Protein 1PN5 (pdb70)

Nearest PDB structures (foldseek):
  1pn5-assembly1_A  TM=8.059E-01  e=1.600E-10  Homo sapiens
  3qf2-assembly1_A  TM=7.866E-01  e=9.512E-03  Homo sapiens
  8ert-assembly1_E  TM=7.889E-01  e=1.512E-02  Homo sapiens
  3qf2-assembly2_B  TM=7.478E-01  e=8.976E-03  Homo sapiens
  7e5b-assembly2_C  TM=7.403E-01  e=1.427E-02  Homo sapiens

GO terms:
  GO:0004175 endopeptidase activity (F, IDA)
  GO:0061702 canonical inflammasome complex (C, IDA)
  GO:0051260 protein homooligomerization (P, IDA)
  GO:0070269 pyroptotic inflammatory response (P, IDA)
  GO:0005515 protein binding (F, IPI)
  GO:0005829 cytosol (C, IDA)
  GO:0035591 signaling adaptor activity (F, IDA)
  GO:0038187 pattern recognition receptor activity (F, IDA)
  GO:1904784 NLRP1 inflammasome complex assembly (P, IDA)
  GO:0140608 cysteine-type endopeptidase activator activity (F, IDA)
  GO:0140693 molecular condensate scaffold activity (F, IDA)
  GO:0005524 ATP binding (F, IDA)
  GO:0051402 neuron apoptotic process (P, IDA)
  GO:0003690 double-stranded DNA binding (F, IDA)
  GO:0003725 double-stranded RNA binding (F, IDA)
  GO:0016887 ATP hydrolysis activity (F, IDA)
  GO:0072558 NLRP1 inflammasome complex (C, IDA)
  GO:0140374 antiviral innate immune response (P, IDA)
  GO:0032731 positive regulation of interleukin-1 beta production (P, IDA)
  GO:0051607 defense response to virus (P, IDA)

InterPro domains:
  IPR001315 CARD domain [PF00619] (1380-1461)
  IPR001315 CARD domain [PS50209] (1380-1463)
  IPR001611 Leucine-rich repeat [PF00560] (809-829)
  IPR001611 Leucine-rich repeat [PF13516] (863-886)
  IPR001611 Leucine-rich repeat [PF13516] (921-943)
  IPR001611 Leucine-rich repeat [PS51450] (809-830)
  IPR004020 DAPIN domain [PF02758] (9-83)
  IPR004020 DAPIN domain [PS50824] (1-92)
  IPR004020 DAPIN domain [SM01289] (5-88)
  IPR007111 NACHT nucleoside triphosphatase [PF05729] (328-497)
  IPR007111 NACHT nucleoside triphosphatase [PS50837] (328-637)
  IPR011029 Death-like domain superfamily [G3DSA:1.10.533.10] (1-96)
  IPR011029 Death-like domain superfamily [G3DSA:1.10.533.10] (1379-1467)
  IPR011029 Death-like domain superfamily [SSF47986] (1-91)
  IPR011029 Death-like domain superfamily [SSF47986] (1376-1462)
  IPR025307 FIIND domain [PF13553] (1092-1224)
  IPR025307 FIIND domain [PF23679] (1231-1350)
  IPR025307 FIIND domain [PS51830] (1079-1364)
  IPR027417 P-loop containing nucleoside triphosphate hydrolase [G3DSA:3.40.50.300] (259-471)
  IPR027417 P-loop containing nucleoside triphosphate hydrolase [SSF52540] (313-498)

Structure (mmCIF, N/CA/C/O backbone):
data_1PN5
#
_entry.id   1PN5
#
_cell.length_a   1.000
_cell.length_b   1.000
_cell.length_c   1.000
_cell.angle_alpha   90.00
_cell.angle_beta   90.00
_cell.angle_gamma   90.00
#
_symmetry.space_group_name_H-M   'P 1'
#
loop_
_atom_site.group_PDB
_atom_site.id
_atom_site.type_symbol
_atom_site.label_atom_id
_atom_site.label_alt_id
_atom_site.label_comp_id
_atom_site.label_asym_id
_atom_site.label_entity_id
_atom_site.label_seq_id
_atom_site.pdbx_PDB_ins_code
_atom_site.Cartn_x
_atom_site.Cartn_y
_atom_site.Cartn_z
_atom_site.occupancy
_atom_site.B_iso_or_equiv
_atom_site.auth_seq_id
_atom_site.auth_comp_id
_atom_site.auth_asym_id
_atom_site.auth_atom_id
_atom_site.pdbx_PDB_model_num
ATOM 1 N N . MET A 1 59 ? -2.129 13.846 -2.322 1.00 0.00 59 MET A N 1
ATOM 2 C CA . MET A 1 59 ? -2.852 13.017 -1.370 1.00 0.00 59 MET A CA 1
ATOM 3 C C . MET A 1 59 ? -1.908 12.291 -0.418 1.00 0.00 59 MET A C 1
ATOM 4 O O . MET A 1 59 ? -0.826 11.832 -0.790 1.00 0.00 59 MET A O 1
ATOM 18 N N . ALA A 1 60 ? -2.350 12.174 0.831 1.00 0.00 60 ALA A N 1
ATOM 19 C CA . ALA A 1 60 ? -1.790 11.268 1.820 1.00 0.00 60 ALA A CA 1
ATOM 20 C C . ALA A 1 60 ? -2.148 9.821 1.457 1.00 0.00 60 ALA A C 1
ATOM 21 O O . ALA A 1 60 ? -2.923 9.587 0.523 1.00 0.00 60 ALA A O 1
ATOM 28 N N . GLY A 1 61 ? -1.646 8.849 2.220 1.00 0.00 61 GLY A N 1
ATOM 29 C CA . GLY A 1 61 ? -1.886 7.438 1.967 1.00 0.00 61 GLY A CA 1
ATOM 30 C C . GLY A 1 61 ? -2.291 6.675 3.211 1.00 0.00 61 GLY A C 1
ATOM 31 O O . GLY A 1 61 ? -2.438 7.254 4.286 1.00 0.00 61 GLY A O 1
ATOM 35 N N . GLY A 1 62 ? -2.414 5.356 3.050 1.00 0.00 62 GLY A N 1
ATOM 36 C CA . GLY A 1 62 ? -2.567 4.394 4.129 1.00 0.00 62 GLY A CA 1
ATOM 37 C C . GLY A 1 62 ? -1.490 4.593 5.185 1.00 0.00 62 GLY A C 1
ATOM 38 O O . GLY A 1 62 ? -1.802 4.656 6.371 1.00 0.00 62 GLY A O 1
ATOM 42 N N . ALA A 1 63 ? -0.241 4.733 4.738 1.00 0.00 63 ALA A N 1
ATOM 43 C CA . ALA A 1 63 ? 0.890 5.265 5.482 1.00 0.00 63 ALA A CA 1
ATOM 44 C C . ALA A 1 63 ? 2.035 5.391 4.478 1.00 0.00 63 ALA A C 1
ATOM 45 O O . ALA A 1 63 ? 3.005 4.634 4.519 1.00 0.00 63 ALA A O 1
ATOM 52 N N . TRP A 1 64 ? 1.870 6.264 3.487 1.00 0.00 64 TRP A N 1
ATOM 53 C CA . TRP A 1 64 ? 2.834 6.396 2.410 1.00 0.00 64 TRP A CA 1
ATOM 54 C C . TRP A 1 64 ? 2.844 7.818 1.864 1.00 0.00 64 TRP A C 1
ATOM 55 O O . TRP A 1 64 ? 3.862 8.493 1.984 1.00 0.00 64 TRP A O 1
ATOM 76 N N . GLY A 1 65 ? 1.747 8.253 1.235 1.00 0.00 65 GLY A N 1
ATOM 77 C CA . GLY A 1 65 ? 1.703 9.474 0.437 1.00 0.00 65 GLY A CA 1
ATOM 78 C C . GLY A 1 65 ? 2.911 9.522 -0.503 1.00 0.00 65 GLY A C 1
ATOM 79 O O . GLY A 1 65 ? 3.061 8.632 -1.350 1.00 0.00 65 GLY A O 1
ATOM 83 N N . ARG A 1 66 ? 3.807 10.489 -0.262 1.00 0.00 66 ARG A N 1
ATOM 84 C CA . ARG A 1 66 ? 5.082 10.722 -0.952 1.00 0.00 66 ARG A CA 1
ATOM 85 C C . ARG A 1 66 ? 5.933 9.464 -1.113 1.00 0.00 66 ARG A C 1
ATOM 86 O O . ARG A 1 66 ? 6.756 9.431 -2.021 1.00 0.00 66 ARG A O 1
ATOM 107 N N . LEU A 1 67 ? 5.747 8.416 -0.305 1.00 0.00 67 LEU A N 1
ATOM 108 C CA . LEU A 1 67 ? 6.494 7.161 -0.393 1.00 0.00 67 LEU A CA 1
ATOM 109 C C . LEU A 1 67 ? 6.492 6.660 -1.842 1.00 0.00 67 LEU A C 1
ATOM 110 O O . LEU A 1 67 ? 7.550 6.425 -2.420 1.00 0.00 67 LEU A O 1
ATOM 126 N N . ALA A 1 68 ? 5.316 6.573 -2.472 1.00 0.00 68 ALA A N 1
ATOM 127 C CA . ALA A 1 68 ? 5.219 6.052 -3.832 1.00 0.00 68 ALA A CA 1
ATOM 128 C C . ALA A 1 68 ? 5.765 7.013 -4.903 1.00 0.00 68 ALA A C 1
ATOM 129 O O . ALA A 1 68 ? 5.922 6.579 -6.043 1.00 0.00 68 ALA A O 1
ATOM 136 N N . CYS A 1 69 ? 6.057 8.281 -4.577 1.00 0.00 69 CYS A N 1
ATOM 137 C CA . CYS A 1 69 ? 6.746 9.213 -5.470 1.00 0.00 69 CYS A CA 1
ATOM 138 C C . CYS A 1 69 ? 8.223 8.827 -5.572 1.00 0.00 69 CYS A C 1
ATOM 139 O O . CYS A 1 69 ? 8.774 8.807 -6.673 1.00 0.00 69 CYS A O 1
ATOM 147 N N . TYR A 1 70 ? 8.869 8.469 -4.451 1.00 0.00 70 TYR A N 1
ATOM 148 C CA . TYR A 1 70 ? 10.230 7.932 -4.513 1.00 0.00 70 TYR A CA 1
ATOM 149 C C . TYR A 1 70 ? 10.197 6.692 -5.412 1.00 0.00 70 TYR A C 1
ATOM 150 O O . TYR A 1 70 ? 10.996 6.549 -6.337 1.00 0.00 70 TYR A O 1
ATOM 168 N N . LEU A 1 71 ? 9.200 5.830 -5.185 1.00 0.00 71 LEU A N 1
ATOM 169 C CA . LEU A 1 71 ? 8.982 4.601 -5.939 1.00 0.00 71 LEU A CA 1
ATOM 170 C C . LEU A 1 71 ? 8.335 4.848 -7.312 1.00 0.00 71 LEU A C 1
ATOM 171 O O . LEU A 1 71 ? 7.761 3.923 -7.888 1.00 0.00 71 LEU A O 1
ATOM 187 N N . GLU A 1 72 ? 8.350 6.076 -7.835 1.00 0.00 72 GLU A N 1
ATOM 188 C CA . GLU A 1 72 ? 7.983 6.368 -9.220 1.00 0.00 72 GLU A CA 1
ATOM 189 C C . GLU A 1 72 ? 9.239 6.598 -10.064 1.00 0.00 72 GLU A C 1
ATOM 190 O O . GLU A 1 72 ? 9.195 6.406 -11.279 1.00 0.00 72 GLU A O 1
ATOM 202 N N . PHE A 1 73 ? 10.360 6.993 -9.449 1.00 0.00 73 PHE A N 1
ATOM 203 C CA . PHE A 1 73 ? 11.602 7.240 -10.172 1.00 0.00 73 PHE A CA 1
ATOM 204 C C . PHE A 1 73 ? 12.137 5.913 -10.737 1.00 0.00 73 PHE A C 1
ATOM 205 O O . PHE A 1 73 ? 12.417 5.831 -11.937 1.00 0.00 73 PHE A O 1
ATOM 222 N N . LEU A 1 74 ? 12.221 4.872 -9.898 1.00 0.00 74 LEU A N 1
ATOM 223 C CA . LEU A 1 74 ? 12.736 3.562 -10.284 1.00 0.00 74 LEU A CA 1
ATOM 224 C C . LEU A 1 74 ? 11.616 2.596 -10.646 1.00 0.00 74 LEU A C 1
ATOM 225 O O . LEU A 1 74 ? 10.498 2.666 -10.130 1.00 0.00 74 LEU A O 1
ATOM 241 N N . LYS A 1 75 ? 11.956 1.662 -11.524 1.00 0.00 75 LYS A N 1
ATOM 242 C CA . LYS A 1 75 ? 11.108 0.647 -12.153 1.00 0.00 75 LYS A CA 1
ATOM 243 C C . LYS A 1 75 ? 11.773 -0.706 -11.912 1.00 0.00 75 LYS A C 1
ATOM 244 O O . LYS A 1 75 ? 12.663 -0.790 -11.062 1.00 0.00 75 LYS A O 1
ATOM 263 N N . LYS A 1 76 ? 11.347 -1.801 -12.561 1.00 0.00 76 LYS A N 1
ATOM 264 C CA . LYS A 1 76 ? 11.839 -3.146 -12.207 1.00 0.00 76 LYS A CA 1
ATOM 265 C C . LYS A 1 76 ? 13.364 -3.243 -12.225 1.00 0.00 76 LYS A C 1
ATOM 266 O O . LYS A 1 76 ? 13.888 -4.054 -11.464 1.00 0.00 76 LYS A O 1
ATOM 285 N N . GLU A 1 77 ? 14.049 -2.430 -13.036 1.00 0.00 77 GLU A N 1
ATOM 286 C CA . GLU A 1 77 ? 15.504 -2.396 -13.192 1.00 0.00 77 GLU A CA 1
ATOM 287 C C . GLU A 1 77 ? 16.224 -2.411 -11.843 1.00 0.00 77 GLU A C 1
ATOM 288 O O . GLU A 1 77 ? 17.269 -3.054 -11.733 1.00 0.00 77 GLU A O 1
ATOM 300 N N . GLU A 1 78 ? 15.667 -1.774 -10.807 1.00 0.00 78 GLU A N 1
ATOM 301 C CA . GLU A 1 78 ? 16.173 -1.914 -9.452 1.00 0.00 78 GLU A CA 1
ATOM 302 C C . GLU A 1 78 ? 15.073 -1.923 -8.374 1.00 0.00 78 GLU A C 1
ATOM 303 O O . GLU A 1 78 ? 15.369 -2.287 -7.246 1.00 0.00 78 GLU A O 1
ATOM 315 N N . LEU A 1 79 ? 13.795 -1.633 -8.662 1.00 0.00 79 LEU A N 1
ATOM 316 C CA . LEU A 1 79 ? 12.685 -1.808 -7.703 1.00 0.00 79 LEU A CA 1
ATOM 317 C C . LEU A 1 79 ? 12.529 -3.276 -7.274 1.00 0.00 79 LEU A C 1
ATOM 318 O O . LEU A 1 79 ? 12.190 -3.581 -6.127 1.00 0.00 79 LEU A O 1
ATOM 334 N N . LYS A 1 80 ? 12.736 -4.200 -8.214 1.00 0.00 80 LYS A N 1
ATOM 335 C CA . LYS A 1 80 ? 12.844 -5.632 -7.914 1.00 0.00 80 LYS A CA 1
ATOM 336 C C . LYS A 1 80 ? 14.038 -5.876 -7.010 1.00 0.00 80 LYS A C 1
ATOM 337 O O . LYS A 1 80 ? 13.846 -6.472 -5.959 1.00 0.00 80 LYS A O 1
ATOM 356 N N . GLU A 1 81 ? 15.230 -5.414 -7.359 1.00 0.00 81 GLU A N 1
ATOM 357 C CA . GLU A 1 81 ? 16.386 -5.616 -6.494 1.00 0.00 81 GLU A CA 1
ATOM 358 C C . GLU A 1 81 ? 16.143 -5.025 -5.108 1.00 0.00 81 GLU A C 1
ATOM 359 O O . GLU A 1 81 ? 16.456 -5.673 -4.121 1.00 0.00 81 GLU A O 1
ATOM 371 N N . PHE A 1 82 ? 15.472 -3.883 -5.002 1.00 0.00 82 PHE A N 1
ATOM 372 C CA . PHE A 1 82 ? 15.121 -3.280 -3.734 1.00 0.00 82 PHE A CA 1
ATOM 373 C C . PHE A 1 82 ? 14.305 -4.245 -2.873 1.00 0.00 82 PHE A C 1
ATOM 374 O O . PHE A 1 82 ? 14.725 -4.588 -1.771 1.00 0.00 82 PHE A O 1
ATOM 391 N N . GLN A 1 83 ? 13.143 -4.705 -3.360 1.00 0.00 83 GLN A N 1
ATOM 392 C CA . GLN A 1 83 ? 12.281 -5.596 -2.577 1.00 0.00 83 GLN A CA 1
ATOM 393 C C . GLN A 1 83 ? 12.965 -6.942 -2.263 1.00 0.00 83 GLN A C 1
ATOM 394 O O . GLN A 1 83 ? 12.566 -7.610 -1.308 1.00 0.00 83 GLN A O 1
ATOM 408 N N . LEU A 1 84 ? 13.951 -7.347 -3.070 1.00 0.00 84 LEU A N 1
ATOM 409 C CA . LEU A 1 84 ? 14.768 -8.530 -2.939 1.00 0.00 84 LEU A CA 1
ATOM 410 C C . LEU A 1 84 ? 15.782 -8.342 -1.804 1.00 0.00 84 LEU A C 1
ATOM 411 O O . LEU A 1 84 ? 15.682 -9.022 -0.787 1.00 0.00 84 LEU A O 1
ATOM 427 N N . LEU A 1 85 ? 16.728 -7.410 -1.961 1.00 0.00 85 LEU A N 1
ATOM 428 C CA . LEU A 1 85 ? 17.818 -7.091 -1.034 1.00 0.00 85 LEU A CA 1
ATOM 429 C C . LEU A 1 85 ? 17.295 -6.879 0.388 1.00 0.00 85 LEU A C 1
ATOM 430 O O . LEU A 1 85 ? 17.835 -7.440 1.344 1.00 0.00 85 LEU A O 1
ATOM 446 N N . LEU A 1 86 ? 16.191 -6.135 0.510 1.00 0.00 86 LEU A N 1
ATOM 447 C CA . LEU A 1 86 ? 15.358 -5.976 1.686 1.00 0.00 86 LEU A CA 1
ATOM 448 C C . LEU A 1 86 ? 15.172 -7.308 2.406 1.00 0.00 86 LEU A C 1
ATOM 449 O O . LEU A 1 86 ? 15.508 -7.427 3.586 1.00 0.00 86 LEU A O 1
ATOM 465 N N . ALA A 1 87 ? 14.615 -8.303 1.720 1.00 0.00 87 ALA A N 1
ATOM 466 C CA . ALA A 1 87 ? 14.217 -9.559 2.330 1.00 0.00 87 ALA A CA 1
ATOM 467 C C . ALA A 1 87 ? 15.421 -10.389 2.781 1.00 0.00 87 ALA A C 1
ATOM 468 O O . ALA A 1 87 ? 15.272 -11.270 3.627 1.00 0.00 87 ALA A O 1
ATOM 475 N N . ASN A 1 88 ? 16.605 -10.113 2.227 1.00 0.00 88 ASN A N 1
ATOM 476 C CA . ASN A 1 88 ? 17.848 -10.743 2.651 1.00 0.00 88 ASN A CA 1
ATOM 477 C C . ASN A 1 88 ? 18.327 -10.097 3.951 1.00 0.00 88 ASN A C 1
ATOM 478 O O . ASN A 1 88 ? 18.588 -10.788 4.938 1.00 0.00 88 ASN A O 1
ATOM 489 N N . LYS A 1 89 ? 18.409 -8.759 3.968 1.00 0.00 89 LYS A N 1
ATOM 490 C CA . LYS A 1 89 ? 18.850 -7.967 5.099 1.00 0.00 89 LYS A CA 1
ATOM 491 C C . LYS A 1 89 ? 17.938 -8.236 6.293 1.00 0.00 89 LYS A C 1
ATOM 492 O O . LYS A 1 89 ? 18.443 -8.505 7.382 1.00 0.00 89 LYS A O 1
ATOM 511 N N . ALA A 1 90 ? 16.625 -8.068 6.094 1.00 0.00 90 ALA A N 1
ATOM 512 C CA . ALA A 1 90 ? 15.497 -8.475 6.925 1.00 0.00 90 ALA A CA 1
ATOM 513 C C . ALA A 1 90 ? 15.865 -8.646 8.400 1.00 0.00 90 ALA A C 1
ATOM 514 O O . ALA A 1 90 ? 16.288 -9.726 8.813 1.00 0.00 90 ALA A O 1
ATOM 521 N N . HIS A 1 91 ? 15.713 -7.565 9.176 1.00 0.00 91 HIS A N 1
ATOM 522 C CA . HIS A 1 91 ? 16.327 -7.306 10.482 1.00 0.00 91 HIS A CA 1
ATOM 523 C C . HIS A 1 91 ? 16.151 -8.389 11.558 1.00 0.00 91 HIS A C 1
ATOM 524 O O . HIS A 1 91 ? 16.778 -8.270 12.610 1.00 0.00 91 HIS A O 1
ATOM 538 N N . SER A 1 92 ? 15.331 -9.413 11.335 1.00 0.00 92 SER A N 1
ATOM 539 C CA . SER A 1 92 ? 15.283 -10.640 12.117 1.00 0.00 92 SER A CA 1
ATOM 540 C C . SER A 1 92 ? 16.688 -11.244 12.271 1.00 0.00 92 SER A C 1
ATOM 541 O O . SER A 1 92 ? 17.203 -11.298 13.389 1.00 0.00 92 SER A O 1
ATOM 549 N N . ARG A 1 93 ? 17.340 -11.587 11.149 1.00 0.00 93 ARG A N 1
ATOM 550 C CA . ARG A 1 93 ? 18.507 -12.464 11.039 1.00 0.00 93 ARG A CA 1
ATOM 551 C C . ARG A 1 93 ? 18.191 -13.853 11.584 1.00 0.00 93 ARG A C 1
ATOM 552 O O . ARG A 1 93 ? 18.098 -14.062 12.791 1.00 0.00 93 ARG A O 1
ATOM 573 N N . SER A 1 94 ? 17.989 -14.816 10.694 1.00 0.00 94 SER A N 1
ATOM 574 C CA . SER A 1 94 ? 17.843 -16.226 11.022 1.00 0.00 94 SER A CA 1
ATOM 575 C C . SER A 1 94 ? 18.347 -17.059 9.841 1.00 0.00 94 SER A C 1
ATOM 576 O O . SER A 1 94 ? 18.625 -16.517 8.765 1.00 0.00 94 SER A O 1
ATOM 584 N N . SER A 1 95 ? 18.474 -18.369 10.051 1.00 0.00 95 SER A N 1
ATOM 585 C CA . SER A 1 95 ? 19.077 -19.357 9.162 1.00 0.00 95 SER A CA 1
ATOM 586 C C . SER A 1 95 ? 18.210 -19.677 7.930 1.00 0.00 95 SER A C 1
ATOM 587 O O . SER A 1 95 ? 17.936 -20.842 7.643 1.00 0.00 95 SER A O 1
ATOM 595 N N . SER A 1 96 ? 17.736 -18.661 7.206 1.00 0.00 96 SER A N 1
ATOM 596 C CA . SER A 1 96 ? 17.122 -18.824 5.889 1.00 0.00 96 SER A CA 1
ATOM 597 C C . SER A 1 96 ? 17.357 -17.575 5.046 1.00 0.00 96 SER A C 1
ATOM 598 O O . SER A 1 96 ? 17.785 -17.674 3.901 1.00 0.00 96 SER A O 1
ATOM 606 N N . GLY A 1 97 ? 17.147 -16.399 5.637 1.00 0.00 97 GLY A N 1
ATOM 607 C CA . GLY A 1 97 ? 17.415 -15.117 4.990 1.00 0.00 97 GLY A CA 1
ATOM 608 C C . GLY A 1 97 ? 16.415 -14.803 3.878 1.00 0.00 97 GLY A C 1
ATOM 609 O O . GLY A 1 97 ? 16.790 -14.243 2.849 1.00 0.00 97 GLY A O 1
ATOM 613 N N . GLU A 1 98 ? 15.154 -15.174 4.091 1.00 0.00 98 GLU A N 1
ATOM 614 C CA . GLU A 1 98 ? 13.987 -14.797 3.314 1.00 0.00 98 GLU A CA 1
ATOM 615 C C . GLU A 1 98 ? 12.874 -14.462 4.314 1.00 0.00 98 GLU A C 1
ATOM 616 O O . GLU A 1 98 ? 13.019 -14.737 5.515 1.00 0.00 98 GLU A O 1
ATOM 628 N N . THR A 1 99 ? 11.738 -13.951 3.846 1.00 0.00 99 THR A N 1
ATOM 629 C CA . THR A 1 99 ? 10.498 -13.887 4.592 1.00 0.00 99 THR A CA 1
ATOM 630 C C . THR A 1 99 ? 9.492 -14.886 4.000 1.00 0.00 99 THR A C 1
ATOM 631 O O . THR A 1 99 ? 9.649 -15.270 2.837 1.00 0.00 99 THR A O 1
ATOM 642 N N . PRO A 1 100 ? 8.466 -15.304 4.758 1.00 0.00 100 PRO A N 1
ATOM 643 C CA . PRO A 1 100 ? 7.398 -16.144 4.234 1.00 0.00 100 PRO A CA 1
ATOM 644 C C . PRO A 1 100 ? 6.442 -15.340 3.339 1.00 0.00 100 PRO A C 1
ATOM 645 O O . PRO A 1 100 ? 6.425 -14.105 3.387 1.00 0.00 100 PRO A O 1
ATOM 656 N N . ALA A 1 101 ? 5.595 -16.065 2.601 1.00 0.00 101 ALA A N 1
ATOM 657 C CA . ALA A 1 101 ? 4.632 -15.619 1.597 1.00 0.00 101 ALA A CA 1
ATOM 658 C C . ALA A 1 101 ? 5.265 -14.771 0.484 1.00 0.00 101 ALA A C 1
ATOM 659 O O . ALA A 1 101 ? 5.752 -13.657 0.697 1.00 0.00 101 ALA A O 1
ATOM 666 N N . GLN A 1 102 ? 5.232 -15.302 -0.736 1.00 0.00 102 GLN A N 1
ATOM 667 C CA . GLN A 1 102 ? 5.850 -14.722 -1.913 1.00 0.00 102 GLN A CA 1
ATOM 668 C C . GLN A 1 102 ? 5.248 -13.347 -2.225 1.00 0.00 102 GLN A C 1
ATOM 669 O O . GLN A 1 102 ? 4.036 -13.163 -2.054 1.00 0.00 102 GLN A O 1
ATOM 683 N N . PRO A 1 103 ? 6.059 -12.379 -2.679 1.00 0.00 103 PRO A N 1
ATOM 684 C CA . PRO A 1 103 ? 5.558 -11.062 -3.017 1.00 0.00 103 PRO A CA 1
ATOM 685 C C . PRO A 1 103 ? 4.750 -11.064 -4.319 1.00 0.00 103 PRO A C 1
ATOM 686 O O . PRO A 1 103 ? 4.945 -11.916 -5.189 1.00 0.00 103 PRO A O 1
ATOM 697 N N . GLU A 1 104 ? 3.847 -10.086 -4.464 1.00 0.00 104 GLU A N 1
ATOM 698 C CA . GLU A 1 104 ? 2.915 -10.005 -5.596 1.00 0.00 104 GLU A CA 1
ATOM 699 C C . GLU A 1 104 ? 2.654 -8.583 -6.083 1.00 0.00 104 GLU A C 1
ATOM 700 O O . GLU A 1 104 ? 1.740 -8.326 -6.875 1.00 0.00 104 GLU A O 1
ATOM 712 N N . LYS A 1 105 ? 3.488 -7.649 -5.646 1.00 0.00 105 LYS A N 1
ATOM 713 C CA . LYS A 1 105 ? 3.226 -6.229 -5.813 1.00 0.00 105 LYS A CA 1
ATOM 714 C C . LYS A 1 105 ? 4.254 -5.624 -6.758 1.00 0.00 105 LYS A C 1
ATOM 715 O O . LYS A 1 105 ? 5.453 -5.719 -6.493 1.00 0.00 105 LYS A O 1
ATOM 734 N N . THR A 1 106 ? 3.807 -5.041 -7.876 1.00 0.00 106 THR A N 1
ATOM 735 C CA . THR A 1 106 ? 4.698 -4.653 -8.973 1.00 0.00 106 THR A CA 1
ATOM 736 C C . THR A 1 106 ? 4.874 -3.154 -9.141 1.00 0.00 106 THR A C 1
ATOM 737 O O . THR A 1 106 ? 6.011 -2.744 -9.394 1.00 0.00 106 THR A O 1
ATOM 748 N N . SER A 1 107 ? 3.862 -2.323 -8.905 1.00 0.00 107 SER A N 1
ATOM 749 C CA . SER A 1 107 ? 4.118 -0.897 -8.989 1.00 0.00 107 SER A CA 1
ATOM 750 C C . SER A 1 107 ? 4.801 -0.448 -7.698 1.00 0.00 107 SER A C 1
ATOM 751 O O . SER A 1 107 ? 4.722 -1.134 -6.674 1.00 0.00 107 SER A O 1
ATOM 759 N N . GLY A 1 108 ? 5.442 0.718 -7.725 1.00 0.00 108 GLY A N 1
ATOM 760 C CA . GLY A 1 108 ? 5.968 1.352 -6.529 1.00 0.00 108 GLY A CA 1
ATOM 761 C C . GLY A 1 108 ? 4.870 1.563 -5.491 1.00 0.00 108 GLY A C 1
ATOM 762 O O . GLY A 1 108 ? 5.065 1.247 -4.320 1.00 0.00 108 GLY A O 1
ATOM 766 N N . MET A 1 109 ? 3.685 2.010 -5.918 1.00 0.00 109 MET A N 1
ATOM 767 C CA . MET A 1 109 ? 2.524 2.187 -5.042 1.00 0.00 109 MET A CA 1
ATOM 768 C C . MET A 1 109 ? 2.196 0.902 -4.303 1.00 0.00 109 MET A C 1
ATOM 769 O O . MET A 1 109 ? 1.815 0.901 -3.137 1.00 0.00 109 MET A O 1
ATOM 783 N N . GLU A 1 110 ? 2.309 -0.208 -5.009 1.00 0.00 110 GLU A N 1
ATOM 784 C CA . GLU A 1 110 ? 1.941 -1.490 -4.467 1.00 0.00 110 GLU A CA 1
ATOM 785 C C . GLU A 1 110 ? 3.008 -1.947 -3.474 1.00 0.00 110 GLU A C 1
ATOM 786 O O . GLU A 1 110 ? 2.678 -2.423 -2.390 1.00 0.00 110 GLU A O 1
ATOM 798 N N . VAL A 1 111 ? 4.292 -1.758 -3.801 1.00 0.00 111 VAL A N 1
ATOM 799 C CA . VAL A 1 111 ? 5.401 -2.004 -2.881 1.00 0.00 111 VAL A CA 1
ATOM 800 C C . VAL A 1 111 ? 5.251 -1.118 -1.627 1.00 0.00 111 VAL A C 1
ATOM 801 O O . VAL A 1 111 ? 5.704 -1.510 -0.550 1.00 0.00 111 VAL A O 1
ATOM 814 N N . ALA A 1 112 ? 4.563 0.025 -1.710 1.00 0.00 112 ALA A N 1
ATOM 815 C CA . ALA A 1 112 ? 4.269 0.878 -0.569 1.00 0.00 112 ALA A CA 1
ATOM 816 C C . ALA A 1 112 ? 3.318 0.192 0.419 1.00 0.00 112 ALA A C 1
ATOM 817 O O . ALA A 1 112 ? 3.717 -0.098 1.548 1.00 0.00 112 ALA A O 1
ATOM 824 N N . SER A 1 113 ? 2.071 -0.077 0.014 1.00 0.00 113 SER A N 1
ATOM 825 C CA . SER A 1 113 ? 1.076 -0.711 0.885 1.00 0.00 113 SER A CA 1
ATOM 826 C C . SER A 1 113 ? 1.456 -2.149 1.256 1.00 0.00 113 SER A C 1
ATOM 827 O O . SER A 1 113 ? 0.902 -2.703 2.211 1.00 0.00 113 SER A O 1
ATOM 835 N N . TYR A 1 114 ? 2.385 -2.756 0.517 1.00 0.00 114 TYR A N 1
ATOM 836 C CA . TYR A 1 114 ? 3.012 -4.022 0.853 1.00 0.00 114 TYR A CA 1
ATOM 837 C C . TYR A 1 114 ? 3.935 -3.822 2.047 1.00 0.00 114 TYR A C 1
ATOM 838 O O . TYR A 1 114 ? 3.802 -4.516 3.050 1.00 0.00 114 TYR A O 1
ATOM 856 N N . LEU A 1 115 ? 4.879 -2.885 1.967 1.00 0.00 115 LEU A N 1
ATOM 857 C CA . LEU A 1 115 ? 5.942 -2.802 2.955 1.00 0.00 115 LEU A CA 1
ATOM 858 C C . LEU A 1 115 ? 5.414 -2.374 4.331 1.00 0.00 115 LEU A C 1
ATOM 859 O O . LEU A 1 115 ? 5.874 -2.887 5.351 1.00 0.00 115 LEU A O 1
ATOM 875 N N . VAL A 1 116 ? 4.399 -1.504 4.375 1.00 0.00 116 VAL A N 1
ATOM 876 C CA . VAL A 1 116 ? 3.714 -1.136 5.621 1.00 0.00 116 VAL A CA 1
ATOM 877 C C . VAL A 1 116 ? 2.952 -2.342 6.207 1.00 0.00 116 VAL A C 1
ATOM 878 O O . VAL A 1 116 ? 2.695 -2.399 7.410 1.00 0.00 116 VAL A O 1
ATOM 891 N N . ALA A 1 117 ? 2.597 -3.327 5.381 1.00 0.00 117 ALA A N 1
ATOM 892 C CA . ALA A 1 117 ? 1.966 -4.553 5.858 1.00 0.00 117 ALA A CA 1
ATOM 893 C C . ALA A 1 117 ? 3.025 -5.470 6.458 1.00 0.00 117 ALA A C 1
ATOM 894 O O . ALA A 1 117 ? 2.862 -5.961 7.577 1.00 0.00 117 ALA A O 1
ATOM 901 N N . GLN A 1 118 ? 4.136 -5.659 5.741 1.00 0.00 118 GLN A N 1
ATOM 902 C CA . GLN A 1 118 ? 5.273 -6.445 6.200 1.00 0.00 118 GLN A CA 1
ATOM 903 C C . GLN A 1 118 ? 5.721 -5.963 7.579 1.00 0.00 118 GLN A C 1
ATOM 904 O O . GLN A 1 118 ? 5.879 -6.786 8.478 1.00 0.00 118 GLN A O 1
ATOM 918 N N . TYR A 1 119 ? 5.848 -4.647 7.759 1.00 0.00 119 TYR A N 1
ATOM 919 C CA . TYR A 1 119 ? 6.324 -4.038 8.990 1.00 0.00 119 TYR A CA 1
ATOM 920 C C . TYR A 1 119 ? 5.273 -3.079 9.546 1.00 0.00 119 TYR A C 1
ATOM 921 O O . TYR A 1 119 ? 4.550 -3.419 10.480 1.00 0.00 119 TYR A O 1
ATOM 939 N N . GLY A 1 120 ? 5.178 -1.896 8.955 1.00 0.00 120 GLY A N 1
ATOM 940 C CA . GLY A 1 120 ? 4.549 -0.688 9.464 1.00 0.00 120 GLY A CA 1
ATOM 941 C C . GLY A 1 120 ? 5.312 0.465 8.815 1.00 0.00 120 GLY A C 1
ATOM 942 O O . GLY A 1 120 ? 6.160 0.203 7.967 1.00 0.00 120 GLY A O 1
ATOM 946 N N . GLU A 1 121 ? 5.076 1.723 9.184 1.00 0.00 121 GLU A N 1
ATOM 947 C CA . GLU A 1 121 ? 5.898 2.832 8.684 1.00 0.00 121 GLU A CA 1
ATOM 948 C C . GLU A 1 121 ? 7.366 2.604 9.042 1.00 0.00 121 GLU A C 1
ATOM 949 O O . GLU A 1 121 ? 8.249 2.835 8.221 1.00 0.00 121 GLU A O 1
ATOM 961 N N . GLN A 1 122 ? 7.603 2.159 10.280 1.00 0.00 122 GLN A N 1
ATOM 962 C CA . GLN A 1 122 ? 8.913 2.101 10.898 1.00 0.00 122 GLN A CA 1
ATOM 963 C C . GLN A 1 122 ? 9.827 1.146 10.160 1.00 0.00 122 GLN A C 1
ATOM 964 O O . GLN A 1 122 ? 10.666 1.591 9.384 1.00 0.00 122 GLN A O 1
ATOM 978 N N . ARG A 1 123 ? 9.703 -0.166 10.385 1.00 0.00 123 ARG A N 1
ATOM 979 C CA . ARG A 1 123 ? 10.631 -1.083 9.726 1.00 0.00 123 ARG A CA 1
ATOM 980 C C . ARG A 1 123 ? 10.376 -1.175 8.221 1.00 0.00 123 ARG A C 1
ATOM 981 O O . ARG A 1 123 ? 11.183 -1.810 7.551 1.00 0.00 123 ARG A O 1
ATOM 1002 N N . ALA A 1 124 ? 9.333 -0.541 7.669 1.00 0.00 124 ALA A N 1
ATOM 1003 C CA . ALA A 1 124 ? 9.338 -0.272 6.240 1.00 0.00 124 ALA A CA 1
ATOM 1004 C C . ALA A 1 124 ? 10.477 0.704 5.954 1.00 0.00 124 ALA A C 1
ATOM 1005 O O . ALA A 1 124 ? 11.490 0.319 5.376 1.00 0.00 124 ALA A O 1
ATOM 1012 N N . TRP A 1 125 ? 10.316 1.969 6.340 1.00 0.00 125 TRP A N 1
ATOM 1013 C CA . TRP A 1 125 ? 11.175 3.039 5.863 1.00 0.00 125 TRP A CA 1
ATOM 1014 C C . TRP A 1 125 ? 12.578 2.963 6.473 1.00 0.00 125 TRP A C 1
ATOM 1015 O O . TRP A 1 125 ? 13.565 3.115 5.764 1.00 0.00 125 TRP A O 1
ATOM 1036 N N . ASP A 1 126 ? 12.700 2.649 7.760 1.00 0.00 126 ASP A N 1
ATOM 1037 C CA . ASP A 1 126 ? 13.986 2.530 8.449 1.00 0.00 126 ASP A CA 1
ATOM 1038 C C . ASP A 1 126 ? 14.879 1.477 7.774 1.00 0.00 126 ASP A C 1
ATOM 1039 O O . ASP A 1 126 ? 16.080 1.691 7.604 1.00 0.00 126 ASP A O 1
ATOM 1048 N N . LEU A 1 127 ? 14.292 0.348 7.353 1.00 0.00 127 LEU A N 1
ATOM 1049 C CA . LEU A 1 127 ? 14.971 -0.730 6.634 1.00 0.00 127 LEU A CA 1
ATOM 1050 C C . LEU A 1 127 ? 15.166 -0.318 5.166 1.00 0.00 127 LEU A C 1
ATOM 1051 O O . LEU A 1 127 ? 16.201 -0.602 4.569 1.00 0.00 127 LEU A O 1
ATOM 1067 N N . ALA A 1 128 ? 14.212 0.395 4.564 1.00 0.00 128 ALA A N 1
ATOM 1068 C CA . ALA A 1 128 ? 14.311 0.932 3.209 1.00 0.00 128 ALA A CA 1
ATOM 1069 C C . ALA A 1 128 ? 15.553 1.814 3.042 1.00 0.00 128 ALA A C 1
ATOM 1070 O O . ALA A 1 128 ? 16.298 1.678 2.073 1.00 0.00 128 ALA A O 1
ATOM 1077 N N . LEU A 1 129 ? 15.796 2.689 4.016 1.00 0.00 129 LEU A N 1
ATOM 1078 C CA . LEU A 1 129 ? 16.933 3.601 4.075 1.00 0.00 129 LEU A CA 1
ATOM 1079 C C . LEU A 1 129 ? 18.267 2.866 4.258 1.00 0.00 129 LEU A C 1
ATOM 1080 O O . LEU A 1 129 ? 19.317 3.397 3.897 1.00 0.00 129 LEU A O 1
ATOM 1096 N N . HIS A 1 130 ? 18.238 1.628 4.754 1.00 0.00 130 HIS A N 1
ATOM 1097 C CA . HIS A 1 130 ? 19.348 0.688 4.608 1.00 0.00 130 HIS A CA 1
ATOM 1098 C C . HIS A 1 130 ? 19.394 0.115 3.191 1.00 0.00 130 HIS A C 1
ATOM 1099 O O . HIS A 1 130 ? 20.465 0.018 2.611 1.00 0.00 130 HIS A O 1
ATOM 1113 N N . THR A 1 131 ? 18.279 -0.341 2.629 1.00 0.00 131 THR A N 1
ATOM 1114 C CA . THR A 1 131 ? 18.276 -1.115 1.383 1.00 0.00 131 THR A CA 1
ATOM 1115 C C . THR A 1 131 ? 18.851 -0.290 0.207 1.00 0.00 131 THR A C 1
ATOM 1116 O O . THR A 1 131 ? 19.435 -0.825 -0.736 1.00 0.00 131 THR A O 1
ATOM 1127 N N . TRP A 1 132 ? 18.769 1.039 0.280 1.00 0.00 132 TRP A N 1
ATOM 1128 C CA . TRP A 1 132 ? 19.411 1.924 -0.695 1.00 0.00 132 TRP A CA 1
ATOM 1129 C C . TRP A 1 132 ? 20.927 2.038 -0.478 1.00 0.00 132 TRP A C 1
ATOM 1130 O O . TRP A 1 132 ? 21.643 2.375 -1.426 1.00 0.00 132 TRP A O 1
ATOM 1151 N N . GLU A 1 133 ? 21.432 1.738 0.720 1.00 0.00 133 GLU A N 1
ATOM 1152 C CA . GLU A 1 133 ? 22.848 1.555 1.007 1.00 0.00 133 GLU A CA 1
ATOM 1153 C C . GLU A 1 133 ? 23.364 0.327 0.247 1.00 0.00 133 GLU A C 1
ATOM 1154 O O . GLU A 1 133 ? 24.468 0.381 -0.289 1.00 0.00 133 GLU A O 1
ATOM 1166 N N . GLN A 1 134 ? 22.548 -0.727 0.120 1.00 0.00 134 GLN A N 1
ATOM 1167 C CA . GLN A 1 134 ? 22.889 -1.917 -0.652 1.00 0.00 134 GLN A CA 1
ATOM 1168 C C . GLN A 1 134 ? 22.994 -1.551 -2.138 1.00 0.00 134 GLN A C 1
ATOM 1169 O O . GLN A 1 134 ? 24.069 -1.696 -2.718 1.00 0.00 134 GLN A O 1
ATOM 1183 N N . MET A 1 135 ? 21.922 -1.040 -2.762 1.00 0.00 135 MET A N 1
ATOM 1184 C CA . MET A 1 135 ? 21.956 -0.696 -4.185 1.00 0.00 135 MET A CA 1
ATOM 1185 C C . MET A 1 135 ? 22.991 0.392 -4.498 1.00 0.00 135 MET A C 1
ATOM 1186 O O . MET A 1 135 ? 23.770 0.239 -5.438 1.00 0.00 135 MET A O 1
ATOM 1200 N N . GLY A 1 136 ? 23.021 1.486 -3.736 1.00 0.00 136 GLY A N 1
ATOM 1201 C CA . GLY A 1 136 ? 23.816 2.665 -4.066 1.00 0.00 136 GLY A CA 1
ATOM 1202 C C . GLY A 1 136 ? 22.948 3.810 -4.569 1.00 0.00 136 GLY A C 1
ATOM 1203 O O . GLY A 1 136 ? 23.321 4.475 -5.533 1.00 0.00 136 GLY A O 1
ATOM 1207 N N . LEU A 1 137 ? 21.791 4.055 -3.947 1.00 0.00 137 LEU A N 1
ATOM 1208 C CA . LEU A 1 137 ? 20.956 5.214 -4.253 1.00 0.00 137 LEU A CA 1
ATOM 1209 C C . LEU A 1 137 ? 21.130 6.232 -3.142 1.00 0.00 137 LEU A C 1
ATOM 1210 O O . LEU A 1 137 ? 20.215 6.500 -2.360 1.00 0.00 137 LEU A O 1
ATOM 1226 N N . ARG A 1 138 ? 22.312 6.848 -3.099 1.00 0.00 138 ARG A N 1
ATOM 1227 C CA . ARG A 1 138 ? 22.572 7.935 -2.164 1.00 0.00 138 ARG A CA 1
ATOM 1228 C C . ARG A 1 138 ? 21.616 9.093 -2.409 1.00 0.00 138 ARG A C 1
ATOM 1229 O O . ARG A 1 138 ? 21.230 9.754 -1.455 1.00 0.00 138 ARG A O 1
ATOM 1250 N N . SER A 1 139 ? 21.207 9.319 -3.662 1.00 0.00 139 SER A N 1
ATOM 1251 C CA . SER A 1 139 ? 20.223 10.336 -3.992 1.00 0.00 139 SER A CA 1
ATOM 1252 C C . SER A 1 139 ? 18.927 10.098 -3.221 1.00 0.00 139 SER A C 1
ATOM 1253 O O . SER A 1 139 ? 18.383 11.042 -2.667 1.00 0.00 139 SER A O 1
ATOM 1261 N N . LEU A 1 140 ? 18.467 8.850 -3.112 1.00 0.00 140 LEU A N 1
ATOM 1262 C CA . LEU A 1 140 ? 17.201 8.531 -2.463 1.00 0.00 140 LEU A CA 1
ATOM 1263 C C . LEU A 1 140 ? 17.343 8.722 -0.965 1.00 0.00 140 LEU A C 1
ATOM 1264 O O . LEU A 1 140 ? 16.526 9.392 -0.344 1.00 0.00 140 LEU A O 1
ATOM 1280 N N . CYS A 1 141 ? 18.404 8.160 -0.388 1.00 0.00 141 CYS A N 1
ATOM 1281 C CA . CYS A 1 141 ? 18.777 8.352 1.004 1.00 0.00 141 CYS A CA 1
ATOM 1282 C C . CYS A 1 141 ? 18.940 9.836 1.368 1.00 0.00 141 CYS A C 1
ATOM 1283 O O . CYS A 1 141 ? 18.772 10.197 2.537 1.00 0.00 141 CYS A O 1
ATOM 1291 N N . ALA A 1 142 ? 19.291 10.688 0.401 1.00 0.00 142 ALA A N 1
ATOM 1292 C CA . ALA A 1 142 ? 19.324 12.133 0.530 1.00 0.00 142 ALA A CA 1
ATOM 1293 C C . ALA A 1 142 ? 17.895 12.682 0.472 1.00 0.00 142 ALA A C 1
ATOM 1294 O O . ALA A 1 142 ? 17.434 13.243 1.457 1.00 0.00 142 ALA A O 1
ATOM 1301 N N . GLN A 1 143 ? 17.169 12.489 -0.633 1.00 0.00 143 GLN A N 1
ATOM 1302 C CA . GLN A 1 143 ? 15.801 12.957 -0.881 1.00 0.00 143 GLN A CA 1
ATOM 1303 C C . GLN A 1 143 ? 14.857 12.612 0.282 1.00 0.00 143 GLN A C 1
ATOM 1304 O O . GLN A 1 143 ? 14.062 13.451 0.715 1.00 0.00 143 GLN A O 1
ATOM 1318 N N . ALA A 1 144 ? 14.976 11.397 0.823 1.00 0.00 144 ALA A N 1
ATOM 1319 C CA . ALA A 1 144 ? 14.227 10.880 1.962 1.00 0.00 144 ALA A CA 1
ATOM 1320 C C . ALA A 1 144 ? 14.419 11.704 3.237 1.00 0.00 144 ALA A C 1
ATOM 1321 O O . ALA A 1 144 ? 13.581 11.615 4.130 1.00 0.00 144 ALA A O 1
ATOM 1328 N N . GLN A 1 145 ? 15.488 12.498 3.331 1.00 0.00 145 GLN A N 1
ATOM 1329 C CA . GLN A 1 145 ? 15.897 13.226 4.525 1.00 0.00 145 GLN A CA 1
ATOM 1330 C C . GLN A 1 145 ? 16.105 14.723 4.251 1.00 0.00 145 GLN A C 1
ATOM 1331 O O . GLN A 1 145 ? 16.281 15.495 5.187 1.00 0.00 145 GLN A O 1
ATOM 1345 N N . GLU A 1 146 ? 16.057 15.155 2.991 1.00 0.00 146 GLU A N 1
ATOM 1346 C CA . GLU A 1 146 ? 16.392 16.488 2.488 1.00 0.00 146 GLU A CA 1
ATOM 1347 C C . GLU A 1 146 ? 15.435 17.593 2.959 1.00 0.00 146 GLU A C 1
ATOM 1348 O O . GLU A 1 146 ? 15.580 18.744 2.549 1.00 0.00 146 GLU A O 1
ATOM 1360 N N . GLY A 1 147 ? 14.429 17.266 3.770 1.00 0.00 147 GLY A N 1
ATOM 1361 C CA . GLY A 1 147 ? 13.402 18.212 4.187 1.00 0.00 147 GLY A CA 1
ATOM 1362 C C . GLY A 1 147 ? 12.516 18.662 3.021 1.00 0.00 147 GLY A C 1
ATOM 1363 O O . GLY A 1 147 ? 11.801 19.654 3.154 1.00 0.00 147 GLY A O 1
ATOM 1367 N N . ALA A 1 148 ? 12.565 17.974 1.874 1.00 0.00 148 ALA A N 1
ATOM 1368 C CA . ALA A 1 148 ? 12.157 18.533 0.587 1.00 0.00 148 ALA A CA 1
ATOM 1369 C C . ALA A 1 148 ? 10.944 17.856 -0.047 1.00 0.00 148 ALA A C 1
ATOM 1370 O O . ALA A 1 148 ? 10.264 18.488 -0.852 1.00 0.00 148 ALA A O 1
ATOM 1377 N N . GLY A 1 149 ? 10.691 16.591 0.292 1.00 0.00 149 GLY A N 1
ATOM 1378 C CA . GLY A 1 149 ? 9.597 15.815 -0.279 1.00 0.00 149 GLY A CA 1
ATOM 1379 C C . GLY A 1 149 ? 9.805 15.505 -1.764 1.00 0.00 149 GLY A C 1
ATOM 1380 O O . GLY A 1 149 ? 8.841 15.555 -2.526 1.00 0.00 149 GLY A O 1
ATOM 1384 N N . HIS A 1 150 ? 11.037 15.144 -2.159 1.00 0.00 150 HIS A N 1
ATOM 1385 C CA . HIS A 1 150 ? 11.525 15.120 -3.542 1.00 0.00 150 HIS A CA 1
ATOM 1386 C C . HIS A 1 150 ? 11.619 16.553 -4.092 1.00 0.00 150 HIS A C 1
ATOM 1387 O O . HIS A 1 150 ? 11.572 17.507 -3.321 1.00 0.00 150 HIS A O 1
ATOM 1401 N N . SER A 1 151 ? 11.879 16.719 -5.392 1.00 0.00 151 SER A N 1
ATOM 1402 C CA . SER A 1 151 ? 11.959 18.028 -6.025 1.00 0.00 151 SER A CA 1
ATOM 1403 C C . SER A 1 151 ? 11.711 17.872 -7.529 1.00 0.00 151 SER A C 1
ATOM 1404 O O . SER A 1 151 ? 10.735 18.415 -8.047 1.00 0.00 151 SER A O 1
ATOM 1412 N N . MET A 1 59 ? -4.858 11.801 -1.417 1.00 0.00 59 MET A N 2
ATOM 1413 C CA . MET A 1 59 ? -4.205 10.505 -1.498 1.00 0.00 59 MET A CA 2
ATOM 1414 C C . MET A 1 59 ? -3.141 10.441 -0.395 1.00 0.00 59 MET A C 2
ATOM 1415 O O . MET A 1 59 ? -2.792 11.467 0.201 1.00 0.00 59 MET A O 2
ATOM 1429 N N . ALA A 1 60 ? -2.547 9.259 -0.253 1.00 0.00 60 ALA A N 2
ATOM 1430 C CA . ALA A 1 60 ? -1.619 8.754 0.761 1.00 0.00 60 ALA A CA 2
ATOM 1431 C C . ALA A 1 60 ? -2.363 7.946 1.825 1.00 0.00 60 ALA A C 2
ATOM 1432 O O . ALA A 1 60 ? -2.988 8.504 2.728 1.00 0.00 60 ALA A O 2
ATOM 1439 N N . GLY A 1 61 ? -2.208 6.622 1.761 1.00 0.00 61 GLY A N 2
ATOM 1440 C CA . GLY A 1 61 ? -2.828 5.615 2.623 1.00 0.00 61 GLY A CA 2
ATOM 1441 C C . GLY A 1 61 ? -2.550 5.722 4.132 1.00 0.00 61 GLY A C 2
ATOM 1442 O O . GLY A 1 61 ? -2.993 4.857 4.889 1.00 0.00 61 GLY A O 2
ATOM 1446 N N . GLY A 1 62 ? -1.772 6.699 4.602 1.00 0.00 62 GLY A N 2
ATOM 1447 C CA . GLY A 1 62 ? -1.141 6.649 5.924 1.00 0.00 62 GLY A CA 2
ATOM 1448 C C . GLY A 1 62 ? 0.013 5.668 5.971 1.00 0.00 62 GLY A C 2
ATOM 1449 O O . GLY A 1 62 ? 0.475 5.322 7.058 1.00 0.00 62 GLY A O 2
ATOM 1453 N N . ALA A 1 63 ? 0.418 5.172 4.807 1.00 0.00 63 ALA A N 2
ATOM 1454 C CA . ALA A 1 63 ? 1.373 4.107 4.635 1.00 0.00 63 ALA A CA 2
ATOM 1455 C C . ALA A 1 63 ? 2.392 4.456 3.550 1.00 0.00 63 ALA A C 2
ATOM 1456 O O . ALA A 1 63 ? 3.253 3.636 3.238 1.00 0.00 63 ALA A O 2
ATOM 1463 N N . TRP A 1 64 ? 2.277 5.612 2.888 1.00 0.00 64 TRP A N 2
ATOM 1464 C CA . TRP A 1 64 ? 3.193 5.923 1.812 1.00 0.00 64 TRP A CA 2
ATOM 1465 C C . TRP A 1 64 ? 3.210 7.422 1.567 1.00 0.00 64 TRP A C 2
ATOM 1466 O O . TRP A 1 64 ? 4.135 8.112 1.984 1.00 0.00 64 TRP A O 2
ATOM 1487 N N . GLY A 1 65 ? 2.195 7.932 0.875 1.00 0.00 65 GLY A N 2
ATOM 1488 C CA . GLY A 1 65 ? 2.173 9.303 0.397 1.00 0.00 65 GLY A CA 2
ATOM 1489 C C . GLY A 1 65 ? 3.449 9.630 -0.367 1.00 0.00 65 GLY A C 2
ATOM 1490 O O . GLY A 1 65 ? 3.709 9.027 -1.415 1.00 0.00 65 GLY A O 2
ATOM 1494 N N . ARG A 1 66 ? 4.273 10.541 0.164 1.00 0.00 66 ARG A N 2
ATOM 1495 C CA . ARG A 1 66 ? 5.556 10.908 -0.440 1.00 0.00 66 ARG A CA 2
ATOM 1496 C C . ARG A 1 66 ? 6.487 9.706 -0.598 1.00 0.00 66 ARG A C 2
ATOM 1497 O O . ARG A 1 66 ? 7.281 9.705 -1.534 1.00 0.00 66 ARG A O 2
ATOM 1518 N N . LEU A 1 67 ? 6.350 8.648 0.208 1.00 0.00 67 LEU A N 2
ATOM 1519 C CA . LEU A 1 67 ? 7.100 7.404 0.045 1.00 0.00 67 LEU A CA 2
ATOM 1520 C C . LEU A 1 67 ? 7.001 6.889 -1.390 1.00 0.00 67 LEU A C 2
ATOM 1521 O O . LEU A 1 67 ? 8.021 6.620 -2.023 1.00 0.00 67 LEU A O 2
ATOM 1537 N N . ALA A 1 68 ? 5.778 6.784 -1.922 1.00 0.00 68 ALA A N 2
ATOM 1538 C CA . ALA A 1 68 ? 5.565 6.279 -3.269 1.00 0.00 68 ALA A CA 2
ATOM 1539 C C . ALA A 1 68 ? 6.198 7.203 -4.325 1.00 0.00 68 ALA A C 2
ATOM 1540 O O . ALA A 1 68 ? 6.487 6.737 -5.420 1.00 0.00 68 ALA A O 2
ATOM 1547 N N . CYS A 1 69 ? 6.452 8.486 -4.028 1.00 0.00 69 CYS A N 2
ATOM 1548 C CA . CYS A 1 69 ? 7.095 9.409 -4.960 1.00 0.00 69 CYS A CA 2
ATOM 1549 C C . CYS A 1 69 ? 8.562 9.036 -5.188 1.00 0.00 69 CYS A C 2
ATOM 1550 O O . CYS A 1 69 ? 9.052 9.182 -6.308 1.00 0.00 69 CYS A O 2
ATOM 1558 N N . TYR A 1 70 ? 9.277 8.539 -4.173 1.00 0.00 70 TYR A N 2
ATOM 1559 C CA . TYR A 1 70 ? 10.623 8.018 -4.400 1.00 0.00 70 TYR A CA 2
ATOM 1560 C C . TYR A 1 70 ? 10.525 6.775 -5.291 1.00 0.00 70 TYR A C 2
ATOM 1561 O O . TYR A 1 70 ? 11.288 6.614 -6.242 1.00 0.00 70 TYR A O 2
ATOM 1579 N N . LEU A 1 71 ? 9.565 5.890 -4.998 1.00 0.00 71 LEU A N 2
ATOM 1580 C CA . LEU A 1 71 ? 9.379 4.634 -5.724 1.00 0.00 71 LEU A CA 2
ATOM 1581 C C . LEU A 1 71 ? 8.793 4.846 -7.131 1.00 0.00 71 LEU A C 2
ATOM 1582 O O . LEU A 1 71 ? 8.621 3.876 -7.869 1.00 0.00 71 LEU A O 2
ATOM 1598 N N . GLU A 1 72 ? 8.476 6.083 -7.514 1.00 0.00 72 GLU A N 2
ATOM 1599 C CA . GLU A 1 72 ? 7.999 6.458 -8.839 1.00 0.00 72 GLU A CA 2
ATOM 1600 C C . GLU A 1 72 ? 9.159 6.796 -9.784 1.00 0.00 72 GLU A C 2
ATOM 1601 O O . GLU A 1 72 ? 8.907 7.009 -10.971 1.00 0.00 72 GLU A O 2
ATOM 1613 N N . PHE A 1 73 ? 10.409 6.873 -9.311 1.00 0.00 73 PHE A N 2
ATOM 1614 C CA . PHE A 1 73 ? 11.542 7.213 -10.173 1.00 0.00 73 PHE A CA 2
ATOM 1615 C C . PHE A 1 73 ? 12.035 5.936 -10.879 1.00 0.00 73 PHE A C 2
ATOM 1616 O O . PHE A 1 73 ? 11.814 5.763 -12.078 1.00 0.00 73 PHE A O 2
ATOM 1633 N N . LEU A 1 74 ? 12.630 5.002 -10.135 1.00 0.00 74 LEU A N 2
ATOM 1634 C CA . LEU A 1 74 ? 13.124 3.716 -10.625 1.00 0.00 74 LEU A CA 2
ATOM 1635 C C . LEU A 1 74 ? 11.989 2.810 -11.097 1.00 0.00 74 LEU A C 2
ATOM 1636 O O . LEU A 1 74 ? 10.811 3.031 -10.793 1.00 0.00 74 LEU A O 2
ATOM 1652 N N . LYS A 1 75 ? 12.357 1.754 -11.819 1.00 0.00 75 LYS A N 2
ATOM 1653 C CA . LYS A 1 75 ? 11.506 0.640 -12.240 1.00 0.00 75 LYS A CA 2
ATOM 1654 C C . LYS A 1 75 ? 12.254 -0.655 -11.916 1.00 0.00 75 LYS A C 2
ATOM 1655 O O . LYS A 1 75 ? 13.195 -0.606 -11.123 1.00 0.00 75 LYS A O 2
ATOM 1674 N N . LYS A 1 76 ? 11.805 -1.812 -12.425 1.00 0.00 76 LYS A N 2
ATOM 1675 C CA . LYS A 1 76 ? 12.224 -3.153 -11.990 1.00 0.00 76 LYS A CA 2
ATOM 1676 C C . LYS A 1 76 ? 13.738 -3.301 -11.975 1.00 0.00 76 LYS A C 2
ATOM 1677 O O . LYS A 1 76 ? 14.239 -4.025 -11.122 1.00 0.00 76 LYS A O 2
ATOM 1696 N N . GLU A 1 77 ? 14.430 -2.570 -12.841 1.00 0.00 77 GLU A N 2
ATOM 1697 C CA . GLU A 1 77 ? 15.881 -2.481 -12.949 1.00 0.00 77 GLU A CA 2
ATOM 1698 C C . GLU A 1 77 ? 16.562 -2.387 -11.583 1.00 0.00 77 GLU A C 2
ATOM 1699 O O . GLU A 1 77 ? 17.541 -3.098 -11.346 1.00 0.00 77 GLU A O 2
ATOM 1711 N N . GLU A 1 78 ? 16.025 -1.576 -10.665 1.00 0.00 78 GLU A N 2
ATOM 1712 C CA . GLU A 1 78 ? 16.524 -1.454 -9.308 1.00 0.00 78 GLU A CA 2
ATOM 1713 C C . GLU A 1 78 ? 15.388 -1.702 -8.302 1.00 0.00 78 GLU A C 2
ATOM 1714 O O . GLU A 1 78 ? 15.636 -2.280 -7.257 1.00 0.00 78 GLU A O 2
ATOM 1726 N N . LEU A 1 79 ? 14.116 -1.421 -8.613 1.00 0.00 79 LEU A N 2
ATOM 1727 C CA . LEU A 1 79 ? 12.966 -1.813 -7.772 1.00 0.00 79 LEU A CA 2
ATOM 1728 C C . LEU A 1 79 ? 12.984 -3.304 -7.380 1.00 0.00 79 LEU A C 2
ATOM 1729 O O . LEU A 1 79 ? 12.532 -3.681 -6.292 1.00 0.00 79 LEU A O 2
ATOM 1745 N N . LYS A 1 80 ? 13.464 -4.180 -8.267 1.00 0.00 80 LYS A N 2
ATOM 1746 C CA . LYS A 1 80 ? 13.658 -5.600 -7.945 1.00 0.00 80 LYS A CA 2
ATOM 1747 C C . LYS A 1 80 ? 14.672 -5.747 -6.827 1.00 0.00 80 LYS A C 2
ATOM 1748 O O . LYS A 1 80 ? 14.334 -6.397 -5.839 1.00 0.00 80 LYS A O 2
ATOM 1767 N N . GLU A 1 81 ? 15.860 -5.154 -6.947 1.00 0.00 81 GLU A N 2
ATOM 1768 C CA . GLU A 1 81 ? 16.820 -5.149 -5.852 1.00 0.00 81 GLU A CA 2
ATOM 1769 C C . GLU A 1 81 ? 16.184 -4.545 -4.616 1.00 0.00 81 GLU A C 2
ATOM 1770 O O . GLU A 1 81 ? 16.281 -5.182 -3.585 1.00 0.00 81 GLU A O 2
ATOM 1782 N N . PHE A 1 82 ? 15.452 -3.432 -4.689 1.00 0.00 82 PHE A N 2
ATOM 1783 C CA . PHE A 1 82 ? 14.828 -2.834 -3.512 1.00 0.00 82 PHE A CA 2
ATOM 1784 C C . PHE A 1 82 ? 14.052 -3.897 -2.728 1.00 0.00 82 PHE A C 2
ATOM 1785 O O . PHE A 1 82 ? 14.394 -4.187 -1.590 1.00 0.00 82 PHE A O 2
ATOM 1802 N N . GLN A 1 83 ? 13.032 -4.534 -3.310 1.00 0.00 83 GLN A N 2
ATOM 1803 C CA . GLN A 1 83 ? 12.220 -5.483 -2.541 1.00 0.00 83 GLN A CA 2
ATOM 1804 C C . GLN A 1 83 ? 13.030 -6.725 -2.115 1.00 0.00 83 GLN A C 2
ATOM 1805 O O . GLN A 1 83 ? 12.698 -7.365 -1.112 1.00 0.00 83 GLN A O 2
ATOM 1819 N N . LEU A 1 84 ? 14.082 -7.092 -2.848 1.00 0.00 84 LEU A N 2
ATOM 1820 C CA . LEU A 1 84 ? 14.896 -8.263 -2.559 1.00 0.00 84 LEU A CA 2
ATOM 1821 C C . LEU A 1 84 ? 15.902 -7.962 -1.459 1.00 0.00 84 LEU A C 2
ATOM 1822 O O . LEU A 1 84 ? 15.867 -8.612 -0.416 1.00 0.00 84 LEU A O 2
ATOM 1838 N N . LEU A 1 85 ? 16.754 -6.959 -1.647 1.00 0.00 85 LEU A N 2
ATOM 1839 C CA . LEU A 1 85 ? 17.705 -6.476 -0.659 1.00 0.00 85 LEU A CA 2
ATOM 1840 C C . LEU A 1 85 ? 17.017 -6.048 0.642 1.00 0.00 85 LEU A C 2
ATOM 1841 O O . LEU A 1 85 ? 17.672 -6.006 1.688 1.00 0.00 85 LEU A O 2
ATOM 1857 N N . LEU A 1 86 ? 15.718 -5.734 0.596 1.00 0.00 86 LEU A N 2
ATOM 1858 C CA . LEU A 1 86 ? 14.890 -5.431 1.755 1.00 0.00 86 LEU A CA 2
ATOM 1859 C C . LEU A 1 86 ? 14.787 -6.727 2.541 1.00 0.00 86 LEU A C 2
ATOM 1860 O O . LEU A 1 86 ? 15.347 -6.849 3.627 1.00 0.00 86 LEU A O 2
ATOM 1876 N N . ALA A 1 87 ? 14.094 -7.707 1.966 1.00 0.00 87 ALA A N 2
ATOM 1877 C CA . ALA A 1 87 ? 13.780 -8.978 2.589 1.00 0.00 87 ALA A CA 2
ATOM 1878 C C . ALA A 1 87 ? 15.047 -9.702 3.057 1.00 0.00 87 ALA A C 2
ATOM 1879 O O . ALA A 1 87 ? 15.120 -10.139 4.205 1.00 0.00 87 ALA A O 2
ATOM 1886 N N . ASN A 1 88 ? 16.058 -9.777 2.190 1.00 0.00 88 ASN A N 2
ATOM 1887 C CA . ASN A 1 88 ? 17.322 -10.472 2.424 1.00 0.00 88 ASN A CA 2
ATOM 1888 C C . ASN A 1 88 ? 18.186 -9.823 3.520 1.00 0.00 88 ASN A C 2
ATOM 1889 O O . ASN A 1 88 ? 19.072 -10.478 4.075 1.00 0.00 88 ASN A O 2
ATOM 1900 N N . LYS A 1 89 ? 17.947 -8.553 3.871 1.00 0.00 89 LYS A N 2
ATOM 1901 C CA . LYS A 1 89 ? 18.484 -7.924 5.071 1.00 0.00 89 LYS A CA 2
ATOM 1902 C C . LYS A 1 89 ? 17.575 -8.299 6.233 1.00 0.00 89 LYS A C 2
ATOM 1903 O O . LYS A 1 89 ? 18.055 -8.771 7.259 1.00 0.00 89 LYS A O 2
ATOM 1922 N N . ALA A 1 90 ? 16.279 -8.023 6.060 1.00 0.00 90 ALA A N 2
ATOM 1923 C CA . ALA A 1 90 ? 15.252 -8.006 7.079 1.00 0.00 90 ALA A CA 2
ATOM 1924 C C . ALA A 1 90 ? 15.282 -9.284 7.905 1.00 0.00 90 ALA A C 2
ATOM 1925 O O . ALA A 1 90 ? 15.493 -9.228 9.118 1.00 0.00 90 ALA A O 2
ATOM 1932 N N . HIS A 1 91 ? 15.065 -10.414 7.236 1.00 0.00 91 HIS A N 2
ATOM 1933 C CA . HIS A 1 91 ? 15.149 -11.760 7.766 1.00 0.00 91 HIS A CA 2
ATOM 1934 C C . HIS A 1 91 ? 14.965 -12.731 6.604 1.00 0.00 91 HIS A C 2
ATOM 1935 O O . HIS A 1 91 ? 14.236 -12.438 5.650 1.00 0.00 91 HIS A O 2
ATOM 1949 N N . SER A 1 92 ? 15.554 -13.920 6.730 1.00 0.00 92 SER A N 2
ATOM 1950 C CA . SER A 1 92 ? 15.621 -14.918 5.675 1.00 0.00 92 SER A CA 2
ATOM 1951 C C . SER A 1 92 ? 16.369 -14.377 4.448 1.00 0.00 92 SER A C 2
ATOM 1952 O O . SER A 1 92 ? 17.143 -13.424 4.551 1.00 0.00 92 SER A O 2
ATOM 1960 N N . ARG A 1 93 ? 16.219 -15.064 3.314 1.00 0.00 93 ARG A N 2
ATOM 1961 C CA . ARG A 1 93 ? 16.842 -14.704 2.038 1.00 0.00 93 ARG A CA 2
ATOM 1962 C C . ARG A 1 93 ? 15.778 -14.624 0.952 1.00 0.00 93 ARG A C 2
ATOM 1963 O O . ARG A 1 93 ? 15.727 -13.636 0.222 1.00 0.00 93 ARG A O 2
ATOM 1984 N N . SER A 1 94 ? 14.919 -15.648 0.890 1.00 0.00 94 SER A N 2
ATOM 1985 C CA . SER A 1 94 ? 13.706 -15.722 0.090 1.00 0.00 94 SER A CA 2
ATOM 1986 C C . SER A 1 94 ? 13.943 -15.349 -1.374 1.00 0.00 94 SER A C 2
ATOM 1987 O O . SER A 1 94 ? 13.773 -14.201 -1.778 1.00 0.00 94 SER A O 2
ATOM 1995 N N . SER A 1 95 ? 14.319 -16.333 -2.176 1.00 0.00 95 SER A N 2
ATOM 1996 C CA . SER A 1 95 ? 14.206 -16.298 -3.619 1.00 0.00 95 SER A CA 2
ATOM 1997 C C . SER A 1 95 ? 13.916 -17.728 -4.067 1.00 0.00 95 SER A C 2
ATOM 1998 O O . SER A 1 95 ? 14.785 -18.598 -3.989 1.00 0.00 95 SER A O 2
ATOM 2006 N N . SER A 1 96 ? 12.668 -17.980 -4.445 1.00 0.00 96 SER A N 2
ATOM 2007 C CA . SER A 1 96 ? 12.176 -19.191 -5.081 1.00 0.00 96 SER A CA 2
ATOM 2008 C C . SER A 1 96 ? 10.928 -18.761 -5.862 1.00 0.00 96 SER A C 2
ATOM 2009 O O . SER A 1 96 ? 10.187 -17.885 -5.400 1.00 0.00 96 SER A O 2
ATOM 2017 N N . GLY A 1 97 ? 10.694 -19.326 -7.042 1.00 0.00 97 GLY A N 2
ATOM 2018 C CA . GLY A 1 97 ? 9.639 -18.908 -7.960 1.00 0.00 97 GLY A CA 2
ATOM 2019 C C . GLY A 1 97 ? 8.424 -19.829 -7.926 1.00 0.00 97 GLY A C 2
ATOM 2020 O O . GLY A 1 97 ? 7.498 -19.622 -8.708 1.00 0.00 97 GLY A O 2
ATOM 2024 N N . GLU A 1 98 ? 8.448 -20.853 -7.070 1.00 0.00 98 GLU A N 2
ATOM 2025 C CA . GLU A 1 98 ? 7.691 -22.084 -7.260 1.00 0.00 98 GLU A CA 2
ATOM 2026 C C . GLU A 1 98 ? 6.178 -21.858 -7.201 1.00 0.00 98 GLU A C 2
ATOM 2027 O O . GLU A 1 98 ? 5.704 -20.875 -6.629 1.00 0.00 98 GLU A O 2
ATOM 2039 N N . THR A 1 99 ? 5.436 -22.867 -7.667 1.00 0.00 99 THR A N 2
ATOM 2040 C CA . THR A 1 99 ? 3.989 -23.019 -7.686 1.00 0.00 99 THR A CA 2
ATOM 2041 C C . THR A 1 99 ? 3.315 -21.991 -8.630 1.00 0.00 99 THR A C 2
ATOM 2042 O O . THR A 1 99 ? 3.751 -20.846 -8.741 1.00 0.00 99 THR A O 2
ATOM 2053 N N . PRO A 1 100 ? 2.257 -22.398 -9.354 1.00 0.00 100 PRO A N 2
ATOM 2054 C CA . PRO A 1 100 ? 1.501 -21.520 -10.235 1.00 0.00 100 PRO A CA 2
ATOM 2055 C C . PRO A 1 100 ? 0.628 -20.578 -9.398 1.00 0.00 100 PRO A C 2
ATOM 2056 O O . PRO A 1 100 ? 0.641 -20.640 -8.166 1.00 0.00 100 PRO A O 2
ATOM 2067 N N . ALA A 1 101 ? -0.142 -19.710 -10.064 1.00 0.00 101 ALA A N 2
ATOM 2068 C CA . ALA A 1 101 ? -0.767 -18.538 -9.460 1.00 0.00 101 ALA A CA 2
ATOM 2069 C C . ALA A 1 101 ? 0.313 -17.689 -8.782 1.00 0.00 101 ALA A C 2
ATOM 2070 O O . ALA A 1 101 ? 0.240 -17.376 -7.592 1.00 0.00 101 ALA A O 2
ATOM 2077 N N . GLN A 1 102 ? 1.362 -17.373 -9.547 1.00 0.00 102 GLN A N 2
ATOM 2078 C CA . GLN A 1 102 ? 2.414 -16.479 -9.103 1.00 0.00 102 GLN A CA 2
ATOM 2079 C C . GLN A 1 102 ? 1.816 -15.065 -8.967 1.00 0.00 102 GLN A C 2
ATOM 2080 O O . GLN A 1 102 ? 1.012 -14.653 -9.817 1.00 0.00 102 GLN A O 2
ATOM 2094 N N . PRO A 1 103 ? 2.183 -14.318 -7.923 1.00 0.00 103 PRO A N 2
ATOM 2095 C CA . PRO A 1 103 ? 1.691 -12.978 -7.647 1.00 0.00 103 PRO A CA 2
ATOM 2096 C C . PRO A 1 103 ? 2.305 -11.950 -8.589 1.00 0.00 103 PRO A C 2
ATOM 2097 O O . PRO A 1 103 ? 3.456 -12.079 -9.008 1.00 0.00 103 PRO A O 2
ATOM 2108 N N . GLU A 1 104 ? 1.537 -10.898 -8.868 1.00 0.00 104 GLU A N 2
ATOM 2109 C CA . GLU A 1 104 ? 1.935 -9.769 -9.687 1.00 0.00 104 GLU A CA 2
ATOM 2110 C C . GLU A 1 104 ? 1.458 -8.503 -8.977 1.00 0.00 104 GLU A C 2
ATOM 2111 O O . GLU A 1 104 ? 0.321 -8.055 -9.169 1.00 0.00 104 GLU A O 2
ATOM 2123 N N . LYS A 1 105 ? 2.312 -7.937 -8.122 1.00 0.00 105 LYS A N 2
ATOM 2124 C CA . LYS A 1 105 ? 2.210 -6.557 -7.669 1.00 0.00 105 LYS A CA 2
ATOM 2125 C C . LYS A 1 105 ? 3.593 -5.939 -7.811 1.00 0.00 105 LYS A C 2
ATOM 2126 O O . LYS A 1 105 ? 4.489 -6.189 -7.005 1.00 0.00 105 LYS A O 2
ATOM 2145 N N . THR A 1 106 ? 3.802 -5.163 -8.867 1.00 0.00 106 THR A N 2
ATOM 2146 C CA . THR A 1 106 ? 5.059 -4.501 -9.171 1.00 0.00 106 THR A CA 2
ATOM 2147 C C . THR A 1 106 ? 4.752 -3.037 -9.508 1.00 0.00 106 THR A C 2
ATOM 2148 O O . THR A 1 106 ? 4.934 -2.562 -10.630 1.00 0.00 106 THR A O 2
ATOM 2159 N N . SER A 1 107 ? 4.274 -2.291 -8.513 1.00 0.00 107 SER A N 2
ATOM 2160 C CA . SER A 1 107 ? 4.186 -0.838 -8.555 1.00 0.00 107 SER A CA 2
ATOM 2161 C C . SER A 1 107 ? 4.719 -0.317 -7.232 1.00 0.00 107 SER A C 2
ATOM 2162 O O . SER A 1 107 ? 4.448 -0.924 -6.199 1.00 0.00 107 SER A O 2
ATOM 2170 N N . GLY A 1 108 ? 5.418 0.816 -7.244 1.00 0.00 108 GLY A N 2
ATOM 2171 C CA . GLY A 1 108 ? 5.983 1.437 -6.054 1.00 0.00 108 GLY A CA 2
ATOM 2172 C C . GLY A 1 108 ? 4.918 1.641 -4.980 1.00 0.00 108 GLY A C 2
ATOM 2173 O O . GLY A 1 108 ? 5.074 1.177 -3.855 1.00 0.00 108 GLY A O 2
ATOM 2177 N N . MET A 1 109 ? 3.798 2.267 -5.351 1.00 0.00 109 MET A N 2
ATOM 2178 C CA . MET A 1 109 ? 2.662 2.533 -4.460 1.00 0.00 109 MET A CA 2
ATOM 2179 C C . MET A 1 109 ? 2.147 1.267 -3.776 1.00 0.00 109 MET A C 2
ATOM 2180 O O . MET A 1 109 ? 1.658 1.300 -2.651 1.00 0.00 109 MET A O 2
ATOM 2194 N N . GLU A 1 110 ? 2.190 0.163 -4.511 1.00 0.00 110 GLU A N 2
ATOM 2195 C CA . GLU A 1 110 ? 1.516 -1.066 -4.128 1.00 0.00 110 GLU A CA 2
ATOM 2196 C C . GLU A 1 110 ? 2.432 -1.954 -3.296 1.00 0.00 110 GLU A C 2
ATOM 2197 O O . GLU A 1 110 ? 1.995 -2.481 -2.273 1.00 0.00 110 GLU A O 2
ATOM 2209 N N . VAL A 1 111 ? 3.711 -2.044 -3.669 1.00 0.00 111 VAL A N 2
ATOM 2210 C CA . VAL A 1 111 ? 4.753 -2.637 -2.842 1.00 0.00 111 VAL A CA 2
ATOM 2211 C C . VAL A 1 111 ? 4.808 -1.867 -1.518 1.00 0.00 111 VAL A C 2
ATOM 2212 O O . VAL A 1 111 ? 4.925 -2.500 -0.475 1.00 0.00 111 VAL A O 2
ATOM 2225 N N . ALA A 1 112 ? 4.617 -0.544 -1.521 1.00 0.00 112 ALA A N 2
ATOM 2226 C CA . ALA A 1 112 ? 4.519 0.244 -0.303 1.00 0.00 112 ALA A CA 2
ATOM 2227 C C . ALA A 1 112 ? 3.328 -0.159 0.560 1.00 0.00 112 ALA A C 2
ATOM 2228 O O . ALA A 1 112 ? 3.483 -0.419 1.757 1.00 0.00 112 ALA A O 2
ATOM 2235 N N . SER A 1 113 ? 2.130 -0.213 -0.028 1.00 0.00 113 SER A N 2
ATOM 2236 C CA . SER A 1 113 ? 0.928 -0.600 0.696 1.00 0.00 113 SER A CA 2
ATOM 2237 C C . SER A 1 113 ? 1.057 -2.022 1.267 1.00 0.00 113 SER A C 2
ATOM 2238 O O . SER A 1 113 ? 0.460 -2.312 2.305 1.00 0.00 113 SER A O 2
ATOM 2246 N N . TYR A 1 114 ? 1.832 -2.891 0.613 1.00 0.00 114 TYR A N 2
ATOM 2247 C CA . TYR A 1 114 ? 2.165 -4.235 1.069 1.00 0.00 114 TYR A CA 2
ATOM 2248 C C . TYR A 1 114 ? 3.184 -4.170 2.209 1.00 0.00 114 TYR A C 2
ATOM 2249 O O . TYR A 1 114 ? 3.056 -4.881 3.204 1.00 0.00 114 TYR A O 2
ATOM 2267 N N . LEU A 1 115 ? 4.202 -3.319 2.091 1.00 0.00 115 LEU A N 2
ATOM 2268 C CA . LEU A 1 115 ? 5.313 -3.275 3.025 1.00 0.00 115 LEU A CA 2
ATOM 2269 C C . LEU A 1 115 ? 4.855 -2.750 4.382 1.00 0.00 115 LEU A C 2
ATOM 2270 O O . LEU A 1 115 ? 5.213 -3.334 5.404 1.00 0.00 115 LEU A O 2
ATOM 2286 N N . VAL A 1 116 ? 4.021 -1.707 4.423 1.00 0.00 116 VAL A N 2
ATOM 2287 C CA . VAL A 1 116 ? 3.422 -1.236 5.674 1.00 0.00 116 VAL A CA 2
ATOM 2288 C C . VAL A 1 116 ? 2.526 -2.332 6.275 1.00 0.00 116 VAL A C 2
ATOM 2289 O O . VAL A 1 116 ? 2.493 -2.481 7.493 1.00 0.00 116 VAL A O 2
ATOM 2302 N N . ALA A 1 117 ? 1.906 -3.179 5.450 1.00 0.00 117 ALA A N 2
ATOM 2303 C CA . ALA A 1 117 ? 1.113 -4.321 5.902 1.00 0.00 117 ALA A CA 2
ATOM 2304 C C . ALA A 1 117 ? 1.958 -5.530 6.341 1.00 0.00 117 ALA A C 2
ATOM 2305 O O . ALA A 1 117 ? 1.398 -6.577 6.674 1.00 0.00 117 ALA A O 2
ATOM 2312 N N . GLN A 1 118 ? 3.288 -5.454 6.277 1.00 0.00 118 GLN A N 2
ATOM 2313 C CA . GLN A 1 118 ? 4.208 -6.521 6.650 1.00 0.00 118 GLN A CA 2
ATOM 2314 C C . GLN A 1 118 ? 5.081 -6.062 7.824 1.00 0.00 118 GLN A C 2
ATOM 2315 O O . GLN A 1 118 ? 5.325 -6.845 8.747 1.00 0.00 118 GLN A O 2
ATOM 2329 N N . TYR A 1 119 ? 5.523 -4.800 7.794 1.00 0.00 119 TYR A N 2
ATOM 2330 C CA . TYR A 1 119 ? 6.484 -4.203 8.727 1.00 0.00 119 TYR A CA 2
ATOM 2331 C C . TYR A 1 119 ? 5.924 -3.064 9.577 1.00 0.00 119 TYR A C 2
ATOM 2332 O O . TYR A 1 119 ? 6.569 -2.716 10.568 1.00 0.00 119 TYR A O 2
ATOM 2350 N N . GLY A 1 120 ? 4.794 -2.460 9.207 1.00 0.00 120 GLY A N 2
ATOM 2351 C CA . GLY A 1 120 ? 4.354 -1.192 9.767 1.00 0.00 120 GLY A CA 2
ATOM 2352 C C . GLY A 1 120 ? 5.265 -0.046 9.322 1.00 0.00 120 GLY A C 2
ATOM 2353 O O . GLY A 1 120 ? 6.429 -0.249 8.969 1.00 0.00 120 GLY A O 2
ATOM 2357 N N . GLU A 1 121 ? 4.753 1.186 9.325 1.00 0.00 121 GLU A N 2
ATOM 2358 C CA . GLU A 1 121 ? 5.413 2.347 8.744 1.00 0.00 121 GLU A CA 2
ATOM 2359 C C . GLU A 1 121 ? 6.738 2.754 9.407 1.00 0.00 121 GLU A C 2
ATOM 2360 O O . GLU A 1 121 ? 7.428 3.623 8.874 1.00 0.00 121 GLU A O 2
ATOM 2372 N N . GLN A 1 122 ? 7.098 2.149 10.544 1.00 0.00 122 GLN A N 2
ATOM 2373 C CA . GLN A 1 122 ? 8.435 2.233 11.118 1.00 0.00 122 GLN A CA 2
ATOM 2374 C C . GLN A 1 122 ? 9.416 1.482 10.215 1.00 0.00 122 GLN A C 2
ATOM 2375 O O . GLN A 1 122 ? 10.097 2.097 9.394 1.00 0.00 122 GLN A O 2
ATOM 2389 N N . ARG A 1 123 ? 9.498 0.148 10.335 1.00 0.00 123 ARG A N 2
ATOM 2390 C CA . ARG A 1 123 ? 10.485 -0.629 9.578 1.00 0.00 123 ARG A CA 2
ATOM 2391 C C . ARG A 1 123 ? 10.229 -0.512 8.084 1.00 0.00 123 ARG A C 2
ATOM 2392 O O . ARG A 1 123 ? 11.195 -0.569 7.330 1.00 0.00 123 ARG A O 2
ATOM 2413 N N . ALA A 1 124 ? 8.986 -0.300 7.641 1.00 0.00 124 ALA A N 2
ATOM 2414 C CA . ALA A 1 124 ? 8.730 -0.164 6.210 1.00 0.00 124 ALA A CA 2
ATOM 2415 C C . ALA A 1 124 ? 9.475 1.035 5.600 1.00 0.00 124 ALA A C 2
ATOM 2416 O O . ALA A 1 124 ? 9.648 1.060 4.380 1.00 0.00 124 ALA A O 2
ATOM 2423 N N . TRP A 1 125 ? 9.963 1.990 6.405 1.00 0.00 125 TRP A N 2
ATOM 2424 C CA . TRP A 1 125 ? 10.839 3.048 5.925 1.00 0.00 125 TRP A CA 2
ATOM 2425 C C . TRP A 1 125 ? 12.243 2.929 6.510 1.00 0.00 125 TRP A C 2
ATOM 2426 O O . TRP A 1 125 ? 13.204 2.942 5.753 1.00 0.00 125 TRP A O 2
ATOM 2447 N N . ASP A 1 126 ? 12.394 2.722 7.817 1.00 0.00 126 ASP A N 2
ATOM 2448 C CA . ASP A 1 126 ? 13.698 2.654 8.491 1.00 0.00 126 ASP A CA 2
ATOM 2449 C C . ASP A 1 126 ? 14.596 1.554 7.903 1.00 0.00 126 ASP A C 2
ATOM 2450 O O . ASP A 1 126 ? 15.815 1.689 7.826 1.00 0.00 126 ASP A O 2
ATOM 2459 N N . LEU A 1 127 ? 14.003 0.450 7.440 1.00 0.00 127 LEU A N 2
ATOM 2460 C CA . LEU A 1 127 ? 14.710 -0.655 6.800 1.00 0.00 127 LEU A CA 2
ATOM 2461 C C . LEU A 1 127 ? 14.977 -0.324 5.325 1.00 0.00 127 LEU A C 2
ATOM 2462 O O . LEU A 1 127 ? 16.041 -0.638 4.792 1.00 0.00 127 LEU A O 2
ATOM 2478 N N . ALA A 1 128 ? 14.033 0.349 4.663 1.00 0.00 128 ALA A N 2
ATOM 2479 C CA . ALA A 1 128 ? 14.197 0.842 3.302 1.00 0.00 128 ALA A CA 2
ATOM 2480 C C . ALA A 1 128 ? 15.359 1.844 3.217 1.00 0.00 128 ALA A C 2
ATOM 2481 O O . ALA A 1 128 ? 16.091 1.843 2.229 1.00 0.00 128 ALA A O 2
ATOM 2488 N N . LEU A 1 129 ? 15.579 2.666 4.248 1.00 0.00 129 LEU A N 2
ATOM 2489 C CA . LEU A 1 129 ? 16.721 3.576 4.328 1.00 0.00 129 LEU A CA 2
ATOM 2490 C C . LEU A 1 129 ? 18.045 2.796 4.202 1.00 0.00 129 LEU A C 2
ATOM 2491 O O . LEU A 1 129 ? 18.971 3.287 3.554 1.00 0.00 129 LEU A O 2
ATOM 2507 N N . HIS A 1 130 ? 18.135 1.561 4.716 1.00 0.00 130 HIS A N 2
ATOM 2508 C CA . HIS A 1 130 ? 19.263 0.688 4.398 1.00 0.00 130 HIS A CA 2
ATOM 2509 C C . HIS A 1 130 ? 19.193 0.224 2.943 1.00 0.00 130 HIS A C 2
ATOM 2510 O O . HIS A 1 130 ? 20.167 0.376 2.215 1.00 0.00 130 HIS A O 2
ATOM 2524 N N . THR A 1 131 ? 18.097 -0.423 2.541 1.00 0.00 131 THR A N 2
ATOM 2525 C CA . THR A 1 131 ? 17.958 -1.243 1.330 1.00 0.00 131 THR A CA 2
ATOM 2526 C C . THR A 1 131 ? 18.678 -0.661 0.101 1.00 0.00 131 THR A C 2
ATOM 2527 O O . THR A 1 131 ? 19.426 -1.362 -0.579 1.00 0.00 131 THR A O 2
ATOM 2538 N N . TRP A 1 132 ? 18.495 0.629 -0.174 1.00 0.00 132 TRP A N 2
ATOM 2539 C CA . TRP A 1 132 ? 19.010 1.266 -1.391 1.00 0.00 132 TRP A CA 2
ATOM 2540 C C . TRP A 1 132 ? 20.379 1.901 -1.279 1.00 0.00 132 TRP A C 2
ATOM 2541 O O . TRP A 1 132 ? 20.953 2.385 -2.254 1.00 0.00 132 TRP A O 2
ATOM 2562 N N . GLU A 1 133 ? 20.915 1.858 -0.082 1.00 0.00 133 GLU A N 2
ATOM 2563 C CA . GLU A 1 133 ? 22.340 2.005 0.149 1.00 0.00 133 GLU A CA 2
ATOM 2564 C C . GLU A 1 133 ? 23.083 0.955 -0.681 1.00 0.00 133 GLU A C 2
ATOM 2565 O O . GLU A 1 133 ? 23.921 1.316 -1.509 1.00 0.00 133 GLU A O 2
ATOM 2577 N N . GLN A 1 134 ? 22.710 -0.322 -0.528 1.00 0.00 134 GLN A N 2
ATOM 2578 C CA . GLN A 1 134 ? 23.303 -1.432 -1.266 1.00 0.00 134 GLN A CA 2
ATOM 2579 C C . GLN A 1 134 ? 22.983 -1.380 -2.770 1.00 0.00 134 GLN A C 2
ATOM 2580 O O . GLN A 1 134 ? 23.685 -2.037 -3.541 1.00 0.00 134 GLN A O 2
ATOM 2594 N N . MET A 1 135 ? 21.973 -0.620 -3.217 1.00 0.00 135 MET A N 2
ATOM 2595 C CA . MET A 1 135 ? 21.698 -0.447 -4.645 1.00 0.00 135 MET A CA 2
ATOM 2596 C C . MET A 1 135 ? 22.610 0.595 -5.303 1.00 0.00 135 MET A C 2
ATOM 2597 O O . MET A 1 135 ? 22.585 0.703 -6.526 1.00 0.00 135 MET A O 2
ATOM 2611 N N . GLY A 1 136 ? 23.407 1.358 -4.549 1.00 0.00 136 GLY A N 2
ATOM 2612 C CA . GLY A 1 136 ? 24.300 2.348 -5.138 1.00 0.00 136 GLY A CA 2
ATOM 2613 C C . GLY A 1 136 ? 23.541 3.511 -5.775 1.00 0.00 136 GLY A C 2
ATOM 2614 O O . GLY A 1 136 ? 23.899 3.964 -6.861 1.00 0.00 136 GLY A O 2
ATOM 2618 N N . LEU A 1 137 ? 22.502 4.023 -5.108 1.00 0.00 137 LEU A N 2
ATOM 2619 C CA . LEU A 1 137 ? 21.780 5.252 -5.469 1.00 0.00 137 LEU A CA 2
ATOM 2620 C C . LEU A 1 137 ? 21.704 6.226 -4.294 1.00 0.00 137 LEU A C 2
ATOM 2621 O O . LEU A 1 137 ? 20.625 6.614 -3.856 1.00 0.00 137 LEU A O 2
ATOM 2637 N N . ARG A 1 138 ? 22.857 6.651 -3.769 1.00 0.00 138 ARG A N 2
ATOM 2638 C CA . ARG A 1 138 ? 22.929 7.489 -2.574 1.00 0.00 138 ARG A CA 2
ATOM 2639 C C . ARG A 1 138 ? 22.167 8.810 -2.683 1.00 0.00 138 ARG A C 2
ATOM 2640 O O . ARG A 1 138 ? 21.752 9.342 -1.657 1.00 0.00 138 ARG A O 2
ATOM 2661 N N . SER A 1 139 ? 21.945 9.355 -3.876 1.00 0.00 139 SER A N 2
ATOM 2662 C CA . SER A 1 139 ? 21.126 10.554 -4.016 1.00 0.00 139 SER A CA 2
ATOM 2663 C C . SER A 1 139 ? 19.658 10.338 -3.592 1.00 0.00 139 SER A C 2
ATOM 2664 O O . SER A 1 139 ? 19.025 11.309 -3.167 1.00 0.00 139 SER A O 2
ATOM 2672 N N . LEU A 1 140 ? 19.152 9.092 -3.601 1.00 0.00 140 LEU A N 2
ATOM 2673 C CA . LEU A 1 140 ? 17.865 8.699 -3.014 1.00 0.00 140 LEU A CA 2
ATOM 2674 C C . LEU A 1 140 ? 17.937 8.914 -1.515 1.00 0.00 140 LEU A C 2
ATOM 2675 O O . LEU A 1 140 ? 17.119 9.631 -0.950 1.00 0.00 140 LEU A O 2
ATOM 2691 N N . CYS A 1 141 ? 18.917 8.267 -0.879 1.00 0.00 141 CYS A N 2
ATOM 2692 C CA . CYS A 1 141 ? 19.223 8.374 0.537 1.00 0.00 141 CYS A CA 2
ATOM 2693 C C . CYS A 1 141 ? 19.259 9.824 0.947 1.00 0.00 141 CYS A C 2
ATOM 2694 O O . CYS A 1 141 ? 18.664 10.186 1.961 1.00 0.00 141 CYS A O 2
ATOM 2702 N N . ALA A 1 142 ? 19.985 10.628 0.184 1.00 0.00 142 ALA A N 2
ATOM 2703 C CA . ALA A 1 142 ? 20.171 12.003 0.529 1.00 0.00 142 ALA A CA 2
ATOM 2704 C C . ALA A 1 142 ? 18.807 12.701 0.499 1.00 0.00 142 ALA A C 2
ATOM 2705 O O . ALA A 1 142 ? 18.367 13.205 1.527 1.00 0.00 142 ALA A O 2
ATOM 2712 N N . GLN A 1 143 ? 18.074 12.636 -0.618 1.00 0.00 143 GLN A N 2
ATOM 2713 C CA . GLN A 1 143 ? 16.735 13.221 -0.739 1.00 0.00 143 GLN A CA 2
ATOM 2714 C C . GLN A 1 143 ? 15.782 12.721 0.355 1.00 0.00 143 GLN A C 2
ATOM 2715 O O . GLN A 1 143 ? 15.024 13.526 0.904 1.00 0.00 143 GLN A O 2
ATOM 2729 N N . ALA A 1 144 ? 15.877 11.446 0.751 1.00 0.00 144 ALA A N 2
ATOM 2730 C CA . ALA A 1 144 ? 15.116 10.841 1.838 1.00 0.00 144 ALA A CA 2
ATOM 2731 C C . ALA A 1 144 ? 15.258 11.597 3.162 1.00 0.00 144 ALA A C 2
ATOM 2732 O O . ALA A 1 144 ? 14.361 11.471 4.000 1.00 0.00 144 ALA A O 2
ATOM 2739 N N . GLN A 1 145 ? 16.307 12.405 3.359 1.00 0.00 145 GLN A N 2
ATOM 2740 C CA . GLN A 1 145 ? 16.583 13.121 4.603 1.00 0.00 145 GLN A CA 2
ATOM 2741 C C . GLN A 1 145 ? 16.948 14.591 4.339 1.00 0.00 145 GLN A C 2
ATOM 2742 O O . GLN A 1 145 ? 17.479 15.272 5.215 1.00 0.00 145 GLN A O 2
ATOM 2756 N N . GLU A 1 146 ? 16.649 15.101 3.144 1.00 0.00 146 GLU A N 2
ATOM 2757 C CA . GLU A 1 146 ? 16.967 16.442 2.694 1.00 0.00 146 GLU A CA 2
ATOM 2758 C C . GLU A 1 146 ? 15.701 17.065 2.125 1.00 0.00 146 GLU A C 2
ATOM 2759 O O . GLU A 1 146 ? 15.520 17.148 0.907 1.00 0.00 146 GLU A O 2
ATOM 2771 N N . GLY A 1 147 ? 14.787 17.484 2.992 1.00 0.00 147 GLY A N 2
ATOM 2772 C CA . GLY A 1 147 ? 13.550 18.147 2.595 1.00 0.00 147 GLY A CA 2
ATOM 2773 C C . GLY A 1 147 ? 12.518 17.208 1.959 1.00 0.00 147 GLY A C 2
ATOM 2774 O O . GLY A 1 147 ? 11.342 17.557 1.969 1.00 0.00 147 GLY A O 2
ATOM 2778 N N . ALA A 1 148 ? 12.936 16.029 1.468 1.00 0.00 148 ALA A N 2
ATOM 2779 C CA . ALA A 1 148 ? 12.209 15.003 0.708 1.00 0.00 148 ALA A CA 2
ATOM 2780 C C . ALA A 1 148 ? 12.399 15.174 -0.808 1.00 0.00 148 ALA A C 2
ATOM 2781 O O . ALA A 1 148 ? 11.748 14.468 -1.583 1.00 0.00 148 ALA A O 2
ATOM 2788 N N . GLY A 1 149 ? 13.273 16.085 -1.245 1.00 0.00 149 GLY A N 2
ATOM 2789 C CA . GLY A 1 149 ? 13.397 16.494 -2.637 1.00 0.00 149 GLY A CA 2
ATOM 2790 C C . GLY A 1 149 ? 12.769 17.870 -2.833 1.00 0.00 149 GLY A C 2
ATOM 2791 O O . GLY A 1 149 ? 12.581 18.620 -1.867 1.00 0.00 149 GLY A O 2
ATOM 2795 N N . HIS A 1 150 ? 12.482 18.209 -4.090 1.00 0.00 150 HIS A N 2
ATOM 2796 C CA . HIS A 1 150 ? 11.686 19.371 -4.451 1.00 0.00 150 HIS A CA 2
ATOM 2797 C C . HIS A 1 150 ? 10.233 19.148 -4.016 1.00 0.00 150 HIS A C 2
ATOM 2798 O O . HIS A 1 150 ? 9.864 18.073 -3.528 1.00 0.00 150 HIS A O 2
ATOM 2812 N N . SER A 1 151 ? 9.400 20.174 -4.168 1.00 0.00 151 SER A N 2
ATOM 2813 C CA . SER A 1 151 ? 8.008 20.125 -3.763 1.00 0.00 151 SER A CA 2
ATOM 2814 C C . SER A 1 151 ? 7.104 19.881 -4.977 1.00 0.00 151 SER A C 2
ATOM 2815 O O . SER A 1 151 ? 7.542 19.338 -5.993 1.00 0.00 151 SER A O 2
ATOM 2823 N N . MET A 1 59 ? -1.566 11.572 3.005 1.00 0.00 59 MET A N 3
ATOM 2824 C CA . MET A 1 59 ? -2.293 11.251 1.782 1.00 0.00 59 MET A CA 3
ATOM 2825 C C . MET A 1 59 ? -3.275 10.118 2.082 1.00 0.00 59 MET A C 3
ATOM 2826 O O . MET A 1 59 ? -3.307 9.614 3.204 1.00 0.00 59 MET A O 3
ATOM 2840 N N . ALA A 1 60 ? -4.081 9.727 1.092 1.00 0.00 60 ALA A N 3
ATOM 2841 C CA . ALA A 1 60 ? -5.030 8.627 1.179 1.00 0.00 60 ALA A CA 3
ATOM 2842 C C . ALA A 1 60 ? -4.436 7.393 0.504 1.00 0.00 60 ALA A C 3
ATOM 2843 O O . ALA A 1 60 ? -4.401 7.316 -0.731 1.00 0.00 60 ALA A O 3
ATOM 2850 N N . GLY A 1 61 ? -3.941 6.458 1.312 1.00 0.00 61 GLY A N 3
ATOM 2851 C CA . GLY A 1 61 ? -3.296 5.228 0.889 1.00 0.00 61 GLY A CA 3
ATOM 2852 C C . GLY A 1 61 ? -3.350 4.207 2.017 1.00 0.00 61 GLY A C 3
ATOM 2853 O O . GLY A 1 61 ? -4.205 3.321 2.010 1.00 0.00 61 GLY A O 3
ATOM 2857 N N . GLY A 1 62 ? -2.447 4.324 2.991 1.00 0.00 62 GLY A N 3
ATOM 2858 C CA . GLY A 1 62 ? -2.373 3.401 4.113 1.00 0.00 62 GLY A CA 3
ATOM 2859 C C . GLY A 1 62 ? -1.135 3.645 4.959 1.00 0.00 62 GLY A C 3
ATOM 2860 O O . GLY A 1 62 ? -0.307 2.743 5.062 1.00 0.00 62 GLY A O 3
ATOM 2864 N N . ALA A 1 63 ? -0.992 4.845 5.533 1.00 0.00 63 ALA A N 3
ATOM 2865 C CA . ALA A 1 63 ? 0.213 5.302 6.235 1.00 0.00 63 ALA A CA 3
ATOM 2866 C C . ALA A 1 63 ? 1.473 5.215 5.360 1.00 0.00 63 ALA A C 3
ATOM 2867 O O . ALA A 1 63 ? 2.540 4.806 5.817 1.00 0.00 63 ALA A O 3
ATOM 2874 N N . TRP A 1 64 ? 1.341 5.571 4.084 1.00 0.00 64 TRP A N 3
ATOM 2875 C CA . TRP A 1 64 ? 2.437 5.705 3.140 1.00 0.00 64 TRP A CA 3
ATOM 2876 C C . TRP A 1 64 ? 2.228 7.016 2.385 1.00 0.00 64 TRP A C 3
ATOM 2877 O O . TRP A 1 64 ? 1.522 7.901 2.867 1.00 0.00 64 TRP A O 3
ATOM 2898 N N . GLY A 1 65 ? 2.885 7.181 1.238 1.00 0.00 65 GLY A N 3
ATOM 2899 C CA . GLY A 1 65 ? 2.738 8.333 0.367 1.00 0.00 65 GLY A CA 3
ATOM 2900 C C . GLY A 1 65 ? 4.110 8.744 -0.106 1.00 0.00 65 GLY A C 3
ATOM 2901 O O . GLY A 1 65 ? 4.524 8.323 -1.184 1.00 0.00 65 GLY A O 3
ATOM 2905 N N . ARG A 1 66 ? 4.850 9.454 0.753 1.00 0.00 66 ARG A N 3
ATOM 2906 C CA . ARG A 1 66 ? 6.213 9.938 0.496 1.00 0.00 66 ARG A CA 3
ATOM 2907 C C . ARG A 1 66 ? 7.063 8.883 -0.203 1.00 0.00 66 ARG A C 3
ATOM 2908 O O . ARG A 1 66 ? 7.641 9.164 -1.247 1.00 0.00 66 ARG A O 3
ATOM 2929 N N . LEU A 1 67 ? 7.126 7.664 0.343 1.00 0.00 67 LEU A N 3
ATOM 2930 C CA . LEU A 1 67 ? 7.906 6.586 -0.250 1.00 0.00 67 LEU A CA 3
ATOM 2931 C C . LEU A 1 67 ? 7.529 6.302 -1.702 1.00 0.00 67 LEU A C 3
ATOM 2932 O O . LEU A 1 67 ? 8.425 6.170 -2.534 1.00 0.00 67 LEU A O 3
ATOM 2948 N N . ALA A 1 68 ? 6.237 6.234 -2.031 1.00 0.00 68 ALA A N 3
ATOM 2949 C CA . ALA A 1 68 ? 5.772 5.868 -3.364 1.00 0.00 68 ALA A CA 3
ATOM 2950 C C . ALA A 1 68 ? 6.189 6.907 -4.423 1.00 0.00 68 ALA A C 3
ATOM 2951 O O . ALA A 1 68 ? 6.132 6.596 -5.610 1.00 0.00 68 ALA A O 3
ATOM 2958 N N . CYS A 1 69 ? 6.622 8.108 -4.013 1.00 0.00 69 CYS A N 3
ATOM 2959 C CA . CYS A 1 69 ? 7.251 9.114 -4.863 1.00 0.00 69 CYS A CA 3
ATOM 2960 C C . CYS A 1 69 ? 8.611 8.592 -5.352 1.00 0.00 69 CYS A C 3
ATOM 2961 O O . CYS A 1 69 ? 8.859 8.476 -6.545 1.00 0.00 69 CYS A O 3
ATOM 2969 N N . TYR A 1 70 ? 9.521 8.267 -4.432 1.00 0.00 70 TYR A N 3
ATOM 2970 C CA . TYR A 1 70 ? 10.877 7.834 -4.775 1.00 0.00 70 TYR A CA 3
ATOM 2971 C C . TYR A 1 70 ? 10.847 6.498 -5.517 1.00 0.00 70 TYR A C 3
ATOM 2972 O O . TYR A 1 70 ? 11.613 6.283 -6.456 1.00 0.00 70 TYR A O 3
ATOM 2990 N N . LEU A 1 71 ? 9.936 5.617 -5.102 1.00 0.00 71 LEU A N 3
ATOM 2991 C CA . LEU A 1 71 ? 9.705 4.295 -5.673 1.00 0.00 71 LEU A CA 3
ATOM 2992 C C . LEU A 1 71 ? 9.111 4.365 -7.087 1.00 0.00 71 LEU A C 3
ATOM 2993 O O . LEU A 1 71 ? 8.879 3.318 -7.686 1.00 0.00 71 LEU A O 3
ATOM 3009 N N . GLU A 1 72 ? 8.835 5.558 -7.624 1.00 0.00 72 GLU A N 3
ATOM 3010 C CA . GLU A 1 72 ? 8.341 5.753 -8.970 1.00 0.00 72 GLU A CA 3
ATOM 3011 C C . GLU A 1 72 ? 9.477 6.198 -9.906 1.00 0.00 72 GLU A C 3
ATOM 3012 O O . GLU A 1 72 ? 9.345 6.009 -11.120 1.00 0.00 72 GLU A O 3
ATOM 3024 N N . PHE A 1 73 ? 10.594 6.748 -9.392 1.00 0.00 73 PHE A N 3
ATOM 3025 C CA . PHE A 1 73 ? 11.704 7.146 -10.255 1.00 0.00 73 PHE A CA 3
ATOM 3026 C C . PHE A 1 73 ? 12.269 5.886 -10.918 1.00 0.00 73 PHE A C 3
ATOM 3027 O O . PHE A 1 73 ? 12.365 5.826 -12.145 1.00 0.00 73 PHE A O 3
ATOM 3044 N N . LEU A 1 74 ? 12.624 4.884 -10.111 1.00 0.00 74 LEU A N 3
ATOM 3045 C CA . LEU A 1 74 ? 13.150 3.619 -10.592 1.00 0.00 74 LEU A CA 3
ATOM 3046 C C . LEU A 1 74 ? 12.016 2.690 -10.990 1.00 0.00 74 LEU A C 3
ATOM 3047 O O . LEU A 1 74 ? 10.886 2.779 -10.511 1.00 0.00 74 LEU A O 3
ATOM 3063 N N . LYS A 1 75 ? 12.344 1.783 -11.899 1.00 0.00 75 LYS A N 3
ATOM 3064 C CA . LYS A 1 75 ? 11.467 0.752 -12.444 1.00 0.00 75 LYS A CA 3
ATOM 3065 C C . LYS A 1 75 ? 12.112 -0.591 -12.121 1.00 0.00 75 LYS A C 3
ATOM 3066 O O . LYS A 1 75 ? 13.143 -0.629 -11.447 1.00 0.00 75 LYS A O 3
ATOM 3085 N N . LYS A 1 76 ? 11.480 -1.704 -12.518 1.00 0.00 76 LYS A N 3
ATOM 3086 C CA . LYS A 1 76 ? 11.882 -3.081 -12.188 1.00 0.00 76 LYS A CA 3
ATOM 3087 C C . LYS A 1 76 ? 13.376 -3.346 -12.344 1.00 0.00 76 LYS A C 3
ATOM 3088 O O . LYS A 1 76 ? 13.895 -4.211 -11.645 1.00 0.00 76 LYS A O 3
ATOM 3107 N N . GLU A 1 77 ? 14.038 -2.614 -13.231 1.00 0.00 77 GLU A N 3
ATOM 3108 C CA . GLU A 1 77 ? 15.480 -2.437 -13.319 1.00 0.00 77 GLU A CA 3
ATOM 3109 C C . GLU A 1 77 ? 16.157 -2.516 -11.940 1.00 0.00 77 GLU A C 3
ATOM 3110 O O . GLU A 1 77 ? 16.934 -3.440 -11.706 1.00 0.00 77 GLU A O 3
ATOM 3122 N N . GLU A 1 78 ? 15.810 -1.612 -11.018 1.00 0.00 78 GLU A N 3
ATOM 3123 C CA . GLU A 1 78 ? 16.424 -1.450 -9.696 1.00 0.00 78 GLU A CA 3
ATOM 3124 C C . GLU A 1 78 ? 15.390 -1.696 -8.583 1.00 0.00 78 GLU A C 3
ATOM 3125 O O . GLU A 1 78 ? 15.702 -2.062 -7.452 1.00 0.00 78 GLU A O 3
ATOM 3137 N N . LEU A 1 79 ? 14.113 -1.479 -8.898 1.00 0.00 79 LEU A N 3
ATOM 3138 C CA . LEU A 1 79 ? 12.987 -1.639 -7.993 1.00 0.00 79 LEU A CA 3
ATOM 3139 C C . LEU A 1 79 ? 12.878 -3.085 -7.502 1.00 0.00 79 LEU A C 3
ATOM 3140 O O . LEU A 1 79 ? 12.408 -3.324 -6.389 1.00 0.00 79 LEU A O 3
ATOM 3156 N N . LYS A 1 80 ? 13.269 -4.058 -8.335 1.00 0.00 80 LYS A N 3
ATOM 3157 C CA . LYS A 1 80 ? 13.362 -5.467 -7.928 1.00 0.00 80 LYS A CA 3
ATOM 3158 C C . LYS A 1 80 ? 14.365 -5.619 -6.804 1.00 0.00 80 LYS A C 3
ATOM 3159 O O . LYS A 1 80 ? 13.893 -5.910 -5.710 1.00 0.00 80 LYS A O 3
ATOM 3178 N N . GLU A 1 81 ? 15.664 -5.408 -7.068 1.00 0.00 81 GLU A N 3
ATOM 3179 C CA . GLU A 1 81 ? 16.740 -5.235 -6.077 1.00 0.00 81 GLU A CA 3
ATOM 3180 C C . GLU A 1 81 ? 16.157 -4.632 -4.816 1.00 0.00 81 GLU A C 3
ATOM 3181 O O . GLU A 1 81 ? 16.115 -5.339 -3.819 1.00 0.00 81 GLU A O 3
ATOM 3193 N N . PHE A 1 82 ? 15.592 -3.429 -4.845 1.00 0.00 82 PHE A N 3
ATOM 3194 C CA . PHE A 1 82 ? 15.097 -2.831 -3.610 1.00 0.00 82 PHE A CA 3
ATOM 3195 C C . PHE A 1 82 ? 14.172 -3.752 -2.799 1.00 0.00 82 PHE A C 3
ATOM 3196 O O . PHE A 1 82 ? 14.515 -4.165 -1.695 1.00 0.00 82 PHE A O 3
ATOM 3213 N N . GLN A 1 83 ? 12.981 -4.086 -3.294 1.00 0.00 83 GLN A N 3
ATOM 3214 C CA . GLN A 1 83 ? 12.033 -4.860 -2.497 1.00 0.00 83 GLN A CA 3
ATOM 3215 C C . GLN A 1 83 ? 12.568 -6.260 -2.137 1.00 0.00 83 GLN A C 3
ATOM 3216 O O . GLN A 1 83 ? 12.203 -6.801 -1.089 1.00 0.00 83 GLN A O 3
ATOM 3230 N N . LEU A 1 84 ? 13.384 -6.861 -3.001 1.00 0.00 84 LEU A N 3
ATOM 3231 C CA . LEU A 1 84 ? 13.954 -8.179 -2.892 1.00 0.00 84 LEU A CA 3
ATOM 3232 C C . LEU A 1 84 ? 15.041 -8.182 -1.812 1.00 0.00 84 LEU A C 3
ATOM 3233 O O . LEU A 1 84 ? 14.880 -8.857 -0.796 1.00 0.00 84 LEU A O 3
ATOM 3249 N N . LEU A 1 85 ? 16.106 -7.401 -1.986 1.00 0.00 85 LEU A N 3
ATOM 3250 C CA . LEU A 1 85 ? 17.233 -7.194 -1.102 1.00 0.00 85 LEU A CA 3
ATOM 3251 C C . LEU A 1 85 ? 16.785 -6.661 0.269 1.00 0.00 85 LEU A C 3
ATOM 3252 O O . LEU A 1 85 ? 17.416 -6.984 1.272 1.00 0.00 85 LEU A O 3
ATOM 3268 N N . LEU A 1 86 ? 15.698 -5.881 0.356 1.00 0.00 86 LEU A N 3
ATOM 3269 C CA . LEU A 1 86 ? 15.092 -5.438 1.612 1.00 0.00 86 LEU A CA 3
ATOM 3270 C C . LEU A 1 86 ? 14.550 -6.654 2.359 1.00 0.00 86 LEU A C 3
ATOM 3271 O O . LEU A 1 86 ? 14.917 -6.898 3.509 1.00 0.00 86 LEU A O 3
ATOM 3287 N N . ALA A 1 87 ? 13.669 -7.426 1.709 1.00 0.00 87 ALA A N 3
ATOM 3288 C CA . ALA A 1 87 ? 13.064 -8.607 2.311 1.00 0.00 87 ALA A CA 3
ATOM 3289 C C . ALA A 1 87 ? 14.145 -9.600 2.747 1.00 0.00 87 ALA A C 3
ATOM 3290 O O . ALA A 1 87 ? 14.046 -10.163 3.838 1.00 0.00 87 ALA A O 3
ATOM 3297 N N . ASN A 1 88 ? 15.186 -9.776 1.925 1.00 0.00 88 ASN A N 3
ATOM 3298 C CA . ASN A 1 88 ? 16.376 -10.545 2.272 1.00 0.00 88 ASN A CA 3
ATOM 3299 C C . ASN A 1 88 ? 17.006 -10.006 3.552 1.00 0.00 88 ASN A C 3
ATOM 3300 O O . ASN A 1 88 ? 17.158 -10.764 4.510 1.00 0.00 88 ASN A O 3
ATOM 3311 N N . LYS A 1 89 ? 17.394 -8.725 3.567 1.00 0.00 89 LYS A N 3
ATOM 3312 C CA . LYS A 1 89 ? 18.140 -8.085 4.629 1.00 0.00 89 LYS A CA 3
ATOM 3313 C C . LYS A 1 89 ? 17.452 -8.332 5.961 1.00 0.00 89 LYS A C 3
ATOM 3314 O O . LYS A 1 89 ? 18.130 -8.701 6.918 1.00 0.00 89 LYS A O 3
ATOM 3333 N N . ALA A 1 90 ? 16.134 -8.146 6.037 1.00 0.00 90 ALA A N 3
ATOM 3334 C CA . ALA A 1 90 ? 15.404 -8.511 7.234 1.00 0.00 90 ALA A CA 3
ATOM 3335 C C . ALA A 1 90 ? 15.495 -10.031 7.438 1.00 0.00 90 ALA A C 3
ATOM 3336 O O . ALA A 1 90 ? 16.170 -10.497 8.361 1.00 0.00 90 ALA A O 3
ATOM 3343 N N . HIS A 1 91 ? 14.794 -10.797 6.596 1.00 0.00 91 HIS A N 3
ATOM 3344 C CA . HIS A 1 91 ? 14.665 -12.248 6.649 1.00 0.00 91 HIS A CA 3
ATOM 3345 C C . HIS A 1 91 ? 13.867 -12.746 5.441 1.00 0.00 91 HIS A C 3
ATOM 3346 O O . HIS A 1 91 ? 12.638 -12.600 5.409 1.00 0.00 91 HIS A O 3
ATOM 3360 N N . SER A 1 92 ? 14.538 -13.367 4.468 1.00 0.00 92 SER A N 3
ATOM 3361 C CA . SER A 1 92 ? 13.873 -14.177 3.460 1.00 0.00 92 SER A CA 3
ATOM 3362 C C . SER A 1 92 ? 14.807 -15.320 3.037 1.00 0.00 92 SER A C 3
ATOM 3363 O O . SER A 1 92 ? 14.605 -16.441 3.509 1.00 0.00 92 SER A O 3
ATOM 3371 N N . ARG A 1 93 ? 15.832 -15.077 2.206 1.00 0.00 93 ARG A N 3
ATOM 3372 C CA . ARG A 1 93 ? 16.951 -16.005 2.011 1.00 0.00 93 ARG A CA 3
ATOM 3373 C C . ARG A 1 93 ? 18.159 -15.273 1.429 1.00 0.00 93 ARG A C 3
ATOM 3374 O O . ARG A 1 93 ? 17.994 -14.366 0.617 1.00 0.00 93 ARG A O 3
ATOM 3395 N N . SER A 1 94 ? 19.377 -15.672 1.793 1.00 0.00 94 SER A N 3
ATOM 3396 C CA . SER A 1 94 ? 20.623 -15.048 1.350 1.00 0.00 94 SER A CA 3
ATOM 3397 C C . SER A 1 94 ? 21.047 -15.513 -0.060 1.00 0.00 94 SER A C 3
ATOM 3398 O O . SER A 1 94 ? 22.173 -15.985 -0.249 1.00 0.00 94 SER A O 3
ATOM 3406 N N . SER A 1 95 ? 20.144 -15.396 -1.036 1.00 0.00 95 SER A N 3
ATOM 3407 C CA . SER A 1 95 ? 20.297 -15.672 -2.464 1.00 0.00 95 SER A CA 3
ATOM 3408 C C . SER A 1 95 ? 19.198 -14.869 -3.197 1.00 0.00 95 SER A C 3
ATOM 3409 O O . SER A 1 95 ? 18.646 -13.917 -2.637 1.00 0.00 95 SER A O 3
ATOM 3417 N N . SER A 1 96 ? 18.890 -15.215 -4.447 1.00 0.00 96 SER A N 3
ATOM 3418 C CA . SER A 1 96 ? 17.627 -14.913 -5.109 1.00 0.00 96 SER A CA 3
ATOM 3419 C C . SER A 1 96 ? 16.959 -16.244 -5.463 1.00 0.00 96 SER A C 3
ATOM 3420 O O . SER A 1 96 ? 17.654 -17.221 -5.769 1.00 0.00 96 SER A O 3
ATOM 3428 N N . GLY A 1 97 ? 15.629 -16.281 -5.416 1.00 0.00 97 GLY A N 3
ATOM 3429 C CA . GLY A 1 97 ? 14.803 -17.458 -5.646 1.00 0.00 97 GLY A CA 3
ATOM 3430 C C . GLY A 1 97 ? 13.506 -17.095 -6.372 1.00 0.00 97 GLY A C 3
ATOM 3431 O O . GLY A 1 97 ? 12.508 -17.795 -6.203 1.00 0.00 97 GLY A O 3
ATOM 3435 N N . GLU A 1 98 ? 13.532 -16.026 -7.178 1.00 0.00 98 GLU A N 3
ATOM 3436 C CA . GLU A 1 98 ? 12.508 -15.537 -8.078 1.00 0.00 98 GLU A CA 3
ATOM 3437 C C . GLU A 1 98 ? 11.180 -15.219 -7.379 1.00 0.00 98 GLU A C 3
ATOM 3438 O O . GLU A 1 98 ? 10.335 -16.091 -7.168 1.00 0.00 98 GLU A O 3
ATOM 3450 N N . THR A 1 99 ? 10.982 -13.949 -6.998 1.00 0.00 99 THR A N 3
ATOM 3451 C CA . THR A 1 99 ? 9.836 -13.506 -6.209 1.00 0.00 99 THR A CA 3
ATOM 3452 C C . THR A 1 99 ? 8.532 -13.853 -6.954 1.00 0.00 99 THR A C 3
ATOM 3453 O O . THR A 1 99 ? 8.465 -13.585 -8.160 1.00 0.00 99 THR A O 3
ATOM 3464 N N . PRO A 1 100 ? 7.501 -14.425 -6.311 1.00 0.00 100 PRO A N 3
ATOM 3465 C CA . PRO A 1 100 ? 6.410 -15.074 -7.029 1.00 0.00 100 PRO A CA 3
ATOM 3466 C C . PRO A 1 100 ? 5.397 -14.078 -7.604 1.00 0.00 100 PRO A C 3
ATOM 3467 O O . PRO A 1 100 ? 5.440 -12.875 -7.324 1.00 0.00 100 PRO A O 3
ATOM 3478 N N . ALA A 1 101 ? 4.462 -14.593 -8.405 1.00 0.00 101 ALA A N 3
ATOM 3479 C CA . ALA A 1 101 ? 3.335 -13.857 -8.960 1.00 0.00 101 ALA A CA 3
ATOM 3480 C C . ALA A 1 101 ? 2.247 -13.647 -7.896 1.00 0.00 101 ALA A C 3
ATOM 3481 O O . ALA A 1 101 ? 1.143 -14.190 -8.000 1.00 0.00 101 ALA A O 3
ATOM 3488 N N . GLN A 1 102 ? 2.553 -12.885 -6.851 1.00 0.00 102 GLN A N 3
ATOM 3489 C CA . GLN A 1 102 ? 1.575 -12.232 -6.006 1.00 0.00 102 GLN A CA 3
ATOM 3490 C C . GLN A 1 102 ? 1.167 -10.907 -6.679 1.00 0.00 102 GLN A C 3
ATOM 3491 O O . GLN A 1 102 ? 1.920 -10.388 -7.507 1.00 0.00 102 GLN A O 3
ATOM 3505 N N . PRO A 1 103 ? 0.007 -10.345 -6.321 1.00 0.00 103 PRO A N 3
ATOM 3506 C CA . PRO A 1 103 ? -0.357 -8.952 -6.532 1.00 0.00 103 PRO A CA 3
ATOM 3507 C C . PRO A 1 103 ? 0.327 -8.075 -5.482 1.00 0.00 103 PRO A C 3
ATOM 3508 O O . PRO A 1 103 ? 1.247 -8.514 -4.785 1.00 0.00 103 PRO A O 3
ATOM 3519 N N . GLU A 1 104 ? -0.112 -6.820 -5.405 1.00 0.00 104 GLU A N 3
ATOM 3520 C CA . GLU A 1 104 ? 0.336 -5.798 -4.495 1.00 0.00 104 GLU A CA 3
ATOM 3521 C C . GLU A 1 104 ? 1.864 -5.697 -4.471 1.00 0.00 104 GLU A C 3
ATOM 3522 O O . GLU A 1 104 ? 2.536 -5.885 -3.454 1.00 0.00 104 GLU A O 3
ATOM 3534 N N . LYS A 1 105 ? 2.412 -5.469 -5.666 1.00 0.00 105 LYS A N 3
ATOM 3535 C CA . LYS A 1 105 ? 3.832 -5.413 -5.969 1.00 0.00 105 LYS A CA 3
ATOM 3536 C C . LYS A 1 105 ? 4.039 -4.646 -7.266 1.00 0.00 105 LYS A C 3
ATOM 3537 O O . LYS A 1 105 ? 3.095 -4.039 -7.762 1.00 0.00 105 LYS A O 3
ATOM 3556 N N . THR A 1 106 ? 5.263 -4.653 -7.805 1.00 0.00 106 THR A N 3
ATOM 3557 C CA . THR A 1 106 ? 5.686 -4.115 -9.107 1.00 0.00 106 THR A CA 3
ATOM 3558 C C . THR A 1 106 ? 5.479 -2.614 -9.315 1.00 0.00 106 THR A C 3
ATOM 3559 O O . THR A 1 106 ? 6.088 -2.072 -10.241 1.00 0.00 106 THR A O 3
ATOM 3570 N N . SER A 1 107 ? 4.744 -1.926 -8.452 1.00 0.00 107 SER A N 3
ATOM 3571 C CA . SER A 1 107 ? 4.492 -0.500 -8.610 1.00 0.00 107 SER A CA 3
ATOM 3572 C C . SER A 1 107 ? 4.688 0.196 -7.270 1.00 0.00 107 SER A C 3
ATOM 3573 O O . SER A 1 107 ? 4.394 -0.392 -6.230 1.00 0.00 107 SER A O 3
ATOM 3581 N N . GLY A 1 108 ? 5.192 1.431 -7.279 1.00 0.00 108 GLY A N 3
ATOM 3582 C CA . GLY A 1 108 ? 5.641 2.123 -6.080 1.00 0.00 108 GLY A CA 3
ATOM 3583 C C . GLY A 1 108 ? 4.538 2.227 -5.035 1.00 0.00 108 GLY A C 3
ATOM 3584 O O . GLY A 1 108 ? 4.757 1.861 -3.885 1.00 0.00 108 GLY A O 3
ATOM 3588 N N . MET A 1 109 ? 3.352 2.683 -5.437 1.00 0.00 109 MET A N 3
ATOM 3589 C CA . MET A 1 109 ? 2.189 2.822 -4.560 1.00 0.00 109 MET A CA 3
ATOM 3590 C C . MET A 1 109 ? 1.614 1.478 -4.082 1.00 0.00 109 MET A C 3
ATOM 3591 O O . MET A 1 109 ? 0.923 1.449 -3.065 1.00 0.00 109 MET A O 3
ATOM 3605 N N . GLU A 1 110 ? 1.886 0.369 -4.775 1.00 0.00 110 GLU A N 3
ATOM 3606 C CA . GLU A 1 110 ? 1.434 -0.942 -4.333 1.00 0.00 110 GLU A CA 3
ATOM 3607 C C . GLU A 1 110 ? 2.393 -1.436 -3.263 1.00 0.00 110 GLU A C 3
ATOM 3608 O O . GLU A 1 110 ? 1.991 -1.753 -2.146 1.00 0.00 110 GLU A O 3
ATOM 3620 N N . VAL A 1 111 ? 3.683 -1.453 -3.600 1.00 0.00 111 VAL A N 3
ATOM 3621 C CA . VAL A 1 111 ? 4.757 -1.860 -2.711 1.00 0.00 111 VAL A CA 3
ATOM 3622 C C . VAL A 1 111 ? 4.713 -1.008 -1.447 1.00 0.00 111 VAL A C 3
ATOM 3623 O O . VAL A 1 111 ? 4.978 -1.523 -0.370 1.00 0.00 111 VAL A O 3
ATOM 3636 N N . ALA A 1 112 ? 4.312 0.256 -1.553 1.00 0.00 112 ALA A N 3
ATOM 3637 C CA . ALA A 1 112 ? 4.097 1.137 -0.430 1.00 0.00 112 ALA A CA 3
ATOM 3638 C C . ALA A 1 112 ? 3.130 0.560 0.591 1.00 0.00 112 ALA A C 3
ATOM 3639 O O . ALA A 1 112 ? 3.497 0.418 1.757 1.00 0.00 112 ALA A O 3
ATOM 3646 N N . SER A 1 113 ? 1.920 0.217 0.160 1.00 0.00 113 SER A N 3
ATOM 3647 C CA . SER A 1 113 ? 0.925 -0.385 1.029 1.00 0.00 113 SER A CA 3
ATOM 3648 C C . SER A 1 113 ? 1.448 -1.705 1.608 1.00 0.00 113 SER A C 3
ATOM 3649 O O . SER A 1 113 ? 1.241 -1.997 2.787 1.00 0.00 113 SER A O 3
ATOM 3657 N N . TYR A 1 114 ? 2.220 -2.447 0.813 1.00 0.00 114 TYR A N 3
ATOM 3658 C CA . TYR A 1 114 ? 2.795 -3.720 1.229 1.00 0.00 114 TYR A CA 3
ATOM 3659 C C . TYR A 1 114 ? 3.841 -3.480 2.325 1.00 0.00 114 TYR A C 3
ATOM 3660 O O . TYR A 1 114 ? 3.974 -4.271 3.254 1.00 0.00 114 TYR A O 3
ATOM 3678 N N . LEU A 1 115 ? 4.588 -2.379 2.260 1.00 0.00 115 LEU A N 3
ATOM 3679 C CA . LEU A 1 115 ? 5.674 -2.063 3.174 1.00 0.00 115 LEU A CA 3
ATOM 3680 C C . LEU A 1 115 ? 5.122 -1.764 4.567 1.00 0.00 115 LEU A C 3
ATOM 3681 O O . LEU A 1 115 ? 5.624 -2.295 5.561 1.00 0.00 115 LEU A O 3
ATOM 3697 N N . VAL A 1 116 ? 4.058 -0.966 4.641 1.00 0.00 116 VAL A N 3
ATOM 3698 C CA . VAL A 1 116 ? 3.334 -0.682 5.881 1.00 0.00 116 VAL A CA 3
ATOM 3699 C C . VAL A 1 116 ? 2.607 -1.944 6.383 1.00 0.00 116 VAL A C 3
ATOM 3700 O O . VAL A 1 116 ? 2.378 -2.072 7.586 1.00 0.00 116 VAL A O 3
ATOM 3713 N N . ALA A 1 117 ? 2.297 -2.920 5.525 1.00 0.00 117 ALA A N 3
ATOM 3714 C CA . ALA A 1 117 ? 1.739 -4.204 5.964 1.00 0.00 117 ALA A CA 3
ATOM 3715 C C . ALA A 1 117 ? 2.836 -5.139 6.499 1.00 0.00 117 ALA A C 3
ATOM 3716 O O . ALA A 1 117 ? 2.588 -5.991 7.357 1.00 0.00 117 ALA A O 3
ATOM 3723 N N . GLN A 1 118 ? 4.061 -5.031 5.987 1.00 0.00 118 GLN A N 3
ATOM 3724 C CA . GLN A 1 118 ? 5.198 -5.842 6.405 1.00 0.00 118 GLN A CA 3
ATOM 3725 C C . GLN A 1 118 ? 5.777 -5.318 7.724 1.00 0.00 118 GLN A C 3
ATOM 3726 O O . GLN A 1 118 ? 5.990 -6.108 8.646 1.00 0.00 118 GLN A O 3
ATOM 3740 N N . TYR A 1 119 ? 6.014 -4.006 7.835 1.00 0.00 119 TYR A N 3
ATOM 3741 C CA . TYR A 1 119 ? 6.702 -3.400 8.974 1.00 0.00 119 TYR A CA 3
ATOM 3742 C C . TYR A 1 119 ? 5.940 -2.238 9.602 1.00 0.00 119 TYR A C 3
ATOM 3743 O O . TYR A 1 119 ? 6.049 -2.085 10.816 1.00 0.00 119 TYR A O 3
ATOM 3761 N N . GLY A 1 120 ? 5.248 -1.405 8.818 1.00 0.00 120 GLY A N 3
ATOM 3762 C CA . GLY A 1 120 ? 4.525 -0.234 9.310 1.00 0.00 120 GLY A CA 3
ATOM 3763 C C . GLY A 1 120 ? 5.089 1.061 8.723 1.00 0.00 120 GLY A C 3
ATOM 3764 O O . GLY A 1 120 ? 5.155 1.252 7.519 1.00 0.00 120 GLY A O 3
ATOM 3768 N N . GLU A 1 121 ? 5.528 1.967 9.571 1.00 0.00 121 GLU A N 3
ATOM 3769 C CA . GLU A 1 121 ? 6.092 3.271 9.200 1.00 0.00 121 GLU A CA 3
ATOM 3770 C C . GLU A 1 121 ? 7.545 3.425 9.670 1.00 0.00 121 GLU A C 3
ATOM 3771 O O . GLU A 1 121 ? 8.294 4.197 9.076 1.00 0.00 121 GLU A O 3
ATOM 3783 N N . GLN A 1 122 ? 7.975 2.686 10.700 1.00 0.00 122 GLN A N 3
ATOM 3784 C CA . GLN A 1 122 ? 9.358 2.633 11.150 1.00 0.00 122 GLN A CA 3
ATOM 3785 C C . GLN A 1 122 ? 10.162 1.811 10.141 1.00 0.00 122 GLN A C 3
ATOM 3786 O O . GLN A 1 122 ? 10.633 2.361 9.149 1.00 0.00 122 GLN A O 3
ATOM 3800 N N . ARG A 1 123 ? 10.289 0.489 10.324 1.00 0.00 123 ARG A N 3
ATOM 3801 C CA . ARG A 1 123 ? 11.168 -0.342 9.484 1.00 0.00 123 ARG A CA 3
ATOM 3802 C C . ARG A 1 123 ? 10.799 -0.308 8.010 1.00 0.00 123 ARG A C 3
ATOM 3803 O O . ARG A 1 123 ? 11.678 -0.498 7.171 1.00 0.00 123 ARG A O 3
ATOM 3824 N N . ALA A 1 124 ? 9.532 -0.040 7.691 1.00 0.00 124 ALA A N 3
ATOM 3825 C CA . ALA A 1 124 ? 9.105 0.033 6.301 1.00 0.00 124 ALA A CA 3
ATOM 3826 C C . ALA A 1 124 ? 9.846 1.127 5.547 1.00 0.00 124 ALA A C 3
ATOM 3827 O O . ALA A 1 124 ? 9.891 1.071 4.326 1.00 0.00 124 ALA A O 3
ATOM 3834 N N . TRP A 1 125 ? 10.446 2.088 6.249 1.00 0.00 125 TRP A N 3
ATOM 3835 C CA . TRP A 1 125 ? 11.303 3.083 5.654 1.00 0.00 125 TRP A CA 3
ATOM 3836 C C . TRP A 1 125 ? 12.703 2.951 6.242 1.00 0.00 125 TRP A C 3
ATOM 3837 O O . TRP A 1 125 ? 13.634 2.718 5.493 1.00 0.00 125 TRP A O 3
ATOM 3858 N N . ASP A 1 126 ? 12.870 2.938 7.562 1.00 0.00 126 ASP A N 3
ATOM 3859 C CA . ASP A 1 126 ? 14.148 2.802 8.272 1.00 0.00 126 ASP A CA 3
ATOM 3860 C C . ASP A 1 126 ? 15.066 1.685 7.730 1.00 0.00 126 ASP A C 3
ATOM 3861 O O . ASP A 1 126 ? 16.283 1.837 7.775 1.00 0.00 126 ASP A O 3
ATOM 3870 N N . LEU A 1 127 ? 14.551 0.542 7.249 1.00 0.00 127 LEU A N 3
ATOM 3871 C CA . LEU A 1 127 ? 15.367 -0.534 6.672 1.00 0.00 127 LEU A CA 3
ATOM 3872 C C . LEU A 1 127 ? 15.490 -0.339 5.156 1.00 0.00 127 LEU A C 3
ATOM 3873 O O . LEU A 1 127 ? 16.538 -0.535 4.538 1.00 0.00 127 LEU A O 3
ATOM 3889 N N . ALA A 1 128 ? 14.389 0.085 4.558 1.00 0.00 128 ALA A N 3
ATOM 3890 C CA . ALA A 1 128 ? 14.268 0.464 3.162 1.00 0.00 128 ALA A CA 3
ATOM 3891 C C . ALA A 1 128 ? 15.335 1.506 2.763 1.00 0.00 128 ALA A C 3
ATOM 3892 O O . ALA A 1 128 ? 16.021 1.306 1.768 1.00 0.00 128 ALA A O 3
ATOM 3899 N N . LEU A 1 129 ? 15.570 2.551 3.562 1.00 0.00 129 LEU A N 3
ATOM 3900 C CA . LEU A 1 129 ? 16.560 3.594 3.299 1.00 0.00 129 LEU A CA 3
ATOM 3901 C C . LEU A 1 129 ? 17.954 2.977 3.149 1.00 0.00 129 LEU A C 3
ATOM 3902 O O . LEU A 1 129 ? 18.626 3.212 2.142 1.00 0.00 129 LEU A O 3
ATOM 3918 N N . HIS A 1 130 ? 18.350 2.101 4.077 1.00 0.00 130 HIS A N 3
ATOM 3919 C CA . HIS A 1 130 ? 19.577 1.309 3.987 1.00 0.00 130 HIS A CA 3
ATOM 3920 C C . HIS A 1 130 ? 19.625 0.493 2.685 1.00 0.00 130 HIS A C 3
ATOM 3921 O O . HIS A 1 130 ? 20.699 0.277 2.132 1.00 0.00 130 HIS A O 3
ATOM 3935 N N . THR A 1 131 ? 18.493 0.001 2.179 1.00 0.00 131 THR A N 3
ATOM 3936 C CA . THR A 1 131 ? 18.472 -0.869 1.003 1.00 0.00 131 THR A CA 3
ATOM 3937 C C . THR A 1 131 ? 18.899 -0.086 -0.244 1.00 0.00 131 THR A C 3
ATOM 3938 O O . THR A 1 131 ? 19.512 -0.639 -1.156 1.00 0.00 131 THR A O 3
ATOM 3949 N N . TRP A 1 132 ? 18.667 1.224 -0.261 1.00 0.00 132 TRP A N 3
ATOM 3950 C CA . TRP A 1 132 ? 19.213 2.062 -1.331 1.00 0.00 132 TRP A CA 3
ATOM 3951 C C . TRP A 1 132 ? 20.733 2.167 -1.223 1.00 0.00 132 TRP A C 3
ATOM 3952 O O . TRP A 1 132 ? 21.418 2.337 -2.231 1.00 0.00 132 TRP A O 3
ATOM 3973 N N . GLU A 1 133 ? 21.280 2.038 -0.017 1.00 0.00 133 GLU A N 3
ATOM 3974 C CA . GLU A 1 133 ? 22.710 1.962 0.195 1.00 0.00 133 GLU A CA 3
ATOM 3975 C C . GLU A 1 133 ? 23.258 0.628 -0.336 1.00 0.00 133 GLU A C 3
ATOM 3976 O O . GLU A 1 133 ? 24.341 0.638 -0.926 1.00 0.00 133 GLU A O 3
ATOM 3988 N N . GLN A 1 134 ? 22.513 -0.487 -0.222 1.00 0.00 134 GLN A N 3
ATOM 3989 C CA . GLN A 1 134 ? 22.877 -1.751 -0.878 1.00 0.00 134 GLN A CA 3
ATOM 3990 C C . GLN A 1 134 ? 22.970 -1.553 -2.396 1.00 0.00 134 GLN A C 3
ATOM 3991 O O . GLN A 1 134 ? 23.904 -2.050 -3.023 1.00 0.00 134 GLN A O 3
ATOM 4005 N N . MET A 1 135 ? 22.011 -0.840 -2.999 1.00 0.00 135 MET A N 3
ATOM 4006 C CA . MET A 1 135 ? 21.972 -0.603 -4.437 1.00 0.00 135 MET A CA 3
ATOM 4007 C C . MET A 1 135 ? 23.003 0.427 -4.914 1.00 0.00 135 MET A C 3
ATOM 4008 O O . MET A 1 135 ? 23.170 0.577 -6.121 1.00 0.00 135 MET A O 3
ATOM 4022 N N . GLY A 1 136 ? 23.660 1.164 -4.009 1.00 0.00 136 GLY A N 3
ATOM 4023 C CA . GLY A 1 136 ? 24.666 2.155 -4.373 1.00 0.00 136 GLY A CA 3
ATOM 4024 C C . GLY A 1 136 ? 24.110 3.558 -4.640 1.00 0.00 136 GLY A C 3
ATOM 4025 O O . GLY A 1 136 ? 24.832 4.400 -5.170 1.00 0.00 136 GLY A O 3
ATOM 4029 N N . LEU A 1 137 ? 22.855 3.858 -4.281 1.00 0.00 137 LEU A N 3
ATOM 4030 C CA . LEU A 1 137 ? 22.201 5.161 -4.501 1.00 0.00 137 LEU A CA 3
ATOM 4031 C C . LEU A 1 137 ? 21.765 5.888 -3.219 1.00 0.00 137 LEU A C 3
ATOM 4032 O O . LEU A 1 137 ? 20.599 6.227 -3.007 1.00 0.00 137 LEU A O 3
ATOM 4048 N N . ARG A 1 138 ? 22.739 6.257 -2.369 1.00 0.00 138 ARG A N 3
ATOM 4049 C CA . ARG A 1 138 ? 22.471 7.062 -1.174 1.00 0.00 138 ARG A CA 3
ATOM 4050 C C . ARG A 1 138 ? 21.758 8.386 -1.470 1.00 0.00 138 ARG A C 3
ATOM 4051 O O . ARG A 1 138 ? 21.102 8.882 -0.570 1.00 0.00 138 ARG A O 3
ATOM 4072 N N . SER A 1 139 ? 21.780 8.905 -2.701 1.00 0.00 139 SER A N 3
ATOM 4073 C CA . SER A 1 139 ? 20.911 9.984 -3.167 1.00 0.00 139 SER A CA 3
ATOM 4074 C C . SER A 1 139 ? 19.456 9.837 -2.714 1.00 0.00 139 SER A C 3
ATOM 4075 O O . SER A 1 139 ? 18.846 10.804 -2.259 1.00 0.00 139 SER A O 3
ATOM 4083 N N . LEU A 1 140 ? 18.875 8.646 -2.856 1.00 0.00 140 LEU A N 3
ATOM 4084 C CA . LEU A 1 140 ? 17.474 8.447 -2.518 1.00 0.00 140 LEU A CA 3
ATOM 4085 C C . LEU A 1 140 ? 17.321 8.480 -0.995 1.00 0.00 140 LEU A C 3
ATOM 4086 O O . LEU A 1 140 ? 16.397 9.113 -0.491 1.00 0.00 140 LEU A O 3
ATOM 4102 N N . CYS A 1 141 ? 18.256 7.857 -0.263 1.00 0.00 141 CYS A N 3
ATOM 4103 C CA . CYS A 1 141 ? 18.333 7.869 1.200 1.00 0.00 141 CYS A CA 3
ATOM 4104 C C . CYS A 1 141 ? 18.436 9.308 1.731 1.00 0.00 141 CYS A C 3
ATOM 4105 O O . CYS A 1 141 ? 17.792 9.657 2.718 1.00 0.00 141 CYS A O 3
ATOM 4113 N N . ALA A 1 142 ? 19.248 10.127 1.064 1.00 0.00 142 ALA A N 3
ATOM 4114 C CA . ALA A 1 142 ? 19.473 11.533 1.319 1.00 0.00 142 ALA A CA 3
ATOM 4115 C C . ALA A 1 142 ? 18.178 12.298 1.103 1.00 0.00 142 ALA A C 3
ATOM 4116 O O . ALA A 1 142 ? 17.579 12.725 2.083 1.00 0.00 142 ALA A O 3
ATOM 4123 N N . GLN A 1 143 ? 17.695 12.445 -0.137 1.00 0.00 143 GLN A N 3
ATOM 4124 C CA . GLN A 1 143 ? 16.502 13.241 -0.433 1.00 0.00 143 GLN A CA 3
ATOM 4125 C C . GLN A 1 143 ? 15.299 12.802 0.419 1.00 0.00 143 GLN A C 3
ATOM 4126 O O . GLN A 1 143 ? 14.538 13.658 0.886 1.00 0.00 143 GLN A O 3
ATOM 4140 N N . ALA A 1 144 ? 15.172 11.498 0.702 1.00 0.00 144 ALA A N 3
ATOM 4141 C CA . ALA A 1 144 ? 14.155 10.948 1.588 1.00 0.00 144 ALA A CA 3
ATOM 4142 C C . ALA A 1 144 ? 14.215 11.502 3.016 1.00 0.00 144 ALA A C 3
ATOM 4143 O O . ALA A 1 144 ? 13.157 11.593 3.631 1.00 0.00 144 ALA A O 3
ATOM 4150 N N . GLN A 1 145 ? 15.373 11.895 3.547 1.00 0.00 145 GLN A N 3
ATOM 4151 C CA . GLN A 1 145 ? 15.519 12.459 4.894 1.00 0.00 145 GLN A CA 3
ATOM 4152 C C . GLN A 1 145 ? 15.631 13.981 4.846 1.00 0.00 145 GLN A C 3
ATOM 4153 O O . GLN A 1 145 ? 15.278 14.690 5.784 1.00 0.00 145 GLN A O 3
ATOM 4167 N N . GLU A 1 146 ? 16.084 14.508 3.719 1.00 0.00 146 GLU A N 3
ATOM 4168 C CA . GLU A 1 146 ? 16.448 15.901 3.515 1.00 0.00 146 GLU A CA 3
ATOM 4169 C C . GLU A 1 146 ? 15.200 16.784 3.295 1.00 0.00 146 GLU A C 3
ATOM 4170 O O . GLU A 1 146 ? 15.295 17.943 2.876 1.00 0.00 146 GLU A O 3
ATOM 4182 N N . GLY A 1 147 ? 14.005 16.237 3.512 1.00 0.00 147 GLY A N 3
ATOM 4183 C CA . GLY A 1 147 ? 12.720 16.906 3.373 1.00 0.00 147 GLY A CA 3
ATOM 4184 C C . GLY A 1 147 ? 11.580 15.915 3.195 1.00 0.00 147 GLY A C 3
ATOM 4185 O O . GLY A 1 147 ? 10.450 16.239 3.561 1.00 0.00 147 GLY A O 3
ATOM 4189 N N . ALA A 1 148 ? 11.881 14.701 2.721 1.00 0.00 148 ALA A N 3
ATOM 4190 C CA . ALA A 1 148 ? 10.955 13.592 2.554 1.00 0.00 148 ALA A CA 3
ATOM 4191 C C . ALA A 1 148 ? 9.889 13.886 1.503 1.00 0.00 148 ALA A C 3
ATOM 4192 O O . ALA A 1 148 ? 10.037 13.488 0.348 1.00 0.00 148 ALA A O 3
ATOM 4199 N N . GLY A 1 149 ? 8.826 14.555 1.909 1.00 0.00 149 GLY A N 3
ATOM 4200 C CA . GLY A 1 149 ? 7.733 15.039 1.088 1.00 0.00 149 GLY A CA 3
ATOM 4201 C C . GLY A 1 149 ? 6.665 15.620 2.002 1.00 0.00 149 GLY A C 3
ATOM 4202 O O . GLY A 1 149 ? 6.684 15.366 3.203 1.00 0.00 149 GLY A O 3
ATOM 4206 N N . HIS A 1 150 ? 5.722 16.371 1.437 1.00 0.00 150 HIS A N 3
ATOM 4207 C CA . HIS A 1 150 ? 4.566 16.906 2.143 1.00 0.00 150 HIS A CA 3
ATOM 4208 C C . HIS A 1 150 ? 3.339 16.499 1.326 1.00 0.00 150 HIS A C 3
ATOM 4209 O O . HIS A 1 150 ? 2.799 15.407 1.506 1.00 0.00 150 HIS A O 3
ATOM 4223 N N . SER A 1 151 ? 2.951 17.349 0.384 1.00 0.00 151 SER A N 3
ATOM 4224 C CA . SER A 1 151 ? 1.919 17.176 -0.616 1.00 0.00 151 SER A CA 3
ATOM 4225 C C . SER A 1 151 ? 2.283 18.142 -1.744 1.00 0.00 151 SER A C 3
ATOM 4226 O O . SER A 1 151 ? 3.165 18.995 -1.581 1.00 0.00 151 SER A O 3
ATOM 4234 N N . MET A 1 59 ? -7.212 3.262 3.946 1.00 0.00 59 MET A N 4
ATOM 4235 C CA . MET A 1 59 ? -7.021 2.539 2.696 1.00 0.00 59 MET A CA 4
ATOM 4236 C C . MET A 1 59 ? -5.570 2.125 2.494 1.00 0.00 59 MET A C 4
ATOM 4237 O O . MET A 1 59 ? -5.043 2.050 1.384 1.00 0.00 59 MET A O 4
ATOM 4251 N N . ALA A 1 60 ? -4.889 1.982 3.610 1.00 0.00 60 ALA A N 4
ATOM 4252 C CA . ALA A 1 60 ? -3.495 1.567 3.656 1.00 0.00 60 ALA A CA 4
ATOM 4253 C C . ALA A 1 60 ? -2.585 2.537 2.895 1.00 0.00 60 ALA A C 4
ATOM 4254 O O . ALA A 1 60 ? -1.519 2.162 2.402 1.00 0.00 60 ALA A O 4
ATOM 4261 N N . GLY A 1 61 ? -2.969 3.813 2.847 1.00 0.00 61 GLY A N 4
ATOM 4262 C CA . GLY A 1 61 ? -2.332 4.831 2.045 1.00 0.00 61 GLY A CA 4
ATOM 4263 C C . GLY A 1 61 ? -2.304 6.118 2.827 1.00 0.00 61 GLY A C 4
ATOM 4264 O O . GLY A 1 61 ? -2.843 7.133 2.376 1.00 0.00 61 GLY A O 4
ATOM 4268 N N . GLY A 1 62 ? -1.693 6.039 4.005 1.00 0.00 62 GLY A N 4
ATOM 4269 C CA . GLY A 1 62 ? -1.524 7.126 4.943 1.00 0.00 62 GLY A CA 4
ATOM 4270 C C . GLY A 1 62 ? -0.056 7.393 5.217 1.00 0.00 62 GLY A C 4
ATOM 4271 O O . GLY A 1 62 ? 0.367 8.547 5.239 1.00 0.00 62 GLY A O 4
ATOM 4275 N N . ALA A 1 63 ? 0.719 6.330 5.462 1.00 0.00 63 ALA A N 4
ATOM 4276 C CA . ALA A 1 63 ? 2.090 6.500 5.951 1.00 0.00 63 ALA A CA 4
ATOM 4277 C C . ALA A 1 63 ? 3.082 6.806 4.848 1.00 0.00 63 ALA A C 4
ATOM 4278 O O . ALA A 1 63 ? 4.167 7.295 5.150 1.00 0.00 63 ALA A O 4
ATOM 4285 N N . TRP A 1 64 ? 2.730 6.552 3.588 1.00 0.00 64 TRP A N 4
ATOM 4286 C CA . TRP A 1 64 ? 3.715 6.601 2.535 1.00 0.00 64 TRP A CA 4
ATOM 4287 C C . TRP A 1 64 ? 3.577 7.899 1.743 1.00 0.00 64 TRP A C 4
ATOM 4288 O O . TRP A 1 64 ? 4.460 8.756 1.822 1.00 0.00 64 TRP A O 4
ATOM 4309 N N . GLY A 1 65 ? 2.477 8.048 1.007 1.00 0.00 65 GLY A N 4
ATOM 4310 C CA . GLY A 1 65 ? 2.166 9.207 0.185 1.00 0.00 65 GLY A CA 4
ATOM 4311 C C . GLY A 1 65 ? 3.291 9.518 -0.802 1.00 0.00 65 GLY A C 4
ATOM 4312 O O . GLY A 1 65 ? 3.499 8.762 -1.753 1.00 0.00 65 GLY A O 4
ATOM 4316 N N . ARG A 1 66 ? 4.041 10.600 -0.557 1.00 0.00 66 ARG A N 4
ATOM 4317 C CA . ARG A 1 66 ? 5.188 11.063 -1.352 1.00 0.00 66 ARG A CA 4
ATOM 4318 C C . ARG A 1 66 ? 6.184 9.955 -1.672 1.00 0.00 66 ARG A C 4
ATOM 4319 O O . ARG A 1 66 ? 6.809 10.007 -2.729 1.00 0.00 66 ARG A O 4
ATOM 4340 N N . LEU A 1 67 ? 6.292 8.952 -0.795 1.00 0.00 67 LEU A N 4
ATOM 4341 C CA . LEU A 1 67 ? 7.084 7.737 -0.960 1.00 0.00 67 LEU A CA 4
ATOM 4342 C C . LEU A 1 67 ? 7.057 7.218 -2.390 1.00 0.00 67 LEU A C 4
ATOM 4343 O O . LEU A 1 67 ? 8.107 6.909 -2.945 1.00 0.00 67 LEU A O 4
ATOM 4359 N N . ALA A 1 68 ? 5.860 7.124 -2.978 1.00 0.00 68 ALA A N 4
ATOM 4360 C CA . ALA A 1 68 ? 5.673 6.469 -4.258 1.00 0.00 68 ALA A CA 4
ATOM 4361 C C . ALA A 1 68 ? 6.490 7.131 -5.372 1.00 0.00 68 ALA A C 4
ATOM 4362 O O . ALA A 1 68 ? 6.864 6.437 -6.310 1.00 0.00 68 ALA A O 4
ATOM 4369 N N . CYS A 1 69 ? 6.831 8.422 -5.263 1.00 0.00 69 CYS A N 4
ATOM 4370 C CA . CYS A 1 69 ? 7.634 9.102 -6.272 1.00 0.00 69 CYS A CA 4
ATOM 4371 C C . CYS A 1 69 ? 9.103 8.648 -6.206 1.00 0.00 69 CYS A C 4
ATOM 4372 O O . CYS A 1 69 ? 9.720 8.400 -7.245 1.00 0.00 69 CYS A O 4
ATOM 4380 N N . TYR A 1 70 ? 9.641 8.426 -4.997 1.00 0.00 70 TYR A N 4
ATOM 4381 C CA . TYR A 1 70 ? 10.967 7.828 -4.778 1.00 0.00 70 TYR A CA 4
ATOM 4382 C C . TYR A 1 70 ? 11.025 6.405 -5.349 1.00 0.00 70 TYR A C 4
ATOM 4383 O O . TYR A 1 70 ? 12.112 5.859 -5.522 1.00 0.00 70 TYR A O 4
ATOM 4401 N N . LEU A 1 71 ? 9.866 5.809 -5.646 1.00 0.00 71 LEU A N 4
ATOM 4402 C CA . LEU A 1 71 ? 9.684 4.446 -6.122 1.00 0.00 71 LEU A CA 4
ATOM 4403 C C . LEU A 1 71 ? 9.026 4.438 -7.509 1.00 0.00 71 LEU A C 4
ATOM 4404 O O . LEU A 1 71 ? 8.562 3.397 -7.972 1.00 0.00 71 LEU A O 4
ATOM 4420 N N . GLU A 1 72 ? 8.978 5.599 -8.168 1.00 0.00 72 GLU A N 4
ATOM 4421 C CA . GLU A 1 72 ? 8.536 5.785 -9.541 1.00 0.00 72 GLU A CA 4
ATOM 4422 C C . GLU A 1 72 ? 9.717 6.249 -10.396 1.00 0.00 72 GLU A C 4
ATOM 4423 O O . GLU A 1 72 ? 9.744 5.963 -11.596 1.00 0.00 72 GLU A O 4
ATOM 4435 N N . PHE A 1 73 ? 10.709 6.917 -9.788 1.00 0.00 73 PHE A N 4
ATOM 4436 C CA . PHE A 1 73 ? 11.901 7.376 -10.491 1.00 0.00 73 PHE A CA 4
ATOM 4437 C C . PHE A 1 73 ? 12.626 6.194 -11.158 1.00 0.00 73 PHE A C 4
ATOM 4438 O O . PHE A 1 73 ? 13.246 6.370 -12.209 1.00 0.00 73 PHE A O 4
ATOM 4455 N N . LEU A 1 74 ? 12.537 5.005 -10.554 1.00 0.00 74 LEU A N 4
ATOM 4456 C CA . LEU A 1 74 ? 13.123 3.758 -11.014 1.00 0.00 74 LEU A CA 4
ATOM 4457 C C . LEU A 1 74 ? 12.016 2.764 -11.350 1.00 0.00 74 LEU A C 4
ATOM 4458 O O . LEU A 1 74 ? 10.877 2.875 -10.896 1.00 0.00 74 LEU A O 4
ATOM 4474 N N . LYS A 1 75 ? 12.376 1.774 -12.156 1.00 0.00 75 LYS A N 4
ATOM 4475 C CA . LYS A 1 75 ? 11.531 0.676 -12.613 1.00 0.00 75 LYS A CA 4
ATOM 4476 C C . LYS A 1 75 ? 12.232 -0.617 -12.237 1.00 0.00 75 LYS A C 4
ATOM 4477 O O . LYS A 1 75 ? 13.218 -0.596 -11.502 1.00 0.00 75 LYS A O 4
ATOM 4496 N N . LYS A 1 76 ? 11.718 -1.752 -12.715 1.00 0.00 76 LYS A N 4
ATOM 4497 C CA . LYS A 1 76 ? 12.223 -3.105 -12.474 1.00 0.00 76 LYS A CA 4
ATOM 4498 C C . LYS A 1 76 ? 13.709 -3.321 -12.749 1.00 0.00 76 LYS A C 4
ATOM 4499 O O . LYS A 1 76 ? 14.264 -4.357 -12.403 1.00 0.00 76 LYS A O 4
ATOM 4518 N N . GLU A 1 77 ? 14.332 -2.351 -13.392 1.00 0.00 77 GLU A N 4
ATOM 4519 C CA . GLU A 1 77 ? 15.767 -2.082 -13.344 1.00 0.00 77 GLU A CA 4
ATOM 4520 C C . GLU A 1 77 ? 16.355 -2.322 -11.950 1.00 0.00 77 GLU A C 4
ATOM 4521 O O . GLU A 1 77 ? 17.296 -3.098 -11.832 1.00 0.00 77 GLU A O 4
ATOM 4533 N N . GLU A 1 78 ? 15.815 -1.664 -10.917 1.00 0.00 78 GLU A N 4
ATOM 4534 C CA . GLU A 1 78 ? 16.347 -1.670 -9.557 1.00 0.00 78 GLU A CA 4
ATOM 4535 C C . GLU A 1 78 ? 15.211 -1.641 -8.523 1.00 0.00 78 GLU A C 4
ATOM 4536 O O . GLU A 1 78 ? 15.399 -2.023 -7.379 1.00 0.00 78 GLU A O 4
ATOM 4548 N N . LEU A 1 79 ? 13.985 -1.250 -8.894 1.00 0.00 79 LEU A N 4
ATOM 4549 C CA . LEU A 1 79 ? 12.800 -1.389 -8.037 1.00 0.00 79 LEU A CA 4
ATOM 4550 C C . LEU A 1 79 ? 12.603 -2.852 -7.586 1.00 0.00 79 LEU A C 4
ATOM 4551 O O . LEU A 1 79 ? 12.139 -3.129 -6.478 1.00 0.00 79 LEU A O 4
ATOM 4567 N N . LYS A 1 80 ? 12.944 -3.790 -8.469 1.00 0.00 80 LYS A N 4
ATOM 4568 C CA . LYS A 1 80 ? 13.146 -5.218 -8.191 1.00 0.00 80 LYS A CA 4
ATOM 4569 C C . LYS A 1 80 ? 14.226 -5.418 -7.150 1.00 0.00 80 LYS A C 4
ATOM 4570 O O . LYS A 1 80 ? 13.898 -5.964 -6.101 1.00 0.00 80 LYS A O 4
ATOM 4589 N N . GLU A 1 81 ? 15.467 -5.024 -7.408 1.00 0.00 81 GLU A N 4
ATOM 4590 C CA . GLU A 1 81 ? 16.557 -5.200 -6.459 1.00 0.00 81 GLU A CA 4
ATOM 4591 C C . GLU A 1 81 ? 16.171 -4.635 -5.103 1.00 0.00 81 GLU A C 4
ATOM 4592 O O . GLU A 1 81 ? 16.472 -5.267 -4.105 1.00 0.00 81 GLU A O 4
ATOM 4604 N N . PHE A 1 82 ? 15.396 -3.553 -5.043 1.00 0.00 82 PHE A N 4
ATOM 4605 C CA . PHE A 1 82 ? 14.916 -3.022 -3.788 1.00 0.00 82 PHE A CA 4
ATOM 4606 C C . PHE A 1 82 ? 14.104 -4.067 -3.029 1.00 0.00 82 PHE A C 4
ATOM 4607 O O . PHE A 1 82 ? 14.481 -4.433 -1.925 1.00 0.00 82 PHE A O 4
ATOM 4624 N N . GLN A 1 83 ? 13.003 -4.572 -3.598 1.00 0.00 83 GLN A N 4
ATOM 4625 C CA . GLN A 1 83 ? 12.161 -5.556 -2.911 1.00 0.00 83 GLN A CA 4
ATOM 4626 C C . GLN A 1 83 ? 12.888 -6.886 -2.647 1.00 0.00 83 GLN A C 4
ATOM 4627 O O . GLN A 1 83 ? 12.401 -7.722 -1.885 1.00 0.00 83 GLN A O 4
ATOM 4641 N N . LEU A 1 84 ? 14.027 -7.114 -3.296 1.00 0.00 84 LEU A N 4
ATOM 4642 C CA . LEU A 1 84 ? 14.842 -8.300 -3.143 1.00 0.00 84 LEU A CA 4
ATOM 4643 C C . LEU A 1 84 ? 15.799 -8.094 -1.982 1.00 0.00 84 LEU A C 4
ATOM 4644 O O . LEU A 1 84 ? 15.698 -8.780 -0.966 1.00 0.00 84 LEU A O 4
ATOM 4660 N N . LEU A 1 85 ? 16.672 -7.097 -2.095 1.00 0.00 85 LEU A N 4
ATOM 4661 C CA . LEU A 1 85 ? 17.665 -6.746 -1.099 1.00 0.00 85 LEU A CA 4
ATOM 4662 C C . LEU A 1 85 ? 16.980 -6.359 0.218 1.00 0.00 85 LEU A C 4
ATOM 4663 O O . LEU A 1 85 ? 17.567 -6.447 1.295 1.00 0.00 85 LEU A O 4
ATOM 4679 N N . LEU A 1 86 ? 15.706 -5.984 0.152 1.00 0.00 86 LEU A N 4
ATOM 4680 C CA . LEU A 1 86 ? 14.852 -5.711 1.296 1.00 0.00 86 LEU A CA 4
ATOM 4681 C C . LEU A 1 86 ? 14.789 -6.953 2.175 1.00 0.00 86 LEU A C 4
ATOM 4682 O O . LEU A 1 86 ? 15.226 -6.949 3.330 1.00 0.00 86 LEU A O 4
ATOM 4698 N N . ALA A 1 87 ? 14.279 -8.046 1.608 1.00 0.00 87 ALA A N 4
ATOM 4699 C CA . ALA A 1 87 ? 14.168 -9.308 2.313 1.00 0.00 87 ALA A CA 4
ATOM 4700 C C . ALA A 1 87 ? 15.552 -9.851 2.692 1.00 0.00 87 ALA A C 4
ATOM 4701 O O . ALA A 1 87 ? 15.665 -10.664 3.606 1.00 0.00 87 ALA A O 4
ATOM 4708 N N . ASN A 1 88 ? 16.608 -9.406 2.004 1.00 0.00 88 ASN A N 4
ATOM 4709 C CA . ASN A 1 88 ? 17.987 -9.831 2.244 1.00 0.00 88 ASN A CA 4
ATOM 4710 C C . ASN A 1 88 ? 18.558 -9.246 3.542 1.00 0.00 88 ASN A C 4
ATOM 4711 O O . ASN A 1 88 ? 19.445 -9.857 4.138 1.00 0.00 88 ASN A O 4
ATOM 4722 N N . LYS A 1 89 ? 18.051 -8.097 4.011 1.00 0.00 89 LYS A N 4
ATOM 4723 C CA . LYS A 1 89 ? 18.309 -7.593 5.359 1.00 0.00 89 LYS A CA 4
ATOM 4724 C C . LYS A 1 89 ? 17.294 -8.204 6.329 1.00 0.00 89 LYS A C 4
ATOM 4725 O O . LYS A 1 89 ? 17.679 -8.530 7.448 1.00 0.00 89 LYS A O 4
ATOM 4744 N N . ALA A 1 90 ? 16.016 -8.308 5.940 1.00 0.00 90 ALA A N 4
ATOM 4745 C CA . ALA A 1 90 ? 14.933 -8.723 6.832 1.00 0.00 90 ALA A CA 4
ATOM 4746 C C . ALA A 1 90 ? 15.114 -10.155 7.363 1.00 0.00 90 ALA A C 4
ATOM 4747 O O . ALA A 1 90 ? 15.926 -10.937 6.863 1.00 0.00 90 ALA A O 4
ATOM 4754 N N . HIS A 1 91 ? 14.310 -10.522 8.366 1.00 0.00 91 HIS A N 4
ATOM 4755 C CA . HIS A 1 91 ? 14.520 -11.705 9.198 1.00 0.00 91 HIS A CA 4
ATOM 4756 C C . HIS A 1 91 ? 13.233 -12.512 9.380 1.00 0.00 91 HIS A C 4
ATOM 4757 O O . HIS A 1 91 ? 13.220 -13.725 9.156 1.00 0.00 91 HIS A O 4
ATOM 4771 N N . SER A 1 92 ? 12.157 -11.854 9.810 1.00 0.00 92 SER A N 4
ATOM 4772 C CA . SER A 1 92 ? 10.915 -12.485 10.250 1.00 0.00 92 SER A CA 4
ATOM 4773 C C . SER A 1 92 ? 9.699 -11.653 9.838 1.00 0.00 92 SER A C 4
ATOM 4774 O O . SER A 1 92 ? 9.784 -10.418 9.805 1.00 0.00 92 SER A O 4
ATOM 4782 N N . ARG A 1 93 ? 8.572 -12.320 9.557 1.00 0.00 93 ARG A N 4
ATOM 4783 C CA . ARG A 1 93 ? 7.330 -11.716 9.057 1.00 0.00 93 ARG A CA 4
ATOM 4784 C C . ARG A 1 93 ? 6.173 -12.142 9.966 1.00 0.00 93 ARG A C 4
ATOM 4785 O O . ARG A 1 93 ? 6.120 -11.652 11.091 1.00 0.00 93 ARG A O 4
ATOM 4806 N N . SER A 1 94 ? 5.312 -13.082 9.574 1.00 0.00 94 SER A N 4
ATOM 4807 C CA . SER A 1 94 ? 4.267 -13.637 10.434 1.00 0.00 94 SER A CA 4
ATOM 4808 C C . SER A 1 94 ? 4.372 -15.149 10.265 1.00 0.00 94 SER A C 4
ATOM 4809 O O . SER A 1 94 ? 3.595 -15.772 9.538 1.00 0.00 94 SER A O 4
ATOM 4817 N N . SER A 1 95 ? 5.404 -15.729 10.886 1.00 0.00 95 SER A N 4
ATOM 4818 C CA . SER A 1 95 ? 5.924 -17.046 10.540 1.00 0.00 95 SER A CA 4
ATOM 4819 C C . SER A 1 95 ? 6.284 -17.145 9.045 1.00 0.00 95 SER A C 4
ATOM 4820 O O . SER A 1 95 ? 6.242 -16.161 8.299 1.00 0.00 95 SER A O 4
ATOM 4828 N N . SER A 1 96 ? 6.682 -18.335 8.596 1.00 0.00 96 SER A N 4
ATOM 4829 C CA . SER A 1 96 ? 6.691 -18.701 7.190 1.00 0.00 96 SER A CA 4
ATOM 4830 C C . SER A 1 96 ? 5.227 -18.829 6.755 1.00 0.00 96 SER A C 4
ATOM 4831 O O . SER A 1 96 ? 4.595 -19.857 7.006 1.00 0.00 96 SER A O 4
ATOM 4839 N N . GLY A 1 97 ? 4.659 -17.764 6.186 1.00 0.00 97 GLY A N 4
ATOM 4840 C CA . GLY A 1 97 ? 3.232 -17.644 5.914 1.00 0.00 97 GLY A CA 4
ATOM 4841 C C . GLY A 1 97 ? 2.901 -17.406 4.446 1.00 0.00 97 GLY A C 4
ATOM 4842 O O . GLY A 1 97 ? 1.738 -17.131 4.144 1.00 0.00 97 GLY A O 4
ATOM 4846 N N . GLU A 1 98 ? 3.882 -17.482 3.543 1.00 0.00 98 GLU A N 4
ATOM 4847 C CA . GLU A 1 98 ? 3.722 -17.158 2.127 1.00 0.00 98 GLU A CA 4
ATOM 4848 C C . GLU A 1 98 ? 2.629 -18.018 1.481 1.00 0.00 98 GLU A C 4
ATOM 4849 O O . GLU A 1 98 ? 2.588 -19.239 1.678 1.00 0.00 98 GLU A O 4
ATOM 4861 N N . THR A 1 99 ? 1.754 -17.409 0.683 1.00 0.00 99 THR A N 4
ATOM 4862 C CA . THR A 1 99 ? 1.034 -18.161 -0.324 1.00 0.00 99 THR A CA 4
ATOM 4863 C C . THR A 1 99 ? 2.030 -18.475 -1.455 1.00 0.00 99 THR A C 4
ATOM 4864 O O . THR A 1 99 ? 2.951 -17.675 -1.675 1.00 0.00 99 THR A O 4
ATOM 4875 N N . PRO A 1 100 ? 1.891 -19.608 -2.162 1.00 0.00 100 PRO A N 4
ATOM 4876 C CA . PRO A 1 100 ? 2.780 -19.972 -3.262 1.00 0.00 100 PRO A CA 4
ATOM 4877 C C . PRO A 1 100 ? 2.622 -19.025 -4.464 1.00 0.00 100 PRO A C 4
ATOM 4878 O O . PRO A 1 100 ? 1.630 -18.302 -4.578 1.00 0.00 100 PRO A O 4
ATOM 4889 N N . ALA A 1 101 ? 3.579 -19.112 -5.392 1.00 0.00 101 ALA A N 4
ATOM 4890 C CA . ALA A 1 101 ? 3.829 -18.250 -6.541 1.00 0.00 101 ALA A CA 4
ATOM 4891 C C . ALA A 1 101 ? 4.267 -16.842 -6.135 1.00 0.00 101 ALA A C 4
ATOM 4892 O O . ALA A 1 101 ? 3.948 -16.339 -5.054 1.00 0.00 101 ALA A O 4
ATOM 4899 N N . GLN A 1 102 ? 5.033 -16.209 -7.019 1.00 0.00 102 GLN A N 4
ATOM 4900 C CA . GLN A 1 102 ? 5.562 -14.875 -6.804 1.00 0.00 102 GLN A CA 4
ATOM 4901 C C . GLN A 1 102 ? 4.441 -13.843 -6.995 1.00 0.00 102 GLN A C 4
ATOM 4902 O O . GLN A 1 102 ? 3.650 -13.956 -7.934 1.00 0.00 102 GLN A O 4
ATOM 4916 N N . PRO A 1 103 ? 4.369 -12.821 -6.129 1.00 0.00 103 PRO A N 4
ATOM 4917 C CA . PRO A 1 103 ? 3.449 -11.712 -6.277 1.00 0.00 103 PRO A CA 4
ATOM 4918 C C . PRO A 1 103 ? 3.903 -10.791 -7.404 1.00 0.00 103 PRO A C 4
ATOM 4919 O O . PRO A 1 103 ? 5.037 -10.304 -7.432 1.00 0.00 103 PRO A O 4
ATOM 4930 N N . GLU A 1 104 ? 2.973 -10.473 -8.291 1.00 0.00 104 GLU A N 4
ATOM 4931 C CA . GLU A 1 104 ? 3.178 -9.570 -9.409 1.00 0.00 104 GLU A CA 4
ATOM 4932 C C . GLU A 1 104 ? 2.771 -8.175 -8.967 1.00 0.00 104 GLU A C 4
ATOM 4933 O O . GLU A 1 104 ? 1.711 -7.657 -9.315 1.00 0.00 104 GLU A O 4
ATOM 4945 N N . LYS A 1 105 ? 3.607 -7.575 -8.126 1.00 0.00 105 LYS A N 4
ATOM 4946 C CA . LYS A 1 105 ? 3.522 -6.180 -7.752 1.00 0.00 105 LYS A CA 4
ATOM 4947 C C . LYS A 1 105 ? 4.937 -5.642 -7.857 1.00 0.00 105 LYS A C 4
ATOM 4948 O O . LYS A 1 105 ? 5.818 -6.091 -7.123 1.00 0.00 105 LYS A O 4
ATOM 4967 N N . THR A 1 106 ? 5.176 -4.726 -8.790 1.00 0.00 106 THR A N 4
ATOM 4968 C CA . THR A 1 106 ? 6.378 -3.909 -8.815 1.00 0.00 106 THR A CA 4
ATOM 4969 C C . THR A 1 106 ? 5.920 -2.506 -9.228 1.00 0.00 106 THR A C 4
ATOM 4970 O O . THR A 1 106 ? 6.073 -2.041 -10.360 1.00 0.00 106 THR A O 4
ATOM 4981 N N . SER A 1 107 ? 5.266 -1.840 -8.274 1.00 0.00 107 SER A N 4
ATOM 4982 C CA . SER A 1 107 ? 4.743 -0.496 -8.406 1.00 0.00 107 SER A CA 4
ATOM 4983 C C . SER A 1 107 ? 5.000 0.212 -7.085 1.00 0.00 107 SER A C 4
ATOM 4984 O O . SER A 1 107 ? 4.744 -0.372 -6.028 1.00 0.00 107 SER A O 4
ATOM 4992 N N . GLY A 1 108 ? 5.452 1.463 -7.147 1.00 0.00 108 GLY A N 4
ATOM 4993 C CA . GLY A 1 108 ? 5.865 2.229 -5.980 1.00 0.00 108 GLY A CA 4
ATOM 4994 C C . GLY A 1 108 ? 4.772 2.284 -4.920 1.00 0.00 108 GLY A C 4
ATOM 4995 O O . GLY A 1 108 ? 4.990 1.872 -3.789 1.00 0.00 108 GLY A O 4
ATOM 4999 N N . MET A 1 109 ? 3.574 2.733 -5.293 1.00 0.00 109 MET A N 4
ATOM 5000 C CA . MET A 1 109 ? 2.427 2.898 -4.405 1.00 0.00 109 MET A CA 4
ATOM 5001 C C . MET A 1 109 ? 1.885 1.576 -3.850 1.00 0.00 109 MET A C 4
ATOM 5002 O O . MET A 1 109 ? 1.128 1.577 -2.877 1.00 0.00 109 MET A O 4
ATOM 5016 N N . GLU A 1 110 ? 2.245 0.454 -4.471 1.00 0.00 110 GLU A N 4
ATOM 5017 C CA . GLU A 1 110 ? 1.796 -0.860 -4.041 1.00 0.00 110 GLU A CA 4
ATOM 5018 C C . GLU A 1 110 ? 2.761 -1.384 -2.991 1.00 0.00 110 GLU A C 4
ATOM 5019 O O . GLU A 1 110 ? 2.362 -1.552 -1.841 1.00 0.00 110 GLU A O 4
ATOM 5031 N N . VAL A 1 111 ? 4.039 -1.541 -3.354 1.00 0.00 111 VAL A N 4
ATOM 5032 C CA . VAL A 1 111 ? 5.100 -1.952 -2.439 1.00 0.00 111 VAL A CA 4
ATOM 5033 C C . VAL A 1 111 ? 5.122 -1.000 -1.224 1.00 0.00 111 VAL A C 4
ATOM 5034 O O . VAL A 1 111 ? 5.448 -1.422 -0.115 1.00 0.00 111 VAL A O 4
ATOM 5047 N N . ALA A 1 112 ? 4.683 0.252 -1.392 1.00 0.00 112 ALA A N 4
ATOM 5048 C CA . ALA A 1 112 ? 4.449 1.200 -0.321 1.00 0.00 112 ALA A CA 4
ATOM 5049 C C . ALA A 1 112 ? 3.362 0.776 0.665 1.00 0.00 112 ALA A C 4
ATOM 5050 O O . ALA A 1 112 ? 3.631 0.683 1.868 1.00 0.00 112 ALA A O 4
ATOM 5057 N N . SER A 1 113 ? 2.142 0.525 0.178 1.00 0.00 113 SER A N 4
ATOM 5058 C CA . SER A 1 113 ? 1.051 -0.003 0.989 1.00 0.00 113 SER A CA 4
ATOM 5059 C C . SER A 1 113 ? 1.490 -1.300 1.665 1.00 0.00 113 SER A C 4
ATOM 5060 O O . SER A 1 113 ? 1.113 -1.555 2.808 1.00 0.00 113 SER A O 4
ATOM 5068 N N . TYR A 1 114 ? 2.256 -2.116 0.945 1.00 0.00 114 TYR A N 4
ATOM 5069 C CA . TYR A 1 114 ? 2.629 -3.460 1.342 1.00 0.00 114 TYR A CA 4
ATOM 5070 C C . TYR A 1 114 ? 3.630 -3.398 2.496 1.00 0.00 114 TYR A C 4
ATOM 5071 O O . TYR A 1 114 ? 3.437 -4.082 3.495 1.00 0.00 114 TYR A O 4
ATOM 5089 N N . LEU A 1 115 ? 4.674 -2.566 2.410 1.00 0.00 115 LEU A N 4
ATOM 5090 C CA . LEU A 1 115 ? 5.668 -2.444 3.476 1.00 0.00 115 LEU A CA 4
ATOM 5091 C C . LEU A 1 115 ? 5.009 -1.974 4.767 1.00 0.00 115 LEU A C 4
ATOM 5092 O O . LEU A 1 115 ? 5.234 -2.568 5.821 1.00 0.00 115 LEU A O 4
ATOM 5108 N N . VAL A 1 116 ? 4.204 -0.915 4.676 1.00 0.00 116 VAL A N 4
ATOM 5109 C CA . VAL A 1 116 ? 3.497 -0.354 5.824 1.00 0.00 116 VAL A CA 4
ATOM 5110 C C . VAL A 1 116 ? 2.539 -1.402 6.409 1.00 0.00 116 VAL A C 4
ATOM 5111 O O . VAL A 1 116 ? 2.407 -1.473 7.633 1.00 0.00 116 VAL A O 4
ATOM 5124 N N . ALA A 1 117 ? 1.877 -2.210 5.573 1.00 0.00 117 ALA A N 4
ATOM 5125 C CA . ALA A 1 117 ? 1.019 -3.296 6.026 1.00 0.00 117 ALA A CA 4
ATOM 5126 C C . ALA A 1 117 ? 1.833 -4.369 6.755 1.00 0.00 117 ALA A C 4
ATOM 5127 O O . ALA A 1 117 ? 1.427 -4.812 7.826 1.00 0.00 117 ALA A O 4
ATOM 5134 N N . GLN A 1 118 ? 2.937 -4.822 6.162 1.00 0.00 118 GLN A N 4
ATOM 5135 C CA . GLN A 1 118 ? 3.736 -5.936 6.649 1.00 0.00 118 GLN A CA 4
ATOM 5136 C C . GLN A 1 118 ? 4.439 -5.593 7.953 1.00 0.00 118 GLN A C 4
ATOM 5137 O O . GLN A 1 118 ? 4.255 -6.283 8.951 1.00 0.00 118 GLN A O 4
ATOM 5151 N N . TYR A 1 119 ? 5.297 -4.574 7.929 1.00 0.00 119 TYR A N 4
ATOM 5152 C CA . TYR A 1 119 ? 6.222 -4.342 9.025 1.00 0.00 119 TYR A CA 4
ATOM 5153 C C . TYR A 1 119 ? 5.647 -3.350 10.034 1.00 0.00 119 TYR A C 4
ATOM 5154 O O . TYR A 1 119 ? 6.139 -3.304 11.165 1.00 0.00 119 TYR A O 4
ATOM 5172 N N . GLY A 1 120 ? 4.647 -2.549 9.656 1.00 0.00 120 GLY A N 4
ATOM 5173 C CA . GLY A 1 120 ? 4.281 -1.337 10.356 1.00 0.00 120 GLY A CA 4
ATOM 5174 C C . GLY A 1 120 ? 5.168 -0.193 9.869 1.00 0.00 120 GLY A C 4
ATOM 5175 O O . GLY A 1 120 ? 6.178 -0.400 9.189 1.00 0.00 120 GLY A O 4
ATOM 5179 N N . GLU A 1 121 ? 4.804 1.026 10.238 1.00 0.00 121 GLU A N 4
ATOM 5180 C CA . GLU A 1 121 ? 5.243 2.250 9.568 1.00 0.00 121 GLU A CA 4
ATOM 5181 C C . GLU A 1 121 ? 6.740 2.549 9.741 1.00 0.00 121 GLU A C 4
ATOM 5182 O O . GLU A 1 121 ? 7.309 3.176 8.853 1.00 0.00 121 GLU A O 4
ATOM 5194 N N . GLN A 1 122 ? 7.389 2.135 10.842 1.00 0.00 122 GLN A N 4
ATOM 5195 C CA . GLN A 1 122 ? 8.793 2.444 11.079 1.00 0.00 122 GLN A CA 4
ATOM 5196 C C . GLN A 1 122 ? 9.670 1.788 10.021 1.00 0.00 122 GLN A C 4
ATOM 5197 O O . GLN A 1 122 ? 10.236 2.486 9.190 1.00 0.00 122 GLN A O 4
ATOM 5211 N N . ARG A 1 123 ? 9.808 0.457 10.065 1.00 0.00 123 ARG A N 4
ATOM 5212 C CA . ARG A 1 123 ? 10.703 -0.329 9.204 1.00 0.00 123 ARG A CA 4
ATOM 5213 C C . ARG A 1 123 ? 10.351 -0.117 7.742 1.00 0.00 123 ARG A C 4
ATOM 5214 O O . ARG A 1 123 ? 11.228 -0.226 6.885 1.00 0.00 123 ARG A O 4
ATOM 5235 N N . ALA A 1 124 ? 9.098 0.242 7.469 1.00 0.00 124 ALA A N 4
ATOM 5236 C CA . ALA A 1 124 ? 8.668 0.555 6.120 1.00 0.00 124 ALA A CA 4
ATOM 5237 C C . ALA A 1 124 ? 9.417 1.753 5.522 1.00 0.00 124 ALA A C 4
ATOM 5238 O O . ALA A 1 124 ? 9.331 1.974 4.317 1.00 0.00 124 ALA A O 4
ATOM 5245 N N . TRP A 1 125 ? 10.150 2.531 6.322 1.00 0.00 125 TRP A N 4
ATOM 5246 C CA . TRP A 1 125 ? 11.197 3.428 5.854 1.00 0.00 125 TRP A CA 4
ATOM 5247 C C . TRP A 1 125 ? 12.540 3.062 6.505 1.00 0.00 125 TRP A C 4
ATOM 5248 O O . TRP A 1 125 ? 13.508 2.800 5.816 1.00 0.00 125 TRP A O 4
ATOM 5269 N N . ASP A 1 126 ? 12.581 2.921 7.825 1.00 0.00 126 ASP A N 4
ATOM 5270 C CA . ASP A 1 126 ? 13.734 2.677 8.709 1.00 0.00 126 ASP A CA 4
ATOM 5271 C C . ASP A 1 126 ? 14.578 1.433 8.372 1.00 0.00 126 ASP A C 4
ATOM 5272 O O . ASP A 1 126 ? 15.746 1.357 8.771 1.00 0.00 126 ASP A O 4
ATOM 5281 N N . LEU A 1 127 ? 14.009 0.458 7.651 1.00 0.00 127 LEU A N 4
ATOM 5282 C CA . LEU A 1 127 ? 14.722 -0.674 7.057 1.00 0.00 127 LEU A CA 4
ATOM 5283 C C . LEU A 1 127 ? 14.952 -0.371 5.574 1.00 0.00 127 LEU A C 4
ATOM 5284 O O . LEU A 1 127 ? 16.074 -0.471 5.088 1.00 0.00 127 LEU A O 4
ATOM 5300 N N . ALA A 1 128 ? 13.904 0.061 4.875 1.00 0.00 128 ALA A N 4
ATOM 5301 C CA . ALA A 1 128 ? 13.926 0.437 3.464 1.00 0.00 128 ALA A CA 4
ATOM 5302 C C . ALA A 1 128 ? 15.129 1.335 3.090 1.00 0.00 128 ALA A C 4
ATOM 5303 O O . ALA A 1 128 ? 15.803 1.099 2.089 1.00 0.00 128 ALA A O 4
ATOM 5310 N N . LEU A 1 129 ? 15.410 2.369 3.882 1.00 0.00 129 LEU A N 4
ATOM 5311 C CA . LEU A 1 129 ? 16.504 3.311 3.682 1.00 0.00 129 LEU A CA 4
ATOM 5312 C C . LEU A 1 129 ? 17.854 2.600 3.632 1.00 0.00 129 LEU A C 4
ATOM 5313 O O . LEU A 1 129 ? 18.698 2.935 2.798 1.00 0.00 129 LEU A O 4
ATOM 5329 N N . HIS A 1 130 ? 18.083 1.633 4.520 1.00 0.00 130 HIS A N 4
ATOM 5330 C CA . HIS A 1 130 ? 19.305 0.844 4.531 1.00 0.00 130 HIS A CA 4
ATOM 5331 C C . HIS A 1 130 ? 19.435 0.087 3.212 1.00 0.00 130 HIS A C 4
ATOM 5332 O O . HIS A 1 130 ? 20.506 0.090 2.611 1.00 0.00 130 HIS A O 4
ATOM 5346 N N . THR A 1 131 ? 18.357 -0.529 2.724 1.00 0.00 131 THR A N 4
ATOM 5347 C CA . THR A 1 131 ? 18.371 -1.282 1.475 1.00 0.00 131 THR A CA 4
ATOM 5348 C C . THR A 1 131 ? 18.794 -0.410 0.283 1.00 0.00 131 THR A C 4
ATOM 5349 O O . THR A 1 131 ? 19.339 -0.924 -0.693 1.00 0.00 131 THR A O 4
ATOM 5360 N N . TRP A 1 132 ? 18.656 0.914 0.370 1.00 0.00 132 TRP A N 4
ATOM 5361 C CA . TRP A 1 132 ? 19.172 1.795 -0.683 1.00 0.00 132 TRP A CA 4
ATOM 5362 C C . TRP A 1 132 ? 20.695 1.893 -0.664 1.00 0.00 132 TRP A C 4
ATOM 5363 O O . TRP A 1 132 ? 21.296 2.054 -1.727 1.00 0.00 132 TRP A O 4
ATOM 5384 N N . GLU A 1 133 ? 21.332 1.753 0.499 1.00 0.00 133 GLU A N 4
ATOM 5385 C CA . GLU A 1 133 ? 22.783 1.697 0.600 1.00 0.00 133 GLU A CA 4
ATOM 5386 C C . GLU A 1 133 ? 23.318 0.453 -0.117 1.00 0.00 133 GLU A C 4
ATOM 5387 O O . GLU A 1 133 ? 24.412 0.502 -0.683 1.00 0.00 133 GLU A O 4
ATOM 5399 N N . GLN A 1 134 ? 22.529 -0.624 -0.143 1.00 0.00 134 GLN A N 4
ATOM 5400 C CA . GLN A 1 134 ? 22.812 -1.864 -0.850 1.00 0.00 134 GLN A CA 4
ATOM 5401 C C . GLN A 1 134 ? 22.410 -1.792 -2.330 1.00 0.00 134 GLN A C 4
ATOM 5402 O O . GLN A 1 134 ? 23.066 -2.435 -3.149 1.00 0.00 134 GLN A O 4
ATOM 5416 N N . MET A 1 135 ? 21.391 -1.009 -2.709 1.00 0.00 135 MET A N 4
ATOM 5417 C CA . MET A 1 135 ? 21.089 -0.734 -4.103 1.00 0.00 135 MET A CA 4
ATOM 5418 C C . MET A 1 135 ? 22.178 0.092 -4.773 1.00 0.00 135 MET A C 4
ATOM 5419 O O . MET A 1 135 ? 22.391 -0.048 -5.977 1.00 0.00 135 MET A O 4
ATOM 5433 N N . GLY A 1 136 ? 22.819 0.989 -4.018 1.00 0.00 136 GLY A N 4
ATOM 5434 C CA . GLY A 1 136 ? 23.800 1.918 -4.546 1.00 0.00 136 GLY A CA 4
ATOM 5435 C C . GLY A 1 136 ? 23.376 3.376 -4.476 1.00 0.00 136 GLY A C 4
ATOM 5436 O O . GLY A 1 136 ? 24.122 4.216 -4.981 1.00 0.00 136 GLY A O 4
ATOM 5440 N N . LEU A 1 137 ? 22.170 3.685 -3.991 1.00 0.00 137 LEU A N 4
ATOM 5441 C CA . LEU A 1 137 ? 21.499 4.920 -4.375 1.00 0.00 137 LEU A CA 4
ATOM 5442 C C . LEU A 1 137 ? 21.646 5.931 -3.254 1.00 0.00 137 LEU A C 4
ATOM 5443 O O . LEU A 1 137 ? 20.774 6.046 -2.387 1.00 0.00 137 LEU A O 4
ATOM 5459 N N . ARG A 1 138 ? 22.757 6.672 -3.261 1.00 0.00 138 ARG A N 4
ATOM 5460 C CA . ARG A 1 138 ? 23.043 7.653 -2.247 1.00 0.00 138 ARG A CA 4
ATOM 5461 C C . ARG A 1 138 ? 21.933 8.688 -2.257 1.00 0.00 138 ARG A C 4
ATOM 5462 O O . ARG A 1 138 ? 21.420 9.007 -1.191 1.00 0.00 138 ARG A O 4
ATOM 5483 N N . SER A 1 139 ? 21.557 9.181 -3.440 1.00 0.00 139 SER A N 4
ATOM 5484 C CA . SER A 1 139 ? 20.604 10.269 -3.591 1.00 0.00 139 SER A CA 4
ATOM 5485 C C . SER A 1 139 ? 19.258 9.899 -2.974 1.00 0.00 139 SER A C 4
ATOM 5486 O O . SER A 1 139 ? 18.626 10.734 -2.338 1.00 0.00 139 SER A O 4
ATOM 5494 N N . LEU A 1 140 ? 18.845 8.637 -3.099 1.00 0.00 140 LEU A N 4
ATOM 5495 C CA . LEU A 1 140 ? 17.564 8.155 -2.603 1.00 0.00 140 LEU A CA 4
ATOM 5496 C C . LEU A 1 140 ? 17.531 8.273 -1.079 1.00 0.00 140 LEU A C 4
ATOM 5497 O O . LEU A 1 140 ? 16.605 8.857 -0.514 1.00 0.00 140 LEU A O 4
ATOM 5513 N N . CYS A 1 141 ? 18.566 7.744 -0.416 1.00 0.00 141 CYS A N 4
ATOM 5514 C CA . CYS A 1 141 ? 18.725 7.854 1.029 1.00 0.00 141 CYS A CA 4
ATOM 5515 C C . CYS A 1 141 ? 18.854 9.318 1.449 1.00 0.00 141 CYS A C 4
ATOM 5516 O O . CYS A 1 141 ? 18.227 9.741 2.418 1.00 0.00 141 CYS A O 4
ATOM 5524 N N . ALA A 1 142 ? 19.682 10.078 0.735 1.00 0.00 142 ALA A N 4
ATOM 5525 C CA . ALA A 1 142 ? 19.970 11.468 1.017 1.00 0.00 142 ALA A CA 4
ATOM 5526 C C . ALA A 1 142 ? 18.665 12.266 1.001 1.00 0.00 142 ALA A C 4
ATOM 5527 O O . ALA A 1 142 ? 18.317 12.893 1.991 1.00 0.00 142 ALA A O 4
ATOM 5534 N N . GLN A 1 143 ? 17.867 12.174 -0.060 1.00 0.00 143 GLN A N 4
ATOM 5535 C CA . GLN A 1 143 ? 16.582 12.852 -0.169 1.00 0.00 143 GLN A CA 4
ATOM 5536 C C . GLN A 1 143 ? 15.564 12.378 0.894 1.00 0.00 143 GLN A C 4
ATOM 5537 O O . GLN A 1 143 ? 14.519 13.003 1.080 1.00 0.00 143 GLN A O 4
ATOM 5551 N N . ALA A 1 144 ? 15.845 11.295 1.622 1.00 0.00 144 ALA A N 4
ATOM 5552 C CA . ALA A 1 144 ? 15.074 10.839 2.772 1.00 0.00 144 ALA A CA 4
ATOM 5553 C C . ALA A 1 144 ? 15.661 11.300 4.126 1.00 0.00 144 ALA A C 4
ATOM 5554 O O . ALA A 1 144 ? 15.020 11.110 5.163 1.00 0.00 144 ALA A O 4
ATOM 5561 N N . GLN A 1 145 ? 16.833 11.947 4.149 1.00 0.00 145 GLN A N 4
ATOM 5562 C CA . GLN A 1 145 ? 17.562 12.372 5.343 1.00 0.00 145 GLN A CA 4
ATOM 5563 C C . GLN A 1 145 ? 18.348 13.657 5.047 1.00 0.00 145 GLN A C 4
ATOM 5564 O O . GLN A 1 145 ? 19.551 13.731 5.299 1.00 0.00 145 GLN A O 4
ATOM 5578 N N . GLU A 1 146 ? 17.686 14.663 4.473 1.00 0.00 146 GLU A N 4
ATOM 5579 C CA . GLU A 1 146 ? 18.221 15.979 4.138 1.00 0.00 146 GLU A CA 4
ATOM 5580 C C . GLU A 1 146 ? 17.210 17.107 4.393 1.00 0.00 146 GLU A C 4
ATOM 5581 O O . GLU A 1 146 ? 17.369 18.219 3.888 1.00 0.00 146 GLU A O 4
ATOM 5593 N N . GLY A 1 147 ? 16.202 16.879 5.236 1.00 0.00 147 GLY A N 4
ATOM 5594 C CA . GLY A 1 147 ? 15.228 17.895 5.639 1.00 0.00 147 GLY A CA 4
ATOM 5595 C C . GLY A 1 147 ? 13.903 17.758 4.901 1.00 0.00 147 GLY A C 4
ATOM 5596 O O . GLY A 1 147 ? 13.067 18.662 4.963 1.00 0.00 147 GLY A O 4
ATOM 5600 N N . ALA A 1 148 ? 13.711 16.643 4.192 1.00 0.00 148 ALA A N 4
ATOM 5601 C CA . ALA A 1 148 ? 12.511 16.327 3.446 1.00 0.00 148 ALA A CA 4
ATOM 5602 C C . ALA A 1 148 ? 11.403 15.947 4.431 1.00 0.00 148 ALA A C 4
ATOM 5603 O O . ALA A 1 148 ? 11.133 14.769 4.675 1.00 0.00 148 ALA A O 4
ATOM 5610 N N . GLY A 1 149 ? 10.783 16.962 5.024 1.00 0.00 149 GLY A N 4
ATOM 5611 C CA . GLY A 1 149 ? 9.707 16.844 5.984 1.00 0.00 149 GLY A CA 4
ATOM 5612 C C . GLY A 1 149 ? 10.170 17.358 7.328 1.00 0.00 149 GLY A C 4
ATOM 5613 O O . GLY A 1 149 ? 10.108 18.573 7.536 1.00 0.00 149 GLY A O 4
ATOM 5617 N N . HIS A 1 150 ? 10.629 16.446 8.192 1.00 0.00 150 HIS A N 4
ATOM 5618 C CA . HIS A 1 150 ? 10.920 16.679 9.608 1.00 0.00 150 HIS A CA 4
ATOM 5619 C C . HIS A 1 150 ? 9.706 17.268 10.364 1.00 0.00 150 HIS A C 4
ATOM 5620 O O . HIS A 1 150 ? 8.617 17.442 9.793 1.00 0.00 150 HIS A O 4
ATOM 5634 N N . SER A 1 151 ? 9.902 17.531 11.661 1.00 0.00 151 SER A N 4
ATOM 5635 C CA . SER A 1 151 ? 9.049 18.303 12.558 1.00 0.00 151 SER A CA 4
ATOM 5636 C C . SER A 1 151 ? 9.967 19.034 13.542 1.00 0.00 151 SER A C 4
ATOM 5637 O O . SER A 1 151 ? 10.711 18.373 14.273 1.00 0.00 151 SER A O 4
ATOM 5645 N N . MET A 1 59 ? 1.416 10.461 4.683 1.00 0.00 59 MET A N 5
ATOM 5646 C CA . MET A 1 59 ? -0.016 10.685 4.443 1.00 0.00 59 MET A CA 5
ATOM 5647 C C . MET A 1 59 ? -0.820 9.380 4.561 1.00 0.00 59 MET A C 5
ATOM 5648 O O . MET A 1 59 ? -0.357 8.404 5.156 1.00 0.00 59 MET A O 5
ATOM 5662 N N . ALA A 1 60 ? -2.077 9.419 4.105 1.00 0.00 60 ALA A N 5
ATOM 5663 C CA . ALA A 1 60 ? -2.996 8.292 4.015 1.00 0.00 60 ALA A CA 5
ATOM 5664 C C . ALA A 1 60 ? -2.592 7.309 2.908 1.00 0.00 60 ALA A C 5
ATOM 5665 O O . ALA A 1 60 ? -1.597 7.509 2.216 1.00 0.00 60 ALA A O 5
ATOM 5672 N N . GLY A 1 61 ? -3.369 6.238 2.741 1.00 0.00 61 GLY A N 5
ATOM 5673 C CA . GLY A 1 61 ? -2.994 5.060 1.970 1.00 0.00 61 GLY A CA 5
ATOM 5674 C C . GLY A 1 61 ? -2.524 3.917 2.876 1.00 0.00 61 GLY A C 5
ATOM 5675 O O . GLY A 1 61 ? -2.063 2.883 2.394 1.00 0.00 61 GLY A O 5
ATOM 5679 N N . GLY A 1 62 ? -2.569 4.105 4.196 1.00 0.00 62 GLY A N 5
ATOM 5680 C CA . GLY A 1 62 ? -1.774 3.337 5.133 1.00 0.00 62 GLY A CA 5
ATOM 5681 C C . GLY A 1 62 ? -0.358 3.901 5.160 1.00 0.00 62 GLY A C 5
ATOM 5682 O O . GLY A 1 62 ? 0.573 3.218 4.751 1.00 0.00 62 GLY A O 5
ATOM 5686 N N . ALA A 1 63 ? -0.215 5.132 5.667 1.00 0.00 63 ALA A N 5
ATOM 5687 C CA . ALA A 1 63 ? 1.019 5.668 6.236 1.00 0.00 63 ALA A CA 5
ATOM 5688 C C . ALA A 1 63 ? 2.243 5.771 5.314 1.00 0.00 63 ALA A C 5
ATOM 5689 O O . ALA A 1 63 ? 3.373 5.772 5.808 1.00 0.00 63 ALA A O 5
ATOM 5696 N N . TRP A 1 64 ? 2.065 5.927 4.003 1.00 0.00 64 TRP A N 5
ATOM 5697 C CA . TRP A 1 64 ? 3.143 6.283 3.084 1.00 0.00 64 TRP A CA 5
ATOM 5698 C C . TRP A 1 64 ? 2.803 7.638 2.462 1.00 0.00 64 TRP A C 5
ATOM 5699 O O . TRP A 1 64 ? 1.792 8.256 2.796 1.00 0.00 64 TRP A O 5
ATOM 5720 N N . GLY A 1 65 ? 3.647 8.135 1.560 1.00 0.00 65 GLY A N 5
ATOM 5721 C CA . GLY A 1 65 ? 3.347 9.337 0.804 1.00 0.00 65 GLY A CA 5
ATOM 5722 C C . GLY A 1 65 ? 4.263 9.424 -0.403 1.00 0.00 65 GLY A C 5
ATOM 5723 O O . GLY A 1 65 ? 4.150 8.625 -1.332 1.00 0.00 65 GLY A O 5
ATOM 5727 N N . ARG A 1 66 ? 5.235 10.341 -0.369 1.00 0.00 66 ARG A N 5
ATOM 5728 C CA . ARG A 1 66 ? 6.219 10.524 -1.439 1.00 0.00 66 ARG A CA 5
ATOM 5729 C C . ARG A 1 66 ? 7.086 9.282 -1.660 1.00 0.00 66 ARG A C 5
ATOM 5730 O O . ARG A 1 66 ? 7.757 9.216 -2.688 1.00 0.00 66 ARG A O 5
ATOM 5751 N N . LEU A 1 67 ? 7.007 8.267 -0.786 1.00 0.00 67 LEU A N 5
ATOM 5752 C CA . LEU A 1 67 ? 7.550 6.926 -1.018 1.00 0.00 67 LEU A CA 5
ATOM 5753 C C . LEU A 1 67 ? 7.255 6.484 -2.452 1.00 0.00 67 LEU A C 5
ATOM 5754 O O . LEU A 1 67 ? 8.172 6.201 -3.217 1.00 0.00 67 LEU A O 5
ATOM 5770 N N . ALA A 1 68 ? 5.981 6.492 -2.850 1.00 0.00 68 ALA A N 5
ATOM 5771 C CA . ALA A 1 68 ? 5.527 6.048 -4.162 1.00 0.00 68 ALA A CA 5
ATOM 5772 C C . ALA A 1 68 ? 5.921 6.990 -5.312 1.00 0.00 68 ALA A C 5
ATOM 5773 O O . ALA A 1 68 ? 5.533 6.724 -6.448 1.00 0.00 68 ALA A O 5
ATOM 5780 N N . CYS A 1 69 ? 6.627 8.092 -5.038 1.00 0.00 69 CYS A N 5
ATOM 5781 C CA . CYS A 1 69 ? 7.282 8.938 -6.029 1.00 0.00 69 CYS A CA 5
ATOM 5782 C C . CYS A 1 69 ? 8.737 8.486 -6.200 1.00 0.00 69 CYS A C 5
ATOM 5783 O O . CYS A 1 69 ? 9.218 8.332 -7.324 1.00 0.00 69 CYS A O 5
ATOM 5791 N N . TYR A 1 70 ? 9.451 8.260 -5.092 1.00 0.00 70 TYR A N 5
ATOM 5792 C CA . TYR A 1 70 ? 10.824 7.759 -5.098 1.00 0.00 70 TYR A CA 5
ATOM 5793 C C . TYR A 1 70 ? 10.867 6.380 -5.753 1.00 0.00 70 TYR A C 5
ATOM 5794 O O . TYR A 1 70 ? 11.676 6.133 -6.647 1.00 0.00 70 TYR A O 5
ATOM 5812 N N . LEU A 1 71 ? 9.942 5.505 -5.361 1.00 0.00 71 LEU A N 5
ATOM 5813 C CA . LEU A 1 71 ? 9.788 4.162 -5.903 1.00 0.00 71 LEU A CA 5
ATOM 5814 C C . LEU A 1 71 ? 9.188 4.177 -7.326 1.00 0.00 71 LEU A C 5
ATOM 5815 O O . LEU A 1 71 ? 8.876 3.124 -7.879 1.00 0.00 71 LEU A O 5
ATOM 5831 N N . GLU A 1 72 ? 9.015 5.353 -7.939 1.00 0.00 72 GLU A N 5
ATOM 5832 C CA . GLU A 1 72 ? 8.526 5.610 -9.284 1.00 0.00 72 GLU A CA 5
ATOM 5833 C C . GLU A 1 72 ? 9.528 6.544 -10.006 1.00 0.00 72 GLU A C 5
ATOM 5834 O O . GLU A 1 72 ? 9.213 7.159 -11.027 1.00 0.00 72 GLU A O 5
ATOM 5846 N N . PHE A 1 73 ? 10.761 6.667 -9.490 1.00 0.00 73 PHE A N 5
ATOM 5847 C CA . PHE A 1 73 ? 11.920 6.975 -10.322 1.00 0.00 73 PHE A CA 5
ATOM 5848 C C . PHE A 1 73 ? 12.344 5.663 -10.989 1.00 0.00 73 PHE A C 5
ATOM 5849 O O . PHE A 1 73 ? 12.347 5.570 -12.214 1.00 0.00 73 PHE A O 5
ATOM 5866 N N . LEU A 1 74 ? 12.699 4.657 -10.188 1.00 0.00 74 LEU A N 5
ATOM 5867 C CA . LEU A 1 74 ? 13.322 3.426 -10.655 1.00 0.00 74 LEU A CA 5
ATOM 5868 C C . LEU A 1 74 ? 12.304 2.440 -11.228 1.00 0.00 74 LEU A C 5
ATOM 5869 O O . LEU A 1 74 ? 11.088 2.575 -11.052 1.00 0.00 74 LEU A O 5
ATOM 5885 N N . LYS A 1 75 ? 12.825 1.420 -11.915 1.00 0.00 75 LYS A N 5
ATOM 5886 C CA . LYS A 1 75 ? 12.062 0.390 -12.624 1.00 0.00 75 LYS A CA 5
ATOM 5887 C C . LYS A 1 75 ? 12.598 -0.992 -12.258 1.00 0.00 75 LYS A C 5
ATOM 5888 O O . LYS A 1 75 ? 13.217 -1.132 -11.205 1.00 0.00 75 LYS A O 5
ATOM 5907 N N . LYS A 1 76 ? 12.326 -2.041 -13.042 1.00 0.00 76 LYS A N 5
ATOM 5908 C CA . LYS A 1 76 ? 12.659 -3.431 -12.709 1.00 0.00 76 LYS A CA 5
ATOM 5909 C C . LYS A 1 76 ? 14.159 -3.623 -12.501 1.00 0.00 76 LYS A C 5
ATOM 5910 O O . LYS A 1 76 ? 14.522 -4.573 -11.813 1.00 0.00 76 LYS A O 5
ATOM 5929 N N . GLU A 1 77 ? 15.001 -2.733 -13.031 1.00 0.00 77 GLU A N 5
ATOM 5930 C CA . GLU A 1 77 ? 16.421 -2.646 -12.710 1.00 0.00 77 GLU A CA 5
ATOM 5931 C C . GLU A 1 77 ? 16.609 -2.733 -11.194 1.00 0.00 77 GLU A C 5
ATOM 5932 O O . GLU A 1 77 ? 17.252 -3.648 -10.690 1.00 0.00 77 GLU A O 5
ATOM 5944 N N . GLU A 1 78 ? 15.986 -1.809 -10.463 1.00 0.00 78 GLU A N 5
ATOM 5945 C CA . GLU A 1 78 ? 16.411 -1.430 -9.126 1.00 0.00 78 GLU A CA 5
ATOM 5946 C C . GLU A 1 78 ? 15.258 -1.591 -8.139 1.00 0.00 78 GLU A C 5
ATOM 5947 O O . GLU A 1 78 ? 15.486 -1.939 -6.987 1.00 0.00 78 GLU A O 5
ATOM 5959 N N . LEU A 1 79 ? 14.005 -1.395 -8.569 1.00 0.00 79 LEU A N 5
ATOM 5960 C CA . LEU A 1 79 ? 12.821 -1.632 -7.748 1.00 0.00 79 LEU A CA 5
ATOM 5961 C C . LEU A 1 79 ? 12.807 -3.074 -7.264 1.00 0.00 79 LEU A C 5
ATOM 5962 O O . LEU A 1 79 ? 12.430 -3.363 -6.133 1.00 0.00 79 LEU A O 5
ATOM 5978 N N . LYS A 1 80 ? 13.157 -3.982 -8.170 1.00 0.00 80 LYS A N 5
ATOM 5979 C CA . LYS A 1 80 ? 13.171 -5.422 -7.946 1.00 0.00 80 LYS A CA 5
ATOM 5980 C C . LYS A 1 80 ? 14.307 -5.768 -7.008 1.00 0.00 80 LYS A C 5
ATOM 5981 O O . LYS A 1 80 ? 14.028 -6.456 -6.030 1.00 0.00 80 LYS A O 5
ATOM 6000 N N . GLU A 1 81 ? 15.522 -5.262 -7.222 1.00 0.00 81 GLU A N 5
ATOM 6001 C CA . GLU A 1 81 ? 16.599 -5.385 -6.245 1.00 0.00 81 GLU A CA 5
ATOM 6002 C C . GLU A 1 81 ? 16.109 -4.901 -4.891 1.00 0.00 81 GLU A C 5
ATOM 6003 O O . GLU A 1 81 ? 16.097 -5.670 -3.945 1.00 0.00 81 GLU A O 5
ATOM 6015 N N . PHE A 1 82 ? 15.586 -3.687 -4.799 1.00 0.00 82 PHE A N 5
ATOM 6016 C CA . PHE A 1 82 ? 15.117 -3.102 -3.553 1.00 0.00 82 PHE A CA 5
ATOM 6017 C C . PHE A 1 82 ? 13.898 -3.811 -2.950 1.00 0.00 82 PHE A C 5
ATOM 6018 O O . PHE A 1 82 ? 13.544 -3.527 -1.811 1.00 0.00 82 PHE A O 5
ATOM 6035 N N . GLN A 1 83 ? 13.224 -4.703 -3.683 1.00 0.00 83 GLN A N 5
ATOM 6036 C CA . GLN A 1 83 ? 12.190 -5.582 -3.141 1.00 0.00 83 GLN A CA 5
ATOM 6037 C C . GLN A 1 83 ? 12.874 -6.805 -2.524 1.00 0.00 83 GLN A C 5
ATOM 6038 O O . GLN A 1 83 ? 12.505 -7.288 -1.457 1.00 0.00 83 GLN A O 5
ATOM 6052 N N . LEU A 1 84 ? 13.846 -7.350 -3.246 1.00 0.00 84 LEU A N 5
ATOM 6053 C CA . LEU A 1 84 ? 14.508 -8.610 -2.976 1.00 0.00 84 LEU A CA 5
ATOM 6054 C C . LEU A 1 84 ? 15.520 -8.443 -1.856 1.00 0.00 84 LEU A C 5
ATOM 6055 O O . LEU A 1 84 ? 15.432 -9.130 -0.844 1.00 0.00 84 LEU A O 5
ATOM 6071 N N . LEU A 1 85 ? 16.444 -7.498 -1.993 1.00 0.00 85 LEU A N 5
ATOM 6072 C CA . LEU A 1 85 ? 17.432 -7.170 -0.984 1.00 0.00 85 LEU A CA 5
ATOM 6073 C C . LEU A 1 85 ? 16.748 -6.719 0.309 1.00 0.00 85 LEU A C 5
ATOM 6074 O O . LEU A 1 85 ? 17.328 -6.847 1.383 1.00 0.00 85 LEU A O 5
ATOM 6090 N N . LEU A 1 86 ? 15.500 -6.248 0.225 1.00 0.00 86 LEU A N 5
ATOM 6091 C CA . LEU A 1 86 ? 14.652 -5.899 1.347 1.00 0.00 86 LEU A CA 5
ATOM 6092 C C . LEU A 1 86 ? 14.333 -7.184 2.108 1.00 0.00 86 LEU A C 5
ATOM 6093 O O . LEU A 1 86 ? 14.651 -7.284 3.293 1.00 0.00 86 LEU A O 5
ATOM 6109 N N . ALA A 1 87 ? 13.708 -8.165 1.449 1.00 0.00 87 ALA A N 5
ATOM 6110 C CA . ALA A 1 87 ? 13.333 -9.419 2.091 1.00 0.00 87 ALA A CA 5
ATOM 6111 C C . ALA A 1 87 ? 14.580 -10.160 2.585 1.00 0.00 87 ALA A C 5
ATOM 6112 O O . ALA A 1 87 ? 14.538 -10.798 3.634 1.00 0.00 87 ALA A O 5
ATOM 6119 N N . ASN A 1 88 ? 15.692 -10.003 1.861 1.00 0.00 88 ASN A N 5
ATOM 6120 C CA . ASN A 1 88 ? 16.990 -10.575 2.211 1.00 0.00 88 ASN A CA 5
ATOM 6121 C C . ASN A 1 88 ? 17.467 -9.998 3.540 1.00 0.00 88 ASN A C 5
ATOM 6122 O O . ASN A 1 88 ? 17.956 -10.744 4.389 1.00 0.00 88 ASN A O 5
ATOM 6133 N N . LYS A 1 89 ? 17.296 -8.683 3.742 1.00 0.00 89 LYS A N 5
ATOM 6134 C CA . LYS A 1 89 ? 17.559 -7.997 4.999 1.00 0.00 89 LYS A CA 5
ATOM 6135 C C . LYS A 1 89 ? 16.624 -8.556 6.069 1.00 0.00 89 LYS A C 5
ATOM 6136 O O . LYS A 1 89 ? 17.069 -9.355 6.896 1.00 0.00 89 LYS A O 5
ATOM 6155 N N . ALA A 1 90 ? 15.351 -8.148 6.034 1.00 0.00 90 ALA A N 5
ATOM 6156 C CA . ALA A 1 90 ? 14.331 -8.304 7.070 1.00 0.00 90 ALA A CA 5
ATOM 6157 C C . ALA A 1 90 ? 14.878 -8.098 8.499 1.00 0.00 90 ALA A C 5
ATOM 6158 O O . ALA A 1 90 ? 15.945 -7.511 8.688 1.00 0.00 90 ALA A O 5
ATOM 6165 N N . HIS A 1 91 ? 14.099 -8.438 9.530 1.00 0.00 91 HIS A N 5
ATOM 6166 C CA . HIS A 1 91 ? 14.548 -8.345 10.925 1.00 0.00 91 HIS A CA 5
ATOM 6167 C C . HIS A 1 91 ? 13.853 -9.383 11.806 1.00 0.00 91 HIS A C 5
ATOM 6168 O O . HIS A 1 91 ? 14.469 -9.924 12.724 1.00 0.00 91 HIS A O 5
ATOM 6182 N N . SER A 1 92 ? 12.588 -9.665 11.517 1.00 0.00 92 SER A N 5
ATOM 6183 C CA . SER A 1 92 ? 11.734 -10.637 12.166 1.00 0.00 92 SER A CA 5
ATOM 6184 C C . SER A 1 92 ? 10.726 -11.086 11.114 1.00 0.00 92 SER A C 5
ATOM 6185 O O . SER A 1 92 ? 10.327 -10.277 10.272 1.00 0.00 92 SER A O 5
ATOM 6193 N N . ARG A 1 93 ? 10.295 -12.345 11.183 1.00 0.00 93 ARG A N 5
ATOM 6194 C CA . ARG A 1 93 ? 9.048 -12.812 10.593 1.00 0.00 93 ARG A CA 5
ATOM 6195 C C . ARG A 1 93 ? 8.409 -13.715 11.633 1.00 0.00 93 ARG A C 5
ATOM 6196 O O . ARG A 1 93 ? 7.675 -13.202 12.479 1.00 0.00 93 ARG A O 5
ATOM 6217 N N . SER A 1 94 ? 8.755 -14.997 11.637 1.00 0.00 94 SER A N 5
ATOM 6218 C CA . SER A 1 94 ? 8.416 -15.996 12.642 1.00 0.00 94 SER A CA 5
ATOM 6219 C C . SER A 1 94 ? 9.640 -16.906 12.823 1.00 0.00 94 SER A C 5
ATOM 6220 O O . SER A 1 94 ? 10.717 -16.578 12.316 1.00 0.00 94 SER A O 5
ATOM 6228 N N . SER A 1 95 ? 9.506 -18.007 13.566 1.00 0.00 95 SER A N 5
ATOM 6229 C CA . SER A 1 95 ? 10.555 -18.993 13.811 1.00 0.00 95 SER A CA 5
ATOM 6230 C C . SER A 1 95 ? 11.076 -19.614 12.507 1.00 0.00 95 SER A C 5
ATOM 6231 O O . SER A 1 95 ? 10.626 -19.242 11.421 1.00 0.00 95 SER A O 5
ATOM 6239 N N . SER A 1 96 ? 12.034 -20.537 12.605 1.00 0.00 96 SER A N 5
ATOM 6240 C CA . SER A 1 96 ? 12.739 -21.220 11.520 1.00 0.00 96 SER A CA 5
ATOM 6241 C C . SER A 1 96 ? 11.863 -21.582 10.312 1.00 0.00 96 SER A C 5
ATOM 6242 O O . SER A 1 96 ? 11.281 -22.663 10.261 1.00 0.00 96 SER A O 5
ATOM 6250 N N . GLY A 1 97 ? 11.766 -20.689 9.326 1.00 0.00 97 GLY A N 5
ATOM 6251 C CA . GLY A 1 97 ? 10.754 -20.762 8.280 1.00 0.00 97 GLY A CA 5
ATOM 6252 C C . GLY A 1 97 ? 11.373 -20.709 6.899 1.00 0.00 97 GLY A C 5
ATOM 6253 O O . GLY A 1 97 ? 10.864 -19.983 6.042 1.00 0.00 97 GLY A O 5
ATOM 6257 N N . GLU A 1 98 ? 12.472 -21.432 6.678 1.00 0.00 98 GLU A N 5
ATOM 6258 C CA . GLU A 1 98 ? 13.063 -21.526 5.350 1.00 0.00 98 GLU A CA 5
ATOM 6259 C C . GLU A 1 98 ? 12.072 -22.188 4.387 1.00 0.00 98 GLU A C 5
ATOM 6260 O O . GLU A 1 98 ? 11.595 -23.296 4.635 1.00 0.00 98 GLU A O 5
ATOM 6272 N N . THR A 1 99 ? 11.724 -21.469 3.322 1.00 0.00 99 THR A N 5
ATOM 6273 C CA . THR A 1 99 ? 10.916 -21.903 2.195 1.00 0.00 99 THR A CA 5
ATOM 6274 C C . THR A 1 99 ? 11.071 -20.864 1.078 1.00 0.00 99 THR A C 5
ATOM 6275 O O . THR A 1 99 ? 11.428 -19.710 1.354 1.00 0.00 99 THR A O 5
ATOM 6286 N N . PRO A 1 100 ? 10.824 -21.244 -0.182 1.00 0.00 100 PRO A N 5
ATOM 6287 C CA . PRO A 1 100 ? 10.819 -20.312 -1.298 1.00 0.00 100 PRO A CA 5
ATOM 6288 C C . PRO A 1 100 ? 9.525 -19.485 -1.305 1.00 0.00 100 PRO A C 5
ATOM 6289 O O . PRO A 1 100 ? 8.490 -19.943 -0.816 1.00 0.00 100 PRO A O 5
ATOM 6300 N N . ALA A 1 101 ? 9.547 -18.279 -1.877 1.00 0.00 101 ALA A N 5
ATOM 6301 C CA . ALA A 1 101 ? 8.358 -17.431 -2.014 1.00 0.00 101 ALA A CA 5
ATOM 6302 C C . ALA A 1 101 ? 8.619 -16.257 -2.952 1.00 0.00 101 ALA A C 5
ATOM 6303 O O . ALA A 1 101 ? 9.768 -15.855 -3.139 1.00 0.00 101 ALA A O 5
ATOM 6310 N N . GLN A 1 102 ? 7.548 -15.648 -3.472 1.00 0.00 102 GLN A N 5
ATOM 6311 C CA . GLN A 1 102 ? 7.594 -14.635 -4.520 1.00 0.00 102 GLN A CA 5
ATOM 6312 C C . GLN A 1 102 ? 6.633 -13.477 -4.207 1.00 0.00 102 GLN A C 5
ATOM 6313 O O . GLN A 1 102 ? 5.603 -13.708 -3.562 1.00 0.00 102 GLN A O 5
ATOM 6327 N N . PRO A 1 103 ? 6.949 -12.244 -4.637 1.00 0.00 103 PRO A N 5
ATOM 6328 C CA . PRO A 1 103 ? 6.142 -11.058 -4.371 1.00 0.00 103 PRO A CA 5
ATOM 6329 C C . PRO A 1 103 ? 4.945 -10.943 -5.314 1.00 0.00 103 PRO A C 5
ATOM 6330 O O . PRO A 1 103 ? 4.969 -11.463 -6.428 1.00 0.00 103 PRO A O 5
ATOM 6341 N N . GLU A 1 104 ? 3.945 -10.153 -4.918 1.00 0.00 104 GLU A N 5
ATOM 6342 C CA . GLU A 1 104 ? 2.758 -9.869 -5.725 1.00 0.00 104 GLU A CA 5
ATOM 6343 C C . GLU A 1 104 ? 2.680 -8.417 -6.165 1.00 0.00 104 GLU A C 5
ATOM 6344 O O . GLU A 1 104 ? 1.669 -7.971 -6.711 1.00 0.00 104 GLU A O 5
ATOM 6356 N N . LYS A 1 105 ? 3.787 -7.701 -6.022 1.00 0.00 105 LYS A N 5
ATOM 6357 C CA . LYS A 1 105 ? 3.897 -6.320 -6.460 1.00 0.00 105 LYS A CA 5
ATOM 6358 C C . LYS A 1 105 ? 4.363 -6.247 -7.902 1.00 0.00 105 LYS A C 5
ATOM 6359 O O . LYS A 1 105 ? 5.087 -7.132 -8.368 1.00 0.00 105 LYS A O 5
ATOM 6378 N N . THR A 1 106 ? 4.123 -5.103 -8.535 1.00 0.00 106 THR A N 5
ATOM 6379 C CA . THR A 1 106 ? 4.822 -4.715 -9.746 1.00 0.00 106 THR A CA 5
ATOM 6380 C C . THR A 1 106 ? 5.201 -3.240 -9.771 1.00 0.00 106 THR A C 5
ATOM 6381 O O . THR A 1 106 ? 6.199 -2.915 -10.423 1.00 0.00 106 THR A O 5
ATOM 6392 N N . SER A 1 107 ? 4.553 -2.373 -8.992 1.00 0.00 107 SER A N 5
ATOM 6393 C CA . SER A 1 107 ? 4.875 -0.954 -8.994 1.00 0.00 107 SER A CA 5
ATOM 6394 C C . SER A 1 107 ? 5.202 -0.465 -7.587 1.00 0.00 107 SER A C 5
ATOM 6395 O O . SER A 1 107 ? 4.683 -0.977 -6.595 1.00 0.00 107 SER A O 5
ATOM 6403 N N . GLY A 1 108 ? 6.062 0.547 -7.504 1.00 0.00 108 GLY A N 5
ATOM 6404 C CA . GLY A 1 108 ? 6.543 1.131 -6.263 1.00 0.00 108 GLY A CA 5
ATOM 6405 C C . GLY A 1 108 ? 5.454 1.823 -5.449 1.00 0.00 108 GLY A C 5
ATOM 6406 O O . GLY A 1 108 ? 5.595 1.992 -4.240 1.00 0.00 108 GLY A O 5
ATOM 6410 N N . MET A 1 109 ? 4.353 2.205 -6.091 1.00 0.00 109 MET A N 5
ATOM 6411 C CA . MET A 1 109 ? 3.159 2.651 -5.390 1.00 0.00 109 MET A CA 5
ATOM 6412 C C . MET A 1 109 ? 2.553 1.563 -4.506 1.00 0.00 109 MET A C 5
ATOM 6413 O O . MET A 1 109 ? 1.985 1.896 -3.468 1.00 0.00 109 MET A O 5
ATOM 6427 N N . GLU A 1 110 ? 2.695 0.290 -4.874 1.00 0.00 110 GLU A N 5
ATOM 6428 C CA . GLU A 1 110 ? 1.956 -0.788 -4.243 1.00 0.00 110 GLU A CA 5
ATOM 6429 C C . GLU A 1 110 ? 2.833 -1.540 -3.243 1.00 0.00 110 GLU A C 5
ATOM 6430 O O . GLU A 1 110 ? 2.308 -2.155 -2.316 1.00 0.00 110 GLU A O 5
ATOM 6442 N N . VAL A 1 111 ? 4.167 -1.481 -3.364 1.00 0.00 111 VAL A N 5
ATOM 6443 C CA . VAL A 1 111 ? 5.044 -1.964 -2.331 1.00 0.00 111 VAL A CA 5
ATOM 6444 C C . VAL A 1 111 ? 4.898 -1.105 -1.072 1.00 0.00 111 VAL A C 5
ATOM 6445 O O . VAL A 1 111 ? 4.968 -1.610 0.038 1.00 0.00 111 VAL A O 5
ATOM 6458 N N . ALA A 1 112 ? 4.678 0.194 -1.242 1.00 0.00 112 ALA A N 5
ATOM 6459 C CA . ALA A 1 112 ? 4.530 1.130 -0.135 1.00 0.00 112 ALA A CA 5
ATOM 6460 C C . ALA A 1 112 ? 3.397 0.738 0.822 1.00 0.00 112 ALA A C 5
ATOM 6461 O O . ALA A 1 112 ? 3.605 0.679 2.040 1.00 0.00 112 ALA A O 5
ATOM 6468 N N . SER A 1 113 ? 2.213 0.439 0.287 1.00 0.00 113 SER A N 5
ATOM 6469 C CA . SER A 1 113 ? 1.096 -0.090 1.063 1.00 0.00 113 SER A CA 5
ATOM 6470 C C . SER A 1 113 ? 1.431 -1.467 1.645 1.00 0.00 113 SER A C 5
ATOM 6471 O O . SER A 1 113 ? 1.035 -1.768 2.773 1.00 0.00 113 SER A O 5
ATOM 6479 N N . TYR A 1 114 ? 2.188 -2.284 0.908 1.00 0.00 114 TYR A N 5
ATOM 6480 C CA . TYR A 1 114 ? 2.558 -3.638 1.322 1.00 0.00 114 TYR A CA 5
ATOM 6481 C C . TYR A 1 114 ? 3.452 -3.558 2.552 1.00 0.00 114 TYR A C 5
ATOM 6482 O O . TYR A 1 114 ? 3.266 -4.278 3.523 1.00 0.00 114 TYR A O 5
ATOM 6500 N N . LEU A 1 115 ? 4.423 -2.657 2.553 1.00 0.00 115 LEU A N 5
ATOM 6501 C CA . LEU A 1 115 ? 5.429 -2.551 3.589 1.00 0.00 115 LEU A CA 5
ATOM 6502 C C . LEU A 1 115 ? 4.841 -2.073 4.910 1.00 0.00 115 LEU A C 5
ATOM 6503 O O . LEU A 1 115 ? 5.253 -2.575 5.959 1.00 0.00 115 LEU A O 5
ATOM 6519 N N . VAL A 1 116 ? 3.892 -1.134 4.883 1.00 0.00 116 VAL A N 5
ATOM 6520 C CA . VAL A 1 116 ? 3.198 -0.729 6.108 1.00 0.00 116 VAL A CA 5
ATOM 6521 C C . VAL A 1 116 ? 2.362 -1.907 6.644 1.00 0.00 116 VAL A C 5
ATOM 6522 O O . VAL A 1 116 ? 2.226 -2.041 7.861 1.00 0.00 116 VAL A O 5
ATOM 6535 N N . ALA A 1 117 ? 1.887 -2.826 5.793 1.00 0.00 117 ALA A N 5
ATOM 6536 C CA . ALA A 1 117 ? 1.281 -4.070 6.257 1.00 0.00 117 ALA A CA 5
ATOM 6537 C C . ALA A 1 117 ? 2.345 -4.996 6.871 1.00 0.00 117 ALA A C 5
ATOM 6538 O O . ALA A 1 117 ? 2.167 -5.497 7.981 1.00 0.00 117 ALA A O 5
ATOM 6545 N N . GLN A 1 118 ? 3.473 -5.200 6.182 1.00 0.00 118 GLN A N 5
ATOM 6546 C CA . GLN A 1 118 ? 4.543 -6.097 6.613 1.00 0.00 118 GLN A CA 5
ATOM 6547 C C . GLN A 1 118 ? 5.136 -5.697 7.969 1.00 0.00 118 GLN A C 5
ATOM 6548 O O . GLN A 1 118 ? 5.447 -6.582 8.772 1.00 0.00 118 GLN A O 5
ATOM 6562 N N . TYR A 1 119 ? 5.379 -4.402 8.213 1.00 0.00 119 TYR A N 5
ATOM 6563 C CA . TYR A 1 119 ? 6.105 -3.955 9.406 1.00 0.00 119 TYR A CA 5
ATOM 6564 C C . TYR A 1 119 ? 5.551 -2.713 10.111 1.00 0.00 119 TYR A C 5
ATOM 6565 O O . TYR A 1 119 ? 6.074 -2.371 11.172 1.00 0.00 119 TYR A O 5
ATOM 6583 N N . GLY A 1 120 ? 4.571 -2.000 9.563 1.00 0.00 120 GLY A N 5
ATOM 6584 C CA . GLY A 1 120 ? 4.247 -0.656 10.011 1.00 0.00 120 GLY A CA 5
ATOM 6585 C C . GLY A 1 120 ? 5.270 0.356 9.483 1.00 0.00 120 GLY A C 5
ATOM 6586 O O . GLY A 1 120 ? 6.383 0.014 9.066 1.00 0.00 120 GLY A O 5
ATOM 6590 N N . GLU A 1 121 ? 4.866 1.623 9.494 1.00 0.00 121 GLU A N 5
ATOM 6591 C CA . GLU A 1 121 ? 5.529 2.733 8.807 1.00 0.00 121 GLU A CA 5
ATOM 6592 C C . GLU A 1 121 ? 6.969 2.991 9.261 1.00 0.00 121 GLU A C 5
ATOM 6593 O O . GLU A 1 121 ? 7.745 3.517 8.463 1.00 0.00 121 GLU A O 5
ATOM 6605 N N . GLN A 1 122 ? 7.363 2.584 10.474 1.00 0.00 122 GLN A N 5
ATOM 6606 C CA . GLN A 1 122 ? 8.737 2.615 10.949 1.00 0.00 122 GLN A CA 5
ATOM 6607 C C . GLN A 1 122 ? 9.622 1.800 10.021 1.00 0.00 122 GLN A C 5
ATOM 6608 O O . GLN A 1 122 ? 10.381 2.350 9.219 1.00 0.00 122 GLN A O 5
ATOM 6622 N N . ARG A 1 123 ? 9.522 0.478 10.145 1.00 0.00 123 ARG A N 5
ATOM 6623 C CA . ARG A 1 123 ? 10.388 -0.460 9.444 1.00 0.00 123 ARG A CA 5
ATOM 6624 C C . ARG A 1 123 ? 10.144 -0.430 7.952 1.00 0.00 123 ARG A C 5
ATOM 6625 O O . ARG A 1 123 ? 11.074 -0.699 7.194 1.00 0.00 123 ARG A O 5
ATOM 6646 N N . ALA A 1 124 ? 8.926 -0.089 7.537 1.00 0.00 124 ALA A N 5
ATOM 6647 C CA . ALA A 1 124 ? 8.590 0.036 6.138 1.00 0.00 124 ALA A CA 5
ATOM 6648 C C . ALA A 1 124 ? 9.489 1.022 5.407 1.00 0.00 124 ALA A C 5
ATOM 6649 O O . ALA A 1 124 ? 9.689 0.855 4.206 1.00 0.00 124 ALA A O 5
ATOM 6656 N N . TRP A 1 125 ? 10.078 1.986 6.119 1.00 0.00 125 TRP A N 5
ATOM 6657 C CA . TRP A 1 125 ? 11.000 2.927 5.519 1.00 0.00 125 TRP A CA 5
ATOM 6658 C C . TRP A 1 125 ? 12.403 2.775 6.104 1.00 0.00 125 TRP A C 5
ATOM 6659 O O . TRP A 1 125 ? 13.358 2.725 5.348 1.00 0.00 125 TRP A O 5
ATOM 6680 N N . ASP A 1 126 ? 12.576 2.605 7.414 1.00 0.00 126 ASP A N 5
ATOM 6681 C CA . ASP A 1 126 ? 13.894 2.383 8.035 1.00 0.00 126 ASP A CA 5
ATOM 6682 C C . ASP A 1 126 ? 14.696 1.287 7.323 1.00 0.00 126 ASP A C 5
ATOM 6683 O O . ASP A 1 126 ? 15.894 1.445 7.084 1.00 0.00 126 ASP A O 5
ATOM 6692 N N . LEU A 1 127 ? 14.046 0.172 6.957 1.00 0.00 127 LEU A N 5
ATOM 6693 C CA . LEU A 1 127 ? 14.737 -0.925 6.286 1.00 0.00 127 LEU A CA 5
ATOM 6694 C C . LEU A 1 127 ? 14.956 -0.607 4.801 1.00 0.00 127 LEU A C 5
ATOM 6695 O O . LEU A 1 127 ? 16.008 -0.895 4.230 1.00 0.00 127 LEU A O 5
ATOM 6711 N N . ALA A 1 128 ? 13.973 0.056 4.204 1.00 0.00 128 ALA A N 5
ATOM 6712 C CA . ALA A 1 128 ? 13.991 0.606 2.850 1.00 0.00 128 ALA A CA 5
ATOM 6713 C C . ALA A 1 128 ? 15.207 1.510 2.619 1.00 0.00 128 ALA A C 5
ATOM 6714 O O . ALA A 1 128 ? 16.018 1.265 1.737 1.00 0.00 128 ALA A O 5
ATOM 6721 N N . LEU A 1 129 ? 15.346 2.563 3.416 1.00 0.00 129 LEU A N 5
ATOM 6722 C CA . LEU A 1 129 ? 16.370 3.594 3.305 1.00 0.00 129 LEU A CA 5
ATOM 6723 C C . LEU A 1 129 ? 17.758 2.955 3.339 1.00 0.00 129 LEU A C 5
ATOM 6724 O O . LEU A 1 129 ? 18.614 3.267 2.509 1.00 0.00 129 LEU A O 5
ATOM 6740 N N . HIS A 1 130 ? 17.959 2.003 4.252 1.00 0.00 130 HIS A N 5
ATOM 6741 C CA . HIS A 1 130 ? 19.175 1.210 4.322 1.00 0.00 130 HIS A CA 5
ATOM 6742 C C . HIS A 1 130 ? 19.376 0.389 3.044 1.00 0.00 130 HIS A C 5
ATOM 6743 O O . HIS A 1 130 ? 20.511 0.297 2.586 1.00 0.00 130 HIS A O 5
ATOM 6757 N N . THR A 1 131 ? 18.333 -0.221 2.467 1.00 0.00 131 THR A N 5
ATOM 6758 C CA . THR A 1 131 ? 18.410 -1.068 1.264 1.00 0.00 131 THR A CA 5
ATOM 6759 C C . THR A 1 131 ? 19.023 -0.294 0.074 1.00 0.00 131 THR A C 5
ATOM 6760 O O . THR A 1 131 ? 19.632 -0.889 -0.810 1.00 0.00 131 THR A O 5
ATOM 6771 N N . TRP A 1 132 ? 18.974 1.040 0.079 1.00 0.00 132 TRP A N 5
ATOM 6772 C CA . TRP A 1 132 ? 19.608 1.854 -0.965 1.00 0.00 132 TRP A CA 5
ATOM 6773 C C . TRP A 1 132 ? 21.133 1.938 -0.813 1.00 0.00 132 TRP A C 5
ATOM 6774 O O . TRP A 1 132 ? 21.809 2.338 -1.766 1.00 0.00 132 TRP A O 5
ATOM 6795 N N . GLU A 1 133 ? 21.707 1.557 0.333 1.00 0.00 133 GLU A N 5
ATOM 6796 C CA . GLU A 1 133 ? 23.158 1.535 0.523 1.00 0.00 133 GLU A CA 5
ATOM 6797 C C . GLU A 1 133 ? 23.812 0.379 -0.262 1.00 0.00 133 GLU A C 5
ATOM 6798 O O . GLU A 1 133 ? 24.992 0.470 -0.612 1.00 0.00 133 GLU A O 5
ATOM 6810 N N . GLN A 1 134 ? 23.053 -0.677 -0.594 1.00 0.00 134 GLN A N 5
ATOM 6811 C CA . GLN A 1 134 ? 23.484 -1.687 -1.559 1.00 0.00 134 GLN A CA 5
ATOM 6812 C C . GLN A 1 134 ? 23.618 -1.037 -2.942 1.00 0.00 134 GLN A C 5
ATOM 6813 O O . GLN A 1 134 ? 24.678 -1.074 -3.566 1.00 0.00 134 GLN A O 5
ATOM 6827 N N . MET A 1 135 ? 22.514 -0.462 -3.420 1.00 0.00 135 MET A N 5
ATOM 6828 C CA . MET A 1 135 ? 22.317 -0.127 -4.827 1.00 0.00 135 MET A CA 5
ATOM 6829 C C . MET A 1 135 ? 22.986 1.186 -5.258 1.00 0.00 135 MET A C 5
ATOM 6830 O O . MET A 1 135 ? 23.134 1.385 -6.462 1.00 0.00 135 MET A O 5
ATOM 6844 N N . GLY A 1 136 ? 23.365 2.079 -4.335 1.00 0.00 136 GLY A N 5
ATOM 6845 C CA . GLY A 1 136 ? 24.108 3.301 -4.661 1.00 0.00 136 GLY A CA 5
ATOM 6846 C C . GLY A 1 136 ? 23.268 4.579 -4.660 1.00 0.00 136 GLY A C 5
ATOM 6847 O O . GLY A 1 136 ? 23.699 5.611 -5.182 1.00 0.00 136 GLY A O 5
ATOM 6851 N N . LEU A 1 137 ? 22.046 4.539 -4.124 1.00 0.00 137 LEU A N 5
ATOM 6852 C CA . LEU A 1 137 ? 21.068 5.610 -4.290 1.00 0.00 137 LEU A CA 5
ATOM 6853 C C . LEU A 1 137 ? 21.067 6.537 -3.084 1.00 0.00 137 LEU A C 5
ATOM 6854 O O . LEU A 1 137 ? 20.060 6.683 -2.384 1.00 0.00 137 LEU A O 5
ATOM 6870 N N . ARG A 1 138 ? 22.191 7.226 -2.870 1.00 0.00 138 ARG A N 5
ATOM 6871 C CA . ARG A 1 138 ? 22.276 8.199 -1.794 1.00 0.00 138 ARG A CA 5
ATOM 6872 C C . ARG A 1 138 ? 21.235 9.289 -1.960 1.00 0.00 138 ARG A C 5
ATOM 6873 O O . ARG A 1 138 ? 20.492 9.563 -1.024 1.00 0.00 138 ARG A O 5
ATOM 6894 N N . SER A 1 139 ? 21.128 9.859 -3.160 1.00 0.00 139 SER A N 5
ATOM 6895 C CA . SER A 1 139 ? 20.225 10.966 -3.429 1.00 0.00 139 SER A CA 5
ATOM 6896 C C . SER A 1 139 ? 18.748 10.584 -3.256 1.00 0.00 139 SER A C 5
ATOM 6897 O O . SER A 1 139 ? 17.903 11.474 -3.160 1.00 0.00 139 SER A O 5
ATOM 6905 N N . LEU A 1 140 ? 18.394 9.291 -3.201 1.00 0.00 140 LEU A N 5
ATOM 6906 C CA . LEU A 1 140 ? 17.051 8.854 -2.822 1.00 0.00 140 LEU A CA 5
ATOM 6907 C C . LEU A 1 140 ? 16.900 8.939 -1.305 1.00 0.00 140 LEU A C 5
ATOM 6908 O O . LEU A 1 140 ? 15.918 9.499 -0.820 1.00 0.00 140 LEU A O 5
ATOM 6924 N N . CYS A 1 141 ? 17.857 8.371 -0.563 1.00 0.00 141 CYS A N 5
ATOM 6925 C CA . CYS A 1 141 ? 17.878 8.402 0.898 1.00 0.00 141 CYS A CA 5
ATOM 6926 C C . CYS A 1 141 ? 17.925 9.840 1.426 1.00 0.00 141 CYS A C 5
ATOM 6927 O O . CYS A 1 141 ? 17.385 10.118 2.498 1.00 0.00 141 CYS A O 5
ATOM 6935 N N . ALA A 1 142 ? 18.577 10.723 0.668 1.00 0.00 142 ALA A N 5
ATOM 6936 C CA . ALA A 1 142 ? 18.574 12.162 0.815 1.00 0.00 142 ALA A CA 5
ATOM 6937 C C . ALA A 1 142 ? 17.141 12.669 0.606 1.00 0.00 142 ALA A C 5
ATOM 6938 O O . ALA A 1 142 ? 16.484 12.992 1.587 1.00 0.00 142 ALA A O 5
ATOM 6945 N N . GLN A 1 143 ? 16.610 12.663 -0.627 1.00 0.00 143 GLN A N 5
ATOM 6946 C CA . GLN A 1 143 ? 15.287 13.206 -0.978 1.00 0.00 143 GLN A CA 5
ATOM 6947 C C . GLN A 1 143 ? 14.181 12.791 -0.001 1.00 0.00 143 GLN A C 5
ATOM 6948 O O . GLN A 1 143 ? 13.396 13.627 0.448 1.00 0.00 143 GLN A O 5
ATOM 6962 N N . ALA A 1 144 ? 14.152 11.505 0.365 1.00 0.00 144 ALA A N 5
ATOM 6963 C CA . ALA A 1 144 ? 13.202 10.914 1.302 1.00 0.00 144 ALA A CA 5
ATOM 6964 C C . ALA A 1 144 ? 13.111 11.648 2.649 1.00 0.00 144 ALA A C 5
ATOM 6965 O O . ALA A 1 144 ? 12.114 11.512 3.368 1.00 0.00 144 ALA A O 5
ATOM 6972 N N . GLN A 1 145 ? 14.156 12.392 2.999 1.00 0.00 145 GLN A N 5
ATOM 6973 C CA . GLN A 1 145 ? 14.436 12.986 4.289 1.00 0.00 145 GLN A CA 5
ATOM 6974 C C . GLN A 1 145 ? 14.750 14.488 4.134 1.00 0.00 145 GLN A C 5
ATOM 6975 O O . GLN A 1 145 ? 15.068 15.154 5.120 1.00 0.00 145 GLN A O 5
ATOM 6989 N N . GLU A 1 146 ? 14.658 15.041 2.919 1.00 0.00 146 GLU A N 5
ATOM 6990 C CA . GLU A 1 146 ? 15.155 16.369 2.565 1.00 0.00 146 GLU A CA 5
ATOM 6991 C C . GLU A 1 146 ? 14.086 17.144 1.793 1.00 0.00 146 GLU A C 5
ATOM 6992 O O . GLU A 1 146 ? 14.217 17.505 0.615 1.00 0.00 146 GLU A O 5
ATOM 7004 N N . GLY A 1 147 ? 12.990 17.410 2.491 1.00 0.00 147 GLY A N 5
ATOM 7005 C CA . GLY A 1 147 ? 11.908 18.267 2.039 1.00 0.00 147 GLY A CA 5
ATOM 7006 C C . GLY A 1 147 ? 10.661 17.493 1.620 1.00 0.00 147 GLY A C 5
ATOM 7007 O O . GLY A 1 147 ? 9.680 18.124 1.218 1.00 0.00 147 GLY A O 5
ATOM 7011 N N . ALA A 1 148 ? 10.722 16.157 1.674 1.00 0.00 148 ALA A N 5
ATOM 7012 C CA . ALA A 1 148 ? 9.699 15.159 1.386 1.00 0.00 148 ALA A CA 5
ATOM 7013 C C . ALA A 1 148 ? 8.626 15.654 0.409 1.00 0.00 148 ALA A C 5
ATOM 7014 O O . ALA A 1 148 ? 8.820 15.616 -0.806 1.00 0.00 148 ALA A O 5
ATOM 7021 N N . GLY A 1 149 ? 7.505 16.159 0.934 1.00 0.00 149 GLY A N 5
ATOM 7022 C CA . GLY A 1 149 ? 6.480 16.802 0.126 1.00 0.00 149 GLY A CA 5
ATOM 7023 C C . GLY A 1 149 ? 5.112 16.756 0.789 1.00 0.00 149 GLY A C 5
ATOM 7024 O O . GLY A 1 149 ? 4.360 15.802 0.581 1.00 0.00 149 GLY A O 5
ATOM 7028 N N . HIS A 1 150 ? 4.785 17.825 1.513 1.00 0.00 150 HIS A N 5
ATOM 7029 C CA . HIS A 1 150 ? 3.563 18.093 2.264 1.00 0.00 150 HIS A CA 5
ATOM 7030 C C . HIS A 1 150 ? 3.362 17.135 3.447 1.00 0.00 150 HIS A C 5
ATOM 7031 O O . HIS A 1 150 ? 3.977 16.072 3.516 1.00 0.00 150 HIS A O 5
ATOM 7045 N N . SER A 1 151 ? 2.495 17.542 4.382 1.00 0.00 151 SER A N 5
ATOM 7046 C CA . SER A 1 151 ? 2.217 16.895 5.664 1.00 0.00 151 SER A CA 5
ATOM 7047 C C . SER A 1 151 ? 0.704 16.761 5.878 1.00 0.00 151 SER A C 5
ATOM 7048 O O . SER A 1 151 ? 0.220 15.744 6.379 1.00 0.00 151 SER A O 5
ATOM 7056 N N . MET A 1 59 ? -0.965 11.570 0.987 1.00 0.00 59 MET A N 6
ATOM 7057 C CA . MET A 1 59 ? -1.854 10.886 0.046 1.00 0.00 59 MET A CA 6
ATOM 7058 C C . MET A 1 59 ? -2.716 9.882 0.804 1.00 0.00 59 MET A C 6
ATOM 7059 O O . MET A 1 59 ? -2.407 9.538 1.948 1.00 0.00 59 MET A O 6
ATOM 7073 N N . ALA A 1 60 ? -3.759 9.385 0.138 1.00 0.00 60 ALA A N 6
ATOM 7074 C CA . ALA A 1 60 ? -4.611 8.326 0.646 1.00 0.00 60 ALA A CA 6
ATOM 7075 C C . ALA A 1 60 ? -3.978 6.957 0.425 1.00 0.00 60 ALA A C 6
ATOM 7076 O O . ALA A 1 60 ? -3.208 6.752 -0.518 1.00 0.00 60 ALA A O 6
ATOM 7083 N N . GLY A 1 61 ? -4.422 5.988 1.214 1.00 0.00 61 GLY A N 6
ATOM 7084 C CA . GLY A 1 61 ? -3.957 4.621 1.250 1.00 0.00 61 GLY A CA 6
ATOM 7085 C C . GLY A 1 61 ? -3.813 4.246 2.722 1.00 0.00 61 GLY A C 6
ATOM 7086 O O . GLY A 1 61 ? -4.327 4.940 3.608 1.00 0.00 61 GLY A O 6
ATOM 7090 N N . GLY A 1 62 ? -3.135 3.136 2.991 1.00 0.00 62 GLY A N 6
ATOM 7091 C CA . GLY A 1 62 ? -3.040 2.586 4.329 1.00 0.00 62 GLY A CA 6
ATOM 7092 C C . GLY A 1 62 ? -2.332 3.482 5.344 1.00 0.00 62 GLY A C 6
ATOM 7093 O O . GLY A 1 62 ? -2.727 3.426 6.510 1.00 0.00 62 GLY A O 6
ATOM 7097 N N . ALA A 1 63 ? -1.328 4.274 4.924 1.00 0.00 63 ALA A N 6
ATOM 7098 C CA . ALA A 1 63 ? -0.344 5.007 5.752 1.00 0.00 63 ALA A CA 6
ATOM 7099 C C . ALA A 1 63 ? 0.957 5.264 4.964 1.00 0.00 63 ALA A C 6
ATOM 7100 O O . ALA A 1 63 ? 2.054 4.938 5.424 1.00 0.00 63 ALA A O 6
ATOM 7107 N N . TRP A 1 64 ? 0.851 5.797 3.750 1.00 0.00 64 TRP A N 6
ATOM 7108 C CA . TRP A 1 64 ? 1.954 6.150 2.875 1.00 0.00 64 TRP A CA 6
ATOM 7109 C C . TRP A 1 64 ? 1.511 7.273 1.949 1.00 0.00 64 TRP A C 6
ATOM 7110 O O . TRP A 1 64 ? 0.386 7.278 1.446 1.00 0.00 64 TRP A O 6
ATOM 7131 N N . GLY A 1 65 ? 2.418 8.195 1.655 1.00 0.00 65 GLY A N 6
ATOM 7132 C CA . GLY A 1 65 ? 2.261 9.100 0.538 1.00 0.00 65 GLY A CA 6
ATOM 7133 C C . GLY A 1 65 ? 3.582 9.199 -0.186 1.00 0.00 65 GLY A C 6
ATOM 7134 O O . GLY A 1 65 ? 3.873 8.365 -1.047 1.00 0.00 65 GLY A O 6
ATOM 7138 N N . ARG A 1 66 ? 4.423 10.161 0.201 1.00 0.00 66 ARG A N 6
ATOM 7139 C CA . ARG A 1 66 ? 5.705 10.374 -0.464 1.00 0.00 66 ARG A CA 6
ATOM 7140 C C . ARG A 1 66 ? 6.662 9.197 -0.312 1.00 0.00 66 ARG A C 6
ATOM 7141 O O . ARG A 1 66 ? 7.610 9.132 -1.084 1.00 0.00 66 ARG A O 6
ATOM 7162 N N . LEU A 1 67 ? 6.384 8.210 0.549 1.00 0.00 67 LEU A N 6
ATOM 7163 C CA . LEU A 1 67 ? 7.061 6.916 0.489 1.00 0.00 67 LEU A CA 6
ATOM 7164 C C . LEU A 1 67 ? 7.011 6.361 -0.944 1.00 0.00 67 LEU A C 6
ATOM 7165 O O . LEU A 1 67 ? 8.048 6.001 -1.493 1.00 0.00 67 LEU A O 6
ATOM 7181 N N . ALA A 1 68 ? 5.839 6.335 -1.589 1.00 0.00 68 ALA A N 6
ATOM 7182 C CA . ALA A 1 68 ? 5.710 5.866 -2.970 1.00 0.00 68 ALA A CA 6
ATOM 7183 C C . ALA A 1 68 ? 6.428 6.790 -3.966 1.00 0.00 68 ALA A C 6
ATOM 7184 O O . ALA A 1 68 ? 6.805 6.348 -5.046 1.00 0.00 68 ALA A O 6
ATOM 7191 N N . CYS A 1 69 ? 6.617 8.071 -3.632 1.00 0.00 69 CYS A N 6
ATOM 7192 C CA . CYS A 1 69 ? 7.184 9.064 -4.536 1.00 0.00 69 CYS A CA 6
ATOM 7193 C C . CYS A 1 69 ? 8.609 8.696 -4.937 1.00 0.00 69 CYS A C 6
ATOM 7194 O O . CYS A 1 69 ? 8.941 8.855 -6.106 1.00 0.00 69 CYS A O 6
ATOM 7202 N N . TYR A 1 70 ? 9.439 8.176 -4.023 1.00 0.00 70 TYR A N 6
ATOM 7203 C CA . TYR A 1 70 ? 10.823 7.748 -4.290 1.00 0.00 70 TYR A CA 6
ATOM 7204 C C . TYR A 1 70 ? 10.911 6.448 -5.107 1.00 0.00 70 TYR A C 6
ATOM 7205 O O . TYR A 1 70 ? 12.022 5.968 -5.349 1.00 0.00 70 TYR A O 6
ATOM 7223 N N . LEU A 1 71 ? 9.781 5.848 -5.497 1.00 0.00 71 LEU A N 6
ATOM 7224 C CA . LEU A 1 71 ? 9.741 4.524 -6.112 1.00 0.00 71 LEU A CA 6
ATOM 7225 C C . LEU A 1 71 ? 9.187 4.579 -7.537 1.00 0.00 71 LEU A C 6
ATOM 7226 O O . LEU A 1 71 ? 8.807 3.546 -8.082 1.00 0.00 71 LEU A O 6
ATOM 7242 N N . GLU A 1 72 ? 9.131 5.766 -8.146 1.00 0.00 72 GLU A N 6
ATOM 7243 C CA . GLU A 1 72 ? 8.601 5.965 -9.493 1.00 0.00 72 GLU A CA 6
ATOM 7244 C C . GLU A 1 72 ? 9.666 6.483 -10.464 1.00 0.00 72 GLU A C 6
ATOM 7245 O O . GLU A 1 72 ? 9.477 6.336 -11.673 1.00 0.00 72 GLU A O 6
ATOM 7257 N N . PHE A 1 73 ? 10.783 7.044 -9.982 1.00 0.00 73 PHE A N 6
ATOM 7258 C CA . PHE A 1 73 ? 11.927 7.381 -10.824 1.00 0.00 73 PHE A CA 6
ATOM 7259 C C . PHE A 1 73 ? 12.560 6.070 -11.314 1.00 0.00 73 PHE A C 6
ATOM 7260 O O . PHE A 1 73 ? 12.868 5.927 -12.500 1.00 0.00 73 PHE A O 6
ATOM 7277 N N . LEU A 1 74 ? 12.733 5.106 -10.401 1.00 0.00 74 LEU A N 6
ATOM 7278 C CA . LEU A 1 74 ? 13.281 3.807 -10.730 1.00 0.00 74 LEU A CA 6
ATOM 7279 C C . LEU A 1 74 ? 12.206 2.910 -11.327 1.00 0.00 74 LEU A C 6
ATOM 7280 O O . LEU A 1 74 ? 11.001 3.072 -11.116 1.00 0.00 74 LEU A O 6
ATOM 7296 N N . LYS A 1 75 ? 12.680 1.936 -12.089 1.00 0.00 75 LYS A N 6
ATOM 7297 C CA . LYS A 1 75 ? 11.894 0.961 -12.821 1.00 0.00 75 LYS A CA 6
ATOM 7298 C C . LYS A 1 75 ? 12.388 -0.420 -12.424 1.00 0.00 75 LYS A C 6
ATOM 7299 O O . LYS A 1 75 ? 13.210 -0.540 -11.518 1.00 0.00 75 LYS A O 6
ATOM 7318 N N . LYS A 1 76 ? 11.840 -1.483 -13.016 1.00 0.00 76 LYS A N 6
ATOM 7319 C CA . LYS A 1 76 ? 12.002 -2.853 -12.515 1.00 0.00 76 LYS A CA 6
ATOM 7320 C C . LYS A 1 76 ? 13.458 -3.317 -12.433 1.00 0.00 76 LYS A C 6
ATOM 7321 O O . LYS A 1 76 ? 13.707 -4.265 -11.693 1.00 0.00 76 LYS A O 6
ATOM 7340 N N . GLU A 1 77 ? 14.403 -2.642 -13.091 1.00 0.00 77 GLU A N 6
ATOM 7341 C CA . GLU A 1 77 ? 15.833 -2.803 -12.859 1.00 0.00 77 GLU A CA 6
ATOM 7342 C C . GLU A 1 77 ? 16.123 -2.727 -11.357 1.00 0.00 77 GLU A C 6
ATOM 7343 O O . GLU A 1 77 ? 16.558 -3.726 -10.777 1.00 0.00 77 GLU A O 6
ATOM 7355 N N . GLU A 1 78 ? 15.818 -1.602 -10.705 1.00 0.00 78 GLU A N 6
ATOM 7356 C CA . GLU A 1 78 ? 16.160 -1.360 -9.324 1.00 0.00 78 GLU A CA 6
ATOM 7357 C C . GLU A 1 78 ? 14.945 -1.579 -8.426 1.00 0.00 78 GLU A C 6
ATOM 7358 O O . GLU A 1 78 ? 15.097 -2.015 -7.297 1.00 0.00 78 GLU A O 6
ATOM 7370 N N . LEU A 1 79 ? 13.722 -1.315 -8.900 1.00 0.00 79 LEU A N 6
ATOM 7371 C CA . LEU A 1 79 ? 12.491 -1.476 -8.131 1.00 0.00 79 LEU A CA 6
ATOM 7372 C C . LEU A 1 79 ? 12.378 -2.922 -7.661 1.00 0.00 79 LEU A C 6
ATOM 7373 O O . LEU A 1 79 ? 11.995 -3.193 -6.525 1.00 0.00 79 LEU A O 6
ATOM 7389 N N . LYS A 1 80 ? 12.730 -3.871 -8.538 1.00 0.00 80 LYS A N 6
ATOM 7390 C CA . LYS A 1 80 ? 12.719 -5.271 -8.135 1.00 0.00 80 LYS A CA 6
ATOM 7391 C C . LYS A 1 80 ? 13.854 -5.481 -7.144 1.00 0.00 80 LYS A C 6
ATOM 7392 O O . LYS A 1 80 ? 13.600 -6.028 -6.077 1.00 0.00 80 LYS A O 6
ATOM 7411 N N . GLU A 1 81 ? 15.080 -5.067 -7.469 1.00 0.00 81 GLU A N 6
ATOM 7412 C CA . GLU A 1 81 ? 16.221 -5.295 -6.589 1.00 0.00 81 GLU A CA 6
ATOM 7413 C C . GLU A 1 81 ? 15.940 -4.776 -5.192 1.00 0.00 81 GLU A C 6
ATOM 7414 O O . GLU A 1 81 ? 16.104 -5.527 -4.249 1.00 0.00 81 GLU A O 6
ATOM 7426 N N . PHE A 1 82 ? 15.404 -3.574 -5.036 1.00 0.00 82 PHE A N 6
ATOM 7427 C CA . PHE A 1 82 ? 15.082 -3.021 -3.738 1.00 0.00 82 PHE A CA 6
ATOM 7428 C C . PHE A 1 82 ? 14.185 -3.968 -2.930 1.00 0.00 82 PHE A C 6
ATOM 7429 O O . PHE A 1 82 ? 14.554 -4.368 -1.830 1.00 0.00 82 PHE A O 6
ATOM 7446 N N . GLN A 1 83 ? 13.029 -4.364 -3.467 1.00 0.00 83 GLN A N 6
ATOM 7447 C CA . GLN A 1 83 ? 12.104 -5.282 -2.801 1.00 0.00 83 GLN A CA 6
ATOM 7448 C C . GLN A 1 83 ? 12.728 -6.673 -2.573 1.00 0.00 83 GLN A C 6
ATOM 7449 O O . GLN A 1 83 ? 12.402 -7.365 -1.606 1.00 0.00 83 GLN A O 6
ATOM 7463 N N . LEU A 1 84 ? 13.587 -7.145 -3.472 1.00 0.00 84 LEU A N 6
ATOM 7464 C CA . LEU A 1 84 ? 14.249 -8.420 -3.393 1.00 0.00 84 LEU A CA 6
ATOM 7465 C C . LEU A 1 84 ? 15.266 -8.374 -2.252 1.00 0.00 84 LEU A C 6
ATOM 7466 O O . LEU A 1 84 ? 15.147 -9.133 -1.288 1.00 0.00 84 LEU A O 6
ATOM 7482 N N . LEU A 1 85 ? 16.242 -7.480 -2.357 1.00 0.00 85 LEU A N 6
ATOM 7483 C CA . LEU A 1 85 ? 17.337 -7.269 -1.428 1.00 0.00 85 LEU A CA 6
ATOM 7484 C C . LEU A 1 85 ? 16.788 -6.964 -0.039 1.00 0.00 85 LEU A C 6
ATOM 7485 O O . LEU A 1 85 ? 17.174 -7.653 0.895 1.00 0.00 85 LEU A O 6
ATOM 7501 N N . LEU A 1 86 ? 15.834 -6.039 0.116 1.00 0.00 86 LEU A N 6
ATOM 7502 C CA . LEU A 1 86 ? 15.291 -5.645 1.415 1.00 0.00 86 LEU A CA 6
ATOM 7503 C C . LEU A 1 86 ? 14.670 -6.856 2.108 1.00 0.00 86 LEU A C 6
ATOM 7504 O O . LEU A 1 86 ? 14.975 -7.137 3.269 1.00 0.00 86 LEU A O 6
ATOM 7520 N N . ALA A 1 87 ? 13.794 -7.595 1.420 1.00 0.00 87 ALA A N 6
ATOM 7521 C CA . ALA A 1 87 ? 13.179 -8.771 2.022 1.00 0.00 87 ALA A CA 6
ATOM 7522 C C . ALA A 1 87 ? 14.213 -9.868 2.316 1.00 0.00 87 ALA A C 6
ATOM 7523 O O . ALA A 1 87 ? 14.016 -10.622 3.270 1.00 0.00 87 ALA A O 6
ATOM 7530 N N . ASN A 1 88 ? 15.309 -9.961 1.553 1.00 0.00 88 ASN A N 6
ATOM 7531 C CA . ASN A 1 88 ? 16.432 -10.840 1.887 1.00 0.00 88 ASN A CA 6
ATOM 7532 C C . ASN A 1 88 ? 17.118 -10.346 3.169 1.00 0.00 88 ASN A C 6
ATOM 7533 O O . ASN A 1 88 ? 17.325 -11.122 4.098 1.00 0.00 88 ASN A O 6
ATOM 7544 N N . LYS A 1 89 ? 17.409 -9.045 3.260 1.00 0.00 89 LYS A N 6
ATOM 7545 C CA . LYS A 1 89 ? 18.024 -8.360 4.394 1.00 0.00 89 LYS A CA 6
ATOM 7546 C C . LYS A 1 89 ? 17.286 -8.705 5.678 1.00 0.00 89 LYS A C 6
ATOM 7547 O O . LYS A 1 89 ? 17.888 -9.224 6.620 1.00 0.00 89 LYS A O 6
ATOM 7566 N N . ALA A 1 90 ? 15.983 -8.424 5.698 1.00 0.00 90 ALA A N 6
ATOM 7567 C CA . ALA A 1 90 ? 15.108 -8.656 6.835 1.00 0.00 90 ALA A CA 6
ATOM 7568 C C . ALA A 1 90 ? 14.852 -10.145 7.086 1.00 0.00 90 ALA A C 6
ATOM 7569 O O . ALA A 1 90 ? 14.456 -10.496 8.200 1.00 0.00 90 ALA A O 6
ATOM 7576 N N . HIS A 1 91 ? 15.065 -10.994 6.071 1.00 0.00 91 HIS A N 6
ATOM 7577 C CA . HIS A 1 91 ? 14.665 -12.394 5.969 1.00 0.00 91 HIS A CA 6
ATOM 7578 C C . HIS A 1 91 ? 13.406 -12.680 6.803 1.00 0.00 91 HIS A C 6
ATOM 7579 O O . HIS A 1 91 ? 12.392 -12.006 6.626 1.00 0.00 91 HIS A O 6
ATOM 7593 N N . SER A 1 92 ? 13.476 -13.681 7.678 1.00 0.00 92 SER A N 6
ATOM 7594 C CA . SER A 1 92 ? 12.651 -13.953 8.841 1.00 0.00 92 SER A CA 6
ATOM 7595 C C . SER A 1 92 ? 11.246 -13.345 8.791 1.00 0.00 92 SER A C 6
ATOM 7596 O O . SER A 1 92 ? 10.944 -12.354 9.471 1.00 0.00 92 SER A O 6
ATOM 7604 N N . ARG A 1 93 ? 10.353 -13.982 8.034 1.00 0.00 93 ARG A N 6
ATOM 7605 C CA . ARG A 1 93 ? 8.918 -13.851 8.252 1.00 0.00 93 ARG A CA 6
ATOM 7606 C C . ARG A 1 93 ? 8.302 -15.241 8.160 1.00 0.00 93 ARG A C 6
ATOM 7607 O O . ARG A 1 93 ? 7.443 -15.464 7.302 1.00 0.00 93 ARG A O 6
ATOM 7628 N N . SER A 1 94 ? 8.747 -16.146 9.035 1.00 0.00 94 SER A N 6
ATOM 7629 C CA . SER A 1 94 ? 8.146 -17.453 9.280 1.00 0.00 94 SER A CA 6
ATOM 7630 C C . SER A 1 94 ? 7.869 -18.242 7.981 1.00 0.00 94 SER A C 6
ATOM 7631 O O . SER A 1 94 ? 8.530 -18.044 6.952 1.00 0.00 94 SER A O 6
ATOM 7639 N N . SER A 1 95 ? 6.936 -19.192 8.037 1.00 0.00 95 SER A N 6
ATOM 7640 C CA . SER A 1 95 ? 6.400 -19.883 6.876 1.00 0.00 95 SER A CA 6
ATOM 7641 C C . SER A 1 95 ? 5.847 -18.872 5.869 1.00 0.00 95 SER A C 6
ATOM 7642 O O . SER A 1 95 ? 5.377 -17.798 6.254 1.00 0.00 95 SER A O 6
ATOM 7650 N N . SER A 1 96 ? 5.888 -19.222 4.589 1.00 0.00 96 SER A N 6
ATOM 7651 C CA . SER A 1 96 ? 5.299 -18.462 3.498 1.00 0.00 96 SER A CA 6
ATOM 7652 C C . SER A 1 96 ? 3.766 -18.549 3.541 1.00 0.00 96 SER A C 6
ATOM 7653 O O . SER A 1 96 ? 3.193 -19.138 4.465 1.00 0.00 96 SER A O 6
ATOM 7661 N N . GLY A 1 97 ? 3.084 -17.886 2.607 1.00 0.00 97 GLY A N 6
ATOM 7662 C CA . GLY A 1 97 ? 1.631 -17.893 2.566 1.00 0.00 97 GLY A CA 6
ATOM 7663 C C . GLY A 1 97 ? 1.049 -17.180 1.351 1.00 0.00 97 GLY A C 6
ATOM 7664 O O . GLY A 1 97 ? -0.025 -17.592 0.922 1.00 0.00 97 GLY A O 6
ATOM 7668 N N . GLU A 1 98 ? 1.736 -16.173 0.798 1.00 0.00 98 GLU A N 6
ATOM 7669 C CA . GLU A 1 98 ? 1.489 -15.513 -0.485 1.00 0.00 98 GLU A CA 6
ATOM 7670 C C . GLU A 1 98 ? 0.009 -15.201 -0.776 1.00 0.00 98 GLU A C 6
ATOM 7671 O O . GLU A 1 98 ? -0.738 -16.027 -1.296 1.00 0.00 98 GLU A O 6
ATOM 7683 N N . THR A 1 99 ? -0.437 -13.984 -0.452 1.00 0.00 99 THR A N 6
ATOM 7684 C CA . THR A 1 99 ? -1.852 -13.644 -0.432 1.00 0.00 99 THR A CA 6
ATOM 7685 C C . THR A 1 99 ? -2.497 -13.613 -1.834 1.00 0.00 99 THR A C 6
ATOM 7686 O O . THR A 1 99 ? -1.777 -13.526 -2.834 1.00 0.00 99 THR A O 6
ATOM 7697 N N . PRO A 1 100 ? -3.840 -13.676 -1.936 1.00 0.00 100 PRO A N 6
ATOM 7698 C CA . PRO A 1 100 ? -4.560 -13.627 -3.208 1.00 0.00 100 PRO A CA 6
ATOM 7699 C C . PRO A 1 100 ? -4.592 -12.198 -3.764 1.00 0.00 100 PRO A C 6
ATOM 7700 O O . PRO A 1 100 ? -3.888 -11.318 -3.266 1.00 0.00 100 PRO A O 6
ATOM 7711 N N . ALA A 1 101 ? -5.385 -11.994 -4.819 1.00 0.00 101 ALA A N 6
ATOM 7712 C CA . ALA A 1 101 ? -5.421 -10.826 -5.699 1.00 0.00 101 ALA A CA 6
ATOM 7713 C C . ALA A 1 101 ? -4.122 -10.683 -6.498 1.00 0.00 101 ALA A C 6
ATOM 7714 O O . ALA A 1 101 ? -3.185 -11.469 -6.309 1.00 0.00 101 ALA A O 6
ATOM 7721 N N . GLN A 1 102 ? -4.079 -9.736 -7.440 1.00 0.00 102 GLN A N 6
ATOM 7722 C CA . GLN A 1 102 ? -2.862 -9.451 -8.187 1.00 0.00 102 GLN A CA 6
ATOM 7723 C C . GLN A 1 102 ? -1.856 -8.834 -7.201 1.00 0.00 102 GLN A C 6
ATOM 7724 O O . GLN A 1 102 ? -2.240 -7.949 -6.429 1.00 0.00 102 GLN A O 6
ATOM 7738 N N . PRO A 1 103 ? -0.620 -9.354 -7.129 1.00 0.00 103 PRO A N 6
ATOM 7739 C CA . PRO A 1 103 ? 0.282 -9.067 -6.023 1.00 0.00 103 PRO A CA 6
ATOM 7740 C C . PRO A 1 103 ? 0.804 -7.634 -6.107 1.00 0.00 103 PRO A C 6
ATOM 7741 O O . PRO A 1 103 ? 1.122 -7.131 -7.187 1.00 0.00 103 PRO A O 6
ATOM 7752 N N . GLU A 1 104 ? 0.920 -6.989 -4.952 1.00 0.00 104 GLU A N 6
ATOM 7753 C CA . GLU A 1 104 ? 1.330 -5.609 -4.739 1.00 0.00 104 GLU A CA 6
ATOM 7754 C C . GLU A 1 104 ? 2.852 -5.444 -4.919 1.00 0.00 104 GLU A C 6
ATOM 7755 O O . GLU A 1 104 ? 3.591 -5.004 -4.034 1.00 0.00 104 GLU A O 6
ATOM 7767 N N . LYS A 1 105 ? 3.340 -5.783 -6.109 1.00 0.00 105 LYS A N 6
ATOM 7768 C CA . LYS A 1 105 ? 4.731 -5.647 -6.527 1.00 0.00 105 LYS A CA 6
ATOM 7769 C C . LYS A 1 105 ? 4.815 -5.031 -7.910 1.00 0.00 105 LYS A C 6
ATOM 7770 O O . LYS A 1 105 ? 3.810 -4.879 -8.602 1.00 0.00 105 LYS A O 6
ATOM 7789 N N . THR A 1 106 ? 6.048 -4.753 -8.322 1.00 0.00 106 THR A N 6
ATOM 7790 C CA . THR A 1 106 ? 6.512 -4.222 -9.599 1.00 0.00 106 THR A CA 6
ATOM 7791 C C . THR A 1 106 ? 6.054 -2.803 -9.885 1.00 0.00 106 THR A C 6
ATOM 7792 O O . THR A 1 106 ? 6.807 -2.069 -10.523 1.00 0.00 106 THR A O 6
ATOM 7803 N N . SER A 1 107 ? 4.925 -2.370 -9.331 1.00 0.00 107 SER A N 6
ATOM 7804 C CA . SER A 1 107 ? 4.557 -0.968 -9.381 1.00 0.00 107 SER A CA 6
ATOM 7805 C C . SER A 1 107 ? 5.104 -0.277 -8.131 1.00 0.00 107 SER A C 6
ATOM 7806 O O . SER A 1 107 ? 4.994 -0.826 -7.034 1.00 0.00 107 SER A O 6
ATOM 7814 N N . GLY A 1 108 ? 5.667 0.923 -8.288 1.00 0.00 108 GLY A N 6
ATOM 7815 C CA . GLY A 1 108 ? 6.350 1.665 -7.231 1.00 0.00 108 GLY A CA 6
ATOM 7816 C C . GLY A 1 108 ? 5.499 1.810 -5.976 1.00 0.00 108 GLY A C 6
ATOM 7817 O O . GLY A 1 108 ? 5.890 1.397 -4.885 1.00 0.00 108 GLY A O 6
ATOM 7821 N N . MET A 1 109 ? 4.310 2.391 -6.144 1.00 0.00 109 MET A N 6
ATOM 7822 C CA . MET A 1 109 ? 3.385 2.647 -5.045 1.00 0.00 109 MET A CA 6
ATOM 7823 C C . MET A 1 109 ? 2.946 1.370 -4.326 1.00 0.00 109 MET A C 6
ATOM 7824 O O . MET A 1 109 ? 2.708 1.413 -3.124 1.00 0.00 109 MET A O 6
ATOM 7838 N N . GLU A 1 110 ? 2.866 0.232 -5.015 1.00 0.00 110 GLU A N 6
ATOM 7839 C CA . GLU A 1 110 ? 2.308 -0.965 -4.407 1.00 0.00 110 GLU A CA 6
ATOM 7840 C C . GLU A 1 110 ? 3.266 -1.544 -3.363 1.00 0.00 110 GLU A C 6
ATOM 7841 O O . GLU A 1 110 ? 2.821 -2.109 -2.362 1.00 0.00 110 GLU A O 6
ATOM 7853 N N . VAL A 1 111 ? 4.578 -1.349 -3.531 1.00 0.00 111 VAL A N 6
ATOM 7854 C CA . VAL A 1 111 ? 5.541 -1.791 -2.531 1.00 0.00 111 VAL A CA 6
ATOM 7855 C C . VAL A 1 111 ? 5.350 -0.986 -1.231 1.00 0.00 111 VAL A C 6
ATOM 7856 O O . VAL A 1 111 ? 5.631 -1.514 -0.156 1.00 0.00 111 VAL A O 6
ATOM 7869 N N . ALA A 1 112 ? 4.799 0.238 -1.279 1.00 0.00 112 ALA A N 6
ATOM 7870 C CA . ALA A 1 112 ? 4.434 0.983 -0.076 1.00 0.00 112 ALA A CA 6
ATOM 7871 C C . ALA A 1 112 ? 3.307 0.261 0.669 1.00 0.00 112 ALA A C 6
ATOM 7872 O O . ALA A 1 112 ? 3.411 0.021 1.878 1.00 0.00 112 ALA A O 6
ATOM 7879 N N . SER A 1 113 ? 2.248 -0.125 -0.053 1.00 0.00 113 SER A N 6
ATOM 7880 C CA . SER A 1 113 ? 1.144 -0.908 0.489 1.00 0.00 113 SER A CA 6
ATOM 7881 C C . SER A 1 113 ? 1.633 -2.215 1.125 1.00 0.00 113 SER A C 6
ATOM 7882 O O . SER A 1 113 ? 1.032 -2.668 2.100 1.00 0.00 113 SER A O 6
ATOM 7890 N N . TYR A 1 114 ? 2.717 -2.814 0.633 1.00 0.00 114 TYR A N 6
ATOM 7891 C CA . TYR A 1 114 ? 3.279 -4.026 1.216 1.00 0.00 114 TYR A CA 6
ATOM 7892 C C . TYR A 1 114 ? 4.173 -3.714 2.426 1.00 0.00 114 TYR A C 6
ATOM 7893 O O . TYR A 1 114 ? 4.036 -4.368 3.459 1.00 0.00 114 TYR A O 6
ATOM 7911 N N . LEU A 1 115 ? 5.081 -2.737 2.344 1.00 0.00 115 LEU A N 6
ATOM 7912 C CA . LEU A 1 115 ? 6.081 -2.502 3.385 1.00 0.00 115 LEU A CA 6
ATOM 7913 C C . LEU A 1 115 ? 5.439 -1.989 4.666 1.00 0.00 115 LEU A C 6
ATOM 7914 O O . LEU A 1 115 ? 5.773 -2.483 5.743 1.00 0.00 115 LEU A O 6
ATOM 7930 N N . VAL A 1 116 ? 4.503 -1.042 4.579 1.00 0.00 116 VAL A N 6
ATOM 7931 C CA . VAL A 1 116 ? 3.795 -0.556 5.767 1.00 0.00 116 VAL A CA 6
ATOM 7932 C C . VAL A 1 116 ? 2.952 -1.698 6.376 1.00 0.00 116 VAL A C 6
ATOM 7933 O O . VAL A 1 116 ? 2.794 -1.743 7.598 1.00 0.00 116 VAL A O 6
ATOM 7946 N N . ALA A 1 117 ? 2.490 -2.671 5.575 1.00 0.00 117 ALA A N 6
ATOM 7947 C CA . ALA A 1 117 ? 1.774 -3.853 6.060 1.00 0.00 117 ALA A CA 6
ATOM 7948 C C . ALA A 1 117 ? 2.694 -4.922 6.671 1.00 0.00 117 ALA A C 6
ATOM 7949 O O . ALA A 1 117 ? 2.191 -5.861 7.291 1.00 0.00 117 ALA A O 6
ATOM 7956 N N . GLN A 1 118 ? 4.015 -4.834 6.492 1.00 0.00 118 GLN A N 6
ATOM 7957 C CA . GLN A 1 118 ? 4.982 -5.638 7.230 1.00 0.00 118 GLN A CA 6
ATOM 7958 C C . GLN A 1 118 ? 5.411 -4.916 8.508 1.00 0.00 118 GLN A C 6
ATOM 7959 O O . GLN A 1 118 ? 5.517 -5.537 9.567 1.00 0.00 118 GLN A O 6
ATOM 7973 N N . TYR A 1 119 ? 5.727 -3.624 8.406 1.00 0.00 119 TYR A N 6
ATOM 7974 C CA . TYR A 1 119 ? 6.594 -2.953 9.371 1.00 0.00 119 TYR A CA 6
ATOM 7975 C C . TYR A 1 119 ? 5.972 -1.775 10.108 1.00 0.00 119 TYR A C 6
ATOM 7976 O O . TYR A 1 119 ? 6.533 -1.339 11.117 1.00 0.00 119 TYR A O 6
ATOM 7994 N N . GLY A 1 120 ? 4.863 -1.231 9.612 1.00 0.00 120 GLY A N 6
ATOM 7995 C CA . GLY A 1 120 ? 4.381 0.058 10.039 1.00 0.00 120 GLY A CA 6
ATOM 7996 C C . GLY A 1 120 ? 5.365 1.166 9.660 1.00 0.00 120 GLY A C 6
ATOM 7997 O O . GLY A 1 120 ? 6.487 0.946 9.201 1.00 0.00 120 GLY A O 6
ATOM 8001 N N . GLU A 1 121 ? 4.909 2.387 9.889 1.00 0.00 121 GLU A N 6
ATOM 8002 C CA . GLU A 1 121 ? 5.582 3.660 9.613 1.00 0.00 121 GLU A CA 6
ATOM 8003 C C . GLU A 1 121 ? 6.979 3.796 10.260 1.00 0.00 121 GLU A C 6
ATOM 8004 O O . GLU A 1 121 ? 7.737 4.682 9.862 1.00 0.00 121 GLU A O 6
ATOM 8016 N N . GLN A 1 122 ? 7.376 2.930 11.200 1.00 0.00 122 GLN A N 6
ATOM 8017 C CA . GLN A 1 122 ? 8.756 2.842 11.655 1.00 0.00 122 GLN A CA 6
ATOM 8018 C C . GLN A 1 122 ? 9.614 2.131 10.603 1.00 0.00 122 GLN A C 6
ATOM 8019 O O . GLN A 1 122 ? 10.227 2.790 9.758 1.00 0.00 122 GLN A O 6
ATOM 8033 N N . ARG A 1 123 ? 9.702 0.794 10.653 1.00 0.00 123 ARG A N 6
ATOM 8034 C CA . ARG A 1 123 ? 10.667 0.056 9.835 1.00 0.00 123 ARG A CA 6
ATOM 8035 C C . ARG A 1 123 ? 10.347 0.135 8.344 1.00 0.00 123 ARG A C 6
ATOM 8036 O O . ARG A 1 123 ? 11.245 -0.151 7.552 1.00 0.00 123 ARG A O 6
ATOM 8057 N N . ALA A 1 124 ? 9.144 0.537 7.916 1.00 0.00 124 ALA A N 6
ATOM 8058 C CA . ALA A 1 124 ? 8.876 0.723 6.488 1.00 0.00 124 ALA A CA 6
ATOM 8059 C C . ALA A 1 124 ? 9.751 1.821 5.862 1.00 0.00 124 ALA A C 6
ATOM 8060 O O . ALA A 1 124 ? 9.827 1.896 4.635 1.00 0.00 124 ALA A O 6
ATOM 8067 N N . TRP A 1 125 ? 10.458 2.614 6.680 1.00 0.00 125 TRP A N 6
ATOM 8068 C CA . TRP A 1 125 ? 11.557 3.450 6.229 1.00 0.00 125 TRP A CA 6
ATOM 8069 C C . TRP A 1 125 ? 12.864 2.987 6.837 1.00 0.00 125 TRP A C 6
ATOM 8070 O O . TRP A 1 125 ? 13.800 2.717 6.098 1.00 0.00 125 TRP A O 6
ATOM 8091 N N . ASP A 1 126 ? 12.919 2.830 8.156 1.00 0.00 126 ASP A N 6
ATOM 8092 C CA . ASP A 1 126 ? 14.162 2.609 8.895 1.00 0.00 126 ASP A CA 6
ATOM 8093 C C . ASP A 1 126 ? 14.984 1.424 8.373 1.00 0.00 126 ASP A C 6
ATOM 8094 O O . ASP A 1 126 ? 16.211 1.480 8.355 1.00 0.00 126 ASP A O 6
ATOM 8103 N N . LEU A 1 127 ? 14.333 0.345 7.920 1.00 0.00 127 LEU A N 6
ATOM 8104 C CA . LEU A 1 127 ? 14.986 -0.817 7.330 1.00 0.00 127 LEU A CA 6
ATOM 8105 C C . LEU A 1 127 ? 15.306 -0.498 5.870 1.00 0.00 127 LEU A C 6
ATOM 8106 O O . LEU A 1 127 ? 16.433 -0.688 5.414 1.00 0.00 127 LEU A O 6
ATOM 8122 N N . ALA A 1 128 ? 14.313 0.013 5.146 1.00 0.00 128 ALA A N 6
ATOM 8123 C CA . ALA A 1 128 ? 14.402 0.359 3.740 1.00 0.00 128 ALA A CA 6
ATOM 8124 C C . ALA A 1 128 ? 15.596 1.280 3.439 1.00 0.00 128 ALA A C 6
ATOM 8125 O O . ALA A 1 128 ? 16.272 1.041 2.441 1.00 0.00 128 ALA A O 6
ATOM 8132 N N . LEU A 1 129 ? 15.916 2.238 4.318 1.00 0.00 129 LEU A N 6
ATOM 8133 C CA . LEU A 1 129 ? 17.037 3.171 4.225 1.00 0.00 129 LEU A CA 6
ATOM 8134 C C . LEU A 1 129 ? 18.344 2.460 3.859 1.00 0.00 129 LEU A C 6
ATOM 8135 O O . LEU A 1 129 ? 19.033 2.870 2.924 1.00 0.00 129 LEU A O 6
ATOM 8151 N N . HIS A 1 130 ? 18.678 1.368 4.559 1.00 0.00 130 HIS A N 6
ATOM 8152 C CA . HIS A 1 130 ? 19.900 0.603 4.297 1.00 0.00 130 HIS A CA 6
ATOM 8153 C C . HIS A 1 130 ? 19.942 0.122 2.839 1.00 0.00 130 HIS A C 6
ATOM 8154 O O . HIS A 1 130 ? 21.017 0.046 2.249 1.00 0.00 130 HIS A O 6
ATOM 8168 N N . THR A 1 131 ? 18.800 -0.243 2.248 1.00 0.00 131 THR A N 6
ATOM 8169 C CA . THR A 1 131 ? 18.779 -0.946 0.966 1.00 0.00 131 THR A CA 6
ATOM 8170 C C . THR A 1 131 ? 19.260 -0.024 -0.156 1.00 0.00 131 THR A C 6
ATOM 8171 O O . THR A 1 131 ? 19.769 -0.495 -1.170 1.00 0.00 131 THR A O 6
ATOM 8182 N N . TRP A 1 132 ? 19.195 1.290 0.050 1.00 0.00 132 TRP A N 6
ATOM 8183 C CA . TRP A 1 132 ? 19.807 2.232 -0.879 1.00 0.00 132 TRP A CA 6
ATOM 8184 C C . TRP A 1 132 ? 21.327 2.116 -0.862 1.00 0.00 132 TRP A C 6
ATOM 8185 O O . TRP A 1 132 ? 21.949 2.257 -1.909 1.00 0.00 132 TRP A O 6
ATOM 8206 N N . GLU A 1 133 ? 21.930 1.845 0.302 1.00 0.00 133 GLU A N 6
ATOM 8207 C CA . GLU A 1 133 ? 23.364 1.607 0.415 1.00 0.00 133 GLU A CA 6
ATOM 8208 C C . GLU A 1 133 ? 23.715 0.356 -0.392 1.00 0.00 133 GLU A C 6
ATOM 8209 O O . GLU A 1 133 ? 24.671 0.380 -1.166 1.00 0.00 133 GLU A O 6
ATOM 8221 N N . GLN A 1 134 ? 22.897 -0.695 -0.265 1.00 0.00 134 GLN A N 6
ATOM 8222 C CA . GLN A 1 134 ? 23.021 -1.954 -0.990 1.00 0.00 134 GLN A CA 6
ATOM 8223 C C . GLN A 1 134 ? 22.921 -1.744 -2.510 1.00 0.00 134 GLN A C 6
ATOM 8224 O O . GLN A 1 134 ? 23.775 -2.253 -3.232 1.00 0.00 134 GLN A O 6
ATOM 8238 N N . MET A 1 135 ? 21.922 -0.994 -3.001 1.00 0.00 135 MET A N 6
ATOM 8239 C CA . MET A 1 135 ? 21.779 -0.695 -4.431 1.00 0.00 135 MET A CA 6
ATOM 8240 C C . MET A 1 135 ? 22.771 0.374 -4.924 1.00 0.00 135 MET A C 6
ATOM 8241 O O . MET A 1 135 ? 22.845 0.631 -6.125 1.00 0.00 135 MET A O 6
ATOM 8255 N N . GLY A 1 136 ? 23.489 1.061 -4.033 1.00 0.00 136 GLY A N 6
ATOM 8256 C CA . GLY A 1 136 ? 24.425 2.118 -4.391 1.00 0.00 136 GLY A CA 6
ATOM 8257 C C . GLY A 1 136 ? 23.788 3.503 -4.581 1.00 0.00 136 GLY A C 6
ATOM 8258 O O . GLY A 1 136 ? 24.530 4.462 -4.830 1.00 0.00 136 GLY A O 6
ATOM 8262 N N . LEU A 1 137 ? 22.463 3.653 -4.443 1.00 0.00 137 LEU A N 6
ATOM 8263 C CA . LEU A 1 137 ? 21.700 4.857 -4.790 1.00 0.00 137 LEU A CA 6
ATOM 8264 C C . LEU A 1 137 ? 21.856 5.900 -3.687 1.00 0.00 137 LEU A C 6
ATOM 8265 O O . LEU A 1 137 ? 21.014 6.041 -2.794 1.00 0.00 137 LEU A O 6
ATOM 8281 N N . ARG A 1 138 ? 22.953 6.651 -3.752 1.00 0.00 138 ARG A N 6
ATOM 8282 C CA . ARG A 1 138 ? 23.296 7.608 -2.712 1.00 0.00 138 ARG A CA 6
ATOM 8283 C C . ARG A 1 138 ? 22.245 8.695 -2.622 1.00 0.00 138 ARG A C 6
ATOM 8284 O O . ARG A 1 138 ? 21.799 9.004 -1.515 1.00 0.00 138 ARG A O 6
ATOM 8305 N N . SER A 1 139 ? 21.860 9.278 -3.756 1.00 0.00 139 SER A N 6
ATOM 8306 C CA . SER A 1 139 ? 21.020 10.458 -3.748 1.00 0.00 139 SER A CA 6
ATOM 8307 C C . SER A 1 139 ? 19.605 10.135 -3.258 1.00 0.00 139 SER A C 6
ATOM 8308 O O . SER A 1 139 ? 19.031 10.966 -2.568 1.00 0.00 139 SER A O 6
ATOM 8316 N N . LEU A 1 140 ? 19.053 8.939 -3.503 1.00 0.00 140 LEU A N 6
ATOM 8317 C CA . LEU A 1 140 ? 17.762 8.552 -2.925 1.00 0.00 140 LEU A CA 6
ATOM 8318 C C . LEU A 1 140 ? 17.848 8.523 -1.402 1.00 0.00 140 LEU A C 6
ATOM 8319 O O . LEU A 1 140 ? 17.006 9.102 -0.715 1.00 0.00 140 LEU A O 6
ATOM 8335 N N . CYS A 1 141 ? 18.882 7.870 -0.866 1.00 0.00 141 CYS A N 6
ATOM 8336 C CA . CYS A 1 141 ? 19.103 7.797 0.571 1.00 0.00 141 CYS A CA 6
ATOM 8337 C C . CYS A 1 141 ? 19.315 9.197 1.159 1.00 0.00 141 CYS A C 6
ATOM 8338 O O . CYS A 1 141 ? 18.894 9.464 2.285 1.00 0.00 141 CYS A O 6
ATOM 8346 N N . ALA A 1 142 ? 19.954 10.089 0.397 1.00 0.00 142 ALA A N 6
ATOM 8347 C CA . ALA A 1 142 ? 20.150 11.483 0.751 1.00 0.00 142 ALA A CA 6
ATOM 8348 C C . ALA A 1 142 ? 18.787 12.172 0.825 1.00 0.00 142 ALA A C 6
ATOM 8349 O O . ALA A 1 142 ? 18.436 12.727 1.862 1.00 0.00 142 ALA A O 6
ATOM 8356 N N . GLN A 1 143 ? 17.971 12.077 -0.224 1.00 0.00 143 GLN A N 6
ATOM 8357 C CA . GLN A 1 143 ? 16.637 12.669 -0.307 1.00 0.00 143 GLN A CA 6
ATOM 8358 C C . GLN A 1 143 ? 15.705 12.137 0.789 1.00 0.00 143 GLN A C 6
ATOM 8359 O O . GLN A 1 143 ? 14.776 12.838 1.192 1.00 0.00 143 GLN A O 6
ATOM 8373 N N . ALA A 1 144 ? 15.956 10.932 1.306 1.00 0.00 144 ALA A N 6
ATOM 8374 C CA . ALA A 1 144 ? 15.257 10.364 2.449 1.00 0.00 144 ALA A CA 6
ATOM 8375 C C . ALA A 1 144 ? 15.646 11.010 3.791 1.00 0.00 144 ALA A C 6
ATOM 8376 O O . ALA A 1 144 ? 14.954 10.750 4.776 1.00 0.00 144 ALA A O 6
ATOM 8383 N N . GLN A 1 145 ? 16.705 11.827 3.873 1.00 0.00 145 GLN A N 6
ATOM 8384 C CA . GLN A 1 145 ? 17.306 12.317 5.120 1.00 0.00 145 GLN A CA 6
ATOM 8385 C C . GLN A 1 145 ? 17.666 13.812 5.047 1.00 0.00 145 GLN A C 6
ATOM 8386 O O . GLN A 1 145 ? 18.255 14.353 5.984 1.00 0.00 145 GLN A O 6
ATOM 8400 N N . GLU A 1 146 ? 17.354 14.503 3.946 1.00 0.00 146 GLU A N 6
ATOM 8401 C CA . GLU A 1 146 ? 17.888 15.843 3.679 1.00 0.00 146 GLU A CA 6
ATOM 8402 C C . GLU A 1 146 ? 16.827 16.853 3.232 1.00 0.00 146 GLU A C 6
ATOM 8403 O O . GLU A 1 146 ? 17.144 18.009 2.931 1.00 0.00 146 GLU A O 6
ATOM 8415 N N . GLY A 1 147 ? 15.575 16.414 3.133 1.00 0.00 147 GLY A N 6
ATOM 8416 C CA . GLY A 1 147 ? 14.459 17.235 2.684 1.00 0.00 147 GLY A CA 6
ATOM 8417 C C . GLY A 1 147 ? 14.682 17.813 1.289 1.00 0.00 147 GLY A C 6
ATOM 8418 O O . GLY A 1 147 ? 14.268 18.944 1.021 1.00 0.00 147 GLY A O 6
ATOM 8422 N N . ALA A 1 148 ? 15.378 17.085 0.409 1.00 0.00 148 ALA A N 6
ATOM 8423 C CA . ALA A 1 148 ? 15.476 17.421 -1.005 1.00 0.00 148 ALA A CA 6
ATOM 8424 C C . ALA A 1 148 ? 14.156 17.028 -1.675 1.00 0.00 148 ALA A C 6
ATOM 8425 O O . ALA A 1 148 ? 14.056 16.018 -2.375 1.00 0.00 148 ALA A O 6
ATOM 8432 N N . GLY A 1 149 ? 13.125 17.823 -1.402 1.00 0.00 149 GLY A N 6
ATOM 8433 C CA . GLY A 1 149 ? 11.847 17.814 -2.088 1.00 0.00 149 GLY A CA 6
ATOM 8434 C C . GLY A 1 149 ? 11.771 19.022 -3.014 1.00 0.00 149 GLY A C 6
ATOM 8435 O O . GLY A 1 149 ? 12.696 19.843 -3.060 1.00 0.00 149 GLY A O 6
ATOM 8439 N N . HIS A 1 150 ? 10.677 19.136 -3.759 1.00 0.00 150 HIS A N 6
ATOM 8440 C CA . HIS A 1 150 ? 10.330 20.355 -4.480 1.00 0.00 150 HIS A CA 6
ATOM 8441 C C . HIS A 1 150 ? 9.472 21.241 -3.568 1.00 0.00 150 HIS A C 6
ATOM 8442 O O . HIS A 1 150 ? 9.242 20.920 -2.395 1.00 0.00 150 HIS A O 6
ATOM 8456 N N . SER A 1 151 ? 9.001 22.356 -4.108 1.00 0.00 151 SER A N 6
ATOM 8457 C CA . SER A 1 151 ? 7.835 23.075 -3.641 1.00 0.00 151 SER A CA 6
ATOM 8458 C C . SER A 1 151 ? 6.967 23.280 -4.873 1.00 0.00 151 SER A C 6
ATOM 8459 O O . SER A 1 151 ? 7.478 23.628 -5.942 1.00 0.00 151 SER A O 6
ATOM 8467 N N . MET A 1 59 ? -2.254 11.421 -3.892 1.00 0.00 59 MET A N 7
ATOM 8468 C CA . MET A 1 59 ? -3.080 11.214 -2.716 1.00 0.00 59 MET A CA 7
ATOM 8469 C C . MET A 1 59 ? -2.292 10.949 -1.423 1.00 0.00 59 MET A C 7
ATOM 8470 O O . MET A 1 59 ? -1.077 11.117 -1.334 1.00 0.00 59 MET A O 7
ATOM 8484 N N . ALA A 1 60 ? -3.038 10.602 -0.385 1.00 0.00 60 ALA A N 7
ATOM 8485 C CA . ALA A 1 60 ? -2.563 10.057 0.878 1.00 0.00 60 ALA A CA 7
ATOM 8486 C C . ALA A 1 60 ? -3.036 8.607 0.955 1.00 0.00 60 ALA A C 7
ATOM 8487 O O . ALA A 1 60 ? -4.236 8.343 1.106 1.00 0.00 60 ALA A O 7
ATOM 8494 N N . GLY A 1 61 ? -2.107 7.665 0.796 1.00 0.00 61 GLY A N 7
ATOM 8495 C CA . GLY A 1 61 ? -2.338 6.240 0.922 1.00 0.00 61 GLY A CA 7
ATOM 8496 C C . GLY A 1 61 ? -2.715 5.849 2.344 1.00 0.00 61 GLY A C 7
ATOM 8497 O O . GLY A 1 61 ? -2.983 6.709 3.187 1.00 0.00 61 GLY A O 7
ATOM 8501 N N . GLY A 1 62 ? -2.742 4.546 2.628 1.00 0.00 62 GLY A N 7
ATOM 8502 C CA . GLY A 1 62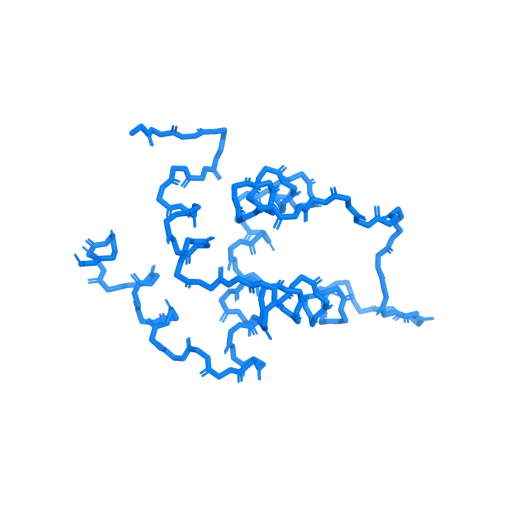 ? -3.069 4.049 3.958 1.00 0.00 62 GLY A CA 7
ATOM 8503 C C . GLY A 1 62 ? -2.209 4.697 5.042 1.00 0.00 62 GLY A C 7
ATOM 8504 O O . GLY A 1 62 ? -2.741 5.103 6.074 1.00 0.00 62 GLY A O 7
ATOM 8508 N N . ALA A 1 63 ? -0.902 4.831 4.801 1.00 0.00 63 ALA A N 7
ATOM 8509 C CA . ALA A 1 63 ? 0.090 5.335 5.752 1.00 0.00 63 ALA A CA 7
ATOM 8510 C C . ALA A 1 63 ? 1.451 5.407 5.060 1.00 0.00 63 ALA A C 7
ATOM 8511 O O . ALA A 1 63 ? 2.460 4.941 5.591 1.00 0.00 63 ALA A O 7
ATOM 8518 N N . TRP A 1 64 ? 1.465 5.928 3.838 1.00 0.00 64 TRP A N 7
ATOM 8519 C CA . TRP A 1 64 ? 2.645 5.969 3.000 1.00 0.00 64 TRP A CA 7
ATOM 8520 C C . TRP A 1 64 ? 2.719 7.326 2.304 1.00 0.00 64 TRP A C 7
ATOM 8521 O O . TRP A 1 64 ? 3.634 8.104 2.578 1.00 0.00 64 TRP A O 7
ATOM 8542 N N . GLY A 1 65 ? 1.749 7.662 1.457 1.00 0.00 65 GLY A N 7
ATOM 8543 C CA . GLY A 1 65 ? 1.648 9.000 0.895 1.00 0.00 65 GLY A CA 7
ATOM 8544 C C . GLY A 1 65 ? 2.749 9.201 -0.135 1.00 0.00 65 GLY A C 7
ATOM 8545 O O . GLY A 1 65 ? 2.681 8.626 -1.220 1.00 0.00 65 GLY A O 7
ATOM 8549 N N . ARG A 1 66 ? 3.764 10.003 0.197 1.00 0.00 66 ARG A N 7
ATOM 8550 C CA . ARG A 1 66 ? 4.874 10.320 -0.697 1.00 0.00 66 ARG A CA 7
ATOM 8551 C C . ARG A 1 66 ? 5.743 9.101 -0.990 1.00 0.00 66 ARG A C 7
ATOM 8552 O O . ARG A 1 66 ? 6.482 9.165 -1.964 1.00 0.00 66 ARG A O 7
ATOM 8573 N N . LEU A 1 67 ? 5.702 8.017 -0.196 1.00 0.00 67 LEU A N 7
ATOM 8574 C CA . LEU A 1 67 ? 6.697 6.942 -0.325 1.00 0.00 67 LEU A CA 7
ATOM 8575 C C . LEU A 1 67 ? 6.801 6.474 -1.782 1.00 0.00 67 LEU A C 7
ATOM 8576 O O . LEU A 1 67 ? 7.911 6.386 -2.295 1.00 0.00 67 LEU A O 7
ATOM 8592 N N . ALA A 1 68 ? 5.663 6.289 -2.462 1.00 0.00 68 ALA A N 7
ATOM 8593 C CA . ALA A 1 68 ? 5.566 5.884 -3.860 1.00 0.00 68 ALA A CA 7
ATOM 8594 C C . ALA A 1 68 ? 6.429 6.735 -4.799 1.00 0.00 68 ALA A C 7
ATOM 8595 O O . ALA A 1 68 ? 7.020 6.174 -5.713 1.00 0.00 68 ALA A O 7
ATOM 8602 N N . CYS A 1 69 ? 6.525 8.049 -4.572 1.00 0.00 69 CYS A N 7
ATOM 8603 C CA . CYS A 1 69 ? 7.251 8.989 -5.421 1.00 0.00 69 CYS A CA 7
ATOM 8604 C C . CYS A 1 69 ? 8.730 8.610 -5.516 1.00 0.00 69 CYS A C 7
ATOM 8605 O O . CYS A 1 69 ? 9.330 8.593 -6.595 1.00 0.00 69 CYS A O 7
ATOM 8613 N N . TYR A 1 70 ? 9.337 8.255 -4.382 1.00 0.00 70 TYR A N 7
ATOM 8614 C CA . TYR A 1 70 ? 10.721 7.807 -4.376 1.00 0.00 70 TYR A CA 7
ATOM 8615 C C . TYR A 1 70 ? 10.863 6.471 -5.128 1.00 0.00 70 TYR A C 7
ATOM 8616 O O . TYR A 1 70 ? 11.940 6.162 -5.646 1.00 0.00 70 TYR A O 7
ATOM 8634 N N . LEU A 1 71 ? 9.793 5.671 -5.186 1.00 0.00 71 LEU A N 7
ATOM 8635 C CA . LEU A 1 71 ? 9.727 4.342 -5.796 1.00 0.00 71 LEU A CA 7
ATOM 8636 C C . LEU A 1 71 ? 9.241 4.409 -7.251 1.00 0.00 71 LEU A C 7
ATOM 8637 O O . LEU A 1 71 ? 8.948 3.364 -7.840 1.00 0.00 71 LEU A O 7
ATOM 8653 N N . GLU A 1 72 ? 9.128 5.615 -7.812 1.00 0.00 72 GLU A N 7
ATOM 8654 C CA . GLU A 1 72 ? 8.646 5.869 -9.160 1.00 0.00 72 GLU A CA 7
ATOM 8655 C C . GLU A 1 72 ? 9.754 6.394 -10.068 1.00 0.00 72 GLU A C 7
ATOM 8656 O O . GLU A 1 72 ? 9.621 6.289 -11.288 1.00 0.00 72 GLU A O 7
ATOM 8668 N N . PHE A 1 73 ? 10.849 6.932 -9.516 1.00 0.00 73 PHE A N 7
ATOM 8669 C CA . PHE A 1 73 ? 11.980 7.345 -10.342 1.00 0.00 73 PHE A CA 7
ATOM 8670 C C . PHE A 1 73 ? 12.582 6.093 -10.999 1.00 0.00 73 PHE A C 7
ATOM 8671 O O . PHE A 1 73 ? 12.716 6.043 -12.225 1.00 0.00 73 PHE A O 7
ATOM 8688 N N . LEU A 1 74 ? 12.928 5.087 -10.186 1.00 0.00 74 LEU A N 7
ATOM 8689 C CA . LEU A 1 74 ? 13.423 3.794 -10.637 1.00 0.00 74 LEU A CA 7
ATOM 8690 C C . LEU A 1 74 ? 12.254 2.900 -11.022 1.00 0.00 74 LEU A C 7
ATOM 8691 O O . LEU A 1 74 ? 11.159 3.005 -10.469 1.00 0.00 74 LEU A O 7
ATOM 8707 N N . LYS A 1 75 ? 12.521 1.991 -11.952 1.00 0.00 75 LYS A N 7
ATOM 8708 C CA . LYS A 1 75 ? 11.587 0.994 -12.464 1.00 0.00 75 LYS A CA 7
ATOM 8709 C C . LYS A 1 75 ? 12.154 -0.384 -12.178 1.00 0.00 75 LYS A C 7
ATOM 8710 O O . LYS A 1 75 ? 13.195 -0.491 -11.526 1.00 0.00 75 LYS A O 7
ATOM 8729 N N . LYS A 1 76 ? 11.464 -1.440 -12.633 1.00 0.00 76 LYS A N 7
ATOM 8730 C CA . LYS A 1 76 ? 11.778 -2.846 -12.361 1.00 0.00 76 LYS A CA 7
ATOM 8731 C C . LYS A 1 76 ? 13.264 -3.185 -12.398 1.00 0.00 76 LYS A C 7
ATOM 8732 O O . LYS A 1 76 ? 13.702 -3.944 -11.541 1.00 0.00 76 LYS A O 7
ATOM 8751 N N . GLU A 1 77 ? 13.997 -2.561 -13.315 1.00 0.00 77 GLU A N 7
ATOM 8752 C CA . GLU A 1 77 ? 15.453 -2.452 -13.390 1.00 0.00 77 GLU A CA 7
ATOM 8753 C C . GLU A 1 77 ? 16.116 -2.594 -12.012 1.00 0.00 77 GLU A C 7
ATOM 8754 O O . GLU A 1 77 ? 16.806 -3.591 -11.790 1.00 0.00 77 GLU A O 7
ATOM 8766 N N . GLU A 1 78 ? 15.866 -1.685 -11.062 1.00 0.00 78 GLU A N 7
ATOM 8767 C CA . GLU A 1 78 ? 16.402 -1.751 -9.707 1.00 0.00 78 GLU A CA 7
ATOM 8768 C C . GLU A 1 78 ? 15.282 -1.812 -8.662 1.00 0.00 78 GLU A C 7
ATOM 8769 O O . GLU A 1 78 ? 15.513 -2.254 -7.539 1.00 0.00 78 GLU A O 7
ATOM 8781 N N . LEU A 1 79 ? 14.043 -1.445 -9.010 1.00 0.00 79 LEU A N 7
ATOM 8782 C CA . LEU A 1 79 ? 12.865 -1.624 -8.162 1.00 0.00 79 LEU A CA 7
ATOM 8783 C C . LEU A 1 79 ? 12.618 -3.112 -7.846 1.00 0.00 79 LEU A C 7
ATOM 8784 O O . LEU A 1 79 ? 11.955 -3.439 -6.863 1.00 0.00 79 LEU A O 7
ATOM 8800 N N . LYS A 1 80 ? 13.159 -4.034 -8.650 1.00 0.00 80 LYS A N 7
ATOM 8801 C CA . LYS A 1 80 ? 13.287 -5.457 -8.320 1.00 0.00 80 LYS A CA 7
ATOM 8802 C C . LYS A 1 80 ? 14.389 -5.697 -7.313 1.00 0.00 80 LYS A C 7
ATOM 8803 O O . LYS A 1 80 ? 14.094 -6.329 -6.303 1.00 0.00 80 LYS A O 7
ATOM 8822 N N . GLU A 1 81 ? 15.620 -5.265 -7.583 1.00 0.00 81 GLU A N 7
ATOM 8823 C CA . GLU A 1 81 ? 16.715 -5.522 -6.660 1.00 0.00 81 GLU A CA 7
ATOM 8824 C C . GLU A 1 81 ? 16.329 -5.047 -5.274 1.00 0.00 81 GLU A C 7
ATOM 8825 O O . GLU A 1 81 ? 16.393 -5.841 -4.345 1.00 0.00 81 GLU A O 7
ATOM 8837 N N . PHE A 1 82 ? 15.806 -3.830 -5.151 1.00 0.00 82 PHE A N 7
ATOM 8838 C CA . PHE A 1 82 ? 15.415 -3.283 -3.869 1.00 0.00 82 PHE A CA 7
ATOM 8839 C C . PHE A 1 82 ? 14.503 -4.236 -3.088 1.00 0.00 82 PHE A C 7
ATOM 8840 O O . PHE A 1 82 ? 14.869 -4.661 -1.997 1.00 0.00 82 PHE A O 7
ATOM 8857 N N . GLN A 1 83 ? 13.327 -4.590 -3.624 1.00 0.00 83 GLN A N 7
ATOM 8858 C CA . GLN A 1 83 ? 12.355 -5.408 -2.889 1.00 0.00 83 GLN A CA 7
ATOM 8859 C C . GLN A 1 83 ? 12.929 -6.777 -2.484 1.00 0.00 83 GLN A C 7
ATOM 8860 O O . GLN A 1 83 ? 12.482 -7.373 -1.500 1.00 0.00 83 GLN A O 7
ATOM 8874 N N . LEU A 1 84 ? 13.914 -7.278 -3.231 1.00 0.00 84 LEU A N 7
ATOM 8875 C CA . LEU A 1 84 ? 14.527 -8.571 -3.026 1.00 0.00 84 LEU A CA 7
ATOM 8876 C C . LEU A 1 84 ? 15.617 -8.469 -1.977 1.00 0.00 84 LEU A C 7
ATOM 8877 O O . LEU A 1 84 ? 15.554 -9.164 -0.964 1.00 0.00 84 LEU A O 7
ATOM 8893 N N . LEU A 1 85 ? 16.579 -7.568 -2.173 1.00 0.00 85 LEU A N 7
ATOM 8894 C CA . LEU A 1 85 ? 17.664 -7.342 -1.236 1.00 0.00 85 LEU A CA 7
ATOM 8895 C C . LEU A 1 85 ? 17.085 -6.985 0.131 1.00 0.00 85 LEU A C 7
ATOM 8896 O O . LEU A 1 85 ? 17.693 -7.302 1.157 1.00 0.00 85 LEU A O 7
ATOM 8912 N N . LEU A 1 86 ? 15.893 -6.378 0.142 1.00 0.00 86 LEU A N 7
ATOM 8913 C CA . LEU A 1 86 ? 15.220 -5.971 1.356 1.00 0.00 86 LEU A CA 7
ATOM 8914 C C . LEU A 1 86 ? 14.766 -7.207 2.110 1.00 0.00 86 LEU A C 7
ATOM 8915 O O . LEU A 1 86 ? 15.035 -7.358 3.300 1.00 0.00 86 LEU A O 7
ATOM 8931 N N . ALA A 1 87 ? 14.031 -8.084 1.427 1.00 0.00 87 ALA A N 7
ATOM 8932 C CA . ALA A 1 87 ? 13.479 -9.281 2.028 1.00 0.00 87 ALA A CA 7
ATOM 8933 C C . ALA A 1 87 ? 14.595 -10.205 2.509 1.00 0.00 87 ALA A C 7
ATOM 8934 O O . ALA A 1 87 ? 14.499 -10.748 3.607 1.00 0.00 87 ALA A O 7
ATOM 8941 N N . ASN A 1 88 ? 15.677 -10.330 1.738 1.00 0.00 88 ASN A N 7
ATOM 8942 C CA . ASN A 1 88 ? 16.812 -11.168 2.128 1.00 0.00 88 ASN A CA 7
ATOM 8943 C C . ASN A 1 88 ? 17.444 -10.650 3.425 1.00 0.00 88 ASN A C 7
ATOM 8944 O O . ASN A 1 88 ? 17.865 -11.452 4.256 1.00 0.00 88 ASN A O 7
ATOM 8955 N N . LYS A 1 89 ? 17.512 -9.324 3.621 1.00 0.00 89 LYS A N 7
ATOM 8956 C CA . LYS A 1 89 ? 17.992 -8.684 4.838 1.00 0.00 89 LYS A CA 7
ATOM 8957 C C . LYS A 1 89 ? 17.002 -8.930 5.982 1.00 0.00 89 LYS A C 7
ATOM 8958 O O . LYS A 1 89 ? 17.402 -9.261 7.097 1.00 0.00 89 LYS A O 7
ATOM 8977 N N . ALA A 1 90 ? 15.708 -8.748 5.718 1.00 0.00 90 ALA A N 7
ATOM 8978 C CA . ALA A 1 90 ? 14.658 -8.860 6.716 1.00 0.00 90 ALA A CA 7
ATOM 8979 C C . ALA A 1 90 ? 14.500 -10.274 7.262 1.00 0.00 90 ALA A C 7
ATOM 8980 O O . ALA A 1 90 ? 14.223 -10.424 8.448 1.00 0.00 90 ALA A O 7
ATOM 8987 N N . HIS A 1 91 ? 14.568 -11.261 6.366 1.00 0.00 91 HIS A N 7
ATOM 8988 C CA . HIS A 1 91 ? 14.093 -12.635 6.472 1.00 0.00 91 HIS A CA 7
ATOM 8989 C C . HIS A 1 91 ? 12.848 -12.809 7.363 1.00 0.00 91 HIS A C 7
ATOM 8990 O O . HIS A 1 91 ? 12.023 -11.901 7.526 1.00 0.00 91 HIS A O 7
ATOM 9004 N N . SER A 1 92 ? 12.656 -14.032 7.835 1.00 0.00 92 SER A N 7
ATOM 9005 C CA . SER A 1 92 ? 11.718 -14.452 8.854 1.00 0.00 92 SER A CA 7
ATOM 9006 C C . SER A 1 92 ? 11.829 -13.619 10.133 1.00 0.00 92 SER A C 7
ATOM 9007 O O . SER A 1 92 ? 12.819 -12.926 10.364 1.00 0.00 92 SER A O 7
ATOM 9015 N N . ARG A 1 93 ? 10.820 -13.704 11.009 1.00 0.00 93 ARG A N 7
ATOM 9016 C CA . ARG A 1 93 ? 10.868 -12.986 12.282 1.00 0.00 93 ARG A CA 7
ATOM 9017 C C . ARG A 1 93 ? 11.825 -13.624 13.292 1.00 0.00 93 ARG A C 7
ATOM 9018 O O . ARG A 1 93 ? 12.153 -12.979 14.287 1.00 0.00 93 ARG A O 7
ATOM 9039 N N . SER A 1 94 ? 12.247 -14.865 13.071 1.00 0.00 94 SER A N 7
ATOM 9040 C CA . SER A 1 94 ? 13.184 -15.614 13.890 1.00 0.00 94 SER A CA 7
ATOM 9041 C C . SER A 1 94 ? 14.023 -16.469 12.937 1.00 0.00 94 SER A C 7
ATOM 9042 O O . SER A 1 94 ? 13.681 -16.572 11.757 1.00 0.00 94 SER A O 7
ATOM 9050 N N . SER A 1 95 ? 15.097 -17.074 13.452 1.00 0.00 95 SER A N 7
ATOM 9051 C CA . SER A 1 95 ? 16.135 -17.778 12.711 1.00 0.00 95 SER A CA 7
ATOM 9052 C C . SER A 1 95 ? 15.540 -18.696 11.634 1.00 0.00 95 SER A C 7
ATOM 9053 O O . SER A 1 95 ? 15.607 -18.354 10.446 1.00 0.00 95 SER A O 7
ATOM 9061 N N . SER A 1 96 ? 14.919 -19.813 12.032 1.00 0.00 96 SER A N 7
ATOM 9062 C CA . SER A 1 96 ? 14.320 -20.808 11.140 1.00 0.00 96 SER A CA 7
ATOM 9063 C C . SER A 1 96 ? 15.278 -21.177 9.980 1.00 0.00 96 SER A C 7
ATOM 9064 O O . SER A 1 96 ? 16.496 -21.043 10.121 1.00 0.00 96 SER A O 7
ATOM 9072 N N . GLY A 1 97 ? 14.785 -21.708 8.856 1.00 0.00 97 GLY A N 7
ATOM 9073 C CA . GLY A 1 97 ? 15.666 -22.115 7.759 1.00 0.00 97 GLY A CA 7
ATOM 9074 C C . GLY A 1 97 ? 14.948 -22.388 6.442 1.00 0.00 97 GLY A C 7
ATOM 9075 O O . GLY A 1 97 ? 15.551 -22.955 5.532 1.00 0.00 97 GLY A O 7
ATOM 9079 N N . GLU A 1 98 ? 13.668 -22.030 6.329 1.00 0.00 98 GLU A N 7
ATOM 9080 C CA . GLU A 1 98 ? 12.905 -22.320 5.123 1.00 0.00 98 GLU A CA 7
ATOM 9081 C C . GLU A 1 98 ? 13.341 -21.380 3.991 1.00 0.00 98 GLU A C 7
ATOM 9082 O O . GLU A 1 98 ? 13.997 -20.357 4.225 1.00 0.00 98 GLU A O 7
ATOM 9094 N N . THR A 1 99 ? 13.004 -21.733 2.751 1.00 0.00 99 THR A N 7
ATOM 9095 C CA . THR A 1 99 ? 13.556 -21.070 1.571 1.00 0.00 99 THR A CA 7
ATOM 9096 C C . THR A 1 99 ? 12.826 -19.721 1.380 1.00 0.00 99 THR A C 7
ATOM 9097 O O . THR A 1 99 ? 11.613 -19.657 1.617 1.00 0.00 99 THR A O 7
ATOM 9108 N N . PRO A 1 100 ? 13.513 -18.646 0.961 1.00 0.00 100 PRO A N 7
ATOM 9109 C CA . PRO A 1 100 ? 12.937 -17.307 0.883 1.00 0.00 100 PRO A CA 7
ATOM 9110 C C . PRO A 1 100 ? 11.948 -17.206 -0.282 1.00 0.00 100 PRO A C 7
ATOM 9111 O O . PRO A 1 100 ? 11.918 -18.081 -1.157 1.00 0.00 100 PRO A O 7
ATOM 9122 N N . ALA A 1 101 ? 11.141 -16.144 -0.316 1.00 0.00 101 ALA A N 7
ATOM 9123 C CA . ALA A 1 101 ? 10.049 -15.986 -1.270 1.00 0.00 101 ALA A CA 7
ATOM 9124 C C . ALA A 1 101 ? 9.781 -14.507 -1.557 1.00 0.00 101 ALA A C 7
ATOM 9125 O O . ALA A 1 101 ? 10.221 -13.624 -0.812 1.00 0.00 101 ALA A O 7
ATOM 9132 N N . GLN A 1 102 ? 9.013 -14.219 -2.609 1.00 0.00 102 GLN A N 7
ATOM 9133 C CA . GLN A 1 102 ? 8.502 -12.904 -2.911 1.00 0.00 102 GLN A CA 7
ATOM 9134 C C . GLN A 1 102 ? 7.053 -12.999 -3.418 1.00 0.00 102 GLN A C 7
ATOM 9135 O O . GLN A 1 102 ? 6.699 -14.004 -4.045 1.00 0.00 102 GLN A O 7
ATOM 9149 N N . PRO A 1 103 ? 6.214 -11.977 -3.176 1.00 0.00 103 PRO A N 7
ATOM 9150 C CA . PRO A 1 103 ? 4.832 -11.891 -3.642 1.00 0.00 103 PRO A CA 7
ATOM 9151 C C . PRO A 1 103 ? 4.760 -11.436 -5.105 1.00 0.00 103 PRO A C 7
ATOM 9152 O O . PRO A 1 103 ? 5.769 -11.443 -5.818 1.00 0.00 103 PRO A O 7
ATOM 9163 N N . GLU A 1 104 ? 3.567 -11.052 -5.559 1.00 0.00 104 GLU A N 7
ATOM 9164 C CA . GLU A 1 104 ? 3.255 -10.643 -6.924 1.00 0.00 104 GLU A CA 7
ATOM 9165 C C . GLU A 1 104 ? 2.957 -9.142 -6.945 1.00 0.00 104 GLU A C 7
ATOM 9166 O O . GLU A 1 104 ? 1.814 -8.717 -7.135 1.00 0.00 104 GLU A O 7
ATOM 9178 N N . LYS A 1 105 ? 3.974 -8.330 -6.650 1.00 0.00 105 LYS A N 7
ATOM 9179 C CA . LYS A 1 105 ? 3.846 -6.898 -6.388 1.00 0.00 105 LYS A CA 7
ATOM 9180 C C . LYS A 1 105 ? 5.104 -6.185 -6.904 1.00 0.00 105 LYS A C 7
ATOM 9181 O O . LYS A 1 105 ? 6.201 -6.473 -6.423 1.00 0.00 105 LYS A O 7
ATOM 9200 N N . THR A 1 106 ? 4.999 -5.293 -7.895 1.00 0.00 106 THR A N 7
ATOM 9201 C CA . THR A 1 106 ? 6.158 -4.644 -8.514 1.00 0.00 106 THR A CA 7
ATOM 9202 C C . THR A 1 106 ? 5.913 -3.180 -8.951 1.00 0.00 106 THR A C 7
ATOM 9203 O O . THR A 1 106 ? 6.716 -2.617 -9.695 1.00 0.00 106 THR A O 7
ATOM 9214 N N . SER A 1 107 ? 4.878 -2.501 -8.446 1.00 0.00 107 SER A N 7
ATOM 9215 C CA . SER A 1 107 ? 4.751 -1.043 -8.578 1.00 0.00 107 SER A CA 7
ATOM 9216 C C . SER A 1 107 ? 4.785 -0.369 -7.213 1.00 0.00 107 SER A C 7
ATOM 9217 O O . SER A 1 107 ? 4.183 -0.865 -6.256 1.00 0.00 107 SER A O 7
ATOM 9225 N N . GLY A 1 108 ? 5.483 0.764 -7.141 1.00 0.00 108 GLY A N 7
ATOM 9226 C CA . GLY A 1 108 ? 5.895 1.460 -5.930 1.00 0.00 108 GLY A CA 7
ATOM 9227 C C . GLY A 1 108 ? 4.799 1.573 -4.879 1.00 0.00 108 GLY A C 7
ATOM 9228 O O . GLY A 1 108 ? 4.992 1.145 -3.742 1.00 0.00 108 GLY A O 7
ATOM 9232 N N . MET A 1 109 ? 3.636 2.114 -5.251 1.00 0.00 109 MET A N 7
ATOM 9233 C CA . MET A 1 109 ? 2.556 2.378 -4.306 1.00 0.00 109 MET A CA 7
ATOM 9234 C C . MET A 1 109 ? 1.992 1.084 -3.712 1.00 0.00 109 MET A C 7
ATOM 9235 O O . MET A 1 109 ? 1.513 1.092 -2.581 1.00 0.00 109 MET A O 7
ATOM 9249 N N . GLU A 1 110 ? 2.074 -0.029 -4.440 1.00 0.00 110 GLU A N 7
ATOM 9250 C CA . GLU A 1 110 ? 1.616 -1.333 -3.970 1.00 0.00 110 GLU A CA 7
ATOM 9251 C C . GLU A 1 110 ? 2.694 -2.081 -3.178 1.00 0.00 110 GLU A C 7
ATOM 9252 O O . GLU A 1 110 ? 2.341 -2.875 -2.309 1.00 0.00 110 GLU A O 7
ATOM 9264 N N . VAL A 1 111 ? 3.995 -1.864 -3.431 1.00 0.00 111 VAL A N 7
ATOM 9265 C CA . VAL A 1 111 ? 5.017 -2.410 -2.529 1.00 0.00 111 VAL A CA 7
ATOM 9266 C C . VAL A 1 111 ? 4.894 -1.659 -1.196 1.00 0.00 111 VAL A C 7
ATOM 9267 O O . VAL A 1 111 ? 5.005 -2.265 -0.137 1.00 0.00 111 VAL A O 7
ATOM 9280 N N . ALA A 1 112 ? 4.588 -0.359 -1.231 1.00 0.00 112 ALA A N 7
ATOM 9281 C CA . ALA A 1 112 ? 4.472 0.479 -0.051 1.00 0.00 112 ALA A CA 7
ATOM 9282 C C . ALA A 1 112 ? 3.401 -0.016 0.922 1.00 0.00 112 ALA A C 7
ATOM 9283 O O . ALA A 1 112 ? 3.685 -0.243 2.099 1.00 0.00 112 ALA A O 7
ATOM 9290 N N . SER A 1 113 ? 2.162 -0.194 0.459 1.00 0.00 113 SER A N 7
ATOM 9291 C CA . SER A 1 113 ? 1.076 -0.685 1.302 1.00 0.00 113 SER A CA 7
ATOM 9292 C C . SER A 1 113 ? 1.350 -2.093 1.844 1.00 0.00 113 SER A C 7
ATOM 9293 O O . SER A 1 113 ? 0.813 -2.457 2.894 1.00 0.00 113 SER A O 7
ATOM 9301 N N . TYR A 1 114 ? 2.178 -2.879 1.157 1.00 0.00 114 TYR A N 7
ATOM 9302 C CA . TYR A 1 114 ? 2.641 -4.188 1.598 1.00 0.00 114 TYR A CA 7
ATOM 9303 C C . TYR A 1 114 ? 3.751 -4.044 2.653 1.00 0.00 114 TYR A C 7
ATOM 9304 O O . TYR A 1 114 ? 3.794 -4.781 3.633 1.00 0.00 114 TYR A O 7
ATOM 9322 N N . LEU A 1 115 ? 4.640 -3.064 2.520 1.00 0.00 115 LEU A N 7
ATOM 9323 C CA . LEU A 1 115 ? 5.767 -2.877 3.423 1.00 0.00 115 LEU A CA 7
ATOM 9324 C C . LEU A 1 115 ? 5.306 -2.309 4.767 1.00 0.00 115 LEU A C 7
ATOM 9325 O O . LEU A 1 115 ? 5.753 -2.757 5.826 1.00 0.00 115 LEU A O 7
ATOM 9341 N N . VAL A 1 116 ? 4.357 -1.369 4.743 1.00 0.00 116 VAL A N 7
ATOM 9342 C CA . VAL A 1 116 ? 3.690 -0.892 5.952 1.00 0.00 116 VAL A CA 7
ATOM 9343 C C . VAL A 1 116 ? 2.842 -2.021 6.574 1.00 0.00 116 VAL A C 7
ATOM 9344 O O . VAL A 1 116 ? 2.639 -2.034 7.787 1.00 0.00 116 VAL A O 7
ATOM 9357 N N . ALA A 1 117 ? 2.376 -2.992 5.781 1.00 0.00 117 ALA A N 7
ATOM 9358 C CA . ALA A 1 117 ? 1.658 -4.149 6.314 1.00 0.00 117 ALA A CA 7
ATOM 9359 C C . ALA A 1 117 ? 2.620 -5.073 7.059 1.00 0.00 117 ALA A C 7
ATOM 9360 O O . ALA A 1 117 ? 2.291 -5.582 8.134 1.00 0.00 117 ALA A O 7
ATOM 9367 N N . GLN A 1 118 ? 3.811 -5.289 6.497 1.00 0.00 118 GLN A N 7
ATOM 9368 C CA . GLN A 1 118 ? 4.860 -6.083 7.114 1.00 0.00 118 GLN A CA 7
ATOM 9369 C C . GLN A 1 118 ? 5.292 -5.469 8.447 1.00 0.00 118 GLN A C 7
ATOM 9370 O O . GLN A 1 118 ? 5.383 -6.198 9.439 1.00 0.00 118 GLN A O 7
ATOM 9384 N N . TYR A 1 119 ? 5.527 -4.152 8.506 1.00 0.00 119 TYR A N 7
ATOM 9385 C CA . TYR A 1 119 ? 6.046 -3.500 9.710 1.00 0.00 119 TYR A CA 7
ATOM 9386 C C . TYR A 1 119 ? 5.163 -2.375 10.222 1.00 0.00 119 TYR A C 7
ATOM 9387 O O . TYR A 1 119 ? 4.698 -2.435 11.365 1.00 0.00 119 TYR A O 7
ATOM 9405 N N . GLY A 1 120 ? 5.019 -1.324 9.424 1.00 0.00 120 GLY A N 7
ATOM 9406 C CA . GLY A 1 120 ? 4.584 -0.013 9.867 1.00 0.00 120 GLY A CA 7
ATOM 9407 C C . GLY A 1 120 ? 5.661 1.007 9.503 1.00 0.00 120 GLY A C 7
ATOM 9408 O O . GLY A 1 120 ? 6.744 0.621 9.055 1.00 0.00 120 GLY A O 7
ATOM 9412 N N . GLU A 1 121 ? 5.365 2.292 9.711 1.00 0.00 121 GLU A N 7
ATOM 9413 C CA . GLU A 1 121 ? 6.117 3.449 9.212 1.00 0.00 121 GLU A CA 7
ATOM 9414 C C . GLU A 1 121 ? 7.620 3.278 9.437 1.00 0.00 121 GLU A C 7
ATOM 9415 O O . GLU A 1 121 ? 8.400 3.429 8.500 1.00 0.00 121 GLU A O 7
ATOM 9427 N N . GLN A 1 122 ? 8.010 2.941 10.672 1.00 0.00 122 GLN A N 7
ATOM 9428 C CA . GLN A 1 122 ? 9.392 2.890 11.112 1.00 0.00 122 GLN A CA 7
ATOM 9429 C C . GLN A 1 122 ? 10.218 1.963 10.235 1.00 0.00 122 GLN A C 7
ATOM 9430 O O . GLN A 1 122 ? 11.058 2.430 9.477 1.00 0.00 122 GLN A O 7
ATOM 9444 N N . ARG A 1 123 ? 10.029 0.645 10.343 1.00 0.00 123 ARG A N 7
ATOM 9445 C CA . ARG A 1 123 ? 10.860 -0.299 9.591 1.00 0.00 123 ARG A CA 7
ATOM 9446 C C . ARG A 1 123 ? 10.503 -0.248 8.112 1.00 0.00 123 ARG A C 7
ATOM 9447 O O . ARG A 1 123 ? 11.355 -0.602 7.297 1.00 0.00 123 ARG A O 7
ATOM 9468 N N . ALA A 1 124 ? 9.305 0.206 7.726 1.00 0.00 124 ALA A N 7
ATOM 9469 C CA . ALA A 1 124 ? 9.030 0.405 6.308 1.00 0.00 124 ALA A CA 7
ATOM 9470 C C . ALA A 1 124 ? 9.945 1.493 5.715 1.00 0.00 124 ALA A C 7
ATOM 9471 O O . ALA A 1 124 ? 10.123 1.501 4.495 1.00 0.00 124 ALA A O 7
ATOM 9478 N N . TRP A 1 125 ? 10.578 2.344 6.539 1.00 0.00 125 TRP A N 7
ATOM 9479 C CA . TRP A 1 125 ? 11.534 3.351 6.097 1.00 0.00 125 TRP A CA 7
ATOM 9480 C C . TRP A 1 125 ? 12.962 3.050 6.556 1.00 0.00 125 TRP A C 7
ATOM 9481 O O . TRP A 1 125 ? 13.844 2.990 5.712 1.00 0.00 125 TRP A O 7
ATOM 9502 N N . ASP A 1 126 ? 13.223 2.772 7.833 1.00 0.00 126 ASP A N 7
ATOM 9503 C CA . ASP A 1 126 ? 14.558 2.428 8.354 1.00 0.00 126 ASP A CA 7
ATOM 9504 C C . ASP A 1 126 ? 15.220 1.315 7.538 1.00 0.00 126 ASP A C 7
ATOM 9505 O O . ASP A 1 126 ? 16.368 1.412 7.107 1.00 0.00 126 ASP A O 7
ATOM 9514 N N . LEU A 1 127 ? 14.459 0.251 7.280 1.00 0.00 127 LEU A N 7
ATOM 9515 C CA . LEU A 1 127 ? 14.976 -0.926 6.596 1.00 0.00 127 LEU A CA 7
ATOM 9516 C C . LEU A 1 127 ? 15.223 -0.554 5.127 1.00 0.00 127 LEU A C 7
ATOM 9517 O O . LEU A 1 127 ? 16.163 -1.029 4.482 1.00 0.00 127 LEU A O 7
ATOM 9533 N N . ALA A 1 128 ? 14.376 0.326 4.593 1.00 0.00 128 ALA A N 7
ATOM 9534 C CA . ALA A 1 128 ? 14.486 0.812 3.240 1.00 0.00 128 ALA A CA 7
ATOM 9535 C C . ALA A 1 128 ? 15.745 1.654 3.062 1.00 0.00 128 ALA A C 7
ATOM 9536 O O . ALA A 1 128 ? 16.471 1.431 2.100 1.00 0.00 128 ALA A O 7
ATOM 9543 N N . LEU A 1 129 ? 16.024 2.578 3.984 1.00 0.00 129 LEU A N 7
ATOM 9544 C CA . LEU A 1 129 ? 17.234 3.391 4.002 1.00 0.00 129 LEU A CA 7
ATOM 9545 C C . LEU A 1 129 ? 18.467 2.504 3.952 1.00 0.00 129 LEU A C 7
ATOM 9546 O O . LEU A 1 129 ? 19.335 2.736 3.109 1.00 0.00 129 LEU A O 7
ATOM 9562 N N . HIS A 1 130 ? 18.545 1.462 4.783 1.00 0.00 130 HIS A N 7
ATOM 9563 C CA . HIS A 1 130 ? 19.611 0.475 4.641 1.00 0.00 130 HIS A CA 7
ATOM 9564 C C . HIS A 1 130 ? 19.652 -0.071 3.207 1.00 0.00 130 HIS A C 7
ATOM 9565 O O . HIS A 1 130 ? 20.713 -0.114 2.592 1.00 0.00 130 HIS A O 7
ATOM 9579 N N . THR A 1 131 ? 18.520 -0.536 2.678 1.00 0.00 131 THR A N 7
ATOM 9580 C CA . THR A 1 131 ? 18.501 -1.272 1.417 1.00 0.00 131 THR A CA 7
ATOM 9581 C C . THR A 1 131 ? 18.935 -0.370 0.247 1.00 0.00 131 THR A C 7
ATOM 9582 O O . THR A 1 131 ? 19.511 -0.846 -0.728 1.00 0.00 131 THR A O 7
ATOM 9593 N N . TRP A 1 132 ? 18.743 0.942 0.359 1.00 0.00 132 TRP A N 7
ATOM 9594 C CA . TRP A 1 132 ? 19.221 1.884 -0.664 1.00 0.00 132 TRP A CA 7
ATOM 9595 C C . TRP A 1 132 ? 20.741 1.920 -0.713 1.00 0.00 132 TRP A C 7
ATOM 9596 O O . TRP A 1 132 ? 21.330 2.035 -1.791 1.00 0.00 132 TRP A O 7
ATOM 9617 N N . GLU A 1 133 ? 21.374 1.746 0.444 1.00 0.00 133 GLU A N 7
ATOM 9618 C CA . GLU A 1 133 ? 22.812 1.689 0.587 1.00 0.00 133 GLU A CA 7
ATOM 9619 C C . GLU A 1 133 ? 23.392 0.447 -0.101 1.00 0.00 133 GLU A C 7
ATOM 9620 O O . GLU A 1 133 ? 24.586 0.429 -0.402 1.00 0.00 133 GLU A O 7
ATOM 9632 N N . GLN A 1 134 ? 22.564 -0.570 -0.371 1.00 0.00 134 GLN A N 7
ATOM 9633 C CA . GLN A 1 134 ? 22.940 -1.775 -1.101 1.00 0.00 134 GLN A CA 7
ATOM 9634 C C . GLN A 1 134 ? 22.946 -1.538 -2.618 1.00 0.00 134 GLN A C 7
ATOM 9635 O O . GLN A 1 134 ? 23.523 -2.352 -3.338 1.00 0.00 134 GLN A O 7
ATOM 9649 N N . MET A 1 135 ? 22.301 -0.476 -3.124 1.00 0.00 135 MET A N 7
ATOM 9650 C CA . MET A 1 135 ? 22.258 -0.136 -4.545 1.00 0.00 135 MET A CA 7
ATOM 9651 C C . MET A 1 135 ? 23.038 1.150 -4.857 1.00 0.00 135 MET A C 7
ATOM 9652 O O . MET A 1 135 ? 23.266 1.471 -6.026 1.00 0.00 135 MET A O 7
ATOM 9666 N N . GLY A 1 136 ? 23.448 1.906 -3.835 1.00 0.00 136 GLY A N 7
ATOM 9667 C CA . GLY A 1 136 ? 24.257 3.098 -4.016 1.00 0.00 136 GLY A CA 7
ATOM 9668 C C . GLY A 1 136 ? 23.450 4.3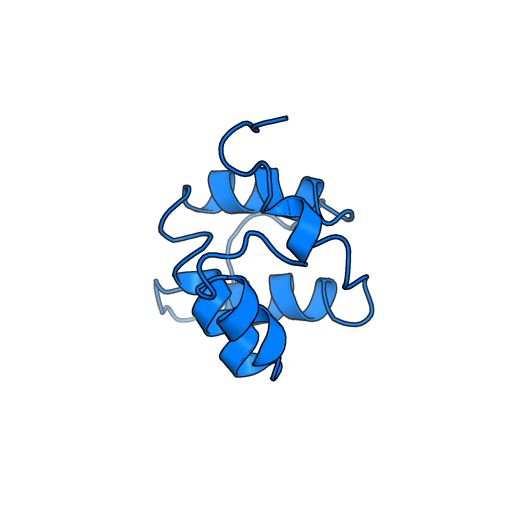08 -4.487 1.00 0.00 136 GLY A C 7
ATOM 9669 O O . GLY A 1 136 ? 24.012 5.161 -5.178 1.00 0.00 136 GLY A O 7
ATOM 9673 N N . LEU A 1 137 ? 22.153 4.417 -4.174 1.00 0.00 137 LEU A N 7
ATOM 9674 C CA . LEU A 1 137 ? 21.343 5.577 -4.559 1.00 0.00 137 LEU A CA 7
ATOM 9675 C C . LEU A 1 137 ? 21.386 6.631 -3.454 1.00 0.00 137 LEU A C 7
ATOM 9676 O O . LEU A 1 137 ? 20.458 6.747 -2.648 1.00 0.00 137 LEU A O 7
ATOM 9692 N N . ARG A 1 138 ? 22.453 7.435 -3.434 1.00 0.00 138 ARG A N 7
ATOM 9693 C CA . ARG A 1 138 ? 22.645 8.459 -2.414 1.00 0.00 138 ARG A CA 7
ATOM 9694 C C . ARG A 1 138 ? 21.463 9.405 -2.308 1.00 0.00 138 ARG A C 7
ATOM 9695 O O . ARG A 1 138 ? 21.057 9.680 -1.186 1.00 0.00 138 ARG A O 7
ATOM 9716 N N . SER A 1 139 ? 20.908 9.906 -3.415 1.00 0.00 139 SER A N 7
ATOM 9717 C CA . SER A 1 139 ? 19.830 10.890 -3.328 1.00 0.00 139 SER A CA 7
ATOM 9718 C C . SER A 1 139 ? 18.591 10.316 -2.635 1.00 0.00 139 SER A C 7
ATOM 9719 O O . SER A 1 139 ? 17.855 11.074 -2.006 1.00 0.00 139 SER A O 7
ATOM 9727 N N . LEU A 1 140 ? 18.365 8.997 -2.708 1.00 0.00 140 LEU A N 7
ATOM 9728 C CA . LEU A 1 140 ? 17.253 8.362 -2.018 1.00 0.00 140 LEU A CA 7
ATOM 9729 C C . LEU A 1 140 ? 17.495 8.416 -0.513 1.00 0.00 140 LEU A C 7
ATOM 9730 O O . LEU A 1 140 ? 16.654 8.949 0.209 1.00 0.00 140 LEU A O 7
ATOM 9746 N N . CYS A 1 141 ? 18.636 7.904 -0.038 1.00 0.00 141 CYS A N 7
ATOM 9747 C CA . CYS A 1 141 ? 18.998 7.968 1.377 1.00 0.00 141 CYS A CA 7
ATOM 9748 C C . CYS A 1 141 ? 19.016 9.406 1.888 1.00 0.00 141 CYS A C 7
ATOM 9749 O O . CYS A 1 141 ? 18.542 9.667 2.993 1.00 0.00 141 CYS A O 7
ATOM 9757 N N . ALA A 1 142 ? 19.610 10.309 1.111 1.00 0.00 142 ALA A N 7
ATOM 9758 C CA . ALA A 1 142 ? 19.795 11.703 1.448 1.00 0.00 142 ALA A CA 7
ATOM 9759 C C . ALA A 1 142 ? 18.431 12.368 1.613 1.00 0.00 142 ALA A C 7
ATOM 9760 O O . ALA A 1 142 ? 18.116 12.783 2.724 1.00 0.00 142 ALA A O 7
ATOM 9767 N N . GLN A 1 143 ? 17.575 12.411 0.582 1.00 0.00 143 GLN A N 7
ATOM 9768 C CA . GLN A 1 143 ? 16.258 13.036 0.724 1.00 0.00 143 GLN A CA 7
ATOM 9769 C C . GLN A 1 143 ? 15.469 12.406 1.873 1.00 0.00 143 GLN A C 7
ATOM 9770 O O . GLN A 1 143 ? 14.823 13.132 2.632 1.00 0.00 143 GLN A O 7
ATOM 9784 N N . ALA A 1 144 ? 15.573 11.086 2.055 1.00 0.00 144 ALA A N 7
ATOM 9785 C CA . ALA A 1 144 ? 14.946 10.351 3.145 1.00 0.00 144 ALA A CA 7
ATOM 9786 C C . ALA A 1 144 ? 15.517 10.688 4.542 1.00 0.00 144 ALA A C 7
ATOM 9787 O O . ALA A 1 144 ? 15.120 10.031 5.502 1.00 0.00 144 ALA A O 7
ATOM 9794 N N . GLN A 1 145 ? 16.418 11.670 4.688 1.00 0.00 145 GLN A N 7
ATOM 9795 C CA . GLN A 1 145 ? 16.985 12.154 5.954 1.00 0.00 145 GLN A CA 7
ATOM 9796 C C . GLN A 1 145 ? 17.102 13.685 5.991 1.00 0.00 145 GLN A C 7
ATOM 9797 O O . GLN A 1 145 ? 17.229 14.260 7.069 1.00 0.00 145 GLN A O 7
ATOM 9811 N N . GLU A 1 146 ? 17.027 14.366 4.851 1.00 0.00 146 GLU A N 7
ATOM 9812 C CA . GLU A 1 146 ? 17.311 15.771 4.632 1.00 0.00 146 GLU A CA 7
ATOM 9813 C C . GLU A 1 146 ? 16.070 16.551 5.016 1.00 0.00 146 GLU A C 7
ATOM 9814 O O . GLU A 1 146 ? 15.240 16.939 4.194 1.00 0.00 146 GLU A O 7
ATOM 9826 N N . GLY A 1 147 ? 15.928 16.700 6.318 1.00 0.00 147 GLY A N 7
ATOM 9827 C CA . GLY A 1 147 ? 15.049 17.678 6.944 1.00 0.00 147 GLY A CA 7
ATOM 9828 C C . GLY A 1 147 ? 13.610 17.199 7.089 1.00 0.00 147 GLY A C 7
ATOM 9829 O O . GLY A 1 147 ? 12.741 17.990 7.469 1.00 0.00 147 GLY A O 7
ATOM 9833 N N . ALA A 1 148 ? 13.351 15.927 6.793 1.00 0.00 148 ALA A N 7
ATOM 9834 C CA . ALA A 1 148 ? 12.129 15.233 7.159 1.00 0.00 148 ALA A CA 7
ATOM 9835 C C . ALA A 1 148 ? 12.561 13.865 7.686 1.00 0.00 148 ALA A C 7
ATOM 9836 O O . ALA A 1 148 ? 13.026 13.780 8.822 1.00 0.00 148 ALA A O 7
ATOM 9843 N N . GLY A 1 149 ? 12.527 12.845 6.832 1.00 0.00 149 GLY A N 7
ATOM 9844 C CA . GLY A 1 149 ? 13.123 11.541 7.044 1.00 0.00 149 GLY A CA 7
ATOM 9845 C C . GLY A 1 149 ? 12.439 10.735 8.137 1.00 0.00 149 GLY A C 7
ATOM 9846 O O . GLY A 1 149 ? 11.553 9.922 7.854 1.00 0.00 149 GLY A O 7
ATOM 9850 N N . HIS A 1 150 ? 12.889 10.936 9.371 1.00 0.00 150 HIS A N 7
ATOM 9851 C CA . HIS A 1 150 ? 12.345 10.331 10.574 1.00 0.00 150 HIS A CA 7
ATOM 9852 C C . HIS A 1 150 ? 12.489 11.377 11.672 1.00 0.00 150 HIS A C 7
ATOM 9853 O O . HIS A 1 150 ? 11.495 11.975 12.063 1.00 0.00 150 HIS A O 7
ATOM 9867 N N . SER A 1 151 ? 13.737 11.661 12.064 1.00 0.00 151 SER A N 7
ATOM 9868 C CA . SER A 1 151 ? 14.136 12.668 13.034 1.00 0.00 151 SER A CA 7
ATOM 9869 C C . SER A 1 151 ? 13.544 12.375 14.420 1.00 0.00 151 SER A C 7
ATOM 9870 O O . SER A 1 151 ? 12.343 12.494 14.664 1.00 0.00 151 SER A O 7
ATOM 9878 N N . MET A 1 59 ? -7.807 8.244 -3.997 1.00 0.00 59 MET A N 8
ATOM 9879 C CA . MET A 1 59 ? -7.546 7.080 -3.166 1.00 0.00 59 MET A CA 8
ATOM 9880 C C . MET A 1 59 ? -6.976 7.545 -1.823 1.00 0.00 59 MET A C 8
ATOM 9881 O O . MET A 1 59 ? -7.151 8.700 -1.428 1.00 0.00 59 MET A O 8
ATOM 9895 N N . ALA A 1 60 ? -6.301 6.649 -1.111 1.00 0.00 60 ALA A N 8
ATOM 9896 C CA . ALA A 1 60 ? -5.450 6.942 0.022 1.00 0.00 60 ALA A CA 8
ATOM 9897 C C . ALA A 1 60 ? -4.194 6.089 -0.097 1.00 0.00 60 ALA A C 8
ATOM 9898 O O . ALA A 1 60 ? -4.124 5.176 -0.927 1.00 0.00 60 ALA A O 8
ATOM 9905 N N . GLY A 1 61 ? -3.217 6.366 0.759 1.00 0.00 61 GLY A N 8
ATOM 9906 C CA . GLY A 1 61 ? -2.034 5.556 0.945 1.00 0.00 61 GLY A CA 8
ATOM 9907 C C . GLY A 1 61 ? -2.075 5.137 2.399 1.00 0.00 61 GLY A C 8
ATOM 9908 O O . GLY A 1 61 ? -2.050 6.014 3.263 1.00 0.00 61 GLY A O 8
ATOM 9912 N N . GLY A 1 62 ? -2.263 3.847 2.674 1.00 0.00 62 GLY A N 8
ATOM 9913 C CA . GLY A 1 62 ? -2.505 3.326 4.000 1.00 0.00 62 GLY A CA 8
ATOM 9914 C C . GLY A 1 62 ? -1.241 3.483 4.801 1.00 0.00 62 GLY A C 8
ATOM 9915 O O . GLY A 1 62 ? -0.373 2.614 4.721 1.00 0.00 62 GLY A O 8
ATOM 9919 N N . ALA A 1 63 ? -1.136 4.603 5.516 1.00 0.00 63 ALA A N 8
ATOM 9920 C CA . ALA A 1 63 ? 0.050 4.988 6.256 1.00 0.00 63 ALA A CA 8
ATOM 9921 C C . ALA A 1 63 ? 1.296 5.034 5.352 1.00 0.00 63 ALA A C 8
ATOM 9922 O O . ALA A 1 63 ? 2.404 4.703 5.781 1.00 0.00 63 ALA A O 8
ATOM 9929 N N . TRP A 1 64 ? 1.114 5.443 4.091 1.00 0.00 64 TRP A N 8
ATOM 9930 C CA . TRP A 1 64 ? 2.186 5.789 3.181 1.00 0.00 64 TRP A CA 8
ATOM 9931 C C . TRP A 1 64 ? 1.739 7.029 2.416 1.00 0.00 64 TRP A C 8
ATOM 9932 O O . TRP A 1 64 ? 0.563 7.406 2.457 1.00 0.00 64 TRP A O 8
ATOM 9953 N N . GLY A 1 65 ? 2.674 7.660 1.709 1.00 0.00 65 GLY A N 8
ATOM 9954 C CA . GLY A 1 65 ? 2.375 8.851 0.939 1.00 0.00 65 GLY A CA 8
ATOM 9955 C C . GLY A 1 65 ? 3.595 9.248 0.126 1.00 0.00 65 GLY A C 8
ATOM 9956 O O . GLY A 1 65 ? 3.842 8.676 -0.930 1.00 0.00 65 GLY A O 8
ATOM 9960 N N . ARG A 1 66 ? 4.418 10.163 0.653 1.00 0.00 66 ARG A N 8
ATOM 9961 C CA . ARG A 1 66 ? 5.621 10.666 -0.026 1.00 0.00 66 ARG A CA 8
ATOM 9962 C C . ARG A 1 66 ? 6.618 9.552 -0.331 1.00 0.00 66 ARG A C 8
ATOM 9963 O O . ARG A 1 66 ? 7.419 9.711 -1.246 1.00 0.00 66 ARG A O 8
ATOM 9984 N N . LEU A 1 67 ? 6.550 8.430 0.393 1.00 0.00 67 LEU A N 8
ATOM 9985 C CA . LEU A 1 67 ? 7.312 7.210 0.140 1.00 0.00 67 LEU A CA 8
ATOM 9986 C C . LEU A 1 67 ? 7.312 6.883 -1.353 1.00 0.00 67 LEU A C 8
ATOM 9987 O O . LEU A 1 67 ? 8.384 6.686 -1.924 1.00 0.00 67 LEU A O 8
ATOM 10003 N N . ALA A 1 68 ? 6.131 6.883 -1.987 1.00 0.00 68 ALA A N 8
ATOM 10004 C CA . ALA A 1 68 ? 5.967 6.518 -3.383 1.00 0.00 68 ALA A CA 8
ATOM 10005 C C . ALA A 1 68 ? 6.784 7.431 -4.301 1.00 0.00 68 ALA A C 8
ATOM 10006 O O . ALA A 1 68 ? 7.206 6.950 -5.337 1.00 0.00 68 ALA A O 8
ATOM 10013 N N . CYS A 1 69 ? 7.056 8.695 -3.962 1.00 0.00 69 CYS A N 8
ATOM 10014 C CA . CYS A 1 69 ? 7.821 9.619 -4.802 1.00 0.00 69 CYS A CA 8
ATOM 10015 C C . CYS A 1 69 ? 9.219 9.046 -5.074 1.00 0.00 69 CYS A C 8
ATOM 10016 O O . CYS A 1 69 ? 9.591 8.795 -6.223 1.00 0.00 69 CYS A O 8
ATOM 10024 N N . TYR A 1 70 ? 9.970 8.755 -4.008 1.00 0.00 70 TYR A N 8
ATOM 10025 C CA . TYR A 1 70 ? 11.299 8.139 -4.078 1.00 0.00 70 TYR A CA 8
ATOM 10026 C C . TYR A 1 70 ? 11.256 6.750 -4.739 1.00 0.00 70 TYR A C 8
ATOM 10027 O O . TYR A 1 70 ? 12.279 6.210 -5.156 1.00 0.00 70 TYR A O 8
ATOM 10045 N N . LEU A 1 71 ? 10.060 6.171 -4.848 1.00 0.00 71 LEU A N 8
ATOM 10046 C CA . LEU A 1 71 ? 9.765 4.835 -5.339 1.00 0.00 71 LEU A CA 8
ATOM 10047 C C . LEU A 1 71 ? 9.098 4.875 -6.724 1.00 0.00 71 LEU A C 8
ATOM 10048 O O . LEU A 1 71 ? 8.782 3.823 -7.286 1.00 0.00 71 LEU A O 8
ATOM 10064 N N . GLU A 1 72 ? 8.904 6.060 -7.306 1.00 0.00 72 GLU A N 8
ATOM 10065 C CA . GLU A 1 72 ? 8.235 6.291 -8.583 1.00 0.00 72 GLU A CA 8
ATOM 10066 C C . GLU A 1 72 ? 9.252 6.678 -9.654 1.00 0.00 72 GLU A C 8
ATOM 10067 O O . GLU A 1 72 ? 8.924 6.594 -10.837 1.00 0.00 72 GLU A O 8
ATOM 10079 N N . PHE A 1 73 ? 10.467 7.101 -9.286 1.00 0.00 73 PHE A N 8
ATOM 10080 C CA . PHE A 1 73 ? 11.492 7.473 -10.260 1.00 0.00 73 PHE A CA 8
ATOM 10081 C C . PHE A 1 73 ? 12.043 6.241 -11.000 1.00 0.00 73 PHE A C 8
ATOM 10082 O O . PHE A 1 73 ? 12.397 6.342 -12.177 1.00 0.00 73 PHE A O 8
ATOM 10099 N N . LEU A 1 74 ? 12.099 5.087 -10.321 1.00 0.00 74 LEU A N 8
ATOM 10100 C CA . LEU A 1 74 ? 12.678 3.839 -10.812 1.00 0.00 74 LEU A CA 8
ATOM 10101 C C . LEU A 1 74 ? 11.598 2.865 -11.246 1.00 0.00 74 LEU A C 8
ATOM 10102 O O . LEU A 1 74 ? 10.426 2.981 -10.869 1.00 0.00 74 LEU A O 8
ATOM 10118 N N . LYS A 1 75 ? 12.009 1.902 -12.063 1.00 0.00 75 LYS A N 8
ATOM 10119 C CA . LYS A 1 75 ? 11.195 0.785 -12.540 1.00 0.00 75 LYS A CA 8
ATOM 10120 C C . LYS A 1 75 ? 11.938 -0.481 -12.159 1.00 0.00 75 LYS A C 8
ATOM 10121 O O . LYS A 1 75 ? 12.855 -0.415 -11.339 1.00 0.00 75 LYS A O 8
ATOM 10140 N N . LYS A 1 76 ? 11.495 -1.641 -12.652 1.00 0.00 76 LYS A N 8
ATOM 10141 C CA . LYS A 1 76 ? 11.929 -2.941 -12.135 1.00 0.00 76 LYS A CA 8
ATOM 10142 C C . LYS A 1 76 ? 13.445 -3.090 -12.105 1.00 0.00 76 LYS A C 8
ATOM 10143 O O . LYS A 1 76 ? 13.921 -3.713 -11.166 1.00 0.00 76 LYS A O 8
ATOM 10162 N N . GLU A 1 77 ? 14.149 -2.437 -13.034 1.00 0.00 77 GLU A N 8
ATOM 10163 C CA . GLU A 1 77 ? 15.595 -2.211 -13.074 1.00 0.00 77 GLU A CA 8
ATOM 10164 C C . GLU A 1 77 ? 16.201 -2.202 -11.667 1.00 0.00 77 GLU A C 8
ATOM 10165 O O . GLU A 1 77 ? 17.107 -2.980 -11.378 1.00 0.00 77 GLU A O 8
ATOM 10177 N N . GLU A 1 78 ? 15.655 -1.352 -10.793 1.00 0.00 78 GLU A N 8
ATOM 10178 C CA . GLU A 1 78 ? 16.131 -1.118 -9.444 1.00 0.00 78 GLU A CA 8
ATOM 10179 C C . GLU A 1 78 ? 15.003 -1.382 -8.441 1.00 0.00 78 GLU A C 8
ATOM 10180 O O . GLU A 1 78 ? 15.264 -1.853 -7.345 1.00 0.00 78 GLU A O 8
ATOM 10192 N N . LEU A 1 79 ? 13.725 -1.158 -8.780 1.00 0.00 79 LEU A N 8
ATOM 10193 C CA . LEU A 1 79 ? 12.604 -1.412 -7.871 1.00 0.00 79 LEU A CA 8
ATOM 10194 C C . LEU A 1 79 ? 12.525 -2.883 -7.437 1.00 0.00 79 LEU A C 8
ATOM 10195 O O . LEU A 1 79 ? 12.180 -3.182 -6.292 1.00 0.00 79 LEU A O 8
ATOM 10211 N N . LYS A 1 80 ? 12.843 -3.819 -8.336 1.00 0.00 80 LYS A N 8
ATOM 10212 C CA . LYS A 1 80 ? 12.890 -5.245 -7.990 1.00 0.00 80 LYS A CA 8
ATOM 10213 C C . LYS A 1 80 ? 13.981 -5.468 -6.970 1.00 0.00 80 LYS A C 8
ATOM 10214 O O . LYS A 1 80 ? 13.738 -6.149 -5.977 1.00 0.00 80 LYS A O 8
ATOM 10233 N N . GLU A 1 81 ? 15.158 -4.911 -7.212 1.00 0.00 81 GLU A N 8
ATOM 10234 C CA . GLU A 1 81 ? 16.256 -5.004 -6.278 1.00 0.00 81 GLU A CA 8
ATOM 10235 C C . GLU A 1 81 ? 15.843 -4.407 -4.946 1.00 0.00 81 GLU A C 8
ATOM 10236 O O . GLU A 1 81 ? 15.916 -5.117 -3.955 1.00 0.00 81 GLU A O 8
ATOM 10248 N N . PHE A 1 82 ? 15.256 -3.214 -4.923 1.00 0.00 82 PHE A N 8
ATOM 10249 C CA . PHE A 1 82 ? 14.755 -2.568 -3.721 1.00 0.00 82 PHE A CA 8
ATOM 10250 C C . PHE A 1 82 ? 13.925 -3.546 -2.889 1.00 0.00 82 PHE A C 8
ATOM 10251 O O . PHE A 1 82 ? 14.282 -3.832 -1.750 1.00 0.00 82 PHE A O 8
ATOM 10268 N N . GLN A 1 83 ? 12.828 -4.081 -3.441 1.00 0.00 83 GLN A N 8
ATOM 10269 C CA . GLN A 1 83 ? 11.911 -4.902 -2.646 1.00 0.00 83 GLN A CA 8
ATOM 10270 C C . GLN A 1 83 ? 12.536 -6.242 -2.210 1.00 0.00 83 GLN A C 8
ATOM 10271 O O . GLN A 1 83 ? 12.057 -6.849 -1.248 1.00 0.00 83 GLN A O 8
ATOM 10285 N N . LEU A 1 84 ? 13.592 -6.714 -2.890 1.00 0.00 84 LEU A N 8
ATOM 10286 C CA . LEU A 1 84 ? 14.222 -8.007 -2.640 1.00 0.00 84 LEU A CA 8
ATOM 10287 C C . LEU A 1 84 ? 15.377 -7.872 -1.661 1.00 0.00 84 LEU A C 8
ATOM 10288 O O . LEU A 1 84 ? 15.419 -8.576 -0.651 1.00 0.00 84 LEU A O 8
ATOM 10304 N N . LEU A 1 85 ? 16.292 -6.950 -1.936 1.00 0.00 85 LEU A N 8
ATOM 10305 C CA . LEU A 1 85 ? 17.427 -6.623 -1.097 1.00 0.00 85 LEU A CA 8
ATOM 10306 C C . LEU A 1 85 ? 16.933 -6.211 0.283 1.00 0.00 85 LEU A C 8
ATOM 10307 O O . LEU A 1 85 ? 17.589 -6.483 1.279 1.00 0.00 85 LEU A O 8
ATOM 10323 N N . LEU A 1 86 ? 15.715 -5.675 0.354 1.00 0.00 86 LEU A N 8
ATOM 10324 C CA . LEU A 1 86 ? 15.043 -5.282 1.578 1.00 0.00 86 LEU A CA 8
ATOM 10325 C C . LEU A 1 86 ? 14.716 -6.515 2.410 1.00 0.00 86 LEU A C 8
ATOM 10326 O O . LEU A 1 86 ? 15.126 -6.625 3.566 1.00 0.00 86 LEU A O 8
ATOM 10342 N N . ALA A 1 87 ? 14.006 -7.479 1.819 1.00 0.00 87 ALA A N 8
ATOM 10343 C CA . ALA A 1 87 ? 13.679 -8.720 2.507 1.00 0.00 87 ALA A CA 8
ATOM 10344 C C . ALA A 1 87 ? 14.938 -9.491 2.934 1.00 0.00 87 ALA A C 8
ATOM 10345 O O . ALA A 1 87 ? 14.867 -10.258 3.893 1.00 0.00 87 ALA A O 8
ATOM 10352 N N . ASN A 1 88 ? 16.077 -9.272 2.264 1.00 0.00 88 ASN A N 8
ATOM 10353 C CA . ASN A 1 88 ? 17.374 -9.852 2.626 1.00 0.00 88 ASN A CA 8
ATOM 10354 C C . ASN A 1 88 ? 18.011 -9.074 3.780 1.00 0.00 88 ASN A C 8
ATOM 10355 O O . ASN A 1 88 ? 18.522 -9.685 4.713 1.00 0.00 88 ASN A O 8
ATOM 10366 N N . LYS A 1 89 ? 17.961 -7.738 3.765 1.00 0.00 89 LYS A N 8
ATOM 10367 C CA . LYS A 1 89 ? 18.435 -6.865 4.838 1.00 0.00 89 LYS A CA 8
ATOM 10368 C C . LYS A 1 89 ? 17.807 -7.272 6.162 1.00 0.00 89 LYS A C 8
ATOM 10369 O O . LYS A 1 89 ? 18.504 -7.413 7.164 1.00 0.00 89 LYS A O 8
ATOM 10388 N N . ALA A 1 90 ? 16.486 -7.447 6.146 1.00 0.00 90 ALA A N 8
ATOM 10389 C CA . ALA A 1 90 ? 15.744 -8.073 7.226 1.00 0.00 90 ALA A CA 8
ATOM 10390 C C . ALA A 1 90 ? 16.302 -9.468 7.469 1.00 0.00 90 ALA A C 8
ATOM 10391 O O . ALA A 1 90 ? 16.891 -9.719 8.524 1.00 0.00 90 ALA A O 8
ATOM 10398 N N . HIS A 1 91 ? 16.115 -10.346 6.483 1.00 0.00 91 HIS A N 8
ATOM 10399 C CA . HIS A 1 91 ? 16.147 -11.794 6.593 1.00 0.00 91 HIS A CA 8
ATOM 10400 C C . HIS A 1 91 ? 15.014 -12.292 7.503 1.00 0.00 91 HIS A C 8
ATOM 10401 O O . HIS A 1 91 ? 14.405 -11.517 8.244 1.00 0.00 91 HIS A O 8
ATOM 10415 N N . SER A 1 92 ? 14.723 -13.588 7.461 1.00 0.00 92 SER A N 8
ATOM 10416 C CA . SER A 1 92 ? 13.896 -14.258 8.455 1.00 0.00 92 SER A CA 8
ATOM 10417 C C . SER A 1 92 ? 14.155 -15.760 8.345 1.00 0.00 92 SER A C 8
ATOM 10418 O O . SER A 1 92 ? 14.618 -16.375 9.307 1.00 0.00 92 SER A O 8
ATOM 10426 N N . ARG A 1 93 ? 13.928 -16.326 7.153 1.00 0.00 93 ARG A N 8
ATOM 10427 C CA . ARG A 1 93 ? 13.596 -17.723 6.885 1.00 0.00 93 ARG A CA 8
ATOM 10428 C C . ARG A 1 93 ? 12.342 -18.131 7.652 1.00 0.00 93 ARG A C 8
ATOM 10429 O O . ARG A 1 93 ? 12.260 -17.973 8.870 1.00 0.00 93 ARG A O 8
ATOM 10450 N N . SER A 1 94 ? 11.366 -18.684 6.947 1.00 0.00 94 SER A N 8
ATOM 10451 C CA . SER A 1 94 ? 10.288 -19.475 7.520 1.00 0.00 94 SER A CA 8
ATOM 10452 C C . SER A 1 94 ? 10.559 -20.925 7.113 1.00 0.00 94 SER A C 8
ATOM 10453 O O . SER A 1 94 ? 10.780 -21.771 7.981 1.00 0.00 94 SER A O 8
ATOM 10461 N N . SER A 1 95 ? 10.643 -21.194 5.809 1.00 0.00 95 SER A N 8
ATOM 10462 C CA . SER A 1 95 ? 11.109 -22.440 5.209 1.00 0.00 95 SER A CA 8
ATOM 10463 C C . SER A 1 95 ? 11.698 -22.114 3.823 1.00 0.00 95 SER A C 8
ATOM 10464 O O . SER A 1 95 ? 11.693 -20.943 3.429 1.00 0.00 95 SER A O 8
ATOM 10472 N N . SER A 1 96 ? 12.190 -23.103 3.066 1.00 0.00 96 SER A N 8
ATOM 10473 C CA . SER A 1 96 ? 12.866 -22.911 1.777 1.00 0.00 96 SER A CA 8
ATOM 10474 C C . SER A 1 96 ? 14.107 -22.006 1.883 1.00 0.00 96 SER A C 8
ATOM 10475 O O . SER A 1 96 ? 14.504 -21.571 2.973 1.00 0.00 96 SER A O 8
ATOM 10483 N N . GLY A 1 97 ? 14.730 -21.731 0.734 1.00 0.00 97 GLY A N 8
ATOM 10484 C CA . GLY A 1 97 ? 15.532 -20.539 0.529 1.00 0.00 97 GLY A CA 8
ATOM 10485 C C . GLY A 1 97 ? 14.584 -19.464 0.011 1.00 0.00 97 GLY A C 8
ATOM 10486 O O . GLY A 1 97 ? 13.947 -18.771 0.804 1.00 0.00 97 GLY A O 8
ATOM 10490 N N . GLU A 1 98 ? 14.434 -19.370 -1.308 1.00 0.00 98 GLU A N 8
ATOM 10491 C CA . GLU A 1 98 ? 13.576 -18.379 -1.944 1.00 0.00 98 GLU A CA 8
ATOM 10492 C C . GLU A 1 98 ? 12.088 -18.651 -1.714 1.00 0.00 98 GLU A C 8
ATOM 10493 O O . GLU A 1 98 ? 11.674 -19.772 -1.389 1.00 0.00 98 GLU A O 8
ATOM 10505 N N . THR A 1 99 ? 11.285 -17.610 -1.922 1.00 0.00 99 THR A N 8
ATOM 10506 C CA . THR A 1 99 ? 9.847 -17.644 -1.746 1.00 0.00 99 THR A CA 8
ATOM 10507 C C . THR A 1 99 ? 9.169 -18.604 -2.742 1.00 0.00 99 THR A C 8
ATOM 10508 O O . THR A 1 99 ? 9.669 -18.813 -3.857 1.00 0.00 99 THR A O 8
ATOM 10519 N N . PRO A 1 100 ? 8.022 -19.191 -2.357 1.00 0.00 100 PRO A N 8
ATOM 10520 C CA . PRO A 1 100 ? 7.183 -19.946 -3.271 1.00 0.00 100 PRO A CA 8
ATOM 10521 C C . PRO A 1 100 ? 6.408 -18.985 -4.179 1.00 0.00 100 PRO A C 8
ATOM 10522 O O . PRO A 1 100 ? 6.312 -17.787 -3.890 1.00 0.00 100 PRO A O 8
ATOM 10533 N N . ALA A 1 101 ? 5.735 -19.546 -5.189 1.00 0.00 101 ALA A N 8
ATOM 10534 C CA . ALA A 1 101 ? 4.801 -18.838 -6.050 1.00 0.00 101 ALA A CA 8
ATOM 10535 C C . ALA A 1 101 ? 5.449 -17.617 -6.707 1.00 0.00 101 ALA A C 8
ATOM 10536 O O . ALA A 1 101 ? 6.673 -17.501 -6.828 1.00 0.00 101 ALA A O 8
ATOM 10543 N N . GLN A 1 102 ? 4.588 -16.764 -7.241 1.00 0.00 102 GLN A N 8
ATOM 10544 C CA . GLN A 1 102 ? 4.934 -15.425 -7.666 1.00 0.00 102 GLN A CA 8
ATOM 10545 C C . GLN A 1 102 ? 4.487 -14.433 -6.585 1.00 0.00 102 GLN A C 8
ATOM 10546 O O . GLN A 1 102 ? 3.410 -14.615 -6.015 1.00 0.00 102 GLN A O 8
ATOM 10560 N N . PRO A 1 103 ? 5.252 -13.362 -6.343 1.00 0.00 103 PRO A N 8
ATOM 10561 C CA . PRO A 1 103 ? 4.878 -12.256 -5.471 1.00 0.00 103 PRO A CA 8
ATOM 10562 C C . PRO A 1 103 ? 3.737 -11.438 -6.080 1.00 0.00 103 PRO A C 8
ATOM 10563 O O . PRO A 1 103 ? 3.298 -11.691 -7.205 1.00 0.00 103 PRO A O 8
ATOM 10574 N N . GLU A 1 104 ? 3.286 -10.411 -5.355 1.00 0.00 104 GLU A N 8
ATOM 10575 C CA . GLU A 1 104 ? 2.279 -9.472 -5.839 1.00 0.00 104 GLU A CA 8
ATOM 10576 C C . GLU A 1 104 ? 2.855 -8.112 -6.162 1.00 0.00 104 GLU A C 8
ATOM 10577 O O . GLU A 1 104 ? 2.116 -7.174 -6.448 1.00 0.00 104 GLU A O 8
ATOM 10589 N N . LYS A 1 105 ? 4.177 -8.033 -6.268 1.00 0.00 105 LYS A N 8
ATOM 10590 C CA . LYS A 1 105 ? 4.820 -6.744 -6.449 1.00 0.00 105 LYS A CA 8
ATOM 10591 C C . LYS A 1 105 ? 4.731 -6.290 -7.891 1.00 0.00 105 LYS A C 8
ATOM 10592 O O . LYS A 1 105 ? 4.900 -7.091 -8.814 1.00 0.00 105 LYS A O 8
ATOM 10611 N N . THR A 1 106 ? 4.661 -4.976 -8.086 1.00 0.00 106 THR A N 8
ATOM 10612 C CA . THR A 1 106 ? 4.987 -4.408 -9.371 1.00 0.00 106 THR A CA 8
ATOM 10613 C C . THR A 1 106 ? 5.678 -3.065 -9.311 1.00 0.00 106 THR A C 8
ATOM 10614 O O . THR A 1 106 ? 6.768 -2.957 -9.884 1.00 0.00 106 THR A O 8
ATOM 10625 N N . SER A 1 107 ? 5.109 -2.087 -8.610 1.00 0.00 107 SER A N 8
ATOM 10626 C CA . SER A 1 107 ? 5.604 -0.723 -8.673 1.00 0.00 107 SER A CA 8
ATOM 10627 C C . SER A 1 107 ? 5.802 -0.195 -7.262 1.00 0.00 107 SER A C 8
ATOM 10628 O O . SER A 1 107 ? 5.099 -0.620 -6.346 1.00 0.00 107 SER A O 8
ATOM 10636 N N . GLY A 1 108 ? 6.688 0.781 -7.085 1.00 0.00 108 GLY A N 8
ATOM 10637 C CA . GLY A 1 108 ? 7.051 1.254 -5.761 1.00 0.00 108 GLY A CA 8
ATOM 10638 C C . GLY A 1 108 ? 5.887 1.820 -4.947 1.00 0.00 108 GLY A C 8
ATOM 10639 O O . GLY A 1 108 ? 5.834 1.585 -3.743 1.00 0.00 108 GLY A O 8
ATOM 10643 N N . MET A 1 109 ? 4.924 2.498 -5.581 1.00 0.00 109 MET A N 8
ATOM 10644 C CA . MET A 1 109 ? 3.734 2.994 -4.887 1.00 0.00 109 MET A CA 8
ATOM 10645 C C . MET A 1 109 ? 2.910 1.857 -4.252 1.00 0.00 109 MET A C 8
ATOM 10646 O O . MET A 1 109 ? 2.388 2.014 -3.154 1.00 0.00 109 MET A O 8
ATOM 10660 N N . GLU A 1 110 ? 2.836 0.702 -4.919 1.00 0.00 110 GLU A N 8
ATOM 10661 C CA . GLU A 1 110 ? 2.043 -0.448 -4.490 1.00 0.00 110 GLU A CA 8
ATOM 10662 C C . GLU A 1 110 ? 2.846 -1.295 -3.490 1.00 0.00 110 GLU A C 8
ATOM 10663 O O . GLU A 1 110 ? 2.327 -1.726 -2.459 1.00 0.00 110 GLU A O 8
ATOM 10675 N N . VAL A 1 111 ? 4.150 -1.446 -3.737 1.00 0.00 111 VAL A N 8
ATOM 10676 C CA . VAL A 1 111 ? 5.129 -1.989 -2.797 1.00 0.00 111 VAL A CA 8
ATOM 10677 C C . VAL A 1 111 ? 5.087 -1.214 -1.472 1.00 0.00 111 VAL A C 8
ATOM 10678 O O . VAL A 1 111 ? 5.362 -1.804 -0.423 1.00 0.00 111 VAL A O 8
ATOM 10691 N N . ALA A 1 112 ? 4.701 0.068 -1.483 1.00 0.00 112 ALA A N 8
ATOM 10692 C CA . ALA A 1 112 ? 4.517 0.818 -0.252 1.00 0.00 112 ALA A CA 8
ATOM 10693 C C . ALA A 1 112 ? 3.426 0.215 0.619 1.00 0.00 112 ALA A C 8
ATOM 10694 O O . ALA A 1 112 ? 3.664 -0.070 1.794 1.00 0.00 112 ALA A O 8
ATOM 10701 N N . SER A 1 113 ? 2.257 -0.011 0.028 1.00 0.00 113 SER A N 8
ATOM 10702 C CA . SER A 1 113 ? 1.146 -0.688 0.668 1.00 0.00 113 SER A CA 8
ATOM 10703 C C . SER A 1 113 ? 1.579 -2.047 1.212 1.00 0.00 113 SER A C 8
ATOM 10704 O O . SER A 1 113 ? 1.182 -2.421 2.317 1.00 0.00 113 SER A O 8
ATOM 10712 N N . TYR A 1 114 ? 2.370 -2.788 0.440 1.00 0.00 114 TYR A N 8
ATOM 10713 C CA . TYR A 1 114 ? 2.746 -4.148 0.803 1.00 0.00 114 TYR A CA 8
ATOM 10714 C C . TYR A 1 114 ? 3.622 -4.136 2.061 1.00 0.00 114 TYR A C 8
ATOM 10715 O O . TYR A 1 114 ? 3.497 -5.010 2.918 1.00 0.00 114 TYR A O 8
ATOM 10733 N N . LEU A 1 115 ? 4.509 -3.149 2.175 1.00 0.00 115 LEU A N 8
ATOM 10734 C CA . LEU A 1 115 ? 5.537 -3.123 3.199 1.00 0.00 115 LEU A CA 8
ATOM 10735 C C . LEU A 1 115 ? 5.067 -2.437 4.477 1.00 0.00 115 LEU A C 8
ATOM 10736 O O . LEU A 1 115 ? 5.457 -2.871 5.561 1.00 0.00 115 LEU A O 8
ATOM 10752 N N . VAL A 1 116 ? 4.233 -1.393 4.389 1.00 0.00 116 VAL A N 8
ATOM 10753 C CA . VAL A 1 116 ? 3.642 -0.816 5.596 1.00 0.00 116 VAL A CA 8
ATOM 10754 C C . VAL A 1 116 ? 2.719 -1.854 6.253 1.00 0.00 116 VAL A C 8
ATOM 10755 O O . VAL A 1 116 ? 2.583 -1.846 7.473 1.00 0.00 116 VAL A O 8
ATOM 10768 N N . ALA A 1 117 ? 2.156 -2.802 5.495 1.00 0.00 117 ALA A N 8
ATOM 10769 C CA . ALA A 1 117 ? 1.469 -3.956 6.063 1.00 0.00 117 ALA A CA 8
ATOM 10770 C C . ALA A 1 117 ? 2.445 -4.886 6.796 1.00 0.00 117 ALA A C 8
ATOM 10771 O O . ALA A 1 117 ? 2.157 -5.313 7.911 1.00 0.00 117 ALA A O 8
ATOM 10778 N N . GLN A 1 118 ? 3.592 -5.209 6.186 1.00 0.00 118 GLN A N 8
ATOM 10779 C CA . GLN A 1 118 ? 4.598 -6.098 6.768 1.00 0.00 118 GLN A CA 8
ATOM 10780 C C . GLN A 1 118 ? 5.142 -5.540 8.092 1.00 0.00 118 GLN A C 8
ATOM 10781 O O . GLN A 1 118 ? 5.196 -6.279 9.076 1.00 0.00 118 GLN A O 8
ATOM 10795 N N . TYR A 1 119 ? 5.528 -4.261 8.134 1.00 0.00 119 TYR A N 8
ATOM 10796 C CA . TYR A 1 119 ? 6.118 -3.623 9.311 1.00 0.00 119 TYR A CA 8
ATOM 10797 C C . TYR A 1 119 ? 5.183 -2.551 9.873 1.00 0.00 119 TYR A C 8
ATOM 10798 O O . TYR A 1 119 ? 4.605 -2.719 10.943 1.00 0.00 119 TYR A O 8
ATOM 10816 N N . GLY A 1 120 ? 5.085 -1.425 9.176 1.00 0.00 120 GLY A N 8
ATOM 10817 C CA . GLY A 1 120 ? 4.603 -0.149 9.685 1.00 0.00 120 GLY A CA 8
ATOM 10818 C C . GLY A 1 120 ? 5.617 0.904 9.249 1.00 0.00 120 GLY A C 8
ATOM 10819 O O . GLY A 1 120 ? 6.770 0.552 9.001 1.00 0.00 120 GLY A O 8
ATOM 10823 N N . GLU A 1 121 ? 5.234 2.175 9.116 1.00 0.00 121 GLU A N 8
ATOM 10824 C CA . GLU A 1 121 ? 6.032 3.194 8.427 1.00 0.00 121 GLU A CA 8
ATOM 10825 C C . GLU A 1 121 ? 7.373 3.481 9.089 1.00 0.00 121 GLU A C 8
ATOM 10826 O O . GLU A 1 121 ? 8.245 4.069 8.455 1.00 0.00 121 GLU A O 8
ATOM 10838 N N . GLN A 1 122 ? 7.531 3.056 10.340 1.00 0.00 122 GLN A N 8
ATOM 10839 C CA . GLN A 1 122 ? 8.793 2.967 11.047 1.00 0.00 122 GLN A CA 8
ATOM 10840 C C . GLN A 1 122 ? 9.770 2.115 10.224 1.00 0.00 122 GLN A C 8
ATOM 10841 O O . GLN A 1 122 ? 10.581 2.622 9.453 1.00 0.00 122 GLN A O 8
ATOM 10855 N N . ARG A 1 123 ? 9.681 0.790 10.370 1.00 0.00 123 ARG A N 8
ATOM 10856 C CA . ARG A 1 123 ? 10.621 -0.145 9.760 1.00 0.00 123 ARG A CA 8
ATOM 10857 C C . ARG A 1 123 ? 10.403 -0.270 8.261 1.00 0.00 123 ARG A C 8
ATOM 10858 O O . ARG A 1 123 ? 11.332 -0.660 7.560 1.00 0.00 123 ARG A O 8
ATOM 10879 N N . ALA A 1 124 ? 9.217 0.047 7.741 1.00 0.00 124 ALA A N 8
ATOM 10880 C CA . ALA A 1 124 ? 8.998 0.064 6.303 1.00 0.00 124 ALA A CA 8
ATOM 10881 C C . ALA A 1 124 ? 9.832 1.161 5.629 1.00 0.00 124 ALA A C 8
ATOM 10882 O O . ALA A 1 124 ? 10.073 1.071 4.424 1.00 0.00 124 ALA A O 8
ATOM 10889 N N . TRP A 1 125 ? 10.317 2.157 6.384 1.00 0.00 125 TRP A N 8
ATOM 10890 C CA . TRP A 1 125 ? 11.256 3.135 5.871 1.00 0.00 125 TRP A CA 8
ATOM 10891 C C . TRP A 1 125 ? 12.645 2.871 6.423 1.00 0.00 125 TRP A C 8
ATOM 10892 O O . TRP A 1 125 ? 13.510 2.559 5.620 1.00 0.00 125 TRP A O 8
ATOM 10913 N N . ASP A 1 126 ? 12.877 2.876 7.738 1.00 0.00 126 ASP A N 8
ATOM 10914 C CA . ASP A 1 126 ? 14.222 2.711 8.333 1.00 0.00 126 ASP A CA 8
ATOM 10915 C C . ASP A 1 126 ? 15.049 1.588 7.693 1.00 0.00 126 ASP A C 8
ATOM 10916 O O . ASP A 1 126 ? 16.230 1.741 7.383 1.00 0.00 126 ASP A O 8
ATOM 10925 N N . LEU A 1 127 ? 14.403 0.439 7.490 1.00 0.00 127 LEU A N 8
ATOM 10926 C CA . LEU A 1 127 ? 15.052 -0.779 7.020 1.00 0.00 127 LEU A CA 8
ATOM 10927 C C . LEU A 1 127 ? 15.331 -0.662 5.507 1.00 0.00 127 LEU A C 8
ATOM 10928 O O . LEU A 1 127 ? 16.340 -1.130 4.970 1.00 0.00 127 LEU A O 8
ATOM 10944 N N . ALA A 1 128 ? 14.409 -0.009 4.805 1.00 0.00 128 ALA A N 8
ATOM 10945 C CA . ALA A 1 128 ? 14.438 0.268 3.384 1.00 0.00 128 ALA A CA 8
ATOM 10946 C C . ALA A 1 128 ? 15.403 1.408 3.035 1.00 0.00 128 ALA A C 8
ATOM 10947 O O . ALA A 1 128 ? 15.936 1.418 1.931 1.00 0.00 128 ALA A O 8
ATOM 10954 N N . LEU A 1 129 ? 15.674 2.339 3.957 1.00 0.00 129 LEU A N 8
ATOM 10955 C CA . LEU A 1 129 ? 16.698 3.359 3.808 1.00 0.00 129 LEU A CA 8
ATOM 10956 C C . LEU A 1 129 ? 18.034 2.662 3.646 1.00 0.00 129 LEU A C 8
ATOM 10957 O O . LEU A 1 129 ? 18.635 2.763 2.578 1.00 0.00 129 LEU A O 8
ATOM 10973 N N . HIS A 1 130 ? 18.447 1.910 4.674 1.00 0.00 130 HIS A N 8
ATOM 10974 C CA . HIS A 1 130 ? 19.694 1.152 4.672 1.00 0.00 130 HIS A CA 8
ATOM 10975 C C . HIS A 1 130 ? 19.862 0.372 3.365 1.00 0.00 130 HIS A C 8
ATOM 10976 O O . HIS A 1 130 ? 20.956 0.307 2.817 1.00 0.00 130 HIS A O 8
ATOM 10990 N N . THR A 1 131 ? 18.795 -0.246 2.862 1.00 0.00 131 THR A N 8
ATOM 10991 C CA . THR A 1 131 ? 18.805 -1.079 1.663 1.00 0.00 131 THR A CA 8
ATOM 10992 C C . THR A 1 131 ? 19.335 -0.345 0.407 1.00 0.00 131 THR A C 8
ATOM 10993 O O . THR A 1 131 ? 19.743 -1.015 -0.546 1.00 0.00 131 THR A O 8
ATOM 11004 N N . TRP A 1 132 ? 19.454 0.994 0.416 1.00 0.00 132 TRP A N 8
ATOM 11005 C CA . TRP A 1 132 ? 20.138 1.733 -0.648 1.00 0.00 132 TRP A CA 8
ATOM 11006 C C . TRP A 1 132 ? 21.536 1.174 -0.901 1.00 0.00 132 TRP A C 8
ATOM 11007 O O . TRP A 1 132 ? 22.023 1.213 -2.030 1.00 0.00 132 TRP A O 8
ATOM 11028 N N . GLU A 1 133 ? 22.197 0.719 0.164 1.00 0.00 133 GLU A N 8
ATOM 11029 C CA . GLU A 1 133 ? 23.599 0.321 0.197 1.00 0.00 133 GLU A CA 8
ATOM 11030 C C . GLU A 1 133 ? 23.825 -0.880 -0.718 1.00 0.00 133 GLU A C 8
ATOM 11031 O O . GLU A 1 133 ? 24.878 -0.990 -1.344 1.00 0.00 133 GLU A O 8
ATOM 11043 N N . GLN A 1 134 ? 22.803 -1.729 -0.835 1.00 0.00 134 GLN A N 8
ATOM 11044 C CA . GLN A 1 134 ? 22.808 -2.907 -1.686 1.00 0.00 134 GLN A CA 8
ATOM 11045 C C . GLN A 1 134 ? 22.551 -2.540 -3.164 1.00 0.00 134 GLN A C 8
ATOM 11046 O O . GLN A 1 134 ? 23.056 -3.213 -4.064 1.00 0.00 134 GLN A O 8
ATOM 11060 N N . MET A 1 135 ? 21.748 -1.504 -3.450 1.00 0.00 135 MET A N 8
ATOM 11061 C CA . MET A 1 135 ? 21.417 -1.094 -4.807 1.00 0.00 135 MET A CA 8
ATOM 11062 C C . MET A 1 135 ? 22.456 -0.138 -5.413 1.00 0.00 135 MET A C 8
ATOM 11063 O O . MET A 1 135 ? 22.645 -0.131 -6.627 1.00 0.00 135 MET A O 8
ATOM 11077 N N . GLY A 1 136 ? 23.083 0.709 -4.591 1.00 0.00 136 GLY A N 8
ATOM 11078 C CA . GLY A 1 136 ? 24.059 1.721 -4.987 1.00 0.00 136 GLY A CA 8
ATOM 11079 C C . GLY A 1 136 ? 23.498 3.149 -4.979 1.00 0.00 136 GLY A C 8
ATOM 11080 O O . GLY A 1 136 ? 24.262 4.110 -4.825 1.00 0.00 136 GLY A O 8
ATOM 11084 N N . LEU A 1 137 ? 22.174 3.331 -5.064 1.00 0.00 137 LEU A N 8
ATOM 11085 C CA . LEU A 1 137 ? 21.493 4.640 -5.093 1.00 0.00 137 LEU A CA 8
ATOM 11086 C C . LEU A 1 137 ? 21.341 5.314 -3.713 1.00 0.00 137 LEU A C 8
ATOM 11087 O O . LEU A 1 137 ? 20.242 5.594 -3.236 1.00 0.00 137 LEU A O 8
ATOM 11103 N N . ARG A 1 138 ? 22.473 5.657 -3.079 1.00 0.00 138 ARG A N 8
ATOM 11104 C CA . ARG A 1 138 ? 22.496 6.355 -1.805 1.00 0.00 138 ARG A CA 8
ATOM 11105 C C . ARG A 1 138 ? 21.705 7.649 -1.851 1.00 0.00 138 ARG A C 8
ATOM 11106 O O . ARG A 1 138 ? 20.805 7.789 -1.039 1.00 0.00 138 ARG A O 8
ATOM 11127 N N . SER A 1 139 ? 22.035 8.594 -2.734 1.00 0.00 139 SER A N 8
ATOM 11128 C CA . SER A 1 139 ? 21.482 9.953 -2.746 1.00 0.00 139 SER A CA 8
ATOM 11129 C C . SER A 1 139 ? 19.952 9.927 -2.726 1.00 0.00 139 SER A C 8
ATOM 11130 O O . SER A 1 139 ? 19.330 10.658 -1.961 1.00 0.00 139 SER A O 8
ATOM 11138 N N . LEU A 1 140 ? 19.379 9.001 -3.502 1.00 0.00 140 LEU A N 8
ATOM 11139 C CA . LEU A 1 140 ? 17.959 8.664 -3.614 1.00 0.00 140 LEU A CA 8
ATOM 11140 C C . LEU A 1 140 ? 17.274 8.649 -2.258 1.00 0.00 140 LEU A C 8
ATOM 11141 O O . LEU A 1 140 ? 16.312 9.361 -1.973 1.00 0.00 140 LEU A O 8
ATOM 11157 N N . CYS A 1 141 ? 17.784 7.742 -1.448 1.00 0.00 141 CYS A N 8
ATOM 11158 C CA . CYS A 1 141 ? 17.178 7.244 -0.259 1.00 0.00 141 CYS A CA 8
ATOM 11159 C C . CYS A 1 141 ? 17.652 8.111 0.888 1.00 0.00 141 CYS A C 8
ATOM 11160 O O . CYS A 1 141 ? 16.854 8.469 1.738 1.00 0.00 141 CYS A O 8
ATOM 11168 N N . ALA A 1 142 ? 18.923 8.513 0.881 1.00 0.00 142 ALA A N 8
ATOM 11169 C CA . ALA A 1 142 ? 19.450 9.538 1.749 1.00 0.00 142 ALA A CA 8
ATOM 11170 C C . ALA A 1 142 ? 18.485 10.726 1.752 1.00 0.00 142 ALA A C 8
ATOM 11171 O O . ALA A 1 142 ? 17.988 11.067 2.815 1.00 0.00 142 ALA A O 8
ATOM 11178 N N . GLN A 1 143 ? 18.133 11.310 0.598 1.00 0.00 143 GLN A N 8
ATOM 11179 C CA . GLN A 1 143 ? 17.162 12.411 0.504 1.00 0.00 143 GLN A CA 8
ATOM 11180 C C . GLN A 1 143 ? 15.786 12.128 1.133 1.00 0.00 143 GLN A C 8
ATOM 11181 O O . GLN A 1 143 ? 15.047 13.061 1.464 1.00 0.00 143 GLN A O 8
ATOM 11195 N N . ALA A 1 144 ? 15.417 10.865 1.340 1.00 0.00 144 ALA A N 8
ATOM 11196 C CA . ALA A 1 144 ? 14.218 10.503 2.078 1.00 0.00 144 ALA A CA 8
ATOM 11197 C C . ALA A 1 144 ? 14.288 10.861 3.575 1.00 0.00 144 ALA A C 8
ATOM 11198 O O . ALA A 1 144 ? 13.246 10.841 4.238 1.00 0.00 144 ALA A O 8
ATOM 11205 N N . GLN A 1 145 ? 15.482 11.202 4.090 1.00 0.00 145 GLN A N 8
ATOM 11206 C CA . GLN A 1 145 ? 15.768 11.589 5.466 1.00 0.00 145 GLN A CA 8
ATOM 11207 C C . GLN A 1 145 ? 17.171 12.211 5.597 1.00 0.00 145 GLN A C 8
ATOM 11208 O O . GLN A 1 145 ? 17.995 11.763 6.390 1.00 0.00 145 GLN A O 8
ATOM 11222 N N . GLU A 1 146 ? 17.459 13.229 4.780 1.00 0.00 146 GLU A N 8
ATOM 11223 C CA . GLU A 1 146 ? 18.668 14.026 4.769 1.00 0.00 146 GLU A CA 8
ATOM 11224 C C . GLU A 1 146 ? 18.344 15.419 4.236 1.00 0.00 146 GLU A C 8
ATOM 11225 O O . GLU A 1 146 ? 18.252 15.619 3.023 1.00 0.00 146 GLU A O 8
ATOM 11237 N N . GLY A 1 147 ? 18.166 16.393 5.122 1.00 0.00 147 GLY A N 8
ATOM 11238 C CA . GLY A 1 147 ? 18.187 17.820 4.792 1.00 0.00 147 GLY A CA 8
ATOM 11239 C C . GLY A 1 147 ? 16.904 18.322 4.135 1.00 0.00 147 GLY A C 8
ATOM 11240 O O . GLY A 1 147 ? 16.566 19.502 4.241 1.00 0.00 147 GLY A O 8
ATOM 11244 N N . ALA A 1 148 ? 16.203 17.431 3.443 1.00 0.00 148 ALA A N 8
ATOM 11245 C CA . ALA A 1 148 ? 14.826 17.528 3.032 1.00 0.00 148 ALA A CA 8
ATOM 11246 C C . ALA A 1 148 ? 13.946 17.270 4.267 1.00 0.00 148 ALA A C 8
ATOM 11247 O O . ALA A 1 148 ? 14.252 17.741 5.360 1.00 0.00 148 ALA A O 8
ATOM 11254 N N . GLY A 1 149 ? 12.822 16.577 4.115 1.00 0.00 149 GLY A N 8
ATOM 11255 C CA . GLY A 1 149 ? 12.005 16.157 5.239 1.00 0.00 149 GLY A CA 8
ATOM 11256 C C . GLY A 1 149 ? 12.686 15.005 5.969 1.00 0.00 149 GLY A C 8
ATOM 11257 O O . GLY A 1 149 ? 13.565 14.346 5.410 1.00 0.00 149 GLY A O 8
ATOM 11261 N N . HIS A 1 150 ? 12.218 14.722 7.182 1.00 0.00 150 HIS A N 8
ATOM 11262 C CA . HIS A 1 150 ? 12.842 13.911 8.218 1.00 0.00 150 HIS A CA 8
ATOM 11263 C C . HIS A 1 150 ? 14.138 14.541 8.729 1.00 0.00 150 HIS A C 8
ATOM 11264 O O . HIS A 1 150 ? 14.455 15.690 8.398 1.00 0.00 150 HIS A O 8
ATOM 11278 N N . SER A 1 151 ? 14.784 13.875 9.690 1.00 0.00 151 SER A N 8
ATOM 11279 C CA . SER A 1 151 ? 15.955 14.406 10.371 1.00 0.00 151 SER A CA 8
ATOM 11280 C C . SER A 1 151 ? 17.187 14.324 9.454 1.00 0.00 151 SER A C 8
ATOM 11281 O O . SER A 1 151 ? 17.070 14.051 8.256 1.00 0.00 151 SER A O 8
ATOM 11289 N N . MET A 1 59 ? -1.797 11.795 2.419 1.00 0.00 59 MET A N 9
ATOM 11290 C CA . MET A 1 59 ? -2.636 11.067 1.464 1.00 0.00 59 MET A CA 9
ATOM 11291 C C . MET A 1 59 ? -3.408 9.966 2.199 1.00 0.00 59 MET A C 9
ATOM 11292 O O . MET A 1 59 ? -3.570 10.063 3.418 1.00 0.00 59 MET A O 9
ATOM 11306 N N . ALA A 1 60 ? -3.975 8.995 1.482 1.00 0.00 60 ALA A N 9
ATOM 11307 C CA . ALA A 1 60 ? -4.772 7.911 2.033 1.00 0.00 60 ALA A CA 9
ATOM 11308 C C . ALA A 1 60 ? -4.321 6.583 1.432 1.00 0.00 60 ALA A C 9
ATOM 11309 O O . ALA A 1 60 ? -4.339 6.410 0.213 1.00 0.00 60 ALA A O 9
ATOM 11316 N N . GLY A 1 61 ? -3.930 5.642 2.283 1.00 0.00 61 GLY A N 9
ATOM 11317 C CA . GLY A 1 61 ? -3.582 4.272 1.951 1.00 0.00 61 GLY A CA 9
ATOM 11318 C C . GLY A 1 61 ? -3.289 3.533 3.251 1.00 0.00 61 GLY A C 9
ATOM 11319 O O . GLY A 1 61 ? -3.727 2.401 3.448 1.00 0.00 61 GLY A O 9
ATOM 11323 N N . GLY A 1 62 ? -2.619 4.234 4.163 1.00 0.00 62 GLY A N 9
ATOM 11324 C CA . GLY A 1 62 ? -2.564 3.941 5.577 1.00 0.00 62 GLY A CA 9
ATOM 11325 C C . GLY A 1 62 ? -1.521 4.852 6.192 1.00 0.00 62 GLY A C 9
ATOM 11326 O O . GLY A 1 62 ? -1.836 5.729 6.994 1.00 0.00 62 GLY A O 9
ATOM 11330 N N . ALA A 1 63 ? -0.278 4.672 5.754 1.00 0.00 63 ALA A N 9
ATOM 11331 C CA . ALA A 1 63 ? 0.900 5.316 6.329 1.00 0.00 63 ALA A CA 9
ATOM 11332 C C . ALA A 1 63 ? 2.029 5.467 5.307 1.00 0.00 63 ALA A C 9
ATOM 11333 O O . ALA A 1 63 ? 3.206 5.409 5.675 1.00 0.00 63 ALA A O 9
ATOM 11340 N N . TRP A 1 64 ? 1.683 5.643 4.035 1.00 0.00 64 TRP A N 9
ATOM 11341 C CA . TRP A 1 64 ? 2.614 5.830 2.940 1.00 0.00 64 TRP A CA 9
ATOM 11342 C C . TRP A 1 64 ? 2.153 7.040 2.129 1.00 0.00 64 TRP A C 9
ATOM 11343 O O . TRP A 1 64 ? 1.343 7.828 2.615 1.00 0.00 64 TRP A O 9
ATOM 11364 N N . GLY A 1 65 ? 2.685 7.212 0.920 1.00 0.00 65 GLY A N 9
ATOM 11365 C CA . GLY A 1 65 ? 2.246 8.242 0.000 1.00 0.00 65 GLY A CA 9
ATOM 11366 C C . GLY A 1 65 ? 3.432 8.710 -0.809 1.00 0.00 65 GLY A C 9
ATOM 11367 O O . GLY A 1 65 ? 3.852 8.046 -1.757 1.00 0.00 65 GLY A O 9
ATOM 11371 N N . ARG A 1 66 ? 4.058 9.778 -0.328 1.00 0.00 66 ARG A N 9
ATOM 11372 C CA . ARG A 1 66 ? 5.274 10.396 -0.850 1.00 0.00 66 ARG A CA 9
ATOM 11373 C C . ARG A 1 66 ? 6.406 9.416 -1.152 1.00 0.00 66 ARG A C 9
ATOM 11374 O O . ARG A 1 66 ? 7.166 9.647 -2.092 1.00 0.00 66 ARG A O 9
ATOM 11395 N N . LEU A 1 67 ? 6.496 8.300 -0.418 1.00 0.00 67 LEU A N 9
ATOM 11396 C CA . LEU A 1 67 ? 7.489 7.251 -0.649 1.00 0.00 67 LEU A CA 9
ATOM 11397 C C . LEU A 1 67 ? 7.427 6.723 -2.087 1.00 0.00 67 LEU A C 9
ATOM 11398 O O . LEU A 1 67 ? 8.447 6.288 -2.626 1.00 0.00 67 LEU A O 9
ATOM 11414 N N . ALA A 1 68 ? 6.256 6.774 -2.730 1.00 0.00 68 ALA A N 9
ATOM 11415 C CA . ALA A 1 68 ? 6.073 6.259 -4.074 1.00 0.00 68 ALA A CA 9
ATOM 11416 C C . ALA A 1 68 ? 6.919 7.040 -5.080 1.00 0.00 68 ALA A C 9
ATOM 11417 O O . ALA A 1 68 ? 7.447 6.429 -6.000 1.00 0.00 68 ALA A O 9
ATOM 11424 N N . CYS A 1 69 ? 7.083 8.358 -4.897 1.00 0.00 69 CYS A N 9
ATOM 11425 C CA . CYS A 1 69 ? 7.878 9.190 -5.797 1.00 0.00 69 CYS A CA 9
ATOM 11426 C C . CYS A 1 69 ? 9.335 8.708 -5.831 1.00 0.00 69 CYS A C 9
ATOM 11427 O O . CYS A 1 69 ? 9.970 8.701 -6.888 1.00 0.00 69 CYS A O 9
ATOM 11435 N N . TYR A 1 70 ? 9.873 8.283 -4.684 1.00 0.00 70 TYR A N 9
ATOM 11436 C CA . TYR A 1 70 ? 11.224 7.744 -4.590 1.00 0.00 70 TYR A CA 9
ATOM 11437 C C . TYR A 1 70 ? 11.278 6.456 -5.409 1.00 0.00 70 TYR A C 9
ATOM 11438 O O . TYR A 1 70 ? 12.158 6.278 -6.252 1.00 0.00 70 TYR A O 9
ATOM 11456 N N . LEU A 1 71 ? 10.294 5.581 -5.202 1.00 0.00 71 LEU A N 9
ATOM 11457 C CA . LEU A 1 71 ? 10.164 4.297 -5.876 1.00 0.00 71 LEU A CA 9
ATOM 11458 C C . LEU A 1 71 ? 9.595 4.410 -7.303 1.00 0.00 71 LEU A C 9
ATOM 11459 O O . LEU A 1 71 ? 9.170 3.396 -7.857 1.00 0.00 71 LEU A O 9
ATOM 11475 N N . GLU A 1 72 ? 9.572 5.603 -7.905 1.00 0.00 72 GLU A N 9
ATOM 11476 C CA . GLU A 1 72 ? 9.119 5.839 -9.269 1.00 0.00 72 GLU A CA 9
ATOM 11477 C C . GLU A 1 72 ? 10.259 6.402 -10.137 1.00 0.00 72 GLU A C 9
ATOM 11478 O O . GLU A 1 72 ? 10.164 6.359 -11.366 1.00 0.00 72 GLU A O 9
ATOM 11490 N N . PHE A 1 73 ? 11.357 6.902 -9.545 1.00 0.00 73 PHE A N 9
ATOM 11491 C CA . PHE A 1 73 ? 12.515 7.338 -10.329 1.00 0.00 73 PHE A CA 9
ATOM 11492 C C . PHE A 1 73 ? 13.056 6.136 -11.126 1.00 0.00 73 PHE A C 9
ATOM 11493 O O . PHE A 1 73 ? 13.228 6.219 -12.349 1.00 0.00 73 PHE A O 9
ATOM 11510 N N . LEU A 1 74 ? 13.262 5.028 -10.403 1.00 0.00 74 LEU A N 9
ATOM 11511 C CA . LEU A 1 74 ? 13.588 3.692 -10.883 1.00 0.00 74 LEU A CA 9
ATOM 11512 C C . LEU A 1 74 ? 12.314 2.971 -11.324 1.00 0.00 74 LEU A C 9
ATOM 11513 O O . LEU A 1 74 ? 11.187 3.379 -11.033 1.00 0.00 74 LEU A O 9
ATOM 11529 N N . LYS A 1 75 ? 12.519 1.872 -12.041 1.00 0.00 75 LYS A N 9
ATOM 11530 C CA . LYS A 1 75 ? 11.496 0.949 -12.518 1.00 0.00 75 LYS A CA 9
ATOM 11531 C C . LYS A 1 75 ? 11.992 -0.447 -12.175 1.00 0.00 75 LYS A C 9
ATOM 11532 O O . LYS A 1 75 ? 12.889 -0.608 -11.344 1.00 0.00 75 LYS A O 9
ATOM 11551 N N . LYS A 1 76 ? 11.417 -1.476 -12.792 1.00 0.00 76 LYS A N 9
ATOM 11552 C CA . LYS A 1 76 ? 11.769 -2.874 -12.564 1.00 0.00 76 LYS A CA 9
ATOM 11553 C C . LYS A 1 76 ? 13.210 -3.234 -12.935 1.00 0.00 76 LYS A C 9
ATOM 11554 O O . LYS A 1 76 ? 13.601 -4.381 -12.730 1.00 0.00 76 LYS A O 9
ATOM 11573 N N . GLU A 1 77 ? 13.999 -2.308 -13.462 1.00 0.00 77 GLU A N 9
ATOM 11574 C CA . GLU A 1 77 ? 15.460 -2.354 -13.416 1.00 0.00 77 GLU A CA 9
ATOM 11575 C C . GLU A 1 77 ? 15.943 -2.650 -11.998 1.00 0.00 77 GLU A C 9
ATOM 11576 O O . GLU A 1 77 ? 16.793 -3.517 -11.847 1.00 0.00 77 GLU A O 9
ATOM 11588 N N . GLU A 1 78 ? 15.437 -1.961 -10.965 1.00 0.00 78 GLU A N 9
ATOM 11589 C CA . GLU A 1 78 ? 16.025 -2.015 -9.621 1.00 0.00 78 GLU A CA 9
ATOM 11590 C C . GLU A 1 78 ? 14.966 -1.891 -8.522 1.00 0.00 78 GLU A C 9
ATOM 11591 O O . GLU A 1 78 ? 15.256 -2.272 -7.395 1.00 0.00 78 GLU A O 9
ATOM 11603 N N . LEU A 1 79 ? 13.735 -1.432 -8.805 1.00 0.00 79 LEU A N 9
ATOM 11604 C CA . LEU A 1 79 ? 12.618 -1.508 -7.854 1.00 0.00 79 LEU A CA 9
ATOM 11605 C C . LEU A 1 79 ? 12.496 -2.917 -7.274 1.00 0.00 79 LEU A C 9
ATOM 11606 O O . LEU A 1 79 ? 12.280 -3.108 -6.078 1.00 0.00 79 LEU A O 9
ATOM 11622 N N . LYS A 1 80 ? 12.625 -3.896 -8.167 1.00 0.00 80 LYS A N 9
ATOM 11623 C CA . LYS A 1 80 ? 12.563 -5.317 -7.862 1.00 0.00 80 LYS A CA 9
ATOM 11624 C C . LYS A 1 80 ? 13.694 -5.659 -6.909 1.00 0.00 80 LYS A C 9
ATOM 11625 O O . LYS A 1 80 ? 13.421 -6.194 -5.840 1.00 0.00 80 LYS A O 9
ATOM 11644 N N . GLU A 1 81 ? 14.937 -5.338 -7.260 1.00 0.00 81 GLU A N 9
ATOM 11645 C CA . GLU A 1 81 ? 16.077 -5.577 -6.385 1.00 0.00 81 GLU A CA 9
ATOM 11646 C C . GLU A 1 81 ? 15.859 -4.942 -5.027 1.00 0.00 81 GLU A C 9
ATOM 11647 O O . GLU A 1 81 ? 15.966 -5.647 -4.036 1.00 0.00 81 GLU A O 9
ATOM 11659 N N . PHE A 1 82 ? 15.457 -3.679 -4.958 1.00 0.00 82 PHE A N 9
ATOM 11660 C CA . PHE A 1 82 ? 15.285 -3.005 -3.685 1.00 0.00 82 PHE A CA 9
ATOM 11661 C C . PHE A 1 82 ? 14.249 -3.734 -2.833 1.00 0.00 82 PHE A C 9
ATOM 11662 O O . PHE A 1 82 ? 14.511 -4.040 -1.677 1.00 0.00 82 PHE A O 9
ATOM 11679 N N . GLN A 1 83 ? 13.084 -4.070 -3.385 1.00 0.00 83 GLN A N 9
ATOM 11680 C CA . GLN A 1 83 ? 12.063 -4.811 -2.652 1.00 0.00 83 GLN A CA 9
ATOM 11681 C C . GLN A 1 83 ? 12.592 -6.181 -2.183 1.00 0.00 83 GLN A C 9
ATOM 11682 O O . GLN A 1 83 ? 12.294 -6.601 -1.061 1.00 0.00 83 GLN A O 9
ATOM 11696 N N . LEU A 1 84 ? 13.409 -6.862 -2.984 1.00 0.00 84 LEU A N 9
ATOM 11697 C CA . LEU A 1 84 ? 13.842 -8.232 -2.729 1.00 0.00 84 LEU A CA 9
ATOM 11698 C C . LEU A 1 84 ? 15.027 -8.300 -1.787 1.00 0.00 84 LEU A C 9
ATOM 11699 O O . LEU A 1 84 ? 15.004 -9.059 -0.815 1.00 0.00 84 LEU A O 9
ATOM 11715 N N . LEU A 1 85 ? 16.045 -7.483 -2.024 1.00 0.00 85 LEU A N 9
ATOM 11716 C CA . LEU A 1 85 ? 17.176 -7.373 -1.137 1.00 0.00 85 LEU A CA 9
ATOM 11717 C C . LEU A 1 85 ? 16.678 -6.860 0.201 1.00 0.00 85 LEU A C 9
ATOM 11718 O O . LEU A 1 85 ? 17.298 -7.222 1.193 1.00 0.00 85 LEU A O 9
ATOM 11734 N N . LEU A 1 86 ? 15.564 -6.112 0.266 1.00 0.00 86 LEU A N 9
ATOM 11735 C CA . LEU A 1 86 ? 14.971 -5.659 1.519 1.00 0.00 86 LEU A CA 9
ATOM 11736 C C . LEU A 1 86 ? 14.326 -6.856 2.194 1.00 0.00 86 LEU A C 9
ATOM 11737 O O . LEU A 1 86 ? 14.623 -7.117 3.354 1.00 0.00 86 LEU A O 9
ATOM 11753 N N . ALA A 1 87 ? 13.489 -7.617 1.482 1.00 0.00 87 ALA A N 9
ATOM 11754 C CA . ALA A 1 87 ? 12.860 -8.813 2.029 1.00 0.00 87 ALA A CA 9
ATOM 11755 C C . ALA A 1 87 ? 13.912 -9.779 2.589 1.00 0.00 87 ALA A C 9
ATOM 11756 O O . ALA A 1 87 ? 13.681 -10.410 3.624 1.00 0.00 87 ALA A O 9
ATOM 11763 N N . ASN A 1 88 ? 15.083 -9.886 1.951 1.00 0.00 88 ASN A N 9
ATOM 11764 C CA . ASN A 1 88 ? 16.205 -10.647 2.500 1.00 0.00 88 ASN A CA 9
ATOM 11765 C C . ASN A 1 88 ? 16.824 -9.928 3.704 1.00 0.00 88 ASN A C 9
ATOM 11766 O O . ASN A 1 88 ? 17.026 -10.547 4.747 1.00 0.00 88 ASN A O 9
ATOM 11777 N N . LYS A 1 89 ? 17.085 -8.616 3.609 1.00 0.00 89 LYS A N 9
ATOM 11778 C CA . LYS A 1 89 ? 17.608 -7.775 4.688 1.00 0.00 89 LYS A CA 9
ATOM 11779 C C . LYS A 1 89 ? 16.819 -8.007 5.968 1.00 0.00 89 LYS A C 9
ATOM 11780 O O . LYS A 1 89 ? 17.435 -8.310 6.986 1.00 0.00 89 LYS A O 9
ATOM 11799 N N . ALA A 1 90 ? 15.489 -7.901 5.890 1.00 0.00 90 ALA A N 9
ATOM 11800 C CA . ALA A 1 90 ? 14.500 -7.973 6.958 1.00 0.00 90 ALA A CA 9
ATOM 11801 C C . ALA A 1 90 ? 14.977 -7.233 8.217 1.00 0.00 90 ALA A C 9
ATOM 11802 O O . ALA A 1 90 ? 15.702 -6.241 8.124 1.00 0.00 90 ALA A O 9
ATOM 11809 N N . HIS A 1 91 ? 14.524 -7.650 9.401 1.00 0.00 91 HIS A N 9
ATOM 11810 C CA . HIS A 1 91 ? 14.948 -7.075 10.677 1.00 0.00 91 HIS A CA 9
ATOM 11811 C C . HIS A 1 91 ? 15.010 -8.121 11.803 1.00 0.00 91 HIS A C 9
ATOM 11812 O O . HIS A 1 91 ? 15.038 -7.748 12.975 1.00 0.00 91 HIS A O 9
ATOM 11826 N N . SER A 1 92 ? 14.990 -9.421 11.491 1.00 0.00 92 SER A N 9
ATOM 11827 C CA . SER A 1 92 ? 14.904 -10.489 12.486 1.00 0.00 92 SER A CA 9
ATOM 11828 C C . SER A 1 92 ? 15.715 -11.699 12.026 1.00 0.00 92 SER A C 9
ATOM 11829 O O . SER A 1 92 ? 16.288 -11.692 10.935 1.00 0.00 92 SER A O 9
ATOM 11837 N N . ARG A 1 93 ? 15.793 -12.755 12.837 1.00 0.00 93 ARG A N 9
ATOM 11838 C CA . ARG A 1 93 ? 16.251 -14.053 12.360 1.00 0.00 93 ARG A CA 9
ATOM 11839 C C . ARG A 1 93 ? 15.213 -14.562 11.371 1.00 0.00 93 ARG A C 9
ATOM 11840 O O . ARG A 1 93 ? 14.174 -15.078 11.781 1.00 0.00 93 ARG A O 9
ATOM 11861 N N . SER A 1 94 ? 15.450 -14.360 10.079 1.00 0.00 94 SER A N 9
ATOM 11862 C CA . SER A 1 94 ? 14.608 -14.945 9.052 1.00 0.00 94 SER A CA 9
ATOM 11863 C C . SER A 1 94 ? 14.837 -16.458 9.020 1.00 0.00 94 SER A C 9
ATOM 11864 O O . SER A 1 94 ? 15.786 -16.975 9.628 1.00 0.00 94 SER A O 9
ATOM 11872 N N . SER A 1 95 ? 13.963 -17.160 8.311 1.00 0.00 95 SER A N 9
ATOM 11873 C CA . SER A 1 95 ? 14.034 -18.586 8.037 1.00 0.00 95 SER A CA 9
ATOM 11874 C C . SER A 1 95 ? 15.068 -18.874 6.933 1.00 0.00 95 SER A C 9
ATOM 11875 O O . SER A 1 95 ? 15.733 -17.959 6.420 1.00 0.00 95 SER A O 9
ATOM 11883 N N . SER A 1 96 ? 15.206 -20.142 6.542 1.00 0.00 96 SER A N 9
ATOM 11884 C CA . SER A 1 96 ? 15.884 -20.533 5.310 1.00 0.00 96 SER A CA 9
ATOM 11885 C C . SER A 1 96 ? 15.257 -19.820 4.099 1.00 0.00 96 SER A C 9
ATOM 11886 O O . SER A 1 96 ? 14.121 -19.343 4.176 1.00 0.00 96 SER A O 9
ATOM 11894 N N . GLY A 1 97 ? 15.999 -19.725 2.991 1.00 0.00 97 GLY A N 9
ATOM 11895 C CA . GLY A 1 97 ? 15.553 -18.975 1.819 1.00 0.00 97 GLY A CA 9
ATOM 11896 C C . GLY A 1 97 ? 14.445 -19.703 1.063 1.00 0.00 97 GLY A C 9
ATOM 11897 O O . GLY A 1 97 ? 13.448 -19.080 0.708 1.00 0.00 97 GLY A O 9
ATOM 11901 N N . GLU A 1 98 ? 14.670 -21.003 0.822 1.00 0.00 98 GLU A N 9
ATOM 11902 C CA . GLU A 1 98 ? 13.742 -22.039 0.364 1.00 0.00 98 GLU A CA 9
ATOM 11903 C C . GLU A 1 98 ? 12.794 -21.622 -0.779 1.00 0.00 98 GLU A C 9
ATOM 11904 O O . GLU A 1 98 ? 11.676 -21.177 -0.551 1.00 0.00 98 GLU A O 9
ATOM 11916 N N . THR A 1 99 ? 13.206 -21.898 -2.024 1.00 0.00 99 THR A N 9
ATOM 11917 C CA . THR A 1 99 ? 12.518 -21.495 -3.262 1.00 0.00 99 THR A CA 9
ATOM 11918 C C . THR A 1 99 ? 12.335 -19.958 -3.319 1.00 0.00 99 THR A C 9
ATOM 11919 O O . THR A 1 99 ? 12.839 -19.250 -2.442 1.00 0.00 99 THR A O 9
ATOM 11930 N N . PRO A 1 100 ? 11.805 -19.369 -4.406 1.00 0.00 100 PRO A N 9
ATOM 11931 C CA . PRO A 1 100 ? 11.440 -17.960 -4.380 1.00 0.00 100 PRO A CA 9
ATOM 11932 C C . PRO A 1 100 ? 10.065 -17.807 -3.728 1.00 0.00 100 PRO A C 9
ATOM 11933 O O . PRO A 1 100 ? 9.178 -18.646 -3.905 1.00 0.00 100 PRO A O 9
ATOM 11944 N N . ALA A 1 101 ? 9.813 -16.652 -3.119 1.00 0.00 101 ALA A N 9
ATOM 11945 C CA . ALA A 1 101 ? 8.599 -16.395 -2.360 1.00 0.00 101 ALA A CA 9
ATOM 11946 C C . ALA A 1 101 ? 8.351 -14.889 -2.356 1.00 0.00 101 ALA A C 9
ATOM 11947 O O . ALA A 1 101 ? 8.600 -14.226 -1.349 1.00 0.00 101 ALA A O 9
ATOM 11954 N N . GLN A 1 102 ? 7.900 -14.340 -3.485 1.00 0.00 102 GLN A N 9
ATOM 11955 C CA . GLN A 1 102 ? 7.759 -12.909 -3.699 1.00 0.00 102 GLN A CA 9
ATOM 11956 C C . GLN A 1 102 ? 6.318 -12.546 -4.105 1.00 0.00 102 GLN A C 9
ATOM 11957 O O . GLN A 1 102 ? 5.593 -13.398 -4.626 1.00 0.00 102 GLN A O 9
ATOM 11971 N N . PRO A 1 103 ? 5.867 -11.306 -3.859 1.00 0.00 103 PRO A N 9
ATOM 11972 C CA . PRO A 1 103 ? 4.476 -10.893 -4.011 1.00 0.00 103 PRO A CA 9
ATOM 11973 C C . PRO A 1 103 ? 4.157 -10.359 -5.416 1.00 0.00 103 PRO A C 9
ATOM 11974 O O . PRO A 1 103 ? 5.042 -10.065 -6.225 1.00 0.00 103 PRO A O 9
ATOM 11985 N N . GLU A 1 104 ? 2.868 -10.149 -5.677 1.00 0.00 104 GLU A N 9
ATOM 11986 C CA . GLU A 1 104 ? 2.323 -9.619 -6.923 1.00 0.00 104 GLU A CA 9
ATOM 11987 C C . GLU A 1 104 ? 2.182 -8.100 -6.803 1.00 0.00 104 GLU A C 9
ATOM 11988 O O . GLU A 1 104 ? 1.077 -7.555 -6.755 1.00 0.00 104 GLU A O 9
ATOM 12000 N N . LYS A 1 105 ? 3.311 -7.405 -6.675 1.00 0.00 105 LYS A N 9
ATOM 12001 C CA . LYS A 1 105 ? 3.381 -5.952 -6.528 1.00 0.00 105 LYS A CA 9
ATOM 12002 C C . LYS A 1 105 ? 4.499 -5.418 -7.412 1.00 0.00 105 LYS A C 9
ATOM 12003 O O . LYS A 1 105 ? 5.640 -5.848 -7.276 1.00 0.00 105 LYS A O 9
ATOM 12022 N N . THR A 1 106 ? 4.190 -4.473 -8.305 1.00 0.00 106 THR A N 9
ATOM 12023 C CA . THR A 1 106 ? 5.172 -3.906 -9.230 1.00 0.00 106 THR A CA 9
ATOM 12024 C C . THR A 1 106 ? 4.879 -2.422 -9.541 1.00 0.00 106 THR A C 9
ATOM 12025 O O . THR A 1 106 ? 5.229 -1.915 -10.612 1.00 0.00 106 THR A O 9
ATOM 12036 N N . SER A 1 107 ? 4.262 -1.693 -8.603 1.00 0.00 107 SER A N 9
ATOM 12037 C CA . SER A 1 107 ? 4.271 -0.231 -8.581 1.00 0.00 107 SER A CA 9
ATOM 12038 C C . SER A 1 107 ? 4.989 0.176 -7.302 1.00 0.00 107 SER A C 9
ATOM 12039 O O . SER A 1 107 ? 4.706 -0.422 -6.262 1.00 0.00 107 SER A O 9
ATOM 12047 N N . GLY A 1 108 ? 5.840 1.201 -7.335 1.00 0.00 108 GLY A N 9
ATOM 12048 C CA . GLY A 1 108 ? 6.455 1.777 -6.144 1.00 0.00 108 GLY A CA 9
ATOM 12049 C C . GLY A 1 108 ? 5.420 2.085 -5.058 1.00 0.00 108 GLY A C 9
ATOM 12050 O O . GLY A 1 108 ? 5.610 1.711 -3.902 1.00 0.00 108 GLY A O 9
ATOM 12054 N N . MET A 1 109 ? 4.295 2.709 -5.421 1.00 0.00 109 MET A N 9
ATOM 12055 C CA . MET A 1 109 ? 3.211 3.018 -4.486 1.00 0.00 109 MET A CA 9
ATOM 12056 C C . MET A 1 109 ? 2.629 1.769 -3.810 1.00 0.00 109 MET A C 9
ATOM 12057 O O . MET A 1 109 ? 2.322 1.806 -2.621 1.00 0.00 109 MET A O 9
ATOM 12071 N N . GLU A 1 110 ? 2.492 0.651 -4.530 1.00 0.00 110 GLU A N 9
ATOM 12072 C CA . GLU A 1 110 ? 1.844 -0.536 -3.979 1.00 0.00 110 GLU A CA 9
ATOM 12073 C C . GLU A 1 110 ? 2.852 -1.413 -3.234 1.00 0.00 110 GLU A C 9
ATOM 12074 O O . GLU A 1 110 ? 2.488 -2.095 -2.274 1.00 0.00 110 GLU A O 9
ATOM 12086 N N . VAL A 1 111 ? 4.129 -1.350 -3.618 1.00 0.00 111 VAL A N 9
ATOM 12087 C CA . VAL A 1 111 ? 5.234 -1.841 -2.812 1.00 0.00 111 VAL A CA 9
ATOM 12088 C C . VAL A 1 111 ? 5.204 -1.105 -1.465 1.00 0.00 111 VAL A C 9
ATOM 12089 O O . VAL A 1 111 ? 5.265 -1.768 -0.436 1.00 0.00 111 VAL A O 9
ATOM 12102 N N . ALA A 1 112 ? 5.019 0.219 -1.431 1.00 0.00 112 ALA A N 9
ATOM 12103 C CA . ALA A 1 112 ? 4.912 0.951 -0.171 1.00 0.00 112 ALA A CA 9
ATOM 12104 C C . ALA A 1 112 ? 3.773 0.421 0.708 1.00 0.00 112 ALA A C 9
ATOM 12105 O O . ALA A 1 112 ? 3.970 0.132 1.890 1.00 0.00 112 ALA A O 9
ATOM 12112 N N . SER A 1 113 ? 2.591 0.236 0.118 1.00 0.00 113 SER A N 9
ATOM 12113 C CA . SER A 1 113 ? 1.438 -0.321 0.808 1.00 0.00 113 SER A CA 9
ATOM 12114 C C . SER A 1 113 ? 1.731 -1.710 1.390 1.00 0.00 113 SER A C 9
ATOM 12115 O O . SER A 1 113 ? 1.259 -2.022 2.486 1.00 0.00 113 SER A O 9
ATOM 12123 N N . TYR A 1 114 ? 2.526 -2.521 0.689 1.00 0.00 114 TYR A N 9
ATOM 12124 C CA . TYR A 1 114 ? 2.938 -3.844 1.142 1.00 0.00 114 TYR A CA 9
ATOM 12125 C C . TYR A 1 114 ? 3.910 -3.684 2.308 1.00 0.00 114 TYR A C 9
ATOM 12126 O O . TYR A 1 114 ? 3.818 -4.416 3.291 1.00 0.00 114 TYR A O 9
ATOM 12144 N N . LEU A 1 115 ? 4.833 -2.728 2.221 1.00 0.00 115 LEU A N 9
ATOM 12145 C CA . LEU A 1 115 ? 5.932 -2.631 3.160 1.00 0.00 115 LEU A CA 9
ATOM 12146 C C . LEU A 1 115 ? 5.442 -2.150 4.526 1.00 0.00 115 LEU A C 9
ATOM 12147 O O . LEU A 1 115 ? 5.882 -2.696 5.538 1.00 0.00 115 LEU A O 9
ATOM 12163 N N . VAL A 1 116 ? 4.502 -1.199 4.584 1.00 0.00 116 VAL A N 9
ATOM 12164 C CA . VAL A 1 116 ? 3.860 -0.850 5.852 1.00 0.00 116 VAL A CA 9
ATOM 12165 C C . VAL A 1 116 ? 3.087 -2.060 6.390 1.00 0.00 116 VAL A C 9
ATOM 12166 O O . VAL A 1 116 ? 3.203 -2.348 7.585 1.00 0.00 116 VAL A O 9
ATOM 12179 N N . ALA A 1 117 ? 2.347 -2.793 5.547 1.00 0.00 117 ALA A N 9
ATOM 12180 C CA . ALA A 1 117 ? 1.594 -3.957 6.007 1.00 0.00 117 ALA A CA 9
ATOM 12181 C C . ALA A 1 117 ? 2.527 -4.997 6.648 1.00 0.00 117 ALA A C 9
ATOM 12182 O O . ALA A 1 117 ? 2.185 -5.576 7.683 1.00 0.00 117 ALA A O 9
ATOM 12189 N N . GLN A 1 118 ? 3.713 -5.208 6.072 1.00 0.00 118 GLN A N 9
ATOM 12190 C CA . GLN A 1 118 ? 4.747 -6.105 6.575 1.00 0.00 118 GLN A CA 9
ATOM 12191 C C . GLN A 1 118 ? 5.333 -5.592 7.899 1.00 0.00 118 GLN A C 9
ATOM 12192 O O . GLN A 1 118 ? 5.282 -6.302 8.907 1.00 0.00 118 GLN A O 9
ATOM 12206 N N . TYR A 1 119 ? 5.920 -4.390 7.885 1.00 0.00 119 TYR A N 9
ATOM 12207 C CA . TYR A 1 119 ? 6.887 -3.920 8.881 1.00 0.00 119 TYR A CA 9
ATOM 12208 C C . TYR A 1 119 ? 6.398 -2.776 9.769 1.00 0.00 119 TYR A C 9
ATOM 12209 O O . TYR A 1 119 ? 7.049 -2.469 10.771 1.00 0.00 119 TYR A O 9
ATOM 12227 N N . GLY A 1 120 ? 5.297 -2.125 9.414 1.00 0.00 120 GLY A N 9
ATOM 12228 C CA . GLY A 1 120 ? 4.838 -0.890 10.021 1.00 0.00 120 GLY A CA 9
ATOM 12229 C C . GLY A 1 120 ? 5.697 0.291 9.572 1.00 0.00 120 GLY A C 9
ATOM 12230 O O . GLY A 1 120 ? 6.851 0.137 9.176 1.00 0.00 120 GLY A O 9
ATOM 12234 N N . GLU A 1 121 ? 5.129 1.491 9.658 1.00 0.00 121 GLU A N 9
ATOM 12235 C CA . GLU A 1 121 ? 5.660 2.753 9.119 1.00 0.00 121 GLU A CA 9
ATOM 12236 C C . GLU A 1 121 ? 7.033 3.168 9.666 1.00 0.00 121 GLU A C 9
ATOM 12237 O O . GLU A 1 121 ? 7.698 4.022 9.081 1.00 0.00 121 GLU A O 9
ATOM 12249 N N . GLN A 1 122 ? 7.469 2.552 10.763 1.00 0.00 122 GLN A N 9
ATOM 12250 C CA . GLN A 1 122 ? 8.839 2.598 11.236 1.00 0.00 122 GLN A CA 9
ATOM 12251 C C . GLN A 1 122 ? 9.730 1.888 10.209 1.00 0.00 122 GLN A C 9
ATOM 12252 O O . GLN A 1 122 ? 10.316 2.543 9.351 1.00 0.00 122 GLN A O 9
ATOM 12266 N N . ARG A 1 123 ? 9.837 0.554 10.263 1.00 0.00 123 ARG A N 9
ATOM 12267 C CA . ARG A 1 123 ? 10.791 -0.188 9.430 1.00 0.00 123 ARG A CA 9
ATOM 12268 C C . ARG A 1 123 ? 10.445 -0.080 7.942 1.00 0.00 123 ARG A C 9
ATOM 12269 O O . ARG A 1 123 ? 11.351 -0.199 7.119 1.00 0.00 123 ARG A O 9
ATOM 12290 N N . ALA A 1 124 ? 9.190 0.210 7.583 1.00 0.00 124 ALA A N 9
ATOM 12291 C CA . ALA A 1 124 ? 8.788 0.459 6.205 1.00 0.00 124 ALA A CA 9
ATOM 12292 C C . ALA A 1 124 ? 9.431 1.717 5.604 1.00 0.00 124 ALA A C 9
ATOM 12293 O O . ALA A 1 124 ? 9.279 1.964 4.406 1.00 0.00 124 ALA A O 9
ATOM 12300 N N . TRP A 1 125 ? 10.167 2.504 6.386 1.00 0.00 125 TRP A N 9
ATOM 12301 C CA . TRP A 1 125 ? 11.206 3.357 5.834 1.00 0.00 125 TRP A CA 9
ATOM 12302 C C . TRP A 1 125 ? 12.553 2.998 6.449 1.00 0.00 125 TRP A C 9
ATOM 12303 O O . TRP A 1 125 ? 13.496 2.732 5.722 1.00 0.00 125 TRP A O 9
ATOM 12324 N N . ASP A 1 126 ? 12.646 2.866 7.771 1.00 0.00 126 ASP A N 9
ATOM 12325 C CA . ASP A 1 126 ? 13.897 2.700 8.522 1.00 0.00 126 ASP A CA 9
ATOM 12326 C C . ASP A 1 126 ? 14.815 1.576 8.012 1.00 0.00 126 ASP A C 9
ATOM 12327 O O . ASP A 1 126 ? 16.033 1.726 8.044 1.00 0.00 126 ASP A O 9
ATOM 12336 N N . LEU A 1 127 ? 14.252 0.467 7.518 1.00 0.00 127 LEU A N 9
ATOM 12337 C CA . LEU A 1 127 ? 14.965 -0.687 6.970 1.00 0.00 127 LEU A CA 9
ATOM 12338 C C . LEU A 1 127 ? 15.155 -0.513 5.461 1.00 0.00 127 LEU A C 9
ATOM 12339 O O . LEU A 1 127 ? 16.207 -0.817 4.894 1.00 0.00 127 LEU A O 9
ATOM 12355 N N . ALA A 1 128 ? 14.135 0.016 4.800 1.00 0.00 128 ALA A N 9
ATOM 12356 C CA . ALA A 1 128 ? 14.223 0.417 3.402 1.00 0.00 128 ALA A CA 9
ATOM 12357 C C . ALA A 1 128 ? 15.418 1.354 3.161 1.00 0.00 128 ALA A C 9
ATOM 12358 O O . ALA A 1 128 ? 16.131 1.177 2.179 1.00 0.00 128 ALA A O 9
ATOM 12365 N N . LEU A 1 129 ? 15.684 2.300 4.066 1.00 0.00 129 LEU A N 9
ATOM 12366 C CA . LEU A 1 129 ? 16.849 3.168 4.013 1.00 0.00 129 LEU A CA 9
ATOM 12367 C C . LEU A 1 129 ? 18.136 2.355 4.039 1.00 0.00 129 LEU A C 9
ATOM 12368 O O . LEU A 1 129 ? 18.958 2.582 3.165 1.00 0.00 129 LEU A O 9
ATOM 12384 N N . HIS A 1 130 ? 18.309 1.371 4.929 1.00 0.00 130 HIS A N 9
ATOM 12385 C CA . HIS A 1 130 ? 19.491 0.502 4.876 1.00 0.00 130 HIS A CA 9
ATOM 12386 C C . HIS A 1 130 ? 19.670 -0.082 3.466 1.00 0.00 130 HIS A C 9
ATOM 12387 O O . HIS A 1 130 ? 20.786 -0.136 2.953 1.00 0.00 130 HIS A O 9
ATOM 12401 N N . THR A 1 131 ? 18.579 -0.540 2.848 1.00 0.00 131 THR A N 9
ATOM 12402 C CA . THR A 1 131 ? 18.604 -1.251 1.570 1.00 0.00 131 THR A CA 9
ATOM 12403 C C . THR A 1 131 ? 19.154 -0.367 0.438 1.00 0.00 131 THR A C 9
ATOM 12404 O O . THR A 1 131 ? 19.681 -0.885 -0.546 1.00 0.00 131 THR A O 9
ATOM 12415 N N . TRP A 1 132 ? 19.105 0.959 0.587 1.00 0.00 132 TRP A N 9
ATOM 12416 C CA . TRP A 1 132 ? 19.660 1.885 -0.397 1.00 0.00 132 TRP A CA 9
ATOM 12417 C C . TRP A 1 132 ? 21.142 1.600 -0.589 1.00 0.00 132 TRP A C 9
ATOM 12418 O O . TRP A 1 132 ? 21.630 1.582 -1.720 1.00 0.00 132 TRP A O 9
ATOM 12439 N N . GLU A 1 133 ? 21.839 1.415 0.533 1.00 0.00 133 GLU A N 9
ATOM 12440 C CA . GLU A 1 133 ? 23.290 1.401 0.600 1.00 0.00 133 GLU A CA 9
ATOM 12441 C C . GLU A 1 133 ? 23.837 0.284 -0.284 1.00 0.00 133 GLU A C 9
ATOM 12442 O O . GLU A 1 133 ? 24.861 0.460 -0.948 1.00 0.00 133 GLU A O 9
ATOM 12454 N N . GLN A 1 134 ? 23.078 -0.815 -0.355 1.00 0.00 134 GLN A N 9
ATOM 12455 C CA . GLN A 1 134 ? 23.307 -1.974 -1.195 1.00 0.00 134 GLN A CA 9
ATOM 12456 C C . GLN A 1 134 ? 23.362 -1.571 -2.672 1.00 0.00 134 GLN A C 9
ATOM 12457 O O . GLN A 1 134 ? 24.293 -2.003 -3.351 1.00 0.00 134 GLN A O 9
ATOM 12471 N N . MET A 1 135 ? 22.402 -0.776 -3.176 1.00 0.00 135 MET A N 9
ATOM 12472 C CA . MET A 1 135 ? 22.391 -0.380 -4.589 1.00 0.00 135 MET A CA 9
ATOM 12473 C C . MET A 1 135 ? 23.301 0.821 -4.867 1.00 0.00 135 MET A C 9
ATOM 12474 O O . MET A 1 135 ? 23.877 0.909 -5.948 1.00 0.00 135 MET A O 9
ATOM 12488 N N . GLY A 1 136 ? 23.478 1.735 -3.907 1.00 0.00 136 GLY A N 9
ATOM 12489 C CA . GLY A 1 136 ? 24.341 2.904 -4.074 1.00 0.00 136 GLY A CA 9
ATOM 12490 C C . GLY A 1 136 ? 23.637 4.140 -4.644 1.00 0.00 136 GLY A C 9
ATOM 12491 O O . GLY A 1 136 ? 24.309 5.047 -5.140 1.00 0.00 136 GLY A O 9
ATOM 12495 N N . LEU A 1 137 ? 22.300 4.209 -4.600 1.00 0.00 137 LEU A N 9
ATOM 12496 C CA . LEU A 1 137 ? 21.556 5.369 -5.099 1.00 0.00 137 LEU A CA 9
ATOM 12497 C C . LEU A 1 137 ? 21.584 6.485 -4.061 1.00 0.00 137 LEU A C 9
ATOM 12498 O O . LEU A 1 137 ? 20.624 6.655 -3.307 1.00 0.00 137 LEU A O 9
ATOM 12514 N N . ARG A 1 138 ? 22.673 7.254 -4.018 1.00 0.00 138 ARG A N 9
ATOM 12515 C CA . ARG A 1 138 ? 22.913 8.285 -3.019 1.00 0.00 138 ARG A CA 9
ATOM 12516 C C . ARG A 1 138 ? 21.686 9.160 -2.790 1.00 0.00 138 ARG A C 9
ATOM 12517 O O . ARG A 1 138 ? 21.272 9.347 -1.645 1.00 0.00 138 ARG A O 9
ATOM 12538 N N . SER A 1 139 ? 21.084 9.665 -3.868 1.00 0.00 139 SER A N 9
ATOM 12539 C CA . SER A 1 139 ? 19.967 10.589 -3.796 1.00 0.00 139 SER A CA 9
ATOM 12540 C C . SER A 1 139 ? 18.754 10.031 -3.067 1.00 0.00 139 SER A C 9
ATOM 12541 O O . SER A 1 139 ? 17.987 10.818 -2.528 1.00 0.00 139 SER A O 9
ATOM 12549 N N . LEU A 1 140 ? 18.563 8.714 -3.006 1.00 0.00 140 LEU A N 9
ATOM 12550 C CA . LEU A 1 140 ? 17.379 8.130 -2.385 1.00 0.00 140 LEU A CA 9
ATOM 12551 C C . LEU A 1 140 ? 17.475 8.289 -0.877 1.00 0.00 140 LEU A C 9
ATOM 12552 O O . LEU A 1 140 ? 16.518 8.715 -0.228 1.00 0.00 140 LEU A O 9
ATOM 12568 N N . CYS A 1 141 ? 18.634 7.952 -0.318 1.00 0.00 141 CYS A N 9
ATOM 12569 C CA . CYS A 1 141 ? 18.916 8.136 1.097 1.00 0.00 141 CYS A CA 9
ATOM 12570 C C . CYS A 1 141 ? 19.038 9.614 1.446 1.00 0.00 141 CYS A C 9
ATOM 12571 O O . CYS A 1 141 ? 18.535 10.041 2.487 1.00 0.00 141 CYS A O 9
ATOM 12579 N N . ALA A 1 142 ? 19.700 10.379 0.573 1.00 0.00 142 ALA A N 9
ATOM 12580 C CA . ALA A 1 142 ? 19.900 11.804 0.743 1.00 0.00 142 ALA A CA 9
ATOM 12581 C C . ALA A 1 142 ? 18.538 12.504 0.785 1.00 0.00 142 ALA A C 9
ATOM 12582 O O . ALA A 1 142 ? 18.177 13.037 1.826 1.00 0.00 142 ALA A O 9
ATOM 12589 N N . GLN A 1 143 ? 17.725 12.443 -0.275 1.00 0.00 143 GLN A N 9
ATOM 12590 C CA . GLN A 1 143 ? 16.388 13.034 -0.284 1.00 0.00 143 GLN A CA 9
ATOM 12591 C C . GLN A 1 143 ? 15.475 12.441 0.788 1.00 0.00 143 GLN A C 9
ATOM 12592 O O . GLN A 1 143 ? 14.525 13.104 1.189 1.00 0.00 143 GLN A O 9
ATOM 12606 N N . ALA A 1 144 ? 15.708 11.224 1.285 1.00 0.00 144 ALA A N 9
ATOM 12607 C CA . ALA A 1 144 ? 14.939 10.702 2.411 1.00 0.00 144 ALA A CA 9
ATOM 12608 C C . ALA A 1 144 ? 15.277 11.421 3.723 1.00 0.00 144 ALA A C 9
ATOM 12609 O O . ALA A 1 144 ? 14.595 11.166 4.713 1.00 0.00 144 ALA A O 9
ATOM 12616 N N . GLN A 1 145 ? 16.323 12.256 3.773 1.00 0.00 145 GLN A N 9
ATOM 12617 C CA . GLN A 1 145 ? 16.913 12.791 4.997 1.00 0.00 145 GLN A CA 9
ATOM 12618 C C . GLN A 1 145 ? 17.417 14.229 4.783 1.00 0.00 145 GLN A C 9
ATOM 12619 O O . GLN A 1 145 ? 18.294 14.708 5.504 1.00 0.00 145 GLN A O 9
ATOM 12633 N N . GLU A 1 146 ? 16.900 14.906 3.756 1.00 0.00 146 GLU A N 9
ATOM 12634 C CA . GLU A 1 146 ? 17.231 16.251 3.336 1.00 0.00 146 GLU A CA 9
ATOM 12635 C C . GLU A 1 146 ? 15.927 16.888 2.858 1.00 0.00 146 GLU A C 9
ATOM 12636 O O . GLU A 1 146 ? 15.601 16.823 1.672 1.00 0.00 146 GLU A O 9
ATOM 12648 N N . GLY A 1 147 ? 15.134 17.450 3.772 1.00 0.00 147 GLY A N 9
ATOM 12649 C CA . GLY A 1 147 ? 13.876 18.134 3.464 1.00 0.00 147 GLY A CA 9
ATOM 12650 C C . GLY A 1 147 ? 12.711 17.182 3.170 1.00 0.00 147 GLY A C 9
ATOM 12651 O O . GLY A 1 147 ? 11.588 17.449 3.601 1.00 0.00 147 GLY A O 9
ATOM 12655 N N . ALA A 1 148 ? 12.979 16.060 2.491 1.00 0.00 148 ALA A N 9
ATOM 12656 C CA . ALA A 1 148 ? 12.060 14.964 2.200 1.00 0.00 148 ALA A CA 9
ATOM 12657 C C . ALA A 1 148 ? 10.790 15.377 1.448 1.00 0.00 148 ALA A C 9
ATOM 12658 O O . ALA A 1 148 ? 9.733 14.751 1.598 1.00 0.00 148 ALA A O 9
ATOM 12665 N N . GLY A 1 149 ? 10.885 16.389 0.592 1.00 0.00 149 GLY A N 9
ATOM 12666 C CA . GLY A 1 149 ? 9.780 16.935 -0.172 1.00 0.00 149 GLY A CA 9
ATOM 12667 C C . GLY A 1 149 ? 9.345 18.244 0.461 1.00 0.00 149 GLY A C 9
ATOM 12668 O O . GLY A 1 149 ? 10.071 18.808 1.283 1.00 0.00 149 GLY A O 9
ATOM 12672 N N . HIS A 1 150 ? 8.173 18.730 0.057 1.00 0.00 150 HIS A N 9
ATOM 12673 C CA . HIS A 1 150 ? 7.399 19.758 0.735 1.00 0.00 150 HIS A CA 9
ATOM 12674 C C . HIS A 1 150 ? 5.976 19.660 0.177 1.00 0.00 150 HIS A C 9
ATOM 12675 O O . HIS A 1 150 ? 5.706 20.114 -0.940 1.00 0.00 150 HIS A O 9
ATOM 12689 N N . SER A 1 151 ? 5.096 19.008 0.944 1.00 0.00 151 SER A N 9
ATOM 12690 C CA . SER A 1 151 ? 3.733 18.592 0.620 1.00 0.00 151 SER A CA 9
ATOM 12691 C C . SER A 1 151 ? 3.664 17.633 -0.575 1.00 0.00 151 SER A C 9
ATOM 12692 O O . SER A 1 151 ? 3.409 16.445 -0.371 1.00 0.00 151 SER A O 9
ATOM 12700 N N . MET A 1 59 ? -7.458 6.168 1.350 1.00 0.00 59 MET A N 10
ATOM 12701 C CA . MET A 1 59 ? -7.657 4.976 0.531 1.00 0.00 59 MET A CA 10
ATOM 12702 C C . MET A 1 59 ? -7.060 3.704 1.132 1.00 0.00 59 MET A C 10
ATOM 12703 O O . MET A 1 59 ? -6.859 2.724 0.406 1.00 0.00 59 MET A O 10
ATOM 12717 N N . ALA A 1 60 ? -6.687 3.761 2.408 1.00 0.00 60 ALA A N 10
ATOM 12718 C CA . ALA A 1 60 ? -5.939 2.758 3.157 1.00 0.00 60 ALA A CA 10
ATOM 12719 C C . ALA A 1 60 ? -4.444 2.896 2.876 1.00 0.00 60 ALA A C 10
ATOM 12720 O O . ALA A 1 60 ? -3.958 2.515 1.808 1.00 0.00 60 ALA A O 10
ATOM 12727 N N . GLY A 1 61 ? -3.700 3.457 3.822 1.00 0.00 61 GLY A N 10
ATOM 12728 C CA . GLY A 1 61 ? -2.278 3.656 3.723 1.00 0.00 61 GLY A CA 10
ATOM 12729 C C . GLY A 1 61 ? -1.916 4.760 4.685 1.00 0.00 61 GLY A C 10
ATOM 12730 O O . GLY A 1 61 ? -1.509 4.476 5.810 1.00 0.00 61 GLY A O 10
ATOM 12734 N N . GLY A 1 62 ? -2.110 6.014 4.280 1.00 0.00 62 GLY A N 10
ATOM 12735 C CA . GLY A 1 62 ? -1.868 7.187 5.112 1.00 0.00 62 GLY A CA 10
ATOM 12736 C C . GLY A 1 62 ? -0.389 7.553 5.140 1.00 0.00 62 GLY A C 10
ATOM 12737 O O . GLY A 1 62 ? 0.010 8.661 4.777 1.00 0.00 62 GLY A O 10
ATOM 12741 N N . ALA A 1 63 ? 0.403 6.564 5.540 1.00 0.00 63 ALA A N 10
ATOM 12742 C CA . ALA A 1 63 ? 1.849 6.574 5.685 1.00 0.00 63 ALA A CA 10
ATOM 12743 C C . ALA A 1 63 ? 2.598 6.894 4.411 1.00 0.00 63 ALA A C 10
ATOM 12744 O O . ALA A 1 63 ? 3.656 7.523 4.454 1.00 0.00 63 ALA A O 10
ATOM 12751 N N . TRP A 1 64 ? 2.143 6.343 3.282 1.00 0.00 64 TRP A N 10
ATOM 12752 C CA . TRP A 1 64 ? 3.046 6.267 2.163 1.00 0.00 64 TRP A CA 10
ATOM 12753 C C . TRP A 1 64 ? 3.081 7.639 1.522 1.00 0.00 64 TRP A C 10
ATOM 12754 O O . TRP A 1 64 ? 4.122 8.283 1.510 1.00 0.00 64 TRP A O 10
ATOM 12775 N N . GLY A 1 65 ? 1.928 8.117 1.067 1.00 0.00 65 GLY A N 10
ATOM 12776 C CA . GLY A 1 65 ? 1.767 9.469 0.584 1.00 0.00 65 GLY A CA 10
ATOM 12777 C C . GLY A 1 65 ? 2.747 9.759 -0.559 1.00 0.00 65 GLY A C 10
ATOM 12778 O O . GLY A 1 65 ? 2.532 9.309 -1.683 1.00 0.00 65 GLY A O 10
ATOM 12782 N N . ARG A 1 66 ? 3.828 10.492 -0.278 1.00 0.00 66 ARG A N 10
ATOM 12783 C CA . ARG A 1 66 ? 4.901 10.801 -1.229 1.00 0.00 66 ARG A CA 10
ATOM 12784 C C . ARG A 1 66 ? 5.850 9.627 -1.490 1.00 0.00 66 ARG A C 10
ATOM 12785 O O . ARG A 1 66 ? 6.615 9.713 -2.445 1.00 0.00 66 ARG A O 10
ATOM 12806 N N . LEU A 1 67 ? 5.814 8.551 -0.693 1.00 0.00 67 LEU A N 10
ATOM 12807 C CA . LEU A 1 67 ? 6.684 7.374 -0.791 1.00 0.00 67 LEU A CA 10
ATOM 12808 C C . LEU A 1 67 ? 6.808 6.901 -2.237 1.00 0.00 67 LEU A C 10
ATOM 12809 O O . LEU A 1 67 ? 7.923 6.730 -2.707 1.00 0.00 67 LEU A O 10
ATOM 12825 N N . ALA A 1 68 ? 5.705 6.744 -2.976 1.00 0.00 68 ALA A N 10
ATOM 12826 C CA . ALA A 1 68 ? 5.772 6.248 -4.351 1.00 0.00 68 ALA A CA 10
ATOM 12827 C C . ALA A 1 68 ? 6.672 7.104 -5.264 1.00 0.00 68 ALA A C 10
ATOM 12828 O O . ALA A 1 68 ? 7.219 6.564 -6.222 1.00 0.00 68 ALA A O 10
ATOM 12835 N N . CYS A 1 69 ? 6.890 8.389 -4.955 1.00 0.00 69 CYS A N 10
ATOM 12836 C CA . CYS A 1 69 ? 7.758 9.277 -5.716 1.00 0.00 69 CYS A CA 10
ATOM 12837 C C . CYS A 1 69 ? 9.228 8.875 -5.516 1.00 0.00 69 CYS A C 10
ATOM 12838 O O . CYS A 1 69 ? 10.011 8.854 -6.468 1.00 0.00 69 CYS A O 10
ATOM 12846 N N . TYR A 1 70 ? 9.594 8.473 -4.295 1.00 0.00 70 TYR A N 10
ATOM 12847 C CA . TYR A 1 70 ? 10.900 7.897 -3.980 1.00 0.00 70 TYR A CA 10
ATOM 12848 C C . TYR A 1 70 ? 11.082 6.518 -4.614 1.00 0.00 70 TYR A C 10
ATOM 12849 O O . TYR A 1 70 ? 12.174 5.972 -4.527 1.00 0.00 70 TYR A O 10
ATOM 12867 N N . LEU A 1 71 ? 10.046 5.913 -5.203 1.00 0.00 71 LEU A N 10
ATOM 12868 C CA . LEU A 1 71 ? 10.096 4.541 -5.700 1.00 0.00 71 LEU A CA 10
ATOM 12869 C C . LEU A 1 71 ? 9.804 4.462 -7.198 1.00 0.00 71 LEU A C 10
ATOM 12870 O O . LEU A 1 71 ? 9.598 3.359 -7.705 1.00 0.00 71 LEU A O 10
ATOM 12886 N N . GLU A 1 72 ? 9.732 5.588 -7.915 1.00 0.00 72 GLU A N 10
ATOM 12887 C CA . GLU A 1 72 ? 9.415 5.618 -9.349 1.00 0.00 72 GLU A CA 10
ATOM 12888 C C . GLU A 1 72 ? 10.537 6.214 -10.199 1.00 0.00 72 GLU A C 10
ATOM 12889 O O . GLU A 1 72 ? 10.519 6.079 -11.423 1.00 0.00 72 GLU A O 10
ATOM 12901 N N . PHE A 1 73 ? 11.569 6.772 -9.560 1.00 0.00 73 PHE A N 10
ATOM 12902 C CA . PHE A 1 73 ? 12.781 7.213 -10.243 1.00 0.00 73 PHE A CA 10
ATOM 12903 C C . PHE A 1 73 ? 13.492 6.041 -10.942 1.00 0.00 73 PHE A C 10
ATOM 12904 O O . PHE A 1 73 ? 14.267 6.259 -11.875 1.00 0.00 73 PHE A O 10
ATOM 12921 N N . LEU A 1 74 ? 13.258 4.817 -10.463 1.00 0.00 74 LEU A N 10
ATOM 12922 C CA . LEU A 1 74 ? 13.735 3.540 -10.954 1.00 0.00 74 LEU A CA 10
ATOM 12923 C C . LEU A 1 74 ? 12.568 2.724 -11.484 1.00 0.00 74 LEU A C 10
ATOM 12924 O O . LEU A 1 74 ? 11.397 3.037 -11.261 1.00 0.00 74 LEU A O 10
ATOM 12940 N N . LYS A 1 75 ? 12.904 1.649 -12.182 1.00 0.00 75 LYS A N 10
ATOM 12941 C CA . LYS A 1 75 ? 11.987 0.679 -12.771 1.00 0.00 75 LYS A CA 10
ATOM 12942 C C . LYS A 1 75 ? 12.464 -0.699 -12.357 1.00 0.00 75 LYS A C 10
ATOM 12943 O O . LYS A 1 75 ? 13.443 -0.788 -11.617 1.00 0.00 75 LYS A O 10
ATOM 12962 N N . LYS A 1 76 ? 11.760 -1.753 -12.779 1.00 0.00 76 LYS A N 10
ATOM 12963 C CA . LYS A 1 76 ? 11.930 -3.130 -12.304 1.00 0.00 76 LYS A CA 10
ATOM 12964 C C . LYS A 1 76 ? 13.380 -3.553 -12.109 1.00 0.00 76 LYS A C 10
ATOM 12965 O O . LYS A 1 76 ? 13.669 -4.167 -11.091 1.00 0.00 76 LYS A O 10
ATOM 12984 N N . GLU A 1 77 ? 14.253 -3.113 -13.011 1.00 0.00 77 GLU A N 10
ATOM 12985 C CA . GLU A 1 77 ? 15.711 -3.096 -12.920 1.00 0.00 77 GLU A CA 10
ATOM 12986 C C . GLU A 1 77 ? 16.204 -3.053 -11.466 1.00 0.00 77 GLU A C 10
ATOM 12987 O O . GLU A 1 77 ? 16.751 -4.037 -10.963 1.00 0.00 77 GLU A O 10
ATOM 12999 N N . GLU A 1 78 ? 15.975 -1.924 -10.792 1.00 0.00 78 GLU A N 10
ATOM 13000 C CA . GLU A 1 78 ? 16.423 -1.633 -9.449 1.00 0.00 78 GLU A CA 10
ATOM 13001 C C . GLU A 1 78 ? 15.221 -1.696 -8.496 1.00 0.00 78 GLU A C 10
ATOM 13002 O O . GLU A 1 78 ? 15.406 -2.007 -7.334 1.00 0.00 78 GLU A O 10
ATOM 13014 N N . LEU A 1 79 ? 13.980 -1.455 -8.945 1.00 0.00 79 LEU A N 10
ATOM 13015 C CA . LEU A 1 79 ? 12.766 -1.535 -8.120 1.00 0.00 79 LEU A CA 10
ATOM 13016 C C . LEU A 1 79 ? 12.547 -2.939 -7.548 1.00 0.00 79 LEU A C 10
ATOM 13017 O O . LEU A 1 79 ? 12.090 -3.092 -6.416 1.00 0.00 79 LEU A O 10
ATOM 13033 N N . LYS A 1 80 ? 12.849 -3.980 -8.324 1.00 0.00 80 LYS A N 10
ATOM 13034 C CA . LYS A 1 80 ? 12.666 -5.363 -7.869 1.00 0.00 80 LYS A CA 10
ATOM 13035 C C . LYS A 1 80 ? 13.862 -5.789 -7.054 1.00 0.00 80 LYS A C 10
ATOM 13036 O O . LYS A 1 80 ? 13.642 -6.451 -6.044 1.00 0.00 80 LYS A O 10
ATOM 13055 N N . GLU A 1 81 ? 15.074 -5.341 -7.369 1.00 0.00 81 GLU A N 10
ATOM 13056 C CA . GLU A 1 81 ? 16.179 -5.435 -6.425 1.00 0.00 81 GLU A CA 10
ATOM 13057 C C . GLU A 1 81 ? 15.769 -4.776 -5.103 1.00 0.00 81 GLU A C 10
ATOM 13058 O O . GLU A 1 81 ? 15.854 -5.404 -4.057 1.00 0.00 81 GLU A O 10
ATOM 13070 N N . PHE A 1 82 ? 15.178 -3.589 -5.116 1.00 0.00 82 PHE A N 10
ATOM 13071 C CA . PHE A 1 82 ? 14.803 -2.872 -3.910 1.00 0.00 82 PHE A CA 10
ATOM 13072 C C . PHE A 1 82 ? 13.652 -3.518 -3.128 1.00 0.00 82 PHE A C 10
ATOM 13073 O O . PHE A 1 82 ? 13.480 -3.181 -1.955 1.00 0.00 82 PHE A O 10
ATOM 13090 N N . GLN A 1 83 ? 12.871 -4.452 -3.694 1.00 0.00 83 GLN A N 10
ATOM 13091 C CA . GLN A 1 83 ? 12.044 -5.325 -2.863 1.00 0.00 83 GLN A CA 10
ATOM 13092 C C . GLN A 1 83 ? 12.879 -6.516 -2.392 1.00 0.00 83 GLN A C 10
ATOM 13093 O O . GLN A 1 83 ? 12.853 -6.876 -1.217 1.00 0.00 83 GLN A O 10
ATOM 13107 N N . LEU A 1 84 ? 13.590 -7.171 -3.301 1.00 0.00 84 LEU A N 10
ATOM 13108 C CA . LEU A 1 84 ? 14.198 -8.467 -3.064 1.00 0.00 84 LEU A CA 10
ATOM 13109 C C . LEU A 1 84 ? 15.314 -8.378 -2.037 1.00 0.00 84 LEU A C 10
ATOM 13110 O O . LEU A 1 84 ? 15.371 -9.203 -1.127 1.00 0.00 84 LEU A O 10
ATOM 13126 N N . LEU A 1 85 ? 16.153 -7.361 -2.152 1.00 0.00 85 LEU A N 10
ATOM 13127 C CA . LEU A 1 85 ? 17.238 -7.058 -1.244 1.00 0.00 85 LEU A CA 10
ATOM 13128 C C . LEU A 1 85 ? 16.672 -6.555 0.076 1.00 0.00 85 LEU A C 10
ATOM 13129 O O . LEU A 1 85 ? 17.339 -6.684 1.102 1.00 0.00 85 LEU A O 10
ATOM 13145 N N . LEU A 1 86 ? 15.428 -6.055 0.094 1.00 0.00 86 LEU A N 10
ATOM 13146 C CA . LEU A 1 86 ? 14.746 -5.733 1.326 1.00 0.00 86 LEU A CA 10
ATOM 13147 C C . LEU A 1 86 ? 14.458 -7.066 1.995 1.00 0.00 86 LEU A C 10
ATOM 13148 O O . LEU A 1 86 ? 14.840 -7.274 3.141 1.00 0.00 86 LEU A O 10
ATOM 13164 N N . ALA A 1 87 ? 13.839 -7.999 1.271 1.00 0.00 87 ALA A N 10
ATOM 13165 C CA . ALA A 1 87 ? 13.489 -9.306 1.790 1.00 0.00 87 ALA A CA 10
ATOM 13166 C C . ALA A 1 87 ? 14.729 -10.154 2.129 1.00 0.00 87 ALA A C 10
ATOM 13167 O O . ALA A 1 87 ? 14.597 -11.146 2.841 1.00 0.00 87 ALA A O 10
ATOM 13174 N N . ASN A 1 88 ? 15.917 -9.795 1.632 1.00 0.00 88 ASN A N 10
ATOM 13175 C CA . ASN A 1 88 ? 17.188 -10.406 2.016 1.00 0.00 88 ASN A CA 10
ATOM 13176 C C . ASN A 1 88 ? 17.610 -9.906 3.403 1.00 0.00 88 ASN A C 10
ATOM 13177 O O . ASN A 1 88 ? 17.968 -10.702 4.271 1.00 0.00 88 ASN A O 10
ATOM 13188 N N . LYS A 1 89 ? 17.540 -8.589 3.655 1.00 0.00 89 LYS A N 10
ATOM 13189 C CA . LYS A 1 89 ? 17.800 -8.019 4.963 1.00 0.00 89 LYS A CA 10
ATOM 13190 C C . LYS A 1 89 ? 16.722 -8.474 5.951 1.00 0.00 89 LYS A C 10
ATOM 13191 O O . LYS A 1 89 ? 17.019 -8.658 7.135 1.00 0.00 89 LYS A O 10
ATOM 13210 N N . ALA A 1 90 ? 15.477 -8.593 5.491 1.00 0.00 90 ALA A N 10
ATOM 13211 C CA . ALA A 1 90 ? 14.340 -8.981 6.301 1.00 0.00 90 ALA A CA 10
ATOM 13212 C C . ALA A 1 90 ? 14.634 -10.308 6.993 1.00 0.00 90 ALA A C 10
ATOM 13213 O O . ALA A 1 90 ? 15.346 -11.169 6.466 1.00 0.00 90 ALA A O 10
ATOM 13220 N N . HIS A 1 91 ? 14.078 -10.454 8.189 1.00 0.00 91 HIS A N 10
ATOM 13221 C CA . HIS A 1 91 ? 14.327 -11.595 9.045 1.00 0.00 91 HIS A CA 10
ATOM 13222 C C . HIS A 1 91 ? 13.020 -12.063 9.660 1.00 0.00 91 HIS A C 10
ATOM 13223 O O . HIS A 1 91 ? 12.152 -11.261 10.024 1.00 0.00 91 HIS A O 10
ATOM 13237 N N . SER A 1 92 ? 12.855 -13.362 9.835 1.00 0.00 92 SER A N 10
ATOM 13238 C CA . SER A 1 92 ? 11.608 -13.876 10.368 1.00 0.00 92 SER A CA 10
ATOM 13239 C C . SER A 1 92 ? 11.839 -15.238 10.984 1.00 0.00 92 SER A C 10
ATOM 13240 O O . SER A 1 92 ? 12.813 -15.913 10.640 1.00 0.00 92 SER A O 10
ATOM 13248 N N . ARG A 1 93 ? 10.927 -15.663 11.852 1.00 0.00 93 ARG A N 10
ATOM 13249 C CA . ARG A 1 93 ? 10.807 -17.051 12.239 1.00 0.00 93 ARG A CA 10
ATOM 13250 C C . ARG A 1 93 ? 9.340 -17.428 12.267 1.00 0.00 93 ARG A C 10
ATOM 13251 O O . ARG A 1 93 ? 8.465 -16.577 12.439 1.00 0.00 93 ARG A O 10
ATOM 13272 N N . SER A 1 94 ? 9.086 -18.705 12.040 1.00 0.00 94 SER A N 10
ATOM 13273 C CA . SER A 1 94 ? 7.791 -19.322 11.889 1.00 0.00 94 SER A CA 10
ATOM 13274 C C . SER A 1 94 ? 8.020 -20.828 11.850 1.00 0.00 94 SER A C 10
ATOM 13275 O O . SER A 1 94 ? 9.164 -21.264 11.980 1.00 0.00 94 SER A O 10
ATOM 13283 N N . SER A 1 95 ? 6.956 -21.608 11.661 1.00 0.00 95 SER A N 10
ATOM 13284 C CA . SER A 1 95 ? 6.941 -23.068 11.671 1.00 0.00 95 SER A CA 10
ATOM 13285 C C . SER A 1 95 ? 8.150 -23.660 10.926 1.00 0.00 95 SER A C 10
ATOM 13286 O O . SER A 1 95 ? 9.080 -24.131 11.584 1.00 0.00 95 SER A O 10
ATOM 13294 N N . SER A 1 96 ? 8.194 -23.575 9.593 1.00 0.00 96 SER A N 10
ATOM 13295 C CA . SER A 1 96 ? 9.333 -24.039 8.793 1.00 0.00 96 SER A CA 10
ATOM 13296 C C . SER A 1 96 ? 10.581 -23.148 8.924 1.00 0.00 96 SER A C 10
ATOM 13297 O O . SER A 1 96 ? 11.668 -23.541 8.503 1.00 0.00 96 SER A O 10
ATOM 13305 N N . GLY A 1 97 ? 10.447 -21.947 9.484 1.00 0.00 97 GLY A N 10
ATOM 13306 C CA . GLY A 1 97 ? 11.469 -20.916 9.556 1.00 0.00 97 GLY A CA 10
ATOM 13307 C C . GLY A 1 97 ? 10.905 -19.667 8.902 1.00 0.00 97 GLY A C 10
ATOM 13308 O O . GLY A 1 97 ? 10.603 -18.686 9.570 1.00 0.00 97 GLY A O 10
ATOM 13312 N N . GLU A 1 98 ? 10.673 -19.725 7.602 1.00 0.00 98 GLU A N 10
ATOM 13313 C CA . GLU A 1 98 ? 10.091 -18.646 6.813 1.00 0.00 98 GLU A CA 10
ATOM 13314 C C . GLU A 1 98 ? 8.682 -19.046 6.394 1.00 0.00 98 GLU A C 10
ATOM 13315 O O . GLU A 1 98 ? 8.388 -20.240 6.276 1.00 0.00 98 GLU A O 10
ATOM 13327 N N . THR A 1 99 ? 7.810 -18.060 6.173 1.00 0.00 99 THR A N 10
ATOM 13328 C CA . THR A 1 99 ? 6.442 -18.299 5.774 1.00 0.00 99 THR A CA 10
ATOM 13329 C C . THR A 1 99 ? 6.330 -18.278 4.245 1.00 0.00 99 THR A C 10
ATOM 13330 O O . THR A 1 99 ? 7.084 -17.543 3.588 1.00 0.00 99 THR A O 10
ATOM 13341 N N . PRO A 1 100 ? 5.354 -19.000 3.669 1.00 0.00 100 PRO A N 10
ATOM 13342 C CA . PRO A 1 100 ? 4.988 -18.835 2.272 1.00 0.00 100 PRO A CA 10
ATOM 13343 C C . PRO A 1 100 ? 4.395 -17.442 2.046 1.00 0.00 100 PRO A C 10
ATOM 13344 O O . PRO A 1 100 ? 3.786 -16.858 2.952 1.00 0.00 100 PRO A O 10
ATOM 13355 N N . ALA A 1 101 ? 4.500 -16.965 0.809 1.00 0.00 101 ALA A N 10
ATOM 13356 C CA . ALA A 1 101 ? 3.695 -15.927 0.183 1.00 0.00 101 ALA A CA 10
ATOM 13357 C C . ALA A 1 101 ? 4.054 -15.937 -1.304 1.00 0.00 101 ALA A C 10
ATOM 13358 O O . ALA A 1 101 ? 5.220 -16.179 -1.649 1.00 0.00 101 ALA A O 10
ATOM 13365 N N . GLN A 1 102 ? 3.111 -15.603 -2.185 1.00 0.00 102 GLN A N 10
ATOM 13366 C CA . GLN A 1 102 ? 3.371 -15.415 -3.602 1.00 0.00 102 GLN A CA 10
ATOM 13367 C C . GLN A 1 102 ? 3.564 -13.918 -3.890 1.00 0.00 102 GLN A C 10
ATOM 13368 O O . GLN A 1 102 ? 2.937 -13.069 -3.247 1.00 0.00 102 GLN A O 10
ATOM 13382 N N . PRO A 1 103 ? 4.417 -13.576 -4.865 1.00 0.00 103 PRO A N 10
ATOM 13383 C CA . PRO A 1 103 ? 4.695 -12.203 -5.242 1.00 0.00 103 PRO A CA 10
ATOM 13384 C C . PRO A 1 103 ? 3.598 -11.657 -6.134 1.00 0.00 103 PRO A C 10
ATOM 13385 O O . PRO A 1 103 ? 3.181 -12.314 -7.093 1.00 0.00 103 PRO A O 10
ATOM 13396 N N . GLU A 1 104 ? 3.199 -10.426 -5.840 1.00 0.00 104 GLU A N 10
ATOM 13397 C CA . GLU A 1 104 ? 2.190 -9.657 -6.566 1.00 0.00 104 GLU A CA 10
ATOM 13398 C C . GLU A 1 104 ? 2.565 -8.178 -6.577 1.00 0.00 104 GLU A C 10
ATOM 13399 O O . GLU A 1 104 ? 1.731 -7.298 -6.373 1.00 0.00 104 GLU A O 10
ATOM 13411 N N . LYS A 1 105 ? 3.856 -7.895 -6.749 1.00 0.00 105 LYS A N 10
ATOM 13412 C CA . LYS A 1 105 ? 4.416 -6.574 -6.566 1.00 0.00 105 LYS A CA 10
ATOM 13413 C C . LYS A 1 105 ? 5.316 -6.241 -7.754 1.00 0.00 105 LYS A C 10
ATOM 13414 O O . LYS A 1 105 ? 6.346 -6.895 -7.942 1.00 0.00 105 LYS A O 10
ATOM 13433 N N . THR A 1 106 ? 4.951 -5.230 -8.534 1.00 0.00 106 THR A N 10
ATOM 13434 C CA . THR A 1 106 ? 5.704 -4.731 -9.683 1.00 0.00 106 THR A CA 10
ATOM 13435 C C . THR A 1 106 ? 5.703 -3.194 -9.735 1.00 0.00 106 THR A C 10
ATOM 13436 O O . THR A 1 106 ? 6.378 -2.613 -10.591 1.00 0.00 106 THR A O 10
ATOM 13447 N N . SER A 1 107 ? 5.012 -2.492 -8.824 1.00 0.00 107 SER A N 10
ATOM 13448 C CA . SER A 1 107 ? 5.088 -1.039 -8.739 1.00 0.00 107 SER A CA 10
ATOM 13449 C C . SER A 1 107 ? 5.477 -0.575 -7.351 1.00 0.00 107 SER A C 10
ATOM 13450 O O . SER A 1 107 ? 5.146 -1.201 -6.346 1.00 0.00 107 SER A O 10
ATOM 13458 N N . GLY A 1 108 ? 6.124 0.584 -7.318 1.00 0.00 108 GLY A N 10
ATOM 13459 C CA . GLY A 1 108 ? 6.636 1.205 -6.107 1.00 0.00 108 GLY A CA 10
ATOM 13460 C C . GLY A 1 108 ? 5.485 1.579 -5.191 1.00 0.00 108 GLY A C 10
ATOM 13461 O O . GLY A 1 108 ? 5.536 1.289 -4.001 1.00 0.00 108 GLY A O 10
ATOM 13465 N N . MET A 1 109 ? 4.406 2.130 -5.754 1.00 0.00 109 MET A N 10
ATOM 13466 C CA . MET A 1 109 ? 3.191 2.455 -5.020 1.00 0.00 109 MET A CA 10
ATOM 13467 C C . MET A 1 109 ? 2.552 1.244 -4.324 1.00 0.00 109 MET A C 10
ATOM 13468 O O . MET A 1 109 ? 1.775 1.430 -3.386 1.00 0.00 109 MET A O 10
ATOM 13482 N N . GLU A 1 110 ? 2.851 0.020 -4.764 1.00 0.00 110 GLU A N 10
ATOM 13483 C CA . GLU A 1 110 ? 2.216 -1.207 -4.313 1.00 0.00 110 GLU A CA 10
ATOM 13484 C C . GLU A 1 110 ? 3.171 -2.028 -3.446 1.00 0.00 110 GLU A C 10
ATOM 13485 O O . GLU A 1 110 ? 2.710 -2.742 -2.557 1.00 0.00 110 GLU A O 10
ATOM 13497 N N . VAL A 1 111 ? 4.491 -1.913 -3.631 1.00 0.00 111 VAL A N 10
ATOM 13498 C CA . VAL A 1 111 ? 5.459 -2.351 -2.627 1.00 0.00 111 VAL A CA 10
ATOM 13499 C C . VAL A 1 111 ? 5.306 -1.441 -1.396 1.00 0.00 111 VAL A C 10
ATOM 13500 O O . VAL A 1 111 ? 5.291 -1.937 -0.274 1.00 0.00 111 VAL A O 10
ATOM 13513 N N . ALA A 1 112 ? 5.083 -0.138 -1.578 1.00 0.00 112 ALA A N 10
ATOM 13514 C CA . ALA A 1 112 ? 4.849 0.812 -0.499 1.00 0.00 112 ALA A CA 10
ATOM 13515 C C . ALA A 1 112 ? 3.691 0.388 0.406 1.00 0.00 112 ALA A C 10
ATOM 13516 O O . ALA A 1 112 ? 3.875 0.222 1.614 1.00 0.00 112 ALA A O 10
ATOM 13523 N N . SER A 1 113 ? 2.494 0.206 -0.154 1.00 0.00 113 SER A N 10
ATOM 13524 C CA . SER A 1 113 ? 1.324 -0.199 0.609 1.00 0.00 113 SER A CA 10
ATOM 13525 C C . SER A 1 113 ? 1.459 -1.598 1.218 1.00 0.00 113 SER A C 10
ATOM 13526 O O . SER A 1 113 ? 0.748 -1.891 2.183 1.00 0.00 113 SER A O 10
ATOM 13534 N N . TYR A 1 114 ? 2.348 -2.442 0.689 1.00 0.00 114 TYR A N 10
ATOM 13535 C CA . TYR A 1 114 ? 2.707 -3.739 1.255 1.00 0.00 114 TYR A CA 10
ATOM 13536 C C . TYR A 1 114 ? 3.591 -3.525 2.481 1.00 0.00 114 TYR A C 10
ATOM 13537 O O . TYR A 1 114 ? 3.360 -4.120 3.528 1.00 0.00 114 TYR A O 10
ATOM 13555 N N . LEU A 1 115 ? 4.596 -2.656 2.385 1.00 0.00 115 LEU A N 10
ATOM 13556 C CA . LEU A 1 115 ? 5.612 -2.510 3.413 1.00 0.00 115 LEU A CA 10
ATOM 13557 C C . LEU A 1 115 ? 5.011 -1.929 4.694 1.00 0.00 115 LEU A C 10
ATOM 13558 O O . LEU A 1 115 ? 5.259 -2.439 5.788 1.00 0.00 115 LEU A O 10
ATOM 13574 N N . VAL A 1 116 ? 4.154 -0.912 4.564 1.00 0.00 116 VAL A N 10
ATOM 13575 C CA . VAL A 1 116 ? 3.405 -0.327 5.682 1.00 0.00 116 VAL A CA 10
ATOM 13576 C C . VAL A 1 116 ? 2.386 -1.344 6.254 1.00 0.00 116 VAL A C 10
ATOM 13577 O O . VAL A 1 116 ? 1.839 -1.106 7.329 1.00 0.00 116 VAL A O 10
ATOM 13590 N N . ALA A 1 117 ? 2.111 -2.464 5.572 1.00 0.00 117 ALA A N 10
ATOM 13591 C CA . ALA A 1 117 ? 1.205 -3.522 6.017 1.00 0.00 117 ALA A CA 10
ATOM 13592 C C . ALA A 1 117 ? 1.954 -4.754 6.543 1.00 0.00 117 ALA A C 10
ATOM 13593 O O . ALA A 1 117 ? 1.313 -5.723 6.955 1.00 0.00 117 ALA A O 10
ATOM 13600 N N . GLN A 1 118 ? 3.288 -4.753 6.495 1.00 0.00 118 GLN A N 10
ATOM 13601 C CA . GLN A 1 118 ? 4.150 -5.784 7.060 1.00 0.00 118 GLN A CA 10
ATOM 13602 C C . GLN A 1 118 ? 4.857 -5.259 8.312 1.00 0.00 118 GLN A C 10
ATOM 13603 O O . GLN A 1 118 ? 5.071 -6.009 9.267 1.00 0.00 118 GLN A O 10
ATOM 13617 N N . TYR A 1 119 ? 5.199 -3.965 8.344 1.00 0.00 119 TYR A N 10
ATOM 13618 C CA . TYR A 1 119 ? 5.950 -3.370 9.454 1.00 0.00 119 TYR A CA 10
ATOM 13619 C C . TYR A 1 119 ? 5.303 -2.174 10.147 1.00 0.00 119 TYR A C 10
ATOM 13620 O O . TYR A 1 119 ? 5.662 -1.878 11.292 1.00 0.00 119 TYR A O 10
ATOM 13638 N N . GLY A 1 120 ? 4.448 -1.420 9.460 1.00 0.00 120 GLY A N 10
ATOM 13639 C CA . GLY A 1 120 ? 4.246 -0.038 9.812 1.00 0.00 120 GLY A CA 10
ATOM 13640 C C . GLY A 1 120 ? 5.522 0.761 9.557 1.00 0.00 120 GLY A C 10
ATOM 13641 O O . GLY A 1 120 ? 6.555 0.254 9.109 1.00 0.00 120 GLY A O 10
ATOM 13645 N N . GLU A 1 121 ? 5.398 2.053 9.800 1.00 0.00 121 GLU A N 10
ATOM 13646 C CA . GLU A 1 121 ? 6.304 3.073 9.293 1.00 0.00 121 GLU A CA 10
ATOM 13647 C C . GLU A 1 121 ? 7.744 2.990 9.791 1.00 0.00 121 GLU A C 10
ATOM 13648 O O . GLU A 1 121 ? 8.610 3.534 9.105 1.00 0.00 121 GLU A O 10
ATOM 13660 N N . GLN A 1 122 ? 8.033 2.309 10.907 1.00 0.00 122 GLN A N 10
ATOM 13661 C CA . GLN A 1 122 ? 9.397 2.154 11.389 1.00 0.00 122 GLN A CA 10
ATOM 13662 C C . GLN A 1 122 ? 10.235 1.420 10.358 1.00 0.00 122 GLN A C 10
ATOM 13663 O O . GLN A 1 122 ? 10.989 2.052 9.626 1.00 0.00 122 GLN A O 10
ATOM 13677 N N . ARG A 1 123 ? 10.118 0.093 10.265 1.00 0.00 123 ARG A N 10
ATOM 13678 C CA . ARG A 1 123 ? 10.948 -0.625 9.293 1.00 0.00 123 ARG A CA 10
ATOM 13679 C C . ARG A 1 123 ? 10.554 -0.224 7.877 1.00 0.00 123 ARG A C 10
ATOM 13680 O O . ARG A 1 123 ? 11.416 -0.233 7.009 1.00 0.00 123 ARG A O 10
ATOM 13701 N N . ALA A 1 124 ? 9.300 0.167 7.630 1.00 0.00 124 ALA A N 10
ATOM 13702 C CA . ALA A 1 124 ? 8.912 0.561 6.282 1.00 0.00 124 ALA A CA 10
ATOM 13703 C C . ALA A 1 124 ? 9.662 1.800 5.767 1.00 0.00 124 ALA A C 10
ATOM 13704 O O . ALA A 1 124 ? 9.659 2.004 4.554 1.00 0.00 124 ALA A O 10
ATOM 13711 N N . TRP A 1 125 ? 10.359 2.567 6.619 1.00 0.00 125 TRP A N 10
ATOM 13712 C CA . TRP A 1 125 ? 11.338 3.540 6.153 1.00 0.00 125 TRP A CA 10
ATOM 13713 C C . TRP A 1 125 ? 12.745 3.145 6.579 1.00 0.00 125 TRP A C 10
ATOM 13714 O O . TRP A 1 125 ? 13.586 3.022 5.704 1.00 0.00 125 TRP A O 10
ATOM 13735 N N . ASP A 1 126 ? 13.010 2.827 7.845 1.00 0.00 126 ASP A N 10
ATOM 13736 C CA . ASP A 1 126 ? 14.326 2.402 8.350 1.00 0.00 126 ASP A CA 10
ATOM 13737 C C . ASP A 1 126 ? 14.966 1.305 7.470 1.00 0.00 126 ASP A C 10
ATOM 13738 O O . ASP A 1 126 ? 16.150 1.364 7.137 1.00 0.00 126 ASP A O 10
ATOM 13747 N N . LEU A 1 127 ? 14.201 0.272 7.092 1.00 0.00 127 LEU A N 10
ATOM 13748 C CA . LEU A 1 127 ? 14.680 -0.866 6.307 1.00 0.00 127 LEU A CA 10
ATOM 13749 C C . LEU A 1 127 ? 14.824 -0.429 4.844 1.00 0.00 127 LEU A C 10
ATOM 13750 O O . LEU A 1 127 ? 15.761 -0.842 4.167 1.00 0.00 127 LEU A O 10
ATOM 13766 N N . ALA A 1 128 ? 13.931 0.429 4.342 1.00 0.00 128 ALA A N 10
ATOM 13767 C CA . ALA A 1 128 ? 14.037 1.000 3.003 1.00 0.00 128 ALA A CA 10
ATOM 13768 C C . ALA A 1 128 ? 15.312 1.848 2.881 1.00 0.00 128 ALA A C 10
ATOM 13769 O O . ALA A 1 128 ? 16.037 1.729 1.893 1.00 0.00 128 ALA A O 10
ATOM 13776 N N . LEU A 1 129 ? 15.622 2.664 3.894 1.00 0.00 129 LEU A N 10
ATOM 13777 C CA . LEU A 1 129 ? 16.866 3.407 4.032 1.00 0.00 129 LEU A CA 10
ATOM 13778 C C . LEU A 1 129 ? 18.028 2.424 3.997 1.00 0.00 129 LEU A C 10
ATOM 13779 O O . LEU A 1 129 ? 18.918 2.583 3.173 1.00 0.00 129 LEU A O 10
ATOM 13795 N N . HIS A 1 130 ? 18.015 1.368 4.812 1.00 0.00 130 HIS A N 10
ATOM 13796 C CA . HIS A 1 130 ? 19.049 0.340 4.735 1.00 0.00 130 HIS A CA 10
ATOM 13797 C C . HIS A 1 130 ? 19.174 -0.247 3.318 1.00 0.00 130 HIS A C 10
ATOM 13798 O O . HIS A 1 130 ? 20.293 -0.479 2.861 1.00 0.00 130 HIS A O 10
ATOM 13812 N N . THR A 1 131 ? 18.068 -0.518 2.615 1.00 0.00 131 THR A N 10
ATOM 13813 C CA . THR A 1 131 ? 18.091 -1.192 1.308 1.00 0.00 131 THR A CA 10
ATOM 13814 C C . THR A 1 131 ? 18.846 -0.350 0.265 1.00 0.00 131 THR A C 10
ATOM 13815 O O . THR A 1 131 ? 19.383 -0.872 -0.713 1.00 0.00 131 THR A O 10
ATOM 13826 N N . TRP A 1 132 ? 18.943 0.959 0.501 1.00 0.00 132 TRP A N 10
ATOM 13827 C CA . TRP A 1 132 ? 19.744 1.840 -0.346 1.00 0.00 132 TRP A CA 10
ATOM 13828 C C . TRP A 1 132 ? 21.216 1.473 -0.251 1.00 0.00 132 TRP A C 10
ATOM 13829 O O . TRP A 1 132 ? 21.925 1.544 -1.249 1.00 0.00 132 TRP A O 10
ATOM 13850 N N . GLU A 1 133 ? 21.683 1.174 0.958 1.00 0.00 133 GLU A N 10
ATOM 13851 C CA . GLU A 1 133 ? 23.107 1.059 1.257 1.00 0.00 133 GLU A CA 10
ATOM 13852 C C . GLU A 1 133 ? 23.750 -0.014 0.376 1.00 0.00 133 GLU A C 10
ATOM 13853 O O . GLU A 1 133 ? 24.902 0.138 -0.028 1.00 0.00 133 GLU A O 10
ATOM 13865 N N . GLN A 1 134 ? 22.985 -1.037 -0.005 1.00 0.00 134 GLN A N 10
ATOM 13866 C CA . GLN A 1 134 ? 23.279 -2.011 -1.015 1.00 0.00 134 GLN A CA 10
ATOM 13867 C C . GLN A 1 134 ? 23.249 -1.356 -2.411 1.00 0.00 134 GLN A C 10
ATOM 13868 O O . GLN A 1 134 ? 24.287 -1.325 -3.073 1.00 0.00 134 GLN A O 10
ATOM 13882 N N . MET A 1 135 ? 22.103 -0.828 -2.874 1.00 0.00 135 MET A N 10
ATOM 13883 C CA . MET A 1 135 ? 21.949 -0.387 -4.264 1.00 0.00 135 MET A CA 10
ATOM 13884 C C . MET A 1 135 ? 22.793 0.839 -4.654 1.00 0.00 135 MET A C 10
ATOM 13885 O O . MET A 1 135 ? 23.059 1.019 -5.840 1.00 0.00 135 MET A O 10
ATOM 13899 N N . GLY A 1 136 ? 23.214 1.688 -3.712 1.00 0.00 136 GLY A N 10
ATOM 13900 C CA . GLY A 1 136 ? 24.142 2.790 -3.964 1.00 0.00 136 GLY A CA 10
ATOM 13901 C C . GLY A 1 136 ? 23.486 4.131 -4.321 1.00 0.00 136 GLY A C 10
ATOM 13902 O O . GLY A 1 136 ? 24.194 5.093 -4.623 1.00 0.00 136 GLY A O 10
ATOM 13906 N N . LEU A 1 137 ? 22.163 4.272 -4.224 1.00 0.00 137 LEU A N 10
ATOM 13907 C CA . LEU A 1 137 ? 21.412 5.429 -4.733 1.00 0.00 137 LEU A CA 10
ATOM 13908 C C . LEU A 1 137 ? 21.525 6.630 -3.783 1.00 0.00 137 LEU A C 10
ATOM 13909 O O . LEU A 1 137 ? 20.649 6.870 -2.952 1.00 0.00 137 LEU A O 10
ATOM 13925 N N . ARG A 1 138 ? 22.615 7.401 -3.876 1.00 0.00 138 ARG A N 10
ATOM 13926 C CA . ARG A 1 138 ? 22.885 8.471 -2.905 1.00 0.00 138 ARG A CA 10
ATOM 13927 C C . ARG A 1 138 ? 21.784 9.521 -2.897 1.00 0.00 138 ARG A C 10
ATOM 13928 O O . ARG A 1 138 ? 21.339 9.913 -1.821 1.00 0.00 138 ARG A O 10
ATOM 13949 N N . SER A 1 139 ? 21.307 9.893 -4.089 1.00 0.00 139 SER A N 10
ATOM 13950 C CA . SER A 1 139 ? 20.217 10.836 -4.294 1.00 0.00 139 SER A CA 10
ATOM 13951 C C . SER A 1 139 ? 19.053 10.526 -3.353 1.00 0.00 139 SER A C 10
ATOM 13952 O O . SER A 1 139 ? 18.535 11.420 -2.679 1.00 0.00 139 SER A O 10
ATOM 13960 N N . LEU A 1 140 ? 18.684 9.245 -3.295 1.00 0.00 140 LEU A N 10
ATOM 13961 C CA . LEU A 1 140 ? 17.568 8.746 -2.521 1.00 0.00 140 LEU A CA 10
ATOM 13962 C C . LEU A 1 140 ? 17.862 8.894 -1.043 1.00 0.00 140 LEU A C 10
ATOM 13963 O O . LEU A 1 140 ? 17.061 9.480 -0.327 1.00 0.00 140 LEU A O 10
ATOM 13979 N N . CYS A 1 141 ? 18.973 8.333 -0.569 1.00 0.00 141 CYS A N 10
ATOM 13980 C CA . CYS A 1 141 ? 19.285 8.298 0.855 1.00 0.00 141 CYS A CA 10
ATOM 13981 C C . CYS A 1 141 ? 19.404 9.683 1.461 1.00 0.00 141 CYS A C 10
ATOM 13982 O O . CYS A 1 141 ? 18.962 9.883 2.591 1.00 0.00 141 CYS A O 10
ATOM 13990 N N . ALA A 1 142 ? 19.985 10.613 0.711 1.00 0.00 142 ALA A N 10
ATOM 13991 C CA . ALA A 1 142 ? 20.006 12.009 1.064 1.00 0.00 142 ALA A CA 10
ATOM 13992 C C . ALA A 1 142 ? 18.561 12.501 1.200 1.00 0.00 142 ALA A C 10
ATOM 13993 O O . ALA A 1 142 ? 18.121 12.786 2.312 1.00 0.00 142 ALA A O 10
ATOM 14000 N N . GLN A 1 143 ? 17.804 12.564 0.096 1.00 0.00 143 GLN A N 10
ATOM 14001 C CA . GLN A 1 143 ? 16.485 13.191 0.043 1.00 0.00 143 GLN A CA 10
ATOM 14002 C C . GLN A 1 143 ? 15.493 12.547 1.027 1.00 0.00 143 GLN A C 10
ATOM 14003 O O . GLN A 1 143 ? 14.645 13.248 1.578 1.00 0.00 143 GLN A O 10
ATOM 14017 N N . ALA A 1 144 ? 15.632 11.243 1.299 1.00 0.00 144 ALA A N 10
ATOM 14018 C CA . ALA A 1 144 ? 14.861 10.456 2.262 1.00 0.00 144 ALA A CA 10
ATOM 14019 C C . ALA A 1 144 ? 15.040 10.895 3.720 1.00 0.00 144 ALA A C 10
ATOM 14020 O O . ALA A 1 144 ? 14.347 10.363 4.593 1.00 0.00 144 ALA A O 10
ATOM 14027 N N . GLN A 1 145 ? 15.976 11.806 3.999 1.00 0.00 145 GLN A N 10
ATOM 14028 C CA . GLN A 1 145 ? 16.351 12.245 5.332 1.00 0.00 145 GLN A CA 10
ATOM 14029 C C . GLN A 1 145 ? 16.449 13.764 5.316 1.00 0.00 145 GLN A C 10
ATOM 14030 O O . GLN A 1 145 ? 15.557 14.410 5.866 1.00 0.00 145 GLN A O 10
ATOM 14044 N N . GLU A 1 146 ? 17.486 14.294 4.659 1.00 0.00 146 GLU A N 10
ATOM 14045 C CA . GLU A 1 146 ? 17.881 15.692 4.495 1.00 0.00 146 GLU A CA 10
ATOM 14046 C C . GLU A 1 146 ? 17.431 16.558 5.670 1.00 0.00 146 GLU A C 10
ATOM 14047 O O . GLU A 1 146 ? 16.347 17.146 5.671 1.00 0.00 146 GLU A O 10
ATOM 14059 N N . GLY A 1 147 ? 18.271 16.577 6.703 1.00 0.00 147 GLY A N 10
ATOM 14060 C CA . GLY A 1 147 ? 18.068 17.339 7.925 1.00 0.00 147 GLY A CA 10
ATOM 14061 C C . GLY A 1 147 ? 17.346 16.531 9.002 1.00 0.00 147 GLY A C 10
ATOM 14062 O O . GLY A 1 147 ? 17.206 17.009 10.131 1.00 0.00 147 GLY A O 10
ATOM 14066 N N . ALA A 1 148 ? 16.906 15.307 8.700 1.00 0.00 148 ALA A N 10
ATOM 14067 C CA . ALA A 1 148 ? 16.525 14.328 9.708 1.00 0.00 148 ALA A CA 10
ATOM 14068 C C . ALA A 1 148 ? 17.800 13.877 10.422 1.00 0.00 148 ALA A C 10
ATOM 14069 O O . ALA A 1 148 ? 18.552 13.070 9.873 1.00 0.00 148 ALA A O 10
ATOM 14076 N N . GLY A 1 149 ? 18.084 14.464 11.586 1.00 0.00 149 GLY A N 10
ATOM 14077 C CA . GLY A 1 149 ? 19.362 14.331 12.285 1.00 0.00 149 GLY A CA 10
ATOM 14078 C C . GLY A 1 149 ? 19.272 13.822 13.725 1.00 0.00 149 GLY A C 10
ATOM 14079 O O . GLY A 1 149 ? 20.321 13.7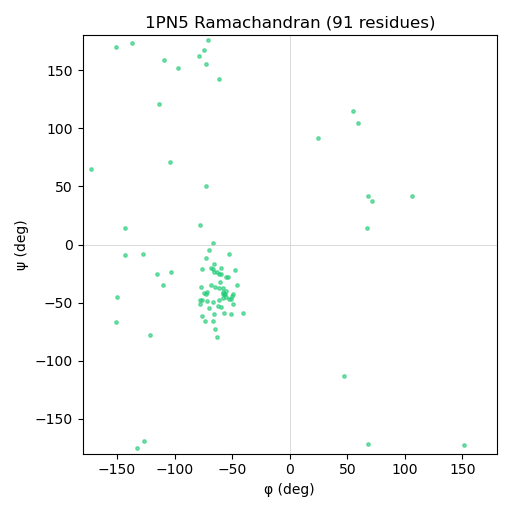35 14.366 1.00 0.00 149 GLY A O 10
ATOM 14083 N N . HIS A 1 150 ? 18.071 13.450 14.201 1.00 0.00 150 HIS A N 10
ATOM 14084 C CA . HIS A 1 150 ? 17.646 13.146 15.582 1.00 0.00 150 HIS A CA 10
ATOM 14085 C C . HIS A 1 150 ? 17.025 14.408 16.156 1.00 0.00 150 HIS A C 10
ATOM 14086 O O . HIS A 1 150 ? 17.686 15.442 16.270 1.00 0.00 150 HIS A O 10
ATOM 14100 N N . SER A 1 151 ? 15.740 14.346 16.485 1.00 0.00 151 SER A N 10
ATOM 14101 C CA . SER A 1 151 ? 14.964 15.535 16.749 1.00 0.00 151 SER A CA 10
ATOM 14102 C C . SER A 1 151 ? 13.682 15.119 17.467 1.00 0.00 151 SER A C 10
ATOM 14103 O O . SER A 1 151 ? 12.914 14.296 16.957 1.00 0.00 151 SER A O 10
ATOM 14111 N N . MET A 1 59 ? 0.344 12.587 2.176 1.00 0.00 59 MET A N 11
ATOM 14112 C CA . MET A 1 59 ? -0.947 12.357 1.537 1.00 0.00 59 MET A CA 11
ATOM 14113 C C . MET A 1 59 ? -1.818 11.376 2.316 1.00 0.00 59 MET A C 11
ATOM 14114 O O . MET A 1 59 ? -1.465 10.864 3.383 1.00 0.00 59 MET A O 11
ATOM 14128 N N . ALA A 1 60 ? -3.044 11.193 1.846 1.00 0.00 60 ALA A N 11
ATOM 14129 C CA . ALA A 1 60 ? -3.839 10.049 2.256 1.00 0.00 60 ALA A CA 11
ATOM 14130 C C . ALA A 1 60 ? -3.174 8.777 1.754 1.00 0.00 60 ALA A C 11
ATOM 14131 O O . ALA A 1 60 ? -2.685 8.722 0.632 1.00 0.00 60 ALA A O 11
ATOM 14138 N N . GLY A 1 61 ? -3.209 7.735 2.566 1.00 0.00 61 GLY A N 11
ATOM 14139 C CA . GLY A 1 61 ? -2.602 6.447 2.299 1.00 0.00 61 GLY A CA 11
ATOM 14140 C C . GLY A 1 61 ? -2.794 5.591 3.535 1.00 0.00 61 GLY A C 11
ATOM 14141 O O . GLY A 1 61 ? -3.378 6.044 4.525 1.00 0.00 61 GLY A O 11
ATOM 14145 N N . GLY A 1 62 ? -2.313 4.355 3.503 1.00 0.00 62 GLY A N 11
ATOM 14146 C CA . GLY A 1 62 ? -2.268 3.500 4.679 1.00 0.00 62 GLY A CA 11
ATOM 14147 C C . GLY A 1 62 ? -0.949 3.754 5.391 1.00 0.00 62 GLY A C 11
ATOM 14148 O O . GLY A 1 62 ? -0.146 2.838 5.466 1.00 0.00 62 GLY A O 11
ATOM 14152 N N . ALA A 1 63 ? -0.706 4.986 5.857 1.00 0.00 63 ALA A N 11
ATOM 14153 C CA . ALA A 1 63 ? 0.545 5.421 6.486 1.00 0.00 63 ALA A CA 11
ATOM 14154 C C . ALA A 1 63 ? 1.738 5.531 5.521 1.00 0.00 63 ALA A C 11
ATOM 14155 O O . ALA A 1 63 ? 2.894 5.442 5.942 1.00 0.00 63 ALA A O 11
ATOM 14162 N N . TRP A 1 64 ? 1.489 5.746 4.228 1.00 0.00 64 TRP A N 11
ATOM 14163 C CA . TRP A 1 64 ? 2.500 5.888 3.199 1.00 0.00 64 TRP A CA 11
ATOM 14164 C C . TRP A 1 64 ? 2.015 6.950 2.220 1.00 0.00 64 TRP A C 11
ATOM 14165 O O . TRP A 1 64 ? 0.869 7.397 2.301 1.00 0.00 64 TRP A O 11
ATOM 14186 N N . GLY A 1 65 ? 2.854 7.290 1.247 1.00 0.00 65 GLY A N 11
ATOM 14187 C CA . GLY A 1 65 ? 2.486 8.178 0.166 1.00 0.00 65 GLY A CA 11
ATOM 14188 C C . GLY A 1 65 ? 3.731 8.566 -0.604 1.00 0.00 65 GLY A C 11
ATOM 14189 O O . GLY A 1 65 ? 4.151 7.816 -1.476 1.00 0.00 65 GLY A O 11
ATOM 14193 N N . ARG A 1 66 ? 4.396 9.661 -0.231 1.00 0.00 66 ARG A N 11
ATOM 14194 C CA . ARG A 1 66 ? 5.609 10.152 -0.903 1.00 0.00 66 ARG A CA 11
ATOM 14195 C C . ARG A 1 66 ? 6.684 9.088 -1.061 1.00 0.00 66 ARG A C 11
ATOM 14196 O O . ARG A 1 66 ? 7.404 9.080 -2.057 1.00 0.00 66 ARG A O 11
ATOM 14217 N N . LEU A 1 67 ? 6.796 8.175 -0.096 1.00 0.00 67 LEU A N 11
ATOM 14218 C CA . LEU A 1 67 ? 7.709 7.045 -0.182 1.00 0.00 67 LEU A CA 11
ATOM 14219 C C . LEU A 1 67 ? 7.558 6.236 -1.477 1.00 0.00 67 LEU A C 11
ATOM 14220 O O . LEU A 1 67 ? 8.548 5.707 -1.970 1.00 0.00 67 LEU A O 11
ATOM 14236 N N . ALA A 1 68 ? 6.376 6.197 -2.093 1.00 0.00 68 ALA A N 11
ATOM 14237 C CA . ALA A 1 68 ? 6.158 5.468 -3.330 1.00 0.00 68 ALA A CA 11
ATOM 14238 C C . ALA A 1 68 ? 6.789 6.168 -4.546 1.00 0.00 68 ALA A C 11
ATOM 14239 O O . ALA A 1 68 ? 6.928 5.537 -5.594 1.00 0.00 68 ALA A O 11
ATOM 14246 N N . CYS A 1 69 ? 7.164 7.447 -4.443 1.00 0.00 69 CYS A N 11
ATOM 14247 C CA . CYS A 1 69 ? 7.712 8.215 -5.559 1.00 0.00 69 CYS A CA 11
ATOM 14248 C C . CYS A 1 69 ? 9.168 7.832 -5.827 1.00 0.00 69 CYS A C 11
ATOM 14249 O O . CYS A 1 69 ? 9.572 7.670 -6.975 1.00 0.00 69 CYS A O 11
ATOM 14257 N N . TYR A 1 70 ? 9.960 7.620 -4.771 1.00 0.00 70 TYR A N 11
ATOM 14258 C CA . TYR A 1 70 ? 11.317 7.080 -4.889 1.00 0.00 70 TYR A CA 11
ATOM 14259 C C . TYR A 1 70 ? 11.252 5.723 -5.615 1.00 0.00 70 TYR A C 11
ATOM 14260 O O . TYR A 1 70 ? 12.115 5.379 -6.420 1.00 0.00 70 TYR A O 11
ATOM 14278 N N . LEU A 1 71 ? 10.179 4.965 -5.360 1.00 0.00 71 LEU A N 11
ATOM 14279 C CA . LEU A 1 71 ? 9.881 3.645 -5.917 1.00 0.00 71 LEU A CA 11
ATOM 14280 C C . LEU A 1 71 ? 9.275 3.751 -7.337 1.00 0.00 71 LEU A C 11
ATOM 14281 O O . LEU A 1 71 ? 8.721 2.775 -7.844 1.00 0.00 71 LEU A O 11
ATOM 14297 N N . GLU A 1 72 ? 9.346 4.925 -7.972 1.00 0.00 72 GLU A N 11
ATOM 14298 C CA . GLU A 1 72 ? 8.844 5.235 -9.309 1.00 0.00 72 GLU A CA 11
ATOM 14299 C C . GLU A 1 72 ? 9.865 6.110 -10.080 1.00 0.00 72 GLU A C 11
ATOM 14300 O O . GLU A 1 72 ? 9.697 6.359 -11.281 1.00 0.00 72 GLU A O 11
ATOM 14312 N N . PHE A 1 73 ? 10.977 6.531 -9.446 1.00 0.00 73 PHE A N 11
ATOM 14313 C CA . PHE A 1 73 ? 12.121 7.067 -10.188 1.00 0.00 73 PHE A CA 11
ATOM 14314 C C . PHE A 1 73 ? 12.694 5.942 -11.064 1.00 0.00 73 PHE A C 11
ATOM 14315 O O . PHE A 1 73 ? 13.006 6.137 -12.245 1.00 0.00 73 PHE A O 11
ATOM 14332 N N . LEU A 1 74 ? 12.845 4.771 -10.446 1.00 0.00 74 LEU A N 11
ATOM 14333 C CA . LEU A 1 74 ? 13.357 3.539 -11.011 1.00 0.00 74 LEU A CA 11
ATOM 14334 C C . LEU A 1 74 ? 12.191 2.641 -11.413 1.00 0.00 74 LEU A C 11
ATOM 14335 O O . LEU A 1 74 ? 11.047 2.813 -10.993 1.00 0.00 74 LEU A O 11
ATOM 14351 N N . LYS A 1 75 ? 12.516 1.645 -12.226 1.00 0.00 75 LYS A N 11
ATOM 14352 C CA . LYS A 1 75 ? 11.611 0.623 -12.743 1.00 0.00 75 LYS A CA 11
ATOM 14353 C C . LYS A 1 75 ? 12.214 -0.734 -12.395 1.00 0.00 75 LYS A C 11
ATOM 14354 O O . LYS A 1 75 ? 13.169 -0.785 -11.618 1.00 0.00 75 LYS A O 11
ATOM 14373 N N . LYS A 1 76 ? 11.673 -1.843 -12.914 1.00 0.00 76 LYS A N 11
ATOM 14374 C CA . LYS A 1 76 ? 12.047 -3.193 -12.474 1.00 0.00 76 LYS A CA 11
ATOM 14375 C C . LYS A 1 76 ? 13.525 -3.539 -12.670 1.00 0.00 76 LYS A C 11
ATOM 14376 O O . LYS A 1 76 ? 13.968 -4.516 -12.074 1.00 0.00 76 LYS A O 11
ATOM 14395 N N . GLU A 1 77 ? 14.279 -2.735 -13.417 1.00 0.00 77 GLU A N 11
ATOM 14396 C CA . GLU A 1 77 ? 15.736 -2.610 -13.345 1.00 0.00 77 GLU A CA 11
ATOM 14397 C C . GLU A 1 77 ? 16.211 -2.694 -11.892 1.00 0.00 77 GLU A C 11
ATOM 14398 O O . GLU A 1 77 ? 16.717 -3.742 -11.507 1.00 0.00 77 GLU A O 11
ATOM 14410 N N . GLU A 1 78 ? 15.997 -1.670 -11.059 1.00 0.00 78 GLU A N 11
ATOM 14411 C CA . GLU A 1 78 ? 16.542 -1.642 -9.712 1.00 0.00 78 GLU A CA 11
ATOM 14412 C C . GLU A 1 78 ? 15.409 -1.732 -8.690 1.00 0.00 78 GLU A C 11
ATOM 14413 O O . GLU A 1 78 ? 15.667 -2.117 -7.558 1.00 0.00 78 GLU A O 11
ATOM 14425 N N . LEU A 1 79 ? 14.142 -1.461 -9.052 1.00 0.00 79 LEU A N 11
ATOM 14426 C CA . LEU A 1 79 ? 13.014 -1.626 -8.134 1.00 0.00 79 LEU A CA 11
ATOM 14427 C C . LEU A 1 79 ? 12.961 -3.050 -7.585 1.00 0.00 79 LEU A C 11
ATOM 14428 O O . LEU A 1 79 ? 12.698 -3.257 -6.398 1.00 0.00 79 LEU A O 11
ATOM 14444 N N . LYS A 1 80 ? 13.156 -4.030 -8.477 1.00 0.00 80 LYS A N 11
ATOM 14445 C CA . LYS A 1 80 ? 13.160 -5.432 -8.079 1.00 0.00 80 LYS A CA 11
ATOM 14446 C C . LYS A 1 80 ? 14.371 -5.708 -7.207 1.00 0.00 80 LYS A C 11
ATOM 14447 O O . LYS A 1 80 ? 14.149 -6.288 -6.150 1.00 0.00 80 LYS A O 11
ATOM 14466 N N . GLU A 1 81 ? 15.592 -5.288 -7.578 1.00 0.00 81 GLU A N 11
ATOM 14467 C CA . GLU A 1 81 ? 16.748 -5.453 -6.690 1.00 0.00 81 GLU A CA 11
ATOM 14468 C C . GLU A 1 81 ? 16.431 -4.902 -5.323 1.00 0.00 81 GLU A C 11
ATOM 14469 O O . GLU A 1 81 ? 16.495 -5.655 -4.364 1.00 0.00 81 GLU A O 11
ATOM 14481 N N . PHE A 1 82 ? 16.015 -3.643 -5.237 1.00 0.00 82 PHE A N 11
ATOM 14482 C CA . PHE A 1 82 ? 15.677 -2.998 -3.985 1.00 0.00 82 PHE A CA 11
ATOM 14483 C C . PHE A 1 82 ? 14.809 -3.911 -3.126 1.00 0.00 82 PHE A C 11
ATOM 14484 O O . PHE A 1 82 ? 15.175 -4.263 -2.011 1.00 0.00 82 PHE A O 11
ATOM 14501 N N . GLN A 1 83 ? 13.657 -4.331 -3.634 1.00 0.00 83 GLN A N 11
ATOM 14502 C CA . GLN A 1 83 ? 12.706 -5.064 -2.817 1.00 0.00 83 GLN A CA 11
ATOM 14503 C C . GLN A 1 83 ? 13.190 -6.491 -2.522 1.00 0.00 83 GLN A C 11
ATOM 14504 O O . GLN A 1 83 ? 12.789 -7.088 -1.523 1.00 0.00 83 GLN A O 11
ATOM 14518 N N . LEU A 1 84 ? 14.020 -7.074 -3.389 1.00 0.00 84 LEU A N 11
ATOM 14519 C CA . LEU A 1 84 ? 14.676 -8.345 -3.196 1.00 0.00 84 LEU A CA 11
ATOM 14520 C C . LEU A 1 84 ? 15.656 -8.211 -2.034 1.00 0.00 84 LEU A C 11
ATOM 14521 O O . LEU A 1 84 ? 15.510 -8.905 -1.034 1.00 0.00 84 LEU A O 11
ATOM 14537 N N . LEU A 1 85 ? 16.619 -7.300 -2.152 1.00 0.00 85 LEU A N 11
ATOM 14538 C CA . LEU A 1 85 ? 17.671 -7.032 -1.187 1.00 0.00 85 LEU A CA 11
ATOM 14539 C C . LEU A 1 85 ? 17.074 -6.661 0.176 1.00 0.00 85 LEU A C 11
ATOM 14540 O O . LEU A 1 85 ? 17.502 -7.209 1.189 1.00 0.00 85 LEU A O 11
ATOM 14556 N N . LEU A 1 86 ? 16.030 -5.821 0.225 1.00 0.00 86 LEU A N 11
ATOM 14557 C CA . LEU A 1 86 ? 15.371 -5.443 1.470 1.00 0.00 86 LEU A CA 11
ATOM 14558 C C . LEU A 1 86 ? 14.845 -6.690 2.184 1.00 0.00 86 LEU A C 11
ATOM 14559 O O . LEU A 1 86 ? 15.005 -6.854 3.394 1.00 0.00 86 LEU A O 11
ATOM 14575 N N . ALA A 1 87 ? 14.228 -7.612 1.442 1.00 0.00 87 ALA A N 11
ATOM 14576 C CA . ALA A 1 87 ? 13.702 -8.827 2.034 1.00 0.00 87 ALA A CA 11
ATOM 14577 C C . ALA A 1 87 ? 14.836 -9.780 2.418 1.00 0.00 87 ALA A C 11
ATOM 14578 O O . ALA A 1 87 ? 14.728 -10.453 3.441 1.00 0.00 87 ALA A O 11
ATOM 14585 N N . ASN A 1 88 ? 15.904 -9.841 1.618 1.00 0.00 88 ASN A N 11
ATOM 14586 C CA . ASN A 1 88 ? 17.121 -10.607 1.887 1.00 0.00 88 ASN A CA 11
ATOM 14587 C C . ASN A 1 88 ? 17.666 -10.209 3.266 1.00 0.00 88 ASN A C 11
ATOM 14588 O O . ASN A 1 88 ? 17.815 -11.055 4.147 1.00 0.00 88 ASN A O 11
ATOM 14599 N N . LYS A 1 89 ? 17.849 -8.905 3.507 1.00 0.00 89 LYS A N 11
ATOM 14600 C CA . LYS A 1 89 ? 18.227 -8.317 4.778 1.00 0.00 89 LYS A CA 11
ATOM 14601 C C . LYS A 1 89 ? 17.236 -8.711 5.876 1.00 0.00 89 LYS A C 11
ATOM 14602 O O . LYS A 1 89 ? 17.661 -9.087 6.972 1.00 0.00 89 LYS A O 11
ATOM 14621 N N . ALA A 1 90 ? 15.927 -8.596 5.629 1.00 0.00 90 ALA A N 11
ATOM 14622 C CA . ALA A 1 90 ? 14.903 -8.851 6.641 1.00 0.00 90 ALA A CA 11
ATOM 14623 C C . ALA A 1 90 ? 14.788 -10.325 7.057 1.00 0.00 90 ALA A C 11
ATOM 14624 O O . ALA A 1 90 ? 14.196 -10.585 8.104 1.00 0.00 90 ALA A O 11
ATOM 14631 N N . HIS A 1 91 ? 15.306 -11.246 6.236 1.00 0.00 91 HIS A N 11
ATOM 14632 C CA . HIS A 1 91 ? 15.237 -12.710 6.253 1.00 0.00 91 HIS A CA 11
ATOM 14633 C C . HIS A 1 91 ? 13.950 -13.326 6.841 1.00 0.00 91 HIS A C 11
ATOM 14634 O O . HIS A 1 91 ? 13.735 -13.395 8.049 1.00 0.00 91 HIS A O 11
ATOM 14648 N N . SER A 1 92 ? 13.052 -13.816 5.999 1.00 0.00 92 SER A N 11
ATOM 14649 C CA . SER A 1 92 ? 11.847 -14.501 6.436 1.00 0.00 92 SER A CA 11
ATOM 14650 C C . SER A 1 92 ? 11.443 -15.524 5.365 1.00 0.00 92 SER A C 11
ATOM 14651 O O . SER A 1 92 ? 12.193 -15.759 4.409 1.00 0.00 92 SER A O 11
ATOM 14659 N N . ARG A 1 93 ? 10.315 -16.208 5.573 1.00 0.00 93 ARG A N 11
ATOM 14660 C CA . ARG A 1 93 ? 9.822 -17.288 4.718 1.00 0.00 93 ARG A CA 11
ATOM 14661 C C . ARG A 1 93 ? 8.327 -17.113 4.480 1.00 0.00 93 ARG A C 11
ATOM 14662 O O . ARG A 1 93 ? 7.520 -17.570 5.299 1.00 0.00 93 ARG A O 11
ATOM 14683 N N . SER A 1 94 ? 7.971 -16.475 3.374 1.00 0.00 94 SER A N 11
ATOM 14684 C CA . SER A 1 94 ? 6.641 -16.432 2.795 1.00 0.00 94 SER A CA 11
ATOM 14685 C C . SER A 1 94 ? 6.854 -15.968 1.351 1.00 0.00 94 SER A C 11
ATOM 14686 O O . SER A 1 94 ? 7.034 -14.770 1.119 1.00 0.00 94 SER A O 11
ATOM 14694 N N . SER A 1 95 ? 6.962 -16.894 0.397 1.00 0.00 95 SER A N 11
ATOM 14695 C CA . SER A 1 95 ? 7.186 -16.681 -1.035 1.00 0.00 95 SER A CA 11
ATOM 14696 C C . SER A 1 95 ? 7.318 -18.053 -1.713 1.00 0.00 95 SER A C 11
ATOM 14697 O O . SER A 1 95 ? 7.232 -19.089 -1.053 1.00 0.00 95 SER A O 11
ATOM 14705 N N . SER A 1 96 ? 7.597 -18.081 -3.021 1.00 0.00 96 SER A N 11
ATOM 14706 C CA . SER A 1 96 ? 8.353 -19.197 -3.575 1.00 0.00 96 SER A CA 11
ATOM 14707 C C . SER A 1 96 ? 9.707 -19.287 -2.851 1.00 0.00 96 SER A C 11
ATOM 14708 O O . SER A 1 96 ? 10.146 -18.323 -2.215 1.00 0.00 96 SER A O 11
ATOM 14716 N N . GLY A 1 97 ? 10.384 -20.431 -2.976 1.00 0.00 97 GLY A N 11
ATOM 14717 C CA . GLY A 1 97 ? 11.742 -20.568 -2.477 1.00 0.00 97 GLY A CA 11
ATOM 14718 C C . GLY A 1 97 ? 12.690 -19.691 -3.290 1.00 0.00 97 GLY A C 11
ATOM 14719 O O . GLY A 1 97 ? 13.553 -19.031 -2.715 1.00 0.00 97 GLY A O 11
ATOM 14723 N N . GLU A 1 98 ? 12.528 -19.686 -4.614 1.00 0.00 98 GLU A N 11
ATOM 14724 C CA . GLU A 1 98 ? 13.417 -18.990 -5.529 1.00 0.00 98 GLU A CA 11
ATOM 14725 C C . GLU A 1 98 ? 13.191 -17.482 -5.490 1.00 0.00 98 GLU A C 11
ATOM 14726 O O . GLU A 1 98 ? 12.369 -16.942 -6.236 1.00 0.00 98 GLU A O 11
ATOM 14738 N N . THR A 1 99 ? 13.981 -16.798 -4.671 1.00 0.00 99 THR A N 11
ATOM 14739 C CA . THR A 1 99 ? 13.905 -15.368 -4.417 1.00 0.00 99 THR A CA 11
ATOM 14740 C C . THR A 1 99 ? 12.491 -14.940 -3.944 1.00 0.00 99 THR A C 11
ATOM 14741 O O . THR A 1 99 ? 11.539 -15.726 -3.917 1.00 0.00 99 THR A O 11
ATOM 14752 N N . PRO A 1 100 ? 12.337 -13.712 -3.430 1.00 0.00 100 PRO A N 11
ATOM 14753 C CA . PRO A 1 100 ? 11.056 -13.286 -2.894 1.00 0.00 100 PRO A CA 11
ATOM 14754 C C . PRO A 1 100 ? 10.127 -12.757 -4.001 1.00 0.00 100 PRO A C 11
ATOM 14755 O O . PRO A 1 100 ? 10.551 -12.086 -4.956 1.00 0.00 100 PRO A O 11
ATOM 14766 N N . ALA A 1 101 ? 8.822 -12.892 -3.742 1.00 0.00 101 ALA A N 11
ATOM 14767 C CA . ALA A 1 101 ? 7.698 -12.483 -4.574 1.00 0.00 101 ALA A CA 11
ATOM 14768 C C . ALA A 1 101 ? 6.473 -12.381 -3.666 1.00 0.00 101 ALA A C 11
ATOM 14769 O O . ALA A 1 101 ? 6.306 -13.210 -2.767 1.00 0.00 101 ALA A O 11
ATOM 14776 N N . GLN A 1 102 ? 5.585 -11.419 -3.916 1.00 0.00 102 GLN A N 11
ATOM 14777 C CA . GLN A 1 102 ? 4.337 -11.208 -3.201 1.00 0.00 102 GLN A CA 11
ATOM 14778 C C . GLN A 1 102 ? 3.258 -10.848 -4.222 1.00 0.00 102 GLN A C 11
ATOM 14779 O O . GLN A 1 102 ? 3.587 -10.312 -5.285 1.00 0.00 102 GLN A O 11
ATOM 14793 N N . PRO A 1 103 ? 1.982 -11.132 -3.930 1.00 0.00 103 PRO A N 11
ATOM 14794 C CA . PRO A 1 103 ? 0.892 -10.792 -4.823 1.00 0.00 103 PRO A CA 11
ATOM 14795 C C . PRO A 1 103 ? 0.766 -9.270 -4.923 1.00 0.00 103 PRO A C 11
ATOM 14796 O O . PRO A 1 103 ? 0.836 -8.560 -3.918 1.00 0.00 103 PRO A O 11
ATOM 14807 N N . GLU A 1 104 ? 0.544 -8.797 -6.146 1.00 0.00 104 GLU A N 11
ATOM 14808 C CA . GLU A 1 104 ? 0.254 -7.448 -6.546 1.00 0.00 104 GLU A CA 11
ATOM 14809 C C . GLU A 1 104 ? 1.270 -6.428 -6.021 1.00 0.00 104 GLU A C 11
ATOM 14810 O O . GLU A 1 104 ? 0.959 -5.580 -5.181 1.00 0.00 104 GLU A O 11
ATOM 14822 N N . LYS A 1 105 ? 2.505 -6.523 -6.534 1.00 0.00 105 LYS A N 11
ATOM 14823 C CA . LYS A 1 105 ? 3.592 -5.598 -6.248 1.00 0.00 105 LYS A CA 11
ATOM 14824 C C . LYS A 1 105 ? 4.232 -5.110 -7.545 1.00 0.00 105 LYS A C 11
ATOM 14825 O O . LYS A 1 105 ? 5.221 -5.632 -8.070 1.00 0.00 105 LYS A O 11
ATOM 14844 N N . THR A 1 106 ? 3.614 -4.106 -8.114 1.00 0.00 106 THR A N 11
ATOM 14845 C CA . THR A 1 106 ? 3.810 -3.700 -9.492 1.00 0.00 106 THR A CA 11
ATOM 14846 C C . THR A 1 106 ? 3.580 -2.207 -9.671 1.00 0.00 106 THR A C 11
ATOM 14847 O O . THR A 1 106 ? 3.729 -1.696 -10.785 1.00 0.00 106 THR A O 11
ATOM 14858 N N . SER A 1 107 ? 3.398 -1.503 -8.562 1.00 0.00 107 SER A N 11
ATOM 14859 C CA . SER A 1 107 ? 3.499 -0.063 -8.483 1.00 0.00 107 SER A CA 11
ATOM 14860 C C . SER A 1 107 ? 4.402 0.249 -7.297 1.00 0.00 107 SER A C 11
ATOM 14861 O O . SER A 1 107 ? 4.593 -0.607 -6.424 1.00 0.00 107 SER A O 11
ATOM 14869 N N . GLY A 1 108 ? 4.944 1.459 -7.228 1.00 0.00 108 GLY A N 11
ATOM 14870 C CA . GLY A 1 108 ? 5.612 1.931 -6.028 1.00 0.00 108 GLY A CA 11
ATOM 14871 C C . GLY A 1 108 ? 4.600 2.001 -4.888 1.00 0.00 108 GLY A C 11
ATOM 14872 O O . GLY A 1 108 ? 4.856 1.526 -3.785 1.00 0.00 108 GLY A O 11
ATOM 14876 N N . MET A 1 109 ? 3.422 2.547 -5.196 1.00 0.00 109 MET A N 11
ATOM 14877 C CA . MET A 1 109 ? 2.277 2.702 -4.305 1.00 0.00 109 MET A CA 11
ATOM 14878 C C . MET A 1 109 ? 1.718 1.360 -3.806 1.00 0.00 109 MET A C 11
ATOM 14879 O O . MET A 1 109 ? 1.119 1.319 -2.737 1.00 0.00 109 MET A O 11
ATOM 14893 N N . GLU A 1 110 ? 1.937 0.251 -4.520 1.00 0.00 110 GLU A N 11
ATOM 14894 C CA . GLU A 1 110 ? 1.498 -1.054 -4.034 1.00 0.00 110 GLU A CA 11
ATOM 14895 C C . GLU A 1 110 ? 2.453 -1.546 -2.964 1.00 0.00 110 GLU A C 11
ATOM 14896 O O . GLU A 1 110 ? 2.031 -1.884 -1.858 1.00 0.00 110 GLU A O 11
ATOM 14908 N N . VAL A 1 111 ? 3.750 -1.542 -3.279 1.00 0.00 111 VAL A N 11
ATOM 14909 C CA . VAL A 1 111 ? 4.788 -1.935 -2.338 1.00 0.00 111 VAL A CA 11
ATOM 14910 C C . VAL A 1 111 ? 4.674 -1.070 -1.080 1.00 0.00 111 VAL A C 11
ATOM 14911 O O . VAL A 1 111 ? 4.840 -1.578 0.022 1.00 0.00 111 VAL A O 11
ATOM 14924 N N . ALA A 1 112 ? 4.309 0.201 -1.224 1.00 0.00 112 ALA A N 11
ATOM 14925 C CA . ALA A 1 112 ? 4.083 1.118 -0.128 1.00 0.00 112 ALA A CA 11
ATOM 14926 C C . ALA A 1 112 ? 3.084 0.597 0.903 1.00 0.00 112 ALA A C 11
ATOM 14927 O O . ALA A 1 112 ? 3.458 0.399 2.061 1.00 0.00 112 ALA A O 11
ATOM 14934 N N . SER A 1 113 ? 1.834 0.363 0.498 1.00 0.00 113 SER A N 11
ATOM 14935 C CA . SER A 1 113 ? 0.803 -0.152 1.396 1.00 0.00 113 SER A CA 11
ATOM 14936 C C . SER A 1 113 ? 1.199 -1.509 1.978 1.00 0.00 113 SER A C 11
ATOM 14937 O O . SER A 1 113 ? 0.847 -1.841 3.111 1.00 0.00 113 SER A O 11
ATOM 14945 N N . TYR A 1 114 ? 1.963 -2.288 1.219 1.00 0.00 114 TYR A N 11
ATOM 14946 C CA . TYR A 1 114 ? 2.397 -3.610 1.636 1.00 0.00 114 TYR A CA 11
ATOM 14947 C C . TYR A 1 114 ? 3.465 -3.505 2.728 1.00 0.00 114 TYR A C 11
ATOM 14948 O O . TYR A 1 114 ? 3.518 -4.323 3.645 1.00 0.00 114 TYR A O 11
ATOM 14966 N N . LEU A 1 115 ? 4.340 -2.507 2.644 1.00 0.00 115 LEU A N 11
ATOM 14967 C CA . LEU A 1 115 ? 5.446 -2.335 3.566 1.00 0.00 115 LEU A CA 11
ATOM 14968 C C . LEU A 1 115 ? 4.924 -1.921 4.941 1.00 0.00 115 LEU A C 11
ATOM 14969 O O . LEU A 1 115 ? 5.395 -2.462 5.942 1.00 0.00 115 LEU A O 11
ATOM 14985 N N . VAL A 1 116 ? 3.961 -0.999 5.012 1.00 0.00 116 VAL A N 11
ATOM 14986 C CA . VAL A 1 116 ? 3.267 -0.673 6.267 1.00 0.00 116 VAL A CA 11
ATOM 14987 C C . VAL A 1 116 ? 2.555 -1.930 6.777 1.00 0.00 116 VAL A C 11
ATOM 14988 O O . VAL A 1 116 ? 2.689 -2.244 7.957 1.00 0.00 116 VAL A O 11
ATOM 15001 N N . ALA A 1 117 ? 1.880 -2.705 5.919 1.00 0.00 117 ALA A N 11
ATOM 15002 C CA . ALA A 1 117 ? 1.245 -3.941 6.367 1.00 0.00 117 ALA A CA 11
ATOM 15003 C C . ALA A 1 117 ? 2.258 -4.908 7.004 1.00 0.00 117 ALA A C 11
ATOM 15004 O O . ALA A 1 117 ? 1.978 -5.522 8.040 1.00 0.00 117 ALA A O 11
ATOM 15011 N N . GLN A 1 118 ? 3.439 -5.048 6.405 1.00 0.00 118 GLN A N 11
ATOM 15012 C CA . GLN A 1 118 ? 4.494 -5.935 6.878 1.00 0.00 118 GLN A CA 11
ATOM 15013 C C . GLN A 1 118 ? 5.174 -5.430 8.154 1.00 0.00 118 GLN A C 11
ATOM 15014 O O . GLN A 1 118 ? 5.424 -6.241 9.047 1.00 0.00 118 GLN A O 11
ATOM 15028 N N . TYR A 1 119 ? 5.490 -4.139 8.244 1.00 0.00 119 TYR A N 11
ATOM 15029 C CA . TYR A 1 119 ? 6.328 -3.584 9.310 1.00 0.00 119 TYR A CA 11
ATOM 15030 C C . TYR A 1 119 ? 5.680 -2.404 10.038 1.00 0.00 119 TYR A C 11
ATOM 15031 O O . TYR A 1 119 ? 5.823 -2.325 11.259 1.00 0.00 119 TYR A O 11
ATOM 15049 N N . GLY A 1 120 ? 5.068 -1.454 9.323 1.00 0.00 120 GLY A N 11
ATOM 15050 C CA . GLY A 1 120 ? 4.398 -0.277 9.876 1.00 0.00 120 GLY A CA 11
ATOM 15051 C C . GLY A 1 120 ? 4.885 1.050 9.280 1.00 0.00 120 GLY A C 11
ATOM 15052 O O . GLY A 1 120 ? 4.769 1.318 8.102 1.00 0.00 120 GLY A O 11
ATOM 15056 N N . GLU A 1 121 ? 5.457 1.912 10.091 1.00 0.00 121 GLU A N 11
ATOM 15057 C CA . GLU A 1 121 ? 6.082 3.179 9.666 1.00 0.00 121 GLU A CA 11
ATOM 15058 C C . GLU A 1 121 ? 7.572 3.279 10.024 1.00 0.00 121 GLU A C 11
ATOM 15059 O O . GLU A 1 121 ? 8.300 4.056 9.403 1.00 0.00 121 GLU A O 11
ATOM 15071 N N . GLN A 1 122 ? 8.061 2.503 10.997 1.00 0.00 122 GLN A N 11
ATOM 15072 C CA . GLN A 1 122 ? 9.480 2.383 11.281 1.00 0.00 122 GLN A CA 11
ATOM 15073 C C . GLN A 1 122 ? 10.053 1.429 10.254 1.00 0.00 122 GLN A C 11
ATOM 15074 O O . GLN A 1 122 ? 10.455 1.876 9.182 1.00 0.00 122 GLN A O 11
ATOM 15088 N N . ARG A 1 123 ? 10.069 0.121 10.531 1.00 0.00 123 ARG A N 11
ATOM 15089 C CA . ARG A 1 123 ? 10.752 -0.818 9.634 1.00 0.00 123 ARG A CA 11
ATOM 15090 C C . ARG A 1 123 ? 10.122 -0.917 8.257 1.00 0.00 123 ARG A C 11
ATOM 15091 O O . ARG A 1 123 ? 10.728 -1.519 7.377 1.00 0.00 123 ARG A O 11
ATOM 15112 N N . ALA A 1 124 ? 8.964 -0.313 8.017 1.00 0.00 124 ALA A N 11
ATOM 15113 C CA . ALA A 1 124 ? 8.429 -0.332 6.679 1.00 0.00 124 ALA A CA 11
ATOM 15114 C C . ALA A 1 124 ? 9.240 0.536 5.757 1.00 0.00 124 ALA A C 11
ATOM 15115 O O . ALA A 1 124 ? 9.378 0.143 4.606 1.00 0.00 124 ALA A O 11
ATOM 15122 N N . TRP A 1 125 ? 9.638 1.733 6.191 1.00 0.00 125 TRP A N 11
ATOM 15123 C CA . TRP A 1 125 ? 10.358 2.667 5.353 1.00 0.00 125 TRP A CA 11
ATOM 15124 C C . TRP A 1 125 ? 11.817 2.638 5.742 1.00 0.00 125 TRP A C 11
ATOM 15125 O O . TRP A 1 125 ? 12.659 2.519 4.886 1.00 0.00 125 TRP A O 11
ATOM 15146 N N . ASP A 1 126 ? 12.176 2.667 7.011 1.00 0.00 126 ASP A N 11
ATOM 15147 C CA . ASP A 1 126 ? 13.563 2.673 7.461 1.00 0.00 126 ASP A CA 11
ATOM 15148 C C . ASP A 1 126 ? 14.374 1.496 6.928 1.00 0.00 126 ASP A C 11
ATOM 15149 O O . ASP A 1 126 ? 15.540 1.650 6.574 1.00 0.00 126 ASP A O 11
ATOM 15158 N N . LEU A 1 127 ? 13.753 0.314 6.834 1.00 0.00 127 LEU A N 11
ATOM 15159 C CA . LEU A 1 127 ? 14.421 -0.863 6.270 1.00 0.00 127 LEU A CA 11
ATOM 15160 C C . LEU A 1 127 ? 14.455 -0.730 4.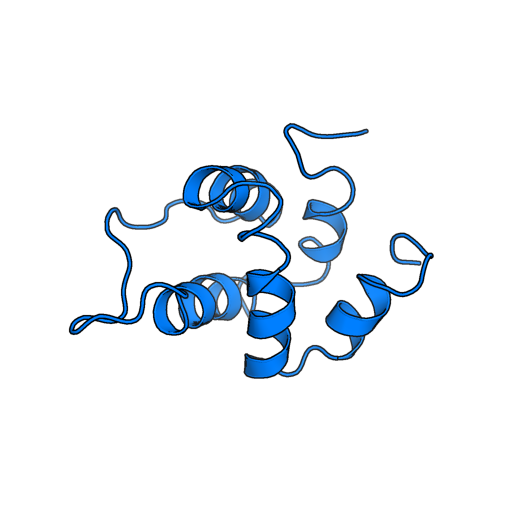737 1.00 0.00 127 LEU A C 11
ATOM 15161 O O . LEU A 1 127 ? 15.437 -1.073 4.092 1.00 0.00 127 LEU A O 11
ATOM 15177 N N . ALA A 1 128 ? 13.395 -0.182 4.143 1.00 0.00 128 ALA A N 11
ATOM 15178 C CA . ALA A 1 128 ? 13.315 0.179 2.742 1.00 0.00 128 ALA A CA 11
ATOM 15179 C C . ALA A 1 128 ? 14.520 1.007 2.374 1.00 0.00 128 ALA A C 11
ATOM 15180 O O . ALA A 1 128 ? 15.331 0.600 1.557 1.00 0.00 128 ALA A O 11
ATOM 15187 N N . LEU A 1 129 ? 14.629 2.154 3.026 1.00 0.00 129 LEU A N 11
ATOM 15188 C CA . LEU A 1 129 ? 15.421 3.283 2.592 1.00 0.00 129 LEU A CA 11
ATOM 15189 C C . LEU A 1 129 ? 16.903 3.077 2.891 1.00 0.00 129 LEU A C 11
ATOM 15190 O O . LEU A 1 129 ? 17.766 3.551 2.153 1.00 0.00 129 LEU A O 11
ATOM 15206 N N . HIS A 1 130 ? 17.188 2.247 3.890 1.00 0.00 130 HIS A N 11
ATOM 15207 C CA . HIS A 1 130 ? 18.503 1.654 4.094 1.00 0.00 130 HIS A CA 11
ATOM 15208 C C . HIS A 1 130 ? 19.006 0.998 2.790 1.00 0.00 130 HIS A C 11
ATOM 15209 O O . HIS A 1 130 ? 20.188 1.097 2.469 1.00 0.00 130 HIS A O 11
ATOM 15223 N N . THR A 1 131 ? 18.143 0.342 2.001 1.00 0.00 131 THR A N 11
ATOM 15224 C CA . THR A 1 131 ? 18.538 -0.384 0.784 1.00 0.00 131 THR A CA 11
ATOM 15225 C C . THR A 1 131 ? 19.173 0.545 -0.259 1.00 0.00 131 THR A C 11
ATOM 15226 O O . THR A 1 131 ? 19.948 0.096 -1.100 1.00 0.00 131 THR A O 11
ATOM 15237 N N . TRP A 1 132 ? 18.925 1.850 -0.179 1.00 0.00 132 TRP A N 11
ATOM 15238 C CA . TRP A 1 132 ? 19.574 2.823 -1.049 1.00 0.00 132 TRP A CA 11
ATOM 15239 C C . TRP A 1 132 ? 21.075 2.910 -0.763 1.00 0.00 132 TRP A C 11
ATOM 15240 O O . TRP A 1 132 ? 21.866 3.133 -1.688 1.00 0.00 132 TRP A O 11
ATOM 15261 N N . GLU A 1 133 ? 21.476 2.724 0.499 1.00 0.00 133 GLU A N 11
ATOM 15262 C CA . GLU A 1 133 ? 22.869 2.620 0.902 1.00 0.00 133 GLU A CA 11
ATOM 15263 C C . GLU A 1 133 ? 23.484 1.389 0.231 1.00 0.00 133 GLU A C 11
ATOM 15264 O O . GLU A 1 133 ? 24.562 1.510 -0.349 1.00 0.00 133 GLU A O 11
ATOM 15276 N N . GLN A 1 134 ? 22.783 0.248 0.226 1.00 0.00 134 GLN A N 11
ATOM 15277 C CA . GLN A 1 134 ? 23.290 -0.995 -0.339 1.00 0.00 134 GLN A CA 11
ATOM 15278 C C . GLN A 1 134 ? 23.317 -1.023 -1.872 1.00 0.00 134 GLN A C 11
ATOM 15279 O O . GLN A 1 134 ? 24.331 -1.493 -2.393 1.00 0.00 134 GLN A O 11
ATOM 15293 N N . MET A 1 135 ? 22.292 -0.541 -2.602 1.00 0.00 135 MET A N 11
ATOM 15294 C CA . MET A 1 135 ? 22.331 -0.557 -4.069 1.00 0.00 135 MET A CA 11
ATOM 15295 C C . MET A 1 135 ? 23.521 0.272 -4.557 1.00 0.00 135 MET A C 11
ATOM 15296 O O . MET A 1 135 ? 24.442 -0.271 -5.165 1.00 0.00 135 MET A O 11
ATOM 15310 N N . GLY A 1 136 ? 23.538 1.569 -4.242 1.00 0.00 136 GLY A N 11
ATOM 15311 C CA . GLY A 1 136 ? 24.556 2.490 -4.744 1.00 0.00 136 GLY A CA 11
ATOM 15312 C C . GLY A 1 136 ? 24.064 3.925 -4.924 1.00 0.00 136 GLY A C 11
ATOM 15313 O O . GLY A 1 136 ? 24.821 4.761 -5.423 1.00 0.00 136 GLY A O 11
ATOM 15317 N N . LEU A 1 137 ? 22.832 4.235 -4.511 1.00 0.00 137 LEU A N 11
ATOM 15318 C CA . LEU A 1 137 ? 22.108 5.482 -4.770 1.00 0.00 137 LEU A CA 11
ATOM 15319 C C . LEU A 1 137 ? 21.599 6.218 -3.529 1.00 0.00 137 LEU A C 11
ATOM 15320 O O . LEU A 1 137 ? 20.434 6.587 -3.387 1.00 0.00 137 LEU A O 11
ATOM 15336 N N . ARG A 1 138 ? 22.530 6.538 -2.625 1.00 0.00 138 ARG A N 11
ATOM 15337 C CA . ARG A 1 138 ? 22.227 7.282 -1.404 1.00 0.00 138 ARG A CA 11
ATOM 15338 C C . ARG A 1 138 ? 21.620 8.673 -1.605 1.00 0.00 138 ARG A C 11
ATOM 15339 O O . ARG A 1 138 ? 21.104 9.203 -0.629 1.00 0.00 138 ARG A O 11
ATOM 15360 N N . SER A 1 139 ? 21.605 9.235 -2.816 1.00 0.00 139 SER A N 11
ATOM 15361 C CA . SER A 1 139 ? 20.775 10.390 -3.153 1.00 0.00 139 SER A CA 11
ATOM 15362 C C . SER A 1 139 ? 19.340 10.167 -2.648 1.00 0.00 139 SER A C 11
ATOM 15363 O O . SER A 1 139 ? 18.762 11.041 -1.990 1.00 0.00 139 SER A O 11
ATOM 15371 N N . LEU A 1 140 ? 18.795 8.971 -2.911 1.00 0.00 140 LEU A N 11
ATOM 15372 C CA . LEU A 1 140 ? 17.454 8.574 -2.506 1.00 0.00 140 LEU A CA 11
ATOM 15373 C C . LEU A 1 140 ? 17.374 8.465 -0.981 1.00 0.00 140 LEU A C 11
ATOM 15374 O O . LEU A 1 140 ? 16.391 8.911 -0.401 1.00 0.00 140 LEU A O 11
ATOM 15390 N N . CYS A 1 141 ? 18.406 7.906 -0.330 1.00 0.00 141 CYS A N 11
ATOM 15391 C CA . CYS A 1 141 ? 18.497 7.793 1.129 1.00 0.00 141 CYS A CA 11
ATOM 15392 C C . CYS A 1 141 ? 18.412 9.170 1.767 1.00 0.00 141 CYS A C 11
ATOM 15393 O O . CYS A 1 141 ? 17.640 9.366 2.701 1.00 0.00 141 CYS A O 11
ATOM 15401 N N . ALA A 1 142 ? 19.210 10.111 1.270 1.00 0.00 142 ALA A N 11
ATOM 15402 C CA . ALA A 1 142 ? 19.289 11.451 1.805 1.00 0.00 142 ALA A CA 11
ATOM 15403 C C . ALA A 1 142 ? 17.920 12.124 1.677 1.00 0.00 142 ALA A C 11
ATOM 15404 O O . ALA A 1 142 ? 17.358 12.486 2.704 1.00 0.00 142 ALA A O 11
ATOM 15411 N N . GLN A 1 143 ? 17.324 12.208 0.477 1.00 0.00 143 GLN A N 11
ATOM 15412 C CA . GLN A 1 143 ? 15.970 12.767 0.344 1.00 0.00 143 GLN A CA 11
ATOM 15413 C C . GLN A 1 143 ? 14.895 11.938 1.073 1.00 0.00 143 GLN A C 11
ATOM 15414 O O . GLN A 1 143 ? 13.766 12.407 1.203 1.00 0.00 143 GLN A O 11
ATOM 15428 N N . ALA A 1 144 ? 15.181 10.715 1.531 1.00 0.00 144 ALA A N 11
ATOM 15429 C CA . ALA A 1 144 ? 14.302 9.917 2.386 1.00 0.00 144 ALA A CA 11
ATOM 15430 C C . ALA A 1 144 ? 14.579 10.117 3.892 1.00 0.00 144 ALA A C 11
ATOM 15431 O O . ALA A 1 144 ? 13.860 9.525 4.697 1.00 0.00 144 ALA A O 11
ATOM 15438 N N . GLN A 1 145 ? 15.572 10.924 4.283 1.00 0.00 145 GLN A N 11
ATOM 15439 C CA . GLN A 1 145 ? 15.960 11.181 5.670 1.00 0.00 145 GLN A CA 11
ATOM 15440 C C . GLN A 1 145 ? 16.237 12.675 5.882 1.00 0.00 145 GLN A C 11
ATOM 15441 O O . GLN A 1 145 ? 16.736 13.073 6.931 1.00 0.00 145 GLN A O 11
ATOM 15455 N N . GLU A 1 146 ? 15.884 13.539 4.939 1.00 0.00 146 GLU A N 11
ATOM 15456 C CA . GLU A 1 146 ? 16.011 14.987 4.994 1.00 0.00 146 GLU A CA 11
ATOM 15457 C C . GLU A 1 146 ? 14.605 15.582 5.141 1.00 0.00 146 GLU A C 11
ATOM 15458 O O . GLU A 1 146 ? 14.177 16.437 4.369 1.00 0.00 146 GLU A O 11
ATOM 15470 N N . GLY A 1 147 ? 13.882 15.100 6.155 1.00 0.00 147 GLY A N 11
ATOM 15471 C CA . GLY A 1 147 ? 12.716 15.703 6.807 1.00 0.00 147 GLY A CA 11
ATOM 15472 C C . GLY A 1 147 ? 11.475 15.936 5.942 1.00 0.00 147 GLY A C 11
ATOM 15473 O O . GLY A 1 147 ? 10.531 16.561 6.433 1.00 0.00 147 GLY A O 11
ATOM 15477 N N . ALA A 1 148 ? 11.482 15.516 4.677 1.00 0.00 148 ALA A N 11
ATOM 15478 C CA . ALA A 1 148 ? 10.483 15.824 3.687 1.00 0.00 148 ALA A CA 11
ATOM 15479 C C . ALA A 1 148 ? 9.384 14.753 3.684 1.00 0.00 148 ALA A C 11
ATOM 15480 O O . ALA A 1 148 ? 9.241 13.943 4.600 1.00 0.00 148 ALA A O 11
ATOM 15487 N N . GLY A 1 149 ? 8.591 14.788 2.621 1.00 0.00 149 GLY A N 11
ATOM 15488 C CA . GLY A 1 149 ? 7.252 14.221 2.560 1.00 0.00 149 GLY A CA 11
ATOM 15489 C C . GLY A 1 149 ? 6.427 14.910 1.476 1.00 0.00 149 GLY A C 11
ATOM 15490 O O . GLY A 1 149 ? 5.784 14.220 0.700 1.00 0.00 149 GLY A O 11
ATOM 15494 N N . HIS A 1 150 ? 6.525 16.237 1.330 1.00 0.00 150 HIS A N 11
ATOM 15495 C CA . HIS A 1 150 ? 6.092 17.019 0.164 1.00 0.00 150 HIS A CA 11
ATOM 15496 C C . HIS A 1 150 ? 4.758 16.545 -0.439 1.00 0.00 150 HIS A C 11
ATOM 15497 O O . HIS A 1 150 ? 4.639 16.370 -1.657 1.00 0.00 150 HIS A O 11
ATOM 15511 N N . SER A 1 151 ? 3.766 16.250 0.400 1.00 0.00 151 SER A N 11
ATOM 15512 C CA . SER A 1 151 ? 2.448 15.827 -0.027 1.00 0.00 151 SER A CA 11
ATOM 15513 C C . SER A 1 151 ? 1.462 16.064 1.110 1.00 0.00 151 SER A C 11
ATOM 15514 O O . SER A 1 151 ? 1.232 15.181 1.934 1.00 0.00 151 SER A O 11
ATOM 15522 N N . MET A 1 59 ? -1.930 10.265 0.026 1.00 0.00 59 MET A N 12
ATOM 15523 C CA . MET A 1 59 ? -2.832 9.267 -0.488 1.00 0.00 59 MET A CA 12
ATOM 15524 C C . MET A 1 59 ? -3.386 8.411 0.637 1.00 0.00 59 MET A C 12
ATOM 15525 O O . MET A 1 59 ? -2.888 8.351 1.765 1.00 0.00 59 MET A O 12
ATOM 15539 N N . ALA A 1 60 ? -4.479 7.757 0.306 1.00 0.00 60 ALA A N 12
ATOM 15540 C CA . ALA A 1 60 ? -5.040 6.690 1.108 1.00 0.00 60 ALA A CA 12
ATOM 15541 C C . ALA A 1 60 ? -4.108 5.496 0.997 1.00 0.00 60 ALA A C 12
ATOM 15542 O O . ALA A 1 60 ? -3.637 5.191 -0.098 1.00 0.00 60 ALA A O 12
ATOM 15549 N N . GLY A 1 61 ? -3.852 4.823 2.110 1.00 0.00 61 GLY A N 12
ATOM 15550 C CA . GLY A 1 61 ? -3.403 3.450 2.084 1.00 0.00 61 GLY A CA 12
ATOM 15551 C C . GLY A 1 61 ? -2.916 3.044 3.460 1.00 0.00 61 GLY A C 12
ATOM 15552 O O . GLY A 1 61 ? -3.262 1.972 3.951 1.00 0.00 61 GLY A O 12
ATOM 15556 N N . GLY A 1 62 ? -2.195 3.938 4.129 1.00 0.00 62 GLY A N 12
ATOM 15557 C CA . GLY A 1 62 ? -1.315 3.584 5.220 1.00 0.00 62 GLY A CA 12
ATOM 15558 C C . GLY A 1 62 ? 0.054 4.030 4.771 1.00 0.00 62 GLY A C 12
ATOM 15559 O O . GLY A 1 62 ? 0.728 3.285 4.076 1.00 0.00 62 GLY A O 12
ATOM 15563 N N . ALA A 1 63 ? 0.386 5.278 5.088 1.00 0.00 63 ALA A N 12
ATOM 15564 C CA . ALA A 1 63 ? 1.659 5.933 4.803 1.00 0.00 63 ALA A CA 12
ATOM 15565 C C . ALA A 1 63 ? 2.093 5.738 3.357 1.00 0.00 63 ALA A C 12
ATOM 15566 O O . ALA A 1 63 ? 3.006 4.989 3.018 1.00 0.00 63 ALA A O 12
ATOM 15573 N N . TRP A 1 64 ? 1.396 6.446 2.482 1.00 0.00 64 TRP A N 12
ATOM 15574 C CA . TRP A 1 64 ? 1.574 6.346 1.063 1.00 0.00 64 TRP A CA 12
ATOM 15575 C C . TRP A 1 64 ? 2.215 7.630 0.566 1.00 0.00 64 TRP A C 12
ATOM 15576 O O . TRP A 1 64 ? 2.301 8.618 1.299 1.00 0.00 64 TRP A O 12
ATOM 15597 N N . GLY A 1 65 ? 2.566 7.643 -0.715 1.00 0.00 65 GLY A N 12
ATOM 15598 C CA . GLY A 1 65 ? 2.742 8.876 -1.447 1.00 0.00 65 GLY A CA 12
ATOM 15599 C C . GLY A 1 65 ? 4.119 9.458 -1.184 1.00 0.00 65 GLY A C 12
ATOM 15600 O O . GLY A 1 65 ? 5.029 9.235 -1.981 1.00 0.00 65 GLY A O 12
ATOM 15604 N N . ARG A 1 66 ? 4.328 10.098 -0.030 1.00 0.00 66 ARG A N 12
ATOM 15605 C CA . ARG A 1 66 ? 5.653 10.537 0.418 1.00 0.00 66 ARG A CA 12
ATOM 15606 C C . ARG A 1 66 ? 6.651 9.382 0.421 1.00 0.00 66 ARG A C 12
ATOM 15607 O O . ARG A 1 66 ? 7.844 9.595 0.218 1.00 0.00 66 ARG A O 12
ATOM 15628 N N . LEU A 1 67 ? 6.171 8.165 0.680 1.00 0.00 67 LEU A N 12
ATOM 15629 C CA . LEU A 1 67 ? 6.945 6.940 0.574 1.00 0.00 67 LEU A CA 12
ATOM 15630 C C . LEU A 1 67 ? 7.228 6.667 -0.908 1.00 0.00 67 LEU A C 12
ATOM 15631 O O . LEU A 1 67 ? 8.383 6.655 -1.336 1.00 0.00 67 LEU A O 12
ATOM 15647 N N . ALA A 1 68 ? 6.168 6.458 -1.698 1.00 0.00 68 ALA A N 12
ATOM 15648 C CA . ALA A 1 68 ? 6.262 5.997 -3.076 1.00 0.00 68 ALA A CA 12
ATOM 15649 C C . ALA A 1 68 ? 6.990 6.970 -4.002 1.00 0.00 68 ALA A C 12
ATOM 15650 O O . ALA A 1 68 ? 7.503 6.504 -5.008 1.00 0.00 68 ALA A O 12
ATOM 15657 N N . CYS A 1 69 ? 7.114 8.263 -3.685 1.00 0.00 69 CYS A N 12
ATOM 15658 C CA . CYS A 1 69 ? 7.887 9.225 -4.478 1.00 0.00 69 CYS A CA 12
ATOM 15659 C C . CYS A 1 69 ? 9.297 8.701 -4.780 1.00 0.00 69 CYS A C 12
ATOM 15660 O O . CYS A 1 69 ? 9.805 8.821 -5.897 1.00 0.00 69 CYS A O 12
ATOM 15668 N N . TYR A 1 70 ? 9.938 8.105 -3.777 1.00 0.00 70 TYR A N 12
ATOM 15669 C CA . TYR A 1 70 ? 11.284 7.563 -3.881 1.00 0.00 70 TYR A CA 12
ATOM 15670 C C . TYR A 1 70 ? 11.270 6.287 -4.725 1.00 0.00 70 TYR A C 12
ATOM 15671 O O . TYR A 1 70 ? 12.235 5.990 -5.429 1.00 0.00 70 TYR A O 12
ATOM 15689 N N . LEU A 1 71 ? 10.170 5.531 -4.650 1.00 0.00 71 LEU A N 12
ATOM 15690 C CA . LEU A 1 71 ? 10.023 4.224 -5.273 1.00 0.00 71 LEU A CA 12
ATOM 15691 C C . LEU A 1 71 ? 9.446 4.336 -6.688 1.00 0.00 71 LEU A C 12
ATOM 15692 O O . LEU A 1 71 ? 9.318 3.332 -7.386 1.00 0.00 71 LEU A O 12
ATOM 15708 N N . GLU A 1 72 ? 9.038 5.528 -7.112 1.00 0.00 72 GLU A N 12
ATOM 15709 C CA . GLU A 1 72 ? 8.353 5.791 -8.362 1.00 0.00 72 GLU A CA 12
ATOM 15710 C C . GLU A 1 72 ? 9.361 6.103 -9.467 1.00 0.00 72 GLU A C 12
ATOM 15711 O O . GLU A 1 72 ? 9.063 5.829 -10.628 1.00 0.00 72 GLU A O 12
ATOM 15723 N N . PHE A 1 73 ? 10.534 6.656 -9.124 1.00 0.00 73 PHE A N 12
ATOM 15724 C CA . PHE A 1 73 ? 11.494 7.097 -10.137 1.00 0.00 73 PHE A CA 12
ATOM 15725 C C . PHE A 1 73 ? 11.995 5.878 -10.918 1.00 0.00 73 PHE A C 12
ATOM 15726 O O . PHE A 1 73 ? 11.981 5.855 -12.151 1.00 0.00 73 PHE A O 12
ATOM 15743 N N . LEU A 1 74 ? 12.468 4.889 -10.162 1.00 0.00 74 LEU A N 12
ATOM 15744 C CA . LEU A 1 74 ? 13.048 3.657 -10.655 1.00 0.00 74 LEU A CA 12
ATOM 15745 C C . LEU A 1 74 ? 11.949 2.679 -11.062 1.00 0.00 74 LEU A C 12
ATOM 15746 O O . LEU A 1 74 ? 10.769 2.829 -10.721 1.00 0.00 74 LEU A O 12
ATOM 15762 N N . LYS A 1 75 ? 12.345 1.654 -11.808 1.00 0.00 75 LYS A N 12
ATOM 15763 C CA . LYS A 1 75 ? 11.452 0.701 -12.455 1.00 0.00 75 LYS A CA 12
ATOM 15764 C C . LYS A 1 75 ? 11.975 -0.699 -12.205 1.00 0.00 75 LYS A C 12
ATOM 15765 O O . LYS A 1 75 ? 12.821 -0.895 -11.344 1.00 0.00 75 LYS A O 12
ATOM 15784 N N . LYS A 1 76 ? 11.417 -1.715 -12.859 1.00 0.00 76 LYS A N 12
ATOM 15785 C CA . LYS A 1 76 ? 11.606 -3.116 -12.486 1.00 0.00 76 LYS A CA 12
ATOM 15786 C C . LYS A 1 76 ? 13.042 -3.617 -12.654 1.00 0.00 76 LYS A C 12
ATOM 15787 O O . LYS A 1 76 ? 13.341 -4.723 -12.210 1.00 0.00 76 LYS A O 12
ATOM 15806 N N . GLU A 1 77 ? 13.923 -2.805 -13.222 1.00 0.00 77 GLU A N 12
ATOM 15807 C CA . GLU A 1 77 ? 15.358 -2.866 -12.985 1.00 0.00 77 GLU A CA 12
ATOM 15808 C C . GLU A 1 77 ? 15.626 -2.820 -11.470 1.00 0.00 77 GLU A C 12
ATOM 15809 O O . GLU A 1 77 ? 15.946 -3.846 -10.866 1.00 0.00 77 GLU A O 12
ATOM 15821 N N . GLU A 1 78 ? 15.521 -1.649 -10.835 1.00 0.00 78 GLU A N 12
ATOM 15822 C CA . GLU A 1 78 ? 16.117 -1.396 -9.528 1.00 0.00 78 GLU A CA 12
ATOM 15823 C C . GLU A 1 78 ? 15.054 -1.443 -8.429 1.00 0.00 78 GLU A C 12
ATOM 15824 O O . GLU A 1 78 ? 15.355 -1.767 -7.287 1.00 0.00 78 GLU A O 12
ATOM 15836 N N . LEU A 1 79 ? 13.788 -1.187 -8.770 1.00 0.00 79 LEU A N 12
ATOM 15837 C CA . LEU A 1 79 ? 12.617 -1.349 -7.911 1.00 0.00 79 LEU A CA 12
ATOM 15838 C C . LEU A 1 79 ? 12.523 -2.791 -7.421 1.00 0.00 79 LEU A C 12
ATOM 15839 O O . LEU A 1 79 ? 12.112 -3.073 -6.292 1.00 0.00 79 LEU A O 12
ATOM 15855 N N . LYS A 1 80 ? 12.864 -3.721 -8.309 1.00 0.00 80 LYS A N 12
ATOM 15856 C CA . LYS A 1 80 ? 12.753 -5.145 -8.051 1.00 0.00 80 LYS A CA 12
ATOM 15857 C C . LYS A 1 80 ? 13.978 -5.649 -7.324 1.00 0.00 80 LYS A C 12
ATOM 15858 O O . LYS A 1 80 ? 13.783 -6.466 -6.428 1.00 0.00 80 LYS A O 12
ATOM 15877 N N . GLU A 1 81 ? 15.182 -5.158 -7.643 1.00 0.00 81 GLU A N 12
ATOM 15878 C CA . GLU A 1 81 ? 16.328 -5.398 -6.775 1.00 0.00 81 GLU A CA 12
ATOM 15879 C C . GLU A 1 81 ? 15.965 -4.923 -5.388 1.00 0.00 81 GLU A C 12
ATOM 15880 O O . GLU A 1 81 ? 15.918 -5.755 -4.500 1.00 0.00 81 GLU A O 12
ATOM 15892 N N . PHE A 1 82 ? 15.591 -3.656 -5.213 1.00 0.00 82 PHE A N 12
ATOM 15893 C CA . PHE A 1 82 ? 15.198 -3.111 -3.926 1.00 0.00 82 PHE A CA 12
ATOM 15894 C C . PHE A 1 82 ? 14.224 -4.032 -3.199 1.00 0.00 82 PHE A C 12
ATOM 15895 O O . PHE A 1 82 ? 14.528 -4.470 -2.102 1.00 0.00 82 PHE A O 12
ATOM 15912 N N . GLN A 1 83 ? 13.076 -4.377 -3.791 1.00 0.00 83 GLN A N 12
ATOM 15913 C CA . GLN A 1 83 ? 12.075 -5.211 -3.123 1.00 0.00 83 GLN A CA 12
ATOM 15914 C C . GLN A 1 83 ? 12.654 -6.534 -2.629 1.00 0.00 83 GLN A C 12
ATOM 15915 O O . GLN A 1 83 ? 12.273 -7.028 -1.563 1.00 0.00 83 GLN A O 12
ATOM 15929 N N . LEU A 1 84 ? 13.521 -7.139 -3.430 1.00 0.00 84 LEU A N 12
ATOM 15930 C CA . LEU A 1 84 ? 14.086 -8.446 -3.177 1.00 0.00 84 LEU A CA 12
ATOM 15931 C C . LEU A 1 84 ? 15.220 -8.338 -2.167 1.00 0.00 84 LEU A C 12
ATOM 15932 O O . LEU A 1 84 ? 15.160 -8.956 -1.104 1.00 0.00 84 LEU A O 12
ATOM 15948 N N . LEU A 1 85 ? 16.201 -7.482 -2.434 1.00 0.00 85 LEU A N 12
ATOM 15949 C CA . LEU A 1 85 ? 17.306 -7.184 -1.547 1.00 0.00 85 LEU A CA 12
ATOM 15950 C C . LEU A 1 85 ? 16.825 -6.597 -0.215 1.00 0.00 85 LEU A C 12
ATOM 15951 O O . LEU A 1 85 ? 17.590 -6.635 0.742 1.00 0.00 85 LEU A O 12
ATOM 15967 N N . LEU A 1 86 ? 15.578 -6.119 -0.110 1.00 0.00 86 LEU A N 12
ATOM 15968 C CA . LEU A 1 86 ? 14.988 -5.613 1.130 1.00 0.00 86 LEU A CA 12
ATOM 15969 C C . LEU A 1 86 ? 14.521 -6.796 1.955 1.00 0.00 86 LEU A C 12
ATOM 15970 O O . LEU A 1 86 ? 14.926 -6.960 3.106 1.00 0.00 86 LEU A O 12
ATOM 15986 N N . ALA A 1 87 ? 13.671 -7.642 1.362 1.00 0.00 87 ALA A N 12
ATOM 15987 C CA . ALA A 1 87 ? 13.164 -8.839 2.017 1.00 0.00 87 ALA A CA 12
ATOM 15988 C C . ALA A 1 87 ? 14.299 -9.793 2.400 1.00 0.00 87 ALA A C 12
ATOM 15989 O O . ALA A 1 87 ? 14.141 -10.576 3.339 1.00 0.00 87 ALA A O 12
ATOM 15996 N N . ASN A 1 88 ? 15.441 -9.700 1.708 1.00 0.00 88 ASN A N 12
ATOM 15997 C CA . ASN A 1 88 ? 16.696 -10.350 2.062 1.00 0.00 88 ASN A CA 12
ATOM 15998 C C . ASN A 1 88 ? 17.077 -10.028 3.513 1.00 0.00 88 ASN A C 12
ATOM 15999 O O . ASN A 1 88 ? 17.391 -10.954 4.260 1.00 0.00 88 ASN A O 12
ATOM 16010 N N . LYS A 1 89 ? 17.029 -8.748 3.923 1.00 0.00 89 LYS A N 12
ATOM 16011 C CA . LYS A 1 89 ? 17.259 -8.338 5.312 1.00 0.00 89 LYS A CA 12
ATOM 16012 C C . LYS A 1 89 ? 16.113 -8.883 6.167 1.00 0.00 89 LYS A C 12
ATOM 16013 O O . LYS A 1 89 ? 16.236 -9.932 6.802 1.00 0.00 89 LYS A O 12
ATOM 16032 N N . ALA A 1 90 ? 15.002 -8.137 6.191 1.00 0.00 90 ALA A N 12
ATOM 16033 C CA . ALA A 1 90 ? 14.069 -8.045 7.309 1.00 0.00 90 ALA A CA 12
ATOM 16034 C C . ALA A 1 90 ? 14.784 -8.131 8.675 1.00 0.00 90 ALA A C 12
ATOM 16035 O O . ALA A 1 90 ? 15.982 -7.860 8.800 1.00 0.00 90 ALA A O 12
ATOM 16042 N N . HIS A 1 91 ? 14.022 -8.433 9.725 1.00 0.00 91 HIS A N 12
ATOM 16043 C CA . HIS A 1 91 ? 14.535 -8.716 11.062 1.00 0.00 91 HIS A CA 12
ATOM 16044 C C . HIS A 1 91 ? 13.610 -9.781 11.641 1.00 0.00 91 HIS A C 12
ATOM 16045 O O . HIS A 1 91 ? 13.976 -10.944 11.789 1.00 0.00 91 HIS A O 12
ATOM 16059 N N . SER A 1 92 ? 12.357 -9.393 11.853 1.00 0.00 92 SER A N 12
ATOM 16060 C CA . SER A 1 92 ? 11.301 -10.192 12.441 1.00 0.00 92 SER A CA 12
ATOM 16061 C C . SER A 1 92 ? 10.128 -10.101 11.477 1.00 0.00 92 SER A C 12
ATOM 16062 O O . SER A 1 92 ? 9.654 -8.995 11.215 1.00 0.00 92 SER A O 12
ATOM 16070 N N . ARG A 1 93 ? 9.736 -11.214 10.855 1.00 0.00 93 ARG A N 12
ATOM 16071 C CA . ARG A 1 93 ? 8.853 -11.212 9.688 1.00 0.00 93 ARG A CA 12
ATOM 16072 C C . ARG A 1 93 ? 7.848 -12.366 9.743 1.00 0.00 93 ARG A C 12
ATOM 16073 O O . ARG A 1 93 ? 7.268 -12.714 8.714 1.00 0.00 93 ARG A O 12
ATOM 16094 N N . SER A 1 94 ? 7.679 -12.994 10.909 1.00 0.00 94 SER A N 12
ATOM 16095 C CA . SER A 1 94 ? 7.581 -14.440 11.036 1.00 0.00 94 SER A CA 12
ATOM 16096 C C . SER A 1 94 ? 8.941 -15.074 10.700 1.00 0.00 94 SER A C 12
ATOM 16097 O O . SER A 1 94 ? 9.945 -14.367 10.516 1.00 0.00 94 SER A O 12
ATOM 16105 N N . SER A 1 95 ? 8.985 -16.404 10.689 1.00 0.00 95 SER A N 12
ATOM 16106 C CA . SER A 1 95 ? 10.196 -17.209 10.742 1.00 0.00 95 SER A CA 12
ATOM 16107 C C . SER A 1 95 ? 10.097 -18.276 9.656 1.00 0.00 95 SER A C 12
ATOM 16108 O O . SER A 1 95 ? 9.543 -19.356 9.858 1.00 0.00 95 SER A O 12
ATOM 16116 N N . SER A 1 96 ? 10.517 -17.918 8.444 1.00 0.00 96 SER A N 12
ATOM 16117 C CA . SER A 1 96 ? 10.365 -18.690 7.217 1.00 0.00 96 SER A CA 12
ATOM 16118 C C . SER A 1 96 ? 11.360 -18.161 6.177 1.00 0.00 96 SER A C 12
ATOM 16119 O O . SER A 1 96 ? 12.182 -17.290 6.486 1.00 0.00 96 SER A O 12
ATOM 16127 N N . GLY A 1 97 ? 11.290 -18.668 4.942 1.00 0.00 97 GLY A N 12
ATOM 16128 C CA . GLY A 1 97 ? 11.559 -17.811 3.802 1.00 0.00 97 GLY A CA 12
ATOM 16129 C C . GLY A 1 97 ? 10.209 -17.231 3.409 1.00 0.00 97 GLY A C 12
ATOM 16130 O O . GLY A 1 97 ? 9.647 -16.455 4.181 1.00 0.00 97 GLY A O 12
ATOM 16134 N N . GLU A 1 98 ? 9.643 -17.713 2.303 1.00 0.00 98 GLU A N 12
ATOM 16135 C CA . GLU A 1 98 ? 8.299 -17.478 1.799 1.00 0.00 98 GLU A CA 12
ATOM 16136 C C . GLU A 1 98 ? 7.938 -18.618 0.842 1.00 0.00 98 GLU A C 12
ATOM 16137 O O . GLU A 1 98 ? 8.820 -19.363 0.400 1.00 0.00 98 GLU A O 12
ATOM 16149 N N . THR A 1 99 ? 6.676 -18.670 0.409 1.00 0.00 99 THR A N 12
ATOM 16150 C CA . THR A 1 99 ? 6.253 -19.447 -0.753 1.00 0.00 99 THR A CA 12
ATOM 16151 C C . THR A 1 99 ? 6.984 -18.958 -2.028 1.00 0.00 99 THR A C 12
ATOM 16152 O O . THR A 1 99 ? 7.525 -17.843 -2.062 1.00 0.00 99 THR A O 12
ATOM 16163 N N . PRO A 1 100 ? 7.035 -19.790 -3.079 1.00 0.00 100 PRO A N 12
ATOM 16164 C CA . PRO A 1 100 ? 7.665 -19.460 -4.350 1.00 0.00 100 PRO A CA 12
ATOM 16165 C C . PRO A 1 100 ? 6.767 -18.544 -5.202 1.00 0.00 100 PRO A C 12
ATOM 16166 O O . PRO A 1 100 ? 5.592 -18.349 -4.892 1.00 0.00 100 PRO A O 12
ATOM 16177 N N . ALA A 1 101 ? 7.320 -18.069 -6.325 1.00 0.00 101 ALA A N 12
ATOM 16178 C CA . ALA A 1 101 ? 6.701 -17.178 -7.306 1.00 0.00 101 ALA A CA 12
ATOM 16179 C C . ALA A 1 101 ? 6.297 -15.817 -6.711 1.00 0.00 101 ALA A C 12
ATOM 16180 O O . ALA A 1 101 ? 6.439 -15.573 -5.510 1.00 0.00 101 ALA A O 12
ATOM 16187 N N . GLN A 1 102 ? 5.895 -14.877 -7.572 1.00 0.00 102 GLN A N 12
ATOM 16188 C CA . GLN A 1 102 ? 6.131 -13.455 -7.329 1.00 0.00 102 GLN A CA 12
ATOM 16189 C C . GLN A 1 102 ? 4.798 -12.683 -7.338 1.00 0.00 102 GLN A C 12
ATOM 16190 O O . GLN A 1 102 ? 3.910 -12.997 -8.134 1.00 0.00 102 GLN A O 12
ATOM 16204 N N . PRO A 1 103 ? 4.624 -11.699 -6.440 1.00 0.00 103 PRO A N 12
ATOM 16205 C CA . PRO A 1 103 ? 3.324 -11.134 -6.089 1.00 0.00 103 PRO A CA 12
ATOM 16206 C C . PRO A 1 103 ? 2.836 -10.069 -7.069 1.00 0.00 103 PRO A C 12
ATOM 16207 O O . PRO A 1 103 ? 3.619 -9.461 -7.799 1.00 0.00 103 PRO A O 12
ATOM 16218 N N . GLU A 1 104 ? 1.550 -9.735 -6.955 1.00 0.00 104 GLU A N 12
ATOM 16219 C CA . GLU A 1 104 ? 0.842 -8.639 -7.626 1.00 0.00 104 GLU A CA 12
ATOM 16220 C C . GLU A 1 104 ? 1.244 -7.248 -7.102 1.00 0.00 104 GLU A C 12
ATOM 16221 O O . GLU A 1 104 ? 0.467 -6.295 -7.155 1.00 0.00 104 GLU A O 12
ATOM 16233 N N . LYS A 1 105 ? 2.442 -7.126 -6.534 1.00 0.00 105 LYS A N 12
ATOM 16234 C CA . LYS A 1 105 ? 3.054 -5.880 -6.111 1.00 0.00 105 LYS A CA 12
ATOM 16235 C C . LYS A 1 105 ? 4.349 -5.749 -6.902 1.00 0.00 105 LYS A C 12
ATOM 16236 O O . LYS A 1 105 ? 5.359 -6.363 -6.529 1.00 0.00 105 LYS A O 12
ATOM 16255 N N . THR A 1 106 ? 4.335 -4.992 -7.996 1.00 0.00 106 THR A N 12
ATOM 16256 C CA . THR A 1 106 ? 5.502 -4.750 -8.841 1.00 0.00 106 THR A CA 12
ATOM 16257 C C . THR A 1 106 ? 5.665 -3.287 -9.259 1.00 0.00 106 THR A C 12
ATOM 16258 O O . THR A 1 106 ? 6.657 -2.990 -9.930 1.00 0.00 106 THR A O 12
ATOM 16269 N N . SER A 1 107 ? 4.802 -2.375 -8.807 1.00 0.00 107 SER A N 12
ATOM 16270 C CA . SER A 1 107 ? 5.079 -0.946 -8.895 1.00 0.00 107 SER A CA 12
ATOM 16271 C C . SER A 1 107 ? 5.583 -0.414 -7.548 1.00 0.00 107 SER A C 12
ATOM 16272 O O . SER A 1 107 ? 5.183 -0.924 -6.498 1.00 0.00 107 SER A O 12
ATOM 16280 N N . GLY A 1 108 ? 6.369 0.667 -7.543 1.00 0.00 108 GLY A N 12
ATOM 16281 C CA . GLY A 1 108 ? 6.769 1.345 -6.309 1.00 0.00 108 GLY A CA 12
ATOM 16282 C C . GLY A 1 108 ? 5.585 1.909 -5.527 1.00 0.00 108 GLY A C 12
ATOM 16283 O O . GLY A 1 108 ? 5.618 1.988 -4.300 1.00 0.00 108 GLY A O 12
ATOM 16287 N N . MET A 1 109 ? 4.506 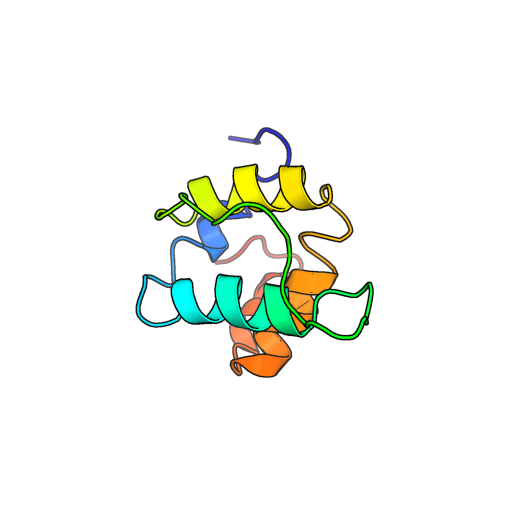2.261 -6.225 1.00 0.00 109 MET A N 12
ATOM 16288 C CA . MET A 1 109 ? 3.274 2.719 -5.598 1.00 0.00 109 MET A CA 12
ATOM 16289 C C . MET A 1 109 ? 2.637 1.584 -4.784 1.00 0.00 109 MET A C 12
ATOM 16290 O O . MET A 1 109 ? 2.074 1.821 -3.720 1.00 0.00 109 MET A O 12
ATOM 16304 N N . GLU A 1 110 ? 2.733 0.347 -5.268 1.00 0.00 110 GLU A N 12
ATOM 16305 C CA . GLU A 1 110 ? 2.051 -0.799 -4.705 1.00 0.00 110 GLU A CA 12
ATOM 16306 C C . GLU A 1 110 ? 2.829 -1.369 -3.527 1.00 0.00 110 GLU A C 12
ATOM 16307 O O . GLU A 1 110 ? 2.242 -1.687 -2.495 1.00 0.00 110 GLU A O 12
ATOM 16319 N N . VAL A 1 111 ? 4.147 -1.539 -3.661 1.00 0.00 111 VAL A N 12
ATOM 16320 C CA . VAL A 1 111 ? 4.983 -2.156 -2.657 1.00 0.00 111 VAL A CA 12
ATOM 16321 C C . VAL A 1 111 ? 4.936 -1.383 -1.342 1.00 0.00 111 VAL A C 12
ATOM 16322 O O . VAL A 1 111 ? 5.020 -1.988 -0.282 1.00 0.00 111 VAL A O 12
ATOM 16335 N N . ALA A 1 112 ? 4.704 -0.075 -1.394 1.00 0.00 112 ALA A N 12
ATOM 16336 C CA . ALA A 1 112 ? 4.422 0.734 -0.220 1.00 0.00 112 ALA A CA 12
ATOM 16337 C C . ALA A 1 112 ? 3.357 0.083 0.670 1.00 0.00 112 ALA A C 12
ATOM 16338 O O . ALA A 1 112 ? 3.587 -0.074 1.865 1.00 0.00 112 ALA A O 12
ATOM 16345 N N . SER A 1 113 ? 2.229 -0.360 0.102 1.00 0.00 113 SER A N 12
ATOM 16346 C CA . SER A 1 113 ? 1.191 -1.040 0.876 1.00 0.00 113 SER A CA 12
ATOM 16347 C C . SER A 1 113 ? 1.696 -2.343 1.500 1.00 0.00 113 SER A C 12
ATOM 16348 O O . SER A 1 113 ? 1.268 -2.719 2.585 1.00 0.00 113 SER A O 12
ATOM 16356 N N . TYR A 1 114 ? 2.606 -3.037 0.816 1.00 0.00 114 TYR A N 12
ATOM 16357 C CA . TYR A 1 114 ? 3.191 -4.291 1.267 1.00 0.00 114 TYR A CA 12
ATOM 16358 C C . TYR A 1 114 ? 4.127 -4.011 2.446 1.00 0.00 114 TYR A C 12
ATOM 16359 O O . TYR A 1 114 ? 4.113 -4.742 3.434 1.00 0.00 114 TYR A O 12
ATOM 16377 N N . LEU A 1 115 ? 4.918 -2.943 2.360 1.00 0.00 115 LEU A N 12
ATOM 16378 C CA . LEU A 1 115 ? 5.904 -2.534 3.346 1.00 0.00 115 LEU A CA 12
ATOM 16379 C C . LEU A 1 115 ? 5.230 -1.978 4.601 1.00 0.00 115 LEU A C 12
ATOM 16380 O O . LEU A 1 115 ? 5.523 -2.451 5.699 1.00 0.00 115 LEU A O 12
ATOM 16396 N N . VAL A 1 116 ? 4.322 -1.005 4.482 1.00 0.00 116 VAL A N 12
ATOM 16397 C CA . VAL A 1 116 ? 3.643 -0.426 5.643 1.00 0.00 116 VAL A CA 12
ATOM 16398 C C . VAL A 1 116 ? 2.740 -1.492 6.310 1.00 0.00 116 VAL A C 12
ATOM 16399 O O . VAL A 1 116 ? 2.578 -1.478 7.535 1.00 0.00 116 VAL A O 12
ATOM 16412 N N . ALA A 1 117 ? 2.229 -2.482 5.561 1.00 0.00 117 ALA A N 12
ATOM 16413 C CA . ALA A 1 117 ? 1.525 -3.620 6.146 1.00 0.00 117 ALA A CA 12
ATOM 16414 C C . ALA A 1 117 ? 2.480 -4.581 6.862 1.00 0.00 117 ALA A C 12
ATOM 16415 O O . ALA A 1 117 ? 2.128 -5.084 7.934 1.00 0.00 117 ALA A O 12
ATOM 16422 N N . GLN A 1 118 ? 3.650 -4.886 6.281 1.00 0.00 118 GLN A N 12
ATOM 16423 C CA . GLN A 1 118 ? 4.663 -5.753 6.890 1.00 0.00 118 GLN A CA 12
ATOM 16424 C C . GLN A 1 118 ? 5.160 -5.143 8.201 1.00 0.00 118 GLN A C 12
ATOM 16425 O O . GLN A 1 118 ? 5.363 -5.867 9.175 1.00 0.00 118 GLN A O 12
ATOM 16439 N N . TYR A 1 119 ? 5.342 -3.822 8.236 1.00 0.00 119 TYR A N 12
ATOM 16440 C CA . TYR A 1 119 ? 5.918 -3.118 9.372 1.00 0.00 119 TYR A CA 12
ATOM 16441 C C . TYR A 1 119 ? 5.008 -1.968 9.806 1.00 0.00 119 TYR A C 12
ATOM 16442 O O . TYR A 1 119 ? 4.271 -2.090 10.786 1.00 0.00 119 TYR A O 12
ATOM 16460 N N . GLY A 1 120 ? 5.071 -0.836 9.112 1.00 0.00 120 GLY A N 12
ATOM 16461 C CA . GLY A 1 120 ? 4.646 0.476 9.583 1.00 0.00 120 GLY A CA 12
ATOM 16462 C C . GLY A 1 120 ? 5.830 1.428 9.419 1.00 0.00 120 GLY A C 12
ATOM 16463 O O . GLY A 1 120 ? 6.955 0.948 9.243 1.00 0.00 120 GLY A O 12
ATOM 16467 N N . GLU A 1 121 ? 5.592 2.741 9.456 1.00 0.00 121 GLU A N 12
ATOM 16468 C CA . GLU A 1 121 ? 6.515 3.772 8.964 1.00 0.00 121 GLU A CA 12
ATOM 16469 C C . GLU A 1 121 ? 7.922 3.718 9.569 1.00 0.00 121 GLU A C 12
ATOM 16470 O O . GLU A 1 121 ? 8.863 4.208 8.945 1.00 0.00 121 GLU A O 12
ATOM 16482 N N . GLN A 1 122 ? 8.084 3.132 10.757 1.00 0.00 122 GLN A N 12
ATOM 16483 C CA . GLN A 1 122 ? 9.357 2.780 11.349 1.00 0.00 122 GLN A CA 12
ATOM 16484 C C . GLN A 1 122 ? 10.135 1.867 10.408 1.00 0.00 122 GLN A C 12
ATOM 16485 O O . GLN A 1 122 ? 10.987 2.345 9.665 1.00 0.00 122 GLN A O 12
ATOM 16499 N N . ARG A 1 123 ? 9.872 0.560 10.389 1.00 0.00 123 ARG A N 12
ATOM 16500 C CA . ARG A 1 123 ? 10.683 -0.328 9.560 1.00 0.00 123 ARG A CA 12
ATOM 16501 C C . ARG A 1 123 ? 10.398 -0.173 8.078 1.00 0.00 123 ARG A C 12
ATOM 16502 O O . ARG A 1 123 ? 11.294 -0.416 7.271 1.00 0.00 123 ARG A O 12
ATOM 16523 N N . ALA A 1 124 ? 9.193 0.239 7.698 1.00 0.00 124 ALA A N 12
ATOM 16524 C CA . ALA A 1 124 ? 8.865 0.500 6.304 1.00 0.00 124 ALA A CA 12
ATOM 16525 C C . ALA A 1 124 ? 9.687 1.662 5.734 1.00 0.00 124 ALA A C 12
ATOM 16526 O O . ALA A 1 124 ? 9.680 1.848 4.517 1.00 0.00 124 ALA A O 12
ATOM 16533 N N . TRP A 1 125 ? 10.440 2.403 6.560 1.00 0.00 125 TRP A N 12
ATOM 16534 C CA . TRP A 1 125 ? 11.408 3.380 6.094 1.00 0.00 125 TRP A CA 12
ATOM 16535 C C . TRP A 1 125 ? 12.817 3.019 6.535 1.00 0.00 125 TRP A C 12
ATOM 16536 O O . TRP A 1 125 ? 13.679 2.906 5.681 1.00 0.00 125 TRP A O 12
ATOM 16557 N N . ASP A 1 126 ? 13.064 2.748 7.813 1.00 0.00 126 ASP A N 12
ATOM 16558 C CA . ASP A 1 126 ? 14.373 2.384 8.373 1.00 0.00 126 ASP A CA 12
ATOM 16559 C C . ASP A 1 126 ? 15.131 1.330 7.557 1.00 0.00 126 ASP A C 12
ATOM 16560 O O . ASP A 1 126 ? 16.335 1.468 7.320 1.00 0.00 126 ASP A O 12
ATOM 16569 N N . LEU A 1 127 ? 14.442 0.269 7.130 1.00 0.00 127 LEU A N 12
ATOM 16570 C CA . LEU A 1 127 ? 15.064 -0.879 6.478 1.00 0.00 127 LEU A CA 12
ATOM 16571 C C . LEU A 1 127 ? 15.214 -0.565 4.989 1.00 0.00 127 LEU A C 12
ATOM 16572 O O . LEU A 1 127 ? 16.246 -0.810 4.362 1.00 0.00 127 LEU A O 12
ATOM 16588 N N . ALA A 1 128 ? 14.188 0.054 4.425 1.00 0.00 128 ALA A N 12
ATOM 16589 C CA . ALA A 1 128 ? 14.199 0.655 3.104 1.00 0.00 128 ALA A CA 12
ATOM 16590 C C . ALA A 1 128 ? 15.368 1.641 2.913 1.00 0.00 128 ALA A C 12
ATOM 16591 O O . ALA A 1 128 ? 16.017 1.591 1.874 1.00 0.00 128 ALA A O 12
ATOM 16598 N N . LEU A 1 129 ? 15.693 2.479 3.906 1.00 0.00 129 LEU A N 12
ATOM 16599 C CA . LEU A 1 129 ? 16.837 3.386 3.915 1.00 0.00 129 LEU A CA 12
ATOM 16600 C C . LEU A 1 129 ? 18.126 2.600 3.714 1.00 0.00 129 LEU A C 12
ATOM 16601 O O . LEU A 1 129 ? 18.912 2.924 2.824 1.00 0.00 129 LEU A O 12
ATOM 16617 N N . HIS A 1 130 ? 18.338 1.568 4.537 1.00 0.00 130 HIS A N 12
ATOM 16618 C CA . HIS A 1 130 ? 19.499 0.694 4.441 1.00 0.00 130 HIS A CA 12
ATOM 16619 C C . HIS A 1 130 ? 19.577 0.058 3.050 1.00 0.00 130 HIS A C 12
ATOM 16620 O O . HIS A 1 130 ? 20.663 -0.068 2.491 1.00 0.00 130 HIS A O 12
ATOM 16634 N N . THR A 1 131 ? 18.449 -0.334 2.458 1.00 0.00 131 THR A N 12
ATOM 16635 C CA . THR A 1 131 ? 18.420 -1.033 1.174 1.00 0.00 131 THR A CA 12
ATOM 16636 C C . THR A 1 131 ? 18.937 -0.140 0.024 1.00 0.00 131 THR A C 12
ATOM 16637 O O . THR A 1 131 ? 19.291 -0.641 -1.047 1.00 0.00 131 THR A O 12
ATOM 16648 N N . TRP A 1 132 ? 19.072 1.169 0.241 1.00 0.00 132 TRP A N 12
ATOM 16649 C CA . TRP A 1 132 ? 19.706 2.049 -0.736 1.00 0.00 132 TRP A CA 12
ATOM 16650 C C . TRP A 1 132 ? 21.216 1.830 -0.799 1.00 0.00 132 TRP A C 12
ATOM 16651 O O . TRP A 1 132 ? 21.775 2.012 -1.874 1.00 0.00 132 TRP A O 12
ATOM 16672 N N . GLU A 1 133 ? 21.862 1.404 0.293 1.00 0.00 133 GLU A N 12
ATOM 16673 C CA . GLU A 1 133 ? 23.304 1.159 0.382 1.00 0.00 133 GLU A CA 12
ATOM 16674 C C . GLU A 1 133 ? 23.722 0.104 -0.649 1.00 0.00 133 GLU A C 12
ATOM 16675 O O . GLU A 1 133 ? 24.684 0.292 -1.400 1.00 0.00 133 GLU A O 12
ATOM 16687 N N . GLN A 1 134 ? 22.935 -0.974 -0.728 1.00 0.00 134 GLN A N 12
ATOM 16688 C CA . GLN A 1 134 ? 23.072 -2.058 -1.691 1.00 0.00 134 GLN A CA 12
ATOM 16689 C C . GLN A 1 134 ? 23.204 -1.502 -3.109 1.00 0.00 134 GLN A C 12
ATOM 16690 O O . GLN A 1 134 ? 24.202 -1.776 -3.777 1.00 0.00 134 GLN A O 12
ATOM 16704 N N . MET A 1 135 ? 22.229 -0.708 -3.558 1.00 0.00 135 MET A N 12
ATOM 16705 C CA . MET A 1 135 ? 22.207 -0.161 -4.912 1.00 0.00 135 MET A CA 12
ATOM 16706 C C . MET A 1 135 ? 23.103 1.081 -5.055 1.00 0.00 135 MET A C 12
ATOM 16707 O O . MET A 1 135 ? 23.419 1.507 -6.169 1.00 0.00 135 MET A O 12
ATOM 16721 N N . GLY A 1 136 ? 23.546 1.671 -3.947 1.00 0.00 136 GLY A N 12
ATOM 16722 C CA . GLY A 1 136 ? 24.355 2.875 -3.911 1.00 0.00 136 GLY A CA 12
ATOM 16723 C C . GLY A 1 136 ? 23.560 4.141 -4.226 1.00 0.00 136 GLY A C 12
ATOM 16724 O O . GLY A 1 136 ? 24.159 5.094 -4.722 1.00 0.00 136 GLY A O 12
ATOM 16728 N N . LEU A 1 137 ? 22.237 4.184 -3.990 1.00 0.00 137 LEU A N 12
ATOM 16729 C CA . LEU A 1 137 ? 21.420 5.379 -4.235 1.00 0.00 137 LEU A CA 12
ATOM 16730 C C . LEU A 1 137 ? 21.601 6.364 -3.083 1.00 0.00 137 LEU A C 12
ATOM 16731 O O . LEU A 1 137 ? 20.721 6.543 -2.233 1.00 0.00 137 LEU A O 12
ATOM 16747 N N . ARG A 1 138 ? 22.737 7.058 -3.111 1.00 0.00 138 ARG A N 12
ATOM 16748 C CA . ARG A 1 138 ? 23.113 8.064 -2.133 1.00 0.00 138 ARG A CA 12
ATOM 16749 C C . ARG A 1 138 ? 22.025 9.124 -2.046 1.00 0.00 138 ARG A C 12
ATOM 16750 O O . ARG A 1 138 ? 21.570 9.402 -0.943 1.00 0.00 138 ARG A O 12
ATOM 16771 N N . SER A 1 139 ? 21.525 9.637 -3.179 1.00 0.00 139 SER A N 12
ATOM 16772 C CA . SER A 1 139 ? 20.452 10.627 -3.170 1.00 0.00 139 SER A CA 12
ATOM 16773 C C . SER A 1 139 ? 19.193 10.141 -2.461 1.00 0.00 139 SER A C 12
ATOM 16774 O O . SER A 1 139 ? 18.568 10.941 -1.782 1.00 0.00 139 SER A O 12
ATOM 16782 N N . LEU A 1 140 ? 18.765 8.883 -2.627 1.00 0.00 140 LEU A N 12
ATOM 16783 C CA . LEU A 1 140 ? 17.513 8.449 -2.016 1.00 0.00 140 LEU A CA 12
ATOM 16784 C C . LEU A 1 140 ? 17.700 8.332 -0.503 1.00 0.00 140 LEU A C 12
ATOM 16785 O O . LEU A 1 140 ? 16.832 8.770 0.253 1.00 0.00 140 LEU A O 12
ATOM 16801 N N . CYS A 1 141 ? 18.839 7.787 -0.060 1.00 0.00 141 CYS A N 12
ATOM 16802 C CA . CYS A 1 141 ? 19.199 7.694 1.352 1.00 0.00 141 CYS A CA 12
ATOM 16803 C C . CYS A 1 141 ? 19.293 9.096 1.977 1.00 0.00 141 CYS A C 12
ATOM 16804 O O . CYS A 1 141 ? 18.765 9.321 3.071 1.00 0.00 141 CYS A O 12
ATOM 16812 N N . ALA A 1 142 ? 19.932 10.025 1.259 1.00 0.00 142 ALA A N 12
ATOM 16813 C CA . ALA A 1 142 ? 20.118 11.418 1.623 1.00 0.00 142 ALA A CA 12
ATOM 16814 C C . ALA A 1 142 ? 18.774 12.134 1.695 1.00 0.00 142 ALA A C 12
ATOM 16815 O O . ALA A 1 142 ? 18.359 12.512 2.782 1.00 0.00 142 ALA A O 12
ATOM 16822 N N . GLN A 1 143 ? 18.064 12.301 0.576 1.00 0.00 143 GLN A N 12
ATOM 16823 C CA . GLN A 1 143 ? 16.798 13.015 0.444 1.00 0.00 143 GLN A CA 12
ATOM 16824 C C . GLN A 1 143 ? 15.789 12.562 1.500 1.00 0.00 143 GLN A C 12
ATOM 16825 O O . GLN A 1 143 ? 15.093 13.392 2.090 1.00 0.00 143 GLN A O 12
ATOM 16839 N N . ALA A 1 144 ? 15.742 11.256 1.792 1.00 0.00 144 ALA A N 12
ATOM 16840 C CA . ALA A 1 144 ? 14.872 10.698 2.815 1.00 0.00 144 ALA A CA 12
ATOM 16841 C C . ALA A 1 144 ? 15.092 11.354 4.185 1.00 0.00 144 ALA A C 12
ATOM 16842 O O . ALA A 1 144 ? 14.144 11.408 4.967 1.00 0.00 144 ALA A O 12
ATOM 16849 N N . GLN A 1 145 ? 16.280 11.902 4.449 1.00 0.00 145 GLN A N 12
ATOM 16850 C CA . GLN A 1 145 ? 16.785 12.334 5.742 1.00 0.00 145 GLN A CA 12
ATOM 16851 C C . GLN A 1 145 ? 17.312 13.783 5.703 1.00 0.00 145 GLN A C 12
ATOM 16852 O O . GLN A 1 145 ? 17.871 14.253 6.691 1.00 0.00 145 GLN A O 12
ATOM 16866 N N . GLU A 1 146 ? 17.173 14.510 4.588 1.00 0.00 146 GLU A N 12
ATOM 16867 C CA . GLU A 1 146 ? 17.858 15.787 4.344 1.00 0.00 146 GLU A CA 12
ATOM 16868 C C . GLU A 1 146 ? 16.899 16.977 4.197 1.00 0.00 146 GLU A C 12
ATOM 16869 O O . GLU A 1 146 ? 17.317 18.052 3.766 1.00 0.00 146 GLU A O 12
ATOM 16881 N N . GLY A 1 147 ? 15.621 16.838 4.557 1.00 0.00 147 GLY A N 12
ATOM 16882 C CA . GLY A 1 147 ? 14.685 17.959 4.476 1.00 0.00 147 GLY A CA 12
ATOM 16883 C C . GLY A 1 147 ? 14.477 18.369 3.017 1.00 0.00 147 GLY A C 12
ATOM 16884 O O . GLY A 1 147 ? 14.713 19.521 2.657 1.00 0.00 147 GLY A O 12
ATOM 16888 N N . ALA A 1 148 ? 14.083 17.384 2.198 1.00 0.00 148 ALA A N 12
ATOM 16889 C CA . ALA A 1 148 ? 13.766 17.470 0.779 1.00 0.00 148 ALA A CA 12
ATOM 16890 C C . ALA A 1 148 ? 13.086 18.789 0.410 1.00 0.00 148 ALA A C 12
ATOM 16891 O O . ALA A 1 148 ? 13.740 19.673 -0.139 1.00 0.00 148 ALA A O 12
ATOM 16898 N N . GLY A 1 149 ? 11.766 18.838 0.615 1.00 0.00 149 GLY A N 12
ATOM 16899 C CA . GLY A 1 149 ? 10.880 19.986 0.452 1.00 0.00 149 GLY A CA 12
ATOM 16900 C C . GLY A 1 149 ? 11.300 20.907 -0.684 1.00 0.00 149 GLY A C 12
ATOM 16901 O O . GLY A 1 149 ? 11.766 22.014 -0.425 1.00 0.00 149 GLY A O 12
ATOM 16905 N N . HIS A 1 150 ? 11.164 20.435 -1.924 1.00 0.00 150 HIS A N 12
ATOM 16906 C CA . HIS A 1 150 ? 11.593 21.175 -3.101 1.00 0.00 150 HIS A CA 12
ATOM 16907 C C . HIS A 1 150 ? 10.794 22.477 -3.223 1.00 0.00 150 HIS A C 12
ATOM 16908 O O . HIS A 1 150 ? 9.652 22.544 -2.763 1.00 0.00 150 HIS A O 12
ATOM 16922 N N . SER A 1 151 ? 11.373 23.466 -3.904 1.00 0.00 151 SER A N 12
ATOM 16923 C CA . SER A 1 151 ? 11.005 24.879 -3.872 1.00 0.00 151 SER A CA 12
ATOM 16924 C C . SER A 1 151 ? 11.374 25.503 -2.527 1.00 0.00 151 SER A C 12
ATOM 16925 O O . SER A 1 151 ? 11.400 24.853 -1.485 1.00 0.00 151 SER A O 12
ATOM 16933 N N . MET A 1 59 ? -1.997 10.430 -4.132 1.00 0.00 59 MET A N 13
ATOM 16934 C CA . MET A 1 59 ? -3.080 10.045 -3.240 1.00 0.00 59 MET A CA 13
ATOM 16935 C C . MET A 1 59 ? -2.646 10.164 -1.776 1.00 0.00 59 MET A C 13
ATOM 16936 O O . MET A 1 59 ? -1.533 10.600 -1.449 1.00 0.00 59 MET A O 13
ATOM 16950 N N . ALA A 1 60 ? -3.558 9.797 -0.875 1.00 0.00 60 ALA A N 13
ATOM 16951 C CA . ALA A 1 60 ? -3.210 9.350 0.457 1.00 0.00 60 ALA A CA 13
ATOM 16952 C C . ALA A 1 60 ? -2.980 7.844 0.438 1.00 0.00 60 ALA A C 13
ATOM 16953 O O . ALA A 1 60 ? -3.643 7.122 -0.309 1.00 0.00 60 ALA A O 13
ATOM 16960 N N . GLY A 1 61 ? -2.146 7.373 1.359 1.00 0.00 61 GLY A N 13
ATOM 16961 C CA . GLY A 1 61 ? -1.953 5.981 1.712 1.00 0.00 61 GLY A CA 13
ATOM 16962 C C . GLY A 1 61 ? -1.955 5.844 3.230 1.00 0.00 61 GLY A C 13
ATOM 16963 O O . GLY A 1 61 ? -1.757 6.827 3.955 1.00 0.00 61 GLY A O 13
ATOM 16967 N N . GLY A 1 62 ? -2.143 4.621 3.722 1.00 0.00 62 GLY A N 13
ATOM 16968 C CA . GLY A 1 62 ? -2.192 4.318 5.139 1.00 0.00 62 GLY A CA 13
ATOM 16969 C C . GLY A 1 62 ? -0.783 4.320 5.681 1.00 0.00 62 GLY A C 13
ATOM 16970 O O . GLY A 1 62 ? -0.119 3.289 5.625 1.00 0.00 62 GLY A O 13
ATOM 16974 N N . ALA A 1 63 ? -0.334 5.476 6.171 1.00 0.00 63 ALA A N 13
ATOM 16975 C CA . ALA A 1 63 ? 1.044 5.723 6.582 1.00 0.00 63 ALA A CA 13
ATOM 16976 C C . ALA A 1 63 ? 2.029 5.596 5.412 1.00 0.00 63 ALA A C 13
ATOM 16977 O O . ALA A 1 63 ? 3.216 5.328 5.609 1.00 0.00 63 ALA A O 13
ATOM 16984 N N . TRP A 1 64 ? 1.546 5.780 4.184 1.00 0.00 64 TRP A N 13
ATOM 16985 C CA . TRP A 1 64 ? 2.358 5.948 2.996 1.00 0.00 64 TRP A CA 13
ATOM 16986 C C . TRP A 1 64 ? 1.736 7.076 2.176 1.00 0.00 64 TRP A C 13
ATOM 16987 O O . TRP A 1 64 ? 0.769 7.705 2.616 1.00 0.00 64 TRP A O 13
ATOM 17008 N N . GLY A 1 65 ? 2.308 7.368 1.013 1.00 0.00 65 GLY A N 13
ATOM 17009 C CA . GLY A 1 65 ? 1.866 8.454 0.162 1.00 0.00 65 GLY A CA 13
ATOM 17010 C C . GLY A 1 65 ? 3.057 8.884 -0.670 1.00 0.00 65 GLY A C 13
ATOM 17011 O O . GLY A 1 65 ? 3.382 8.229 -1.661 1.00 0.00 65 GLY A O 13
ATOM 17015 N N . ARG A 1 66 ? 3.775 9.909 -0.203 1.00 0.00 66 ARG A N 13
ATOM 17016 C CA . ARG A 1 66 ? 4.945 10.463 -0.889 1.00 0.00 66 ARG A CA 13
ATOM 17017 C C . ARG A 1 66 ? 6.041 9.430 -1.155 1.00 0.00 66 ARG A C 13
ATOM 17018 O O . ARG A 1 66 ? 6.788 9.565 -2.122 1.00 0.00 66 ARG A O 13
ATOM 17039 N N . LEU A 1 67 ? 6.096 8.359 -0.352 1.00 0.00 67 LEU A N 13
ATOM 17040 C CA . LEU A 1 67 ? 7.015 7.234 -0.514 1.00 0.00 67 LEU A CA 13
ATOM 17041 C C . LEU A 1 67 ? 6.981 6.711 -1.952 1.00 0.00 67 LEU A C 13
ATOM 17042 O O . LEU A 1 67 ? 8.039 6.434 -2.511 1.00 0.00 67 LEU A O 13
ATOM 17058 N N . ALA A 1 68 ? 5.796 6.584 -2.563 1.00 0.00 68 ALA A N 13
ATOM 17059 C CA . ALA A 1 68 ? 5.630 5.975 -3.879 1.00 0.00 68 ALA A CA 13
ATOM 17060 C C . ALA A 1 68 ? 6.447 6.698 -4.962 1.00 0.00 68 ALA A C 13
ATOM 17061 O O . ALA A 1 68 ? 6.893 6.050 -5.906 1.00 0.00 68 ALA A O 13
ATOM 17068 N N . CYS A 1 69 ? 6.674 8.011 -4.822 1.00 0.00 69 CYS A N 13
ATOM 17069 C CA . CYS A 1 69 ? 7.460 8.812 -5.758 1.00 0.00 69 CYS A CA 13
ATOM 17070 C C . CYS A 1 69 ? 8.938 8.394 -5.748 1.00 0.00 69 CYS A C 13
ATOM 17071 O O . CYS A 1 69 ? 9.595 8.370 -6.793 1.00 0.00 69 CYS A O 13
ATOM 17079 N N . TYR A 1 70 ? 9.487 8.036 -4.583 1.00 0.00 70 TYR A N 13
ATOM 17080 C CA . TYR A 1 70 ? 10.850 7.507 -4.486 1.00 0.00 70 TYR A CA 13
ATOM 17081 C C . TYR A 1 70 ? 10.952 6.143 -5.177 1.00 0.00 70 TYR A C 13
ATOM 17082 O O . TYR A 1 70 ? 12.036 5.724 -5.572 1.00 0.00 70 TYR A O 13
ATOM 17100 N N . LEU A 1 71 ? 9.817 5.464 -5.344 1.00 0.00 71 LEU A N 13
ATOM 17101 C CA . LEU A 1 71 ? 9.688 4.121 -5.882 1.00 0.00 71 LEU A CA 13
ATOM 17102 C C . LEU A 1 71 ? 9.078 4.197 -7.285 1.00 0.00 71 LEU A C 13
ATOM 17103 O O . LEU A 1 71 ? 8.280 3.338 -7.663 1.00 0.00 71 LEU A O 13
ATOM 17119 N N . GLU A 1 72 ? 9.366 5.269 -8.028 1.00 0.00 72 GLU A N 13
ATOM 17120 C CA . GLU A 1 72 ? 8.895 5.501 -9.377 1.00 0.00 72 GLU A CA 13
ATOM 17121 C C . GLU A 1 72 ? 10.061 5.934 -10.287 1.00 0.00 72 GLU A C 13
ATOM 17122 O O . GLU A 1 72 ? 10.011 5.691 -11.496 1.00 0.00 72 GLU A O 13
ATOM 17134 N N . PHE A 1 73 ? 11.113 6.554 -9.727 1.00 0.00 73 PHE A N 13
ATOM 17135 C CA . PHE A 1 73 ? 12.229 7.089 -10.512 1.00 0.00 73 PHE A CA 13
ATOM 17136 C C . PHE A 1 73 ? 13.013 5.934 -11.157 1.00 0.00 73 PHE A C 13
ATOM 17137 O O . PHE A 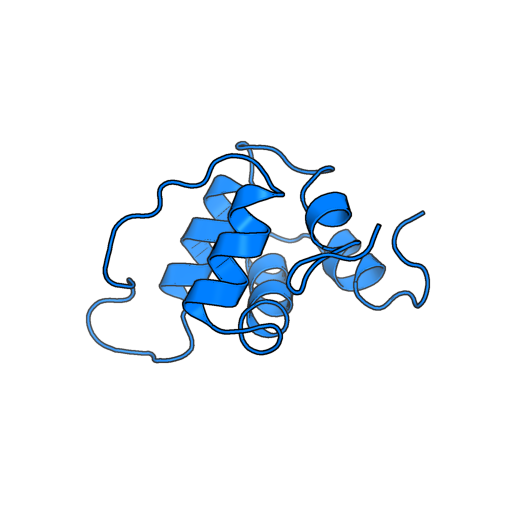1 73 ? 13.272 5.932 -12.366 1.00 0.00 73 PHE A O 13
ATOM 17154 N N . LEU A 1 74 ? 13.391 4.949 -10.341 1.00 0.00 74 LEU A N 13
ATOM 17155 C CA . LEU A 1 74 ? 13.934 3.686 -10.796 1.00 0.00 74 LEU A CA 13
ATOM 17156 C C . LEU A 1 74 ? 12.809 2.862 -11.396 1.00 0.00 74 LEU A C 13
ATOM 17157 O O . LEU A 1 74 ? 11.625 3.107 -11.156 1.00 0.00 74 LEU A O 13
ATOM 17173 N N . LYS A 1 75 ? 13.187 1.869 -12.184 1.00 0.00 75 LYS A N 13
ATOM 17174 C CA . LYS A 1 75 ? 12.295 0.909 -12.817 1.00 0.00 75 LYS A CA 13
ATOM 17175 C C . LYS A 1 75 ? 12.755 -0.472 -12.374 1.00 0.00 75 LYS A C 13
ATOM 17176 O O . LYS A 1 75 ? 13.667 -0.578 -11.558 1.00 0.00 75 LYS A O 13
ATOM 17195 N N . LYS A 1 76 ? 12.118 -1.527 -12.892 1.00 0.00 76 LYS A N 13
ATOM 17196 C CA . LYS A 1 76 ? 12.326 -2.933 -12.531 1.00 0.00 76 LYS A CA 13
ATOM 17197 C C . LYS A 1 76 ? 13.776 -3.297 -12.210 1.00 0.00 76 LYS A C 13
ATOM 17198 O O . LYS A 1 76 ? 14.015 -4.040 -11.261 1.00 0.00 76 LYS A O 13
ATOM 17217 N N . GLU A 1 77 ? 14.706 -2.773 -13.006 1.00 0.00 77 GLU A N 13
ATOM 17218 C CA . GLU A 1 77 ? 16.152 -2.909 -12.928 1.00 0.00 77 GLU A CA 13
ATOM 17219 C C . GLU A 1 77 ? 16.618 -2.808 -11.481 1.00 0.00 77 GLU A C 13
ATOM 17220 O O . GLU A 1 77 ? 17.241 -3.730 -10.961 1.00 0.00 77 GLU A O 13
ATOM 17232 N N . GLU A 1 78 ? 16.266 -1.714 -10.816 1.00 0.00 78 GLU A N 13
ATOM 17233 C CA . GLU A 1 78 ? 16.751 -1.391 -9.484 1.00 0.00 78 GLU A CA 13
ATOM 17234 C C . GLU A 1 78 ? 15.597 -1.452 -8.489 1.00 0.00 78 GLU A C 13
ATOM 17235 O O . GLU A 1 78 ? 15.820 -1.701 -7.314 1.00 0.00 78 GLU A O 13
ATOM 17247 N N . LEU A 1 79 ? 14.345 -1.316 -8.942 1.00 0.00 79 LEU A N 13
ATOM 17248 C CA . LEU A 1 79 ? 13.168 -1.525 -8.111 1.00 0.00 79 LEU A CA 13
ATOM 17249 C C . LEU A 1 79 ? 13.194 -2.906 -7.457 1.00 0.00 79 LEU A C 13
ATOM 17250 O O . LEU A 1 79 ? 12.794 -3.032 -6.306 1.00 0.00 79 LEU A O 13
ATOM 17266 N N . LYS A 1 80 ? 13.638 -3.946 -8.168 1.00 0.00 80 LYS A N 13
ATOM 17267 C CA . LYS A 1 80 ? 13.739 -5.296 -7.592 1.00 0.00 80 LYS A CA 13
ATOM 17268 C C . LYS A 1 80 ? 14.955 -5.410 -6.669 1.00 0.00 80 LYS A C 13
ATOM 17269 O O . LYS A 1 80 ? 14.815 -5.960 -5.582 1.00 0.00 80 LYS A O 13
ATOM 17288 N N . GLU A 1 81 ? 16.101 -4.817 -7.016 1.00 0.00 81 GLU A N 13
ATOM 17289 C CA . GLU A 1 81 ? 17.227 -4.570 -6.092 1.00 0.00 81 GLU A CA 13
ATOM 17290 C C . GLU A 1 81 ? 16.849 -3.646 -4.944 1.00 0.00 81 GLU A C 13
ATOM 17291 O O . GLU A 1 81 ? 17.644 -3.445 -4.042 1.00 0.00 81 GLU A O 13
ATOM 17303 N N . PHE A 1 82 ? 15.604 -3.192 -4.881 1.00 0.00 82 PHE A N 13
ATOM 17304 C CA . PHE A 1 82 ? 15.009 -2.727 -3.660 1.00 0.00 82 PHE A CA 13
ATOM 17305 C C . PHE A 1 82 ? 14.047 -3.769 -3.108 1.00 0.00 82 PHE A C 13
ATOM 17306 O O . PHE A 1 82 ? 14.374 -4.458 -2.153 1.00 0.00 82 PHE A O 13
ATOM 17323 N N . GLN A 1 83 ? 12.870 -3.921 -3.707 1.00 0.00 83 GLN A N 13
ATOM 17324 C CA . GLN A 1 83 ? 11.746 -4.694 -3.199 1.00 0.00 83 GLN A CA 13
ATOM 17325 C C . GLN A 1 83 ? 12.127 -6.129 -2.808 1.00 0.00 83 GLN A C 13
ATOM 17326 O O . GLN A 1 83 ? 11.592 -6.651 -1.830 1.00 0.00 83 GLN A O 13
ATOM 17340 N N . LEU A 1 84 ? 13.041 -6.770 -3.535 1.00 0.00 84 LEU A N 13
ATOM 17341 C CA . LEU A 1 84 ? 13.401 -8.156 -3.318 1.00 0.00 84 LEU A CA 13
ATOM 17342 C C . LEU A 1 84 ? 14.501 -8.237 -2.272 1.00 0.00 84 LEU A C 13
ATOM 17343 O O . LEU A 1 84 ? 14.361 -8.966 -1.288 1.00 0.00 84 LEU A O 13
ATOM 17359 N N . LEU A 1 85 ? 15.546 -7.428 -2.426 1.00 0.00 85 LEU A N 13
ATOM 17360 C CA . LEU A 1 85 ? 16.642 -7.264 -1.523 1.00 0.00 85 LEU A CA 13
ATOM 17361 C C . LEU A 1 85 ? 16.155 -6.850 -0.129 1.00 0.00 85 LEU A C 13
ATOM 17362 O O . LEU A 1 85 ? 16.838 -7.118 0.856 1.00 0.00 85 LEU A O 13
ATOM 17378 N N . LEU A 1 86 ? 14.958 -6.264 -0.013 1.00 0.00 86 LEU A N 13
ATOM 17379 C CA . LEU A 1 86 ? 14.399 -5.839 1.252 1.00 0.00 86 LEU A CA 13
ATOM 17380 C C . LEU A 1 86 ? 14.136 -7.091 2.087 1.00 0.00 86 LEU A C 13
ATOM 17381 O O . LEU A 1 86 ? 14.522 -7.145 3.249 1.00 0.00 86 LEU A O 13
ATOM 17397 N N . ALA A 1 87 ? 13.555 -8.142 1.497 1.00 0.00 87 ALA A N 13
ATOM 17398 C CA . ALA A 1 87 ? 13.328 -9.399 2.201 1.00 0.00 87 ALA A CA 13
ATOM 17399 C C . ALA A 1 87 ? 14.653 -10.091 2.527 1.00 0.00 87 ALA A C 13
ATOM 17400 O O . ALA A 1 87 ? 14.746 -10.814 3.517 1.00 0.00 87 ALA A O 13
ATOM 17407 N N . ASN A 1 88 ? 15.690 -9.855 1.718 1.00 0.00 88 ASN A N 13
ATOM 17408 C CA . ASN A 1 88 ? 17.035 -10.345 1.999 1.00 0.00 88 ASN A CA 13
ATOM 17409 C C . ASN A 1 88 ? 17.565 -9.705 3.289 1.00 0.00 88 ASN A C 13
ATOM 17410 O O . ASN A 1 88 ? 18.082 -10.411 4.155 1.00 0.00 88 ASN A O 13
ATOM 17421 N N . LYS A 1 89 ? 17.382 -8.390 3.470 1.00 0.00 89 LYS A N 13
ATOM 17422 C CA . LYS A 1 89 ? 17.653 -7.721 4.747 1.00 0.00 89 LYS A CA 13
ATOM 17423 C C . LYS A 1 89 ? 16.737 -8.325 5.815 1.00 0.00 89 LYS A C 13
ATOM 17424 O O . LYS A 1 89 ? 17.188 -9.101 6.664 1.00 0.00 89 LYS A O 13
ATOM 17443 N N . ALA A 1 90 ? 15.446 -7.993 5.752 1.00 0.00 90 ALA A N 13
ATOM 17444 C CA . ALA A 1 90 ? 14.454 -8.233 6.789 1.00 0.00 90 ALA A CA 13
ATOM 17445 C C . ALA A 1 90 ? 14.994 -7.821 8.171 1.00 0.00 90 ALA A C 13
ATOM 17446 O O . ALA A 1 90 ? 15.805 -6.890 8.283 1.00 0.00 90 ALA A O 13
ATOM 17453 N N . HIS A 1 91 ? 14.518 -8.481 9.225 1.00 0.00 91 HIS A N 13
ATOM 17454 C CA . HIS A 1 91 ? 15.114 -8.444 10.550 1.00 0.00 91 HIS A CA 13
ATOM 17455 C C . HIS A 1 91 ? 15.591 -9.864 10.868 1.00 0.00 91 HIS A C 13
ATOM 17456 O O . HIS A 1 91 ? 14.870 -10.830 10.597 1.00 0.00 91 HIS A O 13
ATOM 17470 N N . SER A 1 92 ? 16.821 -9.987 11.379 1.00 0.00 92 SER A N 13
ATOM 17471 C CA . SER A 1 92 ? 17.520 -11.255 11.573 1.00 0.00 92 SER A CA 13
ATOM 17472 C C . SER A 1 92 ? 17.656 -12.089 10.287 1.00 0.00 92 SER A C 13
ATOM 17473 O O . SER A 1 92 ? 17.416 -11.613 9.172 1.00 0.00 92 SER A O 13
ATOM 17481 N N . ARG A 1 93 ? 18.160 -13.317 10.436 1.00 0.00 93 ARG A N 13
ATOM 17482 C CA . ARG A 1 93 ? 18.202 -14.368 9.430 1.00 0.00 93 ARG A CA 13
ATOM 17483 C C . ARG A 1 93 ? 17.559 -15.583 10.086 1.00 0.00 93 ARG A C 13
ATOM 17484 O O . ARG A 1 93 ? 18.031 -16.016 11.138 1.00 0.00 93 ARG A O 13
ATOM 17505 N N . SER A 1 94 ? 16.539 -16.139 9.454 1.00 0.00 94 SER A N 13
ATOM 17506 C CA . SER A 1 94 ? 15.982 -17.446 9.741 1.00 0.00 94 SER A CA 13
ATOM 17507 C C . SER A 1 94 ? 15.563 -18.010 8.391 1.00 0.00 94 SER A C 13
ATOM 17508 O O . SER A 1 94 ? 14.511 -17.630 7.870 1.00 0.00 94 SER A O 13
ATOM 17516 N N . SER A 1 95 ? 16.426 -18.821 7.778 1.00 0.00 95 SER A N 13
ATOM 17517 C CA . SER A 1 95 ? 16.083 -19.600 6.600 1.00 0.00 95 SER A CA 13
ATOM 17518 C C . SER A 1 95 ? 15.078 -20.676 7.005 1.00 0.00 95 SER A C 13
ATOM 17519 O O . SER A 1 95 ? 15.407 -21.538 7.824 1.00 0.00 95 SER A O 13
ATOM 17527 N N . SER A 1 96 ? 13.876 -20.599 6.435 1.00 0.00 96 SER A N 13
ATOM 17528 C CA . SER A 1 96 ? 12.840 -21.618 6.516 1.00 0.00 96 SER A CA 13
ATOM 17529 C C . SER A 1 96 ? 11.978 -21.589 5.255 1.00 0.00 96 SER A C 13
ATOM 17530 O O . SER A 1 96 ? 11.776 -22.624 4.625 1.00 0.00 96 SER A O 13
ATOM 17538 N N . GLY A 1 97 ? 11.489 -20.403 4.894 1.00 0.00 97 GLY A N 13
ATOM 17539 C CA . GLY A 1 97 ? 10.392 -20.222 3.949 1.00 0.00 97 GLY A CA 13
ATOM 17540 C C . GLY A 1 97 ? 9.091 -19.856 4.670 1.00 0.00 97 GLY A C 13
ATOM 17541 O O . GLY A 1 97 ? 8.013 -20.271 4.236 1.00 0.00 97 GLY A O 13
ATOM 17545 N N . GLU A 1 98 ? 9.178 -19.109 5.778 1.00 0.00 98 GLU A N 13
ATOM 17546 C CA . GLU A 1 98 ? 8.010 -18.503 6.420 1.00 0.00 98 GLU A CA 13
ATOM 17547 C C . GLU A 1 98 ? 7.334 -17.560 5.409 1.00 0.00 98 GLU A C 13
ATOM 17548 O O . GLU A 1 98 ? 7.987 -17.117 4.457 1.00 0.00 98 GLU A O 13
ATOM 17560 N N . THR A 1 99 ? 6.088 -17.166 5.682 1.00 0.00 99 THR A N 13
ATOM 17561 C CA . THR A 1 99 ? 5.272 -16.256 4.879 1.00 0.00 99 THR A CA 13
ATOM 17562 C C . THR A 1 99 ? 4.820 -16.924 3.557 1.00 0.00 99 THR A C 13
ATOM 17563 O O . THR A 1 99 ? 5.365 -17.959 3.154 1.00 0.00 99 THR A O 13
ATOM 17574 N N . PRO A 1 100 ? 3.788 -16.388 2.880 1.00 0.00 100 PRO A N 13
ATOM 17575 C CA . PRO A 1 100 ? 3.362 -16.849 1.562 1.00 0.00 100 PRO A CA 13
ATOM 17576 C C . PRO A 1 100 ? 4.298 -16.301 0.471 1.00 0.00 100 PRO A C 13
ATOM 17577 O O . PRO A 1 100 ? 5.157 -15.458 0.743 1.00 0.00 100 PRO A O 13
ATOM 17588 N N . ALA A 1 101 ? 4.102 -16.724 -0.780 1.00 0.00 101 ALA A N 13
ATOM 17589 C CA . ALA A 1 101 ? 4.814 -16.153 -1.916 1.00 0.00 101 ALA A CA 13
ATOM 17590 C C . ALA A 1 101 ? 4.477 -14.661 -2.078 1.00 0.00 101 ALA A C 13
ATOM 17591 O O . ALA A 1 101 ? 3.473 -14.155 -1.558 1.00 0.00 101 ALA A O 13
ATOM 17598 N N . GLN A 1 102 ? 5.340 -13.949 -2.794 1.00 0.00 102 GLN A N 13
ATOM 17599 C CA . GLN A 1 102 ? 5.321 -12.517 -2.963 1.00 0.00 102 GLN A CA 13
ATOM 17600 C C . GLN A 1 102 ? 4.094 -12.090 -3.767 1.00 0.00 102 GLN A C 13
ATOM 17601 O O . GLN A 1 102 ? 3.617 -12.842 -4.621 1.00 0.00 102 GLN A O 13
ATOM 17615 N N . PRO A 1 103 ? 3.594 -10.873 -3.528 1.00 0.00 103 PRO A N 13
ATOM 17616 C CA . PRO A 1 103 ? 2.477 -10.338 -4.274 1.00 0.00 103 PRO A CA 13
ATOM 17617 C C . PRO A 1 103 ? 2.862 -9.976 -5.712 1.00 0.00 103 PRO A C 13
ATOM 17618 O O . PRO A 1 103 ? 3.960 -9.476 -5.970 1.00 0.00 103 PRO A O 13
ATOM 17629 N N . GLU A 1 104 ? 1.919 -10.163 -6.636 1.00 0.00 104 GLU A N 13
ATOM 17630 C CA . GLU A 1 104 ? 2.008 -9.867 -8.061 1.00 0.00 104 GLU A CA 13
ATOM 17631 C C . GLU A 1 104 ? 1.817 -8.372 -8.301 1.00 0.00 104 GLU A C 13
ATOM 17632 O O . GLU A 1 104 ? 0.873 -7.932 -8.968 1.00 0.00 104 GLU A O 13
ATOM 17644 N N . LYS A 1 105 ? 2.744 -7.575 -7.777 1.00 0.00 105 LYS A N 13
ATOM 17645 C CA . LYS A 1 105 ? 2.751 -6.129 -7.983 1.00 0.00 105 LYS A CA 13
ATOM 17646 C C . LYS A 1 105 ? 4.093 -5.664 -8.521 1.00 0.00 105 LYS A C 13
ATOM 17647 O O . LYS A 1 105 ? 5.138 -6.280 -8.282 1.00 0.00 105 LYS A O 13
ATOM 17666 N N . THR A 1 106 ? 4.043 -4.511 -9.171 1.00 0.00 106 THR A N 13
ATOM 17667 C CA . THR A 1 106 ? 5.145 -3.840 -9.840 1.00 0.00 106 THR A CA 13
ATOM 17668 C C . THR A 1 106 ? 5.115 -2.340 -9.619 1.00 0.00 106 THR A C 13
ATOM 17669 O O . THR A 1 106 ? 6.029 -1.666 -10.103 1.00 0.00 106 THR A O 13
ATOM 17680 N N . SER A 1 107 ? 4.138 -1.827 -8.862 1.00 0.00 107 SER A N 13
ATOM 17681 C CA . SER A 1 107 ? 3.973 -0.403 -8.709 1.00 0.00 107 SER A CA 13
ATOM 17682 C C . SER A 1 107 ? 4.305 -0.005 -7.275 1.00 0.00 107 SER A C 13
ATOM 17683 O O . SER A 1 107 ? 3.877 -0.648 -6.314 1.00 0.00 107 SER A O 13
ATOM 17691 N N . GLY A 1 108 ? 5.090 1.058 -7.131 1.00 0.00 108 GLY A N 13
ATOM 17692 C CA . GLY A 1 108 ? 5.727 1.434 -5.875 1.00 0.00 108 GLY A CA 13
ATOM 17693 C C . GLY A 1 108 ? 4.721 1.821 -4.795 1.00 0.00 108 GLY A C 13
ATOM 17694 O O . GLY A 1 108 ? 4.957 1.531 -3.621 1.00 0.00 108 GLY A O 13
ATOM 17698 N N . MET A 1 109 ? 3.588 2.417 -5.181 1.00 0.00 109 MET A N 13
ATOM 17699 C CA . MET A 1 109 ? 2.466 2.661 -4.282 1.00 0.00 109 MET A CA 13
ATOM 17700 C C . MET A 1 109 ? 1.996 1.370 -3.614 1.00 0.00 109 MET A C 13
ATOM 17701 O O . MET A 1 109 ? 1.772 1.355 -2.405 1.00 0.00 109 MET A O 13
ATOM 17715 N N . GLU A 1 110 ? 1.890 0.266 -4.354 1.00 0.00 110 GLU A N 13
ATOM 17716 C CA . GLU A 1 110 ? 1.274 -0.922 -3.790 1.00 0.00 110 GLU A CA 13
ATOM 17717 C C . GLU A 1 110 ? 2.265 -1.764 -2.989 1.00 0.00 110 GLU A C 13
ATOM 17718 O O . GLU A 1 110 ? 1.878 -2.461 -2.041 1.00 0.00 110 GLU A O 13
ATOM 17730 N N . VAL A 1 111 ? 3.549 -1.677 -3.342 1.00 0.00 111 VAL A N 13
ATOM 17731 C CA . VAL A 1 111 ? 4.640 -2.153 -2.506 1.00 0.00 111 VAL A CA 13
ATOM 17732 C C . VAL A 1 111 ? 4.573 -1.402 -1.168 1.00 0.00 111 VAL A C 13
ATOM 17733 O O . VAL A 1 111 ? 4.693 -2.038 -0.126 1.00 0.00 111 VAL A O 13
ATOM 17746 N N . ALA A 1 112 ? 4.299 -0.093 -1.169 1.00 0.00 112 ALA A N 13
ATOM 17747 C CA . ALA A 1 112 ? 4.211 0.696 0.054 1.00 0.00 112 ALA A CA 13
ATOM 17748 C C . ALA A 1 112 ? 3.091 0.205 0.978 1.00 0.00 112 ALA A C 13
ATOM 17749 O O . ALA A 1 112 ? 3.343 0.013 2.170 1.00 0.00 112 ALA A O 13
ATOM 17756 N N . SER A 1 113 ? 1.883 -0.054 0.454 1.00 0.00 113 SER A N 13
ATOM 17757 C CA . SER A 1 113 ? 0.812 -0.634 1.270 1.00 0.00 113 SER A CA 13
ATOM 17758 C C . SER A 1 113 ? 1.214 -1.983 1.871 1.00 0.00 113 SER A C 13
ATOM 17759 O O . SER A 1 113 ? 0.823 -2.284 2.998 1.00 0.00 113 SER A O 13
ATOM 17767 N N . TYR A 1 114 ? 1.984 -2.786 1.136 1.00 0.00 114 TYR A N 13
ATOM 17768 C CA . TYR A 1 114 ? 2.495 -4.059 1.626 1.00 0.00 114 TYR A CA 13
ATOM 17769 C C . TYR A 1 114 ? 3.508 -3.808 2.742 1.00 0.00 114 TYR A C 13
ATOM 17770 O O . TYR A 1 114 ? 3.463 -4.473 3.770 1.00 0.00 114 TYR A O 13
ATOM 17788 N N . LEU A 1 115 ? 4.397 -2.826 2.601 1.00 0.00 115 LEU A N 13
ATOM 17789 C CA . LEU A 1 115 ? 5.497 -2.655 3.533 1.00 0.00 115 LEU A CA 13
ATOM 17790 C C . LEU A 1 115 ? 5.017 -2.182 4.903 1.00 0.00 115 LEU A C 13
ATOM 17791 O O . LEU A 1 115 ? 5.459 -2.717 5.922 1.00 0.00 115 LEU A O 13
ATOM 17807 N N . VAL A 1 116 ? 4.088 -1.223 4.950 1.00 0.00 116 VAL A N 13
ATOM 17808 C CA . VAL A 1 116 ? 3.499 -0.796 6.220 1.00 0.00 116 VAL A CA 13
ATOM 17809 C C . VAL A 1 116 ? 2.638 -1.928 6.813 1.00 0.00 116 VAL A C 13
ATOM 17810 O O . VAL A 1 116 ? 2.497 -1.999 8.035 1.00 0.00 116 VAL A O 13
ATOM 17823 N N . ALA A 1 117 ? 2.080 -2.824 5.992 1.00 0.00 117 ALA A N 13
ATOM 17824 C CA . ALA A 1 117 ? 1.320 -3.972 6.486 1.00 0.00 117 ALA A CA 13
ATOM 17825 C C . ALA A 1 117 ? 2.237 -5.030 7.100 1.00 0.00 117 ALA A C 13
ATOM 17826 O O . ALA A 1 117 ? 1.856 -5.698 8.061 1.00 0.00 117 ALA A O 13
ATOM 17833 N N . GLN A 1 118 ? 3.432 -5.201 6.543 1.00 0.00 118 GLN A N 13
ATOM 17834 C CA . GLN A 1 118 ? 4.436 -6.124 7.034 1.00 0.00 118 GLN A CA 13
ATOM 17835 C C . GLN A 1 118 ? 4.989 -5.614 8.366 1.00 0.00 118 GLN A C 13
ATOM 17836 O O . GLN A 1 118 ? 4.896 -6.320 9.373 1.00 0.00 118 GLN A O 13
ATOM 17850 N N . TYR A 1 119 ? 5.576 -4.409 8.376 1.00 0.00 119 TYR A N 13
ATOM 17851 C CA . TYR A 1 119 ? 6.460 -3.971 9.455 1.00 0.00 119 TYR A CA 13
ATOM 17852 C C . TYR A 1 119 ? 5.865 -2.894 10.362 1.00 0.00 119 TYR A C 13
ATOM 17853 O O . TYR A 1 119 ? 6.306 -2.791 11.511 1.00 0.00 119 TYR A O 13
ATOM 17871 N N . GLY A 1 120 ? 4.930 -2.072 9.881 1.00 0.00 120 GLY A N 13
ATOM 17872 C CA . GLY A 1 120 ? 4.664 -0.759 10.444 1.00 0.00 120 GLY A CA 13
ATOM 17873 C C . GLY A 1 120 ? 5.740 0.231 9.989 1.00 0.00 120 GLY A C 13
ATOM 17874 O O . GLY A 1 120 ? 6.768 -0.183 9.453 1.00 0.00 120 GLY A O 13
ATOM 17878 N N . GLU A 1 121 ? 5.491 1.530 10.181 1.00 0.00 121 GLU A N 13
ATOM 17879 C CA . GLU A 1 121 ? 6.265 2.630 9.580 1.00 0.00 121 GLU A CA 13
ATOM 17880 C C . GLU A 1 121 ? 7.769 2.454 9.771 1.00 0.00 121 GLU A C 13
ATOM 17881 O O . GLU A 1 121 ? 8.490 2.477 8.777 1.00 0.00 121 GLU A O 13
ATOM 17893 N N . GLN A 1 122 ? 8.226 2.254 11.011 1.00 0.00 122 GLN A N 13
ATOM 17894 C CA . GLN A 1 122 ? 9.632 2.159 11.377 1.00 0.00 122 GLN A CA 13
ATOM 17895 C C . GLN A 1 122 ? 10.362 1.170 10.490 1.00 0.00 122 GLN A C 13
ATOM 17896 O O . GLN A 1 122 ? 11.103 1.578 9.605 1.00 0.00 122 GLN A O 13
ATOM 17910 N N . ARG A 1 123 ? 10.206 -0.136 10.726 1.00 0.00 123 ARG A N 13
ATOM 17911 C CA . ARG A 1 123 ? 10.969 -1.094 9.929 1.00 0.00 123 ARG A CA 13
ATOM 17912 C C . ARG A 1 123 ? 10.496 -1.137 8.480 1.00 0.00 123 ARG A C 13
ATOM 17913 O O . ARG A 1 123 ? 11.215 -1.726 7.676 1.00 0.00 123 ARG A O 13
ATOM 17934 N N . ALA A 1 124 ? 9.352 -0.549 8.117 1.00 0.00 124 ALA A N 13
ATOM 17935 C CA . ALA A 1 124 ? 9.059 -0.366 6.704 1.00 0.00 124 ALA A CA 13
ATOM 17936 C C . ALA A 1 124 ? 10.136 0.563 6.131 1.00 0.00 124 ALA A C 13
ATOM 17937 O O . ALA A 1 124 ? 10.944 0.142 5.307 1.00 0.00 124 ALA A O 13
ATOM 17944 N N . TRP A 1 125 ? 10.184 1.816 6.577 1.00 0.00 125 TRP A N 13
ATOM 17945 C CA . TRP A 1 125 ? 11.046 2.810 5.962 1.00 0.00 125 TRP A CA 13
ATOM 17946 C C . TRP A 1 125 ? 12.514 2.626 6.359 1.00 0.00 125 TRP A C 13
ATOM 17947 O O . TRP A 1 125 ? 13.373 2.645 5.496 1.00 0.00 125 TRP A O 13
ATOM 17968 N N . ASP A 1 126 ? 12.844 2.385 7.626 1.00 0.00 126 ASP A N 13
ATOM 17969 C CA . ASP A 1 126 ? 14.230 2.320 8.115 1.00 0.00 126 ASP A CA 13
ATOM 17970 C C . ASP A 1 126 ? 15.060 1.218 7.447 1.00 0.00 126 ASP A C 13
ATOM 17971 O O . ASP A 1 126 ? 16.281 1.327 7.325 1.00 0.00 126 ASP A O 13
ATOM 17980 N N . LEU A 1 127 ? 14.393 0.141 7.028 1.00 0.00 127 LEU A N 13
ATOM 17981 C CA . LEU A 1 127 ? 14.970 -0.978 6.292 1.00 0.00 127 LEU A CA 13
ATOM 17982 C C . LEU A 1 127 ? 15.059 -0.617 4.808 1.00 0.00 127 LEU A C 13
ATOM 17983 O O . LEU A 1 127 ? 16.082 -0.863 4.166 1.00 0.00 127 LEU A O 13
ATOM 17999 N N . ALA A 1 128 ? 14.006 0.004 4.271 1.00 0.00 128 ALA A N 13
ATOM 18000 C CA . ALA A 1 128 ? 13.964 0.561 2.929 1.00 0.00 128 ALA A CA 13
ATOM 18001 C C . ALA A 1 128 ? 15.142 1.532 2.710 1.00 0.00 128 ALA A C 13
ATOM 18002 O O . ALA A 1 128 ? 15.891 1.336 1.758 1.00 0.00 128 ALA A O 13
ATOM 18009 N N . LEU A 1 129 ? 15.405 2.489 3.612 1.00 0.00 129 LEU A N 13
ATOM 18010 C CA . LEU A 1 129 ? 16.552 3.384 3.556 1.00 0.00 129 LEU A CA 13
ATOM 18011 C C . LEU A 1 129 ? 17.856 2.617 3.333 1.00 0.00 129 LEU A C 13
ATOM 18012 O O . LEU A 1 129 ? 18.569 2.898 2.366 1.00 0.00 129 LEU A O 13
ATOM 18028 N N . HIS A 1 130 ? 18.161 1.652 4.208 1.00 0.00 130 HIS A N 13
ATOM 18029 C CA . HIS A 1 130 ? 19.343 0.802 4.090 1.00 0.00 130 HIS A CA 13
ATOM 18030 C C . HIS A 1 130 ? 19.377 0.136 2.714 1.00 0.00 130 HIS A C 13
ATOM 18031 O O . HIS A 1 130 ? 20.439 0.053 2.106 1.00 0.00 130 HIS A O 13
ATOM 18045 N N . THR A 1 131 ? 18.246 -0.365 2.218 1.00 0.00 131 THR A N 13
ATOM 18046 C CA . THR A 1 131 ? 18.186 -1.153 0.990 1.00 0.00 131 THR A CA 13
ATOM 18047 C C . THR A 1 131 ? 18.758 -0.356 -0.204 1.00 0.00 131 THR A C 13
ATOM 18048 O O . THR A 1 131 ? 19.418 -0.941 -1.063 1.00 0.00 131 THR A O 13
ATOM 18059 N N . TRP A 1 132 ? 18.630 0.978 -0.211 1.00 0.00 132 TRP A N 13
ATOM 18060 C CA . TRP A 1 132 ? 19.233 1.826 -1.250 1.00 0.00 132 TRP A CA 13
ATOM 18061 C C . TRP A 1 132 ? 20.751 1.984 -1.095 1.00 0.00 132 TRP A C 13
ATOM 18062 O O . TRP A 1 132 ? 21.438 2.201 -2.096 1.00 0.00 132 TRP A O 13
ATOM 18083 N N . GLU A 1 133 ? 21.290 1.903 0.124 1.00 0.00 133 GLU A N 13
ATOM 18084 C CA . GLU A 1 133 ? 22.726 2.024 0.372 1.00 0.00 133 GLU A CA 13
ATOM 18085 C C . GLU A 1 133 ? 23.448 0.853 -0.286 1.00 0.00 133 GLU A C 13
ATOM 18086 O O . GLU A 1 133 ? 24.467 1.049 -0.943 1.00 0.00 133 GLU A O 13
ATOM 18098 N N . GLN A 1 134 ? 22.858 -0.338 -0.179 1.00 0.00 134 GLN A N 13
ATOM 18099 C CA . GLN A 1 134 ? 23.284 -1.567 -0.831 1.00 0.00 134 GLN A CA 13
ATOM 18100 C C . GLN A 1 134 ? 23.369 -1.374 -2.348 1.00 0.00 134 GLN A C 13
ATOM 18101 O O . GLN A 1 134 ? 24.355 -1.784 -2.958 1.00 0.00 134 GLN A O 13
ATOM 18115 N N . MET A 1 135 ? 22.367 -0.737 -2.964 1.00 0.00 135 MET A N 13
ATOM 18116 C CA . MET A 1 135 ? 22.333 -0.476 -4.396 1.00 0.00 135 MET A CA 13
ATOM 18117 C C . MET A 1 135 ? 23.274 0.657 -4.833 1.00 0.00 135 MET A C 13
ATOM 18118 O O . MET A 1 135 ? 23.520 0.791 -6.034 1.00 0.00 135 MET A O 13
ATOM 18132 N N . GLY A 1 136 ? 23.768 1.480 -3.902 1.00 0.00 136 GLY A N 13
ATOM 18133 C CA . GLY A 1 136 ? 24.653 2.606 -4.170 1.00 0.00 136 GLY A CA 13
ATOM 18134 C C . GLY A 1 136 ? 23.925 3.927 -4.440 1.00 0.00 136 GLY A C 13
ATOM 18135 O O . GLY A 1 136 ? 24.581 4.914 -4.769 1.00 0.00 136 GLY A O 13
ATOM 18139 N N . LEU A 1 137 ? 22.600 4.007 -4.291 1.00 0.00 137 LEU A N 13
ATOM 18140 C CA . LEU A 1 137 ? 21.832 5.221 -4.593 1.00 0.00 137 LEU A CA 13
ATOM 18141 C C . LEU A 1 137 ? 21.982 6.189 -3.419 1.00 0.00 137 LEU A C 13
ATOM 18142 O O . LEU A 1 137 ? 21.658 5.802 -2.300 1.00 0.00 137 LEU A O 13
ATOM 18158 N N . ARG A 1 138 ? 22.427 7.438 -3.634 1.00 0.00 138 ARG A N 13
ATOM 18159 C CA . ARG A 1 138 ? 22.543 8.436 -2.559 1.00 0.00 138 ARG A CA 13
ATOM 18160 C C . ARG A 1 138 ? 21.509 9.556 -2.568 1.00 0.00 138 ARG A C 13
ATOM 18161 O O . ARG A 1 138 ? 21.249 10.116 -1.503 1.00 0.00 138 ARG A O 13
ATOM 18182 N N . SER A 1 139 ? 20.915 9.885 -3.717 1.00 0.00 139 SER A N 13
ATOM 18183 C CA . SER A 1 139 ? 19.860 10.896 -3.830 1.00 0.00 139 SER A CA 13
ATOM 18184 C C . SER A 1 139 ? 18.678 10.533 -2.924 1.00 0.00 139 SER A C 13
ATOM 18185 O O . SER A 1 139 ? 18.014 11.403 -2.361 1.00 0.00 139 SER A O 13
ATOM 18193 N N . LEU A 1 140 ? 18.413 9.233 -2.801 1.00 0.00 140 LEU A N 13
ATOM 18194 C CA . LEU A 1 140 ? 17.184 8.701 -2.261 1.00 0.00 140 LEU A CA 13
ATOM 18195 C C . LEU A 1 140 ? 17.135 8.888 -0.750 1.00 0.00 140 LEU A C 13
ATOM 18196 O O . LEU A 1 140 ? 16.250 9.588 -0.270 1.00 0.00 140 LEU A O 13
ATOM 18212 N N . CYS A 1 141 ? 18.070 8.302 0.008 1.00 0.00 141 CYS A N 13
ATOM 18213 C CA . CYS A 1 141 ? 18.123 8.439 1.465 1.00 0.00 141 CYS A CA 13
ATOM 18214 C C . CYS A 1 141 ? 18.220 9.894 1.883 1.00 0.00 141 CYS A C 13
ATOM 18215 O O . CYS A 1 141 ? 17.626 10.289 2.886 1.00 0.00 141 CYS A O 13
ATOM 18223 N N . ALA A 1 142 ? 18.974 10.670 1.106 1.00 0.00 142 ALA A N 13
ATOM 18224 C CA . ALA A 1 142 ? 19.102 12.092 1.289 1.00 0.00 142 ALA A CA 13
ATOM 18225 C C . ALA A 1 142 ? 17.696 12.700 1.256 1.00 0.00 142 ALA A C 13
ATOM 18226 O O . ALA A 1 142 ? 17.119 13.021 2.296 1.00 0.00 142 ALA A O 13
ATOM 18233 N N . GLN A 1 143 ? 17.066 12.770 0.088 1.00 0.00 143 GLN A N 13
ATOM 18234 C CA . GLN A 1 143 ? 15.792 13.467 0.009 1.00 0.00 143 GLN A CA 13
ATOM 18235 C C . GLN A 1 143 ? 14.660 12.752 0.768 1.00 0.00 143 GLN A C 13
ATOM 18236 O O . GLN A 1 143 ? 13.579 13.319 0.921 1.00 0.00 143 GLN A O 13
ATOM 18250 N N . ALA A 1 144 ? 14.851 11.507 1.213 1.00 0.00 144 ALA A N 13
ATOM 18251 C CA . ALA A 1 144 ? 13.926 10.798 2.082 1.00 0.00 144 ALA A CA 13
ATOM 18252 C C . ALA A 1 144 ? 13.976 11.326 3.515 1.00 0.00 144 ALA A C 13
ATOM 18253 O O . ALA A 1 144 ? 12.907 11.462 4.117 1.00 0.00 144 ALA A O 13
ATOM 18260 N N . GLN A 1 145 ? 15.169 11.542 4.095 1.00 0.00 145 GLN A N 13
ATOM 18261 C CA . GLN A 1 145 ? 15.280 11.684 5.546 1.00 0.00 145 GLN A CA 13
ATOM 18262 C C . GLN A 1 145 ? 16.492 12.495 6.005 1.00 0.00 145 GLN A C 13
ATOM 18263 O O . GLN A 1 145 ? 17.040 12.264 7.084 1.00 0.00 145 GLN A O 13
ATOM 18277 N N . GLU A 1 146 ? 16.942 13.438 5.189 1.00 0.00 146 GLU A N 13
ATOM 18278 C CA . GLU A 1 146 ? 18.068 14.313 5.509 1.00 0.00 146 GLU A CA 13
ATOM 18279 C C . GLU A 1 146 ? 17.685 15.545 6.339 1.00 0.00 146 GLU A C 13
ATOM 18280 O O . GLU A 1 146 ? 18.549 16.339 6.706 1.00 0.00 146 GLU A O 13
ATOM 18292 N N . GLY A 1 147 ? 16.393 15.732 6.602 1.00 0.00 147 GLY A N 13
ATOM 18293 C CA . GLY A 1 147 ? 15.823 17.005 7.034 1.00 0.00 147 GLY A CA 13
ATOM 18294 C C . GLY A 1 147 ? 15.138 17.736 5.875 1.00 0.00 147 GLY A C 13
ATOM 18295 O O . GLY A 1 147 ? 14.872 18.936 5.977 1.00 0.00 147 GLY A O 13
ATOM 18299 N N . ALA A 1 148 ? 14.870 17.045 4.765 1.00 0.00 148 ALA A N 13
ATOM 18300 C CA . ALA A 1 148 ? 13.999 17.481 3.688 1.00 0.00 148 ALA A CA 13
ATOM 18301 C C . ALA A 1 148 ? 12.561 17.098 4.057 1.00 0.00 148 ALA A C 13
ATOM 18302 O O . ALA A 1 148 ? 12.193 15.922 3.972 1.00 0.00 148 ALA A O 13
ATOM 18309 N N . GLY A 1 149 ? 11.765 18.081 4.480 1.00 0.00 149 GLY A N 13
ATOM 18310 C CA . GLY A 1 149 ? 10.332 17.943 4.706 1.00 0.00 149 GLY A CA 13
ATOM 18311 C C . GLY A 1 149 ? 9.945 18.172 6.159 1.00 0.00 149 GLY A C 13
ATOM 18312 O O . GLY A 1 149 ? 9.467 17.240 6.806 1.00 0.00 149 GLY A O 13
ATOM 18316 N N . HIS A 1 150 ? 10.067 19.414 6.652 1.00 0.00 150 HIS A N 13
ATOM 18317 C CA . HIS A 1 150 ? 9.705 19.805 8.025 1.00 0.00 150 HIS A CA 13
ATOM 18318 C C . HIS A 1 150 ? 10.664 19.142 9.040 1.00 0.00 150 HIS A C 13
ATOM 18319 O O . HIS A 1 150 ? 11.646 18.517 8.627 1.00 0.00 150 HIS A O 13
ATOM 18333 N N . SER A 1 151 ? 10.463 19.334 10.348 1.00 0.00 151 SER A N 13
ATOM 18334 C CA . SER A 1 151 ? 11.166 18.568 11.379 1.00 0.00 151 SER A CA 13
ATOM 18335 C C . SER A 1 151 ? 10.446 17.223 11.528 1.00 0.00 151 SER A C 13
ATOM 18336 O O . SER A 1 151 ? 10.857 16.241 10.908 1.00 0.00 151 SER A O 13
ATOM 18344 N N . MET A 1 59 ? -6.392 4.330 -3.575 1.00 0.00 59 MET A N 14
ATOM 18345 C CA . MET A 1 59 ? -6.726 5.499 -2.756 1.00 0.00 59 MET A CA 14
ATOM 18346 C C . MET A 1 59 ? -5.462 6.134 -2.159 1.00 0.00 59 MET A C 14
ATOM 18347 O O . MET A 1 59 ? -4.344 5.733 -2.487 1.00 0.00 59 MET A O 14
ATOM 18361 N N . ALA A 1 60 ? -5.636 7.138 -1.294 1.00 0.00 60 ALA A N 14
ATOM 18362 C CA . ALA A 1 60 ? -4.585 7.638 -0.418 1.00 0.00 60 ALA A CA 14
ATOM 18363 C C . ALA A 1 60 ? -4.131 6.517 0.519 1.00 0.00 60 ALA A C 14
ATOM 18364 O O . ALA A 1 60 ? -4.968 5.829 1.107 1.00 0.00 60 ALA A O 14
ATOM 18371 N N . GLY A 1 61 ? -2.822 6.356 0.715 1.00 0.00 61 GLY A N 14
ATOM 18372 C CA . GLY A 1 61 ? -2.296 5.376 1.625 1.00 0.00 61 GLY A CA 14
ATOM 18373 C C . GLY A 1 61 ? -2.549 5.868 3.029 1.00 0.00 61 GLY A C 14
ATOM 18374 O O . GLY A 1 61 ? -2.265 7.030 3.331 1.00 0.00 61 GLY A O 14
ATOM 18378 N N . GLY A 1 62 ? -2.998 4.972 3.904 1.00 0.00 62 GLY A N 14
ATOM 18379 C CA . GLY A 1 62 ? -3.130 5.262 5.325 1.00 0.00 62 GLY A CA 14
ATOM 18380 C C . GLY A 1 62 ? -1.803 5.637 5.979 1.00 0.00 62 GLY A C 14
ATOM 18381 O O . GLY A 1 62 ? -1.782 6.200 7.070 1.00 0.00 62 GLY A O 14
ATOM 18385 N N . ALA A 1 63 ? -0.687 5.298 5.332 1.00 0.00 63 ALA A N 14
ATOM 18386 C CA . ALA A 1 63 ? 0.621 5.235 5.978 1.00 0.00 63 ALA A CA 14
ATOM 18387 C C . ALA A 1 63 ? 1.764 5.251 4.969 1.00 0.00 63 ALA A C 14
ATOM 18388 O O . ALA A 1 63 ? 2.923 5.005 5.315 1.00 0.00 63 ALA A O 14
ATOM 18395 N N . TRP A 1 64 ? 1.441 5.530 3.712 1.00 0.00 64 TRP A N 14
ATOM 18396 C CA . TRP A 1 64 ? 2.366 5.655 2.612 1.00 0.00 64 TRP A CA 14
ATOM 18397 C C . TRP A 1 64 ? 1.870 6.804 1.737 1.00 0.00 64 TRP A C 14
ATOM 18398 O O . TRP A 1 64 ? 0.784 7.339 1.980 1.00 0.00 64 TRP A O 14
ATOM 18419 N N . GLY A 1 65 ? 2.675 7.209 0.759 1.00 0.00 65 GLY A N 14
ATOM 18420 C CA . GLY A 1 65 ? 2.405 8.356 -0.087 1.00 0.00 65 GLY A CA 14
ATOM 18421 C C . GLY A 1 65 ? 3.726 9.006 -0.463 1.00 0.00 65 GLY A C 14
ATOM 18422 O O . GLY A 1 65 ? 4.257 8.740 -1.538 1.00 0.00 65 GLY A O 14
ATOM 18426 N N . ARG A 1 66 ? 4.316 9.801 0.440 1.00 0.00 66 ARG A N 14
ATOM 18427 C CA . ARG A 1 66 ? 5.537 10.561 0.141 1.00 0.00 66 ARG A CA 14
ATOM 18428 C C . ARG A 1 66 ? 6.664 9.657 -0.369 1.00 0.00 66 ARG A C 14
ATOM 18429 O O . ARG A 1 66 ? 7.205 9.916 -1.448 1.00 0.00 66 ARG A O 14
ATOM 18450 N N . LEU A 1 67 ? 6.960 8.578 0.361 1.00 0.00 67 LEU A N 14
ATOM 18451 C CA . LEU A 1 67 ? 7.929 7.543 0.006 1.00 0.00 67 LEU A CA 14
ATOM 18452 C C . LEU A 1 67 ? 7.728 6.994 -1.406 1.00 0.00 67 LEU A C 14
ATOM 18453 O O . LEU A 1 67 ? 8.708 6.656 -2.065 1.00 0.00 67 LEU A O 14
ATOM 18469 N N . ALA A 1 68 ? 6.493 6.914 -1.908 1.00 0.00 68 ALA A N 14
ATOM 18470 C CA . ALA A 1 68 ? 6.235 6.254 -3.178 1.00 0.00 68 ALA A CA 14
ATOM 18471 C C . ALA A 1 68 ? 6.802 7.058 -4.366 1.00 0.00 68 ALA A C 14
ATOM 18472 O O . ALA A 1 68 ? 7.078 6.463 -5.404 1.00 0.00 68 ALA A O 14
ATOM 18479 N N . CYS A 1 69 ? 7.030 8.374 -4.223 1.00 0.00 69 CYS A N 14
ATOM 18480 C CA . CYS A 1 69 ? 7.668 9.195 -5.259 1.00 0.00 69 CYS A CA 14
ATOM 18481 C C . CYS A 1 69 ? 9.107 8.737 -5.476 1.00 0.00 69 CYS A C 14
ATOM 18482 O O . CYS A 1 69 ? 9.524 8.461 -6.602 1.00 0.00 69 CYS A O 14
ATOM 18490 N N . TYR A 1 70 ? 9.858 8.603 -4.379 1.00 0.00 70 TYR A N 14
ATOM 18491 C CA . TYR A 1 70 ? 11.205 8.054 -4.403 1.00 0.00 70 TYR A CA 14
ATOM 18492 C C . TYR A 1 70 ? 11.191 6.671 -5.071 1.00 0.00 70 TYR A C 14
ATOM 18493 O O . TYR A 1 70 ? 12.126 6.314 -5.781 1.00 0.00 70 TYR A O 14
ATOM 18511 N N . LEU A 1 71 ? 10.108 5.915 -4.887 1.00 0.00 71 LEU A N 14
ATOM 18512 C CA . LEU A 1 71 ? 9.902 4.579 -5.428 1.00 0.00 71 LEU A CA 14
ATOM 18513 C C . LEU A 1 71 ? 9.380 4.567 -6.871 1.00 0.00 71 LEU A C 14
ATOM 18514 O O . LEU A 1 71 ? 9.175 3.476 -7.406 1.00 0.00 71 LEU A O 14
ATOM 18530 N N . GLU A 1 72 ? 9.162 5.713 -7.525 1.00 0.00 72 GLU A N 14
ATOM 18531 C CA . GLU A 1 72 ? 8.745 5.766 -8.930 1.00 0.00 72 GLU A CA 14
ATOM 18532 C C . GLU A 1 72 ? 9.778 6.474 -9.813 1.00 0.00 72 GLU A C 14
ATOM 18533 O O . GLU A 1 72 ? 9.637 6.445 -11.039 1.00 0.00 72 GLU A O 14
ATOM 18545 N N . PHE A 1 73 ? 10.841 7.048 -9.225 1.00 0.00 73 PHE A N 14
ATOM 18546 C CA . PHE A 1 73 ? 12.025 7.485 -9.968 1.00 0.00 73 PHE A CA 14
ATOM 18547 C C . PHE A 1 73 ? 12.614 6.279 -10.709 1.00 0.00 73 PHE A C 14
ATOM 18548 O O . PHE A 1 73 ? 12.760 6.334 -11.931 1.00 0.00 73 PHE A O 14
ATOM 18565 N N . LEU A 1 74 ? 12.932 5.215 -9.963 1.00 0.00 74 LEU A N 14
ATOM 18566 C CA . LEU A 1 74 ? 13.463 3.965 -10.486 1.00 0.00 74 LEU A CA 14
ATOM 18567 C C . LEU A 1 74 ? 12.341 3.135 -11.093 1.00 0.00 74 LEU A C 14
ATOM 18568 O O . LEU A 1 74 ? 11.150 3.340 -10.832 1.00 0.00 74 LEU A O 14
ATOM 18584 N N . LYS A 1 75 ? 12.741 2.176 -11.919 1.00 0.00 75 LYS A N 14
ATOM 18585 C CA . LYS A 1 75 ? 11.872 1.291 -12.685 1.00 0.00 75 LYS A CA 14
ATOM 18586 C C . LYS A 1 75 ? 12.256 -0.152 -12.356 1.00 0.00 75 LYS A C 14
ATOM 18587 O O . LYS A 1 75 ? 13.113 -0.370 -11.499 1.00 0.00 75 LYS A O 14
ATOM 18606 N N . LYS A 1 76 ? 11.550 -1.149 -12.904 1.00 0.00 76 LYS A N 14
ATOM 18607 C CA . LYS A 1 76 ? 11.632 -2.528 -12.404 1.00 0.00 76 LYS A CA 14
ATOM 18608 C C . LYS A 1 76 ? 13.010 -3.184 -12.528 1.00 0.00 76 LYS A C 14
ATOM 18609 O O . LYS A 1 76 ? 13.214 -4.191 -11.856 1.00 0.00 76 LYS A O 14
ATOM 18628 N N . GLU A 1 77 ? 13.965 -2.598 -13.247 1.00 0.00 77 GLU A N 14
ATOM 18629 C CA . GLU A 1 77 ? 15.389 -2.864 -13.061 1.00 0.00 77 GLU A CA 14
ATOM 18630 C C . GLU A 1 77 ? 15.733 -2.876 -11.565 1.00 0.00 77 GLU A C 14
ATOM 18631 O O . GLU A 1 77 ? 16.097 -3.922 -11.028 1.00 0.00 77 GLU A O 14
ATOM 18643 N N . GLU A 1 78 ? 15.573 -1.746 -10.877 1.00 0.00 78 GLU A N 14
ATOM 18644 C CA . GLU A 1 78 ? 16.112 -1.560 -9.538 1.00 0.00 78 GLU A CA 14
ATOM 18645 C C . GLU A 1 78 ? 14.978 -1.631 -8.516 1.00 0.00 78 GLU A C 14
ATOM 18646 O O . GLU A 1 78 ? 15.185 -2.106 -7.408 1.00 0.00 78 GLU A O 14
ATOM 18658 N N . LEU A 1 79 ? 13.754 -1.212 -8.874 1.00 0.00 79 LEU A N 14
ATOM 18659 C CA . LEU A 1 79 ? 12.572 -1.311 -8.017 1.00 0.00 79 LEU A CA 14
ATOM 18660 C C . LEU A 1 79 ? 12.380 -2.761 -7.541 1.00 0.00 79 LEU A C 14
ATOM 18661 O O . LEU A 1 79 ? 12.051 -3.001 -6.379 1.00 0.00 79 LEU A O 14
ATOM 18677 N N . LYS A 1 80 ? 12.621 -3.732 -8.428 1.00 0.00 80 LYS A N 14
ATOM 18678 C CA . LYS A 1 80 ? 12.647 -5.163 -8.111 1.00 0.00 80 LYS A CA 14
ATOM 18679 C C . LYS A 1 80 ? 13.735 -5.486 -7.106 1.00 0.00 80 LYS A C 14
ATOM 18680 O O . LYS A 1 80 ? 13.420 -6.066 -6.069 1.00 0.00 80 LYS A O 14
ATOM 18699 N N . GLU A 1 81 ? 14.988 -5.156 -7.412 1.00 0.00 81 GLU A N 14
ATOM 18700 C CA . GLU A 1 81 ? 16.102 -5.426 -6.513 1.00 0.00 81 GLU A CA 14
ATOM 18701 C C . GLU A 1 81 ? 15.809 -4.845 -5.138 1.00 0.00 81 GLU A C 14
ATOM 18702 O O . GLU A 1 81 ? 15.956 -5.555 -4.157 1.00 0.00 81 GLU A O 14
ATOM 18714 N N . PHE A 1 82 ? 15.273 -3.632 -5.043 1.00 0.00 82 PHE A N 14
ATOM 18715 C CA . PHE A 1 82 ? 14.992 -2.998 -3.770 1.00 0.00 82 PHE A CA 14
ATOM 18716 C C . PHE A 1 82 ? 14.095 -3.861 -2.880 1.00 0.00 82 PHE A C 14
ATOM 18717 O O . PHE A 1 82 ? 14.453 -4.100 -1.730 1.00 0.00 82 PHE A O 14
ATOM 18734 N N . GLN A 1 83 ? 12.949 -4.344 -3.382 1.00 0.00 83 GLN A N 14
ATOM 18735 C CA . GLN A 1 83 ? 12.079 -5.235 -2.615 1.00 0.00 83 GLN A CA 14
ATOM 18736 C C . GLN A 1 83 ? 12.837 -6.497 -2.219 1.00 0.00 83 GLN A C 14
ATOM 18737 O O . GLN A 1 83 ? 12.766 -6.936 -1.071 1.00 0.00 83 GLN A O 14
ATOM 18751 N N . LEU A 1 84 ? 13.546 -7.081 -3.179 1.00 0.00 84 LEU A N 14
ATOM 18752 C CA . LEU A 1 84 ? 14.181 -8.367 -3.087 1.00 0.00 84 LEU A CA 14
ATOM 18753 C C . LEU A 1 84 ? 15.274 -8.350 -2.016 1.00 0.00 84 LEU A C 14
ATOM 18754 O O . LEU A 1 84 ? 15.258 -9.168 -1.090 1.00 0.00 84 LEU A O 14
ATOM 18770 N N . LEU A 1 85 ? 16.201 -7.402 -2.147 1.00 0.00 85 LEU A N 14
ATOM 18771 C CA . LEU A 1 85 ? 17.320 -7.139 -1.263 1.00 0.00 85 LEU A CA 14
ATOM 18772 C C . LEU A 1 85 ? 16.804 -6.843 0.138 1.00 0.00 85 LEU A C 14
ATOM 18773 O O . LEU A 1 85 ? 17.314 -7.422 1.095 1.00 0.00 85 LEU A O 14
ATOM 18789 N N . LEU A 1 86 ? 15.805 -5.965 0.277 1.00 0.00 86 LEU A N 14
ATOM 18790 C CA . LEU A 1 86 ? 15.206 -5.570 1.548 1.00 0.00 86 LEU A CA 14
ATOM 18791 C C . LEU A 1 86 ? 14.626 -6.801 2.244 1.00 0.00 86 LEU A C 14
ATOM 18792 O O . LEU A 1 86 ? 14.915 -7.040 3.416 1.00 0.00 86 LEU A O 14
ATOM 18808 N N . ALA A 1 87 ? 13.848 -7.610 1.518 1.00 0.00 87 ALA A N 14
ATOM 18809 C CA . ALA A 1 87 ? 13.264 -8.847 2.020 1.00 0.00 87 ALA A CA 14
ATOM 18810 C C . ALA A 1 87 ? 14.311 -9.922 2.342 1.00 0.00 87 ALA A C 14
ATOM 18811 O O . ALA A 1 87 ? 13.957 -10.924 2.964 1.00 0.00 87 ALA A O 14
ATOM 18818 N N . ASN A 1 88 ? 15.565 -9.769 1.902 1.00 0.00 88 ASN A N 14
ATOM 18819 C CA . ASN A 1 88 ? 16.683 -10.580 2.378 1.00 0.00 88 ASN A CA 14
ATOM 18820 C C . ASN A 1 88 ? 17.258 -9.976 3.652 1.00 0.00 88 ASN A C 14
ATOM 18821 O O . ASN A 1 88 ? 17.543 -10.707 4.597 1.00 0.00 88 ASN A O 14
ATOM 18832 N N . LYS A 1 89 ? 17.467 -8.656 3.669 1.00 0.00 89 LYS A N 14
ATOM 18833 C CA . LYS A 1 89 ? 18.075 -7.905 4.742 1.00 0.00 89 LYS A CA 14
ATOM 18834 C C . LYS A 1 89 ? 17.361 -8.171 6.050 1.00 0.00 89 LYS A C 14
ATOM 18835 O O . LYS A 1 89 ? 17.960 -8.658 7.007 1.00 0.00 89 LYS A O 14
ATOM 18854 N N . ALA A 1 90 ? 16.077 -7.850 6.070 1.00 0.00 90 ALA A N 14
ATOM 18855 C CA . ALA A 1 90 ? 15.192 -8.219 7.149 1.00 0.00 90 ALA A CA 14
ATOM 18856 C C . ALA A 1 90 ? 15.082 -9.744 7.179 1.00 0.00 90 ALA A C 14
ATOM 18857 O O . ALA A 1 90 ? 14.496 -10.337 6.273 1.00 0.00 90 ALA A O 14
ATOM 18864 N N . HIS A 1 91 ? 15.640 -10.365 8.218 1.00 0.00 91 HIS A N 14
ATOM 18865 C CA . HIS A 1 91 ? 15.447 -11.780 8.527 1.00 0.00 91 HIS A CA 14
ATOM 18866 C C . HIS A 1 91 ? 13.966 -12.153 8.696 1.00 0.00 91 HIS A C 14
ATOM 18867 O O . HIS A 1 91 ? 13.117 -11.284 8.898 1.00 0.00 91 HIS A O 14
ATOM 18881 N N . SER A 1 92 ? 13.687 -13.462 8.691 1.00 0.00 92 SER A N 14
ATOM 18882 C CA . SER A 1 92 ? 12.360 -14.078 8.634 1.00 0.00 92 SER A CA 14
ATOM 18883 C C . SER A 1 92 ? 11.544 -13.620 7.416 1.00 0.00 92 SER A C 14
ATOM 18884 O O . SER A 1 92 ? 11.676 -12.504 6.910 1.00 0.00 92 SER A O 14
ATOM 18892 N N . ARG A 1 93 ? 10.748 -14.520 6.848 1.00 0.00 93 ARG A N 14
ATOM 18893 C CA . ARG A 1 93 ? 10.174 -14.328 5.522 1.00 0.00 93 ARG A CA 14
ATOM 18894 C C . ARG A 1 93 ? 9.002 -15.287 5.368 1.00 0.00 93 ARG A C 14
ATOM 18895 O O . ARG A 1 93 ? 9.157 -16.346 4.757 1.00 0.00 93 ARG A O 14
ATOM 18916 N N . SER A 1 94 ? 7.850 -14.881 5.909 1.00 0.00 94 SER A N 14
ATOM 18917 C CA . SER A 1 94 ? 6.600 -15.632 5.906 1.00 0.00 94 SER A CA 14
ATOM 18918 C C . SER A 1 94 ? 6.722 -16.934 6.709 1.00 0.00 94 SER A C 14
ATOM 18919 O O . SER A 1 94 ? 7.806 -17.312 7.163 1.00 0.00 94 SER A O 14
ATOM 18927 N N . SER A 1 95 ? 5.605 -17.622 6.917 1.00 0.00 95 SER A N 14
ATOM 18928 C CA . SER A 1 95 ? 5.604 -19.000 7.386 1.00 0.00 95 SER A CA 14
ATOM 18929 C C . SER A 1 95 ? 5.780 -19.957 6.195 1.00 0.00 95 SER A C 14
ATOM 18930 O O . SER A 1 95 ? 6.140 -19.542 5.086 1.00 0.00 95 SER A O 14
ATOM 18938 N N . SER A 1 96 ? 5.583 -21.252 6.435 1.00 0.00 96 SER A N 14
ATOM 18939 C CA . SER A 1 96 ? 5.531 -22.283 5.413 1.00 0.00 96 SER A CA 14
ATOM 18940 C C . SER A 1 96 ? 4.439 -21.979 4.377 1.00 0.00 96 SER A C 14
ATOM 18941 O O . SER A 1 96 ? 3.468 -21.255 4.640 1.00 0.00 96 SER A O 14
ATOM 18949 N N . GLY A 1 97 ? 4.572 -22.585 3.205 1.00 0.00 97 GLY A N 14
ATOM 18950 C CA . GLY A 1 97 ? 3.666 -22.431 2.089 1.00 0.00 97 GLY A CA 14
ATOM 18951 C C . GLY A 1 97 ? 4.094 -23.443 1.050 1.00 0.00 97 GLY A C 14
ATOM 18952 O O . GLY A 1 97 ? 4.936 -23.147 0.202 1.00 0.00 97 GLY A O 14
ATOM 18956 N N . GLU A 1 98 ? 3.590 -24.669 1.175 1.00 0.00 98 GLU A N 14
ATOM 18957 C CA . GLU A 1 98 ? 3.785 -25.689 0.157 1.00 0.00 98 GLU A CA 14
ATOM 18958 C C . GLU A 1 98 ? 3.143 -25.187 -1.133 1.00 0.00 98 GLU A C 14
ATOM 18959 O O . GLU A 1 98 ? 2.077 -24.569 -1.080 1.00 0.00 98 GLU A O 14
ATOM 18971 N N . THR A 1 99 ? 3.762 -25.501 -2.269 1.00 0.00 99 THR A N 14
ATOM 18972 C CA . THR A 1 99 ? 3.516 -24.979 -3.606 1.00 0.00 99 THR A CA 14
ATOM 18973 C C . THR A 1 99 ? 3.726 -23.437 -3.657 1.00 0.00 99 THR A C 14
ATOM 18974 O O . THR A 1 99 ? 3.513 -22.725 -2.670 1.00 0.00 99 THR A O 14
ATOM 18985 N N . PRO A 1 100 ? 4.218 -22.889 -4.779 1.00 0.00 100 PRO A N 14
ATOM 18986 C CA . PRO A 1 100 ? 4.634 -21.496 -4.866 1.00 0.00 100 PRO A CA 14
ATOM 18987 C C . PRO A 1 100 ? 3.470 -20.563 -5.197 1.00 0.00 100 PRO A C 14
ATOM 18988 O O . PRO A 1 100 ? 2.502 -20.953 -5.861 1.00 0.00 100 PRO A O 14
ATOM 18999 N N . ALA A 1 101 ? 3.627 -19.295 -4.814 1.00 0.00 101 ALA A N 14
ATOM 19000 C CA . ALA A 1 101 ? 2.775 -18.175 -5.179 1.00 0.00 101 ALA A CA 14
ATOM 19001 C C . ALA A 1 101 ? 3.652 -16.918 -5.151 1.00 0.00 101 ALA A C 14
ATOM 19002 O O . ALA A 1 101 ? 3.996 -16.458 -4.056 1.00 0.00 101 ALA A O 14
ATOM 19009 N N . GLN A 1 102 ? 4.097 -16.390 -6.298 1.00 0.00 102 GLN A N 14
ATOM 19010 C CA . GLN A 1 102 ? 4.805 -15.104 -6.334 1.00 0.00 102 GLN A CA 14
ATOM 19011 C C . GLN A 1 102 ? 3.773 -13.956 -6.420 1.00 0.00 102 GLN A C 14
ATOM 19012 O O . GLN A 1 102 ? 2.703 -14.158 -7.000 1.00 0.00 102 GLN A O 14
ATOM 19026 N N . PRO A 1 103 ? 4.055 -12.779 -5.832 1.00 0.00 103 PRO A N 14
ATOM 19027 C CA . PRO A 1 103 ? 3.139 -11.646 -5.780 1.00 0.00 103 PRO A CA 14
ATOM 19028 C C . PRO A 1 103 ? 3.355 -10.662 -6.940 1.00 0.00 103 PRO A C 14
ATOM 19029 O O . PRO A 1 103 ? 4.482 -10.422 -7.377 1.00 0.00 103 PRO A O 14
ATOM 19040 N N . GLU A 1 104 ? 2.283 -9.974 -7.330 1.00 0.00 104 GLU A N 14
ATOM 19041 C CA . GLU A 1 104 ? 2.184 -9.204 -8.573 1.00 0.00 104 GLU A CA 14
ATOM 19042 C C . GLU A 1 104 ? 2.172 -7.696 -8.357 1.00 0.00 104 GLU A C 14
ATOM 19043 O O . GLU A 1 104 ? 1.712 -6.934 -9.213 1.00 0.00 104 GLU A O 14
ATOM 19055 N N . LYS A 1 105 ? 2.688 -7.234 -7.217 1.00 0.00 105 LYS A N 14
ATOM 19056 C CA . LYS A 1 105 ? 2.735 -5.811 -6.917 1.00 0.00 105 LYS A CA 14
ATOM 19057 C C . LYS A 1 105 ? 3.981 -5.198 -7.551 1.00 0.00 105 LYS A C 14
ATOM 19058 O O . LYS A 1 105 ? 5.025 -5.019 -6.914 1.00 0.00 105 LYS A O 14
ATOM 19077 N N . THR A 1 106 ? 3.889 -4.955 -8.854 1.00 0.00 106 THR A N 14
ATOM 19078 C CA . THR A 1 106 ? 4.971 -4.491 -9.713 1.00 0.00 106 THR A CA 14
ATOM 19079 C C . THR A 1 106 ? 5.161 -2.975 -9.639 1.00 0.00 106 THR A C 14
ATOM 19080 O O . THR A 1 106 ? 5.995 -2.426 -10.362 1.00 0.00 106 THR A O 14
ATOM 19091 N N . SER A 1 107 ? 4.437 -2.279 -8.758 1.00 0.00 107 SER A N 14
ATOM 19092 C CA . SER A 1 107 ? 4.521 -0.837 -8.659 1.00 0.00 107 SER A CA 14
ATOM 19093 C C . SER A 1 107 ? 4.887 -0.417 -7.236 1.00 0.00 107 SER A C 14
ATOM 19094 O O . SER A 1 107 ? 4.431 -1.024 -6.267 1.00 0.00 107 SER A O 14
ATOM 19102 N N . GLY A 1 108 ? 5.727 0.608 -7.093 1.00 0.00 108 GLY A N 14
ATOM 19103 C CA . GLY A 1 108 ? 6.373 0.956 -5.834 1.00 0.00 108 GLY A CA 14
ATOM 19104 C C . GLY A 1 108 ? 5.400 1.446 -4.763 1.00 0.00 108 GLY A C 14
ATOM 19105 O O . GLY A 1 108 ? 5.541 1.091 -3.596 1.00 0.00 108 GLY A O 14
ATOM 19109 N N . MET A 1 109 ? 4.369 2.194 -5.146 1.00 0.00 109 MET A N 14
ATOM 19110 C CA . MET A 1 109 ? 3.259 2.578 -4.272 1.00 0.00 109 MET A CA 14
ATOM 19111 C C . MET A 1 109 ? 2.471 1.370 -3.747 1.00 0.00 109 MET A C 14
ATOM 19112 O O . MET A 1 109 ? 1.733 1.515 -2.779 1.00 0.00 109 MET A O 14
ATOM 19126 N N . GLU A 1 110 ? 2.648 0.187 -4.339 1.00 0.00 110 GLU A N 14
ATOM 19127 C CA . GLU A 1 110 ? 1.981 -1.051 -3.945 1.00 0.00 110 GLU A CA 14
ATOM 19128 C C . GLU A 1 110 ? 2.946 -2.029 -3.262 1.00 0.00 110 GLU A C 14
ATOM 19129 O O . GLU A 1 110 ? 2.555 -2.986 -2.600 1.00 0.00 110 GLU A O 14
ATOM 19141 N N . VAL A 1 111 ? 4.243 -1.750 -3.350 1.00 0.00 111 VAL A N 14
ATOM 19142 C CA . VAL A 1 111 ? 5.224 -2.219 -2.387 1.00 0.00 111 VAL A CA 14
ATOM 19143 C C . VAL A 1 111 ? 5.075 -1.392 -1.097 1.00 0.00 111 VAL A C 14
ATOM 19144 O O . VAL A 1 111 ? 5.427 -1.875 -0.022 1.00 0.00 111 VAL A O 14
ATOM 19157 N N . ALA A 1 112 ? 4.533 -0.170 -1.163 1.00 0.00 112 ALA A N 14
ATOM 19158 C CA . ALA A 1 112 ? 4.421 0.700 -0.008 1.00 0.00 112 ALA A CA 14
ATOM 19159 C C . ALA A 1 112 ? 3.400 0.178 1.005 1.00 0.00 112 ALA A C 14
ATOM 19160 O O . ALA A 1 112 ? 3.759 -0.011 2.173 1.00 0.00 112 ALA A O 14
ATOM 19167 N N . SER A 1 113 ? 2.174 -0.102 0.563 1.00 0.00 113 SER A N 14
ATOM 19168 C CA . SER A 1 113 ? 1.129 -0.781 1.327 1.00 0.00 113 SER A CA 14
ATOM 19169 C C . SER A 1 113 ? 1.659 -2.067 1.960 1.00 0.00 113 SER A C 14
ATOM 19170 O O . SER A 1 113 ? 1.401 -2.349 3.134 1.00 0.00 113 SER A O 14
ATOM 19178 N N . TYR A 1 114 ? 2.457 -2.809 1.196 1.00 0.00 114 TYR A N 14
ATOM 19179 C CA . TYR A 1 114 ? 3.000 -4.094 1.598 1.00 0.00 114 TYR A CA 14
ATOM 19180 C C . TYR A 1 114 ? 4.016 -3.924 2.723 1.00 0.00 114 TYR A C 14
ATOM 19181 O O . TYR A 1 114 ? 3.988 -4.667 3.699 1.00 0.00 114 TYR A O 14
ATOM 19199 N N . LEU A 1 115 ? 4.922 -2.954 2.610 1.00 0.00 115 LEU A N 14
ATOM 19200 C CA . LEU A 1 115 ? 5.942 -2.720 3.623 1.00 0.00 115 LEU A CA 14
ATOM 19201 C C . LEU A 1 115 ? 5.303 -2.293 4.945 1.00 0.00 115 LEU A C 14
ATOM 19202 O O . LEU A 1 115 ? 5.758 -2.726 6.007 1.00 0.00 115 LEU A O 14
ATOM 19218 N N . VAL A 1 116 ? 4.256 -1.465 4.890 1.00 0.00 116 VAL A N 14
ATOM 19219 C CA . VAL A 1 116 ? 3.486 -1.113 6.083 1.00 0.00 116 VAL A CA 14
ATOM 19220 C C . VAL A 1 116 ? 2.880 -2.379 6.691 1.00 0.00 116 VAL A C 14
ATOM 19221 O O . VAL A 1 116 ? 2.929 -2.538 7.907 1.00 0.00 116 VAL A O 14
ATOM 19234 N N . ALA A 1 117 ? 2.333 -3.287 5.883 1.00 0.00 117 ALA A N 14
ATOM 19235 C CA . ALA A 1 117 ? 1.748 -4.519 6.399 1.00 0.00 117 ALA A CA 14
ATOM 19236 C C . ALA A 1 117 ? 2.828 -5.382 7.067 1.00 0.00 117 ALA A C 14
ATOM 19237 O O . ALA A 1 117 ? 2.644 -5.863 8.186 1.00 0.00 117 ALA A O 14
ATOM 19244 N N . GLN A 1 118 ? 3.948 -5.596 6.379 1.00 0.00 118 GLN A N 14
ATOM 19245 C CA . GLN A 1 118 ? 4.971 -6.554 6.775 1.00 0.00 118 GLN A CA 14
ATOM 19246 C C . GLN A 1 118 ? 5.781 -6.088 7.980 1.00 0.00 118 GLN A C 14
ATOM 19247 O O . GLN A 1 118 ? 6.250 -6.942 8.732 1.00 0.00 118 GLN A O 14
ATOM 19261 N N . TYR A 1 119 ? 5.996 -4.780 8.137 1.00 0.00 119 TYR A N 14
ATOM 19262 C CA . TYR A 1 119 ? 6.851 -4.240 9.196 1.00 0.00 119 TYR A CA 14
ATOM 19263 C C . TYR A 1 119 ? 6.158 -3.142 9.990 1.00 0.00 119 TYR A C 14
ATOM 19264 O O . TYR A 1 119 ? 6.228 -3.136 11.222 1.00 0.00 119 TYR A O 14
ATOM 19282 N N . GLY A 1 120 ? 5.498 -2.220 9.303 1.00 0.00 120 GLY A N 14
ATOM 19283 C CA . GLY A 1 120 ? 4.905 -1.024 9.877 1.00 0.00 120 GLY A CA 14
ATOM 19284 C C . GLY A 1 120 ? 5.641 0.202 9.362 1.00 0.00 120 GLY A C 14
ATOM 19285 O O . GLY A 1 120 ? 6.762 0.095 8.867 1.00 0.00 120 GLY A O 14
ATOM 19289 N N . GLU A 1 121 ? 5.002 1.365 9.446 1.00 0.00 121 GLU A N 14
ATOM 19290 C CA . GLU A 1 121 ? 5.431 2.560 8.719 1.00 0.00 121 GLU A CA 14
ATOM 19291 C C . GLU A 1 121 ? 6.753 3.179 9.191 1.00 0.00 121 GLU A C 14
ATOM 19292 O O . GLU A 1 121 ? 7.375 3.961 8.466 1.00 0.00 121 GLU A O 14
ATOM 19304 N N . GLN A 1 122 ? 7.227 2.760 10.362 1.00 0.00 122 GLN A N 14
ATOM 19305 C CA . GLN A 1 122 ? 8.604 2.877 10.801 1.00 0.00 122 GLN A CA 14
ATOM 19306 C C . GLN A 1 122 ? 9.538 2.162 9.826 1.00 0.00 122 GLN A C 14
ATOM 19307 O O . GLN A 1 122 ? 10.112 2.819 8.962 1.00 0.00 122 GLN A O 14
ATOM 19321 N N . ARG A 1 123 ? 9.699 0.836 9.913 1.00 0.00 123 ARG A N 14
ATOM 19322 C CA . ARG A 1 123 ? 10.653 0.090 9.076 1.00 0.00 123 ARG A CA 14
ATOM 19323 C C . ARG A 1 123 ? 10.314 0.192 7.599 1.00 0.00 123 ARG A C 14
ATOM 19324 O O . ARG A 1 123 ? 11.220 0.119 6.768 1.00 0.00 123 ARG A O 14
ATOM 19345 N N . ALA A 1 124 ? 9.046 0.402 7.263 1.00 0.00 124 ALA A N 14
ATOM 19346 C CA . ALA A 1 124 ? 8.636 0.572 5.880 1.00 0.00 124 ALA A CA 14
ATOM 19347 C C . ALA A 1 124 ? 9.322 1.770 5.215 1.00 0.00 124 ALA A C 14
ATOM 19348 O O . ALA A 1 124 ? 9.302 1.843 3.987 1.00 0.00 124 ALA A O 14
ATOM 19355 N N . TRP A 1 125 ? 9.967 2.650 5.991 1.00 0.00 125 TRP A N 14
ATOM 19356 C CA . TRP A 1 125 ? 10.977 3.564 5.494 1.00 0.00 125 TRP A CA 14
ATOM 19357 C C . TRP A 1 125 ? 12.316 3.304 6.186 1.00 0.00 125 TRP A C 14
ATOM 19358 O O . TRP A 1 125 ? 13.289 3.033 5.507 1.00 0.00 125 TRP A O 14
ATOM 19379 N N . ASP A 1 126 ? 12.384 3.297 7.513 1.00 0.00 126 ASP A N 14
ATOM 19380 C CA . ASP A 1 126 ? 13.601 3.163 8.321 1.00 0.00 126 ASP A CA 14
ATOM 19381 C C . ASP A 1 126 ? 14.503 1.975 7.939 1.00 0.00 126 ASP A C 14
ATOM 19382 O O . ASP A 1 126 ? 15.727 2.109 7.985 1.00 0.00 126 ASP A O 14
ATOM 19391 N N . LEU A 1 127 ? 13.936 0.831 7.524 1.00 0.00 127 LEU A N 14
ATOM 19392 C CA . LEU A 1 127 ? 14.676 -0.314 7.005 1.00 0.00 127 LEU A CA 14
ATOM 19393 C C . LEU A 1 127 ? 14.921 -0.055 5.525 1.00 0.00 127 LEU A C 14
ATOM 19394 O O . LEU A 1 127 ? 16.059 -0.120 5.069 1.00 0.00 127 LEU A O 14
ATOM 19410 N N . ALA A 1 128 ? 13.864 0.273 4.781 1.00 0.00 128 ALA A N 14
ATOM 19411 C CA . ALA A 1 128 ? 13.910 0.486 3.343 1.00 0.00 128 ALA A CA 14
ATOM 19412 C C . ALA A 1 128 ? 15.026 1.444 2.913 1.00 0.00 128 ALA A C 14
ATOM 19413 O O . ALA A 1 128 ? 15.700 1.183 1.921 1.00 0.00 128 ALA A O 14
ATOM 19420 N N . LEU A 1 129 ? 15.247 2.524 3.663 1.00 0.00 129 LEU A N 14
ATOM 19421 C CA . LEU A 1 129 ? 16.307 3.490 3.443 1.00 0.00 129 LEU A CA 14
ATOM 19422 C C . LEU A 1 129 ? 17.651 2.791 3.349 1.00 0.00 129 LEU A C 14
ATOM 19423 O O . LEU A 1 129 ? 18.369 3.046 2.392 1.00 0.00 129 LEU A O 14
ATOM 19439 N N . HIS A 1 130 ? 17.989 1.912 4.299 1.00 0.00 130 HIS A N 14
ATOM 19440 C CA . HIS A 1 130 ? 19.283 1.233 4.341 1.00 0.00 130 HIS A CA 14
ATOM 19441 C C . HIS A 1 130 ? 19.562 0.478 3.037 1.00 0.00 130 HIS A C 14
ATOM 19442 O O . HIS A 1 130 ? 20.718 0.401 2.634 1.00 0.00 130 HIS A O 14
ATOM 19456 N N . THR A 1 131 ? 18.544 -0.048 2.350 1.00 0.00 131 THR A N 14
ATOM 19457 C CA . THR A 1 131 ? 18.698 -0.774 1.089 1.00 0.00 131 THR A CA 14
ATOM 19458 C C . THR A 1 131 ? 19.320 0.115 -0.010 1.00 0.00 131 THR A C 14
ATOM 19459 O O . THR A 1 131 ? 19.741 -0.390 -1.053 1.00 0.00 131 THR A O 14
ATOM 19470 N N . TRP A 1 132 ? 19.461 1.425 0.229 1.00 0.00 132 TRP A N 14
ATOM 19471 C CA . TRP A 1 132 ? 20.296 2.281 -0.603 1.00 0.00 132 TRP A CA 14
ATOM 19472 C C . TRP A 1 132 ? 21.719 1.733 -0.672 1.00 0.00 132 TRP A C 14
ATOM 19473 O O . TRP A 1 132 ? 22.300 1.744 -1.749 1.00 0.00 132 TRP A O 14
ATOM 19494 N N . GLU A 1 133 ? 22.278 1.277 0.454 1.00 0.00 133 GLU A N 14
ATOM 19495 C CA . GLU A 1 133 ? 23.674 0.896 0.580 1.00 0.00 133 GLU A CA 14
ATOM 19496 C C . GLU A 1 133 ? 23.951 -0.337 -0.274 1.00 0.00 133 GLU A C 14
ATOM 19497 O O . GLU A 1 133 ? 25.038 -0.455 -0.843 1.00 0.00 133 GLU A O 14
ATOM 19509 N N . GLN A 1 134 ? 22.944 -1.207 -0.399 1.00 0.00 134 GLN A N 14
ATOM 19510 C CA . GLN A 1 134 ? 22.936 -2.344 -1.305 1.00 0.00 134 GLN A CA 14
ATOM 19511 C C . GLN A 1 134 ? 22.955 -1.839 -2.752 1.00 0.00 134 GLN A C 14
ATOM 19512 O O . GLN A 1 134 ? 23.905 -2.128 -3.478 1.00 0.00 134 GLN A O 14
ATOM 19526 N N . MET A 1 135 ? 21.923 -1.109 -3.193 1.00 0.00 135 MET A N 14
ATOM 19527 C CA . MET A 1 135 ? 21.775 -0.746 -4.606 1.00 0.00 135 MET A CA 14
ATOM 19528 C C . MET A 1 135 ? 22.725 0.375 -5.060 1.00 0.00 135 MET A C 14
ATOM 19529 O O . MET A 1 135 ? 22.833 0.646 -6.254 1.00 0.00 135 MET A O 14
ATOM 19543 N N . GLY A 1 136 ? 23.381 1.071 -4.134 1.00 0.00 136 GLY A N 14
ATOM 19544 C CA . GLY A 1 136 ? 24.320 2.153 -4.381 1.00 0.00 136 GLY A CA 14
ATOM 19545 C C . GLY A 1 136 ? 23.686 3.547 -4.494 1.00 0.00 136 GLY A C 14
ATOM 19546 O O . GLY A 1 136 ? 24.432 4.506 -4.715 1.00 0.00 136 GLY A O 14
ATOM 19550 N N . LEU A 1 137 ? 22.361 3.708 -4.335 1.00 0.00 137 LEU A N 14
ATOM 19551 C CA . LEU A 1 137 ? 21.644 4.951 -4.670 1.00 0.00 137 LEU A CA 14
ATOM 19552 C C . LEU A 1 137 ? 21.826 5.998 -3.566 1.00 0.00 137 LEU A C 14
ATOM 19553 O O . LEU A 1 137 ? 20.977 6.156 -2.685 1.00 0.00 137 LEU A O 14
ATOM 19569 N N . ARG A 1 138 ? 22.911 6.769 -3.645 1.00 0.00 138 ARG A N 14
ATOM 19570 C CA . ARG A 1 138 ? 23.247 7.808 -2.678 1.00 0.00 138 ARG A CA 14
ATOM 19571 C C . ARG A 1 138 ? 22.089 8.787 -2.497 1.00 0.00 138 ARG A C 14
ATOM 19572 O O . ARG A 1 138 ? 21.653 9.032 -1.369 1.00 0.00 138 ARG A O 14
ATOM 19593 N N . SER A 1 139 ? 21.604 9.355 -3.607 1.00 0.00 139 SER A N 14
ATOM 19594 C CA . SER A 1 139 ? 20.683 10.480 -3.590 1.00 0.00 139 SER A CA 14
ATOM 19595 C C . SER A 1 139 ? 19.358 10.121 -2.927 1.00 0.00 139 SER A C 14
ATOM 19596 O O . SER A 1 139 ? 18.680 11.014 -2.430 1.00 0.00 139 SER A O 14
ATOM 19604 N N . LEU A 1 140 ? 18.981 8.840 -2.929 1.00 0.00 140 LEU A N 14
ATOM 19605 C CA . LEU A 1 140 ? 17.700 8.369 -2.427 1.00 0.00 140 LEU A CA 14
ATOM 19606 C C . LEU A 1 140 ? 17.690 8.530 -0.915 1.00 0.00 140 LEU A C 14
ATOM 19607 O O . LEU A 1 140 ? 16.879 9.282 -0.379 1.00 0.00 140 LEU A O 14
ATOM 19623 N N . CYS A 1 141 ? 18.631 7.867 -0.239 1.00 0.00 141 CYS A N 14
ATOM 19624 C CA . CYS A 1 141 ? 18.780 7.938 1.209 1.00 0.00 141 CYS A CA 14
ATOM 19625 C C . CYS A 1 141 ? 18.985 9.378 1.670 1.00 0.00 141 CYS A C 14
ATOM 19626 O O . CYS A 1 141 ? 18.442 9.793 2.695 1.00 0.00 141 CYS A O 14
ATOM 19634 N N . ALA A 1 142 ? 19.763 10.136 0.893 1.00 0.00 142 ALA A N 14
ATOM 19635 C CA . ALA A 1 142 ? 20.028 11.533 1.144 1.00 0.00 142 ALA A CA 14
ATOM 19636 C C . ALA A 1 142 ? 18.721 12.333 1.107 1.00 0.00 142 ALA A C 14
ATOM 19637 O O . ALA A 1 142 ? 18.300 12.877 2.124 1.00 0.00 142 ALA A O 14
ATOM 19644 N N . GLN A 1 143 ? 18.062 12.414 -0.051 1.00 0.00 143 GLN A N 14
ATOM 19645 C CA . GLN A 1 143 ? 16.879 13.247 -0.262 1.00 0.00 143 GLN A CA 14
ATOM 19646 C C . GLN A 1 143 ? 15.671 12.761 0.550 1.00 0.00 143 GLN A C 14
ATOM 19647 O O . GLN A 1 143 ? 14.743 13.534 0.773 1.00 0.00 143 GLN A O 14
ATOM 19661 N N . ALA A 1 144 ? 15.664 11.512 1.021 1.00 0.00 144 ALA A N 14
ATOM 19662 C CA . ALA A 1 144 ? 14.677 11.013 1.970 1.00 0.00 144 ALA A CA 14
ATOM 19663 C C . ALA A 1 144 ? 14.833 11.634 3.369 1.00 0.00 144 ALA A C 14
ATOM 19664 O O . ALA A 1 144 ? 13.913 11.511 4.182 1.00 0.00 144 ALA A O 14
ATOM 19671 N N . GLN A 1 145 ? 15.956 12.298 3.671 1.00 0.00 145 GLN A N 14
ATOM 19672 C CA . GLN A 1 145 ? 16.332 12.724 5.021 1.00 0.00 145 GLN A CA 14
ATOM 19673 C C . GLN A 1 145 ? 16.847 14.168 5.060 1.00 0.00 145 GLN A C 14
ATOM 19674 O O . GLN A 1 145 ? 16.964 14.740 6.136 1.00 0.00 145 GLN A O 14
ATOM 19688 N N . GLU A 1 146 ? 17.084 14.791 3.905 1.00 0.00 146 GLU A N 14
ATOM 19689 C CA . GLU A 1 146 ? 17.506 16.181 3.701 1.00 0.00 146 GLU A CA 14
ATOM 19690 C C . GLU A 1 146 ? 16.448 17.218 4.158 1.00 0.00 146 GLU A C 14
ATOM 19691 O O . GLU A 1 146 ? 16.648 18.425 3.987 1.00 0.00 146 GLU A O 14
ATOM 19703 N N . GLY A 1 147 ? 15.331 16.778 4.746 1.00 0.00 147 GLY A N 14
ATOM 19704 C CA . GLY A 1 147 ? 14.260 17.620 5.277 1.00 0.00 147 GLY A CA 14
ATOM 19705 C C . GLY A 1 147 ? 13.058 17.718 4.338 1.00 0.00 147 GLY A C 14
ATOM 19706 O O . GLY A 1 147 ? 12.213 18.598 4.512 1.00 0.00 147 GLY A O 14
ATOM 19710 N N . ALA A 1 148 ? 12.972 16.842 3.337 1.00 0.00 148 ALA A N 14
ATOM 19711 C CA . ALA A 1 148 ? 11.842 16.713 2.443 1.00 0.00 148 ALA A CA 14
ATOM 19712 C C . ALA A 1 148 ? 10.673 16.120 3.229 1.00 0.00 148 ALA A C 14
ATOM 19713 O O . ALA A 1 148 ? 10.657 14.923 3.533 1.00 0.00 148 ALA A O 14
ATOM 19720 N N . GLY A 1 149 ? 9.724 16.980 3.577 1.00 0.00 149 GLY A N 14
ATOM 19721 C CA . GLY A 1 149 ? 8.426 16.650 4.147 1.00 0.00 149 GLY A CA 14
ATOM 19722 C C . GLY A 1 149 ? 7.622 17.927 4.395 1.00 0.00 149 GLY A C 14
ATOM 19723 O O . GLY A 1 149 ? 8.167 19.029 4.288 1.00 0.00 149 GLY A O 14
ATOM 19727 N N . HIS A 1 150 ? 6.331 17.786 4.714 1.00 0.00 150 HIS A N 14
ATOM 19728 C CA . HIS A 1 150 ? 5.408 18.833 5.161 1.00 0.00 150 HIS A CA 14
ATOM 19729 C C . HIS A 1 150 ? 4.173 18.164 5.784 1.00 0.00 150 HIS A C 14
ATOM 19730 O O . HIS A 1 150 ? 3.973 16.959 5.605 1.00 0.00 150 HIS A O 14
ATOM 19744 N N . SER A 1 151 ? 3.329 18.948 6.467 1.00 0.00 151 SER A N 14
ATOM 19745 C CA . SER A 1 151 ? 2.105 18.490 7.107 1.00 0.00 151 SER A CA 14
ATOM 19746 C C . SER A 1 151 ? 1.081 19.626 7.080 1.00 0.00 151 SER A C 14
ATOM 19747 O O . SER A 1 151 ? 1.434 20.788 7.282 1.00 0.00 151 SER A O 14
ATOM 19755 N N . MET A 1 59 ? -5.885 -0.469 4.939 1.00 0.00 59 MET A N 15
ATOM 19756 C CA . MET A 1 59 ? -4.971 -0.963 3.910 1.00 0.00 59 MET A CA 15
ATOM 19757 C C . MET A 1 59 ? -3.546 -0.416 3.946 1.00 0.00 59 MET A C 15
ATOM 19758 O O . MET A 1 59 ? -2.748 -0.743 3.061 1.00 0.00 59 MET A O 15
ATOM 19772 N N . ALA A 1 60 ? -3.244 0.366 4.972 1.00 0.00 60 ALA A N 15
ATOM 19773 C CA . ALA A 1 60 ? -1.904 0.733 5.405 1.00 0.00 60 ALA A CA 15
ATOM 19774 C C . ALA A 1 60 ? -1.444 1.957 4.612 1.00 0.00 60 ALA A C 15
ATOM 19775 O O . ALA A 1 60 ? -0.960 1.817 3.488 1.00 0.00 60 ALA A O 15
ATOM 19782 N N . GLY A 1 61 ? -1.669 3.142 5.193 1.00 0.00 61 GLY A N 15
ATOM 19783 C CA . GLY A 1 61 ? -1.877 4.388 4.458 1.00 0.00 61 GLY A CA 15
ATOM 19784 C C . GLY A 1 61 ? -1.119 5.612 4.989 1.00 0.00 61 GLY A C 15
ATOM 19785 O O . GLY A 1 61 ? -1.286 6.711 4.464 1.00 0.00 61 GLY A O 15
ATOM 19789 N N . GLY A 1 62 ? -0.302 5.468 6.038 1.00 0.00 62 GLY A N 15
ATOM 19790 C CA . GLY A 1 62 ? 0.488 6.577 6.569 1.00 0.00 62 GLY A CA 15
ATOM 19791 C C . GLY A 1 62 ? 1.705 6.856 5.699 1.00 0.00 62 GLY A C 15
ATOM 19792 O O . GLY A 1 62 ? 1.908 7.974 5.208 1.00 0.00 62 GLY A O 15
ATOM 19796 N N . ALA A 1 63 ? 2.503 5.806 5.499 1.00 0.00 63 ALA A N 15
ATOM 19797 C CA . ALA A 1 63 ? 3.723 5.807 4.713 1.00 0.00 63 ALA A CA 15
ATOM 19798 C C . ALA A 1 63 ? 3.310 5.729 3.254 1.00 0.00 63 ALA A C 15
ATOM 19799 O O . ALA A 1 63 ? 3.393 4.689 2.609 1.00 0.00 63 ALA A O 15
ATOM 19806 N N . TRP A 1 64 ? 2.820 6.845 2.740 1.00 0.00 64 TRP A N 15
ATOM 19807 C CA . TRP A 1 64 ? 2.180 6.939 1.456 1.00 0.00 64 TRP A CA 15
ATOM 19808 C C . TRP A 1 64 ? 2.451 8.330 0.923 1.00 0.00 64 TRP A C 15
ATOM 19809 O O . TRP A 1 64 ? 2.906 9.213 1.661 1.00 0.00 64 TRP A O 15
ATOM 19830 N N . GLY A 1 65 ? 2.144 8.537 -0.346 1.00 0.00 65 GLY A N 15
ATOM 19831 C CA . GLY A 1 65 ? 2.384 9.787 -1.010 1.00 0.00 65 GLY A CA 15
ATOM 19832 C C . GLY A 1 65 ? 3.883 9.891 -1.234 1.00 0.00 65 GLY A C 15
ATOM 19833 O O . GLY A 1 65 ? 4.399 9.325 -2.196 1.00 0.00 65 GLY A O 15
ATOM 19837 N N . ARG A 1 66 ? 4.604 10.489 -0.281 1.00 0.00 66 ARG A N 15
ATOM 19838 C CA . ARG A 1 66 ? 6.067 10.540 -0.261 1.00 0.00 66 ARG A CA 15
ATOM 19839 C C . ARG A 1 66 ? 6.722 9.175 -0.446 1.00 0.00 66 ARG A C 15
ATOM 19840 O O . ARG A 1 66 ? 7.847 9.114 -0.920 1.00 0.00 66 ARG A O 15
ATOM 19861 N N . LEU A 1 67 ? 6.058 8.084 -0.061 1.00 0.00 67 LEU A N 15
ATOM 19862 C CA . LEU A 1 67 ? 6.610 6.740 -0.156 1.00 0.00 67 LEU A CA 15
ATOM 19863 C C . LEU A 1 67 ? 6.750 6.365 -1.636 1.00 0.00 67 LEU A C 15
ATOM 19864 O O . LEU A 1 67 ? 7.864 6.188 -2.131 1.00 0.00 67 LEU A O 15
ATOM 19880 N N . ALA A 1 68 ? 5.629 6.294 -2.365 1.00 0.00 68 ALA A N 15
ATOM 19881 C CA . ALA A 1 68 ? 5.639 5.939 -3.781 1.00 0.00 68 ALA A CA 15
ATOM 19882 C C . ALA A 1 68 ? 6.370 6.987 -4.634 1.00 0.00 68 ALA A C 15
ATOM 19883 O O . ALA A 1 68 ? 6.910 6.625 -5.673 1.00 0.00 68 ALA A O 15
ATOM 19890 N N . CYS A 1 69 ? 6.450 8.250 -4.184 1.00 0.00 69 CYS A N 15
ATOM 19891 C CA . CYS A 1 69 ? 7.017 9.390 -4.917 1.00 0.00 69 CYS A CA 15
ATOM 19892 C C . CYS A 1 69 ? 8.498 9.230 -5.307 1.00 0.00 69 CYS A C 15
ATOM 19893 O O . CYS A 1 69 ? 9.030 10.066 -6.036 1.00 0.00 69 CYS A O 15
ATOM 19901 N N . TYR A 1 70 ? 9.166 8.206 -4.776 1.00 0.00 70 TYR A N 15
ATOM 19902 C CA . TYR A 1 70 ? 10.570 7.873 -4.989 1.00 0.00 70 TYR A CA 15
ATOM 19903 C C . TYR A 1 70 ? 10.639 6.537 -5.728 1.00 0.00 70 TYR A C 15
ATOM 19904 O O . TYR A 1 70 ? 11.395 6.365 -6.679 1.00 0.00 70 TYR A O 15
ATOM 19922 N N . LEU A 1 71 ? 9.776 5.605 -5.324 1.00 0.00 71 LEU A N 15
ATOM 19923 C CA . LEU A 1 71 ? 9.586 4.264 -5.870 1.00 0.00 71 LEU A CA 15
ATOM 19924 C C . LEU A 1 71 ? 8.973 4.284 -7.271 1.00 0.00 71 LEU A C 15
ATOM 19925 O O . LEU A 1 71 ? 8.652 3.225 -7.809 1.00 0.00 71 LEU A O 15
ATOM 19941 N N . GLU A 1 72 ? 8.778 5.471 -7.839 1.00 0.00 72 GLU A N 15
ATOM 19942 C CA . GLU A 1 72 ? 8.311 5.701 -9.188 1.00 0.00 72 GLU A CA 15
ATOM 19943 C C . GLU A 1 72 ? 9.437 6.189 -10.103 1.00 0.00 72 GLU A C 15
ATOM 19944 O O . GLU A 1 72 ? 9.270 6.083 -11.319 1.00 0.00 72 GLU A O 15
ATOM 19956 N N . PHE A 1 73 ? 10.574 6.673 -9.573 1.00 0.00 73 PHE A N 15
ATOM 19957 C CA . PHE A 1 73 ? 11.717 7.027 -10.414 1.00 0.00 73 PHE A CA 15
ATOM 19958 C C . PHE A 1 73 ? 12.231 5.755 -11.081 1.00 0.00 73 PHE A C 15
ATOM 19959 O O . PHE A 1 73 ? 12.416 5.744 -12.301 1.00 0.00 73 PHE A O 15
ATOM 19976 N N . LEU A 1 74 ? 12.404 4.686 -10.298 1.00 0.00 74 LEU A N 15
ATOM 19977 C CA . LEU A 1 74 ? 12.946 3.412 -10.741 1.00 0.00 74 LEU A CA 15
ATOM 19978 C C . LEU A 1 74 ? 11.853 2.393 -11.018 1.00 0.00 74 LEU A C 15
ATOM 19979 O O . LEU A 1 74 ? 10.718 2.522 -10.564 1.00 0.00 74 LEU A O 15
ATOM 19995 N N . LYS A 1 75 ? 12.215 1.375 -11.793 1.00 0.00 75 LYS A N 15
ATOM 19996 C CA . LYS A 1 75 ? 11.344 0.294 -12.245 1.00 0.00 75 LYS A CA 15
ATOM 19997 C C . LYS A 1 75 ? 12.107 -1.010 -12.074 1.00 0.00 75 LYS A C 15
ATOM 19998 O O . LYS A 1 75 ? 13.069 -1.052 -11.311 1.00 0.00 75 LYS A O 15
ATOM 20017 N N . LYS A 1 76 ? 11.686 -2.088 -12.742 1.00 0.00 76 LYS A N 15
ATOM 20018 C CA . LYS A 1 76 ? 12.182 -3.445 -12.508 1.00 0.00 76 LYS A CA 15
ATOM 20019 C C . LYS A 1 76 ? 13.705 -3.606 -12.604 1.00 0.00 76 LYS A C 15
ATOM 20020 O O . LYS A 1 76 ? 14.206 -4.618 -12.111 1.00 0.00 76 LYS A O 15
ATOM 20039 N N . GLU A 1 77 ? 14.429 -2.653 -13.195 1.00 0.00 77 GLU A N 15
ATOM 20040 C CA . GLU A 1 77 ? 15.882 -2.591 -13.141 1.00 0.00 77 GLU A CA 15
ATOM 20041 C C . GLU A 1 77 ? 16.356 -2.675 -11.684 1.00 0.00 77 GLU A C 15
ATOM 20042 O O . GLU A 1 77 ? 17.054 -3.629 -11.350 1.00 0.00 77 GLU A O 15
ATOM 20054 N N . GLU A 1 78 ? 15.929 -1.758 -10.806 1.00 0.00 78 GLU A N 15
ATOM 20055 C CA . GLU A 1 78 ? 16.486 -1.603 -9.465 1.00 0.00 78 GLU A CA 15
ATOM 20056 C C . GLU A 1 78 ? 15.380 -1.676 -8.395 1.00 0.00 78 GLU A C 15
ATOM 20057 O O . GLU A 1 78 ? 15.634 -2.004 -7.240 1.00 0.00 78 GLU A O 15
ATOM 20069 N N . LEU A 1 79 ? 14.115 -1.434 -8.754 1.00 0.00 79 LEU A N 15
ATOM 20070 C CA . LEU A 1 79 ? 12.966 -1.603 -7.858 1.00 0.00 79 LEU A CA 15
ATOM 20071 C C . LEU A 1 79 ? 12.801 -3.068 -7.453 1.00 0.00 79 LEU A C 15
ATOM 20072 O O . LEU A 1 79 ? 12.390 -3.378 -6.336 1.00 0.00 79 LEU A O 15
ATOM 20088 N N . LYS A 1 80 ? 13.121 -3.978 -8.371 1.00 0.00 80 LYS A N 15
ATOM 20089 C CA . LYS A 1 80 ? 13.211 -5.404 -8.050 1.00 0.00 80 LYS A CA 15
ATOM 20090 C C . LYS A 1 80 ? 14.230 -5.609 -6.948 1.00 0.00 80 LYS A C 15
ATOM 20091 O O . LYS A 1 80 ? 13.902 -6.300 -5.989 1.00 0.00 80 LYS A O 15
ATOM 20110 N N . GLU A 1 81 ? 15.400 -4.980 -7.009 1.00 0.00 81 GLU A N 15
ATOM 20111 C CA . GLU A 1 81 ? 16.341 -5.078 -5.908 1.00 0.00 81 GLU A CA 15
ATOM 20112 C C . GLU A 1 81 ? 15.789 -4.449 -4.630 1.00 0.00 81 GLU A C 15
ATOM 20113 O O . GLU A 1 81 ? 15.990 -5.048 -3.585 1.00 0.00 81 GLU A O 15
ATOM 20125 N N . PHE A 1 82 ? 15.002 -3.364 -4.662 1.00 0.00 82 PHE A N 15
ATOM 20126 C CA . PHE A 1 82 ? 14.317 -2.864 -3.458 1.00 0.00 82 PHE A CA 15
ATOM 20127 C C . PHE A 1 82 ? 13.559 -4.011 -2.768 1.00 0.00 82 PHE A C 15
ATOM 20128 O O . PHE A 1 82 ? 13.838 -4.327 -1.610 1.00 0.00 82 PHE A O 15
ATOM 20145 N N . GLN A 1 83 ? 12.592 -4.636 -3.449 1.00 0.00 83 GLN A N 15
ATOM 20146 C CA . GLN A 1 83 ? 11.757 -5.683 -2.846 1.00 0.00 83 GLN A CA 15
ATOM 20147 C C . GLN A 1 83 ? 12.547 -6.955 -2.488 1.00 0.00 83 GLN A C 15
ATOM 20148 O O . GLN A 1 83 ? 12.127 -7.706 -1.603 1.00 0.00 83 GLN A O 15
ATOM 20162 N N . LEU A 1 84 ? 13.663 -7.223 -3.170 1.00 0.00 84 LEU A N 15
ATOM 20163 C CA . LEU A 1 84 ? 14.528 -8.358 -2.953 1.00 0.00 84 LEU A CA 15
ATOM 20164 C C . LEU A 1 84 ? 15.384 -8.106 -1.704 1.00 0.00 84 LEU A C 15
ATOM 20165 O O . LEU A 1 84 ? 15.223 -8.795 -0.697 1.00 0.00 84 LEU A O 15
ATOM 20181 N N . LEU A 1 85 ? 16.245 -7.086 -1.750 1.00 0.00 85 LEU A N 15
ATOM 20182 C CA . LEU A 1 85 ? 17.190 -6.678 -0.714 1.00 0.00 85 LEU A CA 15
ATOM 20183 C C . LEU A 1 85 ? 16.475 -6.469 0.609 1.00 0.00 85 LEU A C 15
ATOM 20184 O O . LEU A 1 85 ? 16.955 -6.902 1.651 1.00 0.00 85 LEU A O 15
ATOM 20200 N N . LEU A 1 86 ? 15.316 -5.809 0.599 1.00 0.00 86 LEU A N 15
ATOM 20201 C CA . LEU A 1 86 ? 14.565 -5.531 1.803 1.00 0.00 86 LEU A CA 15
ATOM 20202 C C . LEU A 1 86 ? 14.151 -6.834 2.477 1.00 0.00 86 LEU A C 15
ATOM 20203 O O . LEU A 1 86 ? 14.384 -6.981 3.674 1.00 0.00 86 LEU A O 15
ATOM 20219 N N . ALA A 1 87 ? 13.579 -7.790 1.739 1.00 0.00 87 ALA A N 15
ATOM 20220 C CA . ALA A 1 87 ? 13.248 -9.098 2.299 1.00 0.00 87 ALA A CA 15
ATOM 20221 C C . ALA A 1 87 ? 14.515 -9.853 2.734 1.00 0.00 87 ALA A C 15
ATOM 20222 O O . ALA A 1 87 ? 14.466 -10.670 3.653 1.00 0.00 87 ALA A O 15
ATOM 20229 N N . ASN A 1 88 ? 15.652 -9.595 2.083 1.00 0.00 88 ASN A N 15
ATOM 20230 C CA . ASN A 1 88 ? 16.931 -10.220 2.410 1.00 0.00 88 ASN A CA 15
ATOM 20231 C C . ASN A 1 88 ? 17.518 -9.675 3.724 1.00 0.00 88 ASN A C 15
ATOM 20232 O O . ASN A 1 88 ? 18.130 -10.424 4.493 1.00 0.00 88 ASN A O 15
ATOM 20243 N N . LYS A 1 89 ? 17.313 -8.387 4.024 1.00 0.00 89 LYS A N 15
ATOM 20244 C CA . LYS A 1 89 ? 17.518 -7.793 5.344 1.00 0.00 89 LYS A CA 15
ATOM 20245 C C . LYS A 1 89 ? 16.468 -8.358 6.291 1.00 0.00 89 LYS A C 15
ATOM 20246 O O . LYS A 1 89 ? 16.780 -9.250 7.084 1.00 0.00 89 LYS A O 15
ATOM 20265 N N . ALA A 1 90 ? 15.222 -7.883 6.174 1.00 0.00 90 ALA A N 15
ATOM 20266 C CA . ALA A 1 90 ? 14.117 -8.172 7.078 1.00 0.00 90 ALA A CA 15
ATOM 20267 C C . ALA A 1 90 ? 14.548 -7.977 8.542 1.00 0.00 90 ALA A C 15
ATOM 20268 O O . ALA A 1 90 ? 15.543 -7.301 8.804 1.00 0.00 90 ALA A O 15
ATOM 20275 N N . HIS A 1 91 ? 13.789 -8.472 9.524 1.00 0.00 91 HIS A N 15
ATOM 20276 C CA . HIS A 1 91 ? 14.261 -8.499 10.917 1.00 0.00 91 HIS A CA 15
ATOM 20277 C C . HIS A 1 91 ? 13.688 -9.682 11.718 1.00 0.00 91 HIS A C 15
ATOM 20278 O O . HIS A 1 91 ? 13.624 -9.632 12.951 1.00 0.00 91 HIS A O 15
ATOM 20292 N N . SER A 1 92 ? 13.209 -10.728 11.037 1.00 0.00 92 SER A N 15
ATOM 20293 C CA . SER A 1 92 ? 12.663 -11.938 11.646 1.00 0.00 92 SER A CA 15
ATOM 20294 C C . SER A 1 92 ? 13.735 -13.042 11.681 1.00 0.00 92 SER A C 15
ATOM 20295 O O . SER A 1 92 ? 14.882 -12.809 11.282 1.00 0.00 92 SER A O 15
ATOM 20303 N N . ARG A 1 93 ? 13.384 -14.233 12.185 1.00 0.00 93 ARG A N 15
ATOM 20304 C CA . ARG A 1 93 ? 14.188 -15.453 12.084 1.00 0.00 93 ARG A CA 15
ATOM 20305 C C . ARG A 1 93 ? 13.296 -16.681 12.317 1.00 0.00 93 ARG A C 15
ATOM 20306 O O . ARG A 1 93 ? 12.200 -16.533 12.866 1.00 0.00 93 ARG A O 15
ATOM 20327 N N . SER A 1 94 ? 13.776 -17.880 11.971 1.00 0.00 94 SER A N 15
ATOM 20328 C CA . SER A 1 94 ? 13.038 -19.147 12.059 1.00 0.00 94 SER A CA 15
ATOM 20329 C C . SER A 1 94 ? 11.734 -19.165 11.236 1.00 0.00 94 SER A C 15
ATOM 20330 O O . SER A 1 94 ? 11.446 -18.219 10.495 1.00 0.00 94 SER A O 15
ATOM 20338 N N . SER A 1 95 ? 10.991 -20.276 11.349 1.00 0.00 95 SER A N 15
ATOM 20339 C CA . SER A 1 95 ? 10.046 -20.835 10.381 1.00 0.00 95 SER A CA 15
ATOM 20340 C C . SER A 1 95 ? 10.841 -21.476 9.229 1.00 0.00 95 SER A C 15
ATOM 20341 O O . SER A 1 95 ? 12.078 -21.522 9.274 1.00 0.00 95 SER A O 15
ATOM 20349 N N . SER A 1 96 ? 10.166 -22.012 8.212 1.00 0.00 96 SER A N 15
ATOM 20350 C CA . SER A 1 96 ? 10.799 -22.418 6.964 1.00 0.00 96 SER A CA 15
ATOM 20351 C C . SER A 1 96 ? 9.949 -21.912 5.798 1.00 0.00 96 SER A C 15
ATOM 20352 O O . SER A 1 96 ? 8.761 -21.615 5.967 1.00 0.00 96 SER A O 15
ATOM 20360 N N . GLY A 1 97 ? 10.563 -21.802 4.625 1.00 0.00 97 GLY A N 15
ATOM 20361 C CA . GLY A 1 97 ? 9.944 -21.356 3.391 1.00 0.00 97 GLY A CA 15
ATOM 20362 C C . GLY A 1 97 ? 10.667 -22.043 2.252 1.00 0.00 97 GLY A C 15
ATOM 20363 O O . GLY A 1 97 ? 11.504 -21.441 1.578 1.00 0.00 97 GLY A O 15
ATOM 20367 N N . GLU A 1 98 ? 10.428 -23.343 2.103 1.00 0.00 98 GLU A N 15
ATOM 20368 C CA . GLU A 1 98 ? 10.965 -24.143 1.016 1.00 0.00 98 GLU A CA 15
ATOM 20369 C C . GLU A 1 98 ? 10.400 -23.582 -0.296 1.00 0.00 98 GLU A C 15
ATOM 20370 O O . GLU A 1 98 ? 9.176 -23.513 -0.456 1.00 0.00 98 GLU A O 15
ATOM 20382 N N . THR A 1 99 ? 11.305 -23.163 -1.186 1.00 0.00 99 THR A N 15
ATOM 20383 C CA . THR A 1 99 ? 11.168 -22.359 -2.397 1.00 0.00 99 THR A CA 15
ATOM 20384 C C . THR A 1 99 ? 10.560 -20.961 -2.107 1.00 0.00 99 THR A C 15
ATOM 20385 O O . THR A 1 99 ? 9.679 -20.821 -1.261 1.00 0.00 99 THR A O 15
ATOM 20396 N N . PRO A 1 100 ? 11.022 -19.892 -2.781 1.00 0.00 100 PRO A N 15
ATOM 20397 C CA . PRO A 1 100 ? 10.581 -18.528 -2.519 1.00 0.00 100 PRO A CA 15
ATOM 20398 C C . PRO A 1 100 ? 9.213 -18.265 -3.159 1.00 0.00 100 PRO A C 15
ATOM 20399 O O . PRO A 1 100 ? 8.874 -18.862 -4.189 1.00 0.00 100 PRO A O 15
ATOM 20410 N N . ALA A 1 101 ? 8.467 -17.314 -2.593 1.00 0.00 101 ALA A N 15
ATOM 20411 C CA . ALA A 1 101 ? 7.070 -17.057 -2.911 1.00 0.00 101 ALA A CA 15
ATOM 20412 C C . ALA A 1 101 ? 6.799 -15.553 -2.831 1.00 0.00 101 ALA A C 15
ATOM 20413 O O . ALA A 1 101 ? 6.127 -15.065 -1.916 1.00 0.00 101 ALA A O 15
ATOM 20420 N N . GLN A 1 102 ? 7.347 -14.797 -3.785 1.00 0.00 102 GLN A N 15
ATOM 20421 C CA . GLN A 1 102 ? 7.121 -13.369 -3.900 1.00 0.00 102 GLN A CA 15
ATOM 20422 C C . GLN A 1 102 ? 5.648 -13.093 -4.227 1.00 0.00 102 GLN A C 15
ATOM 20423 O O . GLN A 1 102 ? 4.990 -13.924 -4.870 1.00 0.00 102 GLN A O 15
ATOM 20437 N N . PRO A 1 103 ? 5.123 -11.936 -3.811 1.00 0.00 103 PRO A N 15
ATOM 20438 C CA . PRO A 1 103 ? 3.751 -11.537 -4.062 1.00 0.00 103 PRO A CA 15
ATOM 20439 C C . PRO A 1 103 ? 3.614 -10.923 -5.458 1.00 0.00 103 PRO A C 15
ATOM 20440 O O . PRO A 1 103 ? 4.564 -10.885 -6.242 1.00 0.00 103 PRO A O 15
ATOM 20451 N N . GLU A 1 104 ? 2.416 -10.430 -5.777 1.00 0.00 104 GLU A N 15
ATOM 20452 C CA . GLU A 1 104 ? 2.097 -9.792 -7.056 1.00 0.00 104 GLU A CA 15
ATOM 20453 C C . GLU A 1 104 ? 2.220 -8.275 -7.030 1.00 0.00 104 GLU A C 15
ATOM 20454 O O . GLU A 1 104 ? 1.734 -7.595 -7.929 1.00 0.00 104 GLU A O 15
ATOM 20466 N N . LYS A 1 105 ? 2.868 -7.733 -6.003 1.00 0.00 105 LYS A N 15
ATOM 20467 C CA . LYS A 1 105 ? 2.877 -6.293 -5.781 1.00 0.00 105 LYS A CA 15
ATOM 20468 C C . LYS A 1 105 ? 4.146 -5.711 -6.377 1.00 0.00 105 LYS A C 15
ATOM 20469 O O . LYS A 1 105 ? 5.232 -6.073 -5.923 1.00 0.00 105 LYS A O 15
ATOM 20488 N N . THR A 1 106 ? 4.034 -4.887 -7.422 1.00 0.00 106 THR A N 15
ATOM 20489 C CA . THR A 1 106 ? 5.168 -4.603 -8.298 1.00 0.00 106 THR A CA 15
ATOM 20490 C C . THR A 1 106 ? 5.115 -3.235 -8.989 1.00 0.00 106 THR A C 15
ATOM 20491 O O . THR A 1 106 ? 5.882 -2.998 -9.933 1.00 0.00 106 THR A O 15
ATOM 20502 N N . SER A 1 107 ? 4.268 -2.317 -8.522 1.00 0.00 107 SER A N 15
ATOM 20503 C CA . SER A 1 107 ? 4.220 -0.959 -9.053 1.00 0.00 107 SER A CA 15
ATOM 20504 C C . SER A 1 107 ? 4.520 0.092 -7.991 1.00 0.00 107 SER A C 15
ATOM 20505 O O . SER A 1 107 ? 4.327 -0.175 -6.803 1.00 0.00 107 SER A O 15
ATOM 20513 N N . GLY A 1 108 ? 4.903 1.293 -8.450 1.00 0.00 108 GLY A N 15
ATOM 20514 C CA . GLY A 1 108 ? 5.234 2.490 -7.677 1.00 0.00 108 GLY A CA 15
ATOM 20515 C C . GLY A 1 108 ? 4.469 2.580 -6.365 1.00 0.00 108 GLY A C 15
ATOM 20516 O O . GLY A 1 108 ? 5.054 2.550 -5.280 1.00 0.00 108 GLY A O 15
ATOM 20520 N N . MET A 1 109 ? 3.148 2.654 -6.493 1.00 0.00 109 MET A N 15
ATOM 20521 C CA . MET A 1 109 ? 2.202 2.892 -5.404 1.00 0.00 109 MET A CA 15
ATOM 20522 C C . MET A 1 109 ? 1.741 1.615 -4.711 1.00 0.00 109 MET A C 15
ATOM 20523 O O . MET A 1 109 ? 1.142 1.661 -3.636 1.00 0.00 109 MET A O 15
ATOM 20537 N N . GLU A 1 110 ? 1.996 0.472 -5.324 1.00 0.00 110 GLU A N 15
ATOM 20538 C CA . GLU A 1 110 ? 1.481 -0.803 -4.872 1.00 0.00 110 GLU A CA 15
ATOM 20539 C C . GLU A 1 110 ? 2.450 -1.453 -3.891 1.00 0.00 110 GLU A C 15
ATOM 20540 O O . GLU A 1 110 ? 2.035 -1.862 -2.807 1.00 0.00 110 GLU A O 15
ATOM 20552 N N . VAL A 1 111 ? 3.740 -1.495 -4.239 1.00 0.00 111 VAL A N 15
ATOM 20553 C CA . VAL A 1 111 ? 4.806 -1.938 -3.346 1.00 0.00 111 VAL A CA 15
ATOM 20554 C C . VAL A 1 111 ? 4.716 -1.135 -2.046 1.00 0.00 111 VAL A C 15
ATOM 20555 O O . VAL A 1 111 ? 4.844 -1.719 -0.976 1.00 0.00 111 VAL A O 15
ATOM 20568 N N . ALA A 1 112 ? 4.415 0.166 -2.126 1.00 0.00 112 ALA A N 15
ATOM 20569 C CA . ALA A 1 112 ? 4.229 1.032 -0.975 1.00 0.00 112 ALA A CA 15
ATOM 20570 C C . ALA A 1 112 ? 3.183 0.487 -0.005 1.00 0.00 112 ALA A C 15
ATOM 20571 O O . ALA A 1 112 ? 3.514 0.182 1.137 1.00 0.00 112 ALA A O 15
ATOM 20578 N N . SER A 1 113 ? 1.931 0.343 -0.441 1.00 0.00 113 SER A N 15
ATOM 20579 C CA . SER A 1 113 ? 0.844 -0.133 0.413 1.00 0.00 113 SER A CA 15
ATOM 20580 C C . SER A 1 113 ? 1.085 -1.567 0.902 1.00 0.00 113 SER A C 15
ATOM 20581 O O . SER A 1 113 ? 0.555 -1.945 1.949 1.00 0.00 113 SER A O 15
ATOM 20589 N N . TYR A 1 114 ? 1.881 -2.360 0.180 1.00 0.00 114 TYR A N 15
ATOM 20590 C CA . TYR A 1 114 ? 2.310 -3.676 0.639 1.00 0.00 114 TYR A CA 15
ATOM 20591 C C . TYR A 1 114 ? 3.257 -3.479 1.822 1.00 0.00 114 TYR A C 15
ATOM 20592 O O . TYR A 1 114 ? 3.077 -4.083 2.877 1.00 0.00 114 TYR A O 15
ATOM 20610 N N . LEU A 1 115 ? 4.235 -2.589 1.679 1.00 0.00 115 LEU A N 15
ATOM 20611 C CA . LEU A 1 115 ? 5.296 -2.381 2.645 1.00 0.00 115 LEU A CA 15
ATOM 20612 C C . LEU A 1 115 ? 4.777 -1.840 3.973 1.00 0.00 115 LEU A C 15
ATOM 20613 O O . LEU A 1 115 ? 5.182 -2.346 5.019 1.00 0.00 115 LEU A O 15
ATOM 20629 N N . VAL A 1 116 ? 3.865 -0.860 3.960 1.00 0.00 116 VAL A N 15
ATOM 20630 C CA . VAL A 1 116 ? 3.295 -0.361 5.213 1.00 0.00 116 VAL A CA 15
ATOM 20631 C C . VAL A 1 116 ? 2.484 -1.472 5.904 1.00 0.00 116 VAL A C 15
ATOM 20632 O O . VAL A 1 116 ? 2.442 -1.507 7.130 1.00 0.00 116 VAL A O 15
ATOM 20645 N N . ALA A 1 117 ? 1.891 -2.419 5.165 1.00 0.00 117 ALA A N 15
ATOM 20646 C CA . ALA A 1 117 ? 1.206 -3.557 5.775 1.00 0.00 117 ALA A CA 15
ATOM 20647 C C . ALA A 1 117 ? 2.193 -4.597 6.314 1.00 0.00 117 ALA A C 15
ATOM 20648 O O . ALA A 1 117 ? 1.883 -5.273 7.296 1.00 0.00 117 ALA A O 15
ATOM 20655 N N . GLN A 1 118 ? 3.371 -4.741 5.699 1.00 0.00 118 GLN A N 15
ATOM 20656 C CA . GLN A 1 118 ? 4.424 -5.617 6.194 1.00 0.00 118 GLN A CA 15
ATOM 20657 C C . GLN A 1 118 ? 4.957 -5.100 7.537 1.00 0.00 118 GLN A C 15
ATOM 20658 O O . GLN A 1 118 ? 5.054 -5.874 8.492 1.00 0.00 118 GLN A O 15
ATOM 20672 N N . TYR A 1 119 ? 5.320 -3.816 7.605 1.00 0.00 119 TYR A N 15
ATOM 20673 C CA . TYR A 1 119 ? 6.161 -3.276 8.675 1.00 0.00 119 TYR A CA 15
ATOM 20674 C C . TYR A 1 119 ? 5.505 -2.217 9.549 1.00 0.00 119 TYR A C 15
ATOM 20675 O O . TYR A 1 119 ? 5.955 -2.006 10.673 1.00 0.00 119 TYR A O 15
ATOM 20693 N N . GLY A 1 120 ? 4.473 -1.537 9.057 1.00 0.00 120 GLY A N 15
ATOM 20694 C CA . GLY A 1 120 ? 4.161 -0.199 9.498 1.00 0.00 120 GLY A CA 15
ATOM 20695 C C . GLY A 1 120 ? 5.087 0.793 8.813 1.00 0.00 120 GLY A C 15
ATOM 20696 O O . GLY A 1 120 ? 6.012 0.432 8.085 1.00 0.00 120 GLY A O 15
ATOM 20700 N N . GLU A 1 121 ? 4.820 2.069 9.048 1.00 0.00 121 GLU A N 15
ATOM 20701 C CA . GLU A 1 121 ? 5.569 3.175 8.471 1.00 0.00 121 GLU A CA 15
ATOM 20702 C C . GLU A 1 121 ? 7.057 3.114 8.802 1.00 0.00 121 GLU A C 15
ATOM 20703 O O . GLU A 1 121 ? 7.864 3.560 7.984 1.00 0.00 121 GLU A O 15
ATOM 20715 N N . GLN A 1 122 ? 7.391 2.637 10.005 1.00 0.00 122 GLN A N 15
ATOM 20716 C CA . GLN A 1 122 ? 8.738 2.579 10.545 1.00 0.00 122 GLN A CA 15
ATOM 20717 C C . GLN A 1 122 ? 9.603 1.714 9.641 1.00 0.00 122 GLN A C 15
ATOM 20718 O O . GLN A 1 122 ? 10.290 2.248 8.776 1.00 0.00 122 GLN A O 15
ATOM 20732 N N . ARG A 1 123 ? 9.596 0.385 9.805 1.00 0.00 123 ARG A N 15
ATOM 20733 C CA . ARG A 1 123 ? 10.533 -0.453 9.056 1.00 0.00 123 ARG A CA 15
ATOM 20734 C C . ARG A 1 123 ? 10.260 -0.400 7.549 1.00 0.00 123 ARG A C 15
ATOM 20735 O O . ARG A 1 123 ? 11.196 -0.600 6.774 1.00 0.00 123 ARG A O 15
ATOM 20756 N N . ALA A 1 124 ? 9.050 -0.032 7.103 1.00 0.00 124 ALA A N 15
ATOM 20757 C CA . ALA A 1 124 ? 8.796 0.132 5.675 1.00 0.00 124 ALA A CA 15
ATOM 20758 C C . ALA A 1 124 ? 9.681 1.209 5.048 1.00 0.00 124 ALA A C 15
ATOM 20759 O O . ALA A 1 124 ? 9.840 1.201 3.831 1.00 0.00 124 ALA A O 15
ATOM 20766 N N . TRP A 1 125 ? 10.269 2.115 5.832 1.00 0.00 125 TRP A N 15
ATOM 20767 C CA . TRP A 1 125 ? 11.218 3.095 5.332 1.00 0.00 125 TRP A CA 15
ATOM 20768 C C . TRP A 1 125 ? 12.560 2.912 6.034 1.00 0.00 125 TRP A C 15
ATOM 20769 O O . TRP A 1 125 ? 13.580 2.737 5.384 1.00 0.00 125 TRP A O 15
ATOM 20790 N N . ASP A 1 126 ? 12.576 2.838 7.354 1.00 0.00 126 ASP A N 15
ATOM 20791 C CA . ASP A 1 126 ? 13.785 2.719 8.167 1.00 0.00 126 ASP A CA 15
ATOM 20792 C C . ASP A 1 126 ? 14.625 1.464 7.852 1.00 0.00 126 ASP A C 15
ATOM 20793 O O . ASP A 1 126 ? 15.822 1.458 8.124 1.00 0.00 126 ASP A O 15
ATOM 20802 N N . LEU A 1 127 ? 14.046 0.397 7.273 1.00 0.00 127 LEU A N 15
ATOM 20803 C CA . LEU A 1 127 ? 14.777 -0.766 6.766 1.00 0.00 127 LEU A CA 15
ATOM 20804 C C . LEU A 1 127 ? 15.045 -0.588 5.275 1.00 0.00 127 LEU A C 15
ATOM 20805 O O . LEU A 1 127 ? 16.150 -0.837 4.807 1.00 0.00 127 LEU A O 15
ATOM 20821 N N . ALA A 1 128 ? 14.068 -0.086 4.528 1.00 0.00 128 ALA A N 15
ATOM 20822 C CA . ALA A 1 128 ? 14.248 0.327 3.129 1.00 0.00 128 ALA A CA 15
ATOM 20823 C C . ALA A 1 128 ? 15.528 1.147 2.915 1.00 0.00 128 ALA A C 15
ATOM 20824 O O . ALA A 1 128 ? 16.257 0.938 1.950 1.00 0.00 128 ALA A O 15
ATOM 20831 N N . LEU A 1 129 ? 15.775 2.110 3.799 1.00 0.00 129 LEU A N 15
ATOM 20832 C CA . LEU A 1 129 ? 16.878 3.057 3.739 1.00 0.00 129 LEU A CA 15
ATOM 20833 C C . LEU A 1 129 ? 18.195 2.376 4.088 1.00 0.00 129 LEU A C 15
ATOM 20834 O O . LEU A 1 129 ? 19.214 2.671 3.466 1.00 0.00 129 LEU A O 15
ATOM 20850 N N . HIS A 1 130 ? 18.177 1.390 4.983 1.00 0.00 130 HIS A N 15
ATOM 20851 C CA . HIS A 1 130 ? 19.287 0.462 5.139 1.00 0.00 130 HIS A CA 15
ATOM 20852 C C . HIS A 1 130 ? 19.517 -0.274 3.803 1.00 0.00 130 HIS A C 15
ATOM 20853 O O . HIS A 1 130 ? 20.646 -0.342 3.324 1.00 0.00 130 HIS A O 15
ATOM 20867 N N . THR A 1 131 ? 18.484 -0.833 3.169 1.00 0.00 131 THR A N 15
ATOM 20868 C CA . THR A 1 131 ? 18.558 -1.517 1.869 1.00 0.00 131 THR A CA 15
ATOM 20869 C C . THR A 1 131 ? 19.142 -0.620 0.757 1.00 0.00 131 THR A C 15
ATOM 20870 O O . THR A 1 131 ? 19.765 -1.104 -0.190 1.00 0.00 131 THR A O 15
ATOM 20881 N N . TRP A 1 132 ? 19.002 0.694 0.894 1.00 0.00 132 TRP A N 15
ATOM 20882 C CA . TRP A 1 132 ? 19.512 1.695 -0.048 1.00 0.00 132 TRP A CA 15
ATOM 20883 C C . TRP A 1 132 ? 21.011 1.883 0.091 1.00 0.00 132 TRP A C 15
ATOM 20884 O O . TRP A 1 132 ? 21.669 2.275 -0.876 1.00 0.00 132 TRP A O 15
ATOM 20905 N N . GLU A 1 133 ? 21.559 1.567 1.260 1.00 0.00 133 GLU A N 15
ATOM 20906 C CA . GLU A 1 133 ? 22.977 1.696 1.518 1.00 0.00 133 GLU A CA 15
ATOM 20907 C C . GLU A 1 133 ? 23.765 0.722 0.640 1.00 0.00 133 GLU A C 15
ATOM 20908 O O . GLU A 1 133 ? 24.914 1.030 0.313 1.00 0.00 133 GLU A O 15
ATOM 20920 N N . GLN A 1 134 ? 23.154 -0.396 0.213 1.00 0.00 134 GLN A N 15
ATOM 20921 C CA . GLN A 1 134 ? 23.720 -1.273 -0.805 1.00 0.00 134 GLN A CA 15
ATOM 20922 C C . GLN A 1 134 ? 23.616 -0.631 -2.187 1.00 0.00 134 GLN A C 15
ATOM 20923 O O . GLN A 1 134 ? 24.661 -0.336 -2.763 1.00 0.00 134 GLN A O 15
ATOM 20937 N N . MET A 1 135 ? 22.401 -0.412 -2.732 1.00 0.00 135 MET A N 15
ATOM 20938 C CA . MET A 1 135 ? 22.265 -0.101 -4.161 1.00 0.00 135 MET A CA 15
ATOM 20939 C C . MET A 1 135 ? 23.072 1.130 -4.594 1.00 0.00 135 MET A C 15
ATOM 20940 O O . MET A 1 135 ? 23.451 1.214 -5.759 1.00 0.00 135 MET A O 15
ATOM 20954 N N . GLY A 1 136 ? 23.376 2.062 -3.686 1.00 0.00 136 GLY A N 15
ATOM 20955 C CA . GLY A 1 136 ? 24.275 3.169 -3.988 1.00 0.00 136 GLY A CA 15
ATOM 20956 C C . GLY A 1 136 ? 23.553 4.369 -4.581 1.00 0.00 136 GLY A C 15
ATOM 20957 O O . GLY A 1 136 ? 24.217 5.312 -5.027 1.00 0.00 136 GLY A O 15
ATOM 20961 N N . LEU A 1 137 ? 22.215 4.382 -4.546 1.00 0.00 137 LEU A N 15
ATOM 20962 C CA . LEU A 1 137 ? 21.407 5.519 -4.954 1.00 0.00 137 LEU A CA 15
ATOM 20963 C C . LEU A 1 137 ? 21.425 6.517 -3.808 1.00 0.00 137 LEU A C 15
ATOM 20964 O O . LEU A 1 137 ? 20.441 6.718 -3.092 1.00 0.00 137 LEU A O 15
ATOM 20980 N N . ARG A 1 138 ? 22.579 7.160 -3.635 1.00 0.00 138 ARG A N 15
ATOM 20981 C CA . ARG A 1 138 ? 22.781 8.110 -2.568 1.00 0.00 138 ARG A CA 15
ATOM 20982 C C . ARG A 1 138 ? 21.813 9.266 -2.727 1.00 0.00 138 ARG A C 15
ATOM 20983 O O . ARG A 1 138 ? 21.269 9.719 -1.730 1.00 0.00 138 ARG A O 15
ATOM 21004 N N . SER A 1 139 ? 21.550 9.689 -3.966 1.00 0.00 139 SER A N 15
ATOM 21005 C CA . SER A 1 139 ? 20.577 10.712 -4.316 1.00 0.00 139 SER A CA 15
ATOM 21006 C C . SER A 1 139 ? 19.232 10.419 -3.656 1.00 0.00 139 SER A C 15
ATOM 21007 O O . SER A 1 139 ? 18.653 11.301 -3.033 1.00 0.00 139 SER A O 15
ATOM 21015 N N . LEU A 1 140 ? 18.752 9.176 -3.761 1.00 0.00 140 LEU A N 15
ATOM 21016 C CA . LEU A 1 140 ? 17.468 8.747 -3.224 1.00 0.00 140 LEU A CA 15
ATOM 21017 C C . LEU A 1 140 ? 17.481 8.831 -1.704 1.00 0.00 140 LEU A C 15
ATOM 21018 O O . LEU A 1 140 ? 16.567 9.393 -1.106 1.00 0.00 140 LEU A O 15
ATOM 21034 N N . CYS A 1 141 ? 18.484 8.219 -1.073 1.00 0.00 141 CYS A N 15
ATOM 21035 C CA . CYS A 1 141 ? 18.570 8.151 0.380 1.00 0.00 141 CYS A CA 15
ATOM 21036 C C . CYS A 1 141 ? 18.706 9.546 0.989 1.00 0.00 141 CYS A C 15
ATOM 21037 O O . CYS A 1 141 ? 18.051 9.846 1.988 1.00 0.00 141 CYS A O 15
ATOM 21045 N N . ALA A 1 142 ? 19.548 10.380 0.376 1.00 0.00 142 ALA A N 15
ATOM 21046 C CA . ALA A 1 142 ? 19.726 11.779 0.691 1.00 0.00 142 ALA A CA 15
ATOM 21047 C C . ALA A 1 142 ? 18.370 12.467 0.577 1.00 0.00 142 ALA A C 15
ATOM 21048 O O . ALA A 1 142 ? 17.847 12.889 1.599 1.00 0.00 142 ALA A O 15
ATOM 21055 N N . GLN A 1 143 ? 17.738 12.486 -0.601 1.00 0.00 143 GLN A N 15
ATOM 21056 C CA . GLN A 1 143 ? 16.406 13.058 -0.819 1.00 0.00 143 GLN A CA 15
ATOM 21057 C C . GLN A 1 143 ? 15.364 12.561 0.192 1.00 0.00 143 GLN A C 15
ATOM 21058 O O . GLN A 1 143 ? 14.428 13.292 0.521 1.00 0.00 143 GLN A O 15
ATOM 21072 N N . ALA A 1 144 ? 15.473 11.325 0.679 1.00 0.00 144 ALA A N 15
ATOM 21073 C CA . ALA A 1 144 ? 14.541 10.748 1.634 1.00 0.00 144 ALA A CA 15
ATOM 21074 C C . ALA A 1 144 ? 14.824 11.191 3.081 1.00 0.00 144 ALA A C 15
ATOM 21075 O O . ALA A 1 144 ? 14.002 10.871 3.939 1.00 0.00 144 ALA A O 15
ATOM 21082 N N . GLN A 1 145 ? 15.928 11.891 3.393 1.00 0.00 145 GLN A N 15
ATOM 21083 C CA . GLN A 1 145 ? 16.387 12.126 4.767 1.00 0.00 145 GLN A CA 15
ATOM 21084 C C . GLN A 1 145 ? 17.109 13.482 4.935 1.00 0.00 145 GLN A C 15
ATOM 21085 O O . GLN A 1 145 ? 17.896 13.649 5.872 1.00 0.00 145 GLN A O 15
ATOM 21099 N N . GLU A 1 146 ? 16.897 14.451 4.042 1.00 0.00 146 GLU A N 15
ATOM 21100 C CA . GLU A 1 146 ? 17.687 15.682 3.951 1.00 0.00 146 GLU A CA 15
ATOM 21101 C C . GLU A 1 146 ? 16.941 16.967 4.314 1.00 0.00 146 GLU A C 15
ATOM 21102 O O . GLU A 1 146 ? 17.531 18.049 4.287 1.00 0.00 146 GLU A O 15
ATOM 21114 N N . GLY A 1 147 ? 15.653 16.871 4.625 1.00 0.00 147 GLY A N 15
ATOM 21115 C CA . GLY A 1 147 ? 14.816 18.030 4.913 1.00 0.00 147 GLY A CA 15
ATOM 21116 C C . GLY A 1 147 ? 13.911 18.404 3.739 1.00 0.00 147 GLY A C 15
ATOM 21117 O O . GLY A 1 147 ? 13.518 19.564 3.602 1.00 0.00 147 GLY A O 15
ATOM 21121 N N . ALA A 1 148 ? 13.542 17.447 2.884 1.00 0.00 148 ALA A N 15
ATOM 21122 C CA . ALA A 1 148 ? 12.318 17.545 2.084 1.00 0.00 148 ALA A CA 15
ATOM 21123 C C . ALA A 1 148 ? 11.083 17.490 3.010 1.00 0.00 148 ALA A C 15
ATOM 21124 O O . ALA A 1 148 ? 10.346 16.500 3.034 1.00 0.00 148 ALA A O 15
ATOM 21131 N N . GLY A 1 149 ? 10.862 18.555 3.783 1.00 0.00 149 GLY A N 15
ATOM 21132 C CA . GLY A 1 149 ? 9.843 18.663 4.818 1.00 0.00 149 GLY A CA 15
ATOM 21133 C C . GLY A 1 149 ? 9.781 20.097 5.348 1.00 0.00 149 GLY A C 15
ATOM 21134 O O . GLY A 1 149 ? 10.361 21.014 4.750 1.00 0.00 149 GLY A O 15
ATOM 21138 N N . HIS A 1 150 ? 9.050 20.312 6.441 1.00 0.00 150 HIS A N 15
ATOM 21139 C CA . HIS A 1 150 ? 9.008 21.595 7.139 1.00 0.00 150 HIS A CA 15
ATOM 21140 C C . HIS A 1 150 ? 10.105 21.633 8.219 1.00 0.00 150 HIS A C 15
ATOM 21141 O O . HIS A 1 150 ? 10.937 20.726 8.329 1.00 0.00 150 HIS A O 15
ATOM 21155 N N . SER A 1 151 ? 10.085 22.675 9.043 1.00 0.00 151 SER A N 15
ATOM 21156 C CA . SER A 1 151 ? 10.651 22.722 10.384 1.00 0.00 151 SER A CA 15
ATOM 21157 C C . SER A 1 151 ? 9.607 23.402 11.273 1.00 0.00 151 SER A C 15
ATOM 21158 O O . SER A 1 151 ? 8.552 23.820 10.778 1.00 0.00 151 SER A O 15
ATOM 21166 N N . MET A 1 59 ? -2.442 14.158 1.909 1.00 0.00 59 MET A N 16
ATOM 21167 C CA . MET A 1 59 ? -2.621 12.758 2.255 1.00 0.00 59 MET A CA 16
ATOM 21168 C C . MET A 1 59 ? -1.276 12.051 2.396 1.00 0.00 59 MET A C 16
ATOM 21169 O O . MET A 1 59 ? -0.217 12.656 2.250 1.00 0.00 59 MET A O 16
ATOM 21183 N N . ALA A 1 60 ? -1.351 10.762 2.711 1.00 0.00 60 ALA A N 16
ATOM 21184 C CA . ALA A 1 60 ? -0.225 9.932 3.114 1.00 0.00 60 ALA A CA 16
ATOM 21185 C C . ALA A 1 60 ? -0.322 8.498 2.600 1.00 0.00 60 ALA A C 16
ATOM 21186 O O . ALA A 1 60 ? 0.334 7.601 3.127 1.00 0.00 60 ALA A O 16
ATOM 21193 N N . GLY A 1 61 ? -1.185 8.221 1.626 1.00 0.00 61 GLY A N 16
ATOM 21194 C CA . GLY A 1 61 ? -1.442 6.897 1.065 1.00 0.00 61 GLY A CA 16
ATOM 21195 C C . GLY A 1 61 ? -2.310 6.047 1.996 1.00 0.00 61 GLY A C 16
ATOM 21196 O O . GLY A 1 61 ? -3.226 5.346 1.566 1.00 0.00 61 GLY A O 16
ATOM 21200 N N . GLY A 1 62 ? -2.041 6.167 3.290 1.00 0.00 62 GLY A N 16
ATOM 21201 C CA . GLY A 1 62 ? -2.444 5.304 4.370 1.00 0.00 62 GLY A CA 16
ATOM 21202 C C . GLY A 1 62 ? -1.303 5.140 5.352 1.00 0.00 62 GLY A C 16
ATOM 21203 O O . GLY A 1 62 ? -1.595 4.857 6.510 1.00 0.00 62 GLY A O 16
ATOM 21207 N N . ALA A 1 63 ? -0.050 5.332 4.916 1.00 0.00 63 ALA A N 16
ATOM 21208 C CA . ALA A 1 63 ? 1.194 4.924 5.593 1.00 0.00 63 ALA A CA 16
ATOM 21209 C C . ALA A 1 63 ? 2.404 4.945 4.641 1.00 0.00 63 ALA A C 16
ATOM 21210 O O . ALA A 1 63 ? 3.390 4.248 4.865 1.00 0.00 63 ALA A O 16
ATOM 21217 N N . TRP A 1 64 ? 2.322 5.664 3.525 1.00 0.00 64 TRP A N 16
ATOM 21218 C CA . TRP A 1 64 ? 3.383 5.711 2.537 1.00 0.00 64 TRP A CA 16
ATOM 21219 C C . TRP A 1 64 ? 3.250 7.008 1.749 1.00 0.00 64 TRP A C 16
ATOM 21220 O O . TRP A 1 64 ? 4.035 7.928 1.958 1.00 0.00 64 TRP A O 16
ATOM 21241 N N . GLY A 1 65 ? 2.246 7.089 0.871 1.00 0.00 65 GLY A N 16
ATOM 21242 C CA . GLY A 1 65 ? 1.954 8.214 -0.009 1.00 0.00 65 GLY A CA 16
ATOM 21243 C C . GLY A 1 65 ? 3.208 8.645 -0.756 1.00 0.00 65 GLY A C 16
ATOM 21244 O O . GLY A 1 65 ? 3.623 7.957 -1.689 1.00 0.00 65 GLY A O 16
ATOM 21248 N N . ARG A 1 66 ? 3.853 9.713 -0.275 1.00 0.00 66 ARG A N 16
ATOM 21249 C CA . ARG A 1 66 ? 5.134 10.240 -0.741 1.00 0.00 66 ARG A CA 16
ATOM 21250 C C . ARG A 1 66 ? 6.136 9.148 -1.078 1.00 0.00 66 ARG A C 16
ATOM 21251 O O . ARG A 1 66 ? 6.833 9.285 -2.081 1.00 0.00 66 ARG A O 16
ATOM 21272 N N . LEU A 1 67 ? 6.228 8.083 -0.264 1.00 0.00 67 LEU A N 16
ATOM 21273 C CA . LEU A 1 67 ? 7.186 6.996 -0.482 1.00 0.00 67 LEU A CA 16
ATOM 21274 C C . LEU A 1 67 ? 7.104 6.481 -1.916 1.00 0.00 67 LEU A C 16
ATOM 21275 O O . LEU A 1 67 ? 8.141 6.284 -2.540 1.00 0.00 67 LEU A O 16
ATOM 21291 N N . ALA A 1 68 ? 5.897 6.325 -2.471 1.00 0.00 68 ALA A N 16
ATOM 21292 C CA . ALA A 1 68 ? 5.716 5.801 -3.817 1.00 0.00 68 ALA A CA 16
ATOM 21293 C C . ALA A 1 68 ? 6.384 6.674 -4.890 1.00 0.00 68 ALA A C 16
ATOM 21294 O O . ALA A 1 68 ? 6.717 6.136 -5.938 1.00 0.00 68 ALA A O 16
ATOM 21301 N N . CYS A 1 69 ? 6.629 7.971 -4.645 1.00 0.00 69 CYS A N 16
ATOM 21302 C CA . CYS A 1 69 ? 7.387 8.814 -5.568 1.00 0.00 69 CYS A CA 16
ATOM 21303 C C . CYS A 1 69 ? 8.846 8.344 -5.612 1.00 0.00 69 CYS A C 16
ATOM 21304 O O . CYS A 1 69 ? 9.396 8.108 -6.687 1.00 0.00 69 CYS A O 16
ATOM 21312 N N . TYR A 1 70 ? 9.473 8.172 -4.441 1.00 0.00 70 TYR A N 16
ATOM 21313 C CA . TYR A 1 70 ? 10.828 7.636 -4.344 1.00 0.00 70 TYR A CA 16
ATOM 21314 C C . TYR A 1 70 ? 10.885 6.273 -5.045 1.00 0.00 70 TYR A C 16
ATOM 21315 O O . TYR A 1 70 ? 11.820 5.997 -5.795 1.00 0.00 70 TYR A O 16
ATOM 21333 N N . LEU A 1 71 ? 9.872 5.428 -4.819 1.00 0.00 71 LEU A N 16
ATOM 21334 C CA . LEU A 1 71 ? 9.787 4.083 -5.380 1.00 0.00 71 LEU A CA 16
ATOM 21335 C C . LEU A 1 71 ? 9.297 4.068 -6.844 1.00 0.00 71 LEU A C 16
ATOM 21336 O O . LEU A 1 71 ? 8.995 2.989 -7.356 1.00 0.00 71 LEU A O 16
ATOM 21352 N N . GLU A 1 72 ? 9.178 5.207 -7.538 1.00 0.00 72 GLU A N 16
ATOM 21353 C CA . GLU A 1 72 ? 8.811 5.232 -8.962 1.00 0.00 72 GLU A CA 16
ATOM 21354 C C . GLU A 1 72 ? 9.818 5.971 -9.829 1.00 0.00 72 GLU A C 16
ATOM 21355 O O . GLU A 1 72 ? 9.691 5.953 -11.052 1.00 0.00 72 GLU A O 16
ATOM 21367 N N . PHE A 1 73 ? 10.835 6.596 -9.232 1.00 0.00 73 PHE A N 16
ATOM 21368 C CA . PHE A 1 73 ? 11.944 7.140 -10.008 1.00 0.00 73 PHE A CA 16
ATOM 21369 C C . PHE A 1 73 ? 12.578 6.008 -10.837 1.00 0.00 73 PHE A C 16
ATOM 21370 O O . PHE A 1 73 ? 12.940 6.199 -12.002 1.00 0.00 73 PHE A O 16
ATOM 21387 N N . LEU A 1 74 ? 12.700 4.839 -10.203 1.00 0.00 74 LEU A N 16
ATOM 21388 C CA . LEU A 1 74 ? 13.237 3.607 -10.744 1.00 0.00 74 LEU A CA 16
ATOM 21389 C C . LEU A 1 74 ? 12.113 2.721 -11.274 1.00 0.00 74 LEU A C 16
ATOM 21390 O O . LEU A 1 74 ? 10.926 2.902 -10.975 1.00 0.00 74 LEU A O 16
ATOM 21406 N N . LYS A 1 75 ? 12.511 1.715 -12.044 1.00 0.00 75 LYS A N 16
ATOM 21407 C CA . LYS A 1 75 ? 11.649 0.678 -12.608 1.00 0.00 75 LYS A CA 16
ATOM 21408 C C . LYS A 1 75 ? 12.227 -0.682 -12.250 1.00 0.00 75 LYS A C 16
ATOM 21409 O O . LYS A 1 75 ? 13.167 -0.740 -11.467 1.00 0.00 75 LYS A O 16
ATOM 21428 N N . LYS A 1 76 ? 11.689 -1.775 -12.809 1.00 0.00 76 LYS A N 16
ATOM 21429 C CA . LYS A 1 76 ? 12.057 -3.181 -12.538 1.00 0.00 76 LYS A CA 16
ATOM 21430 C C . LYS A 1 76 ? 13.571 -3.420 -12.560 1.00 0.00 76 LYS A C 16
ATOM 21431 O O . LYS A 1 76 ? 14.048 -4.388 -11.980 1.00 0.00 76 LYS A O 16
ATOM 21450 N N . GLU A 1 77 ? 14.294 -2.549 -13.256 1.00 0.00 77 GLU A N 16
ATOM 21451 C CA . GLU A 1 77 ? 15.728 -2.322 -13.227 1.00 0.00 77 GLU A CA 16
ATOM 21452 C C . GLU A 1 77 ? 16.258 -2.448 -11.796 1.00 0.00 77 GLU A C 16
ATOM 21453 O O . GLU A 1 77 ? 16.999 -3.389 -11.530 1.00 0.00 77 GLU A O 16
ATOM 21465 N N . GLU A 1 78 ? 15.829 -1.564 -10.889 1.00 0.00 78 GLU A N 16
ATOM 21466 C CA . GLU A 1 78 ? 16.371 -1.401 -9.544 1.00 0.00 78 GLU A CA 16
ATOM 21467 C C . GLU A 1 78 ? 15.267 -1.542 -8.490 1.00 0.00 78 GLU A C 16
ATOM 21468 O O . GLU A 1 78 ? 15.528 -1.896 -7.347 1.00 0.00 78 GLU A O 16
ATOM 21480 N N . LEU A 1 79 ? 14.004 -1.328 -8.875 1.00 0.00 79 LEU A N 16
ATOM 21481 C CA . LEU A 1 79 ? 12.827 -1.568 -8.046 1.00 0.00 79 LEU A CA 16
ATOM 21482 C C . LEU A 1 79 ? 12.779 -3.018 -7.587 1.00 0.00 79 LEU A C 16
ATOM 21483 O O . LEU A 1 79 ? 12.451 -3.304 -6.433 1.00 0.00 79 LEU A O 16
ATOM 21499 N N . LYS A 1 80 ? 13.067 -3.937 -8.512 1.00 0.00 80 LYS A N 16
ATOM 21500 C CA . LYS A 1 80 ? 13.075 -5.350 -8.190 1.00 0.00 80 LYS A CA 16
ATOM 21501 C C . LYS A 1 80 ? 14.163 -5.618 -7.168 1.00 0.00 80 LYS A C 16
ATOM 21502 O O . LYS A 1 80 ? 13.844 -6.175 -6.117 1.00 0.00 80 LYS A O 16
ATOM 21521 N N . GLU A 1 81 ? 15.405 -5.221 -7.457 1.00 0.00 81 GLU A N 16
ATOM 21522 C CA . GLU A 1 81 ? 16.514 -5.465 -6.550 1.00 0.00 81 GLU A CA 16
ATOM 21523 C C . GLU A 1 81 ? 16.214 -4.833 -5.189 1.00 0.00 81 GLU A C 16
ATOM 21524 O O . GLU A 1 81 ? 16.360 -5.529 -4.193 1.00 0.00 81 GLU A O 16
ATOM 21536 N N . PHE A 1 82 ? 15.663 -3.615 -5.116 1.00 0.00 82 PHE A N 16
ATOM 21537 C CA . PHE A 1 82 ? 15.228 -3.011 -3.859 1.00 0.00 82 PHE A CA 16
ATOM 21538 C C . PHE A 1 82 ? 14.359 -3.979 -3.073 1.00 0.00 82 PHE A C 16
ATOM 21539 O O . PHE A 1 82 ? 14.696 -4.356 -1.950 1.00 0.00 82 PHE A O 16
ATOM 21556 N N . GLN A 1 83 ? 13.216 -4.370 -3.640 1.00 0.00 83 GLN A N 16
ATOM 21557 C CA . GLN A 1 83 ? 12.257 -5.146 -2.880 1.00 0.00 83 GLN A CA 16
ATOM 21558 C C . GLN A 1 83 ? 12.797 -6.538 -2.529 1.00 0.00 83 GLN A C 16
ATOM 21559 O O . GLN A 1 83 ? 12.403 -7.086 -1.500 1.00 0.00 83 GLN A O 16
ATOM 21573 N N . LEU A 1 84 ? 13.695 -7.091 -3.349 1.00 0.00 84 LEU A N 16
ATOM 21574 C CA . LEU A 1 84 ? 14.366 -8.357 -3.190 1.00 0.00 84 LEU A CA 16
ATOM 21575 C C . LEU A 1 84 ? 15.371 -8.282 -2.036 1.00 0.00 84 LEU A C 16
ATOM 21576 O O . LEU A 1 84 ? 15.251 -9.042 -1.074 1.00 0.00 84 LEU A O 16
ATOM 21592 N N . LEU A 1 85 ? 16.344 -7.369 -2.110 1.00 0.00 85 LEU A N 16
ATOM 21593 C CA . LEU A 1 85 ? 17.394 -7.166 -1.116 1.00 0.00 85 LEU A CA 16
ATOM 21594 C C . LEU A 1 85 ? 16.775 -6.831 0.239 1.00 0.00 85 LEU A C 16
ATOM 21595 O O . LEU A 1 85 ? 17.230 -7.340 1.266 1.00 0.00 85 LEU A O 16
ATOM 21611 N N . LEU A 1 86 ? 15.739 -5.987 0.254 1.00 0.00 86 LEU A N 16
ATOM 21612 C CA . LEU A 1 86 ? 14.998 -5.613 1.444 1.00 0.00 86 LEU A CA 16
ATOM 21613 C C . LEU A 1 86 ? 14.395 -6.872 2.054 1.00 0.00 86 LEU A C 16
ATOM 21614 O O . LEU A 1 86 ? 14.667 -7.182 3.217 1.00 0.00 86 LEU A O 16
ATOM 21630 N N . ALA A 1 87 ? 13.593 -7.601 1.269 1.00 0.00 87 ALA A N 16
ATOM 21631 C CA . ALA A 1 87 ? 12.903 -8.801 1.718 1.00 0.00 87 ALA A CA 16
ATOM 21632 C C . ALA A 1 87 ? 13.881 -9.853 2.241 1.00 0.00 87 ALA A C 16
ATOM 21633 O O . ALA A 1 87 ? 13.557 -10.547 3.204 1.00 0.00 87 ALA A O 16
ATOM 21640 N N . ASN A 1 88 ? 15.066 -9.959 1.632 1.00 0.00 88 ASN A N 16
ATOM 21641 C CA . ASN A 1 88 ? 16.124 -10.851 2.080 1.00 0.00 88 ASN A CA 16
ATOM 21642 C C . ASN A 1 88 ? 16.568 -10.462 3.492 1.00 0.00 88 ASN A C 16
ATOM 21643 O O . ASN A 1 88 ? 16.516 -11.279 4.416 1.00 0.00 88 ASN A O 16
ATOM 21654 N N . LYS A 1 89 ? 17.001 -9.204 3.663 1.00 0.00 89 LYS A N 16
ATOM 21655 C CA . LYS A 1 89 ? 17.581 -8.701 4.898 1.00 0.00 89 LYS A CA 16
ATOM 21656 C C . LYS A 1 89 ? 16.600 -8.765 6.049 1.00 0.00 89 LYS A C 16
ATOM 21657 O O . LYS A 1 89 ? 16.945 -9.368 7.061 1.00 0.00 89 LYS A O 16
ATOM 21676 N N . ALA A 1 90 ? 15.461 -8.093 5.890 1.00 0.00 90 ALA A N 16
ATOM 21677 C CA . ALA A 1 90 ? 14.245 -8.026 6.714 1.00 0.00 90 ALA A CA 16
ATOM 21678 C C . ALA A 1 90 ? 14.365 -7.766 8.229 1.00 0.00 90 ALA A C 16
ATOM 21679 O O . ALA A 1 90 ? 13.355 -7.426 8.850 1.00 0.00 90 ALA A O 16
ATOM 21686 N N . HIS A 1 91 ? 15.563 -7.829 8.808 1.00 0.00 91 HIS A N 16
ATOM 21687 C CA . HIS A 1 91 ? 15.895 -8.410 10.107 1.00 0.00 91 HIS A CA 16
ATOM 21688 C C . HIS A 1 91 ? 15.760 -9.938 10.034 1.00 0.00 91 HIS A C 16
ATOM 21689 O O . HIS A 1 91 ? 14.964 -10.478 9.263 1.00 0.00 91 HIS A O 16
ATOM 21703 N N . SER A 1 92 ? 16.490 -10.627 10.909 1.00 0.00 92 SER A N 16
ATOM 21704 C CA . SER A 1 92 ? 16.266 -12.020 11.253 1.00 0.00 92 SER A CA 16
ATOM 21705 C C . SER A 1 92 ? 17.159 -12.327 12.446 1.00 0.00 92 SER A C 16
ATOM 21706 O O . SER A 1 92 ? 18.280 -11.801 12.539 1.00 0.00 92 SER A O 16
ATOM 21714 N N . ARG A 1 93 ? 16.675 -13.195 13.328 1.00 0.00 93 ARG A N 16
ATOM 21715 C CA . ARG A 1 93 ? 17.410 -13.726 14.461 1.00 0.00 93 ARG A CA 16
ATOM 21716 C C . ARG A 1 93 ? 18.081 -15.018 13.994 1.00 0.00 93 ARG A C 16
ATOM 21717 O O . ARG A 1 93 ? 17.411 -15.851 13.379 1.00 0.00 93 ARG A O 16
ATOM 21738 N N . SER A 1 94 ? 19.370 -15.201 14.277 1.00 0.00 94 SER A N 16
ATOM 21739 C CA . SER A 1 94 ? 20.156 -16.325 13.775 1.00 0.00 94 SER A CA 16
ATOM 21740 C C . SER A 1 94 ? 20.132 -16.406 12.236 1.00 0.00 94 SER A C 16
ATOM 21741 O O . SER A 1 94 ? 19.720 -15.466 11.551 1.00 0.00 94 SER A O 16
ATOM 21749 N N . SER A 1 95 ? 20.683 -17.487 11.681 1.00 0.00 95 SER A N 16
ATOM 21750 C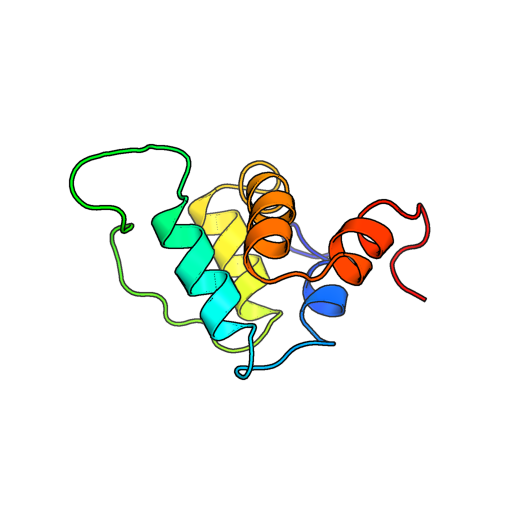 CA . SER A 1 95 ? 20.921 -17.688 10.259 1.00 0.00 95 SER A CA 16
ATOM 21751 C C . SER A 1 95 ? 19.921 -18.714 9.732 1.00 0.00 95 SER A C 16
ATOM 21752 O O . SER A 1 95 ? 20.010 -19.886 10.108 1.00 0.00 95 SER A O 16
ATOM 21760 N N . SER A 1 96 ? 18.960 -18.315 8.902 1.00 0.00 96 SER A N 16
ATOM 21761 C CA . SER A 1 96 ? 17.983 -19.217 8.313 1.00 0.00 96 SER A CA 16
ATOM 21762 C C . SER A 1 96 ? 17.623 -18.715 6.915 1.00 0.00 96 SER A C 16
ATOM 21763 O O . SER A 1 96 ? 17.124 -17.602 6.765 1.00 0.00 96 SER A O 16
ATOM 21771 N N . GLY A 1 97 ? 17.890 -19.532 5.890 1.00 0.00 97 GLY A N 16
ATOM 21772 C CA . GLY A 1 97 ? 17.291 -19.336 4.572 1.00 0.00 97 GLY A CA 16
ATOM 21773 C C . GLY A 1 97 ? 15.788 -19.624 4.623 1.00 0.00 97 GLY A C 16
ATOM 21774 O O . GLY A 1 97 ? 15.030 -18.970 3.910 1.00 0.00 97 GLY A O 16
ATOM 21778 N N . GLU A 1 98 ? 15.386 -20.537 5.523 1.00 0.00 98 GLU A N 16
ATOM 21779 C CA . GLU A 1 98 ? 14.015 -20.926 5.820 1.00 0.00 98 GLU A CA 16
ATOM 21780 C C . GLU A 1 98 ? 13.275 -21.345 4.546 1.00 0.00 98 GLU A C 16
ATOM 21781 O O . GLU A 1 98 ? 13.903 -21.685 3.540 1.00 0.00 98 GLU A O 16
ATOM 21793 N N . THR A 1 99 ? 11.956 -21.470 4.600 1.00 0.00 99 THR A N 16
ATOM 21794 C CA . THR A 1 99 ? 11.165 -21.674 3.409 1.00 0.00 99 THR A CA 16
ATOM 21795 C C . THR A 1 99 ? 11.341 -20.446 2.496 1.00 0.00 99 THR A C 16
ATOM 21796 O O . THR A 1 99 ? 11.265 -19.311 2.985 1.00 0.00 99 THR A O 16
ATOM 21807 N N . PRO A 1 100 ? 11.568 -20.616 1.182 1.00 0.00 100 PRO A N 16
ATOM 21808 C CA . PRO A 1 100 ? 11.703 -19.476 0.291 1.00 0.00 100 PRO A CA 16
ATOM 21809 C C . PRO A 1 100 ? 10.330 -18.841 0.062 1.00 0.00 100 PRO A C 16
ATOM 21810 O O . PRO A 1 100 ? 9.305 -19.519 0.108 1.00 0.00 100 PRO A O 16
ATOM 21821 N N . ALA A 1 101 ? 10.326 -17.551 -0.263 1.00 0.00 101 ALA A N 16
ATOM 21822 C CA . ALA A 1 101 ? 9.149 -16.783 -0.645 1.00 0.00 101 ALA A CA 16
ATOM 21823 C C . ALA A 1 101 ? 9.633 -15.664 -1.561 1.00 0.00 101 ALA A C 16
ATOM 21824 O O . ALA A 1 101 ? 10.727 -15.128 -1.336 1.00 0.00 101 ALA A O 16
ATOM 21831 N N . GLN A 1 102 ? 8.864 -15.292 -2.582 1.00 0.00 102 GLN A N 16
ATOM 21832 C CA . GLN A 1 102 ? 9.192 -14.214 -3.506 1.00 0.00 102 GLN A CA 16
ATOM 21833 C C . GLN A 1 102 ? 8.011 -13.235 -3.599 1.00 0.00 102 GLN A C 16
ATOM 21834 O O . GLN A 1 102 ? 6.867 -13.617 -3.321 1.00 0.00 102 GLN A O 16
ATOM 21848 N N . PRO A 1 103 ? 8.272 -11.961 -3.941 1.00 0.00 103 PRO A N 16
ATOM 21849 C CA . PRO A 1 103 ? 7.255 -10.924 -3.903 1.00 0.00 103 PRO A CA 16
ATOM 21850 C C . PRO A 1 103 ? 6.419 -10.825 -5.177 1.00 0.00 103 PRO A C 16
ATOM 21851 O O . PRO A 1 103 ? 6.902 -10.564 -6.282 1.00 0.00 103 PRO A O 16
ATOM 21862 N N . GLU A 1 104 ? 5.119 -10.925 -4.959 1.00 0.00 104 GLU A N 16
ATOM 21863 C CA . GLU A 1 104 ? 4.045 -11.081 -5.940 1.00 0.00 104 GLU A CA 16
ATOM 21864 C C . GLU A 1 104 ? 3.544 -9.778 -6.580 1.00 0.00 104 GLU A C 16
ATOM 21865 O O . GLU A 1 104 ? 2.475 -9.760 -7.184 1.00 0.00 104 GLU A O 16
ATOM 21877 N N . LYS A 1 105 ? 4.313 -8.695 -6.489 1.00 0.00 105 LYS A N 16
ATOM 21878 C CA . LYS A 1 105 ? 3.952 -7.366 -7.005 1.00 0.00 105 LYS A CA 16
ATOM 21879 C C . LYS A 1 105 ? 5.161 -6.706 -7.678 1.00 0.00 105 LYS A C 16
ATOM 21880 O O . LYS A 1 105 ? 6.289 -7.172 -7.470 1.00 0.00 105 LYS A O 16
ATOM 21899 N N . THR A 1 106 ? 4.966 -5.650 -8.483 1.00 0.00 106 THR A N 16
ATOM 21900 C CA . THR A 1 106 ? 6.018 -5.191 -9.399 1.00 0.00 106 THR A CA 16
ATOM 21901 C C . THR A 1 106 ? 6.101 -3.672 -9.623 1.00 0.00 106 THR A C 16
ATOM 21902 O O . THR A 1 106 ? 6.917 -3.205 -10.429 1.00 0.00 106 THR A O 16
ATOM 21913 N N . SER A 1 107 ? 5.319 -2.881 -8.892 1.00 0.00 107 SER A N 16
ATOM 21914 C CA . SER A 1 107 ? 5.381 -1.429 -8.907 1.00 0.00 107 SER A CA 16
ATOM 21915 C C . SER A 1 107 ? 5.677 -0.912 -7.494 1.00 0.00 107 SER A C 16
ATOM 21916 O O . SER A 1 107 ? 5.407 -1.599 -6.506 1.00 0.00 107 SER A O 16
ATOM 21924 N N . GLY A 1 108 ? 6.223 0.295 -7.368 1.00 0.00 108 GLY A N 16
ATOM 21925 C CA . GLY A 1 108 ? 6.642 0.879 -6.099 1.00 0.00 108 GLY A CA 16
ATOM 21926 C C . GLY A 1 108 ? 5.461 1.242 -5.215 1.00 0.00 108 GLY A C 16
ATOM 21927 O O . GLY A 1 108 ? 5.486 0.969 -4.014 1.00 0.00 108 GLY A O 16
ATOM 21931 N N . MET A 1 109 ? 4.396 1.819 -5.783 1.00 0.00 109 MET A N 16
ATOM 21932 C CA . MET A 1 109 ? 3.203 2.104 -4.990 1.00 0.00 109 MET A CA 16
ATOM 21933 C C . MET A 1 109 ? 2.557 0.823 -4.449 1.00 0.00 109 MET A C 16
ATOM 21934 O O . MET A 1 109 ? 1.799 0.895 -3.481 1.00 0.00 109 MET A O 16
ATOM 21948 N N . GLU A 1 110 ? 2.814 -0.346 -5.047 1.00 0.00 110 GLU A N 16
ATOM 21949 C CA . GLU A 1 110 ? 2.286 -1.589 -4.558 1.00 0.00 110 GLU A CA 16
ATOM 21950 C C . GLU A 1 110 ? 3.034 -1.995 -3.293 1.00 0.00 110 GLU A C 16
ATOM 21951 O O . GLU A 1 110 ? 2.424 -2.142 -2.232 1.00 0.00 110 GLU A O 16
ATOM 21963 N N . VAL A 1 111 ? 4.360 -2.151 -3.395 1.00 0.00 111 VAL A N 16
ATOM 21964 C CA . VAL A 1 111 ? 5.211 -2.582 -2.311 1.00 0.00 111 VAL A CA 16
ATOM 21965 C C . VAL A 1 111 ? 5.112 -1.651 -1.101 1.00 0.00 111 VAL A C 16
ATOM 21966 O O . VAL A 1 111 ? 5.251 -2.099 0.029 1.00 0.00 111 VAL A O 16
ATOM 21979 N N . ALA A 1 112 ? 4.772 -0.387 -1.320 1.00 0.00 112 ALA A N 16
ATOM 21980 C CA . ALA A 1 112 ? 4.467 0.573 -0.277 1.00 0.00 112 ALA A CA 16
ATOM 21981 C C . ALA A 1 112 ? 3.516 0.014 0.797 1.00 0.00 112 ALA A C 16
ATOM 21982 O O . ALA A 1 112 ? 3.894 -0.058 1.967 1.00 0.00 112 ALA A O 16
ATOM 21989 N N . SER A 1 113 ? 2.308 -0.425 0.428 1.00 0.00 113 SER A N 16
ATOM 21990 C CA . SER A 1 113 ? 1.388 -1.041 1.389 1.00 0.00 113 SER A CA 16
ATOM 21991 C C . SER A 1 113 ? 1.928 -2.377 1.925 1.00 0.00 113 SER A C 16
ATOM 21992 O O . SER A 1 113 ? 1.605 -2.737 3.059 1.00 0.00 113 SER A O 16
ATOM 22000 N N . TYR A 1 114 ? 2.759 -3.093 1.159 1.00 0.00 114 TYR A N 16
ATOM 22001 C CA . TYR A 1 114 ? 3.310 -4.387 1.578 1.00 0.00 114 TYR A CA 16
ATOM 22002 C C . TYR A 1 114 ? 4.239 -4.169 2.759 1.00 0.00 114 TYR A C 16
ATOM 22003 O O . TYR A 1 114 ? 4.140 -4.848 3.774 1.00 0.00 114 TYR A O 16
ATOM 22021 N N . LEU A 1 115 ? 5.146 -3.209 2.628 1.00 0.00 115 LEU A N 16
ATOM 22022 C CA . LEU A 1 115 ? 6.150 -2.895 3.618 1.00 0.00 115 LEU A CA 16
ATOM 22023 C C . LEU A 1 115 ? 5.473 -2.495 4.928 1.00 0.00 115 LEU A C 16
ATOM 22024 O O . LEU A 1 115 ? 5.893 -2.927 6.002 1.00 0.00 115 LEU A O 16
ATOM 22040 N N . VAL A 1 116 ? 4.393 -1.719 4.856 1.00 0.00 116 VAL A N 16
ATOM 22041 C CA . VAL A 1 116 ? 3.585 -1.376 6.020 1.00 0.00 116 VAL A CA 16
ATOM 22042 C C . VAL A 1 116 ? 2.904 -2.643 6.570 1.00 0.00 116 VAL A C 16
ATOM 22043 O O . VAL A 1 116 ? 2.889 -2.846 7.786 1.00 0.00 116 VAL A O 16
ATOM 22056 N N . ALA A 1 117 ? 2.379 -3.523 5.710 1.00 0.00 117 ALA A N 16
ATOM 22057 C CA . ALA A 1 117 ? 1.765 -4.784 6.113 1.00 0.00 117 ALA A CA 16
ATOM 22058 C C . ALA A 1 117 ? 2.757 -5.709 6.814 1.00 0.00 117 ALA A C 16
ATOM 22059 O O . ALA A 1 117 ? 2.348 -6.466 7.694 1.00 0.00 117 ALA A O 16
ATOM 22066 N N . GLN A 1 118 ? 4.045 -5.648 6.471 1.00 0.00 118 GLN A N 16
ATOM 22067 C CA . GLN A 1 118 ? 5.083 -6.291 7.249 1.00 0.00 118 GLN A CA 16
ATOM 22068 C C . GLN A 1 118 ? 5.157 -5.577 8.605 1.00 0.00 118 GLN A C 16
ATOM 22069 O O . GLN A 1 118 ? 4.732 -6.137 9.616 1.00 0.00 118 GLN A O 16
ATOM 22083 N N . TYR A 1 119 ? 5.613 -4.320 8.633 1.00 0.00 119 TYR A N 16
ATOM 22084 C CA . TYR A 1 119 ? 6.324 -3.783 9.805 1.00 0.00 119 TYR A CA 16
ATOM 22085 C C . TYR A 1 119 ? 5.623 -2.637 10.541 1.00 0.00 119 TYR A C 16
ATOM 22086 O O . TYR A 1 119 ? 6.126 -2.185 11.576 1.00 0.00 119 TYR A O 16
ATOM 22104 N N . GLY A 1 120 ? 4.525 -2.115 9.995 1.00 0.00 120 GLY A N 16
ATOM 22105 C CA . GLY A 1 120 ? 4.108 -0.751 10.219 1.00 0.00 120 GLY A CA 16
ATOM 22106 C C . GLY A 1 120 ? 5.033 0.169 9.424 1.00 0.00 120 GLY A C 16
ATOM 22107 O O . GLY A 1 120 ? 5.987 -0.273 8.779 1.00 0.00 120 GLY A O 16
ATOM 22111 N N . GLU A 1 121 ? 4.752 1.466 9.477 1.00 0.00 121 GLU A N 16
ATOM 22112 C CA . GLU A 1 121 ? 5.540 2.493 8.789 1.00 0.00 121 GLU A CA 16
ATOM 22113 C C . GLU A 1 121 ? 7.026 2.442 9.147 1.00 0.00 121 GLU A C 16
ATOM 22114 O O . GLU A 1 121 ? 7.845 2.905 8.355 1.00 0.00 121 GLU A O 16
ATOM 22126 N N . GLN A 1 122 ? 7.376 1.945 10.338 1.00 0.00 122 GLN A N 16
ATOM 22127 C CA . GLN A 1 122 ? 8.717 2.016 10.893 1.00 0.00 122 GLN A CA 16
ATOM 22128 C C . GLN A 1 122 ? 9.743 1.415 9.950 1.00 0.00 122 GLN A C 16
ATOM 22129 O O . GLN A 1 122 ? 10.422 2.150 9.237 1.00 0.00 122 GLN A O 16
ATOM 22143 N N . ARG A 1 123 ? 9.864 0.087 9.940 1.00 0.00 123 ARG A N 16
ATOM 22144 C CA . ARG A 1 123 ? 10.839 -0.584 9.079 1.00 0.00 123 ARG A CA 16
ATOM 22145 C C . ARG A 1 123 ? 10.439 -0.434 7.614 1.00 0.00 123 ARG A C 16
ATOM 22146 O O . ARG A 1 123 ? 11.320 -0.451 6.755 1.00 0.00 123 ARG A O 16
ATOM 22167 N N . ALA A 1 124 ? 9.165 -0.148 7.325 1.00 0.00 124 ALA A N 16
ATOM 22168 C CA . ALA A 1 124 ? 8.744 0.184 5.976 1.00 0.00 124 ALA A CA 16
ATOM 22169 C C . ALA A 1 124 ? 9.435 1.427 5.411 1.00 0.00 124 ALA A C 16
ATOM 22170 O O . ALA A 1 124 ? 9.362 1.636 4.198 1.00 0.00 124 ALA A O 16
ATOM 22177 N N . TRP A 1 125 ? 10.099 2.241 6.241 1.00 0.00 125 TRP A N 16
ATOM 22178 C CA . TRP A 1 125 ? 11.040 3.238 5.758 1.00 0.00 125 TRP A CA 16
ATOM 22179 C C . TRP A 1 125 ? 12.444 3.030 6.325 1.00 0.00 125 TRP A C 16
ATOM 22180 O O . TRP A 1 125 ? 13.390 3.004 5.559 1.00 0.00 125 TRP A O 16
ATOM 22201 N N . ASP A 1 126 ? 12.608 2.803 7.625 1.00 0.00 126 ASP A N 16
ATOM 22202 C CA . ASP A 1 126 ? 13.895 2.561 8.301 1.00 0.00 126 ASP A CA 16
ATOM 22203 C C . ASP A 1 126 ? 14.757 1.481 7.636 1.00 0.00 126 ASP A C 16
ATOM 22204 O O . ASP A 1 126 ? 15.966 1.657 7.490 1.00 0.00 126 ASP A O 16
ATOM 22213 N N . LEU A 1 127 ? 14.163 0.358 7.221 1.00 0.00 127 LEU A N 16
ATOM 22214 C CA . LEU A 1 127 ? 14.897 -0.742 6.596 1.00 0.00 127 LEU A CA 16
ATOM 22215 C C . LEU A 1 127 ? 15.100 -0.418 5.115 1.00 0.00 127 LEU A C 16
ATOM 22216 O O . LEU A 1 127 ? 16.181 -0.585 4.552 1.00 0.00 127 LEU A O 16
ATOM 22232 N N . ALA A 1 128 ? 14.071 0.130 4.488 1.00 0.00 128 ALA A N 16
ATOM 22233 C CA . ALA A 1 128 ? 14.149 0.727 3.161 1.00 0.00 128 ALA A CA 16
ATOM 22234 C C . ALA A 1 128 ? 15.296 1.760 3.038 1.00 0.00 128 ALA A C 16
ATOM 22235 O O . ALA A 1 128 ? 15.961 1.787 2.005 1.00 0.00 128 ALA A O 16
ATOM 22242 N N . LEU A 1 129 ? 15.607 2.552 4.072 1.00 0.00 129 LEU A N 16
ATOM 22243 C CA . LEU A 1 129 ? 16.728 3.494 4.106 1.00 0.00 129 LEU A CA 16
ATOM 22244 C C . LEU A 1 129 ? 18.069 2.770 4.007 1.00 0.00 129 LEU A C 16
ATOM 22245 O O . LEU A 1 129 ? 18.964 3.238 3.304 1.00 0.00 129 LEU A O 16
ATOM 22261 N N . HIS A 1 130 ? 18.216 1.622 4.670 1.00 0.00 130 HIS A N 16
ATOM 22262 C CA . HIS A 1 130 ? 19.369 0.745 4.480 1.00 0.00 130 HIS A CA 16
ATOM 22263 C C . HIS A 1 130 ? 19.401 0.243 3.030 1.00 0.00 130 HIS A C 16
ATOM 22264 O O . HIS A 1 130 ? 20.459 0.235 2.405 1.00 0.00 130 HIS A O 16
ATOM 22278 N N . THR A 1 131 ? 18.247 -0.155 2.485 1.00 0.00 131 THR A N 16
ATOM 22279 C CA . THR A 1 131 ? 18.139 -0.763 1.158 1.00 0.00 131 THR A CA 16
ATOM 22280 C C . THR A 1 131 ? 18.630 0.234 0.101 1.00 0.00 131 THR A C 16
ATOM 22281 O O . THR A 1 131 ? 19.308 -0.129 -0.860 1.00 0.00 131 THR A O 16
ATOM 22292 N N . TRP A 1 132 ? 18.329 1.512 0.323 1.00 0.00 132 TRP A N 16
ATOM 22293 C CA . TRP A 1 132 ? 18.772 2.584 -0.561 1.00 0.00 132 TRP A CA 16
ATOM 22294 C C . TRP A 1 132 ? 20.297 2.707 -0.582 1.00 0.00 132 TRP A C 16
ATOM 22295 O O . TRP A 1 132 ? 20.859 3.049 -1.625 1.00 0.00 132 TRP A O 16
ATOM 22316 N N . GLU A 1 133 ? 20.974 2.501 0.550 1.00 0.00 133 GLU A N 16
ATOM 22317 C CA . GLU A 1 133 ? 22.432 2.535 0.602 1.00 0.00 133 GLU A CA 16
ATOM 22318 C C . GLU A 1 133 ? 23.007 1.257 -0.012 1.00 0.00 133 GLU A C 16
ATOM 22319 O O . GLU A 1 133 ? 23.975 1.341 -0.760 1.00 0.00 133 GLU A O 16
ATOM 22331 N N . GLN A 1 134 ? 22.372 0.105 0.225 1.00 0.00 134 GLN A N 16
ATOM 22332 C CA . GLN A 1 134 ? 22.713 -1.173 -0.392 1.00 0.00 134 GLN A CA 16
ATOM 22333 C C . GLN A 1 134 ? 22.751 -1.063 -1.922 1.00 0.00 134 GLN A C 16
ATOM 22334 O O . GLN A 1 134 ? 23.688 -1.558 -2.551 1.00 0.00 134 GLN A O 16
ATOM 22348 N N . MET A 1 135 ? 21.747 -0.434 -2.535 1.00 0.00 135 MET A N 16
ATOM 22349 C CA . MET A 1 135 ? 21.703 -0.258 -3.976 1.00 0.00 135 MET A CA 16
ATOM 22350 C C . MET A 1 135 ? 22.629 0.853 -4.476 1.00 0.00 135 MET A C 16
ATOM 22351 O O . MET A 1 135 ? 22.917 0.889 -5.671 1.00 0.00 135 MET A O 16
ATOM 22365 N N . GLY A 1 136 ? 23.104 1.741 -3.600 1.00 0.00 136 GLY A N 16
ATOM 22366 C CA . GLY A 1 136 ? 23.958 2.849 -3.987 1.00 0.00 136 GLY A CA 16
ATOM 22367 C C . GLY A 1 136 ? 23.179 3.982 -4.656 1.00 0.00 136 GLY A C 16
ATOM 22368 O O . GLY A 1 136 ? 23.664 4.562 -5.627 1.00 0.00 136 GLY A O 16
ATOM 22372 N N . LEU A 1 137 ? 21.991 4.337 -4.149 1.00 0.00 137 LEU A N 16
ATOM 22373 C CA . LEU A 1 137 ? 21.214 5.492 -4.606 1.00 0.00 137 LEU A CA 16
ATOM 22374 C C . LEU A 1 137 ? 21.277 6.611 -3.572 1.00 0.00 137 LEU A C 16
ATOM 22375 O O . LEU A 1 137 ? 20.376 6.767 -2.736 1.00 0.00 137 LEU A O 16
ATOM 22391 N N . ARG A 1 138 ? 22.353 7.399 -3.587 1.00 0.00 138 ARG A N 16
ATOM 22392 C CA . ARG A 1 138 ? 22.522 8.503 -2.645 1.00 0.00 138 ARG A CA 16
ATOM 22393 C C . ARG A 1 138 ? 21.418 9.534 -2.814 1.00 0.00 138 ARG A C 16
ATOM 22394 O O . ARG A 1 138 ? 20.812 9.949 -1.831 1.00 0.00 138 ARG A O 16
ATOM 22415 N N . SER A 1 139 ? 21.101 9.874 -4.062 1.00 0.00 139 SER A N 16
ATOM 22416 C CA . SER A 1 139 ? 20.075 10.836 -4.446 1.00 0.00 139 SER A CA 16
ATOM 22417 C C . SER A 1 139 ? 18.644 10.434 -4.037 1.00 0.00 139 SER A C 16
ATOM 22418 O O . SER A 1 139 ? 17.676 11.108 -4.400 1.00 0.00 139 SER A O 16
ATOM 22426 N N . LEU A 1 140 ? 18.477 9.287 -3.375 1.00 0.00 140 LEU A N 16
ATOM 22427 C CA . LEU A 1 140 ? 17.238 8.848 -2.765 1.00 0.00 140 LEU A CA 16
ATOM 22428 C C . LEU A 1 140 ? 17.377 9.012 -1.258 1.00 0.00 140 LEU A C 16
ATOM 22429 O O . LEU A 1 140 ? 16.541 9.670 -0.648 1.00 0.00 140 LEU A O 16
ATOM 22445 N N . CYS A 1 141 ? 18.434 8.448 -0.664 1.00 0.00 141 CYS A N 16
ATOM 22446 C CA . CYS A 1 141 ? 18.752 8.580 0.757 1.00 0.00 141 CYS A CA 16
ATOM 22447 C C . CYS A 1 141 ? 18.814 10.035 1.234 1.00 0.00 141 CYS A C 16
ATOM 22448 O O . CYS A 1 141 ? 18.225 10.346 2.264 1.00 0.00 141 CYS A O 16
ATOM 22456 N N . ALA A 1 142 ? 19.502 10.919 0.513 1.00 0.00 142 ALA A N 16
ATOM 22457 C CA . ALA A 1 142 ? 19.637 12.324 0.871 1.00 0.00 142 ALA A CA 16
ATOM 22458 C C . ALA A 1 142 ? 18.236 12.926 1.051 1.00 0.00 142 ALA A C 16
ATOM 22459 O O . ALA A 1 142 ? 17.782 13.165 2.176 1.00 0.00 142 ALA A O 16
ATOM 22466 N N . GLN A 1 143 ? 17.487 13.017 -0.051 1.00 0.00 143 GLN A N 16
ATOM 22467 C CA . GLN A 1 143 ? 16.101 13.469 -0.086 1.00 0.00 143 GLN A CA 16
ATOM 22468 C C . GLN A 1 143 ? 15.158 12.678 0.834 1.00 0.00 143 GLN A C 16
ATOM 22469 O O . GLN A 1 143 ? 14.067 13.166 1.150 1.00 0.00 143 GLN A O 16
ATOM 22483 N N . ALA A 1 144 ? 15.514 11.464 1.267 1.00 0.00 144 ALA A N 16
ATOM 22484 C CA . ALA A 1 144 ? 14.682 10.669 2.159 1.00 0.00 144 ALA A CA 16
ATOM 22485 C C . ALA A 1 144 ? 14.626 11.256 3.561 1.00 0.00 144 ALA A C 16
ATOM 22486 O O . ALA A 1 144 ? 13.661 10.930 4.254 1.00 0.00 144 ALA A O 16
ATOM 22493 N N . GLN A 1 145 ? 15.590 12.094 3.988 1.00 0.00 145 GLN A N 16
ATOM 22494 C CA . GLN A 1 145 ? 15.516 12.756 5.296 1.00 0.00 145 GLN A CA 16
ATOM 22495 C C . GLN A 1 145 ? 15.649 14.280 5.169 1.00 0.00 145 GLN A C 16
ATOM 22496 O O . GLN A 1 145 ? 15.782 14.980 6.168 1.00 0.00 145 GLN A O 16
ATOM 22510 N N . GLU A 1 146 ? 15.591 14.811 3.948 1.00 0.00 146 GLU A N 16
ATOM 22511 C CA . GLU A 1 146 ? 15.721 16.235 3.641 1.00 0.00 146 GLU A CA 16
ATOM 22512 C C . GLU A 1 146 ? 14.409 16.784 3.052 1.00 0.00 146 GLU A C 16
ATOM 22513 O O . GLU A 1 146 ? 14.361 17.883 2.500 1.00 0.00 146 GLU A O 16
ATOM 22525 N N . GLY A 1 147 ? 13.315 16.030 3.195 1.00 0.00 147 GLY A N 16
ATOM 22526 C CA . GLY A 1 147 ? 11.970 16.529 2.961 1.00 0.00 147 GLY A CA 16
ATOM 22527 C C . GLY A 1 147 ? 11.663 16.773 1.486 1.00 0.00 147 GLY A C 16
ATOM 22528 O O . GLY A 1 147 ? 11.130 17.827 1.139 1.00 0.00 147 GLY A O 16
ATOM 22532 N N . ALA A 1 148 ? 11.960 15.802 0.613 1.00 0.00 148 ALA A N 16
ATOM 22533 C CA . ALA A 1 148 ? 11.340 15.722 -0.692 1.00 0.00 148 ALA A CA 16
ATOM 22534 C C . ALA A 1 148 ? 9.947 15.095 -0.536 1.00 0.00 148 ALA A C 16
ATOM 22535 O O . ALA A 1 148 ? 9.419 14.956 0.568 1.00 0.00 148 ALA A O 16
ATOM 22542 N N . GLY A 1 149 ? 9.366 14.681 -1.650 1.00 0.00 149 GLY A N 16
ATOM 22543 C CA . GLY A 1 149 ? 7.971 14.278 -1.796 1.00 0.00 149 GLY A CA 16
ATOM 22544 C C . GLY A 1 149 ? 7.521 14.466 -3.246 1.00 0.00 149 GLY A C 16
ATOM 22545 O O . GLY A 1 149 ? 8.370 14.460 -4.140 1.00 0.00 149 GLY A O 16
ATOM 22549 N N . HIS A 1 150 ? 6.211 14.604 -3.484 1.00 0.00 150 HIS A N 16
ATOM 22550 C CA . HIS A 1 150 ? 5.661 15.002 -4.779 1.00 0.00 150 HIS A CA 16
ATOM 22551 C C . HIS A 1 150 ? 4.674 16.155 -4.579 1.00 0.00 150 HIS A C 16
ATOM 22552 O O . HIS A 1 150 ? 5.065 17.318 -4.708 1.00 0.00 150 HIS A O 16
ATOM 22566 N N . SER A 1 151 ? 3.401 15.872 -4.287 1.00 0.00 151 SER A N 16
ATOM 22567 C CA . SER A 1 151 ? 2.363 16.887 -4.225 1.00 0.00 151 SER A CA 16
ATOM 22568 C C . SER A 1 151 ? 1.125 16.327 -3.522 1.00 0.00 151 SER A C 16
ATOM 22569 O O . SER A 1 151 ? 1.243 15.548 -2.574 1.00 0.00 151 SER A O 16
ATOM 22577 N N . MET A 1 59 ? -7.047 -0.832 3.191 1.00 0.00 59 MET A N 17
ATOM 22578 C CA . MET A 1 59 ? -6.076 -0.403 4.167 1.00 0.00 59 MET A CA 17
ATOM 22579 C C . MET A 1 59 ? -6.194 1.116 4.334 1.00 0.00 59 MET A C 17
ATOM 22580 O O . MET A 1 59 ? -6.878 1.797 3.560 1.00 0.00 59 MET A O 17
ATOM 22594 N N . ALA A 1 60 ? -5.546 1.638 5.364 1.00 0.00 60 ALA A N 17
ATOM 22595 C CA . ALA A 1 60 ? -5.154 3.034 5.452 1.00 0.00 60 ALA A CA 17
ATOM 22596 C C . ALA A 1 60 ? -3.970 3.272 4.511 1.00 0.00 60 ALA A C 17
ATOM 22597 O O . ALA A 1 60 ? -3.657 2.440 3.660 1.00 0.00 60 ALA A O 17
ATOM 22604 N N . GLY A 1 61 ? -3.300 4.410 4.650 1.00 0.00 61 GLY A N 17
ATOM 22605 C CA . GLY A 1 61 ? -2.113 4.721 3.893 1.00 0.00 61 GLY A CA 17
ATOM 22606 C C . GLY A 1 61 ? -1.385 5.791 4.690 1.00 0.00 61 GLY A C 17
ATOM 22607 O O . GLY A 1 61 ? -1.168 6.909 4.225 1.00 0.00 61 GLY A O 17
ATOM 22611 N N . GLY A 1 62 ? -1.054 5.462 5.945 1.00 0.00 62 GLY A N 17
ATOM 22612 C CA . GLY A 1 62 ? -0.403 6.388 6.867 1.00 0.00 62 GLY A CA 17
ATOM 22613 C C . GLY A 1 62 ? 0.935 6.862 6.309 1.00 0.00 62 GLY A C 17
ATOM 22614 O O . GLY A 1 62 ? 1.286 8.035 6.440 1.00 0.00 62 GLY A O 17
ATOM 22618 N N . ALA A 1 63 ? 1.620 5.979 5.581 1.00 0.00 63 ALA A N 17
ATOM 22619 C CA . ALA A 1 63 ? 2.894 6.232 4.918 1.00 0.00 63 ALA A CA 17
ATOM 22620 C C . ALA A 1 63 ? 2.715 6.015 3.431 1.00 0.00 63 ALA A C 17
ATOM 22621 O O . ALA A 1 63 ? 2.859 4.897 2.953 1.00 0.00 63 ALA A O 17
ATOM 22628 N N . TRP A 1 64 ? 2.357 7.055 2.688 1.00 0.00 64 TRP A N 17
ATOM 22629 C CA . TRP A 1 64 ? 2.042 6.928 1.281 1.00 0.00 64 TRP A CA 17
ATOM 22630 C C . TRP A 1 64 ? 2.477 8.201 0.576 1.00 0.00 64 TRP A C 17
ATOM 22631 O O . TRP A 1 64 ? 2.739 9.223 1.221 1.00 0.00 64 TRP A O 17
ATOM 22652 N N . GLY A 1 65 ? 2.396 8.204 -0.747 1.00 0.00 65 GLY A N 17
ATOM 22653 C CA . GLY A 1 65 ? 2.459 9.387 -1.575 1.00 0.00 65 GLY A CA 17
ATOM 22654 C C . GLY A 1 65 ? 3.914 9.711 -1.803 1.00 0.00 65 GLY A C 17
ATOM 22655 O O . GLY A 1 65 ? 4.537 9.126 -2.688 1.00 0.00 65 GLY A O 17
ATOM 22659 N N . ARG A 1 66 ? 4.472 10.550 -0.932 1.00 0.00 66 ARG A N 17
ATOM 22660 C CA . ARG A 1 66 ? 5.887 10.889 -0.878 1.00 0.00 66 ARG A CA 17
ATOM 22661 C C . ARG A 1 66 ? 6.745 9.620 -0.847 1.00 0.00 66 ARG A C 17
ATOM 22662 O O . ARG A 1 66 ? 7.677 9.517 -1.642 1.00 0.00 66 ARG A O 17
ATOM 22683 N N . LEU A 1 67 ? 6.369 8.627 -0.027 1.00 0.00 67 LEU A N 17
ATOM 22684 C CA . LEU A 1 67 ? 6.979 7.293 0.019 1.00 0.00 67 LEU A CA 17
ATOM 22685 C C . LEU A 1 67 ? 7.143 6.702 -1.383 1.00 0.00 67 LEU A C 17
ATOM 22686 O O . LEU A 1 67 ? 8.237 6.292 -1.764 1.00 0.00 67 LEU A O 17
ATOM 22702 N N . ALA A 1 68 ? 6.064 6.666 -2.169 1.00 0.00 68 ALA A N 17
ATOM 22703 C CA . ALA A 1 68 ? 6.097 6.073 -3.495 1.00 0.00 68 ALA A CA 17
ATOM 22704 C C . ALA A 1 68 ? 6.728 7.010 -4.529 1.00 0.00 68 ALA A C 17
ATOM 22705 O O . ALA A 1 68 ? 7.102 6.512 -5.584 1.00 0.00 68 ALA A O 17
ATOM 22712 N N . CYS A 1 69 ? 6.912 8.313 -4.278 1.00 0.00 69 CYS A N 17
ATOM 22713 C CA . CYS A 1 69 ? 7.592 9.204 -5.221 1.00 0.00 69 CYS A CA 17
ATOM 22714 C C . CYS A 1 69 ? 9.037 8.759 -5.410 1.00 0.00 69 CYS A C 17
ATOM 22715 O O . CYS A 1 69 ? 9.539 8.726 -6.530 1.00 0.00 69 CYS A O 17
ATOM 22723 N N . TYR A 1 70 ? 9.699 8.362 -4.324 1.00 0.00 70 TYR A N 17
ATOM 22724 C CA . TYR A 1 70 ? 11.035 7.785 -4.373 1.00 0.00 70 TYR A CA 17
ATOM 22725 C C . TYR A 1 70 ? 11.064 6.482 -5.172 1.00 0.00 70 TYR A C 17
ATOM 22726 O O . TYR A 1 70 ? 12.111 6.099 -5.684 1.00 0.00 70 TYR A O 17
ATOM 22744 N N . LEU A 1 71 ? 9.923 5.796 -5.277 1.00 0.00 71 LEU A N 17
ATOM 22745 C CA . LEU A 1 71 ? 9.796 4.517 -5.960 1.00 0.00 71 LEU A CA 17
ATOM 22746 C C . LEU A 1 71 ? 9.295 4.720 -7.392 1.00 0.00 71 LEU A C 17
ATOM 22747 O O . LEU A 1 71 ? 9.290 3.771 -8.177 1.00 0.00 71 LEU A O 17
ATOM 22763 N N . GLU A 1 72 ? 8.888 5.936 -7.762 1.00 0.00 72 GLU A N 17
ATOM 22764 C CA . GLU A 1 72 ? 8.294 6.224 -9.060 1.00 0.00 72 GLU A CA 17
ATOM 22765 C C . GLU A 1 72 ? 9.379 6.282 -10.132 1.00 0.00 72 GLU A C 17
ATOM 22766 O O . GLU A 1 72 ? 9.142 5.894 -11.272 1.00 0.00 72 GLU A O 17
ATOM 22778 N N . PHE A 1 73 ? 10.581 6.730 -9.763 1.00 0.00 73 PHE A N 17
ATOM 22779 C CA . PHE A 1 73 ? 11.653 7.016 -10.703 1.00 0.00 73 PHE A CA 17
ATOM 22780 C C . PHE A 1 73 ? 12.426 5.747 -11.131 1.00 0.00 73 PHE A C 17
ATOM 22781 O O . PHE A 1 73 ? 13.273 5.819 -12.025 1.00 0.00 73 PHE A O 17
ATOM 22798 N N . LEU A 1 74 ? 12.171 4.617 -10.458 1.00 0.00 74 LEU A N 17
ATOM 22799 C CA . LEU A 1 74 ? 12.881 3.347 -10.600 1.00 0.00 74 LEU A CA 17
ATOM 22800 C C . LEU A 1 74 ? 12.604 2.689 -11.958 1.00 0.00 74 LEU A C 17
ATOM 22801 O O . LEU A 1 74 ? 11.632 3.035 -12.629 1.00 0.00 74 LEU A O 17
ATOM 22817 N N . LYS A 1 75 ? 13.336 1.603 -12.259 1.00 0.00 75 LYS A N 17
ATOM 22818 C CA . LYS A 1 75 ? 12.891 0.520 -13.147 1.00 0.00 75 LYS A CA 17
ATOM 22819 C C . LYS A 1 75 ? 13.210 -0.835 -12.531 1.00 0.00 75 LYS A C 17
ATOM 22820 O O . LYS A 1 75 ? 13.929 -0.884 -11.535 1.00 0.00 75 LYS A O 17
ATOM 22839 N N . LYS A 1 76 ? 12.682 -1.924 -13.117 1.00 0.00 76 LYS A N 17
ATOM 22840 C CA . LYS A 1 76 ? 12.754 -3.311 -12.621 1.00 0.00 76 LYS A CA 17
ATOM 22841 C C . LYS A 1 76 ? 14.107 -3.645 -12.029 1.00 0.00 76 LYS A C 17
ATOM 22842 O O . LYS A 1 76 ? 14.188 -4.211 -10.947 1.00 0.00 76 LYS A O 17
ATOM 22861 N N . GLU A 1 77 ? 15.159 -3.301 -12.753 1.00 0.00 77 GLU A N 17
ATOM 22862 C CA . GLU A 1 77 ? 16.528 -3.725 -12.496 1.00 0.00 77 GLU A CA 17
ATOM 22863 C C . GLU A 1 77 ? 17.032 -3.256 -11.133 1.00 0.00 77 GLU A C 17
ATOM 22864 O O . GLU A 1 77 ? 18.014 -3.793 -10.630 1.00 0.00 77 GLU A O 17
ATOM 22876 N N . GLU A 1 78 ? 16.357 -2.283 -10.514 1.00 0.00 78 GLU A N 17
ATOM 22877 C CA . GLU A 1 78 ? 16.705 -1.773 -9.210 1.00 0.00 78 GLU A CA 17
ATOM 22878 C C . GLU A 1 78 ? 15.462 -1.709 -8.311 1.00 0.00 78 GLU A C 17
ATOM 22879 O O . GLU A 1 78 ? 15.578 -1.827 -7.102 1.00 0.00 78 GLU A O 17
ATOM 22891 N N . LEU A 1 79 ? 14.252 -1.625 -8.870 1.00 0.00 79 LEU A N 17
ATOM 22892 C CA . LEU A 1 79 ? 12.980 -1.694 -8.148 1.00 0.00 79 LEU A CA 17
ATOM 22893 C C . LEU A 1 79 ? 12.734 -3.086 -7.561 1.00 0.00 79 LEU A C 17
ATOM 22894 O O . LEU A 1 79 ? 12.177 -3.248 -6.472 1.00 0.00 79 LEU A O 17
ATOM 22910 N N . LYS A 1 80 ? 13.070 -4.105 -8.345 1.00 0.00 80 LYS A N 17
ATOM 22911 C CA . LYS A 1 80 ? 12.944 -5.510 -7.968 1.00 0.00 80 LYS A CA 17
ATOM 22912 C C . LYS A 1 80 ? 14.032 -5.784 -6.964 1.00 0.00 80 LYS A C 17
ATOM 22913 O O . LYS A 1 80 ? 13.705 -6.213 -5.866 1.00 0.00 80 LYS A O 17
ATOM 22932 N N . GLU A 1 81 ? 15.283 -5.483 -7.294 1.00 0.00 81 GLU A N 17
ATOM 22933 C CA . GLU A 1 81 ? 16.394 -5.676 -6.374 1.00 0.00 81 GLU A CA 17
ATOM 22934 C C . GLU A 1 81 ? 16.164 -4.942 -5.062 1.00 0.00 81 GLU A C 17
ATOM 22935 O O . GLU A 1 81 ? 16.423 -5.537 -4.029 1.00 0.00 81 GLU A O 17
ATOM 22947 N N . PHE A 1 82 ? 15.594 -3.734 -5.055 1.00 0.00 82 PHE A N 17
ATOM 22948 C CA . PHE A 1 82 ? 15.207 -3.061 -3.823 1.00 0.00 82 PHE A CA 17
ATOM 22949 C C . PHE A 1 82 ? 14.330 -3.978 -2.979 1.00 0.00 82 PHE A C 17
ATOM 22950 O O . PHE A 1 82 ? 14.691 -4.309 -1.852 1.00 0.00 82 PHE A O 17
ATOM 22967 N N . GLN A 1 83 ? 13.166 -4.388 -3.499 1.00 0.00 83 GLN A N 17
ATOM 22968 C CA . GLN A 1 83 ? 12.228 -5.169 -2.702 1.00 0.00 83 GLN A CA 17
ATOM 22969 C C . GLN A 1 83 ? 12.768 -6.575 -2.377 1.00 0.00 83 GLN A C 17
ATOM 22970 O O . GLN A 1 83 ? 12.396 -7.130 -1.339 1.00 0.00 83 GLN A O 17
ATOM 22984 N N . LEU A 1 84 ? 13.683 -7.103 -3.194 1.00 0.00 84 LEU A N 17
ATOM 22985 C CA . LEU A 1 84 ? 14.419 -8.330 -3.004 1.00 0.00 84 LEU A CA 17
ATOM 22986 C C . LEU A 1 84 ? 15.374 -8.171 -1.827 1.00 0.00 84 LEU A C 17
ATOM 22987 O O . LEU A 1 84 ? 15.144 -8.761 -0.778 1.00 0.00 84 LEU A O 17
ATOM 23003 N N . LEU A 1 85 ? 16.438 -7.382 -1.992 1.00 0.00 85 LEU A N 17
ATOM 23004 C CA . LEU A 1 85 ? 17.515 -7.156 -1.034 1.00 0.00 85 LEU A CA 17
ATOM 23005 C C . LEU A 1 85 ? 16.935 -6.812 0.340 1.00 0.00 85 LEU A C 17
ATOM 23006 O O . LEU A 1 85 ? 17.340 -7.418 1.335 1.00 0.00 85 LEU A O 17
ATOM 23022 N N . LEU A 1 86 ? 15.915 -5.947 0.376 1.00 0.00 86 LEU A N 17
ATOM 23023 C CA . LEU A 1 86 ? 15.051 -5.672 1.515 1.00 0.00 86 LEU A CA 17
ATOM 23024 C C . LEU A 1 86 ? 14.603 -6.961 2.198 1.00 0.00 86 LEU A C 17
ATOM 23025 O O . LEU A 1 86 ? 14.963 -7.206 3.347 1.00 0.00 86 LEU A O 17
ATOM 23041 N N . ALA A 1 87 ? 13.788 -7.772 1.527 1.00 0.00 87 ALA A N 17
ATOM 23042 C CA . ALA A 1 87 ? 13.182 -8.955 2.119 1.00 0.00 87 ALA A CA 17
ATOM 23043 C C . ALA A 1 87 ? 14.159 -10.144 2.202 1.00 0.00 87 ALA A C 17
ATOM 23044 O O . ALA A 1 87 ? 13.758 -11.220 2.640 1.00 0.00 87 ALA A O 17
ATOM 23051 N N . ASN A 1 88 ? 15.403 -9.984 1.759 1.00 0.00 88 ASN A N 17
ATOM 23052 C CA . ASN A 1 88 ? 16.453 -10.998 1.831 1.00 0.00 88 ASN A CA 17
ATOM 23053 C C . ASN A 1 88 ? 17.269 -10.791 3.110 1.00 0.00 88 ASN A C 17
ATOM 23054 O O . ASN A 1 88 ? 17.630 -11.750 3.799 1.00 0.00 88 ASN A O 17
ATOM 23065 N N . LYS A 1 89 ? 17.521 -9.525 3.466 1.00 0.00 89 LYS A N 17
ATOM 23066 C CA . LYS A 1 89 ? 17.973 -9.099 4.780 1.00 0.00 89 LYS A CA 17
ATOM 23067 C C . LYS A 1 89 ? 16.857 -9.408 5.780 1.00 0.00 89 LYS A C 17
ATOM 23068 O O . LYS A 1 89 ? 17.070 -10.165 6.727 1.00 0.00 89 LYS A O 17
ATOM 23087 N N . ALA A 1 90 ? 15.689 -8.793 5.601 1.00 0.00 90 ALA A N 17
ATOM 23088 C CA . ALA A 1 90 ? 14.646 -8.756 6.609 1.00 0.00 90 ALA A CA 17
ATOM 23089 C C . ALA A 1 90 ? 13.885 -10.074 6.701 1.00 0.00 90 ALA A C 17
ATOM 23090 O O . ALA A 1 90 ? 13.795 -10.803 5.718 1.00 0.00 90 ALA A O 17
ATOM 23097 N N . HIS A 1 91 ? 13.212 -10.286 7.834 1.00 0.00 91 HIS A N 17
ATOM 23098 C CA . HIS A 1 91 ? 12.691 -11.519 8.427 1.00 0.00 91 HIS A CA 17
ATOM 23099 C C . HIS A 1 91 ? 13.711 -12.045 9.446 1.00 0.00 91 HIS A C 17
ATOM 23100 O O . HIS A 1 91 ? 14.695 -11.372 9.774 1.00 0.00 91 HIS A O 17
ATOM 23114 N N . SER A 1 92 ? 13.453 -13.248 9.950 1.00 0.00 92 SER A N 17
ATOM 23115 C CA . SER A 1 92 ? 14.260 -14.047 10.857 1.00 0.00 92 SER A CA 17
ATOM 23116 C C . SER A 1 92 ? 13.333 -15.143 11.345 1.00 0.00 92 SER A C 17
ATOM 23117 O O . SER A 1 92 ? 12.340 -14.839 12.013 1.00 0.00 92 SER A O 17
ATOM 23125 N N . ARG A 1 93 ? 13.564 -16.390 10.939 1.00 0.00 93 ARG A N 17
ATOM 23126 C CA . ARG A 1 93 ? 12.849 -17.522 11.505 1.00 0.00 93 ARG A CA 17
ATOM 23127 C C . ARG A 1 93 ? 13.719 -18.760 11.376 1.00 0.00 93 ARG A C 17
ATOM 23128 O O . ARG A 1 93 ? 14.285 -19.200 12.374 1.00 0.00 93 ARG A O 17
ATOM 23149 N N . SER A 1 94 ? 13.821 -19.284 10.158 1.00 0.00 94 SER A N 17
ATOM 23150 C CA . SER A 1 94 ? 14.619 -20.427 9.751 1.00 0.00 94 SER A CA 17
ATOM 23151 C C . SER A 1 94 ? 14.487 -20.543 8.227 1.00 0.00 94 SER A C 17
ATOM 23152 O O . SER A 1 94 ? 15.496 -20.680 7.549 1.00 0.00 94 SER A O 17
ATOM 23160 N N . SER A 1 95 ? 13.258 -20.433 7.690 1.00 0.00 95 SER A N 17
ATOM 23161 C CA . SER A 1 95 ? 12.912 -20.547 6.271 1.00 0.00 95 SER A CA 17
ATOM 23162 C C . SER A 1 95 ? 12.940 -22.016 5.838 1.00 0.00 95 SER A C 17
ATOM 23163 O O . SER A 1 95 ? 13.971 -22.684 5.935 1.00 0.00 95 SER A O 17
ATOM 23171 N N . SER A 1 96 ? 11.801 -22.557 5.399 1.00 0.00 96 SER A N 17
ATOM 23172 C CA . SER A 1 96 ? 11.724 -23.928 4.903 1.00 0.00 96 SER A CA 17
ATOM 23173 C C . SER A 1 96 ? 12.529 -24.058 3.610 1.00 0.00 96 SER A C 17
ATOM 23174 O O . SER A 1 96 ? 13.215 -25.063 3.409 1.00 0.00 96 SER A O 17
ATOM 23182 N N . GLY A 1 97 ? 12.538 -23.005 2.791 1.00 0.00 97 GLY A N 17
ATOM 23183 C CA . GLY A 1 97 ? 13.162 -23.029 1.481 1.00 0.00 97 GLY A CA 17
ATOM 23184 C C . GLY A 1 97 ? 12.213 -23.725 0.518 1.00 0.00 97 GLY A C 17
ATOM 23185 O O . GLY A 1 97 ? 12.542 -24.766 -0.051 1.00 0.00 97 GLY A O 17
ATOM 23189 N N . GLU A 1 98 ? 11.004 -23.179 0.385 1.00 0.00 98 GLU A N 17
ATOM 23190 C CA . GLU A 1 98 ? 10.106 -23.479 -0.724 1.00 0.00 98 GLU A CA 17
ATOM 23191 C C . GLU A 1 98 ? 10.755 -22.991 -2.028 1.00 0.00 98 GLU A C 17
ATOM 23192 O O . GLU A 1 98 ? 11.670 -22.154 -1.989 1.00 0.00 98 GLU A O 17
ATOM 23204 N N . THR A 1 99 ? 10.265 -23.451 -3.180 1.00 0.00 99 THR A N 17
ATOM 23205 C CA . THR A 1 99 ? 10.780 -23.036 -4.476 1.00 0.00 99 THR A CA 17
ATOM 23206 C C . THR A 1 99 ? 10.659 -21.513 -4.669 1.00 0.00 99 THR A C 17
ATOM 23207 O O . THR A 1 99 ? 9.820 -20.872 -4.026 1.00 0.00 99 THR A O 17
ATOM 23218 N N . PRO A 1 100 ? 11.499 -20.903 -5.524 1.00 0.00 100 PRO A N 17
ATOM 23219 C CA . PRO A 1 100 ? 11.460 -19.464 -5.716 1.00 0.00 100 PRO A CA 17
ATOM 23220 C C . PRO A 1 100 ? 10.235 -19.091 -6.550 1.00 0.00 100 PRO A C 17
ATOM 23221 O O . PRO A 1 100 ? 9.797 -19.859 -7.416 1.00 0.00 100 PRO A O 17
ATOM 23232 N N . ALA A 1 101 ? 9.748 -17.867 -6.383 1.00 0.00 101 ALA A N 17
ATOM 23233 C CA . ALA A 1 101 ? 8.610 -17.300 -7.092 1.00 0.00 101 ALA A CA 17
ATOM 23234 C C . ALA A 1 101 ? 8.802 -15.791 -7.184 1.00 0.00 101 ALA A C 17
ATOM 23235 O O . ALA A 1 101 ? 9.817 -15.256 -6.727 1.00 0.00 101 ALA A O 17
ATOM 23242 N N . GLN A 1 102 ? 7.859 -15.091 -7.811 1.00 0.00 102 GLN A N 17
ATOM 23243 C CA . GLN A 1 102 ? 7.924 -13.654 -7.988 1.00 0.00 102 GLN A CA 17
ATOM 23244 C C . GLN A 1 102 ? 6.656 -13.019 -7.397 1.00 0.00 102 GLN A C 17
ATOM 23245 O O . GLN A 1 102 ? 5.558 -13.553 -7.578 1.00 0.00 102 GLN A O 17
ATOM 23259 N N . PRO A 1 103 ? 6.794 -11.886 -6.695 1.00 0.00 103 PRO A N 17
ATOM 23260 C CA . PRO A 1 103 ? 5.686 -11.161 -6.106 1.00 0.00 103 PRO A CA 17
ATOM 23261 C C . PRO A 1 103 ? 4.935 -10.375 -7.176 1.00 0.00 103 PRO A C 17
ATOM 23262 O O . PRO A 1 103 ? 5.535 -9.757 -8.059 1.00 0.00 103 PRO A O 17
ATOM 23273 N N . GLU A 1 104 ? 3.619 -10.323 -7.046 1.00 0.00 104 GLU A N 17
ATOM 23274 C CA . GLU A 1 104 ? 2.721 -9.703 -8.017 1.00 0.00 104 GLU A CA 17
ATOM 23275 C C . GLU A 1 104 ? 2.505 -8.208 -7.733 1.00 0.00 104 GLU A C 17
ATOM 23276 O O . GLU A 1 104 ? 1.376 -7.719 -7.738 1.00 0.00 104 GLU A O 17
ATOM 23288 N N . LYS A 1 105 ? 3.576 -7.458 -7.458 1.00 0.00 105 LYS A N 17
ATOM 23289 C CA . LYS A 1 105 ? 3.526 -5.998 -7.392 1.00 0.00 105 LYS A CA 17
ATOM 23290 C C . LYS A 1 105 ? 4.749 -5.412 -8.073 1.00 0.00 105 LYS A C 17
ATOM 23291 O O . LYS A 1 105 ? 5.820 -5.322 -7.468 1.00 0.00 105 LYS A O 17
ATOM 23310 N N . THR A 1 106 ? 4.597 -4.995 -9.325 1.00 0.00 106 THR A N 17
ATOM 23311 C CA . THR A 1 106 ? 5.606 -4.255 -10.068 1.00 0.00 106 THR A CA 17
ATOM 23312 C C . THR A 1 106 ? 5.243 -2.765 -10.167 1.00 0.00 106 THR A C 17
ATOM 23313 O O . THR A 1 106 ? 5.639 -2.096 -11.124 1.00 0.00 106 THR A O 17
ATOM 23324 N N . SER A 1 107 ? 4.496 -2.207 -9.208 1.00 0.00 107 SER A N 17
ATOM 23325 C CA . SER A 1 107 ? 4.359 -0.763 -9.064 1.00 0.00 107 SER A CA 17
ATOM 23326 C C . SER A 1 107 ? 4.908 -0.352 -7.704 1.00 0.00 107 SER A C 17
ATOM 23327 O O . SER A 1 107 ? 4.700 -1.037 -6.698 1.00 0.00 107 SER A O 17
ATOM 23335 N N . GLY A 1 108 ? 5.590 0.792 -7.675 1.00 0.00 108 GLY A N 17
ATOM 23336 C CA . GLY A 1 108 ? 6.190 1.334 -6.467 1.00 0.00 108 GLY A CA 17
ATOM 23337 C C . GLY A 1 108 ? 5.154 1.571 -5.373 1.00 0.00 108 GLY A C 17
ATOM 23338 O O . GLY A 1 108 ? 5.422 1.334 -4.199 1.00 0.00 108 GLY A O 17
ATOM 23342 N N . MET A 1 109 ? 3.957 2.018 -5.747 1.00 0.00 109 MET A N 17
ATOM 23343 C CA . MET A 1 109 ? 2.913 2.369 -4.809 1.00 0.00 109 MET A CA 17
ATOM 23344 C C . MET A 1 109 ? 2.262 1.135 -4.182 1.00 0.00 109 MET A C 17
ATOM 23345 O O . MET A 1 109 ? 1.785 1.226 -3.054 1.00 0.00 109 MET A O 17
ATOM 23359 N N . GLU A 1 110 ? 2.261 -0.016 -4.856 1.00 0.00 110 GLU A N 17
ATOM 23360 C CA . GLU A 1 110 ? 1.768 -1.243 -4.236 1.00 0.00 110 GLU A CA 17
ATOM 23361 C C . GLU A 1 110 ? 2.838 -1.877 -3.349 1.00 0.00 110 GLU A C 17
ATOM 23362 O O . GLU A 1 110 ? 2.500 -2.384 -2.285 1.00 0.00 110 GLU A O 17
ATOM 23374 N N . VAL A 1 111 ? 4.119 -1.833 -3.735 1.00 0.00 111 VAL A N 17
ATOM 23375 C CA . VAL A 1 111 ? 5.233 -2.182 -2.845 1.00 0.00 111 VAL A CA 17
ATOM 23376 C C . VAL A 1 111 ? 5.141 -1.322 -1.575 1.00 0.00 111 VAL A C 17
ATOM 23377 O O . VAL A 1 111 ? 5.310 -1.853 -0.477 1.00 0.00 111 VAL A O 17
ATOM 23390 N N . ALA A 1 112 ? 4.808 -0.033 -1.709 1.00 0.00 112 ALA A N 17
ATOM 23391 C CA . ALA A 1 112 ? 4.643 0.878 -0.590 1.00 0.00 112 ALA A CA 17
ATOM 23392 C C . ALA A 1 112 ? 3.579 0.403 0.387 1.00 0.00 112 ALA A C 17
ATOM 23393 O O . ALA A 1 112 ? 3.924 0.098 1.529 1.00 0.00 112 ALA A O 17
ATOM 23400 N N . SER A 1 113 ? 2.316 0.335 -0.036 1.00 0.00 113 SER A N 17
ATOM 23401 C CA . SER A 1 113 ? 1.230 -0.072 0.839 1.00 0.00 113 SER A CA 17
ATOM 23402 C C . SER A 1 113 ? 1.457 -1.465 1.420 1.00 0.00 113 SER A C 17
ATOM 23403 O O . SER A 1 113 ? 1.054 -1.730 2.552 1.00 0.00 113 SER A O 17
ATOM 23411 N N . TYR A 1 114 ? 2.150 -2.330 0.673 1.00 0.00 114 TYR A N 17
ATOM 23412 C CA . TYR A 1 114 ? 2.471 -3.678 1.108 1.00 0.00 114 TYR A CA 17
ATOM 23413 C C . TYR A 1 114 ? 3.414 -3.572 2.297 1.00 0.00 114 TYR A C 17
ATOM 23414 O O . TYR A 1 114 ? 3.132 -4.111 3.363 1.00 0.00 114 TYR A O 17
ATOM 23432 N N . LEU A 1 115 ? 4.538 -2.870 2.144 1.00 0.00 115 LEU A N 17
ATOM 23433 C CA . LEU A 1 115 ? 5.554 -2.814 3.181 1.00 0.00 115 LEU A CA 17
ATOM 23434 C C . LEU A 1 115 ? 5.020 -2.117 4.434 1.00 0.00 115 LEU A C 17
ATOM 23435 O O . LEU A 1 115 ? 5.261 -2.584 5.552 1.00 0.00 115 LEU A O 17
ATOM 23451 N N . VAL A 1 116 ? 4.264 -1.034 4.243 1.00 0.00 116 VAL A N 17
ATOM 23452 C CA . VAL A 1 116 ? 3.631 -0.259 5.305 1.00 0.00 116 VAL A CA 17
ATOM 23453 C C . VAL A 1 116 ? 2.626 -1.117 6.097 1.00 0.00 116 VAL A C 17
ATOM 23454 O O . VAL A 1 116 ? 2.437 -0.854 7.286 1.00 0.00 116 VAL A O 17
ATOM 23467 N N . ALA A 1 117 ? 2.043 -2.159 5.491 1.00 0.00 117 ALA A N 17
ATOM 23468 C CA . ALA A 1 117 ? 1.108 -3.078 6.137 1.00 0.00 117 ALA A CA 17
ATOM 23469 C C . ALA A 1 117 ? 1.740 -4.425 6.528 1.00 0.00 117 ALA A C 17
ATOM 23470 O O . ALA A 1 117 ? 1.070 -5.262 7.139 1.00 0.00 117 ALA A O 17
ATOM 23477 N N . GLN A 1 118 ? 3.006 -4.672 6.178 1.00 0.00 118 GLN A N 17
ATOM 23478 C CA . GLN A 1 118 ? 3.766 -5.861 6.560 1.00 0.00 118 GLN A CA 17
ATOM 23479 C C . GLN A 1 118 ? 4.591 -5.593 7.817 1.00 0.00 118 GLN A C 17
ATOM 23480 O O . GLN A 1 118 ? 4.741 -6.494 8.643 1.00 0.00 118 GLN A O 17
ATOM 23494 N N . TYR A 1 119 ? 5.168 -4.391 7.934 1.00 0.00 119 TYR A N 17
ATOM 23495 C CA . TYR A 1 119 ? 6.008 -3.975 9.056 1.00 0.00 119 TYR A CA 17
ATOM 23496 C C . TYR A 1 119 ? 5.307 -2.906 9.887 1.00 0.00 119 TYR A C 17
ATOM 23497 O O . TYR A 1 119 ? 5.187 -3.058 11.106 1.00 0.00 119 TYR A O 17
ATOM 23515 N N . GLY A 1 120 ? 4.913 -1.808 9.244 1.00 0.00 120 GLY A N 17
ATOM 23516 C CA . GLY A 1 120 ? 4.482 -0.584 9.895 1.00 0.00 120 GLY A CA 17
ATOM 23517 C C . GLY A 1 120 ? 5.408 0.562 9.510 1.00 0.00 120 GLY A C 17
ATOM 23518 O O . GLY A 1 120 ? 6.547 0.329 9.090 1.00 0.00 120 GLY A O 17
ATOM 23522 N N . GLU A 1 121 ? 4.920 1.793 9.661 1.00 0.00 121 GLU A N 17
ATOM 23523 C CA . GLU A 1 121 ? 5.468 2.987 9.026 1.00 0.00 121 GLU A CA 17
ATOM 23524 C C . GLU A 1 121 ? 6.947 3.224 9.329 1.00 0.00 121 GLU A C 17
ATOM 23525 O O . GLU A 1 121 ? 7.657 3.712 8.451 1.00 0.00 121 GLU A O 17
ATOM 23537 N N . GLN A 1 122 ? 7.435 2.852 10.518 1.00 0.00 122 GLN A N 17
ATOM 23538 C CA . GLN A 1 122 ? 8.847 2.942 10.859 1.00 0.00 122 GLN A CA 17
ATOM 23539 C C . GLN A 1 122 ? 9.675 2.097 9.912 1.00 0.00 122 GLN A C 17
ATOM 23540 O O . GLN A 1 122 ? 10.347 2.647 9.047 1.00 0.00 122 GLN A O 17
ATOM 23554 N N . ARG A 1 123 ? 9.656 0.765 10.059 1.00 0.00 123 ARG A N 17
ATOM 23555 C CA . ARG A 1 123 ? 10.574 -0.065 9.276 1.00 0.00 123 ARG A CA 17
ATOM 23556 C C . ARG A 1 123 ? 10.262 0.078 7.798 1.00 0.00 123 ARG A C 17
ATOM 23557 O O . ARG A 1 123 ? 11.171 -0.010 6.974 1.00 0.00 123 ARG A O 17
ATOM 23578 N N . ALA A 1 124 ? 8.995 0.331 7.463 1.00 0.00 124 ALA A N 17
ATOM 23579 C CA . ALA A 1 124 ? 8.591 0.459 6.079 1.00 0.00 124 ALA A CA 17
ATOM 23580 C C . ALA A 1 124 ? 9.233 1.672 5.386 1.00 0.00 124 ALA A C 17
ATOM 23581 O O . ALA A 1 124 ? 9.062 1.813 4.172 1.00 0.00 124 ALA A O 17
ATOM 23588 N N . TRP A 1 125 ? 9.963 2.539 6.102 1.00 0.00 125 TRP A N 17
ATOM 23589 C CA . TRP A 1 125 ? 10.977 3.394 5.501 1.00 0.00 125 TRP A CA 17
ATOM 23590 C C . TRP A 1 125 ? 12.366 3.153 6.103 1.00 0.00 125 TRP A C 17
ATOM 23591 O O . TRP A 1 125 ? 13.311 2.959 5.356 1.00 0.00 125 TRP A O 17
ATOM 23612 N N . ASP A 1 126 ? 12.509 3.077 7.423 1.00 0.00 126 ASP A N 17
ATOM 23613 C CA . ASP A 1 126 ? 13.775 2.927 8.154 1.00 0.00 126 ASP A CA 17
ATOM 23614 C C . ASP A 1 126 ? 14.643 1.739 7.712 1.00 0.00 126 ASP A C 17
ATOM 23615 O O . ASP A 1 126 ? 15.872 1.795 7.788 1.00 0.00 126 ASP A O 17
ATOM 23624 N N . LEU A 1 127 ? 14.025 0.632 7.298 1.00 0.00 127 LEU A N 17
ATOM 23625 C CA . LEU A 1 127 ? 14.677 -0.564 6.769 1.00 0.00 127 LEU A CA 17
ATOM 23626 C C . LEU A 1 127 ? 15.075 -0.276 5.318 1.00 0.00 127 LEU A C 17
ATOM 23627 O O . LEU A 1 127 ? 16.217 -0.472 4.911 1.00 0.00 127 LEU A O 17
ATOM 23643 N N . ALA A 1 128 ? 14.114 0.250 4.561 1.00 0.00 128 ALA A N 17
ATOM 23644 C CA . ALA A 1 128 ? 14.210 0.691 3.180 1.00 0.00 128 ALA A CA 17
ATOM 23645 C C . ALA A 1 128 ? 15.343 1.713 2.954 1.00 0.00 128 ALA A C 17
ATOM 23646 O O . ALA A 1 128 ? 16.001 1.645 1.921 1.00 0.00 128 ALA A O 17
ATOM 23653 N N . LEU A 1 129 ? 15.626 2.609 3.907 1.00 0.00 129 LEU A N 17
ATOM 23654 C CA . LEU A 1 129 ? 16.736 3.560 3.849 1.00 0.00 129 LEU A CA 17
ATOM 23655 C C . LEU A 1 129 ? 18.055 2.825 3.633 1.00 0.00 129 LEU A C 17
ATOM 23656 O O . LEU A 1 129 ? 18.813 3.147 2.718 1.00 0.00 129 LEU A O 17
ATOM 23672 N N . HIS A 1 130 ? 18.312 1.807 4.455 1.00 0.00 130 HIS A N 17
ATOM 23673 C CA . HIS A 1 130 ? 19.508 0.988 4.349 1.00 0.00 130 HIS A CA 17
ATOM 23674 C C . HIS A 1 130 ? 19.540 0.267 2.991 1.00 0.00 130 HIS A C 17
ATOM 23675 O O . HIS A 1 130 ? 20.611 0.132 2.397 1.00 0.00 130 HIS A O 17
ATOM 23689 N N . THR A 1 131 ? 18.384 -0.176 2.482 1.00 0.00 131 THR A N 17
ATOM 23690 C CA . THR A 1 131 ? 18.271 -0.872 1.203 1.00 0.00 131 THR A CA 17
ATOM 23691 C C . THR A 1 131 ? 18.678 0.062 0.056 1.00 0.00 131 THR A C 17
ATOM 23692 O O . THR A 1 131 ? 19.250 -0.391 -0.937 1.00 0.00 131 THR A O 17
ATOM 23703 N N . TRP A 1 132 ? 18.473 1.372 0.206 1.00 0.00 132 TRP A N 17
ATOM 23704 C CA . TRP A 1 132 ? 18.960 2.316 -0.807 1.00 0.00 132 TRP A CA 17
ATOM 23705 C C . TRP A 1 132 ? 20.472 2.238 -0.911 1.00 0.00 132 TRP A C 17
ATOM 23706 O O . TRP A 1 132 ? 21.015 2.123 -2.008 1.00 0.00 132 TRP A O 17
ATOM 23727 N N . GLU A 1 133 ? 21.138 2.261 0.236 1.00 0.00 133 GLU A N 17
ATOM 23728 C CA . GLU A 1 133 ? 22.583 2.214 0.338 1.00 0.00 133 GLU A CA 17
ATOM 23729 C C . GLU A 1 133 ? 23.132 0.898 -0.202 1.00 0.00 133 GLU A C 17
ATOM 23730 O O . GLU A 1 133 ? 24.221 0.869 -0.771 1.00 0.00 133 GLU A O 17
ATOM 23742 N N . GLN A 1 134 ? 22.368 -0.185 -0.054 1.00 0.00 134 GLN A N 17
ATOM 23743 C CA . GLN A 1 134 ? 22.710 -1.485 -0.622 1.00 0.00 134 GLN A CA 17
ATOM 23744 C C . GLN A 1 134 ? 22.824 -1.438 -2.150 1.00 0.00 134 GLN A C 17
ATOM 23745 O O . GLN A 1 134 ? 23.768 -2.023 -2.684 1.00 0.00 134 GLN A O 17
ATOM 23759 N N . MET A 1 135 ? 21.917 -0.746 -2.847 1.00 0.00 135 MET A N 17
ATOM 23760 C CA . MET A 1 135 ? 22.041 -0.488 -4.288 1.00 0.00 135 MET A CA 17
ATOM 23761 C C . MET A 1 135 ? 22.969 0.709 -4.576 1.00 0.00 135 MET A C 17
ATOM 23762 O O . MET A 1 135 ? 23.392 0.911 -5.716 1.00 0.00 135 MET A O 17
ATOM 23776 N N . GLY A 1 136 ? 23.272 1.527 -3.566 1.00 0.00 136 GLY A N 17
ATOM 23777 C CA . GLY A 1 136 ? 24.152 2.682 -3.645 1.00 0.00 136 GLY A CA 17
ATOM 23778 C C . GLY A 1 136 ? 23.435 4.001 -3.945 1.00 0.00 136 GLY A C 17
ATOM 23779 O O . GLY A 1 136 ? 24.127 4.998 -4.182 1.00 0.00 136 GLY A O 17
ATOM 23783 N N . LEU A 1 137 ? 22.095 4.066 -3.915 1.00 0.00 137 LEU A N 17
ATOM 23784 C CA . LEU A 1 137 ? 21.325 5.213 -4.411 1.00 0.00 137 LEU A CA 17
ATOM 23785 C C . LEU A 1 137 ? 21.338 6.347 -3.388 1.00 0.00 137 LEU A C 17
ATOM 23786 O O . LEU A 1 137 ? 20.348 6.627 -2.698 1.00 0.00 137 LEU A O 17
ATOM 23802 N N . ARG A 1 138 ? 22.458 7.061 -3.363 1.00 0.00 138 ARG A N 17
ATOM 23803 C CA . ARG A 1 138 ? 22.738 8.144 -2.437 1.00 0.00 138 ARG A CA 17
ATOM 23804 C C . ARG A 1 138 ? 21.641 9.181 -2.508 1.00 0.00 138 ARG A C 17
ATOM 23805 O O . ARG A 1 138 ? 21.120 9.567 -1.467 1.00 0.00 138 ARG A O 17
ATOM 23826 N N . SER A 1 139 ? 21.285 9.615 -3.717 1.00 0.00 139 SER A N 17
ATOM 23827 C CA . SER A 1 139 ? 20.324 10.682 -3.937 1.00 0.00 139 SER A CA 17
ATOM 23828 C C . SER A 1 139 ? 18.945 10.309 -3.395 1.00 0.00 139 SER A C 17
ATOM 23829 O O . SER A 1 139 ? 18.277 11.155 -2.811 1.00 0.00 139 SER A O 17
ATOM 23837 N N . LEU A 1 140 ? 18.525 9.046 -3.523 1.00 0.00 140 LEU A N 17
ATOM 23838 C CA . LEU A 1 140 ? 17.249 8.607 -2.972 1.00 0.00 140 LEU A CA 17
ATOM 23839 C C . LEU A 1 140 ? 17.327 8.635 -1.453 1.00 0.00 140 LEU A C 17
ATOM 23840 O O . LEU A 1 140 ? 16.452 9.215 -0.807 1.00 0.00 140 LEU A O 17
ATOM 23856 N N . CYS A 1 141 ? 18.381 8.042 -0.885 1.00 0.00 141 CYS A N 17
ATOM 23857 C CA . CYS A 1 141 ? 18.638 8.041 0.547 1.00 0.00 141 CYS A CA 17
ATOM 23858 C C . CYS A 1 141 ? 18.634 9.482 1.093 1.00 0.00 141 CYS A C 17
ATOM 23859 O O . CYS A 1 141 ? 18.083 9.738 2.163 1.00 0.00 141 CYS A O 17
ATOM 23867 N N . ALA A 1 142 ? 19.197 10.424 0.331 1.00 0.00 142 ALA A N 17
ATOM 23868 C CA . ALA A 1 142 ? 19.320 11.839 0.637 1.00 0.00 142 ALA A CA 17
ATOM 23869 C C . ALA A 1 142 ? 17.951 12.518 0.640 1.00 0.00 142 ALA A C 17
ATOM 23870 O O . ALA A 1 142 ? 17.543 13.094 1.646 1.00 0.00 142 ALA A O 17
ATOM 23877 N N . GLN A 1 143 ? 17.200 12.427 -0.462 1.00 0.00 143 GLN A N 17
ATOM 23878 C CA . GLN A 1 143 ? 15.860 12.997 -0.555 1.00 0.00 143 GLN A CA 17
ATOM 23879 C C . GLN A 1 143 ? 14.928 12.386 0.515 1.00 0.00 143 GLN A C 17
ATOM 23880 O O . GLN A 1 143 ? 13.937 13.017 0.889 1.00 0.00 143 GLN A O 17
ATOM 23894 N N . ALA A 1 144 ? 15.201 11.169 1.004 1.00 0.00 144 ALA A N 17
ATOM 23895 C CA . ALA A 1 144 ? 14.483 10.514 2.097 1.00 0.00 144 ALA A CA 17
ATOM 23896 C C . ALA A 1 144 ? 14.937 10.967 3.497 1.00 0.00 144 ALA A C 17
ATOM 23897 O O . ALA A 1 144 ? 14.383 10.460 4.473 1.00 0.00 144 ALA A O 17
ATOM 23904 N N . GLN A 1 145 ? 15.896 11.891 3.627 1.00 0.00 145 GLN A N 17
ATOM 23905 C CA . GLN A 1 145 ? 16.463 12.342 4.905 1.00 0.00 145 GLN A CA 17
ATOM 23906 C C . GLN A 1 145 ? 16.612 13.863 4.981 1.00 0.00 145 GLN A C 17
ATOM 23907 O O . GLN A 1 145 ? 16.933 14.395 6.041 1.00 0.00 145 GLN A O 17
ATOM 23921 N N . GLU A 1 146 ? 16.319 14.594 3.907 1.00 0.00 146 GLU A N 17
ATOM 23922 C CA . GLU A 1 146 ? 16.430 16.048 3.816 1.00 0.00 146 GLU A CA 17
ATOM 23923 C C . GLU A 1 146 ? 15.480 16.812 4.758 1.00 0.00 146 GLU A C 17
ATOM 23924 O O . GLU A 1 146 ? 15.523 18.039 4.823 1.00 0.00 146 GLU A O 17
ATOM 23936 N N . GLY A 1 147 ? 14.672 16.116 5.554 1.00 0.00 147 GLY A N 17
ATOM 23937 C CA . GLY A 1 147 ? 13.691 16.652 6.492 1.00 0.00 147 GLY A CA 17
ATOM 23938 C C . GLY A 1 147 ? 12.517 15.685 6.641 1.00 0.00 147 GLY A C 17
ATOM 23939 O O . GLY A 1 147 ? 11.826 15.689 7.659 1.00 0.00 147 GLY A O 17
ATOM 23943 N N . ALA A 1 148 ? 12.344 14.787 5.668 1.00 0.00 148 ALA A N 17
ATOM 23944 C CA . ALA A 1 148 ? 11.698 13.508 5.821 1.00 0.00 148 ALA A CA 17
ATOM 23945 C C . ALA A 1 148 ? 12.431 12.767 6.938 1.00 0.00 148 ALA A C 17
ATOM 23946 O O . ALA A 1 148 ? 13.584 12.353 6.801 1.00 0.00 148 ALA A O 17
ATOM 23953 N N . GLY A 1 149 ? 11.758 12.690 8.069 1.00 0.00 149 GLY A N 17
ATOM 23954 C CA . GLY A 1 149 ? 12.096 11.916 9.248 1.00 0.00 149 GLY A CA 17
ATOM 23955 C C . GLY A 1 149 ? 10.802 11.642 10.005 1.00 0.00 149 GLY A C 17
ATOM 23956 O O . GLY A 1 149 ? 9.748 11.494 9.372 1.00 0.00 149 GLY A O 17
ATOM 23960 N N . HIS A 1 150 ? 10.867 11.580 11.333 1.00 0.00 150 HIS A N 17
ATOM 23961 C CA . HIS A 1 150 ? 9.736 11.304 12.212 1.00 0.00 150 HIS A CA 17
ATOM 23962 C C . HIS A 1 150 ? 9.628 12.386 13.293 1.00 0.00 150 HIS A C 17
ATOM 23963 O O . HIS A 1 150 ? 10.494 13.260 13.382 1.00 0.00 150 HIS A O 17
ATOM 23977 N N . SER A 1 151 ? 8.529 12.394 14.047 1.00 0.00 151 SER A N 17
ATOM 23978 C CA . SER A 1 151 ? 8.148 13.507 14.911 1.00 0.00 151 SER A CA 17
ATOM 23979 C C . SER A 1 151 ? 7.246 13.028 16.048 1.00 0.00 151 SER A C 17
ATOM 23980 O O . SER A 1 151 ? 7.518 13.337 17.213 1.00 0.00 151 SER A O 17
ATOM 23988 N N . MET A 1 59 ? -4.259 11.628 0.505 1.00 0.00 59 MET A N 18
ATOM 23989 C CA . MET A 1 59 ? -3.991 10.951 -0.761 1.00 0.00 59 MET A CA 18
ATOM 23990 C C . MET A 1 59 ? -3.806 9.460 -0.491 1.00 0.00 59 MET A C 18
ATOM 23991 O O . MET A 1 59 ? -3.613 9.052 0.657 1.00 0.00 59 MET A O 18
ATOM 24005 N N . ALA A 1 60 ? -3.870 8.638 -1.539 1.00 0.00 60 ALA A N 18
ATOM 24006 C CA . ALA A 1 60 ? -3.537 7.223 -1.479 1.00 0.00 60 ALA A CA 18
ATOM 24007 C C . ALA A 1 60 ? -2.081 7.091 -1.053 1.00 0.00 60 ALA A C 18
ATOM 24008 O O . ALA A 1 60 ? -1.183 7.292 -1.868 1.00 0.00 60 ALA A O 18
ATOM 24015 N N . GLY A 1 61 ? -1.860 6.855 0.238 1.00 0.00 61 GLY A N 18
ATOM 24016 C CA . GLY A 1 61 ? -0.615 7.174 0.888 1.00 0.00 61 GLY A CA 18
ATOM 24017 C C . GLY A 1 61 ? -0.656 6.860 2.378 1.00 0.00 61 GLY A C 18
ATOM 24018 O O . GLY A 1 61 ? 0.176 7.386 3.109 1.00 0.00 61 GLY A O 18
ATOM 24022 N N . GLY A 1 62 ? -1.611 6.041 2.845 1.00 0.00 62 GLY A N 18
ATOM 24023 C CA . GLY A 1 62 ? -2.195 6.066 4.192 1.00 0.00 62 GLY A CA 18
ATOM 24024 C C . GLY A 1 62 ? -1.240 6.048 5.388 1.00 0.00 62 GLY A C 18
ATOM 24025 O O . GLY A 1 62 ? -1.640 6.429 6.490 1.00 0.00 62 GLY A O 18
ATOM 24029 N N . ALA A 1 63 ? -0.006 5.588 5.198 1.00 0.00 63 ALA A N 18
ATOM 24030 C CA . ALA A 1 63 ? 1.068 5.657 6.192 1.00 0.00 63 ALA A CA 18
ATOM 24031 C C . ALA A 1 63 ? 2.437 5.597 5.533 1.00 0.00 63 ALA A C 18
ATOM 24032 O O . ALA A 1 63 ? 3.381 5.036 6.091 1.00 0.00 63 ALA A O 18
ATOM 24039 N N . TRP A 1 64 ? 2.514 6.086 4.300 1.00 0.00 64 TRP A N 18
ATOM 24040 C CA . TRP A 1 64 ? 3.676 5.911 3.457 1.00 0.00 64 TRP A CA 18
ATOM 24041 C C . TRP A 1 64 ? 3.900 7.130 2.555 1.00 0.00 64 TRP A C 18
ATOM 24042 O O . TRP A 1 64 ? 5.047 7.524 2.355 1.00 0.00 64 TRP A O 18
ATOM 24063 N N . GLY A 1 65 ? 2.828 7.760 2.061 1.00 0.00 65 GLY A N 18
ATOM 24064 C CA . GLY A 1 65 ? 2.819 8.966 1.238 1.00 0.00 65 GLY A CA 18
ATOM 24065 C C . GLY A 1 65 ? 3.952 8.999 0.217 1.00 0.00 65 GLY A C 18
ATOM 24066 O O . GLY A 1 65 ? 3.924 8.265 -0.775 1.00 0.00 65 GLY A O 18
ATOM 24070 N N . ARG A 1 66 ? 4.972 9.825 0.470 1.00 0.00 66 ARG A N 18
ATOM 24071 C CA . ARG A 1 66 ? 6.055 10.090 -0.473 1.00 0.00 66 ARG A CA 18
ATOM 24072 C C . ARG A 1 66 ? 6.855 8.844 -0.849 1.00 0.00 66 ARG A C 18
ATOM 24073 O O . ARG A 1 66 ? 7.512 8.879 -1.890 1.00 0.00 66 ARG A O 18
ATOM 24094 N N . LEU A 1 67 ? 6.762 7.740 -0.093 1.00 0.00 67 LEU A N 18
ATOM 24095 C CA . LEU A 1 67 ? 7.340 6.434 -0.418 1.00 0.00 67 LEU A CA 18
ATOM 24096 C C . LEU A 1 67 ? 7.151 6.136 -1.898 1.00 0.00 67 LEU A C 18
ATOM 24097 O O . LEU A 1 67 ? 8.124 5.917 -2.615 1.00 0.00 67 LEU A O 18
ATOM 24113 N N . ALA A 1 68 ? 5.902 6.125 -2.372 1.00 0.00 68 ALA A N 18
ATOM 24114 C CA . ALA A 1 68 ? 5.648 5.686 -3.733 1.00 0.00 68 ALA A CA 18
ATOM 24115 C C . ALA A 1 68 ? 6.151 6.686 -4.768 1.00 0.00 68 ALA A C 18
ATOM 24116 O O . ALA A 1 68 ? 6.318 6.284 -5.908 1.00 0.00 68 ALA A O 18
ATOM 24123 N N . CYS A 1 69 ? 6.426 7.946 -4.410 1.00 0.00 69 CYS A N 18
ATOM 24124 C CA . CYS A 1 69 ? 7.034 8.884 -5.341 1.00 0.00 69 CYS A CA 18
ATOM 24125 C C . CYS A 1 69 ? 8.457 8.418 -5.638 1.00 0.00 69 CYS A C 18
ATOM 24126 O O . CYS A 1 69 ? 8.886 8.410 -6.789 1.00 0.00 69 CYS A O 18
ATOM 24134 N N . TYR A 1 70 ? 9.218 8.028 -4.614 1.00 0.00 70 TYR A N 18
ATOM 24135 C CA . TYR A 1 70 ? 10.545 7.464 -4.829 1.00 0.00 70 TYR A CA 18
ATOM 24136 C C . TYR A 1 70 ? 10.423 6.174 -5.629 1.00 0.00 70 TYR A C 18
ATOM 24137 O O . TYR A 1 70 ? 11.137 5.980 -6.610 1.00 0.00 70 TYR A O 18
ATOM 24155 N N . LEU A 1 71 ? 9.451 5.330 -5.279 1.00 0.00 71 LEU A N 18
ATOM 24156 C CA . LEU A 1 71 ? 9.212 4.055 -5.944 1.00 0.00 71 LEU A CA 18
ATOM 24157 C C . LEU A 1 71 ? 8.466 4.234 -7.292 1.00 0.00 71 LEU A C 18
ATOM 24158 O O . LEU A 1 71 ? 8.020 3.245 -7.884 1.00 0.00 71 LEU A O 18
ATOM 24174 N N . GLU A 1 72 ? 8.313 5.475 -7.770 1.00 0.00 72 GLU A N 18
ATOM 24175 C CA . GLU A 1 72 ? 7.900 5.861 -9.119 1.00 0.00 72 GLU A CA 18
ATOM 24176 C C . GLU A 1 72 ? 9.101 6.420 -9.900 1.00 0.00 72 GLU A C 18
ATOM 24177 O O . GLU A 1 72 ? 9.016 6.492 -11.125 1.00 0.00 72 GLU A O 18
ATOM 24189 N N . PHE A 1 73 ? 10.223 6.778 -9.252 1.00 0.00 73 PHE A N 18
ATOM 24190 C CA . PHE A 1 73 ? 11.452 7.163 -9.946 1.00 0.00 73 PHE A CA 18
ATOM 24191 C C . PHE A 1 73 ? 12.018 5.921 -10.625 1.00 0.00 73 PHE A C 18
ATOM 24192 O O . PHE A 1 73 ? 12.166 5.903 -11.851 1.00 0.00 73 PHE A O 18
ATOM 24209 N N . LEU A 1 74 ? 12.335 4.899 -9.826 1.00 0.00 74 LEU A N 18
ATOM 24210 C CA . LEU A 1 74 ? 13.015 3.709 -10.304 1.00 0.00 74 LEU A CA 18
ATOM 24211 C C . LEU A 1 74 ? 12.002 2.674 -10.755 1.00 0.00 74 LEU A C 18
ATOM 24212 O O . LEU A 1 74 ? 10.887 2.560 -10.240 1.00 0.00 74 LEU A O 18
ATOM 24228 N N . LYS A 1 75 ? 12.430 1.893 -11.732 1.00 0.00 75 LYS A N 18
ATOM 24229 C CA . LYS A 1 75 ? 11.659 0.883 -12.429 1.00 0.00 75 LYS A CA 18
ATOM 24230 C C . LYS A 1 75 ? 12.305 -0.462 -12.149 1.00 0.00 75 LYS A C 18
ATOM 24231 O O . LYS A 1 75 ? 13.121 -0.589 -11.235 1.00 0.00 75 LYS A O 18
ATOM 24250 N N . LYS A 1 76 ? 11.847 -1.507 -12.834 1.00 0.00 76 LYS A N 18
ATOM 24251 C CA . LYS A 1 76 ? 12.041 -2.889 -12.414 1.00 0.00 76 LYS A CA 18
ATOM 24252 C C . LYS A 1 76 ? 13.497 -3.318 -12.305 1.00 0.00 76 LYS A C 18
ATOM 24253 O O . LYS A 1 76 ? 13.733 -4.331 -11.659 1.00 0.00 76 LYS A O 18
ATOM 24272 N N . GLU A 1 77 ? 14.444 -2.567 -12.858 1.00 0.00 77 GLU A N 18
ATOM 24273 C CA . GLU A 1 77 ? 15.857 -2.699 -12.523 1.00 0.00 77 GLU A CA 18
ATOM 24274 C C . GLU A 1 77 ? 16.031 -2.694 -11.004 1.00 0.00 77 GLU A C 18
ATOM 24275 O O . GLU A 1 77 ? 16.293 -3.719 -10.373 1.00 0.00 77 GLU A O 18
ATOM 24287 N N . GLU A 1 78 ? 15.841 -1.529 -10.401 1.00 0.00 78 GLU A N 18
ATOM 24288 C CA . GLU A 1 78 ? 16.347 -1.235 -9.077 1.00 0.00 78 GLU A CA 18
ATOM 24289 C C . GLU A 1 78 ? 15.185 -1.224 -8.086 1.00 0.00 78 GLU A C 18
ATOM 24290 O O . GLU A 1 78 ? 15.397 -1.421 -6.897 1.00 0.00 78 GLU A O 18
ATOM 24302 N N . LEU A 1 79 ? 13.940 -1.112 -8.564 1.00 0.00 79 LEU A N 18
ATOM 24303 C CA . LEU A 1 79 ? 12.739 -1.386 -7.790 1.00 0.00 79 LEU A CA 18
ATOM 24304 C C . LEU A 1 79 ? 12.740 -2.855 -7.374 1.00 0.00 79 LEU A C 18
ATOM 24305 O O . LEU A 1 79 ? 12.406 -3.167 -6.230 1.00 0.00 79 LEU A O 18
ATOM 24321 N N . LYS A 1 80 ? 13.107 -3.770 -8.285 1.00 0.00 80 LYS A N 18
ATOM 24322 C CA . LYS A 1 80 ? 13.182 -5.179 -7.920 1.00 0.00 80 LYS A CA 18
ATOM 24323 C C . LYS A 1 80 ? 14.339 -5.410 -6.967 1.00 0.00 80 LYS A C 18
ATOM 24324 O O . LYS A 1 80 ? 14.073 -6.030 -5.947 1.00 0.00 80 LYS A O 18
ATOM 24343 N N . GLU A 1 81 ? 15.554 -4.911 -7.230 1.00 0.00 81 GLU A N 18
ATOM 24344 C CA . GLU A 1 81 ? 16.651 -5.045 -6.264 1.00 0.00 81 GLU A CA 18
ATOM 24345 C C . GLU A 1 81 ? 16.219 -4.513 -4.906 1.00 0.00 81 GLU A C 18
ATOM 24346 O O . GLU A 1 81 ? 16.375 -5.219 -3.921 1.00 0.00 81 GLU A O 18
ATOM 24358 N N . PHE A 1 82 ? 15.583 -3.345 -4.836 1.00 0.00 82 PHE A N 18
ATOM 24359 C CA . PHE A 1 82 ? 15.106 -2.799 -3.576 1.00 0.00 82 PHE A CA 18
ATOM 24360 C C . PHE A 1 82 ? 14.203 -3.784 -2.845 1.00 0.00 82 PHE A C 18
ATOM 24361 O O . PHE A 1 82 ? 14.385 -3.988 -1.652 1.00 0.00 82 PHE A O 18
ATOM 24378 N N . GLN A 1 83 ? 13.246 -4.415 -3.528 1.00 0.00 83 GLN A N 18
ATOM 24379 C CA . GLN A 1 83 ? 12.420 -5.437 -2.906 1.00 0.00 83 GLN A CA 18
ATOM 24380 C C . GLN A 1 83 ? 13.263 -6.648 -2.482 1.00 0.00 83 GLN A C 18
ATOM 24381 O O . GLN A 1 83 ? 13.098 -7.136 -1.369 1.00 0.00 83 GLN A O 18
ATOM 24395 N N . LEU A 1 84 ? 14.131 -7.133 -3.369 1.00 0.00 84 LEU A N 18
ATOM 24396 C CA . LEU A 1 84 ? 14.892 -8.360 -3.302 1.00 0.00 84 LEU A CA 18
ATOM 24397 C C . LEU A 1 84 ? 15.855 -8.287 -2.125 1.00 0.00 84 LEU A C 18
ATOM 24398 O O . LEU A 1 84 ? 15.725 -9.035 -1.160 1.00 0.00 84 LEU A O 18
ATOM 24414 N N . LEU A 1 85 ? 16.797 -7.354 -2.210 1.00 0.00 85 LEU A N 18
ATOM 24415 C CA . LEU A 1 85 ? 17.846 -7.082 -1.245 1.00 0.00 85 LEU A CA 18
ATOM 24416 C C . LEU A 1 85 ? 17.251 -6.872 0.147 1.00 0.00 85 LEU A C 18
ATOM 24417 O O . LEU A 1 85 ? 17.694 -7.506 1.107 1.00 0.00 85 LEU A O 18
ATOM 24433 N N . LEU A 1 86 ? 16.213 -6.034 0.265 1.00 0.00 86 LEU A N 18
ATOM 24434 C CA . LEU A 1 86 ? 15.519 -5.744 1.510 1.00 0.00 86 LEU A CA 18
ATOM 24435 C C . LEU A 1 86 ? 14.898 -7.025 2.048 1.00 0.00 86 LEU A C 18
ATOM 24436 O O . LEU A 1 86 ? 15.165 -7.409 3.182 1.00 0.00 86 LEU A O 18
ATOM 24452 N N . ALA A 1 87 ? 14.056 -7.704 1.272 1.00 0.00 87 ALA A N 18
ATOM 24453 C CA . ALA A 1 87 ? 13.355 -8.880 1.762 1.00 0.00 87 ALA A CA 18
ATOM 24454 C C . ALA A 1 87 ? 14.335 -10.008 2.108 1.00 0.00 87 ALA A C 18
ATOM 24455 O O . ALA A 1 87 ? 14.008 -10.859 2.937 1.00 0.00 87 ALA A O 18
ATOM 24462 N N . ASN A 1 88 ? 15.531 -10.026 1.513 1.00 0.00 88 ASN A N 18
ATOM 24463 C CA . ASN A 1 88 ? 16.606 -10.956 1.850 1.00 0.00 88 ASN A CA 18
ATOM 24464 C C . ASN A 1 88 ? 17.358 -10.512 3.108 1.00 0.00 88 ASN A C 18
ATOM 24465 O O . ASN A 1 88 ? 17.858 -11.369 3.841 1.00 0.00 88 ASN A O 18
ATOM 24476 N N . LYS A 1 89 ? 17.435 -9.210 3.403 1.00 0.00 89 LYS A N 18
ATOM 24477 C CA . LYS A 1 89 ? 17.814 -8.679 4.714 1.00 0.00 89 LYS A CA 18
ATOM 24478 C C . LYS A 1 89 ? 16.787 -9.114 5.756 1.00 0.00 89 LYS A C 18
ATOM 24479 O O . LYS A 1 89 ? 17.160 -9.530 6.855 1.00 0.00 89 LYS A O 18
ATOM 24498 N N . ALA A 1 90 ? 15.499 -9.004 5.443 1.00 0.00 90 ALA A N 18
ATOM 24499 C CA . ALA A 1 90 ? 14.396 -9.299 6.338 1.00 0.00 90 ALA A CA 18
ATOM 24500 C C . ALA A 1 90 ? 14.133 -10.810 6.405 1.00 0.00 90 ALA A C 18
ATOM 24501 O O . ALA A 1 90 ? 13.042 -11.296 6.107 1.00 0.00 90 ALA A O 18
ATOM 24508 N N . HIS A 1 91 ? 15.161 -11.542 6.822 1.00 0.00 91 HIS A N 18
ATOM 24509 C CA . HIS A 1 91 ? 15.113 -12.917 7.283 1.00 0.00 91 HIS A CA 18
ATOM 24510 C C . HIS A 1 91 ? 13.939 -13.154 8.240 1.00 0.00 91 HIS A C 18
ATOM 24511 O O . HIS A 1 91 ? 13.824 -12.489 9.270 1.00 0.00 91 HIS A O 18
ATOM 24525 N N . SER A 1 92 ? 13.085 -14.119 7.915 1.00 0.00 92 SER A N 18
ATOM 24526 C CA . SER A 1 92 ? 12.045 -14.613 8.801 1.00 0.00 92 SER A CA 18
ATOM 24527 C C . SER A 1 92 ? 11.724 -16.069 8.426 1.00 0.00 92 SER A C 18
ATOM 24528 O O . SER A 1 92 ? 12.363 -16.633 7.529 1.00 0.00 92 SER A O 18
ATOM 24536 N N . ARG A 1 93 ? 10.784 -16.706 9.136 1.00 0.00 93 ARG A N 18
ATOM 24537 C CA . ARG A 1 93 ? 10.762 -18.155 9.367 1.00 0.00 93 ARG A CA 18
ATOM 24538 C C . ARG A 1 93 ? 12.142 -18.600 9.878 1.00 0.00 93 ARG A C 18
ATOM 24539 O O . ARG A 1 93 ? 12.896 -17.823 10.464 1.00 0.00 93 ARG A O 18
ATOM 24560 N N . SER A 1 94 ? 12.449 -19.882 9.752 1.00 0.00 94 SER A N 18
ATOM 24561 C CA . SER A 1 94 ? 13.782 -20.440 9.822 1.00 0.00 94 SER A CA 18
ATOM 24562 C C . SER A 1 94 ? 13.786 -21.634 8.869 1.00 0.00 94 SER A C 18
ATOM 24563 O O . SER A 1 94 ? 12.716 -22.072 8.430 1.00 0.00 94 SER A O 18
ATOM 24571 N N . SER A 1 95 ? 14.984 -22.130 8.552 1.00 0.00 95 SER A N 18
ATOM 24572 C CA . SER A 1 95 ? 15.285 -22.857 7.322 1.00 0.00 95 SER A CA 18
ATOM 24573 C C . SER A 1 95 ? 15.093 -21.939 6.103 1.00 0.00 95 SER A C 18
ATOM 24574 O O . SER A 1 95 ? 14.469 -20.880 6.188 1.00 0.00 95 SER A O 18
ATOM 24582 N N . SER A 1 96 ? 15.687 -22.328 4.971 1.00 0.00 96 SER A N 18
ATOM 24583 C CA . SER A 1 96 ? 15.944 -21.436 3.842 1.00 0.00 96 SER A CA 18
ATOM 24584 C C . SER A 1 96 ? 16.640 -20.127 4.284 1.00 0.00 96 SER A C 18
ATOM 24585 O O . SER A 1 96 ? 17.173 -20.027 5.395 1.00 0.00 96 SER A O 18
ATOM 24593 N N . GLY A 1 97 ? 16.694 -19.145 3.382 1.00 0.00 97 GLY A N 18
ATOM 24594 C CA . GLY A 1 97 ? 17.096 -17.779 3.665 1.00 0.00 97 GLY A CA 18
ATOM 24595 C C . GLY A 1 97 ? 15.927 -16.907 3.254 1.00 0.00 97 GLY A C 18
ATOM 24596 O O . GLY A 1 97 ? 15.118 -16.524 4.101 1.00 0.00 97 GLY A O 18
ATOM 24600 N N . GLU A 1 98 ? 15.767 -16.689 1.946 1.00 0.00 98 GLU A N 18
ATOM 24601 C CA . GLU A 1 98 ? 14.484 -16.235 1.427 1.00 0.00 98 GLU A CA 18
ATOM 24602 C C . GLU A 1 98 ? 13.453 -17.339 1.661 1.00 0.00 98 GLU A C 18
ATOM 24603 O O . GLU A 1 98 ? 13.723 -18.523 1.436 1.00 0.00 98 GLU A O 18
ATOM 24615 N N . THR A 1 99 ? 12.276 -16.957 2.136 1.00 0.00 99 THR A N 18
ATOM 24616 C CA . THR A 1 99 ? 11.153 -17.857 2.326 1.00 0.00 99 THR A CA 18
ATOM 24617 C C . THR A 1 99 ? 10.530 -18.243 0.971 1.00 0.00 99 THR A C 18
ATOM 24618 O O . THR A 1 99 ? 10.759 -17.547 -0.032 1.00 0.00 99 THR A O 18
ATOM 24629 N N . PRO A 1 100 ? 9.693 -19.294 0.925 1.00 0.00 100 PRO A N 18
ATOM 24630 C CA . PRO A 1 100 ? 8.810 -19.540 -0.207 1.00 0.00 100 PRO A CA 18
ATOM 24631 C C . PRO A 1 100 ? 7.665 -18.518 -0.213 1.00 0.00 100 PRO A C 18
ATOM 24632 O O . PRO A 1 100 ? 7.539 -17.716 0.720 1.00 0.00 100 PRO A O 18
ATOM 24643 N N . ALA A 1 101 ? 6.789 -18.616 -1.214 1.00 0.00 101 ALA A N 18
ATOM 24644 C CA . ALA A 1 101 ? 5.621 -17.775 -1.435 1.00 0.00 101 ALA A CA 18
ATOM 24645 C C . ALA A 1 101 ? 5.996 -16.296 -1.545 1.00 0.00 101 ALA A C 18
ATOM 24646 O O . ALA A 1 101 ? 5.592 -15.465 -0.730 1.00 0.00 101 ALA A O 18
ATOM 24653 N N . GLN A 1 102 ? 6.765 -15.973 -2.587 1.00 0.00 102 GLN A N 18
ATOM 24654 C CA . GLN A 1 102 ? 7.055 -14.604 -2.967 1.00 0.00 102 GLN A CA 18
ATOM 24655 C C . GLN A 1 102 ? 5.751 -13.882 -3.344 1.00 0.00 102 GLN A C 18
ATOM 24656 O O . GLN A 1 102 ? 4.841 -14.507 -3.903 1.00 0.00 102 GLN A O 18
ATOM 24670 N N . PRO A 1 103 ? 5.638 -12.583 -3.038 1.00 0.00 103 PRO A N 18
ATOM 24671 C CA . PRO A 1 103 ? 4.409 -11.824 -3.216 1.00 0.00 103 PRO A CA 18
ATOM 24672 C C . PRO A 1 103 ? 4.189 -11.440 -4.684 1.00 0.00 103 PRO A C 18
ATOM 24673 O O . PRO A 1 103 ? 5.129 -11.390 -5.488 1.00 0.00 103 PRO A O 18
ATOM 24684 N N . GLU A 1 104 ? 2.954 -11.081 -5.028 1.00 0.00 104 GLU A N 18
ATOM 24685 C CA . GLU A 1 104 ? 2.488 -10.827 -6.390 1.00 0.00 104 GLU A CA 18
ATOM 24686 C C . GLU A 1 104 ? 2.207 -9.356 -6.664 1.00 0.00 104 GLU A C 18
ATOM 24687 O O . GLU A 1 104 ? 1.662 -8.989 -7.709 1.00 0.00 104 GLU A O 18
ATOM 24699 N N . LYS A 1 105 ? 2.686 -8.489 -5.783 1.00 0.00 105 LYS A N 18
ATOM 24700 C CA . LYS A 1 105 ? 2.709 -7.057 -6.036 1.00 0.00 105 LYS A CA 18
ATOM 24701 C C . LYS A 1 105 ? 3.960 -6.738 -6.854 1.00 0.00 105 LYS A C 18
ATOM 24702 O O . LYS A 1 105 ? 4.938 -7.492 -6.810 1.00 0.00 105 LYS A O 18
ATOM 24721 N N . THR A 1 106 ? 3.924 -5.657 -7.632 1.00 0.00 106 THR A N 18
ATOM 24722 C CA . THR A 1 106 ? 4.968 -5.283 -8.587 1.00 0.00 106 THR A CA 18
ATOM 24723 C C . THR A 1 106 ? 5.176 -3.784 -8.694 1.00 0.00 106 THR A C 18
ATOM 24724 O O . THR A 1 106 ? 6.057 -3.353 -9.441 1.00 0.00 106 THR A O 18
ATOM 24735 N N . SER A 1 107 ? 4.399 -2.982 -7.970 1.00 0.00 107 SER A N 18
ATOM 24736 C CA . SER A 1 107 ? 4.391 -1.550 -8.174 1.00 0.00 107 SER A CA 18
ATOM 24737 C C . SER A 1 107 ? 4.712 -0.843 -6.869 1.00 0.00 107 SER A C 18
ATOM 24738 O O . SER A 1 107 ? 4.247 -1.273 -5.814 1.00 0.00 107 SER A O 18
ATOM 24746 N N . GLY A 1 108 ? 5.488 0.236 -6.941 1.00 0.00 108 GLY A N 18
ATOM 24747 C CA . GLY A 1 108 ? 5.965 1.009 -5.807 1.00 0.00 108 GLY A CA 18
ATOM 24748 C C . GLY A 1 108 ? 4.871 1.326 -4.802 1.00 0.00 108 GLY A C 18
ATOM 24749 O O . GLY A 1 108 ? 4.993 0.998 -3.626 1.00 0.00 108 GLY A O 18
ATOM 24753 N N . MET A 1 109 ? 3.786 1.921 -5.285 1.00 0.00 109 MET A N 18
ATOM 24754 C CA . MET A 1 109 ? 2.605 2.285 -4.511 1.00 0.00 109 MET A CA 18
ATOM 24755 C C . MET A 1 109 ? 1.983 1.123 -3.723 1.00 0.00 109 MET A C 18
ATOM 24756 O O . MET A 1 109 ? 1.381 1.362 -2.680 1.00 0.00 109 MET A O 18
ATOM 24770 N N . GLU A 1 110 ? 2.126 -0.128 -4.174 1.00 0.00 110 GLU A N 18
ATOM 24771 C CA . GLU A 1 110 ? 1.558 -1.281 -3.494 1.00 0.00 110 GLU A CA 18
ATOM 24772 C C . GLU A 1 110 ? 2.604 -1.972 -2.623 1.00 0.00 110 GLU A C 18
ATOM 24773 O O . GLU A 1 110 ? 2.262 -2.449 -1.543 1.00 0.00 110 GLU A O 18
ATOM 24785 N N . VAL A 1 111 ? 3.872 -1.992 -3.041 1.00 0.00 111 VAL A N 18
ATOM 24786 C CA . VAL A 1 111 ? 5.001 -2.378 -2.200 1.00 0.00 111 VAL A CA 18
ATOM 24787 C C . VAL A 1 111 ? 5.007 -1.479 -0.953 1.00 0.00 111 VAL A C 18
ATOM 24788 O O . VAL A 1 111 ? 5.211 -2.003 0.134 1.00 0.00 111 VAL A O 18
ATOM 24801 N N . ALA A 1 112 ? 4.720 -0.175 -1.068 1.00 0.00 112 ALA A N 18
ATOM 24802 C CA . ALA A 1 112 ? 4.661 0.757 0.056 1.00 0.00 112 ALA A CA 18
ATOM 24803 C C . ALA A 1 112 ? 3.625 0.325 1.088 1.00 0.00 112 ALA A C 18
ATOM 24804 O O . ALA A 1 112 ? 3.963 0.051 2.241 1.00 0.00 112 ALA A O 18
ATOM 24811 N N . SER A 1 113 ? 2.357 0.241 0.692 1.00 0.00 113 SER A N 18
ATOM 24812 C CA . SER A 1 113 ? 1.288 -0.148 1.600 1.00 0.00 113 SER A CA 18
ATOM 24813 C C . SER A 1 113 ? 1.471 -1.578 2.127 1.00 0.00 113 SER A C 18
ATOM 24814 O O . SER A 1 113 ? 0.955 -1.914 3.194 1.00 0.00 113 SER A O 18
ATOM 24822 N N . TYR A 1 114 ? 2.186 -2.431 1.391 1.00 0.00 114 TYR A N 18
ATOM 24823 C CA . TYR A 1 114 ? 2.509 -3.796 1.793 1.00 0.00 114 TYR A CA 18
ATOM 24824 C C . TYR A 1 114 ? 3.586 -3.769 2.874 1.00 0.00 114 TYR A C 18
ATOM 24825 O O . TYR A 1 114 ? 3.480 -4.473 3.870 1.00 0.00 114 TYR A O 18
ATOM 24843 N N . LEU A 1 115 ? 4.604 -2.929 2.714 1.00 0.00 115 LEU A N 18
ATOM 24844 C CA . LEU A 1 115 ? 5.662 -2.714 3.689 1.00 0.00 115 LEU A CA 18
ATOM 24845 C C . LEU A 1 115 ? 5.074 -2.221 5.009 1.00 0.00 115 LEU A C 18
ATOM 24846 O O . LEU A 1 115 ? 5.353 -2.804 6.062 1.00 0.00 115 LEU A O 18
ATOM 24862 N N . VAL A 1 116 ? 4.209 -1.206 4.936 1.00 0.00 116 VAL A N 18
ATOM 24863 C CA . VAL A 1 116 ? 3.436 -0.708 6.075 1.00 0.00 116 VAL A CA 18
ATOM 24864 C C . VAL A 1 116 ? 2.667 -1.863 6.723 1.00 0.00 116 VAL A C 18
ATOM 24865 O O . VAL A 1 116 ? 2.671 -1.968 7.950 1.00 0.00 116 VAL A O 18
ATOM 24878 N N . ALA A 1 117 ? 2.014 -2.731 5.946 1.00 0.00 117 ALA A N 18
ATOM 24879 C CA . ALA A 1 117 ? 1.320 -3.883 6.501 1.00 0.00 117 ALA A CA 18
ATOM 24880 C C . ALA A 1 117 ? 2.309 -4.796 7.243 1.00 0.00 117 ALA A C 18
ATOM 24881 O O . ALA A 1 117 ? 2.171 -5.008 8.450 1.00 0.00 117 ALA A O 18
ATOM 24888 N N . GLN A 1 118 ? 3.320 -5.311 6.544 1.00 0.00 118 GLN A N 18
ATOM 24889 C CA . GLN A 1 118 ? 4.216 -6.349 7.029 1.00 0.00 118 GLN A CA 18
ATOM 24890 C C . GLN A 1 118 ? 5.016 -5.925 8.256 1.00 0.00 118 GLN A C 18
ATOM 24891 O O . GLN A 1 118 ? 5.212 -6.741 9.162 1.00 0.00 118 GLN A O 18
ATOM 24905 N N . TYR A 1 119 ? 5.506 -4.685 8.281 1.00 0.00 119 TYR A N 18
ATOM 24906 C CA . TYR A 1 119 ? 6.440 -4.227 9.315 1.00 0.00 119 TYR A CA 18
ATOM 24907 C C . TYR A 1 119 ? 5.929 -3.051 10.147 1.00 0.00 119 TYR A C 18
ATOM 24908 O O . TYR A 1 119 ? 6.383 -2.887 11.286 1.00 0.00 119 TYR A O 18
ATOM 24926 N N . GLY A 1 120 ? 5.003 -2.251 9.621 1.00 0.00 120 GLY A N 18
ATOM 24927 C CA . GLY A 1 120 ? 4.598 -0.968 10.183 1.00 0.00 120 GLY A CA 18
ATOM 24928 C C . GLY A 1 120 ? 5.341 0.165 9.477 1.00 0.00 120 GLY A C 18
ATOM 24929 O O . GLY A 1 120 ? 6.406 -0.044 8.902 1.00 0.00 120 GLY A O 18
ATOM 24933 N N . GLU A 1 121 ? 4.784 1.376 9.540 1.00 0.00 121 GLU A N 18
ATOM 24934 C CA . GLU A 1 121 ? 5.264 2.582 8.848 1.00 0.00 121 GLU A CA 18
ATOM 24935 C C . GLU A 1 121 ? 6.711 2.967 9.150 1.00 0.00 121 GLU A C 18
ATOM 24936 O O . GLU A 1 121 ? 7.361 3.557 8.292 1.00 0.00 121 GLU A O 18
ATOM 24948 N N . GLN A 1 122 ? 7.210 2.610 10.335 1.00 0.00 122 GLN A N 18
ATOM 24949 C CA . GLN A 1 122 ? 8.590 2.812 10.739 1.00 0.00 122 GLN A CA 18
ATOM 24950 C C . GLN A 1 122 ? 9.516 2.019 9.855 1.00 0.00 122 GLN A C 18
ATOM 24951 O O . GLN A 1 122 ? 10.163 2.591 8.991 1.00 0.00 122 GLN A O 18
ATOM 24965 N N . ARG A 1 123 ? 9.576 0.705 10.048 1.00 0.00 123 ARG A N 18
ATOM 24966 C CA . ARG A 1 123 ? 10.468 -0.151 9.265 1.00 0.00 123 ARG A CA 18
ATOM 24967 C C . ARG A 1 123 ? 10.123 -0.085 7.790 1.00 0.00 123 ARG A C 18
ATOM 24968 O O . ARG A 1 123 ? 11.008 -0.310 6.963 1.00 0.00 123 ARG A O 18
ATOM 24989 N N . ALA A 1 124 ? 8.879 0.255 7.456 1.00 0.00 124 ALA A N 18
ATOM 24990 C CA . ALA A 1 124 ? 8.513 0.435 6.062 1.00 0.00 124 ALA A CA 18
ATOM 24991 C C . ALA A 1 124 ? 9.367 1.496 5.371 1.00 0.00 124 ALA A C 18
ATOM 24992 O O . ALA A 1 124 ? 9.482 1.440 4.150 1.00 0.00 124 ALA A O 18
ATOM 24999 N N . TRP A 1 125 ? 10.033 2.378 6.120 1.00 0.00 125 TRP A N 18
ATOM 25000 C CA . TRP A 1 125 ? 11.135 3.170 5.615 1.00 0.00 125 TRP A CA 18
ATOM 25001 C C . TRP A 1 125 ? 12.427 2.807 6.340 1.00 0.00 125 TRP A C 18
ATOM 25002 O O . TRP A 1 125 ? 13.356 2.356 5.701 1.00 0.00 125 TRP A O 18
ATOM 25023 N N . ASP A 1 126 ? 12.503 2.901 7.659 1.00 0.00 126 ASP A N 18
ATOM 25024 C CA . ASP A 1 126 ? 13.693 2.660 8.492 1.00 0.00 126 ASP A CA 18
ATOM 25025 C C . ASP A 1 126 ? 14.459 1.350 8.229 1.00 0.00 126 ASP A C 18
ATOM 25026 O O . ASP A 1 126 ? 15.666 1.304 8.465 1.00 0.00 126 ASP A O 18
ATOM 25035 N N . LEU A 1 127 ? 13.794 0.272 7.786 1.00 0.00 127 LEU A N 18
ATOM 25036 C CA . LEU A 1 127 ? 14.446 -0.946 7.305 1.00 0.00 127 LEU A CA 18
ATOM 25037 C C . LEU A 1 127 ? 14.719 -0.761 5.811 1.00 0.00 127 LEU A C 18
ATOM 25038 O O . LEU A 1 127 ? 15.854 -0.898 5.360 1.00 0.00 127 LEU A O 18
ATOM 25054 N N . ALA A 1 128 ? 13.683 -0.424 5.045 1.00 0.00 128 ALA A N 18
ATOM 25055 C CA . ALA A 1 128 ? 13.722 -0.266 3.599 1.00 0.00 128 ALA A CA 18
ATOM 25056 C C . ALA A 1 128 ? 14.805 0.700 3.098 1.00 0.00 128 ALA A C 18
ATOM 25057 O O . ALA A 1 128 ? 15.280 0.540 1.978 1.00 0.00 128 ALA A O 18
ATOM 25064 N N . LEU A 1 129 ? 15.223 1.666 3.915 1.00 0.00 129 LEU A N 18
ATOM 25065 C CA . LEU A 1 129 ? 16.286 2.618 3.676 1.00 0.00 129 LEU A CA 18
ATOM 25066 C C . LEU A 1 129 ? 17.583 1.890 3.404 1.00 0.00 129 LEU A C 18
ATOM 25067 O O . LEU A 1 129 ? 18.319 2.329 2.533 1.00 0.00 129 LEU A O 18
ATOM 25083 N N . HIS A 1 130 ? 17.886 0.802 4.122 1.00 0.00 130 HIS A N 18
ATOM 25084 C CA . HIS A 1 130 ? 19.221 0.207 4.125 1.00 0.00 130 HIS A CA 18
ATOM 25085 C C . HIS A 1 130 ? 19.683 -0.220 2.723 1.00 0.00 130 HIS A C 18
ATOM 25086 O O . HIS A 1 130 ? 20.885 -0.336 2.478 1.00 0.00 130 HIS A O 18
ATOM 25100 N N . THR A 1 131 ? 18.737 -0.413 1.802 1.00 0.00 131 THR A N 18
ATOM 25101 C CA . THR A 1 131 ? 18.977 -0.776 0.415 1.00 0.00 131 THR A CA 18
ATOM 25102 C C . THR A 1 131 ? 19.772 0.321 -0.299 1.00 0.00 131 THR A C 18
ATOM 25103 O O . THR A 1 131 ? 20.475 0.030 -1.264 1.00 0.00 131 THR A O 18
ATOM 25114 N N . TRP A 1 132 ? 19.676 1.569 0.182 1.00 0.00 132 TRP A N 18
ATOM 25115 C CA . TRP A 1 132 ? 20.351 2.720 -0.418 1.00 0.00 132 TRP A CA 18
ATOM 25116 C C . TRP A 1 132 ? 21.851 2.462 -0.436 1.00 0.00 132 TRP A C 18
ATOM 25117 O O . TRP A 1 132 ? 22.532 2.829 -1.386 1.00 0.00 132 TRP A O 18
ATOM 25138 N N . GLU A 1 133 ? 22.357 1.856 0.637 1.00 0.00 133 GLU A N 18
ATOM 25139 C CA . GLU A 1 133 ? 23.773 1.697 0.901 1.00 0.00 133 GLU A CA 18
ATOM 25140 C C . GLU A 1 133 ? 24.330 0.616 -0.036 1.00 0.00 133 GLU A C 18
ATOM 25141 O O . GLU A 1 133 ? 25.428 0.775 -0.564 1.00 0.00 133 GLU A O 18
ATOM 25153 N N . GLN A 1 134 ? 23.546 -0.438 -0.308 1.00 0.00 134 GLN A N 18
ATOM 25154 C CA . GLN A 1 134 ? 23.888 -1.494 -1.256 1.00 0.00 134 GLN A CA 18
ATOM 25155 C C . GLN A 1 134 ? 23.735 -1.033 -2.704 1.00 0.00 134 GLN A C 18
ATOM 25156 O O . GLN A 1 134 ? 24.665 -1.208 -3.490 1.00 0.00 134 GLN A O 18
ATOM 25170 N N . MET A 1 135 ? 22.552 -0.535 -3.082 1.00 0.00 135 MET A N 18
ATOM 25171 C CA . MET A 1 135 ? 22.254 -0.154 -4.448 1.00 0.00 135 MET A CA 18
ATOM 25172 C C . MET A 1 135 ? 22.961 1.151 -4.819 1.00 0.00 135 MET A C 18
ATOM 25173 O O . MET A 1 135 ? 23.059 1.451 -6.003 1.00 0.00 135 MET A O 18
ATOM 25187 N N . GLY A 1 136 ? 23.418 1.946 -3.847 1.00 0.00 136 GLY A N 18
ATOM 25188 C CA . GLY A 1 136 ? 24.222 3.147 -4.021 1.00 0.00 136 GLY A CA 18
ATOM 25189 C C . GLY A 1 136 ? 23.430 4.445 -4.182 1.00 0.00 136 GLY A C 18
ATOM 25190 O O . GLY A 1 136 ? 24.038 5.483 -4.456 1.00 0.00 136 GLY A O 18
ATOM 25194 N N . LEU A 1 137 ? 22.102 4.456 -4.022 1.00 0.00 137 LEU A N 18
ATOM 25195 C CA . LEU A 1 137 ? 21.265 5.566 -4.484 1.00 0.00 137 LEU A CA 18
ATOM 25196 C C . LEU A 1 137 ? 21.324 6.738 -3.509 1.00 0.00 137 LEU A C 18
ATOM 25197 O O . LEU A 1 137 ? 20.562 6.814 -2.547 1.00 0.00 137 LEU A O 18
ATOM 25213 N N . ARG A 1 138 ? 22.202 7.695 -3.805 1.00 0.00 138 ARG A N 18
ATOM 25214 C CA . ARG A 1 138 ? 22.365 8.941 -3.065 1.00 0.00 138 ARG A CA 18
ATOM 25215 C C . ARG A 1 138 ? 21.046 9.685 -2.960 1.00 0.00 138 ARG A C 18
ATOM 25216 O O . ARG A 1 138 ? 20.581 9.925 -1.854 1.00 0.00 138 ARG A O 18
ATOM 25237 N N . SER A 1 139 ? 20.422 10.043 -4.088 1.00 0.00 139 SER A N 18
ATOM 25238 C CA . SER A 1 139 ? 19.272 10.927 -4.051 1.00 0.00 139 SER A CA 18
ATOM 25239 C C . SER A 1 139 ? 18.066 10.266 -3.376 1.00 0.00 139 SER A C 18
ATOM 25240 O O . SER A 1 139 ? 17.167 11.004 -2.956 1.00 0.00 139 SER A O 18
ATOM 25248 N N . LEU A 1 140 ? 18.035 8.929 -3.258 1.00 0.00 140 LEU A N 18
ATOM 25249 C CA . LEU A 1 140 ? 17.079 8.243 -2.405 1.00 0.00 140 LEU A CA 18
ATOM 25250 C C . LEU A 1 140 ? 17.430 8.532 -0.961 1.00 0.00 140 LEU A C 18
ATOM 25251 O O . LEU A 1 140 ? 16.620 9.155 -0.287 1.00 0.00 140 LEU A O 18
ATOM 25267 N N . CYS A 1 141 ? 18.617 8.122 -0.496 1.00 0.00 141 CYS A N 18
ATOM 25268 C CA . CYS A 1 141 ? 19.038 8.300 0.892 1.00 0.00 141 CYS A CA 18
ATOM 25269 C C . CYS A 1 141 ? 18.854 9.743 1.369 1.00 0.00 141 CYS A C 18
ATOM 25270 O O . CYS A 1 141 ? 18.466 9.964 2.519 1.00 0.00 141 CYS A O 18
ATOM 25278 N N . ALA A 1 142 ? 19.151 10.692 0.478 1.00 0.00 142 ALA A N 18
ATOM 25279 C CA . ALA A 1 142 ? 18.931 12.111 0.618 1.00 0.00 142 ALA A CA 18
ATOM 25280 C C . ALA A 1 142 ? 17.432 12.369 0.836 1.00 0.00 142 ALA A C 18
ATOM 25281 O O . ALA A 1 142 ? 16.990 12.480 1.976 1.00 0.00 142 ALA A O 18
ATOM 25288 N N . GLN A 1 143 ? 16.613 12.438 -0.220 1.00 0.00 143 GLN A N 18
ATOM 25289 C CA . GLN A 1 143 ? 15.230 12.910 -0.079 1.00 0.00 143 GLN A CA 18
ATOM 25290 C C . GLN A 1 143 ? 14.365 12.027 0.832 1.00 0.00 143 GLN A C 18
ATOM 25291 O O . GLN A 1 143 ? 13.440 12.538 1.461 1.00 0.00 143 GLN A O 18
ATOM 25305 N N . ALA A 1 144 ? 14.689 10.741 0.991 1.00 0.00 144 ALA A N 18
ATOM 25306 C CA . ALA A 1 144 ? 14.046 9.849 1.950 1.00 0.00 144 ALA A CA 18
ATOM 25307 C C . ALA A 1 144 ? 14.073 10.400 3.383 1.00 0.00 144 ALA A C 18
ATOM 25308 O O . ALA A 1 144 ? 13.212 10.008 4.176 1.00 0.00 144 ALA A O 18
ATOM 25315 N N . GLN A 1 145 ? 15.026 11.280 3.716 1.00 0.00 145 GLN A N 18
ATOM 25316 C CA . GLN A 1 145 ? 15.407 11.632 5.078 1.00 0.00 145 GLN A CA 18
ATOM 25317 C C . GLN A 1 145 ? 15.672 13.142 5.203 1.00 0.00 145 GLN A C 18
ATOM 25318 O O . GLN A 1 145 ? 16.448 13.571 6.055 1.00 0.00 145 GLN A O 18
ATOM 25332 N N . GLU A 1 146 ? 15.061 13.975 4.360 1.00 0.00 146 GLU A N 18
ATOM 25333 C CA . GLU A 1 146 ? 15.288 15.421 4.302 1.00 0.00 146 GLU A CA 18
ATOM 25334 C C . GLU A 1 146 ? 13.973 16.221 4.363 1.00 0.00 146 GLU A C 18
ATOM 25335 O O . GLU A 1 146 ? 13.804 17.254 3.705 1.00 0.00 146 GLU A O 18
ATOM 25347 N N . GLY A 1 147 ? 13.040 15.746 5.184 1.00 0.00 147 GLY A N 18
ATOM 25348 C CA . GLY A 1 147 ? 11.798 16.420 5.561 1.00 0.00 147 GLY A CA 18
ATOM 25349 C C . GLY A 1 147 ? 10.680 16.247 4.533 1.00 0.00 147 GLY A C 18
ATOM 25350 O O . GLY A 1 147 ? 9.623 16.862 4.668 1.00 0.00 147 GLY A O 18
ATOM 25354 N N . ALA A 1 148 ? 10.904 15.415 3.514 1.00 0.00 148 ALA A N 18
ATOM 25355 C CA . ALA A 1 148 ? 10.163 15.344 2.259 1.00 0.00 148 ALA A CA 18
ATOM 25356 C C . ALA A 1 148 ? 8.722 14.809 2.362 1.00 0.00 148 ALA A C 18
ATOM 25357 O O . ALA A 1 148 ? 8.097 14.587 1.321 1.00 0.00 148 ALA A O 18
ATOM 25364 N N . GLY A 1 149 ? 8.196 14.601 3.572 1.00 0.00 149 GLY A N 18
ATOM 25365 C CA . GLY A 1 149 ? 6.845 14.128 3.850 1.00 0.00 149 GLY A CA 18
ATOM 25366 C C . GLY A 1 149 ? 5.791 14.802 2.972 1.00 0.00 149 GLY A C 18
ATOM 25367 O O . GLY A 1 149 ? 5.790 16.028 2.830 1.00 0.00 149 GLY A O 18
ATOM 25371 N N . HIS A 1 150 ? 4.924 13.971 2.394 1.00 0.00 150 HIS A N 18
ATOM 25372 C CA . HIS A 1 150 ? 3.790 14.251 1.521 1.00 0.00 150 HIS A CA 18
ATOM 25373 C C . HIS A 1 150 ? 4.029 15.206 0.340 1.00 0.00 150 HIS A C 18
ATOM 25374 O O . HIS A 1 150 ? 5.107 15.762 0.120 1.00 0.00 150 HIS A O 18
ATOM 25388 N N . SER A 1 151 ? 3.001 15.313 -0.498 1.00 0.00 151 SER A N 18
ATOM 25389 C CA . SER A 1 151 ? 2.975 16.013 -1.768 1.00 0.00 151 SER A CA 18
ATOM 25390 C C . SER A 1 151 ? 1.500 16.015 -2.166 1.00 0.00 151 SER A C 18
ATOM 25391 O O . SER A 1 151 ? 0.732 16.790 -1.595 1.00 0.00 151 SER A O 18
ATOM 25399 N N . MET A 1 59 ? -8.049 9.059 -0.737 1.00 0.00 59 MET A N 19
ATOM 25400 C CA . MET A 1 59 ? -6.652 9.392 -0.602 1.00 0.00 59 MET A CA 19
ATOM 25401 C C . MET A 1 59 ? -5.737 8.348 -1.243 1.00 0.00 59 MET A C 19
ATOM 25402 O O . MET A 1 59 ? -6.166 7.326 -1.787 1.00 0.00 59 MET A O 19
ATOM 25416 N N . ALA A 1 60 ? -4.454 8.644 -1.116 1.00 0.00 60 ALA A N 19
ATOM 25417 C CA . ALA A 1 60 ? -3.300 7.849 -1.470 1.00 0.00 60 ALA A CA 19
ATOM 25418 C C . ALA A 1 60 ? -2.327 7.966 -0.311 1.00 0.00 60 ALA A C 19
ATOM 25419 O O . ALA A 1 60 ? -2.149 9.067 0.225 1.00 0.00 60 ALA A O 19
ATOM 25426 N N . GLY A 1 61 ? -1.658 6.877 0.055 1.00 0.00 61 GLY A N 19
ATOM 25427 C CA . GLY A 1 61 ? -0.726 6.906 1.146 1.00 0.00 61 GLY A CA 19
ATOM 25428 C C . GLY A 1 61 ? -1.491 6.846 2.451 1.00 0.00 61 GLY A C 19
ATOM 25429 O O . GLY A 1 61 ? -1.490 7.813 3.218 1.00 0.00 61 GLY A O 19
ATOM 25433 N N . GLY A 1 62 ? -2.081 5.680 2.728 1.00 0.00 62 GLY A N 19
ATOM 25434 C CA . GLY A 1 62 ? -2.531 5.342 4.067 1.00 0.00 62 GLY A CA 19
ATOM 25435 C C . GLY A 1 62 ? -1.429 5.626 5.079 1.00 0.00 62 GLY A C 19
ATOM 25436 O O . GLY A 1 62 ? -1.692 6.189 6.141 1.00 0.00 62 GLY A O 19
ATOM 25440 N N . ALA A 1 63 ? -0.195 5.250 4.726 1.00 0.00 63 ALA A N 19
ATOM 25441 C CA . ALA A 1 63 ? 0.948 5.261 5.636 1.00 0.00 63 ALA A CA 19
ATOM 25442 C C . ALA A 1 63 ? 2.281 5.203 4.881 1.00 0.00 63 ALA A C 19
ATOM 25443 O O . ALA A 1 63 ? 3.243 4.587 5.341 1.00 0.00 63 ALA A O 19
ATOM 25450 N N . TRP A 1 64 ? 2.340 5.768 3.677 1.00 0.00 64 TRP A N 19
ATOM 25451 C CA . TRP A 1 64 ? 3.529 5.695 2.843 1.00 0.00 64 TRP A CA 19
ATOM 25452 C C . TRP A 1 64 ? 3.656 6.981 2.041 1.00 0.00 64 TRP A C 19
ATOM 25453 O O . TRP A 1 64 ? 4.617 7.726 2.232 1.00 0.00 64 TRP A O 19
ATOM 25474 N N . GLY A 1 65 ? 2.697 7.225 1.149 1.00 0.00 65 GLY A N 19
ATOM 25475 C CA . GLY A 1 65 ? 2.572 8.415 0.323 1.00 0.00 65 GLY A CA 19
ATOM 25476 C C . GLY A 1 65 ? 3.879 8.760 -0.366 1.00 0.00 65 GLY A C 19
ATOM 25477 O O . GLY A 1 65 ? 4.253 8.089 -1.327 1.00 0.00 65 GLY A O 19
ATOM 25481 N N . ARG A 1 66 ? 4.626 9.741 0.155 1.00 0.00 66 ARG A N 19
ATOM 25482 C CA . ARG A 1 66 ? 5.923 10.127 -0.406 1.00 0.00 66 ARG A CA 19
ATOM 25483 C C . ARG A 1 66 ? 6.898 8.952 -0.533 1.00 0.00 66 ARG A C 19
ATOM 25484 O O . ARG A 1 66 ? 7.733 8.995 -1.430 1.00 0.00 66 ARG A O 19
ATOM 25505 N N . LEU A 1 67 ? 6.781 7.890 0.277 1.00 0.00 67 LEU A N 19
ATOM 25506 C CA . LEU A 1 67 ? 7.525 6.639 0.084 1.00 0.00 67 LEU A CA 19
ATOM 25507 C C . LEU A 1 67 ? 7.394 6.153 -1.359 1.00 0.00 67 LEU A C 19
ATOM 25508 O O . LEU A 1 67 ? 8.404 5.902 -2.018 1.00 0.00 67 LEU A O 19
ATOM 25524 N N . ALA A 1 68 ? 6.159 6.060 -1.865 1.00 0.00 68 ALA A N 19
ATOM 25525 C CA . ALA A 1 68 ? 5.893 5.631 -3.229 1.00 0.00 68 ALA A CA 19
ATOM 25526 C C . ALA A 1 68 ? 6.513 6.592 -4.248 1.00 0.00 68 ALA A C 19
ATOM 25527 O O . ALA A 1 68 ? 6.766 6.155 -5.363 1.00 0.00 68 ALA A O 19
ATOM 25534 N N . CYS A 1 69 ? 6.803 7.850 -3.891 1.00 0.00 69 CYS A N 19
ATOM 25535 C CA . CYS A 1 69 ? 7.404 8.833 -4.786 1.00 0.00 69 CYS A CA 19
ATOM 25536 C C . CYS A 1 69 ? 8.887 8.512 -5.040 1.00 0.00 69 CYS A C 19
ATOM 25537 O O . CYS A 1 69 ? 9.344 8.535 -6.183 1.00 0.00 69 CYS A O 19
ATOM 25545 N N . TYR A 1 70 ? 9.652 8.154 -4.001 1.00 0.00 70 TYR A N 19
ATOM 25546 C CA . TYR A 1 70 ? 10.997 7.596 -4.193 1.00 0.00 70 TYR A CA 19
ATOM 25547 C C . TYR A 1 70 ? 10.883 6.318 -5.027 1.00 0.00 70 TYR A C 19
ATOM 25548 O O . TYR A 1 70 ? 11.650 6.118 -5.974 1.00 0.00 70 TYR A O 19
ATOM 25566 N N . LEU A 1 71 ? 9.877 5.481 -4.735 1.00 0.00 71 LEU A N 19
ATOM 25567 C CA . LEU A 1 71 ? 9.629 4.262 -5.498 1.00 0.00 71 LEU A CA 19
ATOM 25568 C C . LEU A 1 71 ? 8.994 4.554 -6.877 1.00 0.00 71 LEU A C 19
ATOM 25569 O O . LEU A 1 71 ? 8.557 3.616 -7.549 1.00 0.00 71 LEU A O 19
ATOM 25585 N N . GLU A 1 72 ? 8.884 5.814 -7.313 1.00 0.00 72 GLU A N 19
ATOM 25586 C CA . GLU A 1 72 ? 8.385 6.244 -8.622 1.00 0.00 72 GLU A CA 19
ATOM 25587 C C . GLU A 1 72 ? 9.519 6.827 -9.479 1.00 0.00 72 GLU A C 19
ATOM 25588 O O . GLU A 1 72 ? 9.302 7.113 -10.662 1.00 0.00 72 GLU A O 19
ATOM 25600 N N . PHE A 1 73 ? 10.722 7.029 -8.927 1.00 0.00 73 PHE A N 19
ATOM 25601 C CA . PHE A 1 73 ? 11.881 7.372 -9.743 1.00 0.00 73 PHE A CA 19
ATOM 25602 C C . PHE A 1 73 ? 12.304 6.113 -10.521 1.00 0.00 73 PHE A C 19
ATOM 25603 O O . PHE A 1 73 ? 12.339 6.140 -11.756 1.00 0.00 73 PHE A O 19
ATOM 25620 N N . LEU A 1 74 ? 12.637 5.036 -9.794 1.00 0.00 74 LEU A N 19
ATOM 25621 C CA . LEU A 1 74 ? 13.182 3.788 -10.329 1.00 0.00 74 LEU A CA 19
ATOM 25622 C C . LEU A 1 74 ? 12.096 2.957 -10.999 1.00 0.00 74 LEU A C 19
ATOM 25623 O O . LEU A 1 74 ? 10.903 3.186 -10.795 1.00 0.00 74 LEU A O 19
ATOM 25639 N N . LYS A 1 75 ? 12.521 1.964 -11.781 1.00 0.00 75 LYS A N 19
ATOM 25640 C CA . LYS A 1 75 ? 11.661 1.112 -12.592 1.00 0.00 75 LYS A CA 19
ATOM 25641 C C . LYS A 1 75 ? 11.919 -0.359 -12.323 1.00 0.00 75 LYS A C 19
ATOM 25642 O O . LYS A 1 75 ? 12.659 -0.675 -11.398 1.00 0.00 75 LYS A O 19
ATOM 25661 N N . LYS A 1 76 ? 11.354 -1.256 -13.139 1.00 0.00 76 LYS A N 19
ATOM 25662 C CA . LYS A 1 76 ? 11.504 -2.712 -13.025 1.00 0.00 76 LYS A CA 19
ATOM 25663 C C . LYS A 1 76 ? 12.951 -3.229 -12.968 1.00 0.00 76 LYS A C 19
ATOM 25664 O O . LYS A 1 76 ? 13.155 -4.402 -12.658 1.00 0.00 76 LYS A O 19
ATOM 25683 N N . GLU A 1 77 ? 13.948 -2.395 -13.256 1.00 0.00 77 GLU A N 19
ATOM 25684 C CA . GLU A 1 77 ? 15.342 -2.647 -12.921 1.00 0.00 77 GLU A CA 19
ATOM 25685 C C . GLU A 1 77 ? 15.511 -2.654 -11.399 1.00 0.00 77 GLU A C 19
ATOM 25686 O O . GLU A 1 77 ? 15.809 -3.684 -10.800 1.00 0.00 77 GLU A O 19
ATOM 25698 N N . GLU A 1 78 ? 15.307 -1.504 -10.754 1.00 0.00 78 GLU A N 19
ATOM 25699 C CA . GLU A 1 78 ? 15.881 -1.249 -9.433 1.00 0.00 78 GLU A CA 19
ATOM 25700 C C . GLU A 1 78 ? 14.791 -1.378 -8.366 1.00 0.00 78 GLU A C 19
ATOM 25701 O O . GLU A 1 78 ? 15.079 -1.717 -7.222 1.00 0.00 78 GLU A O 19
ATOM 25713 N N . LEU A 1 79 ? 13.516 -1.223 -8.753 1.00 0.00 79 LEU A N 19
ATOM 25714 C CA . LEU A 1 79 ? 12.357 -1.560 -7.939 1.00 0.00 79 LEU A CA 19
ATOM 25715 C C . LEU A 1 79 ? 12.420 -3.046 -7.555 1.00 0.00 79 LEU A C 19
ATOM 25716 O O . LEU A 1 79 ? 12.149 -3.408 -6.409 1.00 0.00 79 LEU A O 19
ATOM 25732 N N . LYS A 1 80 ? 12.817 -3.896 -8.508 1.00 0.00 80 LYS A N 19
ATOM 25733 C CA . LYS A 1 80 ? 13.034 -5.331 -8.327 1.00 0.00 80 LYS A CA 19
ATOM 25734 C C . LYS A 1 80 ? 14.102 -5.568 -7.274 1.00 0.00 80 LYS A C 19
ATOM 25735 O O . LYS A 1 80 ? 13.760 -6.139 -6.237 1.00 0.00 80 LYS A O 19
ATOM 25754 N N . GLU A 1 81 ? 15.359 -5.187 -7.530 1.00 0.00 81 GLU A N 19
ATOM 25755 C CA . GLU A 1 81 ? 16.430 -5.547 -6.603 1.00 0.00 81 GLU A CA 19
ATOM 25756 C C . GLU A 1 81 ? 16.167 -4.960 -5.213 1.00 0.00 81 GLU A C 19
ATOM 25757 O O . GLU A 1 81 ? 16.466 -5.627 -4.231 1.00 0.00 81 GLU A O 19
ATOM 25769 N N . PHE A 1 82 ? 15.534 -3.786 -5.099 1.00 0.00 82 PHE A N 19
ATOM 25770 C CA . PHE A 1 82 ? 15.191 -3.233 -3.797 1.00 0.00 82 PHE A CA 19
ATOM 25771 C C . PHE A 1 82 ? 14.360 -4.217 -2.979 1.00 0.00 82 PHE A C 19
ATOM 25772 O O . PHE A 1 82 ? 14.763 -4.607 -1.886 1.00 0.00 82 PHE A O 19
ATOM 25789 N N . GLN A 1 83 ? 13.180 -4.610 -3.470 1.00 0.00 83 GLN A N 19
ATOM 25790 C CA . GLN A 1 83 ? 12.274 -5.400 -2.646 1.00 0.00 83 GLN A CA 19
ATOM 25791 C C . GLN A 1 83 ? 12.835 -6.805 -2.391 1.00 0.00 83 GLN A C 19
ATOM 25792 O O . GLN A 1 83 ? 12.520 -7.416 -1.365 1.00 0.00 83 GLN A O 19
ATOM 25806 N N . LEU A 1 84 ? 13.649 -7.311 -3.320 1.00 0.00 84 LEU A N 19
ATOM 25807 C CA . LEU A 1 84 ? 14.429 -8.518 -3.221 1.00 0.00 84 LEU A CA 19
ATOM 25808 C C . LEU A 1 84 ? 15.406 -8.394 -2.047 1.00 0.00 84 LEU A C 19
ATOM 25809 O O . LEU A 1 84 ? 15.246 -9.086 -1.041 1.00 0.00 84 LEU A O 19
ATOM 25825 N N . LEU A 1 85 ? 16.368 -7.474 -2.137 1.00 0.00 85 LEU A N 19
ATOM 25826 C CA . LEU A 1 85 ? 17.415 -7.281 -1.141 1.00 0.00 85 LEU A CA 19
ATOM 25827 C C . LEU A 1 85 ? 16.829 -6.945 0.221 1.00 0.00 85 LEU A C 19
ATOM 25828 O O . LEU A 1 85 ? 17.301 -7.466 1.225 1.00 0.00 85 LEU A O 19
ATOM 25844 N N . LEU A 1 86 ? 15.798 -6.103 0.281 1.00 0.00 86 LEU A N 19
ATOM 25845 C CA . LEU A 1 86 ? 15.150 -5.702 1.513 1.00 0.00 86 LEU A CA 19
ATOM 25846 C C . LEU A 1 86 ? 14.577 -6.939 2.197 1.00 0.00 86 LEU A C 19
ATOM 25847 O O . LEU A 1 86 ? 14.844 -7.168 3.377 1.00 0.00 86 LEU A O 19
ATOM 25863 N N . ALA A 1 87 ? 13.810 -7.756 1.467 1.00 0.00 87 ALA A N 19
ATOM 25864 C CA . ALA A 1 87 ? 13.244 -8.981 2.014 1.00 0.00 87 ALA A CA 19
ATOM 25865 C C . ALA A 1 87 ? 14.332 -9.991 2.401 1.00 0.00 87 ALA A C 19
ATOM 25866 O O . ALA A 1 87 ? 14.114 -10.779 3.321 1.00 0.00 87 ALA A O 19
ATOM 25873 N N . ASN A 1 88 ? 15.485 -9.984 1.724 1.00 0.00 88 ASN A N 19
ATOM 25874 C CA . ASN A 1 88 ? 16.633 -10.818 2.084 1.00 0.00 88 ASN A CA 19
ATOM 25875 C C . ASN A 1 88 ? 17.230 -10.341 3.411 1.00 0.00 88 ASN A C 19
ATOM 25876 O O . ASN A 1 88 ? 17.453 -11.160 4.303 1.00 0.00 88 ASN A O 19
ATOM 25887 N N . LYS A 1 89 ? 17.475 -9.032 3.538 1.00 0.00 89 LYS A N 19
ATOM 25888 C CA . LYS A 1 89 ? 17.995 -8.318 4.699 1.00 0.00 89 LYS A CA 19
ATOM 25889 C C . LYS A 1 89 ? 17.136 -8.595 5.917 1.00 0.00 89 LYS A C 19
ATOM 25890 O O . LYS A 1 89 ? 17.638 -9.058 6.945 1.00 0.00 89 LYS A O 19
ATOM 25909 N N . ALA A 1 90 ? 15.860 -8.229 5.837 1.00 0.00 90 ALA A N 19
ATOM 25910 C CA . ALA A 1 90 ? 14.907 -8.369 6.914 1.00 0.00 90 ALA A CA 19
ATOM 25911 C C . ALA A 1 90 ? 14.612 -9.850 7.089 1.00 0.00 90 ALA A C 19
ATOM 25912 O O . ALA A 1 90 ? 13.767 -10.392 6.382 1.00 0.00 90 ALA A O 19
ATOM 25919 N N . HIS A 1 91 ? 15.311 -10.494 8.026 1.00 0.00 91 HIS A N 19
ATOM 25920 C CA . HIS A 1 91 ? 15.110 -11.884 8.408 1.00 0.00 91 HIS A CA 19
ATOM 25921 C C . HIS A 1 91 ? 13.617 -12.183 8.578 1.00 0.00 91 HIS A C 19
ATOM 25922 O O . HIS A 1 91 ? 12.982 -11.758 9.544 1.00 0.00 91 HIS A O 19
ATOM 25936 N N . SER A 1 92 ? 13.035 -12.838 7.583 1.00 0.00 92 SER A N 19
ATOM 25937 C CA . SER A 1 92 ? 11.632 -13.180 7.502 1.00 0.00 92 SER A CA 19
ATOM 25938 C C . SER A 1 92 ? 11.545 -14.455 6.664 1.00 0.00 92 SER A C 19
ATOM 25939 O O . SER A 1 92 ? 12.520 -14.839 6.008 1.00 0.00 92 SER A O 19
ATOM 25947 N N . ARG A 1 93 ? 10.398 -15.133 6.708 1.00 0.00 93 ARG A N 19
ATOM 25948 C CA . ARG A 1 93 ? 10.165 -16.509 6.272 1.00 0.00 93 ARG A CA 19
ATOM 25949 C C . ARG A 1 93 ? 11.017 -17.512 7.052 1.00 0.00 93 ARG A C 19
ATOM 25950 O O . ARG A 1 93 ? 10.437 -18.443 7.608 1.00 0.00 93 ARG A O 19
ATOM 25971 N N . SER A 1 94 ? 12.342 -17.372 7.097 1.00 0.00 94 SER A N 19
ATOM 25972 C CA . SER A 1 94 ? 13.304 -18.269 7.734 1.00 0.00 94 SER A CA 19
ATOM 25973 C C . SER A 1 94 ? 12.995 -18.456 9.224 1.00 0.00 94 SER A C 19
ATOM 25974 O O . SER A 1 94 ? 13.501 -17.702 10.057 1.00 0.00 94 SER A O 19
ATOM 25982 N N . SER A 1 95 ? 12.149 -19.420 9.580 1.00 0.00 95 SER A N 19
ATOM 25983 C CA . SER A 1 95 ? 11.644 -19.584 10.940 1.00 0.00 95 SER A CA 19
ATOM 25984 C C . SER A 1 95 ? 11.212 -21.028 11.178 1.00 0.00 95 SER A C 19
ATOM 25985 O O . SER A 1 95 ? 11.667 -21.672 12.127 1.00 0.00 95 SER A O 19
ATOM 25993 N N . SER A 1 96 ? 10.364 -21.543 10.290 1.00 0.00 96 SER A N 19
ATOM 25994 C CA . SER A 1 96 ? 9.672 -22.810 10.486 1.00 0.00 96 SER A CA 19
ATOM 25995 C C . SER A 1 96 ? 9.808 -23.734 9.271 1.00 0.00 96 SER A C 19
ATOM 25996 O O . SER A 1 96 ? 9.306 -24.851 9.315 1.00 0.00 96 SER A O 19
ATOM 26004 N N . GLY A 1 97 ? 10.455 -23.299 8.184 1.00 0.00 97 GLY A N 19
ATOM 26005 C CA . GLY A 1 97 ? 10.745 -24.102 6.996 1.00 0.00 97 GLY A CA 19
ATOM 26006 C C . GLY A 1 97 ? 9.528 -24.416 6.120 1.00 0.00 97 GLY A C 19
ATOM 26007 O O . GLY A 1 97 ? 9.686 -24.954 5.021 1.00 0.00 97 GLY A O 19
ATOM 26011 N N . GLU A 1 98 ? 8.322 -24.094 6.578 1.00 0.00 98 GLU A N 19
ATOM 26012 C CA . GLU A 1 98 ? 7.051 -24.521 6.019 1.00 0.00 98 GLU A CA 19
ATOM 26013 C C . GLU A 1 98 ? 6.680 -23.694 4.782 1.00 0.00 98 GLU A C 19
ATOM 26014 O O . GLU A 1 98 ? 6.153 -22.589 4.925 1.00 0.00 98 GLU A O 19
ATOM 26026 N N . THR A 1 99 ? 6.863 -24.259 3.588 1.00 0.00 99 THR A N 19
ATOM 26027 C CA . THR A 1 99 ? 6.279 -23.806 2.320 1.00 0.00 99 THR A CA 19
ATOM 26028 C C . THR A 1 99 ? 6.871 -22.470 1.796 1.00 0.00 99 THR A C 19
ATOM 26029 O O . THR A 1 99 ? 7.635 -21.803 2.509 1.00 0.00 99 THR A O 19
ATOM 26040 N N . PRO A 1 100 ? 6.615 -22.106 0.522 1.00 0.00 100 PRO A N 19
ATOM 26041 C CA . PRO A 1 100 ? 7.026 -20.835 -0.063 1.00 0.00 100 PRO A CA 19
ATOM 26042 C C . PRO A 1 100 ? 6.192 -19.674 0.485 1.00 0.00 100 PRO A C 19
ATOM 26043 O O . PRO A 1 100 ? 5.182 -19.882 1.152 1.00 0.00 100 PRO A O 19
ATOM 26054 N N . ALA A 1 101 ? 6.624 -18.441 0.204 1.00 0.00 101 ALA A N 19
ATOM 26055 C CA . ALA A 1 101 ? 5.895 -17.232 0.566 1.00 0.00 101 ALA A CA 19
ATOM 26056 C C . ALA A 1 101 ? 6.389 -16.096 -0.330 1.00 0.00 101 ALA A C 19
ATOM 26057 O O . ALA A 1 101 ? 7.169 -15.239 0.109 1.00 0.00 101 ALA A O 19
ATOM 26064 N N . GLN A 1 102 ? 5.981 -16.104 -1.601 1.00 0.00 102 GLN A N 19
ATOM 26065 C CA . GLN A 1 102 ? 6.323 -15.040 -2.534 1.00 0.00 102 GLN A CA 19
ATOM 26066 C C . GLN A 1 102 ? 5.236 -13.952 -2.491 1.00 0.00 102 GLN A C 19
ATOM 26067 O O . GLN A 1 102 ? 4.043 -14.286 -2.469 1.00 0.00 102 GLN A O 19
ATOM 26081 N N . PRO A 1 103 ? 5.617 -12.669 -2.519 1.00 0.00 103 PRO A N 19
ATOM 26082 C CA . PRO A 1 103 ? 4.707 -11.552 -2.706 1.00 0.00 103 PRO A CA 19
ATOM 26083 C C . PRO A 1 103 ? 4.282 -11.457 -4.176 1.00 0.00 103 PRO A C 19
ATOM 26084 O O . PRO A 1 103 ? 4.935 -12.015 -5.063 1.00 0.00 103 PRO A O 19
ATOM 26095 N N . GLU A 1 104 ? 3.199 -10.723 -4.428 1.00 0.00 104 GLU A N 19
ATOM 26096 C CA . GLU A 1 104 ? 2.470 -10.701 -5.696 1.00 0.00 104 GLU A CA 19
ATOM 26097 C C . GLU A 1 104 ? 2.313 -9.282 -6.247 1.00 0.00 104 GLU A C 19
ATOM 26098 O O . GLU A 1 104 ? 1.420 -8.989 -7.044 1.00 0.00 104 GLU A O 19
ATOM 26110 N N . LYS A 1 105 ? 3.191 -8.372 -5.820 1.00 0.00 105 LYS A N 19
ATOM 26111 C CA . LYS A 1 105 ? 3.165 -6.969 -6.216 1.00 0.00 105 LYS A CA 19
ATOM 26112 C C . LYS A 1 105 ? 4.529 -6.567 -6.760 1.00 0.00 105 LYS A C 19
ATOM 26113 O O . LYS A 1 105 ? 5.557 -7.075 -6.318 1.00 0.00 105 LYS A O 19
ATOM 26132 N N . THR A 1 106 ? 4.531 -5.649 -7.722 1.00 0.00 106 THR A N 19
ATOM 26133 C CA . THR A 1 106 ? 5.658 -5.394 -8.621 1.00 0.00 106 THR A CA 19
ATOM 26134 C C . THR A 1 106 ? 5.789 -3.913 -8.966 1.00 0.00 106 THR A C 19
ATOM 26135 O O . THR A 1 106 ? 6.470 -3.559 -9.927 1.00 0.00 106 THR A O 19
ATOM 26146 N N . SER A 1 107 ? 5.124 -3.030 -8.226 1.00 0.00 107 SER A N 19
ATOM 26147 C CA . SER A 1 107 ? 5.188 -1.600 -8.453 1.00 0.00 107 SER A CA 19
ATOM 26148 C C . SER A 1 107 ? 5.319 -0.910 -7.106 1.00 0.00 107 SER A C 19
ATOM 26149 O O . SER A 1 107 ? 4.840 -1.430 -6.096 1.00 0.00 107 SER A O 19
ATOM 26157 N N . GLY A 1 108 ? 6.001 0.230 -7.085 1.00 0.00 108 GLY A N 19
ATOM 26158 C CA . GLY A 1 108 ? 6.494 0.864 -5.875 1.00 0.00 108 GLY A CA 19
ATOM 26159 C C . GLY A 1 108 ? 5.377 1.197 -4.900 1.00 0.00 108 GLY A C 19
ATOM 26160 O O . GLY A 1 108 ? 5.461 0.872 -3.720 1.00 0.00 108 GLY A O 19
ATOM 26164 N N . MET A 1 109 ? 4.293 1.777 -5.391 1.00 0.00 109 MET A N 19
ATOM 26165 C CA . MET A 1 109 ? 3.180 2.152 -4.529 1.00 0.00 109 MET A CA 19
ATOM 26166 C C . MET A 1 109 ? 2.488 0.919 -3.924 1.00 0.00 109 MET A C 19
ATOM 26167 O O . MET A 1 109 ? 1.888 1.001 -2.854 1.00 0.00 109 MET A O 19
ATOM 26181 N N . GLU A 1 110 ? 2.603 -0.244 -4.572 1.00 0.00 110 GLU A N 19
ATOM 26182 C CA . GLU A 1 110 ? 1.970 -1.463 -4.115 1.00 0.00 110 GLU A CA 19
ATOM 26183 C C . GLU A 1 110 ? 2.875 -2.246 -3.172 1.00 0.00 110 GLU A C 19
ATOM 26184 O O . GLU A 1 110 ? 2.357 -2.839 -2.224 1.00 0.00 110 GLU A O 19
ATOM 26196 N N . VAL A 1 111 ? 4.196 -2.264 -3.380 1.00 0.00 111 VAL A N 19
ATOM 26197 C CA . VAL A 1 111 ? 5.120 -2.800 -2.414 1.00 0.00 111 VAL A CA 19
ATOM 26198 C C . VAL A 1 111 ? 5.141 -1.910 -1.164 1.00 0.00 111 VAL A C 19
ATOM 26199 O O . VAL A 1 111 ? 5.237 -2.414 -0.055 1.00 0.00 111 VAL A O 19
ATOM 26212 N N . ALA A 1 112 ? 4.963 -0.600 -1.312 1.00 0.00 112 ALA A N 19
ATOM 26213 C CA . ALA A 1 112 ? 4.836 0.334 -0.200 1.00 0.00 112 ALA A CA 19
ATOM 26214 C C . ALA A 1 112 ? 3.700 -0.074 0.739 1.00 0.00 112 ALA A C 19
ATOM 26215 O O . ALA A 1 112 ? 3.929 -0.280 1.933 1.00 0.00 112 ALA A O 19
ATOM 26222 N N . SER A 1 113 ? 2.494 -0.233 0.187 1.00 0.00 113 SER A N 19
ATOM 26223 C CA . SER A 1 113 ? 1.331 -0.744 0.901 1.00 0.00 113 SER A CA 19
ATOM 26224 C C . SER A 1 113 ? 1.644 -2.085 1.588 1.00 0.00 113 SER A C 19
ATOM 26225 O O . SER A 1 113 ? 1.202 -2.320 2.718 1.00 0.00 113 SER A O 19
ATOM 26233 N N . TYR A 1 114 ? 2.432 -2.943 0.932 1.00 0.00 114 TYR A N 19
ATOM 26234 C CA . TYR A 1 114 ? 2.834 -4.252 1.435 1.00 0.00 114 TYR A CA 19
ATOM 26235 C C . TYR A 1 114 ? 3.777 -4.096 2.628 1.00 0.00 114 TYR A C 19
ATOM 26236 O O . TYR A 1 114 ? 3.628 -4.787 3.632 1.00 0.00 114 TYR A O 19
ATOM 26254 N N . LEU A 1 115 ? 4.746 -3.189 2.547 1.00 0.00 115 LEU A N 19
ATOM 26255 C CA . LEU A 1 115 ? 5.814 -3.113 3.526 1.00 0.00 115 LEU A CA 19
ATOM 26256 C C . LEU A 1 115 ? 5.323 -2.485 4.827 1.00 0.00 115 LEU A C 19
ATOM 26257 O O . LEU A 1 115 ? 5.760 -2.889 5.905 1.00 0.00 115 LEU A O 19
ATOM 26273 N N . VAL A 1 116 ? 4.368 -1.554 4.757 1.00 0.00 116 VAL A N 19
ATOM 26274 C CA . VAL A 1 116 ? 3.670 -1.083 5.950 1.00 0.00 116 VAL A CA 19
ATOM 26275 C C . VAL A 1 116 ? 2.878 -2.242 6.556 1.00 0.00 116 VAL A C 19
ATOM 26276 O O . VAL A 1 116 ? 2.905 -2.401 7.773 1.00 0.00 116 VAL A O 19
ATOM 26289 N N . ALA A 1 117 ? 2.200 -3.060 5.741 1.00 0.00 117 ALA A N 19
ATOM 26290 C CA . ALA A 1 117 ? 1.455 -4.204 6.250 1.00 0.00 117 ALA A CA 19
ATOM 26291 C C . ALA A 1 117 ? 2.377 -5.193 6.966 1.00 0.00 117 ALA A C 19
ATOM 26292 O O . ALA A 1 117 ? 1.957 -5.820 7.941 1.00 0.00 117 ALA A O 19
ATOM 26299 N N . GLN A 1 118 ? 3.617 -5.340 6.493 1.00 0.00 118 GLN A N 19
ATOM 26300 C CA . GLN A 1 118 ? 4.635 -6.158 7.130 1.00 0.00 118 GLN A CA 19
ATOM 26301 C C . GLN A 1 118 ? 5.063 -5.544 8.470 1.00 0.00 118 GLN A C 19
ATOM 26302 O O . GLN A 1 118 ? 5.014 -6.258 9.472 1.00 0.00 118 GLN A O 19
ATOM 26316 N N . TYR A 1 119 ? 5.505 -4.276 8.500 1.00 0.00 119 TYR A N 19
ATOM 26317 C CA . TYR A 1 119 ? 6.281 -3.757 9.642 1.00 0.00 119 TYR A CA 19
ATOM 26318 C C . TYR A 1 119 ? 5.883 -2.381 10.216 1.00 0.00 119 TYR A C 19
ATOM 26319 O O . TYR A 1 119 ? 6.519 -1.931 11.172 1.00 0.00 119 TYR A O 19
ATOM 26337 N N . GLY A 1 120 ? 4.904 -1.665 9.659 1.00 0.00 120 GLY A N 19
ATOM 26338 C CA . GLY A 1 120 ? 4.551 -0.327 10.092 1.00 0.00 120 GLY A CA 19
ATOM 26339 C C . GLY A 1 120 ? 5.549 0.723 9.600 1.00 0.00 120 GLY A C 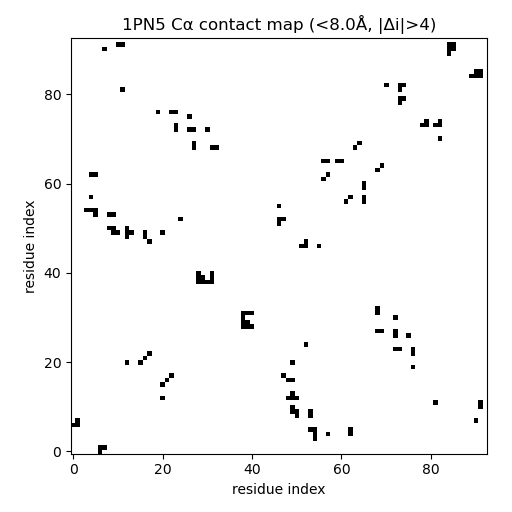19
ATOM 26340 O O . GLY A 1 120 ? 6.631 0.411 9.100 1.00 0.00 120 GLY A O 19
ATOM 26344 N N . GLU A 1 121 ? 5.152 1.987 9.736 1.00 0.00 121 GLU A N 19
ATOM 26345 C CA . GLU A 1 121 ? 5.801 3.172 9.178 1.00 0.00 121 GLU A CA 19
ATOM 26346 C C . GLU A 1 121 ? 7.251 3.370 9.641 1.00 0.00 121 GLU A C 19
ATOM 26347 O O . GLU A 1 121 ? 7.990 4.088 8.967 1.00 0.00 121 GLU A O 19
ATOM 26359 N N . GLN A 1 122 ? 7.678 2.740 10.749 1.00 0.00 122 GLN A N 19
ATOM 26360 C CA . GLN A 1 122 ? 9.076 2.642 11.123 1.00 0.00 122 GLN A CA 19
ATOM 26361 C C . GLN A 1 122 ? 9.803 1.818 10.069 1.00 0.00 122 GLN A C 19
ATOM 26362 O O . GLN A 1 122 ? 10.394 2.377 9.159 1.00 0.00 122 GLN A O 19
ATOM 26376 N N . ARG A 1 123 ? 9.771 0.486 10.170 1.00 0.00 123 ARG A N 19
ATOM 26377 C CA . ARG A 1 123 ? 10.610 -0.396 9.361 1.00 0.00 123 ARG A CA 19
ATOM 26378 C C . ARG A 1 123 ? 10.289 -0.275 7.882 1.00 0.00 123 ARG A C 19
ATOM 26379 O O . ARG A 1 123 ? 11.183 -0.475 7.059 1.00 0.00 123 ARG A O 19
ATOM 26400 N N . ALA A 1 124 ? 9.051 0.067 7.528 1.00 0.00 124 ALA A N 19
ATOM 26401 C CA . ALA A 1 124 ? 8.694 0.281 6.141 1.00 0.00 124 ALA A CA 19
ATOM 26402 C C . ALA A 1 124 ? 9.460 1.451 5.509 1.00 0.00 124 ALA A C 19
ATOM 26403 O O . ALA A 1 124 ? 9.458 1.567 4.281 1.00 0.00 124 ALA A O 19
ATOM 26410 N N . TRP A 1 125 ? 10.159 2.268 6.311 1.00 0.00 125 TRP A N 19
ATOM 26411 C CA . TRP A 1 125 ? 11.174 3.186 5.832 1.00 0.00 125 TRP A CA 19
ATOM 26412 C C . TRP A 1 125 ? 12.539 2.899 6.455 1.00 0.00 125 TRP A C 19
ATOM 26413 O O . TRP A 1 125 ? 13.476 2.668 5.708 1.00 0.00 125 TRP A O 19
ATOM 26434 N N . ASP A 1 126 ? 12.667 2.814 7.772 1.00 0.00 126 ASP A N 19
ATOM 26435 C CA . ASP A 1 126 ? 13.902 2.538 8.523 1.00 0.00 126 ASP A CA 19
ATOM 26436 C C . ASP A 1 126 ? 14.734 1.377 7.957 1.00 0.00 126 ASP A C 19
ATOM 26437 O O . ASP A 1 126 ? 15.955 1.485 7.866 1.00 0.00 126 ASP A O 19
ATOM 26446 N N . LEU A 1 127 ? 14.101 0.266 7.555 1.00 0.00 127 LEU A N 19
ATOM 26447 C CA . LEU A 1 127 ? 14.791 -0.899 7.010 1.00 0.00 127 LEU A CA 19
ATOM 26448 C C . LEU A 1 127 ? 15.082 -0.646 5.526 1.00 0.00 127 LEU A C 19
ATOM 26449 O O . LEU A 1 127 ? 16.208 -0.826 5.065 1.00 0.00 127 LEU A O 19
ATOM 26465 N N . ALA A 1 128 ? 14.069 -0.170 4.804 1.00 0.00 128 ALA A N 19
ATOM 26466 C CA . ALA A 1 128 ? 14.117 0.270 3.413 1.00 0.00 128 ALA A CA 19
ATOM 26467 C C . ALA A 1 128 ? 15.266 1.258 3.132 1.00 0.00 128 ALA A C 19
ATOM 26468 O O . ALA A 1 128 ? 15.875 1.198 2.068 1.00 0.00 128 ALA A O 19
ATOM 26475 N N . LEU A 1 129 ? 15.575 2.156 4.070 1.00 0.00 129 LEU A N 19
ATOM 26476 C CA . LEU A 1 129 ? 16.594 3.193 3.966 1.00 0.00 129 LEU A CA 19
ATOM 26477 C C . LEU A 1 129 ? 17.954 2.577 3.674 1.00 0.00 129 LEU A C 19
ATOM 26478 O O . LEU A 1 129 ? 18.665 3.043 2.786 1.00 0.00 129 LEU A O 19
ATOM 26494 N N . HIS A 1 130 ? 18.302 1.512 4.396 1.00 0.00 130 HIS A N 19
ATOM 26495 C CA . HIS A 1 130 ? 19.551 0.795 4.192 1.00 0.00 130 HIS A CA 19
ATOM 26496 C C . HIS A 1 130 ? 19.632 0.241 2.765 1.00 0.00 130 HIS A C 19
ATOM 26497 O O . HIS A 1 130 ? 20.720 0.194 2.195 1.00 0.00 130 HIS A O 19
ATOM 26511 N N . THR A 1 131 ? 18.520 -0.180 2.159 1.00 0.00 131 THR A N 19
ATOM 26512 C CA . THR A 1 131 ? 18.547 -0.766 0.823 1.00 0.00 131 THR A CA 19
ATOM 26513 C C . THR A 1 131 ? 18.904 0.302 -0.230 1.00 0.00 131 THR A C 19
ATOM 26514 O O . THR A 1 131 ? 19.374 -0.024 -1.320 1.00 0.00 131 THR A O 19
ATOM 26525 N N . TRP A 1 132 ? 18.794 1.585 0.121 1.00 0.00 132 TRP A N 19
ATOM 26526 C CA . TRP A 1 132 ? 19.352 2.655 -0.709 1.00 0.00 132 TRP A CA 19
ATOM 26527 C C . TRP A 1 132 ? 20.870 2.708 -0.615 1.00 0.00 132 TRP A C 19
ATOM 26528 O O . TRP A 1 132 ? 21.526 3.080 -1.588 1.00 0.00 132 TRP A O 19
ATOM 26549 N N . GLU A 1 133 ? 21.447 2.343 0.527 1.00 0.00 133 GLU A N 19
ATOM 26550 C CA . GLU A 1 133 ? 22.882 2.175 0.671 1.00 0.00 133 GLU A CA 19
ATOM 26551 C C . GLU A 1 133 ? 23.349 0.983 -0.167 1.00 0.00 133 GLU A C 19
ATOM 26552 O O . GLU A 1 133 ? 24.314 1.134 -0.916 1.00 0.00 133 GLU A O 19
ATOM 26564 N N . GLN A 1 134 ? 22.614 -0.138 -0.126 1.00 0.00 134 GLN A N 19
ATOM 26565 C CA . GLN A 1 134 ? 22.878 -1.334 -0.928 1.00 0.00 134 GLN A CA 19
ATOM 26566 C C . GLN A 1 134 ? 22.986 -0.967 -2.408 1.00 0.00 134 GLN A C 19
ATOM 26567 O O . GLN A 1 134 ? 24.043 -1.151 -3.010 1.00 0.00 134 GLN A O 19
ATOM 26581 N N . MET A 1 135 ? 21.903 -0.446 -2.995 1.00 0.00 135 MET A N 19
ATOM 26582 C CA . MET A 1 135 ? 21.838 -0.140 -4.421 1.00 0.00 135 MET A CA 19
ATOM 26583 C C . MET A 1 135 ? 22.690 1.089 -4.789 1.00 0.00 135 MET A C 19
ATOM 26584 O O . MET A 1 135 ? 22.837 1.375 -5.977 1.00 0.00 135 MET A O 19
ATOM 26598 N N . GLY A 1 136 ? 23.238 1.833 -3.821 1.00 0.00 136 GLY A N 19
ATOM 26599 C CA . GLY A 1 136 ? 24.074 3.005 -4.070 1.00 0.00 136 GLY A CA 19
ATOM 26600 C C . GLY A 1 136 ? 23.284 4.253 -4.471 1.00 0.00 136 GLY A C 19
ATOM 26601 O O . GLY A 1 136 ? 23.884 5.224 -4.947 1.00 0.00 136 GLY A O 19
ATOM 26605 N N . LEU A 1 137 ? 21.961 4.260 -4.278 1.00 0.00 137 LEU A N 19
ATOM 26606 C CA . LEU A 1 137 ? 21.041 5.344 -4.612 1.00 0.00 137 LEU A CA 19
ATOM 26607 C C . LEU A 1 137 ? 21.137 6.415 -3.535 1.00 0.00 137 LEU A C 19
ATOM 26608 O O . LEU A 1 137 ? 20.206 6.632 -2.747 1.00 0.00 137 LEU A O 19
ATOM 26624 N N . ARG A 1 138 ? 22.268 7.107 -3.500 1.00 0.00 138 ARG A N 19
ATOM 26625 C CA . ARG A 1 138 ? 22.535 8.090 -2.474 1.00 0.00 138 ARG A CA 19
ATOM 26626 C C . ARG A 1 138 ? 21.627 9.293 -2.598 1.00 0.00 138 ARG A C 19
ATOM 26627 O O . ARG A 1 138 ? 21.319 9.863 -1.566 1.00 0.00 138 ARG A O 19
ATOM 26648 N N . SER A 1 139 ? 21.141 9.648 -3.787 1.00 0.00 139 SER A N 19
ATOM 26649 C CA . SER A 1 139 ? 20.130 10.690 -3.940 1.00 0.00 139 SER A CA 19
ATOM 26650 C C . SER A 1 139 ? 18.885 10.334 -3.118 1.00 0.00 139 SER A C 19
ATOM 26651 O O . SER A 1 139 ? 18.395 11.154 -2.341 1.00 0.00 139 SER A O 19
ATOM 26659 N N . LEU A 1 140 ? 18.408 9.086 -3.225 1.00 0.00 140 LEU A N 19
ATOM 26660 C CA . LEU A 1 140 ? 17.238 8.614 -2.491 1.00 0.00 140 LEU A CA 19
ATOM 26661 C C . LEU A 1 140 ? 17.517 8.551 -0.992 1.00 0.00 140 LEU A C 19
ATOM 26662 O O . LEU A 1 140 ? 16.681 8.973 -0.190 1.00 0.00 140 LEU A O 19
ATOM 26678 N N . CYS A 1 141 ? 18.662 7.982 -0.604 1.00 0.00 141 CYS A N 19
ATOM 26679 C CA . CYS A 1 141 ? 19.089 7.880 0.788 1.00 0.00 141 CYS A CA 19
ATOM 26680 C C . CYS A 1 141 ? 19.192 9.281 1.407 1.00 0.00 141 CYS A C 19
ATOM 26681 O O . CYS A 1 141 ? 18.702 9.507 2.514 1.00 0.00 141 CYS A O 19
ATOM 26689 N N . ALA A 1 142 ? 19.815 10.217 0.689 1.00 0.00 142 ALA A N 19
ATOM 26690 C CA . ALA A 1 142 ? 19.999 11.596 1.086 1.00 0.00 142 ALA A CA 19
ATOM 26691 C C . ALA A 1 142 ? 18.640 12.244 1.300 1.00 0.00 142 ALA A C 19
ATOM 26692 O O . ALA A 1 142 ? 18.348 12.623 2.425 1.00 0.00 142 ALA A O 19
ATOM 26699 N N . GLN A 1 143 ? 17.793 12.361 0.272 1.00 0.00 143 GLN A N 19
ATOM 26700 C CA . GLN A 1 143 ? 16.536 13.104 0.388 1.00 0.00 143 GLN A CA 19
ATOM 26701 C C . GLN A 1 143 ? 15.595 12.546 1.462 1.00 0.00 143 GLN A C 19
ATOM 26702 O O . GLN A 1 143 ? 14.860 13.326 2.074 1.00 0.00 143 GLN A O 19
ATOM 26716 N N . ALA A 1 144 ? 15.647 11.244 1.753 1.00 0.00 144 ALA A N 19
ATOM 26717 C CA . ALA A 1 144 ? 14.935 10.637 2.879 1.00 0.00 144 ALA A CA 19
ATOM 26718 C C . ALA A 1 144 ? 15.425 11.101 4.265 1.00 0.00 144 ALA A C 19
ATOM 26719 O O . ALA A 1 144 ? 14.762 10.836 5.269 1.00 0.00 144 ALA A O 19
ATOM 26726 N N . GLN A 1 145 ? 16.574 11.769 4.337 1.00 0.00 145 GLN A N 19
ATOM 26727 C CA . GLN A 1 145 ? 17.319 12.154 5.533 1.00 0.00 145 GLN A CA 19
ATOM 26728 C C . GLN A 1 145 ? 17.847 13.593 5.363 1.00 0.00 145 GLN A C 19
ATOM 26729 O O . GLN A 1 145 ? 18.829 13.981 5.995 1.00 0.00 145 GLN A O 19
ATOM 26743 N N . GLU A 1 146 ? 17.226 14.393 4.490 1.00 0.00 146 GLU A N 19
ATOM 26744 C CA . GLU A 1 146 ? 17.620 15.758 4.166 1.00 0.00 146 GLU A CA 19
ATOM 26745 C C . GLU A 1 146 ? 16.368 16.632 4.039 1.00 0.00 146 GLU A C 19
ATOM 26746 O O . GLU A 1 146 ? 16.032 17.144 2.966 1.00 0.00 146 GLU A O 19
ATOM 26758 N N . GLY A 1 147 ? 15.675 16.820 5.157 1.00 0.00 147 GLY A N 19
ATOM 26759 C CA . GLY A 1 147 ? 14.519 17.698 5.260 1.00 0.00 147 GLY A CA 19
ATOM 26760 C C . GLY A 1 147 ? 13.204 17.005 4.910 1.00 0.00 147 GLY A C 19
ATOM 26761 O O . GLY A 1 147 ? 12.206 17.695 4.698 1.00 0.00 147 GLY A O 19
ATOM 26765 N N . ALA A 1 148 ? 13.179 15.671 4.838 1.00 0.00 148 ALA A N 19
ATOM 26766 C CA . ALA A 1 148 ? 11.952 14.891 4.676 1.00 0.00 148 ALA A CA 19
ATOM 26767 C C . ALA A 1 148 ? 12.045 13.594 5.486 1.00 0.00 148 ALA A C 19
ATOM 26768 O O . ALA A 1 148 ? 11.889 12.500 4.941 1.00 0.00 148 ALA A O 19
ATOM 26775 N N . GLY A 1 149 ? 12.334 13.702 6.783 1.00 0.00 149 GLY A N 19
ATOM 26776 C CA . GLY A 1 149 ? 12.457 12.558 7.672 1.00 0.00 149 GLY A CA 19
ATOM 26777 C C . GLY A 1 149 ? 11.140 11.794 7.750 1.00 0.00 149 GLY A C 19
ATOM 26778 O O . GLY A 1 149 ? 11.076 10.635 7.337 1.00 0.00 149 GLY A O 19
ATOM 26782 N N . HIS A 1 150 ? 10.087 12.444 8.260 1.00 0.00 150 HIS A N 19
ATOM 26783 C CA . HIS A 1 150 ? 8.840 11.833 8.715 1.00 0.00 150 HIS A CA 19
ATOM 26784 C C . HIS A 1 150 ? 9.142 10.861 9.859 1.00 0.00 150 HIS A C 19
ATOM 26785 O O . HIS A 1 150 ? 8.938 11.218 11.021 1.00 0.00 150 HIS A O 19
ATOM 26799 N N . SER A 1 151 ? 9.679 9.682 9.545 1.00 0.00 151 SER A N 19
ATOM 26800 C CA . SER A 1 151 ? 10.331 8.773 10.467 1.00 0.00 151 SER A CA 19
ATOM 26801 C C . SER A 1 151 ? 11.616 9.450 10.965 1.00 0.00 151 SER A C 19
ATOM 26802 O O . SER A 1 151 ? 12.687 9.242 10.399 1.00 0.00 151 SER A O 19
ATOM 26810 N N . MET A 1 59 ? -1.991 10.407 -3.385 1.00 0.00 59 MET A N 20
ATOM 26811 C CA . MET A 1 59 ? -3.003 9.382 -3.227 1.00 0.00 59 MET A CA 20
ATOM 26812 C C . MET A 1 59 ? -3.501 9.412 -1.781 1.00 0.00 59 MET A C 20
ATOM 26813 O O . MET A 1 59 ? -3.430 10.431 -1.094 1.00 0.00 59 MET A O 20
ATOM 26827 N N . ALA A 1 60 ? -4.116 8.316 -1.374 1.00 0.00 60 ALA A N 20
ATOM 26828 C CA . ALA A 1 60 ? -4.529 7.982 -0.022 1.00 0.00 60 ALA A CA 20
ATOM 26829 C C . ALA A 1 60 ? -4.281 6.482 0.118 1.00 0.00 60 ALA A C 20
ATOM 26830 O O . ALA A 1 60 ? -4.933 5.699 -0.578 1.00 0.00 60 ALA A O 20
ATOM 26837 N N . GLY A 1 61 ? -3.292 6.079 0.913 1.00 0.00 61 GLY A N 20
ATOM 26838 C CA . GLY A 1 61 ? -2.819 4.698 0.965 1.00 0.00 61 GLY A CA 20
ATOM 26839 C C . GLY A 1 61 ? -2.701 4.129 2.377 1.00 0.00 61 GLY A C 20
ATOM 26840 O O . GLY A 1 61 ? -2.473 2.932 2.527 1.00 0.00 61 GLY A O 20
ATOM 26844 N N . GLY A 1 62 ? -2.825 4.963 3.409 1.00 0.00 62 GLY A N 20
ATOM 26845 C CA . GLY A 1 62 ? -2.712 4.574 4.806 1.00 0.00 62 GLY A CA 20
ATOM 26846 C C . GLY A 1 62 ? -1.518 5.275 5.438 1.00 0.00 62 GLY A C 20
ATOM 26847 O O . GLY A 1 62 ? -1.671 5.896 6.491 1.00 0.00 62 GLY A O 20
ATOM 26851 N N . ALA A 1 63 ? -0.342 5.217 4.803 1.00 0.00 63 ALA A N 20
ATOM 26852 C CA . ALA A 1 63 ? 0.850 5.925 5.279 1.00 0.00 63 ALA A CA 20
ATOM 26853 C C . ALA A 1 63 ? 1.831 6.343 4.194 1.00 0.00 63 ALA A C 20
ATOM 26854 O O . ALA A 1 63 ? 2.799 7.037 4.503 1.00 0.00 63 ALA A O 20
ATOM 26861 N N . TRP A 1 64 ? 1.655 5.921 2.940 1.00 0.00 64 TRP A N 20
ATOM 26862 C CA . TRP A 1 64 ? 2.817 5.750 2.082 1.00 0.00 64 TRP A CA 20
ATOM 26863 C C . TRP A 1 64 ? 2.930 6.768 0.945 1.00 0.00 64 TRP A C 20
ATOM 26864 O O . TRP A 1 64 ? 3.748 6.575 0.043 1.00 0.00 64 TRP A O 20
ATOM 26885 N N . GLY A 1 65 ? 2.139 7.844 0.961 1.00 0.00 65 GLY A N 20
ATOM 26886 C CA . GLY A 1 65 ? 2.059 8.771 -0.156 1.00 0.00 65 GLY A CA 20
ATOM 26887 C C . GLY A 1 65 ? 3.366 9.501 -0.493 1.00 0.00 65 GLY A C 20
ATOM 26888 O O . GLY A 1 65 ? 3.469 10.040 -1.594 1.00 0.00 65 GLY A O 20
ATOM 26892 N N . ARG A 1 66 ? 4.358 9.552 0.406 1.00 0.00 66 ARG A N 20
ATOM 26893 C CA . ARG A 1 66 ? 5.724 9.974 0.083 1.00 0.00 66 ARG A CA 20
ATOM 26894 C C . ARG A 1 66 ? 6.625 8.770 -0.121 1.00 0.00 66 ARG A C 20
ATOM 26895 O O . ARG A 1 66 ? 7.470 8.837 -1.007 1.00 0.00 66 ARG A O 20
ATOM 26916 N N . LEU A 1 67 ? 6.466 7.676 0.635 1.00 0.00 67 LEU A N 20
ATOM 26917 C CA . LEU A 1 67 ? 7.317 6.495 0.456 1.00 0.00 67 LEU A CA 20
ATOM 26918 C C . LEU A 1 67 ? 7.269 6.037 -1.009 1.00 0.00 67 LEU A C 20
ATOM 26919 O O . LEU A 1 67 ? 8.314 5.802 -1.619 1.00 0.00 67 LEU A O 20
ATOM 26935 N N . ALA A 1 68 ? 6.066 5.974 -1.590 1.00 0.00 68 ALA A N 20
ATOM 26936 C CA . ALA A 1 68 ? 5.866 5.644 -2.993 1.00 0.00 68 ALA A CA 20
ATOM 26937 C C . ALA A 1 68 ? 6.461 6.703 -3.934 1.00 0.00 68 ALA A C 20
ATOM 26938 O O . ALA A 1 68 ? 6.888 6.333 -5.022 1.00 0.00 68 ALA A O 20
ATOM 26945 N N . CYS A 1 69 ? 6.538 7.981 -3.542 1.00 0.00 69 CYS A N 20
ATOM 26946 C CA . CYS A 1 69 ? 7.029 9.065 -4.396 1.00 0.00 69 CYS A CA 20
ATOM 26947 C C . CYS A 1 69 ? 8.506 8.849 -4.731 1.00 0.00 69 CYS A C 20
ATOM 26948 O O . CYS A 1 69 ? 8.928 9.043 -5.872 1.00 0.00 69 CYS A O 20
ATOM 26956 N N . TYR A 1 70 ? 9.313 8.431 -3.751 1.00 0.00 70 TYR A N 20
ATOM 26957 C CA . TYR A 1 70 ? 10.681 7.996 -4.015 1.00 0.00 70 TYR A CA 20
ATOM 26958 C C . TYR A 1 70 ? 10.639 6.841 -5.007 1.00 0.00 70 TYR A C 20
ATOM 26959 O O . TYR A 1 70 ? 11.253 6.913 -6.073 1.00 0.00 70 TYR A O 20
ATOM 26977 N N . LEU A 1 71 ? 9.858 5.818 -4.665 1.00 0.00 71 LEU A N 20
ATOM 26978 C CA . LEU A 1 71 ? 9.707 4.555 -5.370 1.00 0.00 71 LEU A CA 20
ATOM 26979 C C . LEU A 1 71 ? 9.083 4.700 -6.770 1.00 0.00 71 LEU A C 20
ATOM 26980 O O . LEU A 1 71 ? 8.992 3.709 -7.493 1.00 0.00 71 LEU A O 20
ATOM 26996 N N . GLU A 1 72 ? 8.662 5.894 -7.189 1.00 0.00 72 GLU A N 20
ATOM 26997 C CA . GLU A 1 72 ? 7.992 6.153 -8.445 1.00 0.00 72 GLU A CA 20
ATOM 26998 C C . GLU A 1 72 ? 9.003 6.514 -9.547 1.00 0.00 72 GLU A C 20
ATOM 26999 O O . GLU A 1 72 ? 8.640 6.442 -10.721 1.00 0.00 72 GLU A O 20
ATOM 27011 N N . PHE A 1 73 ? 10.252 6.892 -9.231 1.00 0.00 73 PHE A N 20
ATOM 27012 C CA . PHE A 1 73 ? 11.226 7.260 -10.271 1.00 0.00 73 PHE A CA 20
ATOM 27013 C C . PHE A 1 73 ? 11.788 5.996 -10.945 1.00 0.00 73 PHE A C 20
ATOM 27014 O O . PHE A 1 73 ? 11.677 5.856 -12.163 1.00 0.00 73 PHE A O 20
ATOM 27031 N N . LEU A 1 74 ? 12.350 5.067 -10.163 1.00 0.00 74 LEU A N 20
ATOM 27032 C CA . LEU A 1 74 ? 12.874 3.787 -10.632 1.00 0.00 74 LEU A CA 20
ATOM 27033 C C . LEU A 1 74 ? 11.745 2.889 -11.124 1.00 0.00 74 LEU A C 20
ATOM 27034 O O . LEU A 1 74 ? 10.583 3.054 -10.737 1.00 0.00 74 LEU A O 20
ATOM 27050 N N . LYS A 1 75 ? 12.084 1.928 -11.975 1.00 0.00 75 LYS A N 20
ATOM 27051 C CA . LYS A 1 75 ? 11.224 0.832 -12.411 1.00 0.00 75 LYS A CA 20
ATOM 27052 C C . LYS A 1 75 ? 11.907 -0.468 -12.011 1.00 0.00 75 LYS A C 20
ATOM 27053 O O . LYS A 1 75 ? 12.919 -0.460 -11.313 1.00 0.00 75 LYS A O 20
ATOM 27072 N N . LYS A 1 76 ? 11.360 -1.601 -12.455 1.00 0.00 76 LYS A N 20
ATOM 27073 C CA . LYS A 1 76 ? 11.802 -2.951 -12.108 1.00 0.00 76 LYS A CA 20
ATOM 27074 C C . LYS A 1 76 ? 13.297 -3.228 -12.337 1.00 0.00 76 LYS A C 20
ATOM 27075 O O . LYS A 1 76 ? 13.779 -4.232 -11.828 1.00 0.00 76 LYS A O 20
ATOM 27094 N N . GLU A 1 77 ? 13.993 -2.387 -13.097 1.00 0.00 77 GLU A N 20
ATOM 27095 C CA . GLU A 1 77 ? 15.438 -2.404 -13.336 1.00 0.00 77 GLU A CA 20
ATOM 27096 C C . GLU A 1 77 ? 16.242 -2.493 -12.028 1.00 0.00 77 GLU A C 20
ATOM 27097 O O . GLU A 1 77 ? 17.267 -3.175 -11.984 1.00 0.00 77 GLU A O 20
ATOM 27109 N N . GLU A 1 78 ? 15.789 -1.820 -10.964 1.00 0.00 78 GLU A N 20
ATOM 27110 C CA . GLU A 1 78 ? 16.323 -1.992 -9.619 1.00 0.00 78 GLU A CA 20
ATOM 27111 C C . GLU A 1 78 ? 15.239 -1.797 -8.540 1.00 0.00 78 GLU A C 20
ATOM 27112 O O . GLU A 1 78 ? 15.500 -2.071 -7.372 1.00 0.00 78 GLU A O 20
ATOM 27124 N N . LEU A 1 79 ? 13.997 -1.384 -8.863 1.00 0.00 79 LEU A N 20
ATOM 27125 C CA . LEU A 1 79 ? 12.874 -1.487 -7.928 1.00 0.00 79 LEU A CA 20
ATOM 27126 C C . LEU A 1 79 ? 12.669 -2.934 -7.465 1.00 0.00 79 LEU A C 20
ATOM 27127 O O . LEU A 1 79 ? 12.393 -3.158 -6.283 1.00 0.00 79 LEU A O 20
ATOM 27143 N N . LYS A 1 80 ? 12.807 -3.915 -8.373 1.00 0.00 80 LYS A N 20
ATOM 27144 C CA . LYS A 1 80 ? 12.771 -5.327 -7.997 1.00 0.00 80 LYS A CA 20
ATOM 27145 C C . LYS A 1 80 ? 13.862 -5.555 -6.978 1.00 0.00 80 LYS A C 20
ATOM 27146 O O . LYS A 1 80 ? 13.544 -6.024 -5.893 1.00 0.00 80 LYS A O 20
ATOM 27165 N N . GLU A 1 81 ? 15.103 -5.213 -7.301 1.00 0.00 81 GLU A N 20
ATOM 27166 C CA . GLU A 1 81 ? 16.254 -5.414 -6.445 1.00 0.00 81 GLU A CA 20
ATOM 27167 C C . GLU A 1 81 ? 16.036 -4.784 -5.084 1.00 0.00 81 GLU A C 20
ATOM 27168 O O . GLU A 1 81 ? 16.354 -5.425 -4.093 1.00 0.00 81 GLU A O 20
ATOM 27180 N N . PHE A 1 82 ? 15.411 -3.611 -4.996 1.00 0.00 82 PHE A N 20
ATOM 27181 C CA . PHE A 1 82 ? 15.044 -3.069 -3.704 1.00 0.00 82 PHE A CA 20
ATOM 27182 C C . PHE A 1 82 ? 14.173 -4.068 -2.946 1.00 0.00 82 PHE A C 20
ATOM 27183 O O . PHE A 1 82 ? 14.562 -4.514 -1.874 1.00 0.00 82 PHE A O 20
ATOM 27200 N N . GLN A 1 83 ? 12.997 -4.435 -3.465 1.00 0.00 83 GLN A N 20
ATOM 27201 C CA . GLN A 1 83 ? 12.055 -5.266 -2.713 1.00 0.00 83 GLN A CA 20
ATOM 27202 C C . GLN A 1 83 ? 12.575 -6.696 -2.480 1.00 0.00 83 GLN A C 20
ATOM 27203 O O . GLN A 1 83 ? 12.200 -7.345 -1.501 1.00 0.00 83 GLN A O 20
ATOM 27217 N N . LEU A 1 84 ? 13.430 -7.186 -3.374 1.00 0.00 84 LEU A N 20
ATOM 27218 C CA . LEU A 1 84 ? 14.183 -8.423 -3.346 1.00 0.00 84 LEU A CA 20
ATOM 27219 C C . LEU A 1 84 ? 15.145 -8.386 -2.158 1.00 0.00 84 LEU A C 20
ATOM 27220 O O . LEU A 1 84 ? 14.955 -9.117 -1.188 1.00 0.00 84 LEU A O 20
ATOM 27236 N N . LEU A 1 85 ? 16.149 -7.512 -2.222 1.00 0.00 85 LEU A N 20
ATOM 27237 C CA . LEU A 1 85 ? 17.215 -7.380 -1.238 1.00 0.00 85 LEU A CA 20
ATOM 27238 C C . LEU A 1 85 ? 16.610 -7.052 0.122 1.00 0.00 85 LEU A C 20
ATOM 27239 O O . LEU A 1 85 ? 16.928 -7.714 1.103 1.00 0.00 85 LEU A O 20
ATOM 27255 N N . LEU A 1 86 ? 15.686 -6.092 0.188 1.00 0.00 86 LEU A N 20
ATOM 27256 C CA . LEU A 1 86 ? 14.973 -5.686 1.399 1.00 0.00 86 LEU A CA 20
ATOM 27257 C C . LEU A 1 86 ? 14.372 -6.892 2.114 1.00 0.00 86 LEU A C 20
ATOM 27258 O O . LEU A 1 86 ? 14.582 -7.089 3.314 1.00 0.00 86 LEU A O 20
ATOM 27274 N N . ALA A 1 87 ? 13.608 -7.716 1.396 1.00 0.00 87 ALA A N 20
ATOM 27275 C CA . ALA A 1 87 ? 12.929 -8.851 2.007 1.00 0.00 87 ALA A CA 20
ATOM 27276 C C . ALA A 1 87 ? 13.912 -9.920 2.493 1.00 0.00 87 ALA A C 20
ATOM 27277 O O . ALA A 1 87 ? 13.568 -10.733 3.355 1.00 0.00 87 ALA A O 20
ATOM 27284 N N . ASN A 1 88 ? 15.122 -9.924 1.936 1.00 0.00 88 ASN A N 20
ATOM 27285 C CA . ASN A 1 88 ? 16.150 -10.912 2.224 1.00 0.00 88 ASN A CA 20
ATOM 27286 C C . ASN A 1 88 ? 16.986 -10.462 3.420 1.00 0.00 88 ASN A C 20
ATOM 27287 O O . ASN A 1 88 ? 17.224 -11.241 4.338 1.00 0.00 88 ASN A O 20
ATOM 27298 N N . LYS A 1 89 ? 17.391 -9.189 3.442 1.00 0.00 89 LYS A N 20
ATOM 27299 C CA . LYS A 1 89 ? 18.015 -8.495 4.553 1.00 0.00 89 LYS A CA 20
ATOM 27300 C C . LYS A 1 89 ? 17.136 -8.611 5.791 1.00 0.00 89 LYS A C 20
ATOM 27301 O O . LYS A 1 89 ? 17.546 -9.208 6.781 1.00 0.00 89 LYS A O 20
ATOM 27320 N N . ALA A 1 90 ? 15.921 -8.067 5.697 1.00 0.00 90 ALA A N 20
ATOM 27321 C CA . ALA A 1 90 ? 14.906 -7.996 6.736 1.00 0.00 90 ALA A CA 20
ATOM 27322 C C . ALA A 1 90 ? 15.446 -7.519 8.094 1.00 0.00 90 ALA A C 20
ATOM 27323 O O . ALA A 1 90 ? 16.574 -7.033 8.239 1.00 0.00 90 ALA A O 20
ATOM 27330 N N . HIS A 1 91 ? 14.603 -7.621 9.118 1.00 0.00 91 HIS A N 20
ATOM 27331 C CA . HIS A 1 91 ? 14.972 -7.394 10.508 1.00 0.00 91 HIS A CA 20
ATOM 27332 C C . HIS A 1 91 ? 15.433 -8.719 11.144 1.00 0.00 91 HIS A C 20
ATOM 27333 O O . HIS A 1 91 ? 15.017 -9.068 12.252 1.00 0.00 91 HIS A O 20
ATOM 27347 N N . SER A 1 92 ? 16.285 -9.485 10.451 1.00 0.00 92 SER A N 20
ATOM 27348 C CA . SER A 1 92 ? 16.695 -10.827 10.855 1.00 0.00 92 SER A CA 20
ATOM 27349 C C . SER A 1 92 ? 18.174 -11.042 10.519 1.00 0.00 92 SER A C 20
ATOM 27350 O O . SER A 1 92 ? 18.696 -10.430 9.584 1.00 0.00 92 SER A O 20
ATOM 27358 N N . ARG A 1 93 ? 18.863 -11.896 11.282 1.00 0.00 93 ARG A N 20
ATOM 27359 C CA . ARG A 1 93 ? 20.258 -12.286 11.046 1.00 0.00 93 ARG A CA 20
ATOM 27360 C C . ARG A 1 93 ? 20.527 -13.740 11.448 1.00 0.00 93 ARG A C 20
ATOM 27361 O O . ARG A 1 93 ? 21.503 -14.328 10.973 1.00 0.00 93 ARG A O 20
ATOM 27382 N N . SER A 1 94 ? 19.686 -14.329 12.300 1.00 0.00 94 SER A N 20
ATOM 27383 C CA . SER A 1 94 ? 19.704 -15.748 12.624 1.00 0.00 94 SER A CA 20
ATOM 27384 C C . SER A 1 94 ? 18.259 -16.209 12.824 1.00 0.00 94 SER A C 20
ATOM 27385 O O . SER A 1 94 ? 17.821 -16.360 13.964 1.00 0.00 94 SER A O 20
ATOM 27393 N N . SER A 1 95 ? 17.517 -16.368 11.725 1.00 0.00 95 SER A N 20
ATOM 27394 C CA . SER A 1 95 ? 16.130 -16.831 11.617 1.00 0.00 95 SER A CA 20
ATOM 27395 C C . SER A 1 95 ? 15.078 -15.887 12.220 1.00 0.00 95 SER A C 20
ATOM 27396 O O . SER A 1 95 ? 14.054 -15.628 11.579 1.00 0.00 95 SER A O 20
ATOM 27404 N N . SER A 1 96 ? 15.316 -15.361 13.422 1.00 0.00 96 SER A N 20
ATOM 27405 C CA . SER A 1 96 ? 14.349 -14.733 14.304 1.00 0.00 96 SER A CA 20
ATOM 27406 C C . SER A 1 96 ? 13.219 -15.721 14.596 1.00 0.00 96 SER A C 20
ATOM 27407 O O . SER A 1 96 ? 13.306 -16.461 15.575 1.00 0.00 96 SER A O 20
ATOM 27415 N N . GLY A 1 97 ? 12.202 -15.785 13.748 1.00 0.00 97 GLY A N 20
ATOM 27416 C CA . GLY A 1 97 ? 11.091 -16.716 13.861 1.00 0.00 97 GLY A CA 20
ATOM 27417 C C . GLY A 1 97 ? 10.065 -16.553 12.741 1.00 0.00 97 GLY A C 20
ATOM 27418 O O . GLY A 1 97 ? 8.969 -17.110 12.848 1.00 0.00 97 GLY A O 20
ATOM 27422 N N . GLU A 1 98 ? 10.364 -15.764 11.703 1.00 0.00 98 GLU A N 20
ATOM 27423 C CA . GLU A 1 98 ? 9.414 -15.503 10.630 1.00 0.00 98 GLU A CA 20
ATOM 27424 C C . GLU A 1 98 ? 9.210 -16.761 9.779 1.00 0.00 98 GLU A C 20
ATOM 27425 O O . GLU A 1 98 ? 10.009 -17.700 9.819 1.00 0.00 98 GLU A O 20
ATOM 27437 N N . THR A 1 99 ? 8.144 -16.749 8.987 1.00 0.00 99 THR A N 20
ATOM 27438 C CA . THR A 1 99 ? 7.719 -17.829 8.106 1.00 0.00 99 THR A CA 20
ATOM 27439 C C . THR A 1 99 ? 7.939 -17.307 6.674 1.00 0.00 99 THR A C 20
ATOM 27440 O O . THR A 1 99 ? 7.819 -16.093 6.443 1.00 0.00 99 THR A O 20
ATOM 27451 N N . PRO A 1 100 ? 8.266 -18.162 5.691 1.00 0.00 100 PRO A N 20
ATOM 27452 C CA . PRO A 1 100 ? 8.453 -17.703 4.327 1.00 0.00 100 PRO A CA 20
ATOM 27453 C C . PRO A 1 100 ? 7.124 -17.249 3.717 1.00 0.00 100 PRO A C 20
ATOM 27454 O O . PRO A 1 100 ? 6.035 -17.686 4.112 1.00 0.00 100 PRO A O 20
ATOM 27465 N N . ALA A 1 101 ? 7.240 -16.378 2.720 1.00 0.00 101 ALA A N 20
ATOM 27466 C CA . ALA A 1 101 ? 6.185 -15.869 1.859 1.00 0.00 101 ALA A CA 20
ATOM 27467 C C . ALA A 1 101 ? 6.852 -15.329 0.589 1.00 0.00 101 ALA A C 20
ATOM 27468 O O . ALA A 1 101 ? 8.077 -15.165 0.564 1.00 0.00 101 ALA A O 20
ATOM 27475 N N . GLN A 1 102 ? 6.082 -15.025 -0.458 1.00 0.00 102 GLN A N 20
ATOM 27476 C CA . GLN A 1 102 ? 6.587 -14.447 -1.691 1.00 0.00 102 GLN A CA 20
ATOM 27477 C C . GLN A 1 102 ? 5.686 -13.291 -2.152 1.00 0.00 102 GLN A C 20
ATOM 27478 O O . GLN A 1 102 ? 4.470 -13.346 -1.933 1.00 0.00 102 GLN A O 20
ATOM 27492 N N . PRO A 1 103 ? 6.238 -12.266 -2.821 1.00 0.00 103 PRO A N 20
ATOM 27493 C CA . PRO A 1 103 ? 5.507 -11.063 -3.212 1.00 0.00 103 PRO A CA 20
ATOM 27494 C C . PRO A 1 103 ? 4.549 -11.284 -4.377 1.00 0.00 103 PRO A C 20
ATOM 27495 O O . PRO A 1 103 ? 4.700 -12.216 -5.168 1.00 0.00 103 PRO A O 20
ATOM 27506 N N . GLU A 1 104 ? 3.591 -10.370 -4.504 1.00 0.00 104 GLU A N 20
ATOM 27507 C CA . GLU A 1 104 ? 2.773 -10.157 -5.683 1.00 0.00 104 GLU A CA 20
ATOM 27508 C C . GLU A 1 104 ? 2.618 -8.639 -5.862 1.00 0.00 104 GLU A C 20
ATOM 27509 O O . GLU A 1 104 ? 1.575 -8.080 -5.513 1.00 0.00 104 GLU A O 20
ATOM 27521 N N . LYS A 1 105 ? 3.673 -7.933 -6.288 1.00 0.00 105 LYS A N 20
ATOM 27522 C CA . LYS A 1 105 ? 3.635 -6.478 -6.513 1.00 0.00 105 LYS A CA 20
ATOM 27523 C C . LYS A 1 105 ? 4.812 -6.040 -7.383 1.00 0.00 105 LYS A C 20
ATOM 27524 O O . LYS A 1 105 ? 5.956 -6.323 -7.027 1.00 0.00 105 LYS A O 20
ATOM 27543 N N . THR A 1 106 ? 4.569 -5.312 -8.481 1.00 0.00 106 THR A N 20
ATOM 27544 C CA . THR A 1 106 ? 5.629 -4.889 -9.407 1.00 0.00 106 THR A CA 20
ATOM 27545 C C . THR A 1 106 ? 5.551 -3.396 -9.803 1.00 0.00 106 THR A C 20
ATOM 27546 O O . THR A 1 106 ? 6.225 -2.963 -10.741 1.00 0.00 106 THR A O 20
ATOM 27557 N N . SER A 1 107 ? 4.802 -2.558 -9.076 1.00 0.00 107 SER A N 20
ATOM 27558 C CA . SER A 1 107 ? 5.026 -1.107 -9.101 1.00 0.00 107 SER A CA 20
ATOM 27559 C C . SER A 1 107 ? 5.797 -0.737 -7.836 1.00 0.00 107 SER A C 20
ATOM 27560 O O . SER A 1 107 ? 5.629 -1.379 -6.798 1.00 0.00 107 SER A O 20
ATOM 27568 N N . GLY A 1 108 ? 6.580 0.336 -7.863 1.00 0.00 108 GLY A N 20
ATOM 27569 C CA . GLY A 1 108 ? 7.174 0.880 -6.656 1.00 0.00 108 GLY A CA 20
ATOM 27570 C C . GLY A 1 108 ? 6.105 1.509 -5.763 1.00 0.00 108 GLY A C 20
ATOM 27571 O O . GLY A 1 108 ? 6.133 1.348 -4.544 1.00 0.00 108 GLY A O 20
ATOM 27575 N N . MET A 1 109 ? 5.078 2.129 -6.344 1.00 0.00 109 MET A N 20
ATOM 27576 C CA . MET A 1 109 ? 3.924 2.541 -5.548 1.00 0.00 109 MET A CA 20
ATOM 27577 C C . MET A 1 109 ? 3.098 1.352 -5.020 1.00 0.00 109 MET A C 20
ATOM 27578 O O . MET A 1 109 ? 2.213 1.553 -4.198 1.00 0.00 109 MET A O 20
ATOM 27592 N N . GLU A 1 110 ? 3.401 0.122 -5.449 1.00 0.00 110 GLU A N 20
ATOM 27593 C CA . GLU A 1 110 ? 2.746 -1.110 -5.010 1.00 0.00 110 GLU A CA 20
ATOM 27594 C C . GLU A 1 110 ? 3.575 -1.832 -3.936 1.00 0.00 110 GLU A C 20
ATOM 27595 O O . GLU A 1 110 ? 3.011 -2.501 -3.072 1.00 0.00 110 GLU A O 20
ATOM 27607 N N . VAL A 1 111 ? 4.912 -1.722 -3.923 1.00 0.00 111 VAL A N 20
ATOM 27608 C CA . VAL A 1 111 ? 5.698 -2.181 -2.799 1.00 0.00 111 VAL A CA 20
ATOM 27609 C C . VAL A 1 111 ? 5.478 -1.283 -1.579 1.00 0.00 111 VAL A C 20
ATOM 27610 O O . VAL A 1 111 ? 5.587 -1.730 -0.445 1.00 0.00 111 VAL A O 20
ATOM 27623 N N . ALA A 1 112 ? 5.144 -0.023 -1.817 1.00 0.00 112 ALA A N 20
ATOM 27624 C CA . ALA A 1 112 ? 4.838 0.968 -0.798 1.00 0.00 112 ALA A CA 20
ATOM 27625 C C . ALA A 1 112 ? 3.829 0.451 0.236 1.00 0.00 112 ALA A C 20
ATOM 27626 O O . ALA A 1 112 ? 4.178 0.309 1.410 1.00 0.00 112 ALA A O 20
ATOM 27633 N N . SER A 1 113 ? 2.612 0.092 -0.182 1.00 0.00 113 SER A N 20
ATOM 27634 C CA . SER A 1 113 ? 1.622 -0.518 0.699 1.00 0.00 113 SER A CA 20
ATOM 27635 C C . SER A 1 113 ? 2.132 -1.799 1.370 1.00 0.00 113 SER A C 20
ATOM 27636 O O . SER A 1 113 ? 1.748 -2.079 2.502 1.00 0.00 113 SER A O 20
ATOM 27644 N N . TYR A 1 114 ? 3.010 -2.562 0.717 1.00 0.00 114 TYR A N 20
ATOM 27645 C CA . TYR A 1 114 ? 3.566 -3.797 1.268 1.00 0.00 114 TYR A CA 20
ATOM 27646 C C . TYR A 1 114 ? 4.502 -3.505 2.441 1.00 0.00 114 TYR A C 20
ATOM 27647 O O . TYR A 1 114 ? 4.518 -4.235 3.429 1.00 0.00 114 TYR A O 20
ATOM 27665 N N . LEU A 1 115 ? 5.308 -2.454 2.334 1.00 0.00 115 LEU A N 20
ATOM 27666 C CA . LEU A 1 115 ? 6.286 -2.106 3.348 1.00 0.00 115 LEU A CA 20
ATOM 27667 C C . LEU A 1 115 ? 5.567 -1.684 4.626 1.00 0.00 115 LEU A C 20
ATOM 27668 O O . LEU A 1 115 ? 5.924 -2.162 5.704 1.00 0.00 115 LEU A O 20
ATOM 27684 N N . VAL A 1 116 ? 4.523 -0.859 4.514 1.00 0.00 116 VAL A N 20
ATOM 27685 C CA . VAL A 1 116 ? 3.671 -0.490 5.652 1.00 0.00 116 VAL A CA 20
ATOM 27686 C C . VAL A 1 116 ? 2.877 -1.706 6.144 1.00 0.00 116 VAL A C 20
ATOM 27687 O O . VAL A 1 116 ? 2.668 -1.854 7.348 1.00 0.00 116 VAL A O 20
ATOM 27700 N N . ALA A 1 117 ? 2.510 -2.635 5.261 1.00 0.00 117 ALA A N 20
ATOM 27701 C CA . ALA A 1 117 ? 1.852 -3.872 5.661 1.00 0.00 117 ALA A CA 20
ATOM 27702 C C . ALA A 1 117 ? 2.765 -4.748 6.527 1.00 0.00 117 ALA A C 20
ATOM 27703 O O . ALA A 1 117 ? 2.293 -5.399 7.459 1.00 0.00 117 ALA A O 20
ATOM 27710 N N . GLN A 1 118 ? 4.065 -4.792 6.229 1.00 0.00 118 GLN A N 20
ATOM 27711 C CA . GLN A 1 118 ? 5.043 -5.510 7.031 1.00 0.00 118 GLN A CA 20
ATOM 27712 C C . GLN A 1 118 ? 5.349 -4.751 8.327 1.00 0.00 118 GLN A C 20
ATOM 27713 O O . GLN A 1 118 ? 5.173 -5.302 9.412 1.00 0.00 118 GLN A O 20
ATOM 27727 N N . TYR A 1 119 ? 5.816 -3.505 8.220 1.00 0.00 119 TYR A N 20
ATOM 27728 C CA . TYR A 1 119 ? 6.492 -2.792 9.309 1.00 0.00 119 TYR A CA 20
ATOM 27729 C C . TYR A 1 119 ? 5.904 -1.412 9.651 1.00 0.00 119 TYR A C 20
ATOM 27730 O O . TYR A 1 119 ? 6.500 -0.658 10.426 1.00 0.00 119 TYR A O 20
ATOM 27748 N N . GLY A 1 120 ? 4.780 -1.041 9.048 1.00 0.00 120 GLY A N 20
ATOM 27749 C CA . GLY A 1 120 ? 4.115 0.236 9.246 1.00 0.00 120 GLY A CA 20
ATOM 27750 C C . GLY A 1 120 ? 4.909 1.377 8.624 1.00 0.00 120 GLY A C 20
ATOM 27751 O O . GLY A 1 120 ? 4.973 1.563 7.424 1.00 0.00 120 GLY A O 20
ATOM 27755 N N . GLU A 1 121 ? 5.537 2.183 9.433 1.00 0.00 121 GLU A N 20
ATOM 27756 C CA . GLU A 1 121 ? 6.356 3.290 8.981 1.00 0.00 121 GLU A CA 20
ATOM 27757 C C . GLU A 1 121 ? 7.779 3.132 9.475 1.00 0.00 121 GLU A C 20
ATOM 27758 O O . GLU A 1 121 ? 8.707 3.302 8.686 1.00 0.00 121 GLU A O 20
ATOM 27770 N N . GLN A 1 122 ? 7.941 2.802 10.761 1.00 0.00 122 GLN A N 20
ATOM 27771 C CA . GLN A 1 122 ? 9.215 2.710 11.456 1.00 0.00 122 GLN A CA 20
ATOM 27772 C C . GLN A 1 122 ? 10.164 1.804 10.685 1.00 0.00 122 GLN A C 20
ATOM 27773 O O . GLN A 1 122 ? 10.963 2.305 9.905 1.00 0.00 122 GLN A O 20
ATOM 27787 N N . ARG A 1 123 ? 10.085 0.477 10.840 1.00 0.00 123 ARG A N 20
ATOM 27788 C CA . ARG A 1 123 ? 10.963 -0.394 10.051 1.00 0.00 123 ARG A CA 20
ATOM 27789 C C . ARG A 1 123 ? 10.601 -0.353 8.571 1.00 0.00 123 ARG A C 20
ATOM 27790 O O . ARG A 1 123 ? 11.450 -0.697 7.750 1.00 0.00 123 ARG A O 20
ATOM 27811 N N . ALA A 1 124 ? 9.399 0.083 8.186 1.00 0.00 124 ALA A N 20
ATOM 27812 C CA . ALA A 1 124 ? 9.032 0.113 6.773 1.00 0.00 124 ALA A CA 20
ATOM 27813 C C . ALA A 1 124 ? 9.898 1.081 5.985 1.00 0.00 124 ALA A C 20
ATOM 27814 O O . ALA A 1 124 ? 9.957 0.976 4.762 1.00 0.00 124 ALA A O 20
ATOM 27821 N N . TRP A 1 125 ? 10.573 1.991 6.684 1.00 0.00 125 TRP A N 20
ATOM 27822 C CA . TRP A 1 125 ? 11.531 2.895 6.113 1.00 0.00 125 TRP A CA 20
ATOM 27823 C C . TRP A 1 125 ? 12.887 2.661 6.778 1.00 0.00 125 TRP A C 20
ATOM 27824 O O . TRP A 1 125 ? 13.823 2.322 6.080 1.00 0.00 125 TRP A O 20
ATOM 27845 N N . ASP A 1 126 ? 13.015 2.721 8.103 1.00 0.00 126 ASP A N 20
ATOM 27846 C CA . ASP A 1 126 ? 14.270 2.508 8.856 1.00 0.00 126 ASP A CA 20
ATOM 27847 C C . ASP A 1 126 ? 15.061 1.254 8.453 1.00 0.00 126 ASP A C 20
ATOM 27848 O O . ASP A 1 126 ? 16.293 1.293 8.421 1.00 0.00 126 ASP A O 20
ATOM 27857 N N . LEU A 1 127 ? 14.388 0.137 8.134 1.00 0.00 127 LEU A N 20
ATOM 27858 C CA . LEU A 1 127 ? 15.050 -1.035 7.592 1.00 0.00 127 LEU A CA 20
ATOM 27859 C C . LEU A 1 127 ? 15.263 -0.781 6.100 1.00 0.00 127 LEU A C 20
ATOM 27860 O O . LEU A 1 127 ? 16.395 -0.809 5.633 1.00 0.00 127 LEU A O 20
ATOM 27876 N N . ALA A 1 128 ? 14.198 -0.493 5.356 1.00 0.00 128 ALA A N 20
ATOM 27877 C CA . ALA A 1 128 ? 14.223 -0.319 3.908 1.00 0.00 128 ALA A CA 20
ATOM 27878 C C . ALA A 1 128 ? 15.315 0.653 3.407 1.00 0.00 128 ALA A C 20
ATOM 27879 O O . ALA A 1 128 ? 15.914 0.384 2.366 1.00 0.00 128 ALA A O 20
ATOM 27886 N N . LEU A 1 129 ? 15.632 1.716 4.156 1.00 0.00 129 LEU A N 20
ATOM 27887 C CA . LEU A 1 129 ? 16.675 2.717 3.920 1.00 0.00 129 LEU A CA 20
ATOM 27888 C C . LEU A 1 129 ? 18.038 2.060 3.681 1.00 0.00 129 LEU A C 20
ATOM 27889 O O . LEU A 1 129 ? 18.776 2.508 2.805 1.00 0.00 129 LEU A O 20
ATOM 27905 N N . HIS A 1 130 ? 18.365 0.985 4.410 1.00 0.00 130 HIS A N 20
ATOM 27906 C CA . HIS A 1 130 ? 19.612 0.237 4.243 1.00 0.00 130 HIS A CA 20
ATOM 27907 C C . HIS A 1 130 ? 19.804 -0.181 2.786 1.00 0.00 130 HIS A C 20
ATOM 27908 O O . HIS A 1 130 ? 20.927 -0.255 2.299 1.00 0.00 130 HIS A O 20
ATOM 27922 N N . THR A 1 131 ? 18.731 -0.499 2.069 1.00 0.00 131 THR A N 20
ATOM 27923 C CA . THR A 1 131 ? 18.819 -1.043 0.721 1.00 0.00 131 THR A CA 20
ATOM 27924 C C . THR A 1 131 ? 19.373 0.009 -0.265 1.00 0.00 131 THR A C 20
ATOM 27925 O O . THR A 1 131 ? 19.811 -0.330 -1.363 1.00 0.00 131 THR A O 20
ATOM 27936 N N . TRP A 1 132 ? 19.444 1.282 0.134 1.00 0.00 132 TRP A N 20
ATOM 27937 C CA . TRP A 1 132 ? 20.141 2.323 -0.616 1.00 0.00 132 TRP A CA 20
ATOM 27938 C C . TRP A 1 132 ? 21.659 2.276 -0.415 1.00 0.00 132 TRP A C 20
ATOM 27939 O O . TRP A 1 132 ? 22.406 2.837 -1.220 1.00 0.00 132 TRP A O 20
ATOM 27960 N N . GLU A 1 133 ? 22.137 1.613 0.634 1.00 0.00 133 GLU A N 20
ATOM 27961 C CA . GLU A 1 133 ? 23.515 1.159 0.721 1.00 0.00 133 GLU A CA 20
ATOM 27962 C C . GLU A 1 133 ? 23.725 0.170 -0.429 1.00 0.00 133 GLU A C 20
ATOM 27963 O O . GLU A 1 133 ? 24.566 0.406 -1.293 1.00 0.00 133 GLU A O 20
ATOM 27975 N N . GLN A 1 134 ? 22.909 -0.889 -0.473 1.00 0.00 134 GLN A N 20
ATOM 27976 C CA . GLN A 1 134 ? 23.031 -1.996 -1.418 1.00 0.00 134 GLN A CA 20
ATOM 27977 C C . GLN A 1 134 ? 22.959 -1.526 -2.880 1.00 0.00 134 GLN A C 20
ATOM 27978 O O . GLN A 1 134 ? 23.799 -1.918 -3.691 1.00 0.00 134 GLN A O 20
ATOM 27992 N N . MET A 1 135 ? 21.950 -0.728 -3.251 1.00 0.00 135 MET A N 20
ATOM 27993 C CA . MET A 1 135 ? 21.778 -0.245 -4.617 1.00 0.00 135 MET A CA 20
ATOM 27994 C C . MET A 1 135 ? 22.604 1.008 -4.911 1.00 0.00 135 MET A C 20
ATOM 27995 O O . MET A 1 135 ? 22.695 1.399 -6.073 1.00 0.00 135 MET A O 20
ATOM 28009 N N . GLY A 1 136 ? 23.172 1.668 -3.901 1.00 0.00 136 GLY A N 20
ATOM 28010 C CA . GLY A 1 136 ? 24.028 2.826 -4.108 1.00 0.00 136 GLY A CA 20
ATOM 28011 C C . GLY A 1 136 ? 23.298 4.141 -4.378 1.00 0.00 136 GLY A C 20
ATOM 28012 O O . GLY A 1 136 ? 23.955 5.141 -4.683 1.00 0.00 136 GLY A O 20
ATOM 28016 N N . LEU A 1 137 ? 21.965 4.182 -4.262 1.00 0.00 137 LEU A N 20
ATOM 28017 C CA . LEU A 1 137 ? 21.160 5.364 -4.569 1.00 0.00 137 LEU A CA 20
ATOM 28018 C C . LEU A 1 137 ? 21.246 6.327 -3.393 1.00 0.00 137 LEU A C 20
ATOM 28019 O O . LEU A 1 137 ? 20.355 6.408 -2.542 1.00 0.00 137 LEU A O 20
ATOM 28035 N N . ARG A 1 138 ? 22.346 7.076 -3.367 1.00 0.00 138 ARG A N 20
ATOM 28036 C CA . ARG A 1 138 ? 22.612 8.103 -2.377 1.00 0.00 138 ARG A CA 20
ATOM 28037 C C . ARG A 1 138 ? 21.462 9.095 -2.354 1.00 0.00 138 ARG A C 20
ATOM 28038 O O . ARG A 1 138 ? 20.969 9.388 -1.273 1.00 0.00 138 ARG A O 20
ATOM 28059 N N . SER A 1 139 ? 21.011 9.548 -3.526 1.00 0.00 139 SER A N 20
ATOM 28060 C CA . SER A 1 139 ? 19.872 10.424 -3.732 1.00 0.00 139 SER A CA 20
ATOM 28061 C C . SER A 1 139 ? 18.668 9.955 -2.935 1.00 0.00 139 SER A C 20
ATOM 28062 O O . SER A 1 139 ? 18.105 10.728 -2.177 1.00 0.00 139 SER A O 20
ATOM 28070 N N . LEU A 1 140 ? 18.263 8.696 -3.079 1.00 0.00 140 LEU A N 20
ATOM 28071 C CA . LEU A 1 140 ? 17.048 8.199 -2.451 1.00 0.00 140 LEU A CA 20
ATOM 28072 C C . LEU A 1 140 ? 17.204 8.142 -0.939 1.00 0.00 140 LEU A C 20
ATOM 28073 O O . LEU A 1 140 ? 16.274 8.523 -0.225 1.00 0.00 140 LEU A O 20
ATOM 28089 N N . CYS A 1 141 ? 18.365 7.714 -0.439 1.00 0.00 141 CYS A N 20
ATOM 28090 C CA . CYS A 1 141 ? 18.659 7.749 0.989 1.00 0.00 141 CYS A CA 20
ATOM 28091 C C . CYS A 1 141 ? 18.609 9.184 1.508 1.00 0.00 141 CYS A C 20
ATOM 28092 O O . CYS A 1 141 ? 18.058 9.452 2.577 1.00 0.00 141 CYS A O 20
ATOM 28100 N N . ALA A 1 142 ? 19.202 10.092 0.740 1.00 0.00 142 ALA A N 20
ATOM 28101 C CA . ALA A 1 142 ? 19.323 11.492 1.047 1.00 0.00 142 ALA A CA 20
ATOM 28102 C C . ALA A 1 142 ? 17.931 12.119 1.051 1.00 0.00 142 ALA A C 20
ATOM 28103 O O . ALA A 1 142 ? 17.460 12.496 2.112 1.00 0.00 142 ALA A O 20
ATOM 28110 N N . GLN A 1 143 ? 17.203 12.154 -0.063 1.00 0.00 143 GLN A N 20
ATOM 28111 C CA . GLN A 1 143 ? 15.835 12.656 -0.150 1.00 0.00 143 GLN A CA 20
ATOM 28112 C C . GLN A 1 143 ? 14.881 11.995 0.865 1.00 0.00 143 GLN A C 20
ATOM 28113 O O . GLN A 1 143 ? 13.893 12.620 1.255 1.00 0.00 143 GLN A O 20
ATOM 28127 N N . ALA A 1 144 ? 15.139 10.766 1.328 1.00 0.00 144 ALA A N 20
ATOM 28128 C CA . ALA A 1 144 ? 14.367 10.163 2.410 1.00 0.00 144 ALA A CA 20
ATOM 28129 C C . ALA A 1 144 ? 14.613 10.831 3.772 1.00 0.00 144 ALA A C 20
ATOM 28130 O O . ALA A 1 144 ? 13.753 10.696 4.644 1.00 0.00 144 ALA A O 20
ATOM 28137 N N . GLN A 1 145 ? 15.747 11.504 4.012 1.00 0.00 145 GLN A N 20
ATOM 28138 C CA . GLN A 1 145 ? 16.214 11.854 5.357 1.00 0.00 145 GLN A CA 20
ATOM 28139 C C . GLN A 1 145 ? 16.881 13.236 5.413 1.00 0.00 145 GLN A C 20
ATOM 28140 O O . GLN A 1 145 ? 17.450 13.611 6.436 1.00 0.00 145 GLN A O 20
ATOM 28154 N N . GLU A 1 146 ? 16.809 14.011 4.333 1.00 0.00 146 GLU A N 20
ATOM 28155 C CA . GLU A 1 146 ? 17.402 15.342 4.185 1.00 0.00 146 GLU A CA 20
ATOM 28156 C C . GLU A 1 146 ? 16.321 16.425 4.310 1.00 0.00 146 GLU A C 20
ATOM 28157 O O . GLU A 1 146 ? 16.447 17.538 3.800 1.00 0.00 146 GLU A O 20
ATOM 28169 N N . GLY A 1 147 ? 15.196 16.037 4.906 1.00 0.00 147 GLY A N 20
ATOM 28170 C CA . GLY A 1 147 ? 13.972 16.823 4.975 1.00 0.00 147 GLY A CA 20
ATOM 28171 C C . GLY A 1 147 ? 13.353 16.974 3.589 1.00 0.00 147 GLY A C 20
ATOM 28172 O O . GLY A 1 147 ? 12.758 18.011 3.292 1.00 0.00 147 GLY A O 20
ATOM 28176 N N . ALA A 1 148 ? 13.539 15.973 2.719 1.00 0.00 148 ALA A N 20
ATOM 28177 C CA . ALA A 1 148 ? 13.295 16.003 1.278 1.00 0.00 148 ALA A CA 20
ATOM 28178 C C . ALA A 1 148 ? 14.043 17.122 0.525 1.00 0.00 148 ALA A C 20
ATOM 28179 O O . ALA A 1 148 ? 13.865 17.279 -0.687 1.00 0.00 148 ALA A O 20
ATOM 28186 N N . GLY A 1 149 ? 14.925 17.865 1.196 1.00 0.00 149 GLY A N 20
ATOM 28187 C CA . GLY A 1 149 ? 15.739 18.917 0.617 1.00 0.00 149 GLY A CA 20
ATOM 28188 C C . GLY A 1 149 ? 14.885 20.160 0.541 1.00 0.00 149 GLY A C 20
ATOM 28189 O O . GLY A 1 149 ? 14.516 20.587 -0.557 1.00 0.00 149 GLY A O 20
ATOM 28193 N N . HIS A 1 150 ? 14.508 20.699 1.703 1.00 0.00 150 HIS A N 20
ATOM 28194 C CA . HIS A 1 150 ? 13.533 21.776 1.766 1.00 0.00 150 HIS A CA 20
ATOM 28195 C C . HIS A 1 150 ? 13.773 22.779 2.887 1.00 0.00 150 HIS A C 20
ATOM 28196 O O . HIS A 1 150 ? 13.270 23.898 2.762 1.00 0.00 150 HIS A O 20
ATOM 28210 N N . SER A 1 151 ? 14.489 22.432 3.961 1.00 0.00 151 SER A N 20
ATOM 28211 C CA . SER A 1 151 ? 14.647 23.353 5.080 1.00 0.00 151 SER A CA 20
ATOM 28212 C C . SER A 1 151 ? 15.441 24.583 4.633 1.00 0.00 151 SER A C 20
ATOM 28213 O O . SER A 1 151 ? 16.228 24.529 3.676 1.00 0.00 151 SER A O 20
#

Sequence (93 aa):
MAGGAWGRLACYLEFLKKEELKEFQLLLANKAHSRSSSGETPAQPEKTSGMEVASYLVAQYGEQRAWDLALHTWEQMGLRSLCAQAQEGAGHSMAGGAWGRLACYLEFLKKEELKEFQLLLANKAHSRSSSGETPAQPEKTSGMEVASYLVAQYGEQRAWDLALHTWEQMGLRSLCAQAQEGAGHSMAGGAWGRLACYLEFLKKEELKEFQLLLANKAHSRSSSGETPAQPEKTSGMEVASYLVAQYGEQRAWDLALHTWEQMGLRSLCAQAQEGAGHSMAGGAWGRLACYLEFLKKEELKEFQLLLANKAHSRSSSGETPAQPEKTSGMEVASYLVAQYGEQRAWDLALHTWEQMGLRSLCAQAQEGAGHSMAGGAWGRLACYLEFLKKEELKEFQLLLANKAHSRSSSGETPAQPEKTSGMEVASYLVAQYGEQRAWDLALHTWEQMGLRSLCAQAQEGAGHSMAGGAWGRLACYLEFLKKEELKEFQLLLANKAHSRSSSGETPAQPEKTSGMEVASYLVAQYGEQRAWDLALHTWEQMGLRSLCAQAQEGAGHSMAGGAWGRLACYLEFLKKEELKEFQLLLANKAHSRSSSGETPAQPEKTSGMEVASYLVAQYGEQRAWDLALHTWEQMGLRSLCAQAQEGAGHSMAGGAWGRLACYLEFLKKEELKEFQLLLANKAHSRSSSGETPAQPEKTSGMEVASYLVAQYGEQRAWDLALHTWEQMGLRSLCAQAQEGAGHSMAGGAWGRLACYLEFLKKEELKEFQLLLANKAHSRSSSGETPAQPEKTSGMEVASYLVAQYGEQRAWDLALHTWEQMGLRSLCAQAQEGAGHSMAGGAWGRLACYLEFLKKEELKEFQLLLANKAHSRSSSGETPAQPEKTSGMEVASYLVAQYGEQRAWDLALHTWEQMGLRSLCAQAQEGAGHSMAGGAWGRLACYLEFLKKEELKEFQLLLANKAHSRSSSGETPAQPEKTSGMEVASYLVAQYGEQRAWDLALHTWEQMGLRSLCAQAQEGAGHSMAGGAWGRLACYLEFLKKEELKEFQLLLANKAHSRSSSGETPAQPEKTSGMEVASYLVAQYGEQRAWDLALHTWEQMGLRSLCAQAQEGAGHSMAGGAWGRLACYLEFLKKEELKEFQLLLANKAHSRSSSGETPAQPEKTSGMEVASYLVAQYGEQRAWDLALHTWEQMGLRSLCAQAQEGAGHSMAGGAWGRLACYLEFLKKEELKEFQLLLANKAHSRSSSGETPAQPEKTSGMEVASYLVAQYGEQRAWDLALHTWEQMGLRSLCAQAQEGAGHSMAGGAWGRLACYLEFLKKEELKEFQLLLANKAHSRSSSGETPAQPEKTSGMEVASYLVAQYGEQRAWDLALHTWEQMGLRSLCAQAQEGAGHSMAGGAWGRLACYLEFLKKEELKEFQLLLANKAHSRSSSGETPAQPEKTSGMEVASYLVAQYGEQRAWDLALHTWEQMGLRSLCAQAQEGAGHSMAGGAWGRLACYLEFLKKEELKEFQLLLANKAHSRSSSGETPAQPEKTSGMEVASYLVAQYGEQRAWDLALHTWEQMGLRSLCAQAQEGAGHSMAGGAWGRLACYLEFLKKEELKEFQLLLANKAHSRSSSGETPAQPEKTSGMEVASYLVAQYGEQRAWDLALHTWEQMGLRSLCAQAQEGAGHSMAGGAWGRLACYLEFLKKEELKEFQLLLANKAHSRSSSGETPAQPEKTSGMEVASYLVAQYGEQRAWDLALHTWEQMGLRSLCAQAQEGAGHSMAGGAWGRLACYLEFLKKEELKEFQLLLANKAHSRSSSGETPAQPEKTSGMEVASYLVAQYGEQRAWDLALHTWEQMGLRSLCAQAQEGAGHS

Organism: Homo sapiens (NCBI:txid9606)

Radius of gyration: 12.68 Å; Cα contacts (8 Å, |Δi|>4): 79; chains: 1; bounding box: 27×38×25 Å

Secondary structure (DSSP, 8-state):
---SS-TTHHHHHHH--HHHHHHHHHHHHHH-TT--SS-S-SS-----SHHHHHHHHHHHT-HHHHHHHHHHHHHHHT-HHHHHHTTSSSS--

Solvent-accessible surface area: 6246 Å² total; per-residue (Å²): 202,87,30,72,26,88,18,152,17,14,45,18,10,119,100,5,133,93,143,55,4,74,70,4,14,87,47,6,25,99,69,11,99,93,201,91,123,103,32,142,50,119,87,133,65,129,90,88,48,5,126,84,2,0,58,26,5,37,79,75,65,21,123,126,125,0,55,96,10,2,44,68,0,2,121,63,49,58,34,213,71,3,24,47,54,22,136,119,87,59,33,32,161

Foldseek 3Di:
DDQPPQPVVLVLQQPDFCVCNVVLVVVLVVQDPDDPCPDDDDDDDDAGGSSRVRSVLCVVVNPCCSCVSSLCCCVVVVPPVSNCCVPVVVVDD

CATH classification: 1.10.533.10